Protein 6JCL (pdb70)

Organism: Mycobacterium tuberculosis (strain ATCC 25618 / H37Rv) (NCBI:txid83332)

Structure (mmCIF, N/CA/C/O backbone):
data_6JCL
#
_entry.id   6JCL
#
_cell.length_a   75.300
_cell.length_b   75.920
_cell.length_c   329.839
_cell.angle_alpha   90.000
_cell.angle_beta   90.000
_cell.angle_gamma   90.000
#
_symmetry.space_group_name_H-M   'P 21 21 21'
#
loop_
_entity.id
_entity.type
_entity.pdbx_description
1 polymer 'Probable O-methyltransferase'
2 non-polymer S-ADENOSYL-L-HOMOCYSTEINE
3 non-polymer 'STRONTIUM ION'
4 non-polymer (4S)-2-METHYL-2,4-PENTANEDIOL
5 non-polymer 'SODIUM ION'
6 water water
#
loop_
_atom_site.group_PDB
_atom_site.id
_atom_site.type_symbol
_atom_site.label_atom_id
_atom_site.label_alt_id
_atom_site.label_comp_id
_atom_site.label_asym_id
_atom_site.label_entity_id
_atom_site.label_seq_id
_atom_site.pdbx_PDB_ins_code
_atom_site.Cartn_x
_atom_site.Cartn_y
_atom_site.Cartn_z
_atom_site.occupancy
_atom_site.B_iso_or_equiv
_atom_site.auth_seq_id
_atom_site.auth_comp_id
_atom_site.auth_asym_id
_atom_site.auth_atom_id
_atom_site.pdbx_PDB_model_num
ATOM 1 N N . GLN A 1 5 ? 33.835 0.176 -46.551 1.00 57.73 5 GLN A N 1
ATOM 2 C CA . GLN A 1 5 ? 32.500 0.029 -47.125 1.00 60.55 5 GLN A CA 1
ATOM 3 C C . GLN A 1 5 ? 32.547 -0.766 -48.427 1.00 58.02 5 GLN A C 1
ATOM 4 O O . GLN A 1 5 ? 33.408 -0.530 -49.275 1.00 59.14 5 GLN A O 1
ATOM 6 N N . GLN A 1 6 ? 31.618 -1.707 -48.581 1.00 54.72 6 GLN A N 1
ATOM 7 C CA . GLN A 1 6 ? 31.592 -2.524 -49.781 1.00 49.34 6 GLN A CA 1
ATOM 8 C C . GLN A 1 6 ? 31.179 -1.674 -50.980 1.00 38.74 6 GLN A C 1
ATOM 9 O O . GLN A 1 6 ? 30.437 -0.700 -50.836 1.00 34.06 6 GLN A O 1
ATOM 11 N N . PRO A 1 7 ? 31.617 -2.036 -52.183 1.00 29.88 7 PRO A N 1
ATOM 12 C CA . PRO A 1 7 ? 31.210 -1.262 -53.359 1.00 25.09 7 PRO A CA 1
ATOM 13 C C . PRO A 1 7 ? 29.705 -1.322 -53.581 1.00 22.68 7 PRO A C 1
ATOM 14 O O . PRO A 1 7 ? 29.035 -2.318 -53.294 1.00 25.73 7 PRO A O 1
ATOM 18 N N . ASN A 1 8 ? 29.183 -0.235 -54.101 1.00 25.06 8 ASN A N 1
ATOM 19 C CA . ASN A 1 8 ? 27.765 -0.111 -54.392 1.00 19.74 8 ASN A CA 1
ATOM 20 C C . ASN A 1 8 ? 27.637 0.207 -55.877 1.00 18.74 8 ASN A C 1
ATOM 21 O O . ASN A 1 8 ? 28.655 0.463 -56.538 1.00 19.19 8 ASN A O 1
ATOM 26 N N . PRO A 1 9 ? 26.439 0.155 -56.449 1.00 17.98 9 PRO A N 1
ATOM 27 C CA . PRO A 1 9 ? 26.310 0.331 -57.912 1.00 17.28 9 PRO A CA 1
ATOM 28 C C . PRO A 1 9 ? 26.777 1.706 -58.365 1.00 19.08 9 PRO A C 1
ATOM 29 O O . PRO A 1 9 ? 27.408 1.812 -59.425 1.00 16.94 9 PRO A O 1
ATOM 33 N N . PRO A 1 10 ? 26.515 2.797 -57.617 1.00 17.76 10 PRO A N 1
ATOM 34 C CA . PRO A 1 10 ? 27.110 4.081 -58.052 1.00 19.03 10 PRO A CA 1
ATOM 35 C C . PRO A 1 10 ? 28.628 4.055 -58.156 1.00 19.55 10 PRO A C 1
ATOM 36 O O . PRO A 1 10 ? 29.181 4.582 -59.139 1.00 20.50 10 PRO A O 1
ATOM 40 N N . ASP A 1 11 ? 29.315 3.435 -57.186 1.00 19.28 11 ASP A N 1
ATOM 41 C CA . ASP A 1 11 ? 30.773 3.305 -57.255 1.00 19.57 11 ASP A CA 1
ATOM 42 C C . ASP A 1 11 ? 31.199 2.534 -58.494 1.00 19.34 11 ASP A C 1
ATOM 43 O O . ASP A 1 11 ? 32.183 2.890 -59.153 1.00 19.63 11 ASP A O 1
ATOM 48 N N . VAL A 1 12 ? 30.496 1.442 -58.791 1.00 18.85 12 VAL A N 1
ATOM 49 C CA . VAL A 1 12 ? 30.820 0.647 -59.969 1.00 18.28 12 VAL A CA 1
ATOM 50 C C . VAL A 1 12 ? 30.610 1.468 -61.237 1.00 17.74 12 VAL A C 1
ATOM 51 O O . VAL A 1 12 ? 31.450 1.449 -62.142 1.00 18.40 12 VAL A O 1
ATOM 55 N N . ASP A 1 13 ? 29.526 2.244 -61.299 1.00 17.92 13 ASP A N 1
ATOM 56 C CA . ASP A 1 13 ? 29.298 3.079 -62.480 1.00 17.90 13 ASP A CA 1
ATOM 57 C C . ASP A 1 13 ? 30.401 4.109 -62.662 1.00 17.38 13 ASP A C 1
ATOM 58 O O . ASP A 1 13 ? 30.755 4.447 -63.796 1.00 18.57 13 ASP A O 1
ATOM 63 N N . ALA A 1 14 ? 30.922 4.667 -61.566 1.00 18.62 14 ALA A N 1
ATOM 64 C CA . ALA A 1 14 ? 32.018 5.617 -61.708 1.00 19.90 14 ALA A CA 1
ATOM 65 C C . ALA A 1 14 ? 33.230 4.956 -62.352 1.00 20.63 14 ALA A C 1
ATOM 66 O O . ALA A 1 14 ? 33.879 5.552 -63.222 1.00 20.47 14 ALA A O 1
ATOM 68 N N . PHE A 1 15 ? 33.540 3.715 -61.950 1.00 19.32 15 PHE A N 1
ATOM 69 C CA . PHE A 1 15 ? 34.624 2.968 -62.579 1.00 19.79 15 PHE A CA 1
ATOM 70 C C . PHE A 1 15 ? 34.322 2.704 -64.056 1.00 19.24 15 PHE A C 1
ATOM 71 O O . PHE A 1 15 ? 35.184 2.897 -64.922 1.00 19.68 15 PHE A O 1
ATOM 79 N N . LEU A 1 16 ? 33.095 2.278 -64.358 1.00 18.38 16 LEU A N 1
ATOM 80 C CA . LEU A 1 16 ? 32.730 2.003 -65.741 1.00 17.96 16 LEU A CA 1
ATOM 81 C C . LEU A 1 16 ? 32.818 3.271 -66.581 1.00 17.99 16 LEU A C 1
ATOM 82 O O . LEU A 1 16 ? 33.282 3.230 -67.726 1.00 18.21 16 LEU A O 1
ATOM 87 N N . ASP A 1 17 ? 32.381 4.408 -66.029 1.00 18.39 17 ASP A N 1
ATOM 88 C CA . ASP A 1 17 ? 32.492 5.672 -66.754 1.00 21.29 17 ASP A CA 1
ATOM 89 C C . ASP A 1 17 ? 33.950 5.980 -67.081 1.00 25.73 17 ASP A C 1
ATOM 90 O O . ASP A 1 17 ? 34.291 6.285 -68.231 1.00 21.37 17 ASP A O 1
ATOM 95 N N A SER A 1 18 ? 34.832 5.858 -66.083 0.50 19.65 18 SER A N 1
ATOM 96 N N B SER A 1 18 ? 34.833 5.886 -66.081 0.50 19.65 18 SER A N 1
ATOM 97 C CA A SER A 1 18 ? 36.240 6.182 -66.276 0.50 23.06 18 SER A CA 1
ATOM 98 C CA B SER A 1 18 ? 36.242 6.182 -66.311 0.50 22.92 18 SER A CA 1
ATOM 99 C C A SER A 1 18 ? 36.927 5.208 -67.224 0.50 21.81 18 SER A C 1
ATOM 100 C C B SER A 1 18 ? 36.843 5.234 -67.338 0.50 21.98 18 SER A C 1
ATOM 101 O O A SER A 1 18 ? 37.879 5.583 -67.920 0.50 23.77 18 SER A O 1
ATOM 102 O O B SER A 1 18 ? 37.625 5.646 -68.205 0.50 23.87 18 SER A O 1
ATOM 107 N N . THR A 1 19 ? 36.460 3.964 -67.272 1.00 20.45 19 THR A N 1
ATOM 108 C CA . THR A 1 19 ? 37.138 2.924 -68.022 1.00 20.86 19 THR A CA 1
ATOM 109 C C . THR A 1 19 ? 36.657 2.826 -69.467 1.00 20.53 19 THR A C 1
ATOM 110 O O . THR A 1 19 ? 37.468 2.568 -70.369 1.00 21.21 19 THR A O 1
ATOM 114 N N . LEU A 1 20 ? 35.355 3.015 -69.700 1.00 19.61 20 LEU A N 1
ATOM 115 C CA . LEU A 1 20 ? 34.745 2.758 -70.999 1.00 19.32 20 LEU A CA 1
ATOM 116 C C . LEU A 1 20 ? 34.321 4.013 -71.741 1.00 23.03 20 LEU A C 1
ATOM 117 O O . LEU A 1 20 ? 34.144 3.953 -72.960 1.00 24.04 20 LEU A O 1
ATOM 122 N N . VAL A 1 21 ? 34.121 5.125 -71.052 1.00 24.99 21 VAL A N 1
ATOM 123 C CA . VAL A 1 21 ? 33.742 6.385 -71.680 1.00 25.99 21 VAL A CA 1
ATOM 124 C C . VAL A 1 21 ? 34.884 7.398 -71.615 1.00 28.99 21 VAL A C 1
ATOM 125 O O . VAL A 1 21 ? 35.275 7.976 -72.635 1.00 28.89 21 VAL A O 1
ATOM 129 N N . GLY A 1 22 ? 35.457 7.599 -70.425 1.00 23.41 22 GLY A N 1
ATOM 130 C CA . GLY A 1 22 ? 36.550 8.550 -70.268 1.00 24.43 22 GLY A CA 1
ATOM 131 C C . GLY A 1 22 ? 36.057 9.987 -70.242 1.00 28.77 22 GLY A C 1
ATOM 132 O O . GLY A 1 22 ? 34.878 10.269 -70.030 1.00 29.67 22 GLY A O 1
ATOM 133 N N . ASP A 1 23 ? 36.987 10.915 -70.442 1.00 29.30 23 ASP A N 1
ATOM 134 C CA . ASP A 1 23 ? 36.607 12.321 -70.493 1.00 34.20 23 ASP A CA 1
ATOM 135 C C . ASP A 1 23 ? 35.833 12.601 -71.775 1.00 34.97 23 ASP A C 1
ATOM 136 O O . ASP A 1 23 ? 36.253 12.217 -72.866 1.00 37.93 23 ASP A O 1
ATOM 141 N N . ASP A 1 24 ? 34.687 13.252 -71.636 1.00 25.61 24 ASP A N 1
ATOM 142 C CA . ASP A 1 24 ? 33.816 13.591 -72.759 1.00 27.70 24 ASP A CA 1
ATOM 143 C C . ASP A 1 24 ? 33.409 15.045 -72.575 1.00 22.08 24 ASP A C 1
ATOM 144 O O . ASP A 1 24 ? 32.388 15.338 -71.939 1.00 22.09 24 ASP A O 1
ATOM 149 N N . PRO A 1 25 ? 34.209 15.980 -73.088 1.00 25.12 25 PRO A N 1
ATOM 150 C CA . PRO A 1 25 ? 33.925 17.409 -72.858 1.00 25.96 25 PRO A CA 1
ATOM 151 C C . PRO A 1 25 ? 32.608 17.859 -73.454 1.00 25.78 25 PRO A C 1
ATOM 152 O O . PRO A 1 25 ? 32.014 18.820 -72.948 1.00 28.76 25 PRO A O 1
ATOM 156 N N . ALA A 1 26 ? 32.133 17.224 -74.530 1.00 23.92 26 ALA A N 1
ATOM 157 C CA . ALA A 1 26 ? 30.821 17.603 -75.059 1.00 24.01 26 ALA A CA 1
ATOM 158 C C . ALA A 1 26 ? 29.713 17.273 -74.064 1.00 21.78 26 ALA A C 1
ATOM 159 O O . ALA A 1 26 ? 28.811 18.089 -73.825 1.00 23.50 26 ALA A O 1
ATOM 161 N N . LEU A 1 27 ? 29.779 16.101 -73.447 1.00 21.54 27 LEU A N 1
ATOM 162 C CA . LEU A 1 27 ? 28.766 15.770 -72.454 1.00 23.59 27 LEU A CA 1
ATOM 163 C C . LEU A 1 27 ? 28.988 16.521 -71.147 1.00 23.40 27 LEU A C 1
ATOM 164 O O . LEU A 1 27 ? 28.009 16.883 -70.483 1.00 25.86 27 LEU A O 1
ATOM 169 N N . ALA A 1 28 ? 30.250 16.783 -70.777 1.00 23.76 28 ALA A N 1
ATOM 170 C CA . ALA A 1 28 ? 30.509 17.633 -69.614 1.00 24.93 28 ALA A CA 1
ATOM 171 C C . ALA A 1 28 ? 29.920 19.027 -69.815 1.00 31.96 28 ALA A C 1
ATOM 172 O O . ALA A 1 28 ? 29.281 19.579 -68.907 1.00 30.79 28 ALA A O 1
ATOM 174 N N . ALA A 1 29 ? 30.092 19.599 -71.010 1.00 23.93 29 ALA A N 1
ATOM 175 C CA . ALA A 1 29 ? 29.507 20.906 -71.275 1.00 23.37 29 ALA A CA 1
ATOM 176 C C . ALA A 1 29 ? 27.980 20.842 -71.266 1.00 23.49 29 ALA A C 1
ATOM 177 O O . ALA A 1 29 ? 27.319 21.781 -70.802 1.00 26.10 29 ALA A O 1
ATOM 179 N N . ALA A 1 30 ? 27.403 19.751 -71.785 1.00 21.59 30 ALA A N 1
ATOM 180 C CA . ALA A 1 30 ? 25.943 19.614 -71.796 1.00 20.91 30 ALA A CA 1
ATOM 181 C C . ALA A 1 30 ? 25.369 19.566 -70.386 1.00 23.25 30 ALA A C 1
ATOM 182 O O . ALA A 1 30 ? 24.308 20.145 -70.121 1.00 23.54 30 ALA A O 1
ATOM 184 N N A LEU A 1 31 ? 26.033 18.844 -69.477 0.70 24.23 31 LEU A N 1
ATOM 185 N N B LEU A 1 31 ? 26.049 18.887 -69.464 0.30 25.27 31 LEU A N 1
ATOM 186 C CA A LEU A 1 31 ? 25.570 18.799 -68.093 0.70 27.57 31 LEU A CA 1
ATOM 187 C CA B LEU A 1 31 ? 25.523 18.800 -68.107 0.30 27.36 31 LEU A CA 1
ATOM 188 C C A LEU A 1 31 ? 25.647 20.180 -67.460 0.70 28.33 31 LEU A C 1
ATOM 189 C C B LEU A 1 31 ? 25.713 20.106 -67.338 0.30 28.87 31 LEU A C 1
ATOM 190 O O A LEU A 1 31 ? 24.684 20.653 -66.843 0.70 31.16 31 LEU A O 1
ATOM 191 O O B LEU A 1 31 ? 24.870 20.455 -66.504 0.30 32.31 31 LEU A O 1
ATOM 200 N N . ALA A 1 32 ? 26.790 20.846 -67.617 1.00 28.11 32 ALA A N 1
ATOM 201 C CA . ALA A 1 32 ? 26.958 22.174 -67.034 1.00 31.17 32 ALA A CA 1
ATOM 202 C C . ALA A 1 32 ? 25.916 23.157 -67.563 1.00 31.43 32 ALA A C 1
ATOM 203 O O . ALA A 1 32 ? 25.375 23.966 -66.799 1.00 29.56 32 ALA A O 1
ATOM 205 N N . ALA A 1 33 ? 25.624 23.119 -68.867 1.00 23.85 33 ALA A N 1
ATOM 206 C CA . ALA A 1 33 ? 24.604 24.012 -69.401 1.00 23.75 33 ALA A CA 1
ATOM 207 C C . ALA A 1 33 ? 23.221 23.641 -68.874 1.00 23.37 33 ALA A C 1
ATOM 208 O O . ALA A 1 33 ? 22.382 24.524 -68.628 1.00 24.28 33 ALA A O 1
ATOM 210 N N . SER A 1 34 ? 22.959 22.342 -68.720 1.00 22.36 34 SER A N 1
ATOM 211 C CA . SER A 1 34 ? 21.684 21.909 -68.159 1.00 22.66 34 SER A CA 1
ATOM 212 C C . SER A 1 34 ? 21.542 22.384 -66.717 1.00 26.15 34 SER A C 1
ATOM 213 O O . SER A 1 34 ? 20.489 22.907 -66.327 1.00 24.05 34 SER A O 1
ATOM 216 N N . ASP A 1 35 ? 22.611 22.242 -65.921 1.00 27.50 35 ASP A N 1
ATOM 217 C CA . ASP A 1 35 ? 22.575 22.715 -64.538 1.00 27.68 35 ASP A CA 1
ATOM 218 C C . ASP A 1 35 ? 22.347 24.212 -64.484 1.00 34.39 35 ASP A C 1
ATOM 219 O O . ASP A 1 35 ? 21.541 24.695 -63.679 1.00 32.31 35 ASP A O 1
ATOM 224 N N . ALA A 1 36 ? 23.041 24.963 -65.346 1.00 31.18 36 ALA A N 1
ATOM 225 C CA . ALA A 1 36 ? 22.911 26.412 -65.341 1.00 30.66 36 ALA A CA 1
ATOM 226 C C . ALA A 1 36 ? 21.485 26.849 -65.625 1.00 34.76 36 ALA A C 1
ATOM 227 O O . ALA A 1 36 ? 21.042 27.884 -65.107 1.00 32.43 36 ALA A O 1
ATOM 229 N N . ALA A 1 37 ? 20.759 26.098 -66.452 1.00 33.14 37 ALA A N 1
ATOM 230 C CA . ALA A 1 37 ? 19.359 26.382 -66.728 1.00 30.06 37 ALA A CA 1
ATOM 231 C C . ALA A 1 37 ? 18.411 25.699 -65.737 1.00 24.31 37 ALA A C 1
ATOM 232 O O . ALA A 1 37 ? 17.192 25.780 -65.907 1.00 27.48 37 ALA A O 1
ATOM 234 N N . GLU A 1 38 ? 18.950 25.048 -64.710 1.00 26.77 38 GLU A N 1
ATOM 235 C CA . GLU A 1 38 ? 18.166 24.427 -63.635 1.00 27.26 38 GLU A CA 1
ATOM 236 C C . GLU A 1 38 ? 17.274 23.302 -64.144 1.00 30.49 38 GLU A C 1
ATOM 237 O O . GLU A 1 38 ? 16.170 23.084 -63.636 1.00 28.15 38 GLU A O 1
ATOM 243 N N . LEU A 1 39 ? 17.739 22.569 -65.145 1.00 27.65 39 LEU A N 1
ATOM 244 C CA . LEU A 1 39 ? 17.025 21.374 -65.556 1.00 25.28 39 LEU A CA 1
ATOM 245 C C . LEU A 1 39 ? 17.195 20.291 -64.493 1.00 23.90 39 LEU A C 1
ATOM 246 O O . LEU A 1 39 ? 18.248 20.201 -63.857 1.00 25.59 39 LEU A O 1
ATOM 251 N N . PRO A 1 40 ? 16.175 19.464 -64.275 1.00 22.76 40 PRO A N 1
ATOM 252 C CA . PRO A 1 40 ? 16.334 18.341 -63.342 1.00 25.33 40 PRO A CA 1
ATOM 253 C C . PRO A 1 40 ? 17.455 17.419 -63.799 1.00 26.06 40 PRO A C 1
ATOM 254 O O . PRO A 1 40 ? 17.638 17.174 -64.990 1.00 22.56 40 PRO A O 1
ATOM 258 N N . ARG A 1 41 ? 18.220 16.913 -62.835 1.00 25.60 41 ARG A N 1
ATOM 259 C CA . ARG A 1 41 ? 19.381 16.077 -63.139 1.00 23.36 41 ARG A CA 1
ATOM 260 C C . ARG A 1 41 ? 18.944 14.620 -63.295 1.00 23.05 41 ARG A C 1
ATOM 261 O O . ARG A 1 41 ? 19.243 13.751 -62.477 1.00 26.89 41 ARG A O 1
ATOM 269 N N . ILE A 1 42 ? 18.224 14.361 -64.393 1.00 19.71 42 ILE A N 1
ATOM 270 C CA . ILE A 1 42 ? 17.580 13.064 -64.590 1.00 18.46 42 ILE A CA 1
ATOM 271 C C . ILE A 1 42 ? 17.915 12.460 -65.953 1.00 15.93 42 ILE A C 1
ATOM 272 O O . ILE A 1 42 ? 17.198 11.589 -66.446 1.00 18.47 42 ILE A O 1
ATOM 277 N N . ALA A 1 43 ? 18.988 12.935 -66.576 1.00 17.76 43 ALA A N 1
ATOM 278 C CA . ALA A 1 43 ? 19.441 12.405 -67.851 1.00 18.94 43 ALA A CA 1
ATOM 279 C C . ALA A 1 43 ? 19.907 10.964 -67.712 1.00 19.50 43 ALA A C 1
ATOM 280 O O . ALA A 1 43 ? 20.221 10.485 -66.617 1.00 18.04 43 ALA A O 1
ATOM 282 N N . VAL A 1 44 ? 19.988 10.271 -68.852 1.00 19.47 44 VAL A N 1
ATOM 283 C CA . VAL A 1 44 ? 20.557 8.927 -68.825 1.00 17.96 44 VAL A CA 1
ATOM 284 C C . VAL A 1 44 ? 21.979 9.003 -68.274 1.00 16.72 44 VAL A C 1
ATOM 285 O O . VAL A 1 44 ? 22.687 9.999 -68.446 1.00 18.85 44 VAL A O 1
ATOM 289 N N . SER A 1 45 ? 22.398 7.939 -67.589 1.00 18.86 45 SER A N 1
ATOM 290 C CA . SER A 1 45 ? 23.784 7.855 -67.180 1.00 18.94 45 SER A CA 1
ATOM 291 C C . SER A 1 45 ? 24.661 7.645 -68.410 1.00 17.42 45 SER A C 1
ATOM 292 O O . SER A 1 45 ? 24.179 7.331 -69.501 1.00 19.03 45 SER A O 1
ATOM 295 N N . ALA A 1 46 ? 25.968 7.789 -68.220 1.00 16.28 46 ALA A N 1
ATOM 296 C CA . ALA A 1 46 ? 26.867 7.623 -69.363 1.00 17.86 46 ALA A CA 1
ATOM 297 C C . ALA A 1 46 ? 26.817 6.199 -69.918 1.00 19.58 46 ALA A C 1
ATOM 298 O O . ALA A 1 46 ? 26.843 6.009 -71.137 1.00 17.85 46 ALA A O 1
ATOM 300 N N . GLN A 1 47 ? 26.766 5.176 -69.049 1.00 16.35 47 GLN A N 1
ATOM 301 C CA . GLN A 1 47 ? 26.694 3.806 -69.575 1.00 15.22 47 GLN A CA 1
ATOM 302 C C . GLN A 1 47 ? 25.389 3.572 -70.338 1.00 16.11 47 GLN A C 1
ATOM 303 O O . GLN A 1 47 ? 25.366 2.869 -71.368 1.00 16.85 47 GLN A O 1
ATOM 309 N N . GLN A 1 48 ? 24.289 4.132 -69.827 1.00 15.75 48 GLN A N 1
ATOM 310 C CA . GLN A 1 48 ? 22.996 4.007 -70.484 1.00 17.05 48 GLN A CA 1
ATOM 311 C C . GLN A 1 48 ? 22.985 4.733 -71.819 1.00 18.56 48 GLN A C 1
ATOM 312 O O . GLN A 1 48 ? 22.466 4.215 -72.817 1.00 17.72 48 GLN A O 1
ATOM 318 N N . GLY A 1 49 ? 23.507 5.956 -71.839 1.00 17.75 49 GLY A N 1
ATOM 319 C CA . GLY A 1 49 ? 23.576 6.686 -73.092 1.00 19.67 49 GLY A CA 1
ATOM 320 C C . GLY A 1 49 ? 24.451 5.979 -74.106 1.00 20.68 49 GLY A C 1
ATOM 321 O O . GLY A 1 49 ? 24.071 5.819 -75.267 1.00 19.27 49 GLY A O 1
ATOM 322 N N . LYS A 1 50 ? 25.608 5.485 -73.668 1.00 17.72 50 LYS A N 1
ATOM 323 C CA . LYS A 1 50 ? 26.460 4.761 -74.593 1.00 17.51 50 LYS A CA 1
ATOM 324 C C . LYS A 1 50 ? 25.758 3.521 -75.132 1.00 18.62 50 LYS A C 1
ATOM 325 O O . LYS A 1 50 ? 25.923 3.176 -76.306 1.00 19.33 50 LYS A O 1
ATOM 331 N N . PHE A 1 51 ? 24.963 2.843 -74.293 1.00 16.21 51 PHE A N 1
ATOM 332 C CA . PHE A 1 51 ? 24.174 1.706 -74.771 1.00 15.22 51 PHE A CA 1
ATOM 333 C C . PHE A 1 51 ? 23.253 2.121 -75.924 1.00 15.37 51 PHE A C 1
ATOM 334 O O . PHE A 1 51 ? 23.160 1.419 -76.938 1.00 19.00 51 PHE A O 1
ATOM 342 N N . LEU A 1 52 ? 22.547 3.251 -75.773 1.00 18.30 52 LEU A N 1
ATOM 343 C CA . LEU A 1 52 ? 21.697 3.762 -76.856 1.00 16.78 52 LEU A CA 1
ATOM 344 C C . LEU A 1 52 ? 22.512 4.054 -78.105 1.00 17.87 52 LEU A C 1
ATOM 345 O O . LEU A 1 52 ? 22.076 3.762 -79.224 1.00 18.47 52 LEU A O 1
ATOM 350 N N . CYS A 1 53 ? 23.690 4.667 -77.929 1.00 16.34 53 CYS A N 1
ATOM 351 C CA . CYS A 1 53 ? 24.584 4.938 -79.052 1.00 19.80 53 CYS A CA 1
ATOM 352 C C . CYS A 1 53 ? 24.983 3.648 -79.779 1.00 20.88 53 CYS A C 1
ATOM 353 O O . CYS A 1 53 ? 24.905 3.553 -81.015 1.00 19.92 53 CYS A O 1
ATOM 356 N N . LEU A 1 54 ? 25.410 2.635 -79.023 1.00 17.52 54 LEU A N 1
ATOM 357 C CA . LEU A 1 54 ? 25.866 1.394 -79.639 1.00 17.83 54 LEU A CA 1
ATOM 358 C C . LEU A 1 54 ? 24.715 0.611 -80.263 1.00 19.81 54 LEU A C 1
ATOM 359 O O .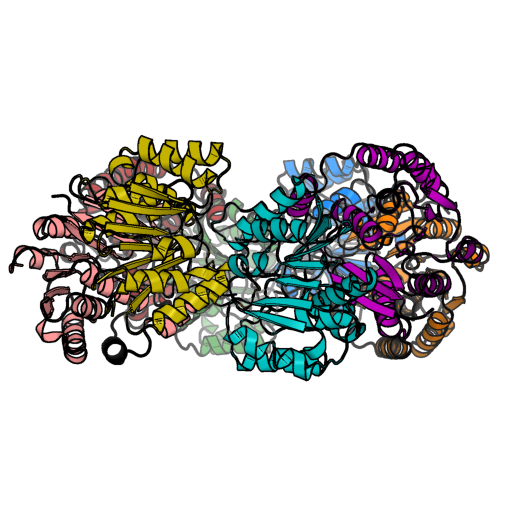 LEU A 1 54 ? 24.915 -0.093 -81.263 1.00 19.94 54 LEU A O 1
ATOM 364 N N . LEU A 1 55 ? 23.523 0.716 -79.681 1.00 20.02 55 LEU A N 1
ATOM 365 C CA . LEU A 1 55 ? 22.345 0.076 -80.259 1.00 20.30 55 LEU A CA 1
ATOM 366 C C . LEU A 1 55 ? 22.013 0.689 -81.612 1.00 21.45 55 LEU A C 1
ATOM 367 O O . LEU A 1 55 ? 21.800 -0.026 -82.599 1.00 18.81 55 LEU A O 1
ATOM 372 N N . ALA A 1 56 ? 21.994 2.026 -81.685 1.00 19.63 56 ALA A N 1
ATOM 373 C CA . ALA A 1 56 ? 21.784 2.687 -82.978 1.00 19.73 56 ALA A CA 1
ATOM 374 C C . ALA A 1 56 ? 22.873 2.301 -83.978 1.00 19.87 56 ALA A C 1
ATOM 375 O O . ALA A 1 56 ? 22.590 2.048 -85.155 1.00 21.66 56 ALA A O 1
ATOM 377 N N . GLY A 1 57 ? 24.131 2.229 -83.525 1.00 20.62 57 GLY A N 1
ATOM 378 C CA . GLY A 1 57 ? 25.201 1.824 -84.426 1.00 23.99 57 GLY A CA 1
ATOM 379 C C . GLY A 1 57 ? 25.074 0.377 -84.868 1.00 21.18 57 GLY A C 1
ATOM 380 O O . GLY A 1 57 ? 25.325 0.044 -86.029 1.00 22.26 57 GLY A O 1
ATOM 381 N N . ALA A 1 58 ? 24.651 -0.496 -83.957 1.00 20.57 58 ALA A N 1
ATOM 382 C CA . ALA A 1 58 ? 24.540 -1.918 -84.266 1.00 21.30 58 ALA A CA 1
ATOM 383 C C . ALA A 1 58 ? 23.513 -2.176 -85.361 1.00 21.82 58 ALA A C 1
ATOM 384 O O . ALA A 1 58 ? 23.718 -3.046 -86.215 1.00 23.24 58 ALA A O 1
ATOM 386 N N . ILE A 1 59 ? 22.382 -1.460 -85.332 1.00 21.23 59 ILE A N 1
ATOM 387 C CA . ILE A 1 59 ? 21.350 -1.697 -86.345 1.00 21.97 59 ILE A CA 1
ATOM 388 C C . ILE A 1 59 ? 21.524 -0.754 -87.533 1.00 25.33 59 ILE A C 1
ATOM 389 O O . ILE A 1 59 ? 20.715 -0.761 -88.469 1.00 24.72 59 ILE A O 1
ATOM 394 N N . GLN A 1 60 ? 22.601 0.029 -87.537 1.00 22.91 60 GLN A N 1
ATOM 395 C CA . GLN A 1 60 ? 22.856 0.994 -88.613 1.00 23.84 60 GLN A CA 1
ATOM 396 C C . GLN A 1 60 ? 21.662 1.927 -88.800 1.00 24.67 60 GLN A C 1
ATOM 397 O O . GLN A 1 60 ? 21.234 2.217 -89.923 1.00 24.73 60 GLN A O 1
ATOM 403 N N . ALA A 1 61 ? 21.131 2.406 -87.678 1.00 23.08 61 ALA A N 1
ATOM 404 C CA . ALA A 1 61 ? 19.968 3.288 -87.696 1.00 24.80 61 ALA A CA 1
ATOM 405 C C . ALA A 1 61 ? 20.292 4.564 -88.460 1.00 29.94 61 ALA A C 1
ATOM 406 O O . ALA A 1 61 ? 21.360 5.151 -88.275 1.00 29.10 61 ALA A O 1
ATOM 408 N N . ARG A 1 62 ? 19.398 4.959 -89.366 1.00 27.76 62 ARG A N 1
ATOM 409 C CA . ARG A 1 62 ? 19.547 6.232 -90.052 1.00 26.19 62 ARG A CA 1
ATOM 410 C C . ARG A 1 62 ? 18.421 7.214 -89.752 1.00 24.89 62 ARG A C 1
ATOM 411 O O . ARG A 1 62 ? 18.568 8.408 -90.046 1.00 27.11 62 ARG A O 1
ATOM 419 N N . ARG A 1 63 ? 17.310 6.756 -89.178 1.00 23.69 63 ARG A N 1
ATOM 420 C CA . ARG A 1 63 ? 16.247 7.636 -88.722 1.00 23.35 63 ARG A CA 1
ATOM 421 C C . ARG A 1 63 ? 15.856 7.203 -87.323 1.00 22.83 63 ARG A C 1
ATOM 422 O O . ARG A 1 63 ? 15.422 6.063 -87.128 1.00 22.12 63 ARG A O 1
ATOM 430 N N . VAL A 1 64 ? 16.031 8.098 -86.362 1.00 21.32 64 VAL A N 1
ATOM 431 C CA . VAL A 1 64 ? 15.792 7.815 -84.953 1.00 20.15 64 VAL A CA 1
ATOM 432 C C . VAL A 1 64 ? 14.747 8.789 -84.435 1.00 20.12 64 VAL A C 1
ATOM 433 O O . VAL A 1 64 ? 14.780 9.977 -84.771 1.00 20.48 64 VAL A O 1
ATOM 437 N N . LEU A 1 65 ? 13.796 8.278 -83.661 1.00 19.43 65 LEU A N 1
ATOM 438 C CA . LEU A 1 65 ? 12.779 9.093 -83.008 1.00 19.27 65 LEU A CA 1
ATOM 439 C C . LEU A 1 65 ? 12.998 9.019 -81.502 1.00 22.74 65 LEU A C 1
ATOM 440 O O . LEU A 1 65 ? 13.127 7.927 -80.945 1.00 20.71 65 LEU A O 1
ATOM 445 N N . GLU A 1 66 ? 13.085 10.170 -80.855 1.00 18.12 66 GLU A N 1
ATOM 446 C CA . GLU A 1 66 ? 13.169 10.235 -79.401 1.00 17.52 66 GLU A CA 1
ATOM 447 C C . GLU A 1 66 ? 12.025 11.085 -78.862 1.00 18.11 66 GLU A C 1
ATOM 448 O O . GLU A 1 66 ? 11.697 12.143 -79.417 1.00 19.72 66 GLU A O 1
ATOM 454 N N . ILE A 1 67 ? 11.392 10.601 -77.802 1.00 16.99 67 ILE A N 1
ATOM 455 C CA . ILE A 1 67 ? 10.303 11.328 -77.162 1.00 17.18 67 ILE A CA 1
ATOM 456 C C . ILE A 1 67 ? 10.773 11.671 -75.750 1.00 17.98 67 ILE A C 1
ATOM 457 O O . ILE A 1 67 ? 10.927 10.779 -74.905 1.00 20.07 67 ILE A O 1
ATOM 462 N N . GLY A 1 68 ? 11.030 12.958 -75.503 1.00 20.71 68 GLY A N 1
ATOM 463 C CA . GLY A 1 68 ? 11.534 13.439 -74.223 1.00 17.76 68 GLY A CA 1
ATOM 464 C C . GLY A 1 68 ? 13.000 13.833 -74.302 1.00 20.53 68 GLY A C 1
ATOM 465 O O . GLY A 1 68 ? 13.875 13.006 -74.049 1.00 18.83 68 GLY A O 1
ATOM 466 N N . THR A 1 69 ? 13.278 15.093 -74.636 1.00 20.40 69 THR A N 1
ATOM 467 C CA . THR A 1 69 ? 14.640 15.537 -74.933 1.00 19.43 69 THR A CA 1
ATOM 468 C C . THR A 1 69 ? 15.409 15.976 -73.696 1.00 19.40 69 THR A C 1
ATOM 469 O O . THR A 1 69 ? 16.613 15.703 -73.583 1.00 19.58 69 THR A O 1
ATOM 473 N N . LEU A 1 70 ? 14.732 16.679 -72.785 1.00 18.51 70 LEU A N 1
ATOM 474 C CA . LEU A 1 70 ? 15.374 17.401 -71.681 1.00 17.72 70 LEU A CA 1
ATOM 475 C C . LEU A 1 70 ? 16.481 18.289 -72.247 1.00 20.45 70 LEU A C 1
ATOM 476 O O . LEU A 1 70 ? 16.200 19.142 -73.089 1.00 21.52 70 LEU A O 1
ATOM 481 N N . GLY A 1 71 ? 17.730 18.093 -71.828 1.00 21.96 71 GLY A N 1
ATOM 482 C CA . GLY A 1 71 ? 18.855 18.870 -72.319 1.00 21.51 71 GLY A CA 1
ATOM 483 C C . GLY A 1 71 ? 19.610 18.210 -73.454 1.00 22.85 71 GLY A C 1
ATOM 484 O O . GLY A 1 71 ? 20.694 18.683 -73.818 1.00 22.42 71 GLY A O 1
ATOM 485 N N . GLY A 1 72 ? 19.090 17.119 -74.009 1.00 18.88 72 GLY A N 1
ATOM 486 C CA . GLY A 1 72 ? 19.725 16.467 -75.151 1.00 19.19 72 GLY A CA 1
ATOM 487 C C . GLY A 1 72 ? 20.811 15.460 -74.841 1.00 19.94 72 GLY A C 1
ATOM 488 O O . GLY A 1 72 ? 21.548 15.067 -75.756 1.00 20.05 72 GLY A O 1
ATOM 489 N N . PHE A 1 73 ? 20.949 15.010 -73.586 1.00 18.65 73 PHE A N 1
ATOM 490 C CA . PHE A 1 73 ? 22.040 14.092 -73.275 1.00 16.86 73 PHE A CA 1
ATOM 491 C C . PHE A 1 73 ? 21.830 12.747 -73.974 1.00 20.44 73 PHE A C 1
ATOM 492 O O . PHE A 1 73 ? 22.720 12.256 -74.686 1.00 18.21 73 PHE A O 1
ATOM 500 N N . SER A 1 74 ? 20.641 12.148 -73.813 1.00 17.43 74 SER A N 1
ATOM 501 C CA . SER A 1 74 ? 20.346 10.917 -74.550 1.00 17.33 74 SER A CA 1
ATOM 502 C C . SER A 1 74 ? 20.382 11.161 -76.061 1.00 18.45 74 SER A C 1
ATOM 503 O O . SER A 1 74 ? 20.840 10.307 -76.827 1.00 18.66 74 SER A O 1
ATOM 506 N N . THR A 1 75 ? 19.930 12.341 -76.493 1.00 16.69 75 THR A N 1
ATOM 507 C CA . THR A 1 75 ? 19.890 12.695 -77.912 1.00 17.37 75 THR A CA 1
ATOM 508 C C . THR A 1 75 ? 21.280 12.715 -78.535 1.00 17.98 75 THR A C 1
ATOM 509 O O . THR A 1 75 ? 21.467 12.249 -79.668 1.00 18.27 75 THR A O 1
ATOM 513 N N . ILE A 1 76 ? 22.254 13.283 -77.820 1.00 17.96 76 ILE A N 1
ATOM 514 C CA . ILE A 1 76 ? 23.625 13.322 -78.310 1.00 18.52 76 ILE A CA 1
ATOM 515 C C . ILE A 1 76 ? 24.128 11.909 -78.575 1.00 18.24 76 ILE A C 1
ATOM 516 O O . ILE A 1 76 ? 24.726 11.632 -79.621 1.00 18.83 76 ILE A O 1
ATOM 521 N N . TRP A 1 77 ? 23.893 10.996 -77.626 1.00 18.89 77 TRP A N 1
ATOM 522 C CA . TRP A 1 77 ? 24.319 9.607 -77.782 1.00 17.82 77 TRP A CA 1
ATOM 523 C C . TRP A 1 77 ? 23.630 8.938 -78.968 1.00 19.70 77 TRP A C 1
ATOM 524 O O . TRP A 1 77 ? 24.268 8.210 -79.743 1.00 18.44 77 TRP A O 1
ATOM 535 N N . LEU A 1 78 ? 22.328 9.171 -79.131 1.00 17.94 78 LEU A N 1
ATOM 536 C CA . LEU A 1 78 ? 21.632 8.593 -80.278 1.00 19.69 78 LEU A CA 1
ATOM 537 C C . LEU A 1 78 ? 22.198 9.137 -81.580 1.00 21.97 78 LEU A C 1
ATOM 538 O O . LEU A 1 78 ? 22.426 8.380 -82.532 1.00 20.27 78 LEU A O 1
ATOM 543 N N . ALA A 1 79 ? 22.488 10.444 -81.617 1.00 18.98 79 ALA A N 1
ATOM 544 C CA . ALA A 1 79 ? 23.008 11.057 -82.839 1.00 20.15 79 ALA A CA 1
ATOM 545 C C . ALA A 1 79 ? 24.405 10.546 -83.150 1.00 20.48 79 ALA A C 1
ATOM 546 O O . ALA A 1 79 ? 24.754 10.342 -84.314 1.00 21.34 79 ALA A O 1
ATOM 548 N N . ARG A 1 80 ? 25.204 10.309 -82.112 1.00 19.98 80 ARG A N 1
ATOM 549 C CA . ARG A 1 80 ? 26.509 9.700 -82.313 1.00 20.40 80 ARG A CA 1
ATOM 550 C C . ARG A 1 80 ? 26.378 8.324 -82.944 1.00 20.61 80 ARG A C 1
ATOM 551 O O . ARG A 1 80 ? 27.147 7.971 -83.853 1.00 22.31 80 ARG A O 1
ATOM 559 N N . GLY A 1 81 ? 25.410 7.532 -82.475 1.00 19.67 81 GLY A N 1
ATOM 560 C CA . GLY A 1 81 ? 25.244 6.188 -82.996 1.00 22.65 81 GLY A CA 1
ATOM 561 C C . GLY A 1 81 ? 24.684 6.162 -84.404 1.00 23.42 81 GLY A C 1
ATOM 562 O O . GLY A 1 81 ? 25.027 5.276 -85.189 1.00 25.77 81 GLY A O 1
ATOM 563 N N . ALA A 1 82 ? 23.800 7.112 -84.732 1.00 24.39 82 ALA A N 1
ATOM 564 C CA . ALA A 1 82 ? 23.247 7.209 -86.085 1.00 22.19 82 ALA A CA 1
ATOM 565 C C . ALA A 1 82 ? 24.258 7.701 -87.122 1.00 25.33 82 ALA A C 1
ATOM 566 O O . ALA A 1 82 ? 24.033 7.515 -88.319 1.00 25.26 82 ALA A O 1
ATOM 568 N N . GLY A 1 83 ? 25.330 8.376 -86.710 1.00 22.97 83 GLY A N 1
ATOM 569 C CA . GLY A 1 83 ? 26.369 8.769 -87.642 1.00 24.21 83 GLY A CA 1
ATOM 570 C C . GLY A 1 83 ? 26.073 10.040 -88.412 1.00 31.36 83 GLY A C 1
ATOM 571 O O . GLY A 1 83 ? 24.989 10.623 -88.312 1.00 30.87 83 GLY A O 1
ATOM 572 N N . PRO A 1 84 ? 27.036 10.477 -89.235 1.00 36.73 84 PRO A N 1
ATOM 573 C CA . PRO A 1 84 ? 26.877 11.768 -89.928 1.00 36.40 84 PRO A CA 1
ATOM 574 C C . PRO A 1 84 ? 25.732 11.792 -90.917 1.00 38.92 84 PRO A C 1
ATOM 575 O O . PRO A 1 84 ? 25.180 12.867 -91.189 1.00 41.37 84 PRO A O 1
ATOM 579 N N . GLN A 1 85 ? 25.358 10.646 -91.467 1.00 36.99 85 GLN A N 1
ATOM 580 C CA . GLN A 1 85 ? 24.229 10.590 -92.380 1.00 42.56 85 GLN A CA 1
ATOM 581 C C . GLN A 1 85 ? 22.919 10.279 -91.670 1.00 36.19 85 GLN A C 1
ATOM 582 O O . GLN A 1 85 ? 21.861 10.322 -92.302 1.00 40.07 85 GLN A O 1
ATOM 588 N N . GLY A 1 86 ? 22.964 9.963 -90.386 1.00 27.25 86 GLY A N 1
ATOM 589 C CA . GLY A 1 86 ? 21.747 9.641 -89.668 1.00 27.44 86 GLY A CA 1
ATOM 590 C C . GLY A 1 86 ? 21.014 10.894 -89.244 1.00 30.28 86 GLY A C 1
ATOM 591 O O . GLY A 1 86 ? 21.558 12.001 -89.239 1.00 35.69 86 GLY A O 1
ATOM 592 N N . ARG A 1 87 ? 19.725 10.745 -88.970 1.00 25.68 87 ARG A N 1
ATOM 593 C CA . ARG A 1 87 ? 18.943 11.880 -88.524 1.00 24.14 87 ARG A CA 1
ATOM 594 C C . ARG A 1 87 ? 18.176 11.457 -87.289 1.00 30.90 87 ARG A C 1
ATOM 595 O O . ARG A 1 87 ? 17.709 10.315 -87.197 1.00 28.24 87 ARG A O 1
ATOM 603 N N . VAL A 1 88 ? 18.109 12.361 -86.321 1.00 22.51 88 VAL A N 1
ATOM 604 C CA . VAL A 1 88 ? 17.334 12.156 -85.107 1.00 21.26 88 VAL A CA 1
ATOM 605 C C . VAL A 1 88 ? 16.253 13.218 -85.056 1.00 25.87 88 VAL A C 1
ATOM 606 O O . VAL A 1 88 ? 16.536 14.402 -85.269 1.00 25.50 88 VAL A O 1
ATOM 610 N N . VAL A 1 89 ? 15.017 12.792 -84.795 1.00 21.29 89 VAL A N 1
ATOM 611 C CA . VAL A 1 89 ? 13.916 13.691 -84.478 1.00 21.47 89 VAL A CA 1
ATOM 612 C C . VAL A 1 89 ? 13.619 13.499 -82.997 1.00 20.40 89 VAL A C 1
ATOM 613 O O . VAL A 1 89 ? 13.339 12.377 -82.562 1.00 20.05 89 VAL A O 1
ATOM 617 N N . THR A 1 90 ? 13.701 14.572 -82.215 1.00 20.32 90 THR A N 1
ATOM 618 C CA . THR A 1 90 ? 13.444 14.469 -80.784 1.00 19.46 90 THR A CA 1
ATOM 619 C C . THR A 1 90 ? 12.352 15.457 -80.384 1.00 19.83 90 THR A C 1
ATOM 620 O O . THR A 1 90 ? 12.343 16.605 -80.840 1.00 21.89 90 THR A O 1
ATOM 624 N N . LEU A 1 91 ? 11.424 14.988 -79.542 1.00 19.35 91 LEU A N 1
ATOM 625 C CA . LEU A 1 91 ? 10.212 15.717 -79.185 1.00 19.78 91 LEU A CA 1
ATOM 626 C C . LEU A 1 91 ? 10.313 16.244 -77.757 1.00 22.50 91 LEU A C 1
ATOM 627 O O . LEU A 1 91 ? 10.612 15.483 -76.832 1.00 21.51 91 LEU A O 1
ATOM 632 N N . GLU A 1 92 ? 10.021 17.533 -77.575 1.00 20.04 92 GLU A N 1
ATOM 633 C CA . GLU A 1 92 ? 10.161 18.164 -76.262 1.00 19.89 92 GLU A CA 1
ATOM 634 C C . GLU A 1 92 ? 9.060 19.201 -76.112 1.00 22.73 92 GLU A C 1
ATOM 635 O O . GLU A 1 92 ? 8.904 20.044 -76.992 1.00 21.86 92 GLU A O 1
ATOM 641 N N . TYR A 1 93 ? 8.285 19.144 -75.032 1.00 22.40 93 TYR A N 1
ATOM 642 C CA . TYR A 1 93 ? 7.226 20.144 -74.938 1.00 29.11 93 TYR A CA 1
ATOM 643 C C . TYR A 1 93 ? 7.607 21.390 -74.137 1.00 23.66 93 TYR A C 1
ATOM 644 O O . TYR A 1 93 ? 6.844 22.357 -74.168 1.00 25.37 93 TYR A O 1
ATOM 653 N N . GLN A 1 94 ? 8.710 21.385 -73.372 1.00 21.60 94 GLN A N 1
ATOM 654 C CA . GLN A 1 94 ? 9.115 22.587 -72.628 1.00 25.12 94 GLN A CA 1
ATOM 655 C C . GLN A 1 94 ? 10.046 23.417 -73.498 1.00 25.52 94 GLN A C 1
ATOM 656 O O . GLN A 1 94 ? 11.175 22.975 -73.759 1.00 23.97 94 GLN A O 1
ATOM 662 N N . PRO A 1 95 ? 9.657 24.628 -73.908 1.00 26.79 95 PRO A N 1
ATOM 663 C CA . PRO A 1 95 ? 10.558 25.433 -74.754 1.00 28.14 95 PRO A CA 1
ATOM 664 C C . PRO A 1 95 ? 11.929 25.662 -74.144 1.00 28.08 95 PRO A C 1
ATOM 665 O O . PRO A 1 95 ? 12.929 25.673 -74.874 1.00 31.11 95 PRO A O 1
ATOM 669 N N . LYS A 1 96 ? 12.010 25.843 -72.824 1.00 28.99 96 LYS A N 1
ATOM 670 C CA . LYS A 1 96 ? 13.307 26.083 -72.207 1.00 28.98 96 LYS A CA 1
ATOM 671 C C . LYS A 1 96 ? 14.205 24.852 -72.309 1.00 25.69 96 LYS A C 1
ATOM 672 O O . LYS A 1 96 ? 15.412 24.979 -72.546 1.00 27.79 96 LYS A O 1
ATOM 678 N N . HIS A 1 97 ? 13.642 23.649 -72.143 1.00 23.84 97 HIS A N 1
ATOM 679 C CA . HIS A 1 97 ? 14.442 22.441 -72.345 1.00 22.10 97 HIS A CA 1
ATOM 680 C C . HIS A 1 97 ? 14.926 22.357 -73.788 1.00 21.48 97 HIS A C 1
ATOM 681 O O . HIS A 1 97 ? 16.100 22.080 -74.046 1.00 22.24 97 HIS A O 1
ATOM 688 N N . ALA A 1 98 ? 14.034 22.615 -74.743 1.00 22.36 98 ALA A N 1
ATOM 689 C CA . ALA A 1 98 ? 14.429 22.552 -76.150 1.00 26.03 98 ALA A CA 1
ATOM 690 C C . ALA A 1 98 ? 15.573 23.511 -76.455 1.00 29.53 98 ALA A C 1
ATOM 691 O O . ALA A 1 98 ? 16.500 23.164 -77.197 1.00 25.32 98 ALA A O 1
ATOM 693 N N . GLU A 1 99 ? 15.531 24.722 -75.891 1.00 27.09 99 GLU A N 1
ATOM 694 C CA . GLU A 1 99 ? 16.584 25.698 -76.179 1.00 29.81 99 GLU A CA 1
ATOM 695 C C . GLU A 1 99 ? 17.933 25.246 -75.639 1.00 28.49 99 GLU A C 1
ATOM 696 O O . GLU A 1 99 ? 18.960 25.362 -76.330 1.00 29.29 99 GLU A O 1
ATOM 702 N N . VAL A 1 100 ? 17.947 24.724 -74.414 1.00 23.65 100 VAL A N 1
ATOM 703 C CA . VAL A 1 100 ? 19.168 24.168 -73.835 1.00 23.03 100 VAL A CA 1
ATOM 704 C C . VAL A 1 100 ? 19.673 23.000 -74.669 1.00 22.32 100 VAL A C 1
ATOM 705 O O . VAL A 1 100 ? 20.876 22.892 -74.944 1.00 22.49 100 VAL A O 1
ATOM 709 N N . ALA A 1 101 ? 18.765 22.101 -75.078 1.00 23.29 101 ALA A N 1
ATOM 710 C CA . ALA A 1 101 ? 19.161 20.934 -75.863 1.00 23.04 101 ALA A CA 1
ATOM 711 C C . ALA A 1 101 ? 19.789 21.336 -77.192 1.00 21.82 101 ALA A C 1
ATOM 712 O O . ALA A 1 101 ? 20.763 20.716 -77.640 1.00 22.10 101 ALA A O 1
ATOM 714 N N . ARG A 1 102 ? 19.239 22.358 -77.854 1.00 23.31 102 ARG A N 1
ATOM 715 C CA . ARG A 1 102 ? 19.809 22.779 -79.125 1.00 25.11 102 ARG A CA 1
ATOM 716 C C . ARG A 1 102 ? 21.233 23.285 -78.941 1.00 25.21 102 ARG A C 1
ATOM 717 O O . ARG A 1 102 ? 22.125 22.967 -79.740 1.00 24.80 102 ARG A O 1
ATOM 725 N N . VAL A 1 103 ? 21.474 24.059 -77.881 1.00 25.36 103 VAL A N 1
ATOM 726 C CA . VAL A 1 103 ? 22.843 24.490 -77.591 1.00 26.93 103 VAL A CA 1
ATOM 727 C C . VAL A 1 103 ? 23.743 23.283 -77.335 1.00 24.99 103 VAL A C 1
ATOM 728 O O . VAL A 1 103 ? 24.887 23.226 -77.817 1.00 25.97 103 VAL A O 1
ATOM 732 N N . ASN A 1 104 ? 23.249 22.306 -76.567 1.00 24.55 104 ASN A N 1
ATOM 733 C CA . ASN A 1 104 ? 24.069 21.150 -76.222 1.00 22.31 104 ASN A CA 1
ATOM 734 C C . ASN A 1 104 ? 24.391 20.300 -77.449 1.00 24.25 104 ASN A C 1
ATOM 735 O O . ASN A 1 104 ? 25.514 19.794 -77.581 1.00 24.09 104 ASN A O 1
ATOM 740 N N . LEU A 1 105 ? 23.417 20.135 -78.352 1.00 22.18 105 LEU A N 1
ATOM 741 C CA . LEU A 1 105 ? 23.632 19.357 -79.572 1.00 24.11 105 LEU A CA 1
ATOM 742 C C . LEU A 1 105 ? 24.669 20.023 -80.466 1.00 25.01 105 LEU A C 1
ATOM 743 O O . LEU A 1 105 ? 25.507 19.351 -81.084 1.00 23.63 105 LEU A O 1
ATOM 748 N N . GLN A 1 106 ? 24.624 21.348 -80.551 1.00 24.41 106 GLN A N 1
ATOM 749 C CA . GLN A 1 106 ? 25.626 22.053 -81.333 1.00 25.69 106 GLN A CA 1
ATOM 750 C C . GLN A 1 106 ? 27.027 21.819 -80.768 1.00 29.26 106 GLN A C 1
ATOM 751 O O . GLN A 1 106 ? 27.959 21.468 -81.510 1.00 26.31 106 GLN A O 1
ATOM 757 N N . ARG A 1 107 ? 27.201 21.993 -79.452 1.00 27.43 107 ARG A N 1
ATOM 758 C CA . ARG A 1 107 ? 28.521 21.761 -78.855 1.00 30.72 107 ARG A CA 1
ATOM 759 C C . ARG A 1 107 ? 28.966 20.311 -78.987 1.00 27.06 107 ARG A C 1
ATOM 760 O O . ARG A 1 107 ? 30.166 20.027 -78.953 1.00 32.18 107 ARG A O 1
ATOM 768 N N . ALA A 1 108 ? 28.044 19.384 -79.138 1.00 23.70 108 ALA A N 1
ATOM 769 C CA . ALA A 1 108 ? 28.407 17.991 -79.350 1.00 23.09 108 ALA A CA 1
ATOM 770 C C . ALA A 1 108 ? 28.679 17.683 -80.819 1.00 23.77 108 ALA A C 1
ATOM 771 O O . ALA A 1 108 ? 29.014 16.540 -81.147 1.00 26.26 108 ALA A O 1
ATOM 773 N N . GLY A 1 109 ? 28.533 18.669 -81.700 1.00 24.79 109 GLY A N 1
ATOM 774 C CA . GLY A 1 109 ? 28.868 18.468 -83.094 1.00 28.87 109 GLY A CA 1
ATOM 775 C C . GLY A 1 109 ? 27.839 17.693 -83.882 1.00 27.91 109 GLY A C 1
ATOM 776 O O . GLY A 1 109 ? 28.169 17.156 -84.947 1.00 29.00 109 GLY A O 1
ATOM 777 N N . VAL A 1 110 ? 26.602 17.600 -83.383 1.00 24.38 110 VAL A N 1
ATOM 778 C CA . VAL A 1 110 ? 25.567 16.813 -84.039 1.00 25.36 110 VAL A CA 1
ATOM 779 C C . VAL A 1 110 ? 24.345 17.651 -84.395 1.00 28.29 110 VAL A C 1
ATOM 780 O O . VAL A 1 110 ? 23.301 17.094 -84.747 1.00 26.48 110 VAL A O 1
ATOM 784 N N . ALA A 1 111 ? 24.452 18.985 -84.334 1.00 26.66 111 ALA A N 1
ATOM 785 C CA . ALA A 1 111 ? 23.275 19.822 -84.563 1.00 32.26 111 ALA A CA 1
ATOM 786 C C . ALA A 1 111 ? 22.676 19.605 -85.949 1.00 33.06 111 ALA A C 1
ATOM 787 O O . ALA A 1 111 ? 21.456 19.690 -86.112 1.00 32.37 111 ALA A O 1
ATOM 789 N N A ASP A 1 112 ? 23.508 19.304 -86.949 0.50 28.77 112 ASP A N 1
ATOM 790 N N B ASP A 1 112 ? 23.505 19.327 -86.953 0.50 28.82 112 ASP A N 1
ATOM 791 C CA A ASP A 1 112 ? 23.026 19.114 -88.316 0.50 31.15 112 ASP A CA 1
ATOM 792 C CA B ASP A 1 112 ? 22.970 19.127 -88.294 0.50 31.51 112 ASP A CA 1
ATOM 793 C C A ASP A 1 112 ? 22.371 17.755 -88.541 0.50 32.01 112 ASP A C 1
ATOM 794 C C B ASP A 1 112 ? 22.142 17.851 -88.399 0.50 31.48 112 ASP A C 1
ATOM 795 O O A ASP A 1 112 ? 21.840 17.517 -89.631 0.50 33.00 112 ASP A O 1
ATOM 796 O O B ASP A 1 112 ? 21.236 17.778 -89.236 0.50 32.60 112 ASP A O 1
ATOM 805 N N . ARG A 1 113 ? 22.407 16.862 -87.554 1.00 28.67 113 ARG A N 1
ATOM 806 C CA . ARG A 1 113 ? 21.723 15.578 -87.623 1.00 30.28 113 ARG A CA 1
ATOM 807 C C . ARG A 1 113 ? 20.438 15.523 -86.802 1.00 24.77 113 ARG A C 1
ATOM 808 O O . ARG A 1 113 ? 19.765 14.486 -86.819 1.00 30.66 113 ARG A O 1
ATOM 816 N N . VAL A 1 114 ? 20.120 16.559 -86.029 1.00 24.01 114 VAL A N 1
ATOM 817 C CA . VAL A 1 114 ? 19.064 16.473 -85.021 1.00 23.07 114 VAL A CA 1
ATOM 818 C C . VAL A 1 114 ? 18.091 17.627 -85.204 1.00 25.91 114 VAL A C 1
ATOM 819 O O . VAL A 1 114 ? 18.507 18.783 -85.349 1.00 27.94 114 VAL A O 1
ATOM 823 N N . GLU A 1 115 ? 16.799 17.309 -85.221 1.00 24.39 115 GLU A N 1
ATOM 824 C CA . GLU A 1 115 ? 15.737 18.305 -85.157 1.00 24.02 115 GLU A CA 1
ATOM 825 C C . GLU A 1 115 ? 15.014 18.139 -83.830 1.00 23.32 115 GLU A C 1
ATOM 826 O O . GLU A 1 115 ? 14.497 17.055 -83.536 1.00 24.56 115 GLU A O 1
ATOM 832 N N . VAL A 1 116 ? 14.975 19.207 -83.039 1.00 24.75 116 VAL A N 1
ATOM 833 C CA . VAL A 1 116 ? 14.139 19.267 -81.844 1.00 22.47 116 VAL A CA 1
ATOM 834 C C . VAL A 1 116 ? 12.796 19.863 -82.254 1.00 24.23 116 VAL A C 1
ATOM 835 O O . VAL A 1 116 ? 12.729 20.989 -82.769 1.00 25.15 116 VAL A O 1
ATOM 839 N N . VAL A 1 117 ? 11.726 19.105 -82.053 1.00 23.14 117 VAL A N 1
ATOM 840 C CA . VAL A 1 117 ? 10.382 19.513 -82.450 1.00 23.56 117 VAL A CA 1
ATOM 841 C C . VAL A 1 117 ? 9.648 19.860 -81.170 1.00 23.50 117 VAL A C 1
ATOM 842 O O . VAL A 1 117 ? 9.459 18.993 -80.310 1.00 22.26 117 VAL A O 1
ATOM 846 N N . VAL A 1 118 ? 9.218 21.115 -81.043 1.00 24.93 118 VAL A N 1
ATOM 847 C CA . VAL A 1 118 ? 8.703 21.604 -79.772 1.00 24.45 118 VAL A CA 1
ATOM 848 C C . VAL A 1 118 ? 7.188 21.478 -79.747 1.00 25.00 118 VAL A C 1
ATOM 849 O O . VAL A 1 118 ? 6.497 21.904 -80.684 1.00 27.23 118 VAL A O 1
ATOM 853 N N . GLY A 1 119 ? 6.674 20.928 -78.651 1.00 26.91 119 GLY A N 1
ATOM 854 C CA . GLY A 1 119 ? 5.254 20.797 -78.438 1.00 26.17 119 GLY A CA 1
ATOM 855 C C . GLY A 1 119 ? 4.947 19.488 -77.749 1.00 25.25 119 GLY A C 1
ATOM 856 O O . GLY A 1 119 ? 5.804 18.605 -77.645 1.00 23.02 119 GLY A O 1
ATOM 857 N N . PRO A 1 120 ? 3.717 19.332 -77.265 1.00 25.92 120 PRO A N 1
ATOM 858 C CA . PRO A 1 120 ? 3.315 18.039 -76.695 1.00 22.56 120 PRO A CA 1
ATOM 859 C C . PRO A 1 120 ? 3.405 16.955 -77.762 1.00 22.26 120 PRO A C 1
ATOM 860 O O . PRO A 1 120 ? 2.907 17.116 -78.878 1.00 24.48 120 PRO A O 1
ATOM 864 N N . ALA A 1 121 ? 4.036 15.837 -77.402 1.00 23.54 121 ALA A N 1
ATOM 865 C CA . ALA A 1 121 ? 4.301 14.784 -78.381 1.00 21.08 121 ALA A CA 1
ATOM 866 C C . ALA A 1 121 ? 3.026 14.233 -79.010 1.00 23.38 121 ALA A C 1
ATOM 867 O O . ALA A 1 121 ? 3.051 13.822 -80.173 1.00 24.53 121 ALA A O 1
ATOM 869 N N . LEU A 1 122 ? 1.920 14.174 -78.264 1.00 25.11 122 LEU A N 1
ATOM 870 C CA . LEU A 1 122 ? 0.680 13.686 -78.858 1.00 27.01 122 LEU A CA 1
ATOM 871 C C . LEU A 1 122 ? 0.209 14.580 -79.993 1.00 27.64 122 LEU A C 1
ATOM 872 O O . LEU A 1 122 ? -0.538 14.117 -80.869 1.00 28.39 122 LEU A O 1
ATOM 877 N N . ASP A 1 123 ? 0.601 15.857 -79.980 1.00 26.72 123 ASP A N 1
ATOM 878 C CA . ASP A 1 123 ? 0.227 16.788 -81.035 1.00 32.07 123 ASP A CA 1
ATOM 879 C C . ASP A 1 123 ? 1.233 16.832 -82.172 1.00 25.62 123 ASP A C 1
ATOM 880 O O . ASP A 1 123 ? 0.847 17.143 -83.304 1.00 28.10 123 ASP A O 1
ATOM 885 N N . THR A 1 124 ? 2.513 16.563 -81.901 1.00 28.37 124 THR A N 1
ATOM 886 C CA . THR A 1 124 ? 3.514 16.660 -82.961 1.00 29.50 124 THR A CA 1
ATOM 887 C C . THR A 1 124 ? 3.756 15.331 -83.672 1.00 29.76 124 THR A C 1
ATOM 888 O O . THR A 1 124 ? 4.060 15.336 -84.869 1.00 29.45 124 THR A O 1
ATOM 892 N N . LEU A 1 125 ? 3.600 14.200 -82.976 1.00 26.09 125 LEU A N 1
ATOM 893 C CA . LEU A 1 125 ? 3.750 12.892 -83.616 1.00 27.24 125 LEU A CA 1
ATOM 894 C C . LEU A 1 125 ? 2.945 12.737 -84.903 1.00 32.19 125 LEU A C 1
ATOM 895 O O . LEU A 1 125 ? 3.490 12.159 -85.860 1.00 29.85 125 LEU A O 1
ATOM 900 N N . PRO A 1 126 ? 1.679 13.186 -84.998 1.00 32.98 126 PRO A N 1
ATOM 901 C CA . PRO A 1 126 ? 0.944 13.087 -86.277 1.00 35.93 126 PRO A CA 1
ATOM 902 C C . PRO A 1 126 ? 1.485 13.975 -87.395 1.00 38.52 126 PRO A C 1
ATOM 903 O O . PRO A 1 126 ? 1.076 13.796 -88.548 1.00 44.52 126 PRO A O 1
ATOM 907 N N . THR A 1 127 ? 2.346 14.943 -87.097 1.00 36.58 127 THR A N 1
ATOM 908 C CA . THR A 1 127 ? 2.874 15.841 -88.113 1.00 38.57 127 THR A CA 1
ATOM 909 C C . THR A 1 127 ? 4.236 15.411 -88.630 1.00 37.20 127 THR A C 1
ATOM 910 O O . THR A 1 127 ? 4.739 16.021 -89.581 1.00 36.54 127 THR A O 1
ATOM 914 N N . LEU A 1 128 ? 4.834 14.390 -88.021 1.00 35.22 128 LEU A N 1
ATOM 915 C CA . LEU A 1 128 ? 6.176 13.948 -88.383 1.00 33.45 128 LEU A CA 1
ATOM 916 C C . LEU A 1 128 ? 6.197 13.238 -89.727 1.00 43.57 128 LEU A C 1
ATOM 917 O O . LEU A 1 128 ? 5.376 12.353 -89.986 1.00 47.86 128 LEU A O 1
ATOM 922 N N . ALA A 1 129 ? 7.136 13.632 -90.587 1.00 48.84 129 ALA A N 1
ATOM 923 C CA . ALA A 1 129 ? 7.345 12.962 -91.866 1.00 56.46 129 ALA A CA 1
ATOM 924 C C . ALA A 1 129 ? 8.777 12.446 -91.990 1.00 59.33 129 ALA A C 1
ATOM 925 O O . ALA A 1 129 ? 9.221 12.118 -93.097 1.00 65.52 129 ALA A O 1
ATOM 927 N N . GLY A 1 130 ? 9.503 12.359 -90.866 1.00 58.05 130 GLY A N 1
ATOM 928 C CA . GLY A 1 130 ? 10.903 11.949 -90.839 1.00 54.18 130 GLY A CA 1
ATOM 929 C C . GLY A 1 130 ? 11.174 10.454 -90.759 1.00 45.87 130 GLY A C 1
ATOM 930 O O . GLY A 1 130 ? 12.312 10.031 -90.507 1.00 49.43 130 GLY A O 1
ATOM 931 N N . GLY A 1 131 ? 10.132 9.652 -90.991 1.00 43.80 131 GLY A N 1
ATOM 932 C CA . GLY A 1 131 ? 10.202 8.206 -90.954 1.00 37.26 131 GLY A CA 1
ATOM 933 C C . GLY A 1 131 ? 10.285 7.552 -92.326 1.00 41.53 131 GLY A C 1
ATOM 934 O O . GLY A 1 131 ? 10.390 8.235 -93.356 1.00 48.23 131 GLY A O 1
ATOM 935 N N . PRO A 1 132 ? 10.256 6.196 -92.372 1.00 29.78 132 PRO A N 1
ATOM 936 C CA . PRO A 1 132 ? 10.063 5.325 -91.199 1.00 26.65 132 PRO A CA 1
ATOM 937 C C . PRO A 1 132 ? 11.285 5.254 -90.302 1.00 25.40 132 PRO A C 1
ATOM 938 O O . PRO A 1 132 ? 12.439 5.273 -90.768 1.00 26.15 132 PRO A O 1
ATOM 942 N N . PHE A 1 133 ? 11.031 5.145 -89.000 1.00 24.15 133 PHE A N 1
ATOM 943 C CA . PHE A 1 133 ? 12.105 5.148 -88.023 1.00 23.15 133 PHE A CA 1
ATOM 944 C C . PHE A 1 133 ? 12.653 3.744 -87.796 1.00 25.72 133 PHE A C 1
ATOM 945 O O . PHE A 1 133 ? 11.912 2.758 -87.828 1.00 23.10 133 PHE A O 1
ATOM 953 N N . ASP A 1 134 ? 13.960 3.671 -87.572 1.00 22.29 134 ASP A N 1
ATOM 954 C CA . ASP A 1 134 ? 14.682 2.443 -87.251 1.00 21.99 134 ASP A CA 1
ATOM 955 C C . ASP A 1 134 ? 14.749 2.189 -85.752 1.00 20.71 134 ASP A C 1
ATOM 956 O O . ASP A 1 134 ? 14.885 1.036 -85.324 1.00 21.17 134 ASP A O 1
ATOM 961 N N . LEU A 1 135 ? 14.676 3.248 -84.951 1.00 20.79 135 LEU A N 1
ATOM 962 C CA . LEU A 1 135 ? 14.879 3.163 -83.515 1.00 19.50 135 LEU A CA 1
ATOM 963 C C . LEU A 1 135 ? 14.041 4.244 -82.860 1.00 18.51 135 LEU A C 1
ATOM 964 O O . LEU A 1 135 ? 14.046 5.388 -83.326 1.00 21.71 135 LEU A O 1
ATOM 969 N N . VAL A 1 136 ? 13.289 3.882 -81.819 1.00 17.92 136 VAL A N 1
ATOM 970 C CA . VAL A 1 136 ? 12.473 4.840 -81.086 1.00 18.10 136 VAL A CA 1
ATOM 971 C C . VAL A 1 136 ? 12.839 4.724 -79.621 1.00 18.72 136 VAL A C 1
ATOM 972 O O . VAL A 1 136 ? 12.804 3.621 -79.062 1.00 18.38 136 VAL A O 1
ATOM 976 N N . PHE A 1 137 ? 13.205 5.848 -79.006 1.00 16.40 137 PHE A N 1
ATOM 977 C CA . PHE A 1 137 ? 13.510 5.897 -77.573 1.00 15.69 137 PHE A CA 1
ATOM 978 C C . PHE A 1 137 ? 12.415 6.694 -76.889 1.00 17.37 137 PHE A C 1
ATOM 979 O O . PHE A 1 137 ? 12.227 7.874 -77.196 1.00 17.69 137 PHE A O 1
ATOM 987 N N . ILE A 1 138 ? 11.692 6.062 -75.959 1.00 15.37 138 ILE A N 1
ATOM 988 C CA . ILE A 1 138 ? 10.514 6.673 -75.352 1.00 16.18 138 ILE A CA 1
ATOM 989 C C . ILE A 1 138 ? 10.865 7.033 -73.914 1.00 18.41 138 ILE A C 1
ATOM 990 O O . ILE A 1 138 ? 11.085 6.149 -73.071 1.00 16.45 138 ILE A O 1
ATOM 995 N N . ASP A 1 139 ? 10.915 8.329 -73.621 1.00 17.61 139 ASP A N 1
ATOM 996 C CA . ASP A 1 139 ? 11.398 8.783 -72.319 1.00 14.88 139 ASP A CA 1
ATOM 997 C C . ASP A 1 139 ? 10.784 10.139 -71.960 1.00 18.88 139 ASP A C 1
ATOM 998 O O . ASP A 1 139 ? 11.485 11.079 -71.575 1.00 18.59 139 ASP A O 1
ATOM 1003 N N . ALA A 1 140 ? 9.457 10.250 -72.051 1.00 18.34 140 ALA A N 1
ATOM 1004 C CA . ALA A 1 140 ? 8.799 11.533 -71.798 1.00 16.22 140 ALA A CA 1
ATOM 1005 C C . ALA A 1 140 ? 7.838 11.430 -70.612 1.00 16.33 140 ALA A C 1
ATOM 1006 O O . ALA A 1 140 ? 8.246 10.945 -69.548 1.00 17.84 140 ALA A O 1
ATOM 1008 N N . ASP A 1 141 ? 6.578 11.870 -70.762 1.00 17.97 141 ASP A N 1
ATOM 1009 C CA . ASP A 1 141 ? 5.584 11.745 -69.685 1.00 17.23 141 ASP A CA 1
ATOM 1010 C C . ASP A 1 141 ? 5.082 10.304 -69.622 1.00 20.03 141 ASP A C 1
ATOM 1011 O O . ASP A 1 141 ? 4.613 9.759 -70.631 1.00 20.62 141 ASP A O 1
ATOM 1016 N N . LYS A 1 142 ? 5.222 9.659 -68.447 1.00 19.45 142 LYS A N 1
ATOM 1017 C CA . LYS A 1 142 ? 5.064 8.205 -68.408 1.00 19.39 142 LYS A CA 1
ATOM 1018 C C . LYS A 1 142 ? 3.633 7.756 -68.673 1.00 17.60 142 LYS A C 1
ATOM 1019 O O . LYS A 1 142 ? 3.429 6.647 -69.190 1.00 19.15 142 LYS A O 1
ATOM 1025 N N . GLU A 1 143 ? 2.633 8.565 -68.299 1.00 18.80 143 GLU A N 1
ATOM 1026 C CA . GLU A 1 143 ? 1.252 8.153 -68.553 1.00 18.93 143 GLU A CA 1
ATOM 1027 C C . GLU A 1 143 ? 0.954 8.029 -70.040 1.00 20.86 143 GLU A C 1
ATOM 1028 O O . GLU A 1 143 ? -0.040 7.391 -70.404 1.00 23.76 143 GLU A O 1
ATOM 1034 N N . ASN A 1 144 ? 1.797 8.580 -70.912 1.00 19.23 144 ASN A N 1
ATOM 1035 C CA . ASN A 1 144 ? 1.577 8.407 -72.341 1.00 19.90 144 ASN A CA 1
ATOM 1036 C C . ASN A 1 144 ? 2.523 7.398 -72.977 1.00 19.54 144 ASN A C 1
ATOM 1037 O O . ASN A 1 144 ? 2.554 7.292 -74.210 1.00 19.84 144 ASN A O 1
ATOM 1042 N N . ASN A 1 145 ? 3.274 6.627 -72.180 1.00 18.24 145 ASN A N 1
ATOM 1043 C CA . ASN A 1 145 ? 4.097 5.568 -72.768 1.00 17.31 145 ASN A CA 1
ATOM 1044 C C . ASN A 1 145 ? 3.295 4.750 -73.784 1.00 17.68 145 ASN A C 1
ATOM 1045 O O . ASN A 1 145 ? 3.748 4.498 -74.903 1.00 18.99 145 ASN A O 1
ATOM 1050 N N . VAL A 1 146 ? 2.100 4.308 -73.393 1.00 18.85 146 VAL A N 1
ATOM 1051 C CA . VAL A 1 146 ? 1.331 3.391 -74.233 1.00 18.96 146 VAL A CA 1
ATOM 1052 C C . VAL A 1 146 ? 0.928 4.065 -75.540 1.00 22.16 146 VAL A C 1
ATOM 1053 O O . VAL A 1 146 ? 1.059 3.476 -76.619 1.00 23.37 146 VAL A O 1
ATOM 1057 N N . ALA A 1 147 ? 0.436 5.310 -75.470 1.00 20.28 147 ALA A N 1
ATOM 1058 C CA . ALA A 1 147 ? 0.149 6.055 -76.700 1.00 20.56 147 ALA A CA 1
ATOM 1059 C C . ALA A 1 147 ? 1.401 6.229 -77.562 1.00 20.15 147 ALA A C 1
ATOM 1060 O O . ALA A 1 147 ? 1.339 6.086 -78.798 1.00 21.87 147 ALA A O 1
ATOM 1062 N N . TYR A 1 148 ? 2.543 6.547 -76.933 1.00 19.25 148 TYR A N 1
ATOM 1063 C CA . TYR A 1 148 ? 3.768 6.749 -77.706 1.00 18.95 148 TYR A CA 1
ATOM 1064 C C . TYR A 1 148 ? 4.233 5.449 -78.349 1.00 21.13 148 TYR A C 1
ATOM 1065 O O . TYR A 1 148 ? 4.776 5.460 -79.462 1.00 19.22 148 TYR A O 1
ATOM 1074 N N . ILE A 1 149 ? 4.033 4.320 -77.665 1.00 18.68 149 ILE A N 1
ATOM 1075 C CA . ILE A 1 149 ? 4.396 3.030 -78.250 1.00 18.80 149 ILE A CA 1
ATOM 1076 C C . ILE A 1 149 ? 3.510 2.733 -79.458 1.00 19.88 149 ILE A C 1
ATOM 1077 O O . ILE A 1 149 ? 3.993 2.273 -80.502 1.00 20.25 149 ILE A O 1
ATOM 1082 N N . GLN A 1 150 ? 2.208 3.027 -79.353 1.00 20.52 150 GLN A N 1
ATOM 1083 C CA . GLN A 1 150 ? 1.321 2.852 -80.503 1.00 21.70 150 GLN A CA 1
ATOM 1084 C C . GLN A 1 150 ? 1.762 3.723 -81.679 1.00 24.81 150 GLN A C 1
ATOM 1085 O O . GLN A 1 150 ? 1.778 3.261 -82.828 1.00 22.89 150 GLN A O 1
ATOM 1091 N N . TRP A 1 151 ? 2.153 4.975 -81.412 1.00 24.09 151 TRP A N 1
ATOM 1092 C CA . TRP A 1 151 ? 2.672 5.828 -82.481 1.00 22.12 151 TRP A CA 1
ATOM 1093 C C . TRP A 1 151 ? 3.982 5.275 -83.026 1.00 21.78 151 TRP A C 1
ATOM 1094 O O . TRP A 1 151 ? 4.221 5.323 -84.239 1.00 22.64 151 TRP A O 1
ATOM 1105 N N . ALA A 1 152 ? 4.845 4.762 -82.141 1.00 21.04 152 ALA A N 1
ATOM 1106 C CA . ALA A 1 152 ? 6.126 4.205 -82.585 1.00 20.48 152 ALA A CA 1
ATOM 1107 C C . ALA A 1 152 ? 5.913 3.067 -83.570 1.00 24.63 152 ALA A C 1
ATOM 1108 O O . ALA A 1 152 ? 6.585 2.988 -84.601 1.00 24.06 152 ALA A O 1
ATOM 1110 N N . ILE A 1 153 ? 4.983 2.167 -83.267 1.00 22.97 153 ILE A N 1
ATOM 1111 C CA . ILE A 1 153 ? 4.679 1.076 -84.186 1.00 24.04 153 ILE A CA 1
ATOM 1112 C C . ILE A 1 153 ? 4.208 1.619 -85.525 1.00 26.38 153 ILE A C 1
ATOM 1113 O O . ILE A 1 153 ? 4.650 1.159 -86.585 1.00 27.63 153 ILE A O 1
ATOM 1118 N N . ARG A 1 154 ? 3.322 2.621 -85.503 1.00 24.09 154 ARG A N 1
ATOM 1119 C CA . ARG A 1 154 ? 2.819 3.180 -86.755 1.00 25.38 154 ARG A CA 1
ATOM 1120 C C . ARG A 1 154 ? 3.930 3.842 -87.568 1.00 25.48 154 ARG A C 1
ATOM 1121 O O . ARG A 1 154 ? 3.936 3.762 -88.803 1.00 27.49 154 ARG A O 1
ATOM 1129 N N . LEU A 1 155 ? 4.890 4.479 -86.905 1.00 24.39 155 LEU A N 1
ATOM 1130 C CA . LEU A 1 155 ? 5.895 5.278 -87.602 1.00 24.55 155 LEU A CA 1
ATOM 1131 C C . LEU A 1 155 ? 7.209 4.534 -87.833 1.00 27.84 155 LEU A C 1
ATOM 1132 O O . LEU A 1 155 ? 8.129 5.100 -88.431 1.00 25.24 155 LEU A O 1
ATOM 1137 N N . ALA A 1 156 ? 7.323 3.287 -87.391 1.00 24.97 156 ALA A N 1
ATOM 1138 C CA . ALA A 1 156 ? 8.576 2.548 -87.479 1.00 23.52 156 ALA A CA 1
ATOM 1139 C C . ALA A 1 156 ? 8.562 1.584 -88.658 1.00 24.75 156 ALA A C 1
ATOM 1140 O O . ALA A 1 156 ? 7.508 1.191 -89.158 1.00 29.92 156 ALA A O 1
ATOM 1142 N N . ARG A 1 157 ? 9.763 1.207 -89.101 1.00 24.86 157 ARG A N 1
ATOM 1143 C CA . ARG A 1 157 ? 9.837 0.135 -90.077 1.00 26.01 157 ARG A CA 1
ATOM 1144 C C . ARG A 1 157 ? 9.656 -1.196 -89.359 1.00 25.62 157 ARG A C 1
ATOM 1145 O O . ARG A 1 157 ? 9.811 -1.297 -88.139 1.00 24.40 157 ARG A O 1
ATOM 1153 N N A ARG A 1 158 ? 9.304 -2.223 -90.128 0.50 28.10 158 ARG A N 1
ATOM 1154 N N B ARG A 1 158 ? 9.303 -2.222 -90.130 0.50 28.06 158 ARG A N 1
ATOM 1155 C CA A ARG A 1 158 ? 9.317 -3.567 -89.575 0.50 26.65 158 ARG A CA 1
ATOM 1156 C CA B ARG A 1 158 ? 9.326 -3.573 -89.590 0.50 26.67 158 ARG A CA 1
ATOM 1157 C C A ARG A 1 158 ? 10.724 -3.908 -89.106 0.50 25.88 158 ARG A C 1
ATOM 1158 C C B ARG A 1 158 ? 10.731 -3.900 -89.104 0.50 25.87 158 ARG A C 1
ATOM 1159 O O A ARG A 1 158 ? 11.702 -3.652 -89.813 0.50 27.97 158 ARG A O 1
ATOM 1160 O O B ARG A 1 158 ? 11.715 -3.627 -89.796 0.50 28.11 158 ARG A O 1
ATOM 1175 N N . GLY A 1 159 ? 10.828 -4.476 -87.905 1.00 24.87 159 GLY A N 1
ATOM 1176 C CA . GLY A 1 159 ? 12.118 -4.803 -87.318 1.00 24.13 159 GLY A CA 1
ATOM 1177 C C . GLY A 1 159 ? 12.761 -3.687 -86.516 1.00 22.88 159 GLY A C 1
ATOM 1178 O O . GLY A 1 159 ? 13.829 -3.898 -85.915 1.00 22.24 159 GLY A O 1
ATOM 1179 N N . ALA A 1 160 ? 12.137 -2.515 -86.456 1.00 22.59 160 ALA A N 1
ATOM 1180 C CA . ALA A 1 160 ? 12.673 -1.413 -85.675 1.00 21.52 160 ALA A CA 1
ATOM 1181 C C . ALA A 1 160 ? 12.738 -1.767 -84.189 1.00 20.40 160 ALA A C 1
ATOM 1182 O O . ALA A 1 160 ? 11.980 -2.605 -83.680 1.00 21.53 160 ALA A O 1
ATOM 1184 N N . VAL A 1 161 ? 13.623 -1.070 -83.483 1.00 19.56 161 VAL A N 1
ATOM 1185 C CA . VAL A 1 161 ? 13.816 -1.256 -82.046 1.00 20.13 161 VAL A CA 1
ATOM 1186 C C . VAL A 1 161 ? 13.098 -0.137 -81.309 1.00 20.07 161 VAL A C 1
ATOM 1187 O O . VAL A 1 161 ? 13.238 1.037 -81.673 1.00 18.23 161 VAL A O 1
ATOM 1191 N N . ILE A 1 162 ? 12.320 -0.496 -80.282 1.00 17.56 162 ILE A N 1
ATOM 1192 C CA . ILE A 1 162 ? 11.702 0.467 -79.367 1.00 17.02 162 ILE A CA 1
ATOM 1193 C C . ILE A 1 162 ? 12.305 0.241 -77.993 1.00 17.96 162 ILE A C 1
ATOM 1194 O O . ILE A 1 162 ? 12.309 -0.892 -77.492 1.00 19.17 162 ILE A O 1
ATOM 1199 N N . VAL A 1 163 ? 12.801 1.310 -77.380 1.00 15.73 163 VAL A N 1
ATOM 1200 C CA . VAL A 1 163 ? 13.337 1.257 -76.022 1.00 15.08 163 VAL A CA 1
ATOM 1201 C C . VAL A 1 163 ? 12.513 2.203 -75.161 1.00 18.05 163 VAL A C 1
ATOM 1202 O O . VAL A 1 163 ? 12.290 3.358 -75.549 1.00 16.69 163 VAL A O 1
ATOM 1206 N N . VAL A 1 164 ? 12.048 1.714 -74.009 1.00 15.64 164 VAL A N 1
ATOM 1207 C CA . VAL A 1 164 ? 11.282 2.523 -73.062 1.00 15.76 164 VAL A CA 1
ATOM 1208 C C . VAL A 1 164 ? 12.088 2.594 -71.767 1.00 16.24 164 VAL A C 1
ATOM 1209 O O . VAL A 1 164 ? 12.446 1.553 -71.200 1.00 16.13 164 VAL A O 1
ATOM 1213 N N . ASP A 1 165 ? 12.372 3.812 -71.308 1.00 14.10 165 ASP A N 1
ATOM 1214 C CA . ASP A 1 165 ? 13.147 4.016 -70.086 1.00 15.15 165 ASP A CA 1
ATOM 1215 C C . ASP A 1 165 ? 12.262 3.959 -68.834 1.00 16.84 165 ASP A C 1
ATOM 1216 O O . ASP A 1 165 ? 11.054 4.236 -68.867 1.00 14.79 165 ASP A O 1
ATOM 1221 N N . ASN A 1 166 ? 12.892 3.602 -67.714 1.00 14.10 166 ASN A N 1
ATOM 1222 C CA . ASN A 1 166 ? 12.306 3.761 -66.366 1.00 13.75 166 ASN A CA 1
ATOM 1223 C C . ASN A 1 166 ? 11.086 2.865 -66.126 1.00 17.42 166 ASN A C 1
ATOM 1224 O O . ASN A 1 166 ? 10.105 3.305 -65.536 1.00 16.63 166 ASN A O 1
ATOM 1229 N N . VAL A 1 167 ? 11.172 1.585 -66.499 1.00 13.98 167 VAL A N 1
ATOM 1230 C CA . VAL A 1 167 ? 10.000 0.712 -66.427 1.00 14.34 167 VAL A CA 1
ATOM 1231 C C . VAL A 1 167 ? 9.973 -0.143 -65.158 1.00 16.43 167 VAL A C 1
ATOM 1232 O O . VAL A 1 167 ? 9.088 -0.990 -65.031 1.00 14.95 167 VAL A O 1
ATOM 1236 N N . ILE A 1 168 ? 10.914 0.042 -64.219 1.00 15.81 168 ILE A N 1
ATOM 1237 C CA . ILE A 1 168 ? 10.971 -0.785 -63.014 1.00 15.85 168 ILE A CA 1
ATOM 1238 C C . ILE A 1 168 ? 10.717 0.028 -61.748 1.00 15.67 168 ILE A C 1
ATOM 1239 O O . ILE A 1 168 ? 10.014 -0.439 -60.834 1.00 15.54 168 ILE A O 1
ATOM 1244 N N . ARG A 1 169 ? 11.290 1.231 -61.664 1.00 14.83 169 ARG A N 1
ATOM 1245 C CA . ARG A 1 169 ? 11.019 2.188 -60.590 1.00 15.35 169 ARG A CA 1
ATOM 1246 C C . ARG A 1 169 ? 11.187 1.543 -59.208 1.00 18.41 169 ARG A C 1
ATOM 1247 O O . ARG A 1 169 ? 10.297 1.589 -58.352 1.00 16.28 169 ARG A O 1
ATOM 1255 N N . GLY A 1 170 ? 12.363 0.953 -58.985 1.00 17.10 170 GLY A N 1
ATOM 1256 C CA . GLY A 1 170 ? 12.663 0.401 -57.669 1.00 17.35 170 GLY A CA 1
ATOM 1257 C C . GLY A 1 170 ? 11.738 -0.707 -57.211 1.00 19.23 170 GLY A C 1
ATOM 1258 O O . GLY A 1 170 ? 11.560 -0.895 -56.006 1.00 18.35 170 GLY A O 1
ATOM 1259 N N . GLY A 1 171 ? 11.158 -1.459 -58.146 1.00 16.46 171 GLY A N 1
ATOM 1260 C CA . GLY A 1 171 ? 10.220 -2.507 -57.821 1.00 17.01 171 GLY A CA 1
ATOM 1261 C C . GLY A 1 171 ? 8.812 -2.027 -57.576 1.00 19.90 171 GLY A C 1
ATOM 1262 O O . GLY A 1 171 ? 7.942 -2.852 -57.269 1.00 20.07 171 GLY A O 1
ATOM 1263 N N . GLY A 1 172 ? 8.566 -0.717 -57.690 1.00 18.65 172 GLY A N 1
ATOM 1264 C CA . GLY A 1 172 ? 7.247 -0.175 -57.429 1.00 19.48 172 GLY A CA 1
ATOM 1265 C C . GLY A 1 172 ? 6.179 -0.690 -58.367 1.00 18.61 172 GLY A C 1
ATOM 1266 O O . GLY A 1 172 ? 4.993 -0.544 -58.072 1.00 19.29 172 GLY A O 1
ATOM 1267 N N . ILE A 1 173 ? 6.568 -1.260 -59.511 1.00 17.66 173 ILE A N 1
ATOM 1268 C CA . ILE A 1 173 ? 5.587 -1.840 -60.419 1.00 21.08 173 ILE A CA 1
ATOM 1269 C C . ILE A 1 173 ? 4.872 -3.023 -59.790 1.00 26.83 173 ILE A C 1
ATOM 1270 O O . ILE A 1 173 ? 3.820 -3.431 -60.283 1.00 23.20 173 ILE A O 1
ATOM 1275 N N . LEU A 1 174 ? 5.395 -3.559 -58.686 1.00 18.58 174 LEU A N 1
ATOM 1276 C CA . LEU A 1 174 ? 4.737 -4.649 -57.963 1.00 19.49 174 LEU A CA 1
ATOM 1277 C C . LEU A 1 174 ? 3.912 -4.150 -56.780 1.00 25.70 174 LEU A C 1
ATOM 1278 O O . LEU A 1 174 ? 3.225 -4.950 -56.139 1.00 28.04 174 LEU A O 1
ATOM 1283 N N . ALA A 1 175 ? 3.961 -2.861 -56.481 1.00 20.15 175 ALA A N 1
ATOM 1284 C CA . ALA A 1 175 ? 3.312 -2.300 -55.293 1.00 21.02 175 ALA A CA 1
ATOM 1285 C C . ALA A 1 175 ? 2.015 -1.594 -55.680 1.00 26.88 175 ALA A C 1
ATOM 1286 O O . ALA A 1 175 ? 1.820 -1.195 -56.829 1.00 27.83 175 ALA A O 1
ATOM 1288 N N . GLU A 1 176 ? 1.124 -1.439 -54.704 1.00 37.36 176 GLU A N 1
ATOM 1289 C CA . GLU A 1 176 ? -0.139 -0.726 -54.932 1.00 44.99 176 GLU A CA 1
ATOM 1290 C C . GLU A 1 176 ? -0.140 0.679 -54.341 1.00 44.27 176 GLU A C 1
ATOM 1291 O O . GLU A 1 176 ? -1.030 1.066 -53.590 1.00 57.26 176 GLU A O 1
ATOM 1297 N N . SER A 1 177 ? 0.857 1.465 -54.702 1.00 34.15 177 SER A N 1
ATOM 1298 C CA . SER A 1 177 ? 1.065 2.813 -54.202 1.00 28.29 177 SER A CA 1
ATOM 1299 C C . SER A 1 177 ? 0.537 3.790 -55.249 1.00 22.29 177 SER A C 1
ATOM 1300 O O . SER A 1 177 ? 0.541 3.494 -56.447 1.00 21.71 177 SER A O 1
ATOM 1303 N N . ASP A 1 178 ? 0.033 4.923 -54.788 1.00 22.98 178 ASP A N 1
ATOM 1304 C CA . ASP A 1 178 ? -0.380 5.995 -55.694 1.00 22.83 178 ASP A CA 1
ATOM 1305 C C . ASP A 1 178 ? 0.867 6.676 -56.238 1.00 21.83 178 ASP A C 1
ATOM 1306 O O . ASP A 1 178 ? 1.186 7.799 -55.840 1.00 22.08 178 ASP A O 1
ATOM 1311 N N . ASP A 1 179 ? 1.556 6.011 -57.168 1.00 20.82 179 ASP A N 1
ATOM 1312 C CA . ASP A 1 179 ? 2.907 6.344 -57.619 1.00 19.88 179 ASP A CA 1
ATOM 1313 C C . ASP A 1 179 ? 2.813 6.379 -59.139 1.00 20.42 179 ASP A C 1
ATOM 1314 O O . ASP A 1 179 ? 2.774 5.332 -59.780 1.00 20.77 179 ASP A O 1
ATOM 1319 N N . ALA A 1 180 ? 2.733 7.580 -59.708 1.00 19.26 180 ALA A N 1
ATOM 1320 C CA . ALA A 1 180 ? 2.373 7.704 -61.119 1.00 20.15 180 ALA A CA 1
ATOM 1321 C C . ALA A 1 180 ? 3.340 6.980 -62.050 1.00 22.09 180 ALA A C 1
ATOM 1322 O O . ALA A 1 180 ? 2.897 6.285 -62.969 1.00 18.29 180 ALA A O 1
ATOM 1324 N N . ASP A 1 181 ? 4.659 7.092 -61.827 1.00 17.46 181 ASP A N 1
ATOM 1325 C CA . ASP A 1 181 ? 5.572 6.460 -62.782 1.00 16.68 181 ASP A CA 1
ATOM 1326 C C . ASP A 1 181 ? 5.618 4.946 -62.625 1.00 16.52 181 ASP A C 1
ATOM 1327 O O . ASP A 1 181 ? 5.795 4.235 -63.621 1.00 17.15 181 ASP A O 1
ATOM 1332 N N . ALA A 1 182 ? 5.374 4.427 -61.423 1.00 16.93 182 ALA A N 1
ATOM 1333 C CA . ALA A 1 182 ? 5.314 2.979 -61.259 1.00 16.95 182 ALA A CA 1
ATOM 1334 C C . ALA A 1 182 ? 4.012 2.394 -61.816 1.00 17.40 182 ALA A C 1
ATOM 1335 O O . ALA A 1 182 ? 4.027 1.355 -62.481 1.00 17.26 182 ALA A O 1
ATOM 1337 N N . VAL A 1 183 ? 2.885 3.063 -61.588 1.00 18.05 183 VAL A N 1
ATOM 1338 C CA . VAL A 1 183 ? 1.626 2.617 -62.184 1.00 18.60 183 VAL A CA 1
ATOM 1339 C C . VAL A 1 183 ? 1.727 2.610 -63.707 1.00 18.19 183 VAL A C 1
ATOM 1340 O O . VAL A 1 183 ? 1.328 1.646 -64.374 1.00 18.35 183 VAL A O 1
ATOM 1344 N N . ALA A 1 184 ? 2.262 3.692 -64.277 1.00 17.78 184 ALA A N 1
ATOM 1345 C CA . ALA A 1 184 ? 2.412 3.769 -65.727 1.00 17.49 184 ALA A CA 1
ATOM 1346 C C . ALA A 1 184 ? 3.363 2.696 -66.242 1.00 19.31 184 ALA A C 1
ATOM 1347 O O . ALA A 1 184 ? 3.118 2.072 -67.287 1.00 19.07 184 ALA A O 1
ATOM 1349 N N . ALA A 1 185 ? 4.468 2.467 -65.526 1.00 17.36 185 ALA A N 1
ATOM 1350 C CA . ALA A 1 185 ? 5.422 1.461 -65.980 1.00 16.36 185 ALA A CA 1
ATOM 1351 C C . ALA A 1 185 ? 4.796 0.070 -65.993 1.00 17.76 185 ALA A C 1
ATOM 1352 O O . ALA A 1 185 ? 5.020 -0.710 -66.920 1.00 16.36 185 ALA A O 1
ATOM 1354 N N A ARG A 1 186 ? 4.038 -0.274 -64.958 0.50 16.94 186 ARG A N 1
ATOM 1355 N N B ARG A 1 186 ? 4.053 -0.271 -64.942 0.50 16.93 186 ARG A N 1
ATOM 1356 C CA A ARG A 1 186 ? 3.420 -1.594 -64.934 0.50 17.48 186 ARG A CA 1
ATOM 1357 C CA B ARG A 1 186 ? 3.380 -1.564 -64.888 0.50 17.50 186 ARG A CA 1
ATOM 1358 C C A ARG A 1 186 ? 2.449 -1.764 -66.095 0.50 20.13 186 ARG A C 1
ATOM 1359 C C B ARG A 1 186 ? 2.461 -1.748 -66.085 0.50 19.91 186 ARG A C 1
ATOM 1360 O O A ARG A 1 186 ? 2.438 -2.811 -66.756 0.50 18.46 186 ARG A O 1
ATOM 1361 O O B ARG A 1 186 ? 2.497 -2.784 -66.761 0.50 18.37 186 ARG A O 1
ATOM 1376 N N . ARG A 1 187 ? 1.627 -0.744 -66.359 1.00 19.21 187 ARG A N 1
ATOM 1377 C CA . ARG A 1 187 ? 0.682 -0.821 -67.469 1.00 19.72 187 ARG A CA 1
ATOM 1378 C C . ARG A 1 187 ? 1.419 -0.865 -68.798 1.00 18.51 187 ARG A C 1
ATOM 1379 O O . ARG A 1 187 ? 0.986 -1.554 -69.726 1.00 19.40 187 ARG A O 1
ATOM 1387 N N . THR A 1 188 ? 2.528 -0.126 -68.902 1.00 17.59 188 THR A N 1
ATOM 1388 C CA . THR A 1 188 ? 3.328 -0.154 -70.125 1.00 17.25 188 THR A CA 1
ATOM 1389 C C . THR A 1 188 ? 3.828 -1.562 -70.410 1.00 18.30 188 THR A C 1
ATOM 1390 O O . THR A 1 188 ? 3.747 -2.050 -71.547 1.00 18.13 188 THR A O 1
ATOM 1394 N N . LEU A 1 189 ? 4.380 -2.220 -69.389 1.00 17.03 189 LEU A N 1
ATOM 1395 C CA . LEU A 1 189 ? 4.913 -3.566 -69.570 1.00 17.12 189 LEU A CA 1
ATOM 1396 C C . LEU A 1 189 ? 3.804 -4.552 -69.937 1.00 21.45 189 LEU A C 1
ATOM 1397 O O . LEU A 1 189 ? 3.986 -5.433 -70.798 1.00 18.86 189 LEU A O 1
ATOM 1402 N N . GLN A 1 190 ? 2.645 -4.423 -69.298 1.00 19.06 190 GLN A N 1
ATOM 1403 C CA . GLN A 1 190 ? 1.542 -5.319 -69.632 1.00 19.54 190 GLN A CA 1
ATOM 1404 C C . GLN A 1 190 ? 1.069 -5.095 -71.063 1.00 19.96 190 GLN A C 1
ATOM 1405 O O . GLN A 1 190 ? 0.791 -6.059 -71.793 1.00 20.97 190 GLN A O 1
ATOM 1411 N N . MET A 1 191 ? 1.037 -3.835 -71.505 1.00 21.02 191 MET A N 1
ATOM 1412 C CA . MET A 1 191 ? 0.619 -3.553 -72.870 1.00 25.10 191 MET A CA 1
ATOM 1413 C C . MET A 1 191 ? 1.611 -4.129 -73.872 1.00 21.15 191 MET A C 1
ATOM 1414 O O . MET A 1 191 ? 1.206 -4.735 -74.876 1.00 22.48 191 MET A O 1
ATOM 1419 N N . MET A 1 192 ? 2.914 -4.003 -73.592 1.00 19.50 192 MET A N 1
ATOM 1420 C CA . MET A 1 192 ? 3.914 -4.504 -74.531 1.00 19.27 192 MET A CA 1
ATOM 1421 C C . MET A 1 192 ? 3.863 -6.023 -74.616 1.00 21.12 192 MET A C 1
ATOM 1422 O O . MET A 1 192 ? 4.002 -6.595 -75.705 1.00 22.90 192 MET A O 1
ATOM 1427 N N . GLY A 1 193 ? 3.632 -6.695 -73.486 1.00 21.21 193 GLY A N 1
ATOM 1428 C CA . GLY A 1 193 ? 3.558 -8.141 -73.511 1.00 23.51 193 GLY A CA 1
ATOM 1429 C C . GLY A 1 193 ? 2.367 -8.630 -74.307 1.00 24.01 193 GLY A C 1
ATOM 1430 O O . GLY A 1 193 ? 2.432 -9.669 -74.970 1.00 28.25 193 GLY A O 1
ATOM 1431 N N . GLU A 1 194 ? 1.257 -7.893 -74.244 1.00 23.72 194 GLU A N 1
ATOM 1432 C CA . GLU A 1 194 ? 0.033 -8.313 -74.908 1.00 25.93 194 GLU A CA 1
ATOM 1433 C C . GLU A 1 194 ? -0.029 -7.908 -76.373 1.00 29.14 194 GLU A C 1
ATOM 1434 O O . GLU A 1 194 ? -0.828 -8.478 -77.125 1.00 26.26 194 GLU A O 1
ATOM 1440 N N . HIS A 1 195 ? 0.782 -6.954 -76.797 1.00 23.98 195 HIS A N 1
ATOM 1441 C CA . HIS A 1 195 ? 0.650 -6.417 -78.148 1.00 25.58 195 HIS A CA 1
ATOM 1442 C C . HIS A 1 195 ? 1.133 -7.440 -79.163 1.00 23.89 195 HIS A C 1
ATOM 1443 O O . HIS A 1 195 ? 2.304 -7.842 -79.113 1.00 28.50 195 HIS A O 1
ATOM 1450 N N . PRO A 1 196 ? 0.292 -7.863 -80.113 1.00 25.21 196 PRO A N 1
ATOM 1451 C CA . PRO A 1 196 ? 0.732 -8.886 -81.075 1.00 27.88 196 PRO A CA 1
ATOM 1452 C C . PRO A 1 196 ? 1.799 -8.387 -82.038 1.00 33.34 196 PRO A C 1
ATOM 1453 O O . PRO A 1 196 ? 2.494 -9.209 -82.653 1.00 34.28 196 PRO A O 1
ATOM 1457 N N . GLY A 1 197 ? 1.969 -7.075 -82.167 1.00 26.90 197 GLY A N 1
ATOM 1458 C CA . GLY A 1 197 ? 2.960 -6.502 -83.044 1.00 29.10 197 GLY A CA 1
ATOM 1459 C C . GLY A 1 197 ? 4.308 -6.270 -82.408 1.00 28.56 197 GLY A C 1
ATOM 1460 O O . GLY A 1 197 ? 5.210 -5.732 -83.065 1.00 29.25 197 GLY A O 1
ATOM 1461 N N . LEU A 1 198 ? 4.484 -6.664 -81.146 1.00 24.21 198 LEU A N 1
ATOM 1462 C CA . LEU A 1 198 ? 5.722 -6.409 -80.423 1.00 22.77 198 LEU A CA 1
ATOM 1463 C C . LEU A 1 198 ? 6.272 -7.705 -79.853 1.00 23.54 198 LEU A C 1
ATOM 1464 O O . LEU A 1 198 ? 5.514 -8.562 -79.399 1.00 29.51 198 LEU A O 1
ATOM 1469 N N . ASP A 1 199 ? 7.593 -7.836 -79.856 1.00 22.19 199 ASP A N 1
ATOM 1470 C CA . ASP A 1 199 ? 8.268 -8.881 -79.101 1.00 22.86 199 ASP A CA 1
ATOM 1471 C C . ASP A 1 199 ? 9.212 -8.176 -78.147 1.00 22.12 199 ASP A C 1
ATOM 1472 O O . ASP A 1 199 ? 10.077 -7.417 -78.590 1.00 19.37 199 ASP A O 1
ATOM 1477 N N . ALA A 1 200 ? 9.051 -8.410 -76.842 1.00 19.30 200 ALA A N 1
ATOM 1478 C CA . ALA A 1 200 ? 9.643 -7.511 -75.857 1.00 18.31 200 ALA A CA 1
ATOM 1479 C C . ALA A 1 200 ? 10.346 -8.267 -74.744 1.00 17.98 200 ALA A C 1
ATOM 1480 O O . ALA A 1 200 ? 10.012 -9.421 -74.439 1.00 18.72 200 ALA A O 1
ATOM 1482 N N . THR A 1 201 ? 11.323 -7.587 -74.144 1.00 17.83 201 THR A N 1
ATOM 1483 C CA . THR A 1 201 ? 11.956 -8.010 -72.908 1.00 17.17 201 THR A CA 1
ATOM 1484 C C . THR A 1 201 ? 12.170 -6.780 -72.028 1.00 16.54 201 THR A C 1
ATOM 1485 O O . THR A 1 201 ? 12.041 -5.642 -72.479 1.00 17.42 201 THR A O 1
ATOM 1489 N N . ALA A 1 202 ? 12.476 -7.001 -70.751 1.00 15.86 202 ALA A N 1
ATOM 1490 C CA . ALA A 1 202 ? 12.770 -5.882 -69.857 1.00 15.25 202 ALA A CA 1
ATOM 1491 C C . ALA A 1 202 ? 13.928 -6.275 -68.960 1.00 15.11 202 ALA A C 1
ATOM 1492 O O . ALA A 1 202 ? 13.948 -7.389 -68.416 1.00 17.89 202 ALA A O 1
ATOM 1494 N N . ILE A 1 203 ? 14.903 -5.387 -68.851 1.00 14.67 203 ILE A N 1
ATOM 1495 C CA . ILE A 1 203 ? 16.122 -5.644 -68.094 1.00 16.80 203 ILE A CA 1
ATOM 1496 C C . ILE A 1 203 ? 16.147 -4.703 -66.900 1.00 16.15 203 ILE A C 1
ATOM 1497 O O . ILE A 1 203 ? 16.152 -3.470 -67.068 1.00 16.35 203 ILE A O 1
ATOM 1502 N N . GLN A 1 204 ? 16.214 -5.276 -65.696 1.00 14.55 204 GLN A N 1
ATOM 1503 C CA . GLN A 1 204 ? 16.400 -4.457 -64.499 1.00 14.43 204 GLN A CA 1
ATOM 1504 C C . GLN A 1 204 ? 17.848 -4.009 -64.378 1.00 14.31 204 GLN A C 1
ATOM 1505 O O . GLN A 1 204 ? 18.767 -4.809 -64.563 1.00 14.52 204 GLN A O 1
ATOM 1511 N N . THR A 1 205 ? 18.050 -2.730 -64.027 1.00 14.08 205 THR A N 1
ATOM 1512 C CA . THR A 1 205 ? 19.394 -2.164 -63.956 1.00 14.34 205 THR A CA 1
ATOM 1513 C C . THR A 1 205 ? 19.622 -1.510 -62.607 1.00 14.25 205 THR A C 1
ATOM 1514 O O . THR A 1 205 ? 18.679 -1.133 -61.903 1.00 15.52 205 THR A O 1
ATOM 1518 N N . VAL A 1 206 ? 20.894 -1.387 -62.252 1.00 14.46 206 VAL A N 1
ATOM 1519 C CA . VAL A 1 206 ? 21.311 -0.557 -61.130 1.00 15.05 206 VAL A CA 1
ATOM 1520 C C . VAL A 1 206 ? 22.495 0.270 -61.610 1.00 14.89 206 VAL A C 1
ATOM 1521 O O . VAL A 1 206 ? 23.031 0.059 -62.703 1.00 15.35 206 VAL A O 1
ATOM 1525 N N . GLY A 1 207 ? 22.895 1.214 -60.787 1.00 16.82 207 GLY A N 1
ATOM 1526 C CA . GLY A 1 207 ? 24.006 2.090 -61.129 1.00 16.64 207 GLY A CA 1
ATOM 1527 C C . GLY A 1 207 ? 23.839 3.432 -60.435 1.00 15.63 207 GLY A C 1
ATOM 1528 O O . GLY A 1 207 ? 23.266 3.512 -59.354 1.00 19.35 207 GLY A O 1
ATOM 1529 N N A ARG A 1 208 ? 24.338 4.474 -61.105 0.51 16.17 208 ARG A N 1
ATOM 1530 N N B ARG A 1 208 ? 24.331 4.476 -61.105 0.49 16.20 208 ARG A N 1
ATOM 1531 C CA A ARG A 1 208 ? 24.264 5.821 -60.543 0.51 18.73 208 ARG A CA 1
ATOM 1532 C CA B ARG A 1 208 ? 24.272 5.811 -60.517 0.49 18.65 208 ARG A CA 1
ATOM 1533 C C A ARG A 1 208 ? 22.831 6.212 -60.211 0.51 18.98 208 ARG A C 1
ATOM 1534 C C B ARG A 1 208 ? 22.838 6.243 -60.232 0.49 19.17 208 ARG A C 1
ATOM 1535 O O A ARG A 1 208 ? 22.584 6.906 -59.217 0.51 21.05 208 ARG A O 1
ATOM 1536 O O B ARG A 1 208 ? 22.600 6.993 -59.278 0.49 20.85 208 ARG A O 1
ATOM 1551 N N . LYS A 1 209 ? 21.872 5.786 -61.033 1.00 16.19 209 LYS A N 1
ATOM 1552 C CA . LYS A 1 209 ? 20.497 6.247 -60.894 1.00 17.24 209 LYS A CA 1
ATOM 1553 C C . LYS A 1 209 ? 19.623 5.333 -60.038 1.00 20.74 209 LYS A C 1
ATOM 1554 O O . LYS A 1 209 ? 18.424 5.597 -59.904 1.00 23.96 209 LYS A O 1
ATOM 1560 N N . GLY A 1 210 ? 20.182 4.293 -59.437 1.00 16.32 210 GLY A N 1
ATOM 1561 C CA . GLY A 1 210 ? 19.380 3.436 -58.571 1.00 16.51 210 GLY A CA 1
ATOM 1562 C C . GLY A 1 210 ? 18.774 2.272 -59.331 1.00 18.31 210 GLY A C 1
ATOM 1563 O O . GLY A 1 210 ? 19.087 2.017 -60.498 1.00 18.11 210 GLY A O 1
ATOM 1564 N N . TRP A 1 211 ? 17.870 1.559 -58.648 1.00 15.26 211 TRP A N 1
ATOM 1565 C CA . TRP A 1 211 ? 17.260 0.353 -59.223 1.00 15.05 211 TRP A CA 1
ATOM 1566 C C . TRP A 1 211 ? 16.126 0.751 -60.161 1.00 15.15 211 TRP A C 1
ATOM 1567 O O . TRP A 1 211 ? 15.107 1.303 -59.728 1.00 15.97 211 TRP A O 1
ATOM 1578 N N . ASP A 1 212 ? 16.315 0.507 -61.458 1.00 14.27 212 ASP A N 1
ATOM 1579 C CA . ASP A 1 212 ? 15.281 0.852 -62.429 1.00 14.04 212 ASP A CA 1
ATOM 1580 C C . ASP A 1 212 ? 15.418 -0.149 -63.568 1.00 14.63 212 ASP A C 1
ATOM 1581 O O . ASP A 1 212 ? 15.725 -1.305 -63.304 1.00 15.02 212 ASP A O 1
ATOM 1586 N N . GLY A 1 213 ? 15.184 0.243 -64.809 1.00 13.62 213 GLY A N 1
ATOM 1587 C CA . GLY A 1 213 ? 15.307 -0.720 -65.884 1.00 13.59 213 GLY A CA 1
ATOM 1588 C C . GLY A 1 213 ? 14.647 -0.195 -67.131 1.00 13.52 213 GLY A C 1
ATOM 1589 O O . GLY A 1 213 ? 14.056 0.890 -67.140 1.00 14.63 213 GLY A O 1
ATOM 1590 N N . PHE A 1 214 ? 14.766 -0.990 -68.193 1.00 13.60 214 PHE A N 1
ATOM 1591 C CA . PHE A 1 214 ? 14.256 -0.551 -69.483 1.00 13.66 214 PHE A CA 1
ATOM 1592 C C . PHE A 1 214 ? 13.577 -1.714 -70.183 1.00 16.70 214 PHE A C 1
ATOM 1593 O O . PHE A 1 214 ? 13.907 -2.881 -69.949 1.00 16.75 214 PHE A O 1
ATOM 1601 N N . ALA A 1 215 ? 12.612 -1.380 -71.036 1.00 14.95 215 ALA A N 1
ATOM 1602 C CA . ALA A 1 215 ? 11.990 -2.346 -71.927 1.00 14.71 215 ALA A CA 1
ATOM 1603 C C . ALA A 1 215 ? 12.611 -2.177 -73.305 1.00 18.39 215 ALA A C 1
ATOM 1604 O O . ALA A 1 215 ? 12.886 -1.053 -73.746 1.00 16.84 215 ALA A O 1
ATOM 1606 N N . LEU A 1 216 ? 12.842 -3.300 -73.978 1.00 15.98 216 LEU A N 1
ATOM 1607 C CA . LEU A 1 216 ? 13.337 -3.284 -75.354 1.00 16.01 216 LEU A CA 1
ATOM 1608 C C . LEU A 1 216 ? 12.441 -4.187 -76.171 1.00 18.45 216 LEU A C 1
ATOM 1609 O O . LEU A 1 216 ? 12.191 -5.324 -75.778 1.00 17.20 216 LEU A O 1
ATOM 1614 N N . ALA A 1 217 ? 11.942 -3.687 -77.301 1.00 17.01 217 ALA A N 1
ATOM 1615 C CA . ALA A 1 217 ? 11.042 -4.475 -78.127 1.00 17.86 217 ALA A CA 1
ATOM 1616 C C . ALA A 1 217 ? 11.423 -4.355 -79.595 1.00 20.27 217 ALA A C 1
ATOM 1617 O O . ALA A 1 217 ? 11.985 -3.344 -80.025 1.00 19.16 217 ALA A O 1
ATOM 1619 N N . LEU A 1 218 ? 11.111 -5.402 -80.360 1.00 19.25 218 LEU A N 1
ATOM 1620 C CA . LEU A 1 218 ? 11.209 -5.349 -81.811 1.00 23.38 218 LEU A CA 1
ATOM 1621 C C . LEU A 1 218 ? 9.819 -5.180 -82.386 1.00 24.86 218 LEU A C 1
ATOM 1622 O O . LEU A 1 218 ? 8.868 -5.809 -81.913 1.00 21.46 218 LEU A O 1
ATOM 1627 N N . VAL A 1 219 ? 9.699 -4.333 -83.404 1.00 21.31 219 VAL A N 1
ATOM 1628 C CA . VAL A 1 219 ? 8.433 -4.205 -84.113 1.00 22.23 219 VAL A CA 1
ATOM 1629 C C . VAL A 1 219 ? 8.356 -5.396 -85.058 1.00 29.42 219 VAL A C 1
ATOM 1630 O O . VAL A 1 219 ? 9.027 -5.431 -86.091 1.00 25.57 219 VAL A O 1
ATOM 1634 N N . ARG A 1 220 ? 7.521 -6.369 -84.717 1.00 27.97 220 ARG A N 1
ATOM 1635 C CA . ARG A 1 220 ? 7.379 -7.530 -85.583 1.00 35.13 220 ARG A CA 1
ATOM 1636 C C . ARG A 1 220 ? 6.496 -7.221 -86.780 1.00 34.29 220 ARG A C 1
ATOM 1637 O O . ARG A 1 220 ? 6.693 -7.792 -87.861 1.00 34.20 220 ARG A O 1
ATOM 1645 N N . GLU A 1 221 ? 5.550 -6.300 -86.625 1.00 34.79 221 GLU A N 1
ATOM 1646 C CA . GLU A 1 221 ? 4.639 -5.966 -87.704 1.00 39.92 221 GLU A CA 1
ATOM 1647 C C . GLU A 1 221 ? 4.030 -4.597 -87.432 1.00 45.99 221 GLU A C 1
ATOM 1648 O O . GLU A 1 221 ? 3.687 -4.282 -86.288 1.00 44.43 221 GLU A O 1
ATOM 1654 N N . ASN A 1 222 ? 3.930 -3.782 -88.479 1.00 50.84 222 ASN A N 1
ATOM 1655 C CA . ASN A 1 222 ? 3.077 -2.595 -88.449 1.00 60.57 222 ASN A CA 1
ATOM 1656 C C . ASN A 1 222 ? 1.616 -2.999 -88.600 1.00 65.09 222 ASN A C 1
ATOM 1657 O O . ASN A 1 222 ? 1.104 -3.085 -89.718 1.00 68.02 222 ASN A O 1
ATOM 1662 N N . GLN B 1 6 ? 9.742 -3.868 -50.081 1.00 50.55 6 GLN B N 1
ATOM 1663 C CA . GLN B 1 6 ? 9.349 -5.269 -50.034 1.00 47.17 6 GLN B CA 1
ATOM 1664 C C . GLN B 1 6 ? 9.564 -5.984 -51.377 1.00 37.17 6 GLN B C 1
ATOM 1665 O O . GLN B 1 6 ? 10.063 -7.100 -51.381 1.00 35.45 6 GLN B O 1
ATOM 1671 N N . PRO B 1 7 ? 9.172 -5.385 -52.509 1.00 32.02 7 PRO B N 1
ATOM 1672 C CA . PRO B 1 7 ? 9.491 -6.027 -53.789 1.00 30.49 7 PRO B CA 1
ATOM 1673 C C . PRO B 1 7 ? 10.997 -6.106 -53.951 1.00 27.80 7 PRO B C 1
ATOM 1674 O O . PRO B 1 7 ? 11.729 -5.218 -53.518 1.00 28.24 7 PRO B O 1
ATOM 1678 N N . ASN B 1 8 ? 11.466 -7.204 -54.528 1.00 21.69 8 ASN B N 1
ATOM 1679 C CA . ASN B 1 8 ? 12.881 -7.429 -54.766 1.00 21.10 8 ASN B CA 1
ATOM 1680 C C . ASN B 1 8 ? 13.087 -7.801 -56.224 1.00 19.38 8 ASN B C 1
ATOM 1681 O O . ASN B 1 8 ? 12.129 -8.099 -56.941 1.00 20.63 8 ASN B O 1
ATOM 1686 N N . PRO B 1 9 ? 14.327 -7.807 -56.701 1.00 20.97 9 PRO B N 1
ATOM 1687 C CA . PRO B 1 9 ? 14.549 -8.051 -58.150 1.00 17.76 9 PRO B CA 1
ATOM 1688 C C . PRO B 1 9 ? 14.083 -9.429 -58.602 1.00 19.02 9 PRO B C 1
ATOM 1689 O O . PRO B 1 9 ? 13.495 -9.542 -59.686 1.00 18.77 9 PRO B O 1
ATOM 1693 N N . PRO B 1 10 ? 14.295 -10.510 -57.833 1.00 18.99 10 PRO B N 1
ATOM 1694 C CA . PRO B 1 10 ? 13.714 -11.797 -58.284 1.00 18.73 10 PRO B CA 1
ATOM 1695 C C . PRO B 1 10 ? 12.195 -11.771 -58.461 1.00 19.30 10 PRO B C 1
ATOM 1696 O O . PRO B 1 10 ? 11.684 -12.375 -59.418 1.00 22.17 10 PRO B O 1
ATOM 1700 N N . ASP B 1 11 ? 11.459 -11.122 -57.554 1.00 19.94 11 ASP B N 1
ATOM 1701 C CA . ASP B 1 11 ? 10.006 -11.000 -57.710 1.00 20.58 11 ASP B CA 1
ATOM 1702 C C . ASP B 1 11 ? 9.653 -10.226 -58.976 1.00 20.16 11 ASP B C 1
ATOM 1703 O O . ASP B 1 11 ? 8.725 -10.597 -59.709 1.00 21.17 11 ASP B O 1
ATOM 1708 N N . VAL B 1 12 ? 10.375 -9.134 -59.240 1.00 20.99 12 VAL B N 1
ATOM 1709 C CA . VAL B 1 12 ? 10.129 -8.369 -60.463 1.00 18.73 12 VAL B CA 1
ATOM 1710 C C . VAL B 1 12 ? 10.391 -9.248 -61.686 1.00 18.30 12 VAL B C 1
ATOM 1711 O O . VAL B 1 12 ? 9.607 -9.255 -62.644 1.00 20.33 12 VAL B O 1
ATOM 1715 N N . ASP B 1 13 ? 11.468 -10.041 -61.658 1.00 17.90 13 ASP B N 1
ATOM 1716 C CA . ASP B 1 13 ? 11.760 -10.910 -62.799 1.00 19.12 13 ASP B CA 1
ATOM 1717 C C . ASP B 1 13 ? 10.644 -11.928 -63.022 1.00 23.02 13 ASP B C 1
ATOM 1718 O O . ASP B 1 13 ? 10.293 -12.228 -64.166 1.00 20.59 13 ASP B O 1
ATOM 1723 N N . ALA B 1 14 ? 10.049 -12.454 -61.946 1.00 21.61 14 ALA B N 1
ATOM 1724 C CA . ALA B 1 14 ? 8.941 -13.388 -62.141 1.00 20.09 14 ALA B CA 1
ATOM 1725 C C . ALA B 1 14 ? 7.786 -12.702 -62.857 1.00 20.40 14 ALA B C 1
ATOM 1726 O O . ALA B 1 14 ? 7.149 -13.290 -63.745 1.00 21.48 14 ALA B O 1
ATOM 1728 N N . PHE B 1 15 ? 7.511 -11.451 -62.488 1.00 20.30 15 PHE B N 1
ATOM 1729 C CA . PHE B 1 15 ? 6.478 -10.681 -63.163 1.00 20.65 15 PHE B CA 1
ATOM 1730 C C . PHE B 1 15 ? 6.837 -10.446 -64.627 1.00 20.06 15 PHE B C 1
ATOM 1731 O O . PHE B 1 15 ? 5.983 -10.591 -65.510 1.00 20.61 15 PHE B O 1
ATOM 1739 N N . LEU B 1 16 ? 8.087 -10.054 -64.898 1.00 19.09 16 LEU B N 1
ATOM 1740 C CA . LEU B 1 16 ? 8.510 -9.797 -66.275 1.00 19.30 16 LEU B CA 1
ATOM 1741 C C . LEU B 1 16 ? 8.447 -11.069 -67.117 1.00 22.51 16 LEU B C 1
ATOM 1742 O O . LEU B 1 16 ? 8.048 -11.033 -68.291 1.00 19.14 16 LEU B O 1
ATOM 1747 N N . ASP B 1 17 ? 8.861 -12.201 -66.540 1.00 20.41 17 ASP B N 1
ATOM 1748 C CA . ASP B 1 17 ? 8.764 -13.468 -67.260 1.00 23.17 17 ASP B CA 1
ATOM 1749 C C . ASP B 1 17 ? 7.317 -13.752 -67.644 1.00 20.45 17 ASP B C 1
ATOM 1750 O O . ASP B 1 17 ? 7.020 -14.094 -68.795 1.00 21.04 17 ASP B O 1
ATOM 1755 N N . SER B 1 18 ? 6.396 -13.613 -66.684 1.00 21.11 18 SER B N 1
ATOM 1756 C CA . SER B 1 18 ? 5.010 -13.953 -66.972 1.00 25.83 18 SER B CA 1
ATOM 1757 C C . SER B 1 18 ? 4.397 -12.990 -67.980 1.00 25.38 18 SER B C 1
ATOM 1758 O O . SER B 1 18 ? 3.552 -13.395 -68.795 1.00 25.16 18 SER B O 1
ATOM 1761 N N . THR B 1 19 ? 4.819 -11.723 -67.951 1.00 21.72 19 THR B N 1
ATOM 1762 C CA . THR B 1 19 ? 4.203 -10.665 -68.737 1.00 21.99 19 THR B CA 1
ATOM 1763 C C . THR B 1 19 ? 4.774 -10.575 -70.146 1.00 22.79 19 THR B C 1
ATOM 1764 O O . THR B 1 19 ? 4.026 -10.358 -71.102 1.00 23.22 19 THR B O 1
ATOM 1768 N N . LEU B 1 20 ? 6.088 -10.757 -70.293 1.00 20.68 20 LEU B N 1
ATOM 1769 C CA . LEU B 1 20 ? 6.756 -10.505 -71.561 1.00 20.36 20 LEU B CA 1
ATOM 1770 C C . LEU B 1 20 ? 7.252 -11.753 -72.275 1.00 21.23 20 LEU B C 1
ATOM 1771 O O . LEU B 1 20 ? 7.459 -11.695 -73.486 1.00 23.34 20 LEU B O 1
ATOM 1776 N N . VAL B 1 21 ? 7.451 -12.867 -71.574 1.00 23.90 21 VAL B N 1
ATOM 1777 C CA . VAL B 1 21 ? 7.933 -14.100 -72.186 1.00 22.32 21 VAL B CA 1
ATOM 1778 C C . VAL B 1 21 ? 6.830 -15.149 -72.263 1.00 26.85 21 VAL B C 1
ATOM 1779 O O . VAL B 1 21 ? 6.541 -15.676 -73.340 1.00 29.17 21 VAL B O 1
ATOM 1783 N N . GLY B 1 22 ? 6.147 -15.412 -71.141 1.00 26.30 22 GLY B N 1
ATOM 1784 C CA . GLY B 1 22 ? 5.067 -16.392 -71.132 1.00 25.91 22 GLY B CA 1
ATOM 1785 C C . GLY B 1 22 ? 5.561 -17.832 -71.109 1.00 33.19 22 GLY B C 1
ATOM 1786 O O . GLY B 1 22 ? 6.748 -18.121 -70.945 1.00 32.38 22 GLY B O 1
ATOM 1787 N N . ASP B 1 23 ? 4.612 -18.753 -71.280 1.00 27.96 23 ASP B N 1
ATOM 1788 C CA . ASP B 1 23 ? 4.943 -20.173 -71.231 1.00 34.38 23 ASP B CA 1
ATOM 1789 C C . ASP B 1 23 ? 5.901 -20.537 -72.357 1.00 30.60 23 ASP B C 1
ATOM 1790 O O . ASP B 1 23 ? 5.672 -20.198 -73.521 1.00 34.02 23 ASP B O 1
ATOM 1795 N N . ASP B 1 24 ? 6.969 -21.247 -72.005 1.00 28.65 24 ASP B N 1
ATOM 1796 C CA . ASP B 1 24 ? 8.029 -21.622 -72.940 1.00 30.86 24 ASP B CA 1
ATOM 1797 C C . ASP B 1 24 ? 8.329 -23.101 -72.739 1.00 31.05 24 ASP B C 1
ATOM 1798 O O . ASP B 1 24 ? 9.309 -23.462 -72.071 1.00 27.22 24 ASP B O 1
ATOM 1803 N N . PRO B 1 25 ? 7.527 -23.986 -73.333 1.00 35.92 25 PRO B N 1
ATOM 1804 C CA . PRO B 1 25 ? 7.706 -25.424 -73.063 1.00 36.25 25 PRO B CA 1
ATOM 1805 C C . PRO B 1 25 ? 9.047 -25.963 -73.519 1.00 33.71 25 PRO B C 1
ATOM 1806 O O . PRO B 1 25 ? 9.562 -26.902 -72.896 1.00 33.05 25 PRO B O 1
ATOM 1810 N N . ALA B 1 26 ? 9.631 -25.405 -74.589 1.00 30.46 26 ALA B N 1
ATOM 1811 C CA . ALA B 1 26 ? 10.941 -25.871 -75.039 1.00 30.60 26 ALA B CA 1
ATOM 1812 C C . ALA B 1 26 ? 12.023 -25.582 -74.002 1.00 27.70 26 ALA B C 1
ATOM 1813 O O . ALA B 1 26 ? 12.897 -26.425 -73.755 1.00 29.16 26 ALA B O 1
ATOM 1815 N N . LEU B 1 27 ? 11.986 -24.404 -73.382 1.00 28.64 27 LEU B N 1
ATOM 1816 C CA . LEU B 1 27 ? 12.963 -24.092 -72.345 1.00 33.06 27 LEU B CA 1
ATOM 1817 C C . LEU B 1 27 ? 12.641 -24.802 -71.037 1.00 31.14 27 LEU B C 1
ATOM 1818 O O . LEU B 1 27 ? 13.557 -25.114 -70.269 1.00 32.82 27 LEU B O 1
ATOM 1823 N N . ALA B 1 28 ? 11.359 -25.039 -70.749 1.00 27.52 28 ALA B N 1
ATOM 1824 C CA . ALA B 1 28 ? 11.020 -25.868 -69.601 1.00 31.11 28 ALA B CA 1
ATOM 1825 C C . ALA B 1 28 ? 11.613 -27.262 -69.754 1.00 35.12 28 ALA B C 1
ATOM 1826 O O . ALA B 1 28 ? 12.215 -27.798 -68.817 1.00 34.59 28 ALA B O 1
ATOM 1828 N N . ALA B 1 29 ? 11.475 -27.857 -70.948 1.00 34.61 29 ALA B N 1
ATOM 1829 C CA . ALA B 1 29 ? 12.041 -29.181 -71.184 1.00 34.28 29 ALA B CA 1
ATOM 1830 C C . ALA B 1 29 ? 13.562 -29.150 -71.121 1.00 34.31 29 ALA B C 1
ATOM 1831 O O . ALA B 1 29 ? 14.189 -30.086 -70.607 1.00 31.17 29 ALA B O 1
ATOM 1833 N N . ALA B 1 30 ? 14.168 -28.080 -71.638 1.00 28.32 30 ALA B N 1
ATOM 1834 C CA . ALA B 1 30 ? 15.620 -27.952 -71.591 1.00 33.07 30 ALA B CA 1
ATOM 1835 C C . ALA B 1 30 ? 16.116 -27.879 -70.150 1.00 32.57 30 ALA B C 1
ATOM 1836 O O . ALA B 1 30 ? 17.166 -28.449 -69.817 1.00 31.08 30 ALA B O 1
ATOM 1838 N N . LEU B 1 31 ? 15.359 -27.210 -69.274 1.00 31.82 31 LEU B N 1
ATOM 1839 C CA . LEU B 1 31 ? 15.754 -27.140 -67.871 1.00 30.52 31 LEU B CA 1
ATOM 1840 C C . LEU B 1 31 ? 15.661 -28.509 -67.214 1.00 33.80 31 LEU B C 1
ATOM 1841 O O . LEU B 1 31 ? 16.587 -28.933 -66.511 1.00 34.19 31 LEU B O 1
ATOM 1846 N N . ALA B 1 32 ? 14.560 -29.233 -67.456 1.00 33.56 32 ALA B N 1
ATOM 1847 C CA . ALA B 1 32 ? 14.424 -30.578 -66.902 1.00 38.78 32 ALA B CA 1
ATOM 1848 C C . ALA B 1 32 ? 15.535 -31.502 -67.392 1.00 41.67 32 ALA B C 1
ATOM 1849 O O . ALA B 1 32 ? 16.073 -32.299 -66.613 1.00 41.39 32 ALA B O 1
ATOM 1851 N N . ALA B 1 33 ? 15.884 -31.429 -68.683 1.00 31.43 33 ALA B N 1
ATOM 1852 C CA . ALA B 1 33 ? 16.965 -32.274 -69.181 1.00 35.03 33 ALA B CA 1
ATOM 1853 C C . ALA B 1 33 ? 18.305 -31.849 -68.596 1.00 30.88 33 ALA B C 1
ATOM 1854 O O . ALA B 1 33 ? 19.147 -32.699 -68.281 1.00 34.25 33 ALA B O 1
ATOM 1856 N N . SER B 1 34 ? 18.517 -30.540 -68.436 1.00 29.87 34 SER B N 1
ATOM 1857 C CA . SER B 1 34 ? 19.743 -30.059 -67.805 1.00 31.34 34 SER B CA 1
ATOM 1858 C C . SER B 1 34 ? 19.832 -30.534 -66.360 1.00 31.75 34 SER B C 1
ATOM 1859 O O . SER B 1 34 ? 20.901 -30.961 -65.903 1.00 31.24 34 SER B O 1
ATOM 1862 N N . ASP B 1 35 ? 18.717 -30.466 -65.626 1.00 33.05 35 ASP B N 1
ATOM 1863 C CA . ASP B 1 35 ? 18.693 -30.947 -64.248 1.00 33.47 35 ASP B CA 1
ATOM 1864 C C . ASP B 1 35 ? 18.969 -32.441 -64.169 1.00 37.75 35 ASP B C 1
ATOM 1865 O O . ASP B 1 35 ? 19.718 -32.892 -63.295 1.00 42.47 35 ASP B O 1
ATOM 1870 N N . ALA B 1 36 ? 18.362 -33.230 -65.063 1.00 36.28 36 ALA B N 1
ATOM 1871 C CA . ALA B 1 36 ? 18.592 -34.672 -65.036 1.00 34.80 36 ALA B CA 1
ATOM 1872 C C . ALA B 1 36 ? 20.057 -35.014 -65.266 1.00 43.40 36 ALA B C 1
ATOM 1873 O O . ALA B 1 36 ? 20.558 -36.000 -64.714 1.00 48.22 36 ALA B O 1
ATOM 1875 N N . ALA B 1 37 ? 20.757 -34.229 -66.081 1.00 37.11 37 ALA B N 1
ATOM 1876 C CA . ALA B 1 37 ? 22.177 -34.438 -66.313 1.00 35.05 37 ALA B CA 1
ATOM 1877 C C . ALA B 1 37 ? 23.051 -33.709 -65.292 1.00 34.42 37 ALA B C 1
ATOM 1878 O O . ALA B 1 37 ? 24.273 -33.666 -65.459 1.00 37.01 37 ALA B O 1
ATOM 1880 N N . GLU B 1 38 ? 22.446 -33.110 -64.265 1.00 32.89 38 GLU B N 1
ATOM 1881 C CA . GLU B 1 38 ? 23.175 -32.463 -63.175 1.00 35.07 38 GLU B CA 1
ATOM 1882 C C . GLU B 1 38 ? 24.020 -31.294 -63.674 1.00 35.03 38 GLU B C 1
ATOM 1883 O O . GLU B 1 38 ? 25.127 -31.059 -63.181 1.00 34.44 38 GLU B O 1
ATOM 1889 N N . LEU B 1 39 ? 23.526 -30.581 -64.681 1.00 32.00 39 LEU B N 1
ATOM 1890 C CA . LEU B 1 39 ? 24.181 -29.351 -65.092 1.00 29.76 39 LEU B CA 1
ATOM 1891 C C . LEU B 1 39 ? 23.936 -28.264 -64.047 1.00 30.56 39 LEU B C 1
ATOM 1892 O O . LEU B 1 39 ? 22.841 -28.186 -63.475 1.00 29.03 39 LEU B O 1
ATOM 1897 N N . PRO B 1 40 ? 24.930 -27.415 -63.780 1.00 32.27 40 PRO B N 1
ATOM 1898 C CA . PRO B 1 40 ? 24.726 -26.284 -62.861 1.00 31.78 40 PRO B CA 1
ATOM 1899 C C . PRO B 1 40 ? 23.654 -25.331 -63.371 1.00 29.12 40 PRO B C 1
ATOM 1900 O O . PRO B 1 40 ? 23.562 -25.060 -64.573 1.00 26.56 40 PRO B O 1
ATOM 1904 N N . ARG B 1 41 ? 22.862 -24.797 -62.439 1.00 27.34 41 ARG B N 1
ATOM 1905 C CA . ARG B 1 41 ? 21.763 -23.897 -62.786 1.00 30.42 41 ARG B CA 1
ATOM 1906 C C . ARG B 1 41 ? 22.282 -22.461 -62.904 1.00 28.14 41 ARG B C 1
ATOM 1907 O O . ARG B 1 41 ? 22.006 -21.592 -62.075 1.00 28.08 41 ARG B O 1
ATOM 1915 N N . ILE B 1 42 ? 23.056 -22.225 -63.967 1.00 23.95 42 ILE B N 1
ATOM 1916 C CA . ILE B 1 42 ? 23.701 -20.930 -64.180 1.00 22.97 42 ILE B CA 1
ATOM 1917 C C . ILE B 1 42 ? 23.391 -20.374 -65.568 1.00 22.76 42 ILE B C 1
ATOM 1918 O O . ILE B 1 42 ? 24.067 -19.458 -66.044 1.00 24.18 42 ILE B O 1
ATOM 1923 N N . ALA B 1 43 ? 22.366 -20.907 -66.224 1.00 22.55 43 ALA B N 1
ATOM 1924 C CA . ALA B 1 43 ? 21.989 -20.403 -67.539 1.00 22.49 43 ALA B CA 1
ATOM 1925 C C . ALA B 1 43 ? 21.421 -18.986 -67.457 1.00 20.30 43 ALA B C 1
ATOM 1926 O O . ALA B 1 43 ? 20.974 -18.523 -66.396 1.00 20.76 43 ALA B O 1
ATOM 1928 N N . VAL B 1 44 ? 21.379 -18.309 -68.612 1.00 21.92 44 VAL B N 1
ATOM 1929 C CA . VAL B 1 44 ? 20.770 -16.982 -68.652 1.00 18.75 44 VAL B CA 1
ATOM 1930 C C . VAL B 1 44 ? 19.322 -17.057 -68.158 1.00 18.29 44 VAL B C 1
ATOM 1931 O O . VAL B 1 44 ? 18.619 -18.058 -68.345 1.00 21.09 44 VAL B O 1
ATOM 1935 N N . SER B 1 45 ? 18.866 -15.976 -67.532 1.00 17.09 45 SER B N 1
ATOM 1936 C CA . SER B 1 45 ? 17.457 -15.881 -67.199 1.00 18.88 45 SER B CA 1
ATOM 1937 C C . SER B 1 45 ? 16.631 -15.668 -68.470 1.00 23.02 45 SER B C 1
ATOM 1938 O O . SER B 1 45 ? 17.159 -15.390 -69.548 1.00 20.11 45 SER B O 1
ATOM 1941 N N . ALA B 1 46 ? 15.310 -15.799 -68.339 1.00 23.14 46 ALA B N 1
ATOM 1942 C CA . ALA B 1 46 ? 14.444 -15.619 -69.509 1.00 21.87 46 ALA B CA 1
ATOM 1943 C C . ALA B 1 46 ? 14.511 -14.189 -70.055 1.00 21.59 46 ALA B C 1
ATOM 1944 O O . ALA B 1 46 ? 14.512 -13.991 -71.275 1.00 20.53 46 ALA B O 1
ATOM 1946 N N . GLN B 1 47 ? 14.536 -13.167 -69.182 1.00 17.78 47 GLN B N 1
ATOM 1947 C CA . GLN B 1 47 ? 14.651 -11.807 -69.721 1.00 17.26 47 GLN B CA 1
ATOM 1948 C C . GLN B 1 47 ? 15.983 -11.630 -70.431 1.00 18.94 47 GLN B C 1
ATOM 1949 O O . GLN B 1 47 ? 16.061 -10.950 -71.463 1.00 17.90 47 GLN B O 1
ATOM 1955 N N . GLN B 1 48 ? 17.050 -12.214 -69.868 1.00 15.76 48 GLN B N 1
ATOM 1956 C CA . GLN B 1 48 ? 18.379 -12.114 -70.465 1.00 14.62 48 GLN B CA 1
ATOM 1957 C C . GLN B 1 48 ? 18.435 -12.851 -71.797 1.00 15.90 48 GLN B C 1
ATOM 1958 O O . GLN B 1 48 ? 19.010 -12.349 -72.774 1.00 16.71 48 GLN B O 1
ATOM 1964 N N . GLY B 1 49 ? 17.880 -14.060 -71.833 1.00 18.67 49 GLY B N 1
ATOM 1965 C CA . GLY B 1 49 ? 17.852 -14.801 -73.091 1.00 18.22 49 GLY B CA 1
ATOM 1966 C C . GLY B 1 49 ? 17.033 -14.095 -74.145 1.00 21.03 49 GLY B C 1
ATOM 1967 O O . GLY B 1 49 ? 17.454 -13.984 -75.303 1.00 19.11 49 GLY B O 1
ATOM 1968 N N . LYS B 1 50 ? 15.862 -13.580 -73.754 1.00 18.00 50 LYS B N 1
ATOM 1969 C CA . LYS B 1 50 ? 15.054 -12.845 -74.720 1.00 18.53 50 LYS B CA 1
ATOM 1970 C C . LYS B 1 50 ? 15.795 -11.612 -75.230 1.00 17.17 50 LYS B C 1
ATOM 1971 O O . LYS B 1 50 ? 15.683 -11.260 -76.412 1.00 17.10 50 LYS B O 1
ATOM 1977 N N . PHE B 1 51 ? 16.576 -10.961 -74.359 1.00 16.60 51 PHE B N 1
ATOM 1978 C CA . PHE B 1 51 ? 17.416 -9.853 -74.799 1.00 15.49 51 PHE B CA 1
ATOM 1979 C C . PHE B 1 51 ? 18.388 -10.293 -75.902 1.00 16.53 51 PHE B C 1
ATOM 1980 O O . PHE B 1 51 ? 18.525 -9.618 -76.928 1.00 18.39 51 PHE B O 1
ATOM 1988 N N . LEU B 1 52 ? 19.073 -11.420 -75.705 1.00 17.76 52 LEU B N 1
ATOM 1989 C CA . LEU B 1 52 ? 19.979 -11.912 -76.746 1.00 19.21 52 LEU B CA 1
ATOM 1990 C C . LEU B 1 52 ? 19.226 -12.176 -78.037 1.00 21.20 52 LEU B C 1
ATOM 1991 O O . LEU B 1 52 ? 19.713 -11.865 -79.131 1.00 19.02 52 LEU B O 1
ATOM 1996 N N . CYS B 1 53 ? 18.047 -12.788 -77.919 1.00 17.90 53 CYS B N 1
ATOM 1997 C CA . CYS B 1 53 ? 17.206 -13.068 -79.078 1.00 18.02 53 CYS B CA 1
ATOM 1998 C C . CYS B 1 53 ? 16.837 -11.789 -79.820 1.00 18.47 53 CYS B C 1
ATOM 1999 O O . CYS B 1 53 ? 16.961 -11.704 -81.048 1.00 19.05 53 CYS B O 1
ATOM 2002 N N . LEU B 1 54 ? 16.348 -10.784 -79.089 1.00 17.94 54 LEU B N 1
ATOM 2003 C CA . LEU B 1 54 ? 15.945 -9.553 -79.744 1.00 18.35 54 LEU B CA 1
ATOM 2004 C C . LEU B 1 54 ? 17.149 -8.790 -80.278 1.00 18.19 54 LEU B C 1
ATOM 2005 O O . LEU B 1 54 ? 17.040 -8.125 -81.312 1.00 18.91 54 LEU B O 1
ATOM 2010 N N . LEU B 1 55 ? 18.304 -8.893 -79.618 1.00 18.22 55 LEU B N 1
ATOM 2011 C CA . LEU B 1 55 ? 19.495 -8.247 -80.150 1.00 17.64 55 LEU B CA 1
ATOM 2012 C C . LEU B 1 55 ? 19.896 -8.876 -81.491 1.00 23.76 55 LEU B C 1
ATOM 2013 O O . LEU B 1 55 ? 20.172 -8.171 -82.471 1.00 18.82 55 LEU B O 1
ATOM 2018 N N . ALA B 1 56 ? 19.924 -10.212 -81.554 1.00 20.62 56 ALA B N 1
ATOM 2019 C CA . ALA B 1 56 ? 20.211 -10.882 -82.828 1.00 19.97 56 ALA B CA 1
ATOM 2020 C C . ALA B 1 56 ? 19.186 -10.507 -83.892 1.00 20.36 56 ALA B C 1
ATOM 2021 O O . ALA B 1 56 ? 19.534 -10.268 -85.054 1.00 21.92 56 ALA B O 1
ATOM 2023 N N . GLY B 1 57 ? 17.913 -10.429 -83.512 1.00 20.35 57 GLY B N 1
ATOM 2024 C CA . GLY B 1 57 ? 16.900 -10.042 -84.476 1.00 21.49 57 GLY B CA 1
ATOM 2025 C C . GLY B 1 57 ? 17.044 -8.604 -84.949 1.00 21.79 57 GLY B C 1
ATOM 2026 O O . GLY B 1 57 ? 16.846 -8.312 -86.129 1.00 23.23 57 GLY B O 1
ATOM 2027 N N . ALA B 1 58 ? 17.403 -7.693 -84.041 1.00 20.94 58 ALA B N 1
ATOM 2028 C CA . ALA B 1 58 ? 17.500 -6.282 -84.405 1.00 24.01 58 ALA B CA 1
ATOM 2029 C C . ALA B 1 58 ? 18.575 -6.047 -85.458 1.00 21.87 58 ALA B C 1
ATOM 2030 O O . ALA B 1 58 ? 18.405 -5.220 -86.357 1.00 23.44 58 ALA B O 1
ATOM 2032 N N . ILE B 1 59 ? 19.711 -6.728 -85.332 1.00 21.37 59 ILE B N 1
ATOM 2033 C CA . ILE B 1 59 ? 20.802 -6.491 -86.264 1.00 22.00 59 ILE B CA 1
ATOM 2034 C C . ILE B 1 59 ? 20.722 -7.456 -87.445 1.00 23.08 59 ILE B C 1
ATOM 2035 O O . ILE B 1 59 ? 21.598 -7.441 -88.315 1.00 23.79 59 ILE B O 1
ATOM 2040 N N . GLN B 1 60 ? 19.649 -8.256 -87.519 1.00 23.38 60 GLN B N 1
ATOM 2041 C CA . GLN B 1 60 ? 19.481 -9.258 -88.580 1.00 24.52 60 GLN B CA 1
ATOM 2042 C C . GLN B 1 60 ? 20.686 -10.201 -88.633 1.00 27.48 60 GLN B C 1
ATOM 2043 O O . GLN B 1 60 ? 21.180 -10.554 -89.715 1.00 26.52 60 GLN B O 1
ATOM 2049 N N . ALA B 1 61 ? 21.143 -10.620 -87.450 1.00 23.90 61 ALA B N 1
ATOM 2050 C CA . ALA B 1 61 ? 22.285 -11.514 -87.355 1.00 22.71 61 ALA B CA 1
ATOM 2051 C C . ALA B 1 61 ? 21.970 -12.827 -88.052 1.00 28.14 61 ALA B C 1
ATOM 2052 O O . ALA B 1 61 ? 20.930 -13.443 -87.807 1.00 28.98 61 ALA B O 1
ATOM 2054 N N . ARG B 1 62 ? 22.861 -13.245 -88.943 1.00 24.96 62 ARG B N 1
ATOM 2055 C CA . ARG B 1 62 ? 22.711 -14.534 -89.597 1.00 29.30 62 ARG B CA 1
ATOM 2056 C C . ARG B 1 62 ? 23.885 -15.466 -89.347 1.00 28.14 62 ARG B C 1
ATOM 2057 O O . ARG B 1 62 ? 23.809 -16.646 -89.716 1.00 26.99 62 ARG B O 1
ATOM 2065 N N . ARG B 1 63 ? 24.979 -14.960 -88.783 1.00 24.34 63 ARG B N 1
ATOM 2066 C CA . ARG B 1 63 ? 26.122 -15.770 -88.377 1.00 24.04 63 ARG B CA 1
ATOM 2067 C C . ARG B 1 63 ? 26.452 -15.357 -86.955 1.00 22.55 63 ARG B C 1
ATOM 2068 O O . ARG B 1 63 ? 26.855 -14.216 -86.720 1.00 22.43 63 ARG B O 1
ATOM 2076 N N . VAL B 1 64 ? 26.242 -16.265 -86.006 1.00 21.96 64 VAL B N 1
ATOM 2077 C CA . VAL B 1 64 ? 26.399 -15.976 -84.585 1.00 21.28 64 VAL B CA 1
ATOM 2078 C C . VAL B 1 64 ? 27.409 -16.946 -83.998 1.00 21.42 64 VAL B C 1
ATOM 2079 O O . VAL B 1 64 ? 27.349 -18.155 -84.261 1.00 22.94 64 VAL B O 1
ATOM 2083 N N . LEU B 1 65 ? 28.320 -16.414 -83.193 1.00 19.79 65 LEU B N 1
ATOM 2084 C CA . LEU B 1 65 ? 29.306 -17.192 -82.461 1.00 21.04 65 LEU B CA 1
ATOM 2085 C C . LEU B 1 65 ? 29.001 -17.087 -80.974 1.00 25.44 65 LEU B C 1
ATOM 2086 O O . LEU B 1 65 ? 28.864 -15.981 -80.447 1.00 20.70 65 LEU B O 1
ATOM 2091 N N . GLU B 1 66 ? 28.884 -18.232 -80.305 1.00 18.65 66 GLU B N 1
ATOM 2092 C CA . GLU B 1 66 ? 28.713 -18.271 -78.857 1.00 17.92 66 GLU B CA 1
ATOM 2093 C C . GLU B 1 66 ? 29.840 -19.093 -78.249 1.00 19.91 66 GLU B C 1
ATOM 2094 O O . GLU B 1 66 ? 30.192 -20.153 -78.772 1.00 22.47 66 GLU B O 1
ATOM 2100 N N . ILE B 1 67 ? 30.416 -18.587 -77.158 1.00 18.09 67 ILE B N 1
ATOM 2101 C CA . ILE B 1 67 ? 31.500 -19.266 -76.442 1.00 17.76 67 ILE B CA 1
ATOM 2102 C C . ILE B 1 67 ? 30.972 -19.597 -75.040 1.00 19.04 67 ILE B C 1
ATOM 2103 O O . ILE B 1 67 ? 30.717 -18.694 -74.230 1.00 19.24 67 ILE B O 1
ATOM 2108 N N . GLY B 1 68 ? 30.755 -20.888 -74.775 1.00 18.94 68 GLY B N 1
ATOM 2109 C CA . GLY B 1 68 ? 30.169 -21.342 -73.519 1.00 17.85 68 GLY B CA 1
ATOM 2110 C C . GLY B 1 68 ? 28.726 -21.785 -73.676 1.00 24.35 68 GLY B C 1
ATOM 2111 O O . GLY B 1 68 ? 27.807 -20.980 -73.541 1.00 20.92 68 GLY B O 1
ATOM 2112 N N . THR B 1 69 ? 28.501 -23.060 -73.992 1.00 19.13 69 THR B N 1
ATOM 2113 C CA . THR B 1 69 ? 27.156 -23.524 -74.344 1.00 19.77 69 THR B CA 1
ATOM 2114 C C . THR B 1 69 ? 26.337 -23.970 -73.137 1.00 20.77 69 THR B C 1
ATOM 2115 O O . THR B 1 69 ? 25.118 -23.747 -73.094 1.00 20.25 69 THR B O 1
ATOM 2119 N N . LEU B 1 70 ? 26.976 -24.642 -72.176 1.00 20.61 70 LEU B N 1
ATOM 2120 C CA . LEU B 1 70 ? 26.291 -25.346 -71.090 1.00 20.02 70 LEU B CA 1
ATOM 2121 C C . LEU B 1 70 ? 25.216 -26.253 -71.682 1.00 25.72 70 LEU B C 1
ATOM 2122 O O . LEU B 1 70 ? 25.532 -27.148 -72.476 1.00 28.94 70 LEU B O 1
ATOM 2127 N N . GLY B 1 71 ? 23.955 -26.039 -71.326 1.00 24.28 71 GLY B N 1
ATOM 2128 C CA . GLY B 1 71 ? 22.863 -26.839 -71.850 1.00 25.70 71 GLY B CA 1
ATOM 2129 C C . GLY B 1 71 ? 22.142 -26.234 -73.035 1.00 27.71 71 GLY B C 1
ATOM 2130 O O . GLY B 1 71 ? 21.063 -26.718 -73.399 1.00 23.79 71 GLY B O 1
ATOM 2131 N N . GLY B 1 72 ? 22.665 -25.154 -73.609 1.00 24.76 72 GLY B N 1
ATOM 2132 C CA . GLY B 1 72 ? 22.075 -24.556 -74.782 1.00 22.98 72 GLY B CA 1
ATOM 2133 C C . GLY B 1 72 ? 20.962 -23.558 -74.543 1.00 21.81 72 GLY B C 1
ATOM 2134 O O . GLY B 1 72 ? 20.261 -23.215 -75.500 1.00 23.81 72 GLY B O 1
ATOM 2135 N N . PHE B 1 73 ? 20.761 -23.080 -73.305 1.00 19.37 73 PHE B N 1
ATOM 2136 C CA . PHE B 1 73 ? 19.683 -22.120 -73.056 1.00 18.97 73 PHE B CA 1
ATOM 2137 C C . PHE B 1 73 ? 19.916 -20.835 -73.840 1.00 20.57 73 PHE B C 1
ATOM 2138 O O . PHE B 1 73 ? 19.049 -20.378 -74.600 1.00 20.67 73 PHE B O 1
ATOM 2146 N N . SER B 1 74 ? 21.073 -20.203 -73.621 1.00 19.39 74 SER B N 1
ATOM 2147 C CA . SER B 1 74 ? 21.383 -18.990 -74.375 1.00 18.44 74 SER B CA 1
ATOM 2148 C C . SER B 1 74 ? 21.433 -19.279 -75.876 1.00 18.16 74 SER B C 1
ATOM 2149 O O . SER B 1 74 ? 21.057 -18.431 -76.697 1.00 19.92 74 SER B O 1
ATOM 2152 N N . THR B 1 75 ? 21.904 -20.473 -76.239 1.00 20.05 75 THR B N 1
ATOM 2153 C CA . THR B 1 75 ? 22.003 -20.868 -77.644 1.00 21.01 75 THR B CA 1
ATOM 2154 C C . THR B 1 75 ? 20.640 -20.912 -78.315 1.00 20.30 75 THR B C 1
ATOM 2155 O O . THR B 1 75 ? 20.484 -20.456 -79.454 1.00 22.18 75 THR B O 1
ATOM 2159 N N . ILE B 1 76 ? 19.644 -21.479 -77.629 1.00 20.12 76 ILE B N 1
ATOM 2160 C CA . ILE B 1 76 ? 18.288 -21.529 -78.163 1.00 20.73 76 ILE B CA 1
ATOM 2161 C C . ILE B 1 76 ? 17.769 -20.117 -78.412 1.00 20.97 76 ILE B C 1
ATOM 2162 O O . ILE B 1 76 ? 17.172 -19.827 -79.458 1.00 21.56 76 ILE B O 1
ATOM 2167 N N . TRP B 1 77 ? 17.993 -19.215 -77.453 1.00 19.45 77 TRP B N 1
ATOM 2168 C CA . TRP B 1 77 ? 17.563 -17.833 -77.625 1.00 21.05 77 TRP B CA 1
ATOM 2169 C C . TRP B 1 77 ? 18.265 -17.166 -78.815 1.00 18.96 77 TRP B C 1
ATOM 2170 O O . TRP B 1 77 ? 17.625 -16.463 -79.606 1.00 19.20 77 TRP B O 1
ATOM 2181 N N . LEU B 1 78 ? 19.576 -17.376 -78.963 1.00 18.57 78 LEU B N 1
ATOM 2182 C CA . LEU B 1 78 ? 20.284 -16.791 -80.102 1.00 18.99 78 LEU B CA 1
ATOM 2183 C C . LEU B 1 78 ? 19.762 -17.362 -81.417 1.00 21.80 78 LEU B C 1
ATOM 2184 O O . LEU B 1 78 ? 19.600 -16.630 -82.407 1.00 21.96 78 LEU B O 1
ATOM 2189 N N . ALA B 1 79 ? 19.491 -18.671 -81.446 1.00 20.78 79 ALA B N 1
ATOM 2190 C CA . ALA B 1 79 ? 18.993 -19.287 -82.671 1.00 21.91 79 ALA B CA 1
ATOM 2191 C C . ALA B 1 79 ? 17.590 -18.788 -83.002 1.00 23.42 79 ALA B C 1
ATOM 2192 O O . ALA B 1 79 ? 17.239 -18.625 -84.178 1.00 24.66 79 ALA B O 1
ATOM 2194 N N . ARG B 1 80 ? 16.772 -18.554 -81.976 1.00 21.92 80 ARG B N 1
ATOM 2195 C CA . ARG B 1 80 ? 15.459 -17.969 -82.208 1.00 22.41 80 ARG B CA 1
ATOM 2196 C C . ARG B 1 80 ? 15.588 -16.593 -82.843 1.00 22.99 80 ARG B C 1
ATOM 2197 O O . ARG B 1 80 ? 14.838 -16.259 -83.762 1.00 24.18 80 ARG B O 1
ATOM 2205 N N . GLY B 1 81 ? 16.528 -15.778 -82.361 1.00 21.92 81 GLY B N 1
ATOM 2206 C CA . GLY B 1 81 ? 16.685 -14.440 -82.913 1.00 25.35 81 GLY B CA 1
ATOM 2207 C C . GLY B 1 81 ? 17.318 -14.423 -84.297 1.00 24.67 81 GLY B C 1
ATOM 2208 O O . GLY B 1 81 ? 16.975 -13.587 -85.137 1.00 24.49 81 GLY B O 1
ATOM 2209 N N . ALA B 1 82 ? 18.262 -15.325 -84.550 1.00 22.15 82 ALA B N 1
ATOM 2210 C CA . ALA B 1 82 ? 18.867 -15.375 -85.877 1.00 23.00 82 ALA B CA 1
ATOM 2211 C C . ALA B 1 82 ? 17.893 -15.920 -86.919 1.00 24.91 82 ALA B C 1
ATOM 2212 O O . ALA B 1 82 ? 18.031 -15.604 -88.104 1.00 27.28 82 ALA B O 1
ATOM 2214 N N . GLY B 1 83 ? 16.887 -16.687 -86.490 1.00 24.76 83 GLY B N 1
ATOM 2215 C CA . GLY B 1 83 ? 15.846 -17.162 -87.373 1.00 26.26 83 GLY B CA 1
ATOM 2216 C C . GLY B 1 83 ? 16.267 -18.377 -88.181 1.00 27.38 83 GLY B C 1
ATOM 2217 O O . GLY B 1 83 ? 17.414 -18.833 -88.129 1.00 27.01 83 GLY B O 1
ATOM 2218 N N . PRO B 1 84 ? 15.327 -18.903 -88.970 1.00 28.90 84 PRO B N 1
ATOM 2219 C CA . PRO B 1 84 ? 15.594 -20.141 -89.723 1.00 30.19 84 PRO B CA 1
ATOM 2220 C C . PRO B 1 84 ? 16.703 -20.006 -90.750 1.00 31.37 84 PRO B C 1
ATOM 2221 O O . PRO B 1 84 ? 17.281 -21.019 -91.159 1.00 31.46 84 PRO B O 1
ATOM 2225 N N . GLN B 1 85 ? 17.001 -18.796 -91.202 1.00 30.54 85 GLN B N 1
ATOM 2226 C CA . GLN B 1 85 ? 18.074 -18.571 -92.151 1.00 31.11 85 GLN B CA 1
ATOM 2227 C C . GLN B 1 85 ? 19.418 -18.374 -91.468 1.00 30.26 85 GLN B C 1
ATOM 2228 O O . GLN B 1 85 ? 20.458 -18.478 -92.128 1.00 33.99 85 GLN B O 1
ATOM 2234 N N . GLY B 1 86 ? 19.417 -18.138 -90.162 1.00 28.09 86 GLY B N 1
ATOM 2235 C CA . GLY B 1 86 ? 20.645 -17.880 -89.449 1.00 30.61 86 GLY B CA 1
ATOM 2236 C C . GLY B 1 86 ? 21.341 -19.147 -89.011 1.00 33.18 86 GLY B C 1
ATOM 2237 O O . GLY B 1 86 ? 20.742 -20.222 -88.945 1.00 33.07 86 GLY B O 1
ATOM 2238 N N . ARG B 1 87 ? 22.631 -19.014 -88.722 1.00 27.39 87 ARG B N 1
ATOM 2239 C CA . ARG B 1 87 ? 23.417 -20.125 -88.213 1.00 27.79 87 ARG B CA 1
ATOM 2240 C C . ARG B 1 87 ? 24.132 -19.686 -86.949 1.00 32.02 87 ARG B C 1
ATOM 2241 O O . ARG B 1 87 ? 24.682 -18.582 -86.884 1.00 30.28 87 ARG B O 1
ATOM 2249 N N . VAL B 1 88 ? 24.117 -20.554 -85.945 1.00 23.92 88 VAL B N 1
ATOM 2250 C CA . VAL B 1 88 ? 24.811 -20.316 -84.688 1.00 22.59 88 VAL B CA 1
ATOM 2251 C C . VAL B 1 88 ? 25.875 -21.383 -84.540 1.00 23.23 88 VAL B C 1
ATOM 2252 O O . VAL B 1 88 ? 25.590 -22.572 -84.730 1.00 27.18 88 VAL B O 1
ATOM 2256 N N . VAL B 1 89 ? 27.105 -20.954 -84.244 1.00 22.41 89 VAL B N 1
ATOM 2257 C CA . VAL B 1 89 ? 28.190 -21.848 -83.872 1.00 22.60 89 VAL B CA 1
ATOM 2258 C C . VAL B 1 89 ? 28.441 -21.615 -82.398 1.00 22.71 89 VAL B C 1
ATOM 2259 O O . VAL B 1 89 ? 28.707 -20.480 -81.993 1.00 24.32 89 VAL B O 1
ATOM 2263 N N . THR B 1 90 ? 28.350 -22.672 -81.590 1.00 21.57 90 THR B N 1
ATOM 2264 C CA . THR B 1 90 ? 28.550 -22.525 -80.151 1.00 20.68 90 THR B CA 1
ATOM 2265 C C . THR B 1 90 ? 29.632 -23.500 -79.698 1.00 25.07 90 THR B C 1
ATOM 2266 O O . THR B 1 90 ? 29.658 -24.660 -80.128 1.00 25.07 90 THR B O 1
ATOM 2270 N N . LEU B 1 91 ? 30.536 -23.013 -78.850 1.00 20.51 91 LEU B N 1
ATOM 2271 C CA . LEU B 1 91 ? 31.736 -23.737 -78.431 1.00 20.96 91 LEU B CA 1
ATOM 2272 C C . LEU B 1 91 ? 31.598 -24.193 -76.982 1.00 23.19 91 LEU B C 1
ATOM 2273 O O . LEU B 1 91 ? 31.283 -23.390 -76.107 1.00 23.85 91 LEU B O 1
ATOM 2278 N N . GLU B 1 92 ? 31.894 -25.464 -76.722 1.00 23.16 92 GLU B N 1
ATOM 2279 C CA . GLU B 1 92 ? 31.681 -26.033 -75.397 1.00 22.27 92 GLU B CA 1
ATOM 2280 C C . GLU B 1 92 ? 32.804 -27.006 -75.102 1.00 23.73 92 GLU B C 1
ATOM 2281 O O . GLU B 1 92 ? 33.083 -27.893 -75.915 1.00 26.88 92 GLU B O 1
ATOM 2287 N N . TYR B 1 93 ? 33.402 -26.871 -73.916 1.00 25.15 93 TYR B N 1
ATOM 2288 C CA . TYR B 1 93 ? 34.561 -27.690 -73.566 1.00 29.14 93 TYR B CA 1
ATOM 2289 C C . TYR B 1 93 ? 34.161 -29.090 -73.107 1.00 29.38 93 TYR B C 1
ATOM 2290 O O . TYR B 1 93 ? 34.860 -30.059 -73.414 1.00 28.63 93 TYR B O 1
ATOM 2299 N N . GLN B 1 94 ? 33.022 -29.214 -72.417 1.00 28.30 94 GLN B N 1
ATOM 2300 C CA . GLN B 1 94 ? 32.625 -30.466 -71.767 1.00 29.26 94 GLN B CA 1
ATOM 2301 C C . GLN B 1 94 ? 31.768 -31.319 -72.691 1.00 27.77 94 GLN B C 1
ATOM 2302 O O . GLN B 1 94 ? 30.657 -30.899 -73.044 1.00 30.56 94 GLN B O 1
ATOM 2308 N N . PRO B 1 95 ? 32.202 -32.522 -73.049 1.00 30.45 95 PRO B N 1
ATOM 2309 C CA . PRO B 1 95 ? 31.361 -33.388 -73.894 1.00 32.40 95 PRO B CA 1
ATOM 2310 C C . PRO B 1 95 ? 29.969 -33.622 -73.327 1.00 28.53 95 PRO B C 1
ATOM 2311 O O . PRO B 1 95 ? 28.996 -33.661 -74.094 1.00 34.83 95 PRO B O 1
ATOM 2315 N N . LYS B 1 96 ? 29.840 -33.746 -72.001 1.00 32.02 96 LYS B N 1
ATOM 2316 C CA . LYS B 1 96 ? 28.522 -33.989 -71.422 1.00 37.11 96 LYS B CA 1
ATOM 2317 C C . LYS B 1 96 ? 27.608 -32.786 -71.608 1.00 32.15 96 LYS B C 1
ATOM 2318 O O . LYS B 1 96 ? 26.410 -32.948 -71.873 1.00 29.94 96 LYS B O 1
ATOM 2324 N N . HIS B 1 97 ? 28.149 -31.570 -71.468 1.00 25.66 97 HIS B N 1
ATOM 2325 C CA . HIS B 1 97 ? 27.337 -30.382 -71.711 1.00 24.81 97 HIS B CA 1
ATOM 2326 C C . HIS B 1 97 ? 26.883 -30.323 -73.163 1.00 24.63 97 HIS B C 1
ATOM 2327 O O . HIS B 1 97 ? 25.715 -30.037 -73.441 1.00 27.29 97 HIS B O 1
ATOM 2334 N N . ALA B 1 98 ? 27.794 -30.602 -74.101 1.00 26.44 98 ALA B N 1
ATOM 2335 C CA . ALA B 1 98 ? 27.455 -30.546 -75.519 1.00 29.46 98 ALA B CA 1
ATOM 2336 C C . ALA B 1 98 ? 26.342 -31.523 -75.867 1.00 31.48 98 ALA B C 1
ATOM 2337 O O . ALA B 1 98 ? 25.437 -31.198 -76.653 1.00 28.91 98 ALA B O 1
ATOM 2339 N N . GLU B 1 99 ? 26.385 -32.724 -75.287 1.00 31.87 99 GLU B N 1
ATOM 2340 C CA . GLU B 1 99 ? 25.366 -33.725 -75.589 1.00 32.06 99 GLU B CA 1
ATOM 2341 C C . GLU B 1 99 ? 23.990 -33.288 -75.105 1.00 31.36 99 GLU B C 1
ATOM 2342 O O . GLU B 1 99 ? 22.994 -33.460 -75.821 1.00 31.86 99 GLU B O 1
ATOM 2344 N N . VAL B 1 100 ? 23.908 -32.730 -73.889 1.00 30.97 100 VAL B N 1
ATOM 2345 C CA . VAL B 1 100 ? 22.637 -32.203 -73.397 1.00 31.38 100 VAL B CA 1
ATOM 2346 C C . VAL B 1 100 ? 22.155 -31.054 -74.278 1.00 29.57 100 VAL B C 1
ATOM 2347 O O . VAL B 1 100 ? 20.970 -30.975 -74.623 1.00 26.42 100 VAL B O 1
ATOM 2351 N N . ALA B 1 101 ? 23.061 -30.137 -74.642 1.00 27.64 101 ALA B N 1
ATOM 2352 C CA . ALA B 1 101 ? 22.664 -29.001 -75.467 1.00 28.58 101 ALA B CA 1
ATOM 2353 C C . ALA B 1 101 ? 22.111 -29.459 -76.812 1.00 26.29 101 ALA B C 1
ATOM 2354 O O . ALA B 1 101 ? 21.097 -28.932 -77.288 1.00 31.30 101 ALA B O 1
ATOM 2356 N N . ARG B 1 102 ? 22.762 -30.435 -77.442 1.00 26.27 102 ARG B N 1
ATOM 2357 C CA . ARG B 1 102 ? 22.274 -30.908 -78.730 1.00 27.38 102 ARG B CA 1
ATOM 2358 C C . ARG B 1 102 ? 20.852 -31.443 -78.608 1.00 30.73 102 ARG B C 1
ATOM 2359 O O . ARG B 1 102 ? 20.003 -31.174 -79.466 1.00 33.00 102 ARG B O 1
ATOM 2367 N N . VAL B 1 103 ? 20.565 -32.186 -77.536 1.00 32.80 103 VAL B N 1
ATOM 2368 C CA . VAL B 1 103 ? 19.203 -32.664 -77.313 1.00 32.64 103 VAL B CA 1
ATOM 2369 C C . VAL B 1 103 ? 18.263 -31.489 -77.084 1.00 30.65 103 VAL B C 1
ATOM 2370 O O . VAL B 1 103 ? 17.142 -31.449 -77.613 1.00 33.27 103 VAL B O 1
ATOM 2374 N N . ASN B 1 104 ? 18.694 -30.521 -76.284 1.00 31.06 104 ASN B N 1
ATOM 2375 C CA . ASN B 1 104 ? 17.837 -29.376 -76.015 1.00 28.68 104 ASN B CA 1
ATOM 2376 C C . ASN B 1 104 ? 17.594 -28.565 -77.283 1.00 26.07 104 ASN B C 1
ATOM 2377 O O . ASN B 1 104 ? 16.495 -28.044 -77.496 1.00 28.43 104 ASN B O 1
ATOM 2382 N N . LEU B 1 105 ? 18.617 -28.434 -78.131 1.00 27.65 105 LEU B N 1
ATOM 2383 C CA . LEU B 1 105 ? 18.440 -27.688 -79.373 1.00 27.19 105 LEU B CA 1
ATOM 2384 C C . LEU B 1 105 ? 17.463 -28.389 -80.311 1.00 27.41 105 LEU B C 1
ATOM 2385 O O . LEU B 1 105 ? 16.597 -27.740 -80.907 1.00 30.29 105 LEU B O 1
ATOM 2390 N N . GLN B 1 106 ? 17.561 -29.716 -80.424 1.00 28.69 106 GLN B N 1
ATOM 2391 C CA . GLN B 1 106 ? 16.631 -30.449 -81.279 1.00 30.35 106 GLN B CA 1
ATOM 2392 C C . GLN B 1 106 ? 15.197 -30.308 -80.782 1.00 35.35 106 GLN B C 1
ATOM 2393 O O . GLN B 1 106 ? 14.273 -30.085 -81.578 1.00 34.94 106 GLN B O 1
ATOM 2399 N N . ARG B 1 107 ? 14.995 -30.420 -79.467 1.00 35.69 107 ARG B N 1
ATOM 2400 C CA . ARG B 1 107 ? 13.649 -30.334 -78.915 1.00 38.50 107 ARG B CA 1
ATOM 2401 C C . ARG B 1 107 ? 13.080 -28.923 -79.010 1.00 39.23 107 ARG B C 1
ATOM 2402 O O . ARG B 1 107 ? 11.859 -28.756 -79.057 1.00 36.53 107 ARG B O 1
ATOM 2410 N N . ALA B 1 108 ? 13.933 -27.905 -79.046 1.00 28.38 108 ALA B N 1
ATOM 2411 C CA . ALA B 1 108 ? 13.459 -26.540 -79.246 1.00 31.45 108 ALA B CA 1
ATOM 2412 C C . ALA B 1 108 ? 13.232 -26.203 -80.714 1.00 33.76 108 ALA B C 1
ATOM 2413 O O . ALA B 1 108 ? 12.852 -25.066 -81.023 1.00 31.72 108 ALA B O 1
ATOM 2415 N N . GLY B 1 109 ? 13.482 -27.144 -81.617 1.00 31.07 109 GLY B N 1
ATOM 2416 C CA . GLY B 1 109 ? 13.210 -26.944 -83.027 1.00 36.29 109 GLY B CA 1
ATOM 2417 C C . GLY B 1 109 ? 14.218 -26.106 -83.780 1.00 32.31 109 GLY B C 1
ATOM 2418 O O . GLY B 1 109 ? 13.904 -25.622 -84.871 1.00 32.23 109 GLY B O 1
ATOM 2419 N N . VAL B 1 110 ? 15.428 -25.927 -83.253 1.00 29.44 110 VAL B N 1
ATOM 2420 C CA . VAL B 1 110 ? 16.413 -25.070 -83.897 1.00 31.14 110 VAL B CA 1
ATOM 2421 C C . VAL B 1 110 ? 17.680 -25.826 -84.270 1.00 33.89 110 VAL B C 1
ATOM 2422 O O . VAL B 1 110 ? 18.703 -25.203 -84.555 1.00 32.44 110 VAL B O 1
ATOM 2426 N N . ALA B 1 111 ? 17.640 -27.159 -84.256 1.00 33.92 111 ALA B N 1
ATOM 2427 C CA . ALA B 1 111 ? 18.848 -27.936 -84.537 1.00 39.95 111 ALA B CA 1
ATOM 2428 C C . ALA B 1 111 ? 19.384 -27.688 -85.944 1.00 40.11 111 ALA B C 1
ATOM 2429 O O . ALA B 1 111 ? 20.604 -27.742 -86.148 1.00 41.22 111 ALA B O 1
ATOM 2431 N N . ASP B 1 112 ? 18.509 -27.411 -86.927 1.00 40.57 112 ASP B N 1
ATOM 2432 C CA . ASP B 1 112 ? 18.980 -27.113 -88.285 1.00 43.79 112 ASP B CA 1
ATOM 2433 C C . ASP B 1 112 ? 19.840 -25.854 -88.339 1.00 40.82 112 ASP B C 1
ATOM 2434 O O . ASP B 1 112 ? 20.535 -25.644 -89.338 1.00 44.08 112 ASP B O 1
ATOM 2439 N N . ARG B 1 113 ? 19.821 -25.024 -87.288 1.00 31.03 113 ARG B N 1
ATOM 2440 C CA . ARG B 1 113 ? 20.475 -23.729 -87.300 1.00 28.68 113 ARG B CA 1
ATOM 2441 C C . ARG B 1 113 ? 21.737 -23.671 -86.448 1.00 33.19 113 ARG B C 1
ATOM 2442 O O . ARG B 1 113 ? 22.414 -22.637 -86.456 1.00 31.98 113 ARG B O 1
ATOM 2450 N N . VAL B 1 114 ? 22.051 -24.717 -85.681 1.00 27.15 114 VAL B N 1
ATOM 2451 C CA . VAL B 1 114 ? 23.075 -24.632 -84.645 1.00 25.43 114 VAL B CA 1
ATOM 2452 C C . VAL B 1 114 ? 24.065 -25.777 -84.774 1.00 32.20 114 VAL B C 1
ATOM 2453 O O . VAL B 1 114 ? 23.677 -26.939 -84.932 1.00 31.72 114 VAL B O 1
ATOM 2457 N N . GLU B 1 115 ? 25.347 -25.450 -84.658 1.00 25.64 115 GLU B N 1
ATOM 2458 C CA . GLU B 1 115 ? 26.417 -26.436 -84.562 1.00 26.19 115 GLU B CA 1
ATOM 2459 C C . GLU B 1 115 ? 27.126 -26.251 -83.231 1.00 29.18 115 GLU B C 1
ATOM 2460 O O . GLU B 1 115 ? 27.550 -25.141 -82.910 1.00 26.55 115 GLU B O 1
ATOM 2466 N N . VAL B 1 116 ? 27.254 -27.327 -82.460 1.00 28.19 116 VAL B N 1
ATOM 2467 C CA . VAL B 1 116 ? 28.018 -27.313 -81.217 1.00 26.63 116 VAL B CA 1
ATOM 2468 C C . VAL B 1 116 ? 29.387 -27.902 -81.517 1.00 30.12 116 VAL B C 1
ATOM 2469 O O . VAL B 1 116 ? 29.489 -29.047 -81.976 1.00 29.26 116 VAL B O 1
ATOM 2473 N N . VAL B 1 117 ? 30.435 -27.122 -81.264 1.00 28.04 117 VAL B N 1
ATOM 2474 C CA . VAL B 1 117 ? 31.811 -27.530 -81.539 1.00 28.57 117 VAL B CA 1
ATOM 2475 C C . VAL B 1 117 ? 32.482 -27.829 -80.208 1.00 25.18 117 VAL B C 1
ATOM 2476 O O . VAL B 1 117 ? 32.587 -26.946 -79.351 1.00 27.47 117 VAL B O 1
ATOM 2480 N N . VAL B 1 118 ? 32.953 -29.064 -80.028 1.00 25.90 118 VAL B N 1
ATOM 2481 C CA . VAL B 1 118 ? 33.417 -29.514 -78.716 1.00 27.41 118 VAL B CA 1
ATOM 2482 C C . VAL B 1 118 ? 34.928 -29.364 -78.611 1.00 26.01 118 VAL B C 1
ATOM 2483 O O . VAL B 1 118 ? 35.665 -29.784 -79.511 1.00 30.93 118 VAL B O 1
ATOM 2487 N N . GLY B 1 119 ? 35.386 -28.795 -77.493 1.00 29.22 119 GLY B N 1
ATOM 2488 C CA . GLY B 1 119 ? 36.794 -28.614 -77.213 1.00 31.00 119 GLY B CA 1
ATOM 2489 C C . GLY B 1 119 ? 37.052 -27.288 -76.520 1.00 28.44 119 GLY B C 1
ATOM 2490 O O . GLY B 1 119 ? 36.160 -26.439 -76.422 1.00 25.13 119 GLY B O 1
ATOM 2491 N N . PRO B 1 120 ? 38.274 -27.076 -76.023 1.00 25.17 120 PRO B N 1
ATOM 2492 C CA . PRO B 1 120 ? 38.621 -25.745 -75.504 1.00 25.26 120 PRO B CA 1
ATOM 2493 C C . PRO B 1 120 ? 38.514 -24.710 -76.614 1.00 23.85 120 PRO B C 1
ATOM 2494 O O . PRO B 1 120 ? 39.075 -24.885 -77.700 1.00 25.40 120 PRO B O 1
ATOM 2498 N N . ALA B 1 121 ? 37.819 -23.604 -76.321 1.00 25.13 121 ALA B N 1
ATOM 2499 C CA . ALA B 1 121 ? 37.550 -22.608 -77.357 1.00 23.68 121 ALA B CA 1
ATOM 2500 C C . ALA B 1 121 ? 38.843 -22.054 -77.971 1.00 25.40 121 ALA B C 1
ATOM 2501 O O . ALA B 1 121 ? 38.889 -21.766 -79.172 1.00 26.44 121 ALA B O 1
ATOM 2503 N N . LEU B 1 122 ? 39.904 -21.901 -77.176 1.00 22.29 122 LEU B N 1
ATOM 2504 C CA . LEU B 1 122 ? 41.162 -21.395 -77.727 1.00 22.91 122 LEU B CA 1
ATOM 2505 C C . LEU B 1 122 ? 41.760 -22.340 -78.756 1.00 29.13 122 LEU B C 1
ATOM 2506 O O . LEU B 1 122 ? 42.582 -21.907 -79.575 1.00 29.40 122 LEU B O 1
ATOM 2511 N N . ASP B 1 123 ? 41.392 -23.622 -78.723 1.00 24.59 123 ASP B N 1
ATOM 2512 C CA . ASP B 1 123 ? 41.859 -24.564 -79.732 1.00 26.43 123 ASP B CA 1
ATOM 2513 C C . ASP B 1 123 ? 40.943 -24.616 -80.946 1.00 29.77 123 ASP B C 1
ATOM 2514 O O . ASP B 1 123 ? 41.423 -24.870 -82.058 1.00 29.63 123 ASP B O 1
ATOM 2519 N N . THR B 1 124 ? 39.646 -24.358 -80.765 1.00 27.03 124 THR B N 1
ATOM 2520 C CA . THR B 1 124 ? 38.702 -24.479 -81.872 1.00 25.24 124 THR B CA 1
ATOM 2521 C C . THR B 1 124 ? 38.499 -23.166 -82.624 1.00 25.97 124 THR B C 1
ATOM 2522 O O . THR B 1 124 ? 38.260 -23.186 -83.835 1.00 26.18 124 THR B O 1
ATOM 2526 N N . LEU B 1 125 ? 38.618 -22.029 -81.945 1.00 23.86 125 LEU B N 1
ATOM 2527 C CA . LEU B 1 125 ? 38.467 -20.738 -82.612 1.00 24.45 125 LEU B CA 1
ATOM 2528 C C . LEU B 1 125 ? 39.362 -20.529 -83.831 1.00 25.51 125 LEU B C 1
ATOM 2529 O O . LEU B 1 125 ? 38.849 -20.035 -84.848 1.00 24.95 125 LEU B O 1
ATOM 2534 N N . PRO B 1 126 ? 40.664 -20.860 -83.824 1.00 25.47 126 PRO B N 1
ATOM 2535 C CA . PRO B 1 126 ? 41.477 -20.604 -85.035 1.00 26.66 126 PRO B CA 1
ATOM 2536 C C . PRO B 1 126 ? 41.099 -21.441 -86.239 1.00 29.60 126 PRO B C 1
ATOM 2537 O O . PRO B 1 126 ? 41.542 -21.116 -87.352 1.00 28.74 126 PRO B O 1
ATOM 2541 N N . THR B 1 127 ? 40.344 -22.527 -86.059 1.00 27.72 127 THR B N 1
ATOM 2542 C CA . THR B 1 127 ? 39.923 -23.377 -87.171 1.00 30.02 127 THR B CA 1
ATOM 2543 C C . THR B 1 127 ? 38.481 -23.127 -87.599 1.00 28.46 127 THR B C 1
ATOM 2544 O O . THR B 1 127 ? 38.012 -23.780 -88.536 1.00 30.44 127 THR B O 1
ATOM 2548 N N . LEU B 1 128 ? 37.763 -22.227 -86.922 1.00 27.73 128 LEU B N 1
ATOM 2549 C CA . LEU B 1 128 ? 36.357 -21.983 -87.235 1.00 31.43 128 LEU B CA 1
ATOM 2550 C C . LEU B 1 128 ? 36.236 -21.296 -88.585 1.00 28.70 128 LEU B C 1
ATOM 2551 O O . LEU B 1 128 ? 36.821 -20.232 -88.813 1.00 32.77 128 LEU B O 1
ATOM 2556 N N . ALA B 1 129 ? 35.424 -21.854 -89.458 1.00 34.61 129 ALA B N 1
ATOM 2557 C CA . ALA B 1 129 ? 35.368 -21.348 -90.821 1.00 40.62 129 ALA B CA 1
ATOM 2558 C C . ALA B 1 129 ? 33.966 -20.839 -91.138 1.00 48.15 129 ALA B C 1
ATOM 2559 O O . ALA B 1 129 ? 33.132 -20.641 -90.248 1.00 48.19 129 ALA B O 1
ATOM 2561 N N . GLY B 1 130 ? 33.727 -20.604 -92.425 1.00 59.34 130 GLY B N 1
ATOM 2562 C CA . GLY B 1 130 ? 32.467 -20.070 -92.894 1.00 64.68 130 GLY B CA 1
ATOM 2563 C C . GLY B 1 130 ? 32.605 -18.639 -93.364 1.00 69.28 130 GLY B C 1
ATOM 2564 O O . GLY B 1 130 ? 33.059 -18.379 -94.484 1.00 77.17 130 GLY B O 1
ATOM 2565 N N . GLY B 1 131 ? 32.224 -17.701 -92.507 1.00 62.18 131 GLY B N 1
ATOM 2566 C CA . GLY B 1 131 ? 32.278 -16.299 -92.828 1.00 47.02 131 GLY B CA 1
ATOM 2567 C C . GLY B 1 131 ? 32.360 -15.483 -91.565 1.00 41.13 131 GLY B C 1
ATOM 2568 O O . GLY B 1 131 ? 32.392 -16.029 -90.455 1.00 43.67 131 GLY B O 1
ATOM 2569 N N . PRO B 1 132 ? 32.375 -14.159 -91.703 1.00 34.39 132 PRO B N 1
ATOM 2570 C CA . PRO B 1 132 ? 32.493 -13.302 -90.518 1.00 27.51 132 PRO B CA 1
ATOM 2571 C C . PRO B 1 132 ? 31.211 -13.280 -89.709 1.00 28.63 132 PRO B C 1
ATOM 2572 O O . PRO B 1 132 ? 30.102 -13.326 -90.246 1.00 27.87 132 PRO B O 1
ATOM 2576 N N . PHE B 1 133 ? 31.383 -13.180 -88.396 1.00 23.85 133 PHE B N 1
ATOM 2577 C CA . PHE B 1 133 ? 30.248 -13.249 -87.486 1.00 22.81 133 PHE B CA 1
ATOM 2578 C C . PHE B 1 133 ? 29.624 -11.878 -87.280 1.00 26.11 133 PHE B C 1
ATOM 2579 O O . PHE B 1 133 ? 30.319 -10.861 -87.269 1.00 22.42 133 PHE B O 1
ATOM 2587 N N . ASP B 1 134 ? 28.291 -11.866 -87.116 1.00 22.13 134 ASP B N 1
ATOM 2588 C CA . ASP B 1 134 ? 27.542 -10.639 -86.851 1.00 21.94 134 ASP B CA 1
ATOM 2589 C C . ASP B 1 134 ? 27.399 -10.342 -85.367 1.00 20.79 134 ASP B C 1
ATOM 2590 O O . ASP B 1 134 ? 27.243 -9.175 -84.988 1.00 20.46 134 ASP B O 1
ATOM 2595 N N . LEU B 1 135 ? 27.443 -11.373 -84.527 1.00 19.80 135 LEU B N 1
ATOM 2596 C CA . LEU B 1 135 ? 27.162 -11.273 -83.104 1.00 18.69 135 LEU B CA 1
ATOM 2597 C C . LEU B 1 135 ? 28.014 -12.321 -82.406 1.00 20.00 135 LEU B C 1
ATOM 2598 O O . LEU B 1 135 ? 28.065 -13.461 -82.876 1.00 20.35 135 LEU B O 1
ATOM 2603 N N . VAL B 1 136 ? 28.727 -11.942 -81.338 1.00 17.65 136 VAL B N 1
ATOM 2604 C CA . VAL B 1 136 ? 29.513 -12.895 -80.562 1.00 17.40 136 VAL B CA 1
ATOM 2605 C C . VAL B 1 136 ? 29.101 -12.767 -79.106 1.00 18.49 136 VAL B C 1
ATOM 2606 O O . VAL B 1 136 ? 29.134 -11.665 -78.546 1.00 19.74 136 VAL B O 1
ATOM 2610 N N . PHE B 1 137 ? 28.696 -13.879 -78.508 1.00 16.52 137 PHE B N 1
ATOM 2611 C CA . PHE B 1 137 ? 28.306 -13.918 -77.100 1.00 19.53 137 PHE B CA 1
ATOM 2612 C C . PHE B 1 137 ? 29.368 -14.718 -76.361 1.00 19.02 137 PHE B C 1
ATOM 2613 O O . PHE B 1 137 ? 29.577 -15.904 -76.646 1.00 20.76 137 PHE B O 1
ATOM 2621 N N . ILE B 1 138 ? 30.054 -14.067 -75.441 1.00 15.48 138 ILE B N 1
ATOM 2622 C CA . ILE B 1 138 ? 31.204 -14.649 -74.756 1.00 15.61 138 ILE B CA 1
ATOM 2623 C C . ILE B 1 138 ? 30.782 -14.950 -73.321 1.00 17.55 138 ILE B C 1
ATOM 2624 O O . ILE B 1 138 ? 30.493 -14.030 -72.542 1.00 16.72 138 ILE B O 1
ATOM 2629 N N . ASP B 1 139 ? 30.734 -16.233 -72.975 1.00 15.66 139 ASP B N 1
ATOM 2630 C CA . ASP B 1 139 ? 30.164 -16.645 -71.693 1.00 17.96 139 ASP B CA 1
ATOM 2631 C C . ASP B 1 139 ? 30.747 -17.987 -71.254 1.00 19.53 139 ASP B C 1
ATOM 2632 O O . ASP B 1 139 ? 30.020 -18.924 -70.929 1.00 19.34 139 ASP B O 1
ATOM 2637 N N . ALA B 1 140 ? 32.077 -18.098 -71.239 1.00 18.58 140 ALA B N 1
ATOM 2638 C CA . ALA B 1 140 ? 32.726 -19.370 -70.939 1.00 17.47 140 ALA B CA 1
ATOM 2639 C C . ALA B 1 140 ? 33.591 -19.234 -69.689 1.00 20.71 140 ALA B C 1
ATOM 2640 O O . ALA B 1 140 ? 33.112 -18.770 -68.642 1.00 18.66 140 ALA B O 1
ATOM 2642 N N . ASP B 1 141 ? 34.851 -19.648 -69.792 1.00 19.84 141 ASP B N 1
ATOM 2643 C CA . ASP B 1 141 ? 35.812 -19.477 -68.706 1.00 20.41 141 ASP B CA 1
ATOM 2644 C C . ASP B 1 141 ? 36.311 -18.032 -68.711 1.00 22.20 141 ASP B C 1
ATOM 2645 O O . ASP B 1 141 ? 36.939 -17.591 -69.679 1.00 21.49 141 ASP B O 1
ATOM 2650 N N . LYS B 1 142 ? 36.053 -17.302 -67.613 1.00 21.40 142 LYS B N 1
ATOM 2651 C CA . LYS B 1 142 ? 36.213 -15.844 -67.642 1.00 20.28 142 LYS B CA 1
ATOM 2652 C C . LYS B 1 142 ? 37.675 -15.434 -67.778 1.00 18.71 142 LYS B C 1
ATOM 2653 O O . LYS B 1 142 ? 37.962 -14.357 -68.317 1.00 19.92 142 LYS B O 1
ATOM 2659 N N . GLU B 1 143 ? 38.607 -16.267 -67.298 1.00 18.72 143 GLU B N 1
ATOM 2660 C CA . GLU B 1 143 ? 40.021 -15.928 -67.420 1.00 20.40 143 GLU B CA 1
ATOM 2661 C C . GLU B 1 143 ? 40.469 -15.819 -68.875 1.00 24.98 143 GLU B C 1
ATOM 2662 O O . GLU B 1 143 ? 41.519 -15.229 -69.143 1.00 24.45 143 GLU B O 1
ATOM 2668 N N . ASN B 1 144 ? 39.700 -16.355 -69.824 1.00 22.44 144 ASN B N 1
ATOM 2669 C CA . ASN B 1 144 ? 40.030 -16.217 -71.234 1.00 22.08 144 ASN B CA 1
ATOM 2670 C C . ASN B 1 144 ? 39.143 -15.210 -71.959 1.00 21.26 144 ASN B C 1
ATOM 2671 O O . ASN B 1 144 ? 39.185 -15.155 -73.193 1.00 23.00 144 ASN B O 1
ATOM 2676 N N . ASN B 1 145 ? 38.354 -14.408 -71.231 1.00 20.36 145 ASN B N 1
ATOM 2677 C CA . ASN B 1 145 ? 37.531 -13.365 -71.864 1.00 19.73 145 ASN B CA 1
ATOM 2678 C C . ASN B 1 145 ? 38.350 -12.536 -72.855 1.00 20.89 145 ASN B C 1
ATOM 2679 O O . ASN B 1 145 ? 37.909 -12.265 -73.979 1.00 20.84 145 ASN B O 1
ATOM 2684 N N . VAL B 1 146 ? 39.522 -12.053 -72.421 1.00 18.07 146 VAL B N 1
ATOM 2685 C CA . VAL B 1 146 ? 40.280 -11.121 -73.258 1.00 18.57 146 VAL B CA 1
ATOM 2686 C C . VAL B 1 146 ? 40.716 -11.807 -74.547 1.00 23.37 146 VAL B C 1
ATOM 2687 O O . VAL B 1 146 ? 40.556 -11.255 -75.638 1.00 19.26 146 VAL B O 1
ATOM 2691 N N . ALA B 1 147 ? 41.253 -13.033 -74.442 1.00 23.02 147 ALA B N 1
ATOM 2692 C CA . ALA B 1 147 ? 41.580 -13.802 -75.645 1.00 20.14 147 ALA B CA 1
ATOM 2693 C C . ALA B 1 147 ? 40.354 -14.007 -76.527 1.00 19.67 147 ALA B C 1
ATOM 2694 O O . ALA B 1 147 ? 40.446 -13.916 -77.760 1.00 20.13 147 ALA B O 1
ATOM 2696 N N . TYR B 1 148 ? 39.192 -14.289 -75.919 1.00 18.88 148 TYR B N 1
ATOM 2697 C CA . TYR B 1 148 ? 38.002 -14.493 -76.742 1.00 18.56 148 TYR B CA 1
ATOM 2698 C C . TYR B 1 148 ? 37.570 -13.200 -77.436 1.00 19.26 148 TYR B C 1
ATOM 2699 O O . TYR B 1 148 ? 37.075 -13.238 -78.574 1.00 19.77 148 TYR B O 1
ATOM 2708 N N . ILE B 1 149 ? 37.719 -12.053 -76.765 1.00 18.09 149 ILE B N 1
ATOM 2709 C CA . ILE B 1 149 ? 37.370 -10.788 -77.404 1.00 19.21 149 ILE B CA 1
ATOM 2710 C C . ILE B 1 149 ? 38.306 -10.512 -78.572 1.00 19.03 149 ILE B C 1
ATOM 2711 O O . ILE B 1 149 ? 37.887 -10.005 -79.619 1.00 19.32 149 ILE B O 1
ATOM 2716 N N . GLN B 1 150 ? 39.600 -10.789 -78.389 1.00 19.65 150 GLN B N 1
ATOM 2717 C CA . GLN B 1 150 ? 40.546 -10.617 -79.484 1.00 20.70 150 GLN B CA 1
ATOM 2718 C C . GLN B 1 150 ? 40.174 -11.503 -80.661 1.00 21.09 150 GLN B C 1
ATOM 2719 O O . GLN B 1 150 ? 40.226 -11.063 -81.817 1.00 21.78 150 GLN B O 1
ATOM 2725 N N . TRP B 1 151 ? 39.764 -12.748 -80.387 1.00 20.79 151 TRP B N 1
ATOM 2726 C CA . TRP B 1 151 ? 39.289 -13.620 -81.459 1.00 21.22 151 TRP B CA 1
ATOM 2727 C C . TRP B 1 151 ? 38.005 -13.087 -82.085 1.00 21.40 151 TRP B C 1
ATOM 2728 O O . TRP B 1 151 ? 37.831 -13.130 -83.310 1.00 21.82 151 TRP B O 1
ATOM 2739 N N . ALA B 1 152 ? 37.095 -12.588 -81.254 1.00 19.93 152 ALA B N 1
ATOM 2740 C CA . ALA B 1 152 ? 35.841 -12.046 -81.761 1.00 19.67 152 ALA B CA 1
ATOM 2741 C C . ALA B 1 152 ? 36.103 -10.922 -82.752 1.00 20.36 152 ALA B C 1
ATOM 2742 O O . ALA B 1 152 ? 35.517 -10.890 -83.839 1.00 22.03 152 ALA B O 1
ATOM 2744 N N . ILE B 1 153 ? 37.020 -10.017 -82.413 1.00 21.17 153 ILE B N 1
ATOM 2745 C CA . ILE B 1 153 ? 37.373 -8.933 -83.328 1.00 22.73 153 ILE B CA 1
ATOM 2746 C C . ILE B 1 153 ? 37.914 -9.487 -84.643 1.00 25.42 153 ILE B C 1
ATOM 2747 O O . ILE B 1 153 ? 37.511 -9.056 -85.725 1.00 25.27 153 ILE B O 1
ATOM 2752 N N . ARG B 1 154 ? 38.823 -10.465 -84.572 1.00 22.91 154 ARG B N 1
ATOM 2753 C CA . ARG B 1 154 ? 39.413 -11.001 -85.791 1.00 24.16 154 ARG B CA 1
ATOM 2754 C C . ARG B 1 154 ? 38.383 -11.702 -86.666 1.00 24.39 154 ARG B C 1
ATOM 2755 O O . ARG B 1 154 ? 38.502 -11.673 -87.896 1.00 25.56 154 ARG B O 1
ATOM 2763 N N . LEU B 1 155 ? 37.393 -12.367 -86.061 1.00 23.46 155 LEU B N 1
ATOM 2764 C CA . LEU B 1 155 ? 36.452 -13.202 -86.799 1.00 25.26 155 LEU B CA 1
ATOM 2765 C C . LEU B 1 155 ? 35.121 -12.514 -87.088 1.00 27.08 155 LEU B C 1
ATOM 2766 O O . LEU B 1 155 ? 34.249 -13.125 -87.714 1.00 24.35 155 LEU B O 1
ATOM 2771 N N . ALA B 1 156 ? 34.932 -11.274 -86.649 1.00 23.14 156 ALA B N 1
ATOM 2772 C CA . ALA B 1 156 ? 33.663 -10.587 -86.820 1.00 22.73 156 ALA B CA 1
ATOM 2773 C C . ALA B 1 156 ? 33.733 -9.613 -87.987 1.00 23.86 156 ALA B C 1
ATOM 2774 O O . ALA B 1 156 ? 34.808 -9.220 -88.437 1.00 25.12 156 ALA B O 1
ATOM 2776 N N . ARG B 1 157 ? 32.565 -9.268 -88.513 1.00 24.09 157 ARG B N 1
ATOM 2777 C CA . ARG B 1 157 ? 32.511 -8.212 -89.508 1.00 25.20 157 ARG B CA 1
ATOM 2778 C C . ARG B 1 157 ? 32.615 -6.858 -88.818 1.00 24.70 157 ARG B C 1
ATOM 2779 O O . ARG B 1 157 ? 32.338 -6.724 -87.627 1.00 23.46 157 ARG B O 1
ATOM 2787 N N . ARG B 1 158 ? 32.993 -5.841 -89.596 1.00 27.62 158 ARG B N 1
ATOM 2788 C CA . ARG B 1 158 ? 32.883 -4.472 -89.112 1.00 31.13 158 ARG B CA 1
ATOM 2789 C C . ARG B 1 158 ? 31.451 -4.205 -88.663 1.00 28.34 158 ARG B C 1
ATOM 2790 O O . ARG B 1 158 ? 30.493 -4.571 -89.354 1.00 27.58 158 ARG B O 1
ATOM 2798 N N . GLY B 1 159 ? 31.301 -3.588 -87.488 1.00 23.83 159 GLY B N 1
ATOM 2799 C CA . GLY B 1 159 ? 29.984 -3.303 -86.954 1.00 24.46 159 GLY B CA 1
ATOM 2800 C C . GLY B 1 159 ? 29.331 -4.436 -86.177 1.00 24.50 159 GLY B C 1
ATOM 2801 O O . GLY B 1 159 ? 28.210 -4.260 -85.682 1.00 22.19 159 GLY B O 1
ATOM 2802 N N . ALA B 1 160 ? 29.985 -5.591 -86.053 1.00 21.72 160 ALA B N 1
ATOM 2803 C CA . ALA B 1 160 ? 29.435 -6.692 -85.276 1.00 20.76 160 ALA B CA 1
ATOM 2804 C C . ALA B 1 160 ? 29.300 -6.300 -83.805 1.00 19.60 160 ALA B C 1
ATOM 2805 O O . ALA B 1 160 ? 30.022 -5.438 -83.299 1.00 19.49 160 ALA B O 1
ATOM 2807 N N . VAL B 1 161 ? 28.410 -7.005 -83.107 1.00 18.86 161 VAL B N 1
ATOM 2808 C CA . VAL B 1 161 ? 28.157 -6.793 -81.687 1.00 19.32 161 VAL B CA 1
ATOM 2809 C C . VAL B 1 161 ? 28.859 -7.890 -80.897 1.00 18.38 161 VAL B C 1
ATOM 2810 O O . VAL B 1 161 ? 28.766 -9.070 -81.254 1.00 18.97 161 VAL B O 1
ATOM 2814 N N . ILE B 1 162 ? 29.577 -7.507 -79.842 1.00 16.83 162 ILE B N 1
ATOM 2815 C CA . ILE B 1 162 ? 30.155 -8.445 -78.881 1.00 16.36 162 ILE B CA 1
ATOM 2816 C C . ILE B 1 162 ? 29.462 -8.229 -77.540 1.00 16.17 162 ILE B C 1
ATOM 2817 O O . ILE B 1 162 ? 29.376 -7.094 -77.049 1.00 16.24 162 ILE B O 1
ATOM 2822 N N . VAL B 1 163 ? 28.976 -9.310 -76.943 1.00 15.26 163 VAL B N 1
ATOM 2823 C CA . VAL B 1 163 ? 28.360 -9.266 -75.619 1.00 14.68 163 VAL B CA 1
ATOM 2824 C C . VAL B 1 163 ? 29.158 -10.182 -74.700 1.00 16.22 163 VAL B C 1
ATOM 2825 O O . VAL B 1 163 ? 29.396 -11.348 -75.043 1.00 18.16 163 VAL B O 1
ATOM 2829 N N . VAL B 1 164 ? 29.557 -9.662 -73.533 1.00 17.13 164 VAL B N 1
ATOM 2830 C CA . VAL B 1 164 ? 30.294 -10.425 -72.523 1.00 15.46 164 VAL B CA 1
ATOM 2831 C C . VAL B 1 164 ? 29.451 -10.474 -71.258 1.00 15.22 164 VAL B C 1
ATOM 2832 O O . VAL B 1 164 ? 29.093 -9.424 -70.703 1.00 15.09 164 VAL B O 1
ATOM 2836 N N . ASP B 1 165 ? 29.155 -11.686 -70.791 1.00 14.25 165 ASP B N 1
ATOM 2837 C CA . ASP B 1 165 ? 28.299 -11.876 -69.631 1.00 16.48 165 ASP B CA 1
ATOM 2838 C C . ASP B 1 165 ? 29.111 -11.824 -68.340 1.00 17.22 165 ASP B C 1
ATOM 2839 O O . ASP B 1 165 ? 30.298 -12.169 -68.311 1.00 16.12 165 ASP B O 1
ATOM 2844 N N . ASN B 1 166 ? 28.430 -11.422 -67.265 1.00 14.84 166 ASN B N 1
ATOM 2845 C CA . ASN B 1 166 ? 28.901 -11.576 -65.880 1.00 14.41 166 ASN B CA 1
ATOM 2846 C C . ASN B 1 166 ? 30.120 -10.703 -65.587 1.00 17.38 166 ASN B C 1
ATOM 2847 O O . ASN B 1 166 ? 31.109 -11.180 -65.043 1.00 18.82 166 ASN B O 1
ATOM 2852 N N . VAL B 1 167 ? 30.056 -9.417 -65.954 1.00 14.25 167 VAL B N 1
ATOM 2853 C CA . VAL B 1 167 ? 31.237 -8.575 -65.819 1.00 14.86 167 VAL B CA 1
ATOM 2854 C C . VAL B 1 167 ? 31.228 -7.714 -64.558 1.00 14.85 167 VAL B C 1
ATOM 2855 O O . VAL B 1 167 ? 32.166 -6.930 -64.378 1.00 15.24 167 VAL B O 1
ATOM 2859 N N . ILE B 1 168 ? 30.235 -7.848 -63.663 1.00 14.84 168 ILE B N 1
ATOM 2860 C CA . ILE B 1 168 ? 30.141 -6.995 -62.477 1.00 15.21 168 ILE B CA 1
ATOM 2861 C C . ILE B 1 168 ? 30.312 -7.789 -61.182 1.00 15.76 168 ILE B C 1
ATOM 2862 O O . ILE B 1 168 ? 31.007 -7.331 -60.251 1.00 16.93 168 ILE B O 1
ATOM 2867 N N . ARG B 1 169 ? 29.692 -8.973 -61.099 1.00 15.64 169 ARG B N 1
ATOM 2868 C CA . ARG B 1 169 ? 29.874 -9.941 -60.000 1.00 16.59 169 ARG B CA 1
ATOM 2869 C C . ARG B 1 169 ? 29.684 -9.306 -58.619 1.00 18.27 169 ARG B C 1
ATOM 2870 O O . ARG B 1 169 ? 30.566 -9.339 -57.755 1.00 18.59 169 ARG B O 1
ATOM 2878 N N . GLY B 1 170 ? 28.503 -8.708 -58.431 1.00 18.11 170 GLY B N 1
ATOM 2879 C CA . GLY B 1 170 ? 28.148 -8.132 -57.132 1.00 17.67 170 GLY B CA 1
ATOM 2880 C C . GLY B 1 170 ? 29.083 -7.032 -56.673 1.00 17.93 170 GLY B C 1
ATOM 2881 O O . GLY B 1 170 ? 29.248 -6.822 -55.464 1.00 21.43 170 GLY B O 1
ATOM 2882 N N . GLY B 1 171 ? 29.715 -6.325 -57.606 1.00 19.24 171 GLY B N 1
ATOM 2883 C CA . GLY B 1 171 ? 30.662 -5.302 -57.237 1.00 20.33 171 GLY B CA 1
ATOM 2884 C C . GLY B 1 171 ? 32.048 -5.824 -56.934 1.00 19.43 171 GLY B C 1
ATOM 2885 O O . GLY B 1 171 ? 32.927 -5.032 -56.565 1.00 19.39 171 GLY B O 1
ATOM 2886 N N . GLY B 1 172 ? 32.272 -7.137 -57.075 1.00 18.63 172 GLY B N 1
ATOM 2887 C CA . GLY B 1 172 ? 33.575 -7.702 -56.777 1.00 19.64 172 GLY B CA 1
ATOM 2888 C C . GLY B 1 172 ? 34.689 -7.157 -57.644 1.00 19.30 172 GLY B C 1
ATOM 2889 O O . GLY B 1 172 ? 35.866 -7.271 -57.274 1.00 22.91 172 GLY B O 1
ATOM 2890 N N . ILE B 1 173 ? 34.350 -6.566 -58.797 1.00 19.82 173 ILE B N 1
ATOM 2891 C CA . ILE B 1 173 ? 35.388 -5.980 -59.633 1.00 18.58 173 ILE B CA 1
ATOM 2892 C C . ILE B 1 173 ? 36.027 -4.755 -58.985 1.00 19.43 173 ILE B C 1
ATOM 2893 O O . ILE B 1 173 ? 37.102 -4.325 -59.416 1.00 23.30 173 ILE B O 1
ATOM 2898 N N . LEU B 1 174 ? 35.387 -4.164 -57.974 1.00 20.23 174 LEU B N 1
ATOM 2899 C CA . LEU B 1 174 ? 35.959 -3.045 -57.244 1.00 21.80 174 LEU B CA 1
ATOM 2900 C C . LEU B 1 174 ? 36.450 -3.415 -55.852 1.00 27.79 174 LEU B C 1
ATOM 2901 O O . LEU B 1 174 ? 37.037 -2.570 -55.181 1.00 32.79 174 LEU B O 1
ATOM 2906 N N . ALA B 1 175 ? 36.175 -4.619 -55.384 1.00 24.32 175 ALA B N 1
ATOM 2907 C CA . ALA B 1 175 ? 36.471 -5.028 -54.019 1.00 26.91 175 ALA B CA 1
ATOM 2908 C C . ALA B 1 175 ? 37.681 -5.952 -54.008 1.00 30.08 175 ALA B C 1
ATOM 2909 O O . ALA B 1 175 ? 37.955 -6.665 -54.977 1.00 36.74 175 ALA B O 1
ATOM 2911 N N . GLU B 1 176 ? 38.472 -5.859 -52.959 1.00 32.05 176 GLU B N 1
ATOM 2912 C CA . GLU B 1 176 ? 39.539 -6.838 -52.765 1.00 45.04 176 GLU B CA 1
ATOM 2913 C C . GLU B 1 176 ? 38.955 -8.243 -52.610 1.00 45.68 176 GLU B C 1
ATOM 2914 O O . GLU B 1 176 ? 39.103 -8.860 -51.551 1.00 53.73 176 GLU B O 1
ATOM 2920 N N . SER B 1 177 ? 38.247 -8.740 -53.622 1.00 36.83 177 SER B N 1
ATOM 2921 C CA . SER B 1 177 ? 37.501 -9.987 -53.496 1.00 37.10 177 SER B CA 1
ATOM 2922 C C . SER B 1 177 ? 38.292 -11.151 -54.089 1.00 30.66 177 SER B C 1
ATOM 2923 O O . SER B 1 177 ? 38.699 -11.104 -55.264 1.00 24.71 177 SER B O 1
ATOM 2926 N N . ASP B 1 178 ? 38.426 -12.225 -53.292 1.00 26.21 178 ASP B N 1
ATOM 2927 C CA . ASP B 1 178 ? 39.136 -13.447 -53.692 1.00 25.40 178 ASP B CA 1
ATOM 2928 C C . ASP B 1 178 ? 38.246 -14.239 -54.648 1.00 24.22 178 ASP B C 1
ATOM 2929 O O . ASP B 1 178 ? 37.696 -15.300 -54.343 1.00 24.47 178 ASP B O 1
ATOM 2934 N N . ASP B 1 179 ? 38.091 -13.668 -55.834 1.00 23.02 179 ASP B N 1
ATOM 2935 C CA . ASP B 1 179 ? 37.138 -14.151 -56.824 1.00 21.87 179 ASP B CA 1
ATOM 2936 C C . ASP B 1 179 ? 37.872 -14.067 -58.155 1.00 29.87 179 ASP B C 1
ATOM 2937 O O . ASP B 1 179 ? 37.986 -12.978 -58.721 1.00 23.34 179 ASP B O 1
ATOM 2942 N N . ALA B 1 180 ? 38.368 -15.204 -58.646 1.00 21.63 180 ALA B N 1
ATOM 2943 C CA . ALA B 1 180 ? 39.172 -15.194 -59.872 1.00 29.52 180 ALA B CA 1
ATOM 2944 C C . ALA B 1 180 ? 38.411 -14.568 -61.036 1.00 25.90 180 ALA B C 1
ATOM 2945 O O . ALA B 1 180 ? 39.008 -13.938 -61.923 1.00 24.25 180 ALA B O 1
ATOM 2947 N N . ASP B 1 181 ? 37.101 -14.797 -61.108 1.00 20.27 181 ASP B N 1
ATOM 2948 C CA . ASP B 1 181 ? 36.334 -14.261 -62.219 1.00 20.24 181 ASP B CA 1
ATOM 2949 C C . ASP B 1 181 ? 36.010 -12.775 -62.059 1.00 21.10 181 ASP B C 1
ATOM 2950 O O . ASP B 1 181 ? 35.695 -12.122 -63.053 1.00 19.97 181 ASP B O 1
ATOM 2955 N N . ALA B 1 182 ? 36.040 -12.234 -60.838 1.00 20.38 182 ALA B N 1
ATOM 2956 C CA . ALA B 1 182 ? 35.945 -10.781 -60.694 1.00 20.09 182 ALA B CA 1
ATOM 2957 C C . ALA B 1 182 ? 37.240 -10.117 -61.136 1.00 22.53 182 ALA B C 1
ATOM 2958 O O . ALA B 1 182 ? 37.219 -9.052 -61.767 1.00 19.27 182 ALA B O 1
ATOM 2960 N N . VAL B 1 183 ? 38.377 -10.724 -60.805 1.00 21.06 183 VAL B N 1
ATOM 2961 C CA . VAL B 1 183 ? 39.647 -10.245 -61.336 1.00 20.06 183 VAL B CA 1
ATOM 2962 C C . VAL B 1 183 ? 39.598 -10.262 -62.855 1.00 20.19 183 VAL B C 1
ATOM 2963 O O . VAL B 1 183 ? 39.942 -9.276 -63.521 1.00 19.32 183 VAL B O 1
ATOM 2967 N N . ALA B 1 184 ? 39.141 -11.379 -63.423 1.00 18.95 184 ALA B N 1
ATOM 2968 C CA . ALA B 1 184 ? 39.067 -11.487 -64.878 1.00 18.59 184 ALA B CA 1
ATOM 2969 C C . ALA B 1 184 ? 38.114 -10.453 -65.460 1.00 18.52 184 ALA B C 1
ATOM 2970 O O . ALA B 1 184 ? 38.425 -9.825 -66.476 1.00 17.79 184 ALA B O 1
ATOM 2972 N N . ALA B 1 185 ? 36.958 -10.252 -64.821 1.00 17.18 185 ALA B N 1
ATOM 2973 C CA . ALA B 1 185 ? 35.981 -9.290 -65.337 1.00 19.38 185 ALA B CA 1
ATOM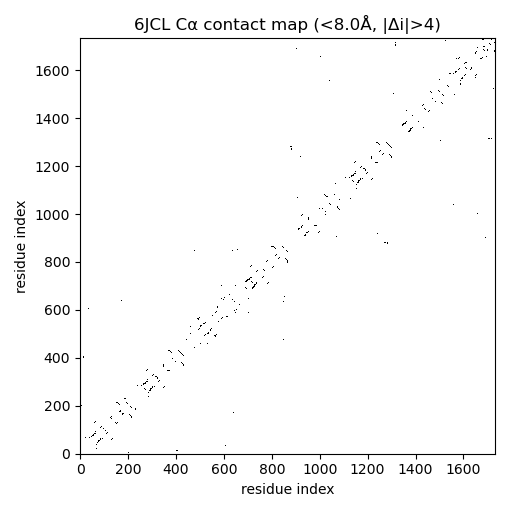 2974 C C . ALA B 1 185 ? 36.527 -7.868 -65.296 1.00 18.99 185 ALA B C 1
ATOM 2975 O O . ALA B 1 185 ? 36.327 -7.100 -66.238 1.00 17.63 185 ALA B O 1
ATOM 2977 N N . ARG B 1 186 ? 37.254 -7.508 -64.232 1.00 17.52 186 ARG B N 1
ATOM 2978 C CA . ARG B 1 186 ? 37.837 -6.167 -64.164 1.00 18.01 186 ARG B CA 1
ATOM 2979 C C . ARG B 1 186 ? 38.839 -5.945 -65.303 1.00 21.72 186 ARG B C 1
ATOM 2980 O O . ARG B 1 186 ? 38.813 -4.914 -65.983 1.00 20.10 186 ARG B O 1
ATOM 2988 N N . ARG B 1 187 ? 39.748 -6.894 -65.506 1.00 18.73 187 ARG B N 1
ATOM 2989 C CA . ARG B 1 187 ? 40.696 -6.792 -66.612 1.00 20.20 187 ARG B CA 1
ATOM 2990 C C . ARG B 1 187 ? 39.996 -6.782 -67.969 1.00 18.48 187 ARG B C 1
ATOM 2991 O O . ARG B 1 187 ? 40.497 -6.164 -68.918 1.00 19.19 187 ARG B O 1
ATOM 2999 N N . THR B 1 188 ? 38.888 -7.509 -68.091 1.00 17.69 188 THR B N 1
ATOM 3000 C CA . THR B 1 188 ? 38.116 -7.514 -69.335 1.00 18.65 188 THR B CA 1
ATOM 3001 C C . THR B 1 188 ? 37.604 -6.118 -69.669 1.00 19.80 188 THR B C 1
ATOM 3002 O O . THR B 1 188 ? 37.749 -5.646 -70.803 1.00 17.23 188 THR B O 1
ATOM 3006 N N . LEU B 1 189 ? 37.016 -5.437 -68.679 1.00 16.87 189 LEU B N 1
ATOM 3007 C CA . LEU B 1 189 ? 36.490 -4.093 -68.894 1.00 18.75 189 LEU B CA 1
ATOM 3008 C C . LEU B 1 189 ? 37.604 -3.109 -69.227 1.00 20.79 189 LEU B C 1
ATOM 3009 O O . LEU B 1 189 ? 37.443 -2.235 -70.096 1.00 19.79 189 LEU B O 1
ATOM 3014 N N . GLN B 1 190 ? 38.750 -3.230 -68.543 1.00 18.39 190 GLN B N 1
ATOM 3015 C CA . GLN B 1 190 ? 39.856 -2.339 -68.842 1.00 19.35 190 GLN B CA 1
ATOM 3016 C C . GLN B 1 190 ? 40.365 -2.580 -70.250 1.00 19.72 190 GLN B C 1
ATOM 3017 O O . GLN B 1 190 ? 40.618 -1.628 -70.987 1.00 20.15 190 GLN B O 1
ATOM 3023 N N . MET B 1 191 ? 40.431 -3.848 -70.669 1.00 19.35 191 MET B N 1
ATOM 3024 C CA . MET B 1 191 ? 40.889 -4.145 -72.024 1.00 19.93 191 MET B CA 1
ATOM 3025 C C . MET B 1 191 ? 39.924 -3.600 -73.068 1.00 19.27 191 MET B C 1
ATOM 3026 O O . MET B 1 191 ? 40.357 -3.057 -74.098 1.00 21.03 191 MET B O 1
ATOM 3031 N N . MET B 1 192 ? 38.619 -3.734 -72.823 1.00 19.02 192 MET B N 1
ATOM 3032 C CA . MET B 1 192 ? 37.652 -3.259 -73.807 1.00 18.80 192 MET B CA 1
ATOM 3033 C C . MET B 1 192 ? 37.701 -1.742 -73.928 1.00 26.07 192 MET B C 1
ATOM 3034 O O . MET B 1 192 ? 37.596 -1.205 -75.033 1.00 23.34 192 MET B O 1
ATOM 3039 N N . GLY B 1 193 ? 37.894 -1.038 -72.812 1.00 18.88 193 GLY B N 1
ATOM 3040 C CA . GLY B 1 193 ? 37.955 0.414 -72.862 1.00 19.56 193 GLY B CA 1
ATOM 3041 C C . GLY B 1 193 ? 39.172 0.923 -73.601 1.00 22.04 193 GLY B C 1
ATOM 3042 O O . GLY B 1 193 ? 39.099 1.913 -74.335 1.00 24.23 193 GLY B O 1
ATOM 3043 N N . GLU B 1 194 ? 40.297 0.241 -73.443 1.00 21.06 194 GLU B N 1
ATOM 3044 C CA . GLU B 1 194 ? 41.546 0.665 -74.067 1.00 24.43 194 GLU B CA 1
ATOM 3045 C C . GLU B 1 194 ? 41.672 0.217 -75.517 1.00 25.00 194 GLU B C 1
ATOM 3046 O O . GLU B 1 194 ? 42.489 0.780 -76.257 1.00 25.86 194 GLU B O 1
ATOM 3052 N N . HIS B 1 195 ? 40.904 -0.767 -75.944 1.00 22.92 195 HIS B N 1
ATOM 3053 C CA . HIS B 1 195 ? 41.099 -1.330 -77.275 1.00 25.58 195 HIS B CA 1
ATOM 3054 C C . HIS B 1 195 ? 40.628 -0.351 -78.347 1.00 22.65 195 HIS B C 1
ATOM 3055 O O . HIS B 1 195 ? 39.453 0.025 -78.359 1.00 25.59 195 HIS B O 1
ATOM 3062 N N . PRO B 1 196 ? 41.496 0.065 -79.272 1.00 27.19 196 PRO B N 1
ATOM 3063 C CA . PRO B 1 196 ? 41.068 1.030 -80.299 1.00 24.65 196 PRO B CA 1
ATOM 3064 C C . PRO B 1 196 ? 40.080 0.461 -81.307 1.00 29.77 196 PRO B C 1
ATOM 3065 O O . PRO B 1 196 ? 39.434 1.244 -82.012 1.00 31.10 196 PRO B O 1
ATOM 3069 N N . GLY B 1 197 ? 39.945 -0.859 -81.413 1.00 24.72 197 GLY B N 1
ATOM 3070 C CA . GLY B 1 197 ? 39.007 -1.468 -82.334 1.00 26.39 197 GLY B CA 1
ATOM 3071 C C . GLY B 1 197 ? 37.620 -1.708 -81.771 1.00 28.95 197 GLY B C 1
ATOM 3072 O O . GLY B 1 197 ? 36.756 -2.257 -82.466 1.00 24.29 197 GLY B O 1
ATOM 3073 N N . LEU B 1 198 ? 37.375 -1.302 -80.526 1.00 21.46 198 LEU B N 1
ATOM 3074 C CA . LEU B 1 198 ? 36.109 -1.539 -79.844 1.00 20.35 198 LEU B CA 1
ATOM 3075 C C . LEU B 1 198 ? 35.534 -0.239 -79.306 1.00 26.62 198 LEU B C 1
ATOM 3076 O O . LEU B 1 198 ? 36.272 0.643 -78.864 1.00 26.43 198 LEU B O 1
ATOM 3081 N N . ASP B 1 199 ? 34.216 -0.128 -79.335 1.00 19.85 199 ASP B N 1
ATOM 3082 C CA . ASP B 1 199 ? 33.503 0.897 -78.584 1.00 21.39 199 ASP B CA 1
ATOM 3083 C C . ASP B 1 199 ? 32.541 0.177 -77.658 1.00 22.04 199 ASP B C 1
ATOM 3084 O O . ASP B 1 199 ? 31.714 -0.602 -78.134 1.00 18.15 199 ASP B O 1
ATOM 3089 N N . ALA B 1 200 ? 32.659 0.411 -76.340 1.00 18.10 200 ALA B N 1
ATOM 3090 C CA . ALA B 1 200 ? 32.026 -0.478 -75.371 1.00 17.14 200 ALA B CA 1
ATOM 3091 C C . ALA B 1 200 ? 31.287 0.286 -74.278 1.00 16.88 200 ALA B C 1
ATOM 3092 O O . ALA B 1 200 ? 31.623 1.436 -73.949 1.00 17.42 200 ALA B O 1
ATOM 3094 N N . THR B 1 201 ? 30.266 -0.377 -73.737 1.00 17.19 201 THR B N 1
ATOM 3095 C CA . THR B 1 201 ? 29.544 0.071 -72.553 1.00 16.38 201 THR B CA 1
ATOM 3096 C C . THR B 1 201 ? 29.334 -1.134 -71.647 1.00 17.75 201 THR B C 1
ATOM 3097 O O . THR B 1 201 ? 29.494 -2.277 -72.066 1.00 17.49 201 THR B O 1
ATOM 3101 N N . ALA B 1 202 ? 28.980 -0.882 -70.387 1.00 15.08 202 ALA B N 1
ATOM 3102 C CA . ALA B 1 202 ? 28.662 -1.984 -69.490 1.00 14.61 202 ALA B CA 1
ATOM 3103 C C . ALA B 1 202 ? 27.471 -1.580 -68.645 1.00 14.48 202 ALA B C 1
ATOM 3104 O O . ALA B 1 202 ? 27.453 -0.481 -68.089 1.00 15.79 202 ALA B O 1
ATOM 3106 N N . ILE B 1 203 ? 26.491 -2.464 -68.561 1.00 14.09 203 ILE B N 1
ATOM 3107 C CA . ILE B 1 203 ? 25.232 -2.206 -67.879 1.00 15.56 203 ILE B CA 1
ATOM 3108 C C . ILE B 1 203 ? 25.161 -3.135 -66.681 1.00 14.88 203 ILE B C 1
ATOM 3109 O O . ILE B 1 203 ? 25.207 -4.360 -66.840 1.00 14.62 203 ILE B O 1
ATOM 3114 N N . GLN B 1 204 ? 25.026 -2.560 -65.487 1.00 14.17 204 GLN B N 1
ATOM 3115 C CA . GLN B 1 204 ? 24.799 -3.372 -64.295 1.00 14.21 204 GLN B CA 1
ATOM 3116 C C . GLN B 1 204 ? 23.343 -3.806 -64.223 1.00 14.10 204 GLN B C 1
ATOM 3117 O O . GLN B 1 204 ? 22.441 -3.007 -64.457 1.00 14.21 204 GLN B O 1
ATOM 3123 N N . THR B 1 205 ? 23.121 -5.066 -63.864 1.00 14.02 205 THR B N 1
ATOM 3124 C CA . THR B 1 205 ? 21.786 -5.642 -63.840 1.00 14.43 205 THR B CA 1
ATOM 3125 C C . THR B 1 205 ? 21.503 -6.265 -62.482 1.00 14.56 205 THR B C 1
ATOM 3126 O O . THR B 1 205 ? 22.415 -6.606 -61.728 1.00 14.98 205 THR B O 1
ATOM 3130 N N . VAL B 1 206 ? 20.212 -6.389 -62.174 1.00 14.78 206 VAL B N 1
ATOM 3131 C CA . VAL B 1 206 ? 19.734 -7.220 -61.074 1.00 15.87 206 VAL B CA 1
ATOM 3132 C C . VAL B 1 206 ? 18.572 -8.053 -61.587 1.00 17.32 206 VAL B C 1
ATOM 3133 O O . VAL B 1 206 ? 18.081 -7.872 -62.708 1.00 17.05 206 VAL B O 1
ATOM 3137 N N . GLY B 1 207 ? 18.137 -8.975 -60.753 1.00 16.54 207 GLY B N 1
ATOM 3138 C CA . GLY B 1 207 ? 17.069 -9.860 -61.169 1.00 18.57 207 GLY B CA 1
ATOM 3139 C C . GLY B 1 207 ? 17.224 -11.185 -60.451 1.00 22.26 207 GLY B C 1
ATOM 3140 O O . GLY B 1 207 ? 17.795 -11.241 -59.368 1.00 20.44 207 GLY B O 1
ATOM 3141 N N . ARG B 1 208 ? 16.719 -12.240 -61.090 1.00 20.25 208 ARG B N 1
ATOM 3142 C CA . ARG B 1 208 ? 16.757 -13.558 -60.462 1.00 21.95 208 ARG B CA 1
ATOM 3143 C C . ARG B 1 208 ? 18.186 -14.018 -60.179 1.00 22.40 208 ARG B C 1
ATOM 3144 O O . ARG B 1 208 ? 18.415 -14.772 -59.223 1.00 21.71 208 ARG B O 1
ATOM 3152 N N . LYS B 1 209 ? 19.159 -13.582 -60.975 1.00 17.16 209 LYS B N 1
ATOM 3153 C CA . LYS B 1 209 ? 20.521 -14.063 -60.772 1.00 18.86 209 LYS B CA 1
ATOM 3154 C C . LYS B 1 209 ? 21.363 -13.138 -59.898 1.00 23.24 209 LYS B C 1
ATOM 3155 O O . LYS B 1 209 ? 22.553 -13.407 -59.701 1.00 24.44 209 LYS B O 1
ATOM 3161 N N . GLY B 1 210 ? 20.788 -12.090 -59.350 1.00 19.33 210 GLY B N 1
ATOM 3162 C CA . GLY B 1 210 ? 21.530 -11.215 -58.462 1.00 17.60 210 GLY B CA 1
ATOM 3163 C C . GLY B 1 210 ? 22.169 -10.054 -59.196 1.00 15.92 210 GLY B C 1
ATOM 3164 O O . GLY B 1 210 ? 21.929 -9.808 -60.386 1.00 17.56 210 GLY B O 1
ATOM 3165 N N . TRP B 1 211 ? 23.005 -9.324 -58.454 1.00 16.19 211 TRP B N 1
ATOM 3166 C CA . TRP B 1 211 ? 23.650 -8.120 -58.979 1.00 15.81 211 TRP B CA 1
ATOM 3167 C C . TRP B 1 211 ? 24.830 -8.536 -59.855 1.00 17.23 211 TRP B C 1
ATOM 3168 O O . TRP B 1 211 ? 25.828 -9.071 -59.364 1.00 16.45 211 TRP B O 1
ATOM 3179 N N . ASP B 1 212 ? 24.724 -8.283 -61.156 1.00 15.10 212 ASP B N 1
ATOM 3180 C CA . ASP B 1 212 ? 25.801 -8.624 -62.076 1.00 15.95 212 ASP B CA 1
ATOM 3181 C C . ASP B 1 212 ? 25.728 -7.617 -63.218 1.00 14.16 212 ASP B C 1
ATOM 3182 O O . ASP B 1 212 ? 25.423 -6.448 -62.968 1.00 14.70 212 ASP B O 1
ATOM 3187 N N . GLY B 1 213 ? 26.004 -8.023 -64.445 1.00 13.89 213 GLY B N 1
ATOM 3188 C CA . GLY B 1 213 ? 25.949 -7.080 -65.540 1.00 15.08 213 GLY B CA 1
ATOM 3189 C C . GLY B 1 213 ? 26.664 -7.626 -66.759 1.00 16.50 213 GLY B C 1
ATOM 3190 O O . GLY B 1 213 ? 27.228 -8.717 -66.740 1.00 15.00 213 GLY B O 1
ATOM 3191 N N . PHE B 1 214 ? 26.612 -6.841 -67.835 1.00 15.09 214 PHE B N 1
ATOM 3192 C CA . PHE B 1 214 ? 27.176 -7.299 -69.105 1.00 13.45 214 PHE B CA 1
ATOM 3193 C C . PHE B 1 214 ? 27.878 -6.152 -69.806 1.00 14.65 214 PHE B C 1
ATOM 3194 O O . PHE B 1 214 ? 27.567 -4.977 -69.576 1.00 15.11 214 PHE B O 1
ATOM 3202 N N . ALA B 1 215 ? 28.862 -6.505 -70.644 1.00 15.15 215 ALA B N 1
ATOM 3203 C CA . ALA B 1 215 ? 29.509 -5.540 -71.519 1.00 15.53 215 ALA B CA 1
ATOM 3204 C C . ALA B 1 215 ? 28.957 -5.750 -72.918 1.00 15.77 215 ALA B C 1
ATOM 3205 O O . ALA B 1 215 ? 28.642 -6.875 -73.303 1.00 15.46 215 ALA B O 1
ATOM 3207 N N . LEU B 1 216 ? 28.749 -4.647 -73.633 1.00 16.45 216 LEU B N 1
ATOM 3208 C CA . LEU B 1 216 ? 28.329 -4.688 -75.026 1.00 18.24 216 LEU B CA 1
ATOM 3209 C C . LEU B 1 216 ? 29.258 -3.779 -75.810 1.00 17.08 216 LEU B C 1
ATOM 3210 O O . LEU B 1 216 ? 29.483 -2.631 -75.414 1.00 18.64 216 LEU B O 1
ATOM 3215 N N . ALA B 1 217 ? 29.811 -4.289 -76.915 1.00 16.58 217 ALA B N 1
ATOM 3216 C CA . ALA B 1 217 ? 30.747 -3.511 -77.710 1.00 16.70 217 ALA B CA 1
ATOM 3217 C C . ALA B 1 217 ? 30.427 -3.667 -79.187 1.00 17.52 217 ALA B C 1
ATOM 3218 O O . ALA B 1 217 ? 29.856 -4.680 -79.594 1.00 19.08 217 ALA B O 1
ATOM 3220 N N . LEU B 1 218 ? 30.750 -2.633 -79.969 1.00 18.14 218 LEU B N 1
ATOM 3221 C CA . LEU B 1 218 ? 30.727 -2.702 -81.426 1.00 19.02 218 LEU B CA 1
ATOM 3222 C C . LEU B 1 218 ? 32.148 -2.843 -81.936 1.00 20.04 218 LEU B C 1
ATOM 3223 O O . LEU B 1 218 ? 33.074 -2.207 -81.418 1.00 20.33 218 LEU B O 1
ATOM 3228 N N . VAL B 1 219 ? 32.318 -3.685 -82.949 1.00 20.19 219 VAL B N 1
ATOM 3229 C CA . VAL B 1 219 ? 33.617 -3.834 -83.597 1.00 21.03 219 VAL B CA 1
ATOM 3230 C C . VAL B 1 219 ? 33.783 -2.689 -84.589 1.00 28.35 219 VAL B C 1
ATOM 3231 O O . VAL B 1 219 ? 33.044 -2.588 -85.577 1.00 25.28 219 VAL B O 1
ATOM 3235 N N . ARG B 1 220 ? 34.746 -1.811 -84.313 1.00 24.42 220 ARG B N 1
ATOM 3236 C CA . ARG B 1 220 ? 34.994 -0.668 -85.186 1.00 32.90 220 ARG B CA 1
ATOM 3237 C C . ARG B 1 220 ? 35.746 -1.065 -86.441 1.00 43.64 220 ARG B C 1
ATOM 3238 O O . ARG B 1 220 ? 35.495 -0.503 -87.510 1.00 45.08 220 ARG B O 1
ATOM 3246 N N A GLU B 1 221 ? 36.677 -2.012 -86.331 0.70 47.28 221 GLU B N 1
ATOM 3247 N N B GLU B 1 221 ? 36.682 -2.005 -86.339 0.30 49.72 221 GLU B N 1
ATOM 3248 C CA A GLU B 1 221 ? 37.493 -2.402 -87.474 0.70 58.32 221 GLU B CA 1
ATOM 3249 C CA B GLU B 1 221 ? 37.487 -2.395 -87.489 0.30 57.37 221 GLU B CA 1
ATOM 3250 C C A GLU B 1 221 ? 37.814 -3.886 -87.385 0.70 61.69 221 GLU B C 1
ATOM 3251 C C B GLU B 1 221 ? 37.824 -3.875 -87.396 0.30 61.58 221 GLU B C 1
ATOM 3252 O O A GLU B 1 221 ? 38.382 -4.343 -86.389 0.70 62.91 221 GLU B O 1
ATOM 3253 O O B GLU B 1 221 ? 38.397 -4.324 -86.399 0.30 62.46 221 GLU B O 1
ATOM 3264 N N . ASN B 1 222 ? 37.453 -4.626 -88.431 1.00 65.12 222 ASN B N 1
ATOM 3265 C CA . ASN B 1 222 ? 37.776 -6.041 -88.537 1.00 65.08 222 ASN B CA 1
ATOM 3266 C C . ASN B 1 222 ? 37.700 -6.474 -89.994 1.00 70.06 222 ASN B C 1
ATOM 3267 O O . ASN B 1 222 ? 36.612 -6.729 -90.512 1.00 74.29 222 ASN B O 1
ATOM 3269 N N . GLN C 1 5 ? 4.924 -4.478 -33.045 1.00 68.43 5 GLN C N 1
ATOM 3270 C CA . GLN C 1 5 ? 3.498 -4.588 -32.748 1.00 67.82 5 GLN C CA 1
ATOM 3271 C C . GLN C 1 5 ? 2.858 -3.220 -32.510 1.00 65.72 5 GLN C C 1
ATOM 3272 O O . GLN C 1 5 ? 1.653 -3.129 -32.271 1.00 69.92 5 GLN C O 1
ATOM 3274 N N . GLN C 1 6 ? 3.659 -2.158 -32.573 1.00 54.42 6 GLN C N 1
ATOM 3275 C CA . GLN C 1 6 ? 3.138 -0.837 -32.277 1.00 48.13 6 GLN C CA 1
ATOM 3276 C C . GLN C 1 6 ? 2.197 -0.368 -33.389 1.00 43.89 6 GLN C C 1
ATOM 3277 O O . GLN C 1 6 ? 2.220 -0.898 -34.501 1.00 40.48 6 GLN C O 1
ATOM 3279 N N . PRO C 1 7 ? 1.381 0.649 -33.115 1.00 37.22 7 PRO C N 1
ATOM 3280 C CA . PRO C 1 7 ? 0.499 1.187 -34.156 1.00 32.30 7 PRO C CA 1
ATOM 3281 C C . PRO C 1 7 ? 1.275 1.842 -35.280 1.00 27.67 7 PRO C C 1
ATOM 3282 O O . PRO C 1 7 ? 2.329 2.457 -35.080 1.00 28.37 7 PRO C O 1
ATOM 3286 N N . ASN C 1 8 ? 0.733 1.714 -36.479 1.00 24.60 8 ASN C N 1
ATOM 3287 C CA . ASN C 1 8 ? 1.291 2.338 -37.673 1.00 24.52 8 ASN C CA 1
ATOM 3288 C C . ASN C 1 8 ? 0.192 3.161 -38.312 1.00 20.81 8 ASN C C 1
ATOM 3289 O O . ASN C 1 8 ? -0.977 3.055 -37.930 1.00 23.78 8 ASN C O 1
ATOM 3294 N N . PRO C 1 9 ? 0.531 4.006 -39.288 1.00 19.37 9 PRO C N 1
ATOM 3295 C CA . PRO C 1 9 ? -0.472 4.923 -39.852 1.00 21.72 9 PRO C CA 1
ATOM 3296 C C . PRO C 1 9 ? -1.627 4.192 -40.522 1.00 21.09 9 PRO C C 1
ATOM 3297 O O . PRO C 1 9 ? -2.785 4.607 -40.363 1.00 19.76 9 PRO C O 1
ATOM 3301 N N . PRO C 1 10 ? -1.395 3.093 -41.258 1.00 20.94 10 PRO C N 1
ATOM 3302 C CA . PRO C 1 10 ? -2.570 2.358 -41.768 1.00 23.02 10 PRO C CA 1
ATOM 3303 C C . PRO C 1 10 ? -3.515 1.897 -40.667 1.00 20.88 10 PRO C C 1
ATOM 3304 O O . PRO C 1 10 ? -4.738 2.041 -40.826 1.00 21.64 10 PRO C O 1
ATOM 3308 N N . ASP C 1 11 ? -2.990 1.384 -39.543 1.00 22.63 11 ASP C N 1
ATOM 3309 C CA . ASP C 1 11 ? -3.855 0.987 -38.426 1.00 24.22 11 ASP C CA 1
ATOM 3310 C C . ASP C 1 11 ? -4.663 2.172 -37.923 1.00 24.59 11 ASP C C 1
ATOM 3311 O O . ASP C 1 11 ? -5.862 2.051 -37.625 1.00 23.64 11 ASP C O 1
ATOM 3316 N N . VAL C 1 12 ? -4.009 3.327 -37.789 1.00 23.80 12 VAL C N 1
ATOM 3317 C CA . VAL C 1 12 ? -4.716 4.509 -37.297 1.00 24.07 12 VAL C CA 1
ATOM 3318 C C . VAL C 1 12 ? -5.820 4.925 -38.272 1.00 20.73 12 VAL C C 1
ATOM 3319 O O . VAL C 1 12 ? -6.947 5.234 -37.853 1.00 24.23 12 VAL C O 1
ATOM 3323 N N . ASP C 1 13 ? -5.532 4.895 -39.582 1.00 20.51 13 ASP C N 1
ATOM 3324 C CA . ASP C 1 13 ? -6.552 5.246 -40.572 1.00 21.62 13 ASP C CA 1
ATOM 3325 C C . ASP C 1 13 ? -7.751 4.300 -40.495 1.00 22.75 13 ASP C C 1
ATOM 3326 O O . ASP C 1 13 ? -8.896 4.726 -40.680 1.00 25.83 13 ASP C O 1
ATOM 3331 N N . ALA C 1 14 ? -7.514 3.011 -40.225 1.00 22.24 14 ALA C N 1
ATOM 3332 C CA . ALA C 1 14 ? -8.639 2.092 -40.085 1.00 22.35 14 ALA C CA 1
ATOM 3333 C C . ALA C 1 14 ? -9.537 2.522 -38.933 1.00 28.17 14 ALA C C 1
ATOM 3334 O O . ALA C 1 14 ? -10.769 2.491 -39.042 1.00 27.19 14 ALA C O 1
ATOM 3336 N N . PHE C 1 15 ? -8.928 2.948 -37.825 1.00 25.13 15 PHE C N 1
ATOM 3337 C CA . PHE C 1 15 ? -9.701 3.468 -36.703 1.00 27.23 15 PHE C CA 1
ATOM 3338 C C . PHE C 1 15 ? -10.449 4.741 -37.089 1.00 24.45 15 PHE C C 1
ATOM 3339 O O . PHE C 1 15 ? -11.630 4.897 -36.750 1.00 25.49 15 PHE C O 1
ATOM 3347 N N . LEU C 1 16 ? -9.773 5.665 -37.785 1.00 23.20 16 LEU C N 1
ATOM 3348 C CA . LEU C 1 16 ? -10.420 6.915 -38.169 1.00 23.30 16 LEU C CA 1
ATOM 3349 C C . LEU C 1 16 ? -11.569 6.664 -39.132 1.00 25.79 16 LEU C C 1
ATOM 3350 O O . LEU C 1 16 ? -12.623 7.292 -39.018 1.00 28.39 16 LEU C O 1
ATOM 3355 N N . ASP C 1 17 ? -11.385 5.745 -40.091 1.00 27.08 17 ASP C N 1
ATOM 3356 C CA . ASP C 1 17 ? -12.470 5.410 -41.012 1.00 26.21 17 ASP C CA 1
ATOM 3357 C C . ASP C 1 17 ? -13.685 4.888 -40.255 1.00 24.95 17 ASP C C 1
ATOM 3358 O O . ASP C 1 17 ? -14.818 5.327 -40.497 1.00 26.31 17 ASP C O 1
ATOM 3363 N N . SER C 1 18 ? -13.469 3.945 -39.328 1.00 23.74 18 SER C N 1
ATOM 3364 C CA . SER C 1 18 ? -14.583 3.404 -38.567 1.00 27.68 18 SER C CA 1
ATOM 3365 C C . SER C 1 18 ? -15.227 4.485 -37.714 1.00 33.33 18 SER C C 1
ATOM 3366 O O . SER C 1 18 ? -16.452 4.529 -37.573 1.00 33.19 18 SER C O 1
ATOM 3369 N N . THR C 1 19 ? -14.410 5.373 -37.148 1.00 27.93 19 THR C N 1
ATOM 3370 C CA . THR C 1 19 ? -14.913 6.333 -36.173 1.00 32.09 19 THR C CA 1
ATOM 3371 C C . THR C 1 19 ? -15.598 7.521 -36.837 1.00 30.35 19 THR C C 1
ATOM 3372 O O . THR C 1 19 ? -16.626 8.001 -36.340 1.00 31.11 19 THR C O 1
ATOM 3376 N N . LEU C 1 20 ? -15.057 8.002 -37.959 1.00 27.83 20 LEU C N 1
ATOM 3377 C CA . LEU C 1 20 ? -15.525 9.254 -38.546 1.00 28.57 20 LEU C CA 1
ATOM 3378 C C . LEU C 1 20 ? -16.276 9.101 -39.861 1.00 31.94 20 LEU C C 1
ATOM 3379 O O . LEU C 1 20 ? -16.970 10.042 -40.262 1.00 33.25 20 LEU C O 1
ATOM 3384 N N . VAL C 1 21 ? -16.123 7.983 -40.563 1.00 29.28 21 VAL C N 1
ATOM 3385 C CA . VAL C 1 21 ? -16.766 7.768 -41.855 1.00 29.18 21 VAL C CA 1
ATOM 3386 C C . VAL C 1 21 ? -17.832 6.682 -41.783 1.00 33.51 21 VAL C C 1
ATOM 3387 O O . VAL C 1 21 ? -18.961 6.884 -42.231 1.00 35.72 21 VAL C O 1
ATOM 3391 N N . GLY C 1 22 ? -17.487 5.516 -41.237 1.00 30.78 22 GLY C N 1
ATOM 3392 C CA . GLY C 1 22 ? -18.445 4.435 -41.106 1.00 34.33 22 GLY C CA 1
ATOM 3393 C C . GLY C 1 22 ? -18.707 3.729 -42.426 1.00 37.40 22 GLY C C 1
ATOM 3394 O O . GLY C 1 22 ? -18.026 3.948 -43.436 1.00 36.88 22 GLY C O 1
ATOM 3395 N N . ASP C 1 23 ? -19.726 2.867 -42.412 1.00 36.47 23 ASP C N 1
ATOM 3396 C CA . ASP C 1 23 ? -20.113 2.161 -43.628 1.00 35.45 23 ASP C CA 1
ATOM 3397 C C . ASP C 1 23 ? -20.662 3.158 -44.643 1.00 34.22 23 ASP C C 1
ATOM 3398 O O . ASP C 1 23 ? -21.507 3.994 -44.318 1.00 37.65 23 ASP C O 1
ATOM 3403 N N . ASP C 1 24 ? -20.166 3.084 -45.871 1.00 28.91 24 ASP C N 1
ATOM 3404 C CA . ASP C 1 24 ? -20.608 3.967 -46.947 1.00 32.24 24 ASP C CA 1
ATOM 3405 C C . ASP C 1 24 ? -20.810 3.091 -48.174 1.00 28.67 24 ASP C C 1
ATOM 3406 O O . ASP C 1 24 ? -19.887 2.917 -48.985 1.00 25.67 24 ASP C O 1
ATOM 3411 N N . PRO C 1 25 ? -22.003 2.508 -48.327 1.00 30.45 25 PRO C N 1
ATOM 3412 C CA . PRO C 1 25 ? -22.211 1.510 -49.394 1.00 28.70 25 PRO C CA 1
ATOM 3413 C C . PRO C 1 25 ? -22.019 2.038 -50.799 1.00 28.47 25 PRO C C 1
ATOM 3414 O O . PRO C 1 25 ? -21.536 1.292 -51.660 1.00 27.86 25 PRO C O 1
ATOM 3418 N N . ALA C 1 26 ? -22.375 3.292 -51.072 1.00 25.89 26 ALA C N 1
ATOM 3419 C CA . ALA C 1 26 ? -22.158 3.813 -52.422 1.00 30.99 26 ALA C CA 1
ATOM 3420 C C . ALA C 1 26 ? -20.671 3.892 -52.748 1.00 29.15 26 ALA C C 1
ATOM 3421 O O . ALA C 1 26 ? -20.249 3.578 -53.875 1.00 23.84 26 ALA C O 1
ATOM 3423 N N . LEU C 1 27 ? -19.857 4.311 -51.781 1.00 23.31 27 LEU C N 1
ATOM 3424 C CA . LEU C 1 27 ? -18.430 4.404 -52.040 1.00 22.38 27 LEU C CA 1
ATOM 3425 C C . LEU C 1 27 ? -17.768 3.039 -52.057 1.00 23.73 27 LEU C C 1
ATOM 3426 O O . LEU C 1 27 ? -16.859 2.813 -52.859 1.00 26.80 27 LEU C O 1
ATOM 3431 N N . ALA C 1 28 ? -18.228 2.116 -51.207 1.00 22.72 28 ALA C N 1
ATOM 3432 C CA . ALA C 1 28 ? -17.722 0.749 -51.260 1.00 23.23 28 ALA C CA 1
ATOM 3433 C C . ALA C 1 28 ? -18.000 0.118 -52.620 1.00 23.04 28 ALA C C 1
ATOM 3434 O O . ALA C 1 28 ? -17.124 -0.536 -53.198 1.00 23.59 28 ALA C O 1
ATOM 3436 N N . ALA C 1 29 ? -19.211 0.314 -53.144 1.00 23.76 29 ALA C N 1
ATOM 3437 C CA . ALA C 1 29 ? -19.552 -0.229 -54.455 1.00 24.17 29 ALA C CA 1
ATOM 3438 C C . ALA C 1 29 ? -18.721 0.423 -55.552 1.00 27.19 29 ALA C C 1
ATOM 3439 O O . ALA C 1 29 ? -18.336 -0.244 -56.523 1.00 23.38 29 ALA C O 1
ATOM 3441 N N . ALA C 1 30 ? -18.433 1.726 -55.421 1.00 22.53 30 ALA C N 1
ATOM 3442 C CA . ALA C 1 30 ? -17.589 2.391 -56.413 1.00 21.68 30 ALA C CA 1
ATOM 3443 C C . ALA C 1 30 ? -16.194 1.782 -56.436 1.00 24.38 30 ALA C C 1
ATOM 3444 O O . ALA C 1 30 ? -15.593 1.618 -57.507 1.00 22.84 30 ALA C O 1
ATOM 3446 N N . LEU C 1 31 ? -15.652 1.446 -55.260 1.00 22.59 31 LEU C N 1
ATOM 3447 C CA . LEU C 1 31 ? -14.337 0.812 -55.233 1.00 22.61 31 LEU C CA 1
ATOM 3448 C C . LEU C 1 31 ? -14.401 -0.594 -55.809 1.00 20.57 31 LEU C C 1
ATOM 3449 O O . LEU C 1 31 ? -13.486 -1.014 -56.531 1.00 20.22 31 LEU C O 1
ATOM 3454 N N . ALA C 1 32 ? -15.474 -1.335 -55.505 1.00 21.61 32 ALA C N 1
ATOM 3455 C CA . ALA C 1 32 ? -15.619 -2.687 -56.045 1.00 22.42 32 ALA C CA 1
ATOM 3456 C C . ALA C 1 32 ? -15.742 -2.666 -57.568 1.00 26.11 32 ALA C C 1
ATOM 3457 O O . ALA C 1 32 ? -15.156 -3.511 -58.254 1.00 22.77 32 ALA C O 1
ATOM 3459 N N . ALA C 1 33 ? -16.504 -1.711 -58.109 1.00 22.67 33 ALA C N 1
ATOM 3460 C CA . ALA C 1 33 ? -16.641 -1.610 -59.560 1.00 22.92 33 ALA C CA 1
ATOM 3461 C C . ALA C 1 33 ? -15.316 -1.234 -60.197 1.00 25.68 33 ALA C C 1
ATOM 3462 O O . ALA C 1 33 ? -14.973 -1.728 -61.281 1.00 22.53 33 ALA C O 1
ATOM 3464 N N . SER C 1 34 ? -14.553 -0.376 -59.521 1.00 21.39 34 SER C N 1
ATOM 3465 C CA . SER C 1 34 ? -13.235 -0.006 -60.016 1.00 26.09 34 SER C CA 1
ATOM 3466 C C . SER C 1 34 ? -12.314 -1.214 -60.064 1.00 24.07 34 SER C C 1
ATOM 3467 O O . SER C 1 34 ? -11.596 -1.411 -61.053 1.00 21.99 34 SER C O 1
ATOM 3470 N N . ASP C 1 35 ? -12.317 -2.036 -59.003 1.00 23.45 35 ASP C N 1
ATOM 3471 C CA . ASP C 1 35 ? -11.501 -3.251 -59.001 1.00 22.69 35 ASP C CA 1
ATOM 3472 C C . ASP C 1 35 ? -11.932 -4.207 -60.108 1.00 23.81 35 ASP C C 1
ATOM 3473 O O . ASP C 1 35 ? -11.087 -4.840 -60.758 1.00 26.20 35 ASP C O 1
ATOM 3478 N N . ALA C 1 36 ? -13.248 -4.362 -60.305 1.00 22.47 36 ALA C N 1
ATOM 3479 C CA . ALA C 1 36 ? -13.742 -5.283 -61.322 1.00 26.94 36 ALA C CA 1
ATOM 3480 C C . ALA C 1 36 ? -13.284 -4.869 -62.715 1.00 28.15 36 ALA C C 1
ATOM 3481 O O . ALA C 1 36 ? -13.070 -5.726 -63.582 1.00 27.73 36 ALA C O 1
ATOM 3483 N N . ALA C 1 37 ? -13.155 -3.564 -62.946 1.00 26.31 37 ALA C N 1
ATOM 3484 C CA . ALA C 1 37 ? -12.672 -3.010 -64.201 1.00 29.18 37 ALA C CA 1
ATOM 3485 C C . ALA C 1 37 ? -11.158 -2.882 -64.236 1.00 26.00 37 ALA C C 1
ATOM 3486 O O . ALA C 1 37 ? -10.612 -2.348 -65.210 1.00 23.17 37 ALA C O 1
ATOM 3488 N N . GLU C 1 38 ? -10.471 -3.373 -63.206 1.00 25.36 38 GLU C N 1
ATOM 3489 C CA . GLU C 1 38 ? -9.015 -3.384 -63.149 1.00 26.90 38 GLU C CA 1
ATOM 3490 C C . GLU C 1 38 ? -8.427 -1.973 -63.182 1.00 28.64 38 GLU C C 1
ATOM 3491 O O . GLU C 1 38 ? -7.338 -1.757 -63.721 1.00 25.31 38 GLU C O 1
ATOM 3497 N N . LEU C 1 39 ? -9.128 -1.003 -62.601 1.00 23.38 39 LEU C N 1
ATOM 3498 C CA . LEU C 1 39 ? -8.535 0.310 -62.411 1.00 20.41 39 LEU C CA 1
ATOM 3499 C C . LEU C 1 39 ? -7.454 0.216 -61.332 1.00 22.92 39 LEU C C 1
ATOM 3500 O O . LEU C 1 39 ? -7.606 -0.540 -60.361 1.00 24.07 39 LEU C O 1
ATOM 3505 N N . PRO C 1 40 ? -6.360 0.959 -61.460 1.00 22.31 40 PRO C N 1
ATOM 3506 C CA . PRO C 1 40 ? -5.349 0.950 -60.395 1.00 22.09 40 PRO C CA 1
ATOM 3507 C C . PRO C 1 40 ? -5.976 1.406 -59.084 1.00 24.50 40 PRO C C 1
ATOM 3508 O O . PRO C 1 40 ? -6.843 2.284 -59.061 1.00 19.95 40 PRO C O 1
ATOM 3512 N N . ARG C 1 41 ? -5.559 0.772 -57.988 1.00 20.71 41 ARG C N 1
ATOM 3513 C CA . ARG C 1 41 ? -6.183 1.034 -56.683 1.00 25.82 41 ARG C CA 1
ATOM 3514 C C . ARG C 1 41 ? -5.501 2.222 -55.999 1.00 21.84 41 ARG C C 1
ATOM 3515 O O . ARG C 1 41 ? -4.857 2.112 -54.950 1.00 23.58 41 ARG C O 1
ATOM 3523 N N . ILE C 1 42 ? -5.704 3.396 -56.590 1.00 20.60 42 ILE C N 1
ATOM 3524 C CA . ILE C 1 42 ? -4.952 4.581 -56.188 1.00 20.53 42 ILE C CA 1
ATOM 3525 C C . ILE C 1 42 ? -5.876 5.743 -55.845 1.00 19.29 42 ILE C C 1
ATOM 3526 O O . ILE C 1 42 ? -5.436 6.894 -55.784 1.00 21.74 42 ILE C O 1
ATOM 3531 N N . ALA C 1 43 ? -7.142 5.448 -55.556 1.00 16.68 43 ALA C N 1
ATOM 3532 C CA . ALA C 1 43 ? -8.070 6.496 -55.156 1.00 16.43 43 ALA C CA 1
ATOM 3533 C C . ALA C 1 43 ? -7.644 7.123 -53.827 1.00 17.38 43 ALA C C 1
ATOM 3534 O O . ALA C 1 43 ? -6.877 6.536 -53.050 1.00 17.77 43 ALA C O 1
ATOM 3536 N N . VAL C 1 44 ? -8.174 8.325 -53.557 1.00 16.76 44 VAL C N 1
ATOM 3537 C CA . VAL C 1 44 ? -7.928 8.959 -52.267 1.00 18.76 44 VAL C CA 1
ATOM 3538 C C . VAL C 1 44 ? -8.423 8.029 -51.162 1.00 17.27 44 VAL C C 1
ATOM 3539 O O . VAL C 1 44 ? -9.348 7.229 -51.349 1.00 17.58 44 VAL C O 1
ATOM 3543 N N . SER C 1 45 ? -7.793 8.124 -50.000 1.00 17.70 45 SER C N 1
ATOM 3544 C CA . SER C 1 45 ? -8.319 7.390 -48.858 1.00 21.03 45 SER C CA 1
ATOM 3545 C C . SER C 1 45 ? -9.654 7.999 -48.412 1.00 18.63 45 SER C C 1
ATOM 3546 O O . SER C 1 45 ? -10.035 9.091 -48.829 1.00 20.75 45 SER C O 1
ATOM 3549 N N . ALA C 1 46 ? -10.349 7.283 -47.524 1.00 20.12 46 ALA C N 1
ATOM 3550 C CA . ALA C 1 46 ? -11.625 7.777 -47.011 1.00 21.79 46 ALA C CA 1
ATOM 3551 C C . ALA C 1 46 ? -11.449 9.082 -46.230 1.00 26.01 46 ALA C C 1
ATOM 3552 O O . ALA C 1 46 ? -12.244 10.011 -46.388 1.00 24.91 46 ALA C O 1
ATOM 3554 N N . GLN C 1 47 ? -10.406 9.184 -45.393 1.00 23.65 47 GLN C N 1
ATOM 3555 C CA . GLN C 1 47 ? -10.172 10.441 -44.675 1.00 23.69 47 GLN C CA 1
ATOM 3556 C C . GLN C 1 47 ? -9.834 11.572 -45.642 1.00 19.52 47 GLN C C 1
ATOM 3557 O O . GLN C 1 47 ? -10.292 12.711 -45.467 1.00 22.92 47 GLN C O 1
ATOM 3563 N N . GLN C 1 48 ? -9.024 11.282 -46.667 1.00 18.59 48 GLN C N 1
ATOM 3564 C CA . GLN C 1 48 ? -8.690 12.307 -47.643 1.00 19.85 48 GLN C CA 1
ATOM 3565 C C . GLN C 1 48 ? -9.918 12.733 -48.442 1.00 21.55 48 GLN C C 1
ATOM 3566 O O . GLN C 1 48 ? -10.126 13.930 -48.683 1.00 23.08 48 GLN C O 1
ATOM 3572 N N . GLY C 1 49 ? -10.726 11.769 -48.880 1.00 21.23 49 GLY C N 1
ATOM 3573 C CA . GLY C 1 49 ? -11.936 12.120 -49.611 1.00 22.72 49 GLY C CA 1
ATOM 3574 C C . GLY C 1 49 ? -12.890 12.956 -48.773 1.00 25.30 49 GLY C C 1
ATOM 3575 O O . GLY C 1 49 ? -13.436 13.958 -49.253 1.00 26.45 49 GLY C O 1
ATOM 3576 N N . LYS C 1 50 ? -13.076 12.575 -47.502 1.00 23.76 50 LYS C N 1
ATOM 3577 C CA . LYS C 1 50 ? -13.937 13.354 -46.611 1.00 22.53 50 LYS C CA 1
ATOM 3578 C C . LYS C 1 50 ? -13.388 14.765 -46.412 1.00 24.73 50 LYS C C 1
ATOM 3579 O O . LYS C 1 50 ? -14.152 15.731 -46.333 1.00 24.29 50 LYS C O 1
ATOM 3585 N N . PHE C 1 51 ? -12.062 14.906 -46.352 1.00 20.75 51 PHE C N 1
ATOM 3586 C CA . PHE C 1 51 ? -11.460 16.237 -46.283 1.00 20.49 51 PHE C CA 1
ATOM 3587 C C . PHE C 1 51 ? -11.880 17.097 -47.477 1.00 24.70 51 PHE C C 1
ATOM 3588 O O . PHE C 1 51 ? -12.234 18.272 -47.318 1.00 23.43 51 PHE C O 1
ATOM 3596 N N . LEU C 1 52 ? -11.801 16.532 -48.691 1.00 23.80 52 LEU C N 1
ATOM 3597 C CA . LEU C 1 52 ? -12.233 17.254 -49.888 1.00 20.24 52 LEU C CA 1
ATOM 3598 C C . LEU C 1 52 ? -13.701 17.637 -49.801 1.00 20.75 52 LEU C C 1
ATOM 3599 O O . LEU C 1 52 ? -14.090 18.746 -50.182 1.00 23.76 52 LEU C O 1
ATOM 3604 N N . CYS C 1 53 ? -14.532 16.707 -49.339 1.00 26.48 53 CYS C N 1
ATOM 3605 C CA . CYS C 1 53 ? -15.955 16.963 -49.164 1.00 23.79 53 CYS C CA 1
ATOM 3606 C C . CYS C 1 53 ? -16.186 18.122 -48.200 1.00 24.59 53 CYS C C 1
ATOM 3607 O O . CYS C 1 53 ? -16.918 19.082 -48.508 1.00 25.49 53 CYS C O 1
ATOM 3610 N N . LEU C 1 54 ? -15.538 18.068 -47.030 1.00 24.73 54 LEU C N 1
ATOM 3611 C CA . LEU C 1 54 ? -15.748 19.117 -46.037 1.00 26.75 54 LEU C CA 1
ATOM 3612 C C . LEU C 1 54 ? -15.155 20.444 -46.500 1.00 24.73 54 LEU C C 1
ATOM 3613 O O . LEU C 1 54 ? -15.661 21.511 -46.131 1.00 26.16 54 LEU C O 1
ATOM 3618 N N . LEU C 1 55 ? -14.077 20.400 -47.286 1.00 25.72 55 LEU C N 1
ATOM 3619 C CA . LEU C 1 55 ? -13.498 21.620 -47.837 1.00 25.45 55 LEU C CA 1
ATOM 3620 C C . LEU C 1 55 ? -14.461 22.292 -48.812 1.00 27.09 55 LEU C C 1
ATOM 3621 O O . LEU C 1 55 ? -14.654 23.513 -48.766 1.00 27.62 55 LEU C O 1
ATOM 3626 N N . ALA C 1 56 ? -15.060 21.511 -49.717 1.00 29.39 56 ALA C N 1
ATOM 3627 C CA . ALA C 1 56 ? -16.076 22.065 -50.609 1.00 31.51 56 ALA C CA 1
ATOM 3628 C C . ALA C 1 56 ? -17.251 22.614 -49.812 1.00 32.66 56 ALA C C 1
ATOM 3629 O O . ALA C 1 56 ? -17.771 23.699 -50.113 1.00 29.11 56 ALA C O 1
ATOM 3631 N N . GLY C 1 57 ? -17.665 21.889 -48.772 1.00 26.02 57 GLY C N 1
ATOM 3632 C CA . GLY C 1 57 ? -18.763 22.361 -47.947 1.00 27.56 57 GLY C CA 1
ATOM 3633 C C . GLY C 1 57 ? -18.413 23.629 -47.192 1.00 28.41 57 GLY C C 1
ATOM 3634 O O . GLY C 1 57 ? -19.252 24.520 -47.033 1.00 33.13 57 GLY C O 1
ATOM 3635 N N . ALA C 1 58 ? -17.165 23.730 -46.726 1.00 29.37 58 ALA C N 1
ATOM 3636 C CA . ALA C 1 58 ? -16.749 24.885 -45.937 1.00 31.78 58 ALA C CA 1
ATOM 3637 C C . ALA C 1 58 ? -16.832 26.178 -46.741 1.00 31.23 58 ALA C C 1
ATOM 3638 O O . ALA C 1 58 ? -17.266 27.211 -46.219 1.00 32.50 58 ALA C O 1
ATOM 3640 N N . ILE C 1 59 ? -16.421 26.152 -48.008 1.00 30.44 59 ILE C N 1
ATOM 3641 C CA . ILE C 1 59 ? -16.418 27.381 -48.804 1.00 30.47 59 ILE C CA 1
ATOM 3642 C C . ILE C 1 59 ? -17.712 27.525 -49.592 1.00 30.73 59 ILE C C 1
ATOM 3643 O O . ILE C 1 59 ? -17.839 28.433 -50.422 1.00 35.37 59 ILE C O 1
ATOM 3648 N N . GLN C 1 60 ? -18.675 26.633 -49.348 1.00 30.24 60 GLN C N 1
ATOM 3649 C CA . GLN C 1 60 ? -19.949 26.634 -50.069 1.00 33.08 60 GLN C CA 1
ATOM 3650 C C . GLN C 1 60 ? -19.709 26.586 -51.578 1.00 30.54 60 GLN C C 1
ATOM 3651 O O . GLN C 1 60 ? -20.317 27.327 -52.359 1.00 32.60 60 GLN C O 1
ATOM 3653 N N . ALA C 1 61 ? -18.781 25.724 -51.988 1.00 32.45 61 ALA C N 1
ATOM 3654 C CA . ALA C 1 61 ? -18.436 25.608 -53.395 1.00 36.03 61 ALA C CA 1
ATOM 3655 C C . ALA C 1 61 ? -19.649 25.179 -54.211 1.00 34.00 61 ALA C C 1
ATOM 3656 O O . ALA C 1 61 ? -20.383 24.262 -53.833 1.00 35.15 61 ALA C O 1
ATOM 3658 N N . ARG C 1 62 ? -19.886 25.884 -55.312 1.00 30.04 62 ARG C N 1
ATOM 3659 C CA . ARG C 1 62 ? -20.929 25.518 -56.251 1.00 34.88 62 ARG C CA 1
ATOM 3660 C C . ARG C 1 62 ? -20.397 25.141 -57.624 1.00 32.00 62 ARG C C 1
ATOM 3661 O O . ARG C 1 62 ? -21.145 24.558 -58.422 1.00 29.61 62 ARG C O 1
ATOM 3669 N N . ARG C 1 63 ? -19.143 25.457 -57.923 1.00 28.41 63 ARG C N 1
ATOM 3670 C CA . ARG C 1 63 ? -18.510 25.057 -59.174 1.00 29.78 63 ARG C CA 1
ATOM 3671 C C . ARG C 1 63 ? -17.142 24.502 -58.829 1.00 26.93 63 ARG C C 1
ATOM 3672 O O . ARG C 1 63 ? -16.256 25.237 -58.378 1.00 27.98 63 ARG C O 1
ATOM 3680 N N . VAL C 1 64 ? -16.980 23.210 -59.046 1.00 25.00 64 VAL C N 1
ATOM 3681 C CA . VAL C 1 64 ? -15.783 22.482 -58.677 1.00 23.56 64 VAL C CA 1
ATOM 3682 C C . VAL C 1 64 ? -15.178 21.900 -59.939 1.00 22.85 64 VAL C C 1
ATOM 3683 O O . VAL C 1 64 ? -15.893 21.329 -60.767 1.00 23.17 64 VAL C O 1
ATOM 3687 N N . LEU C 1 65 ? -13.864 22.035 -60.075 1.00 21.99 65 LEU C N 1
ATOM 3688 C CA . LEU C 1 65 ? -13.121 21.438 -61.182 1.00 22.77 65 LEU C CA 1
ATOM 3689 C C . LEU C 1 65 ? -12.195 20.377 -60.619 1.00 22.21 65 LEU C C 1
ATOM 3690 O O . LEU C 1 65 ? -11.411 20.663 -59.714 1.00 23.21 65 LEU C O 1
ATOM 3695 N N . GLU C 1 66 ? -12.278 19.158 -61.150 1.00 20.38 66 GLU C N 1
ATOM 3696 C CA . GLU C 1 66 ? -11.378 18.083 -60.758 1.00 21.30 66 GLU C CA 1
ATOM 3697 C C . GLU C 1 66 ? -10.630 17.616 -61.998 1.00 18.14 66 GLU C C 1
ATOM 3698 O O . GLU C 1 66 ? -11.217 17.485 -63.073 1.00 19.04 66 GLU C O 1
ATOM 3704 N N . ILE C 1 67 ? -9.328 17.404 -61.864 1.00 17.91 67 ILE C N 1
ATOM 3705 C CA . ILE C 1 67 ? -8.512 16.915 -62.970 1.00 17.51 67 ILE C CA 1
ATOM 3706 C C . ILE C 1 67 ? -7.990 15.538 -62.561 1.00 19.56 67 ILE C C 1
ATOM 3707 O O . ILE C 1 67 ? -7.191 15.421 -61.621 1.00 18.49 67 ILE C O 1
ATOM 3712 N N . GLY C 1 68 ? -8.482 14.488 -63.230 1.00 18.36 68 GLY C N 1
ATOM 3713 C CA . GLY C 1 68 ? -8.129 13.122 -62.872 1.00 19.02 68 GLY C CA 1
ATOM 3714 C C . GLY C 1 68 ? -9.232 12.397 -62.125 1.00 24.04 68 GLY C C 1
ATOM 3715 O O . GLY C 1 68 ? -9.271 12.424 -60.889 1.00 21.35 68 GLY C O 1
ATOM 3716 N N . THR C 1 69 ? -10.125 11.728 -62.864 1.00 19.36 69 THR C N 1
ATOM 3717 C CA . THR C 1 69 ? -11.343 11.156 -62.289 1.00 19.56 69 THR C CA 1
ATOM 3718 C C . THR C 1 69 ? -11.142 9.750 -61.733 1.00 18.87 69 THR C C 1
ATOM 3719 O O . THR C 1 69 ? -11.704 9.414 -60.676 1.00 20.36 69 THR C O 1
ATOM 3723 N N . LEU C 1 70 ? -10.367 8.927 -62.442 1.00 19.15 70 LEU C N 1
ATOM 3724 C CA . LEU C 1 70 ? -10.284 7.488 -62.190 1.00 19.66 70 LEU C CA 1
ATOM 3725 C C . LEU C 1 70 ? -11.681 6.874 -62.150 1.00 22.42 70 LEU C C 1
ATOM 3726 O O . LEU C 1 70 ? -12.395 6.875 -63.163 1.00 20.76 70 LEU C O 1
ATOM 3731 N N . GLY C 1 71 ? -12.081 6.305 -61.017 1.00 20.43 71 GLY C N 1
ATOM 3732 C CA . GLY C 1 71 ? -13.403 5.733 -60.884 1.00 21.01 71 GLY C CA 1
ATOM 3733 C C . GLY C 1 71 ? -14.417 6.639 -60.222 1.00 20.51 71 GLY C C 1
ATOM 3734 O O . GLY C 1 71 ? -15.525 6.188 -59.900 1.00 20.90 71 GLY C O 1
ATOM 3735 N N . GLY C 1 72 ? -14.071 7.897 -59.981 1.00 20.57 72 GLY C N 1
ATOM 3736 C CA . GLY C 1 72 ? -15.005 8.818 -59.393 1.00 19.69 72 GLY C CA 1
ATOM 3737 C C . GLY C 1 72 ? -15.068 8.800 -57.882 1.00 20.91 72 GLY C C 1
ATOM 3738 O O . GLY C 1 72 ? -15.988 9.404 -57.322 1.00 22.20 72 GLY C O 1
ATOM 3739 N N . PHE C 1 73 ? -14.113 8.145 -57.199 1.00 21.95 73 PHE C N 1
ATOM 3740 C CA . PHE C 1 73 ? -14.152 8.106 -55.736 1.00 20.09 73 PHE C CA 1
ATOM 3741 C C . PHE C 1 73 ? -13.995 9.505 -55.143 1.00 21.32 73 PHE C C 1
ATOM 3742 O O . PHE C 1 73 ? -14.833 9.956 -54.344 1.00 21.27 73 PHE C O 1
ATOM 3750 N N . SER C 1 74 ? -12.923 10.214 -55.524 1.00 17.77 74 SER C N 1
ATOM 3751 C CA . SER C 1 74 ? -12.788 11.591 -55.063 1.00 21.67 74 SER C CA 1
ATOM 3752 C C . SER C 1 74 ? -13.938 12.461 -55.563 1.00 25.01 74 SER C C 1
ATOM 3753 O O . SER C 1 74 ? -14.396 13.358 -54.846 1.00 22.46 74 SER C O 1
ATOM 3756 N N . THR C 1 75 ? -14.420 12.194 -56.779 1.00 21.12 75 THR C N 1
ATOM 3757 C CA . THR C 1 75 ? -15.501 12.976 -57.375 1.00 20.75 75 THR C CA 1
ATOM 3758 C C . THR C 1 75 ? -16.784 12.886 -56.568 1.00 22.22 75 THR C C 1
ATOM 3759 O O . THR C 1 75 ? -17.507 13.879 -56.435 1.00 23.28 75 THR C O 1
ATOM 3763 N N . ILE C 1 76 ? -17.131 11.683 -56.101 1.00 20.51 76 ILE C N 1
ATOM 3764 C CA . ILE C 1 76 ? -18.332 11.546 -55.282 1.00 21.47 76 ILE C CA 1
ATOM 3765 C C . ILE C 1 76 ? -18.216 12.411 -54.035 1.00 22.99 76 ILE C C 1
ATOM 3766 O O . ILE C 1 76 ? -19.174 13.095 -53.642 1.00 23.24 76 ILE C O 1
ATOM 3771 N N . TRP C 1 77 ? -17.047 12.386 -53.382 1.00 21.14 77 TRP C N 1
ATOM 3772 C CA . TRP C 1 77 ? -16.849 13.204 -52.189 1.00 22.40 77 TRP C CA 1
ATOM 3773 C C . TRP C 1 77 ? -16.996 14.680 -52.520 1.00 23.11 77 TRP C C 1
ATOM 3774 O O . TRP C 1 77 ? -17.622 15.439 -51.769 1.00 23.22 77 TRP C O 1
ATOM 3785 N N . LEU C 1 78 ? -16.414 15.112 -53.639 1.00 23.07 78 LEU C N 1
ATOM 3786 C CA . LEU C 1 78 ? -16.554 16.507 -54.045 1.00 24.93 78 LEU C CA 1
ATOM 3787 C C . LEU C 1 78 ? -18.006 16.853 -54.342 1.00 24.95 78 LEU C C 1
ATOM 3788 O O . LEU C 1 78 ? -18.484 17.931 -53.969 1.00 25.23 78 LEU C O 1
ATOM 3793 N N . ALA C 1 79 ? -18.725 15.955 -55.014 1.00 22.85 79 ALA C N 1
ATOM 3794 C CA . ALA C 1 79 ? -20.121 16.230 -55.340 1.00 24.14 79 ALA C CA 1
ATOM 3795 C C . ALA C 1 79 ? -20.983 16.287 -54.082 1.00 27.02 79 ALA C C 1
ATOM 3796 O O . ALA C 1 79 ? -21.945 17.067 -54.010 1.00 28.31 79 ALA C O 1
ATOM 3798 N N . ARG C 1 80 ? -20.679 15.444 -53.095 1.00 26.52 80 ARG C N 1
ATOM 3799 C CA . ARG C 1 80 ? -21.403 15.512 -51.832 1.00 25.51 80 ARG C CA 1
ATOM 3800 C C . ARG C 1 80 ? -21.178 16.855 -51.159 1.00 29.37 80 ARG C C 1
ATOM 3801 O O . ARG C 1 80 ? -22.115 17.456 -50.625 1.00 31.75 80 ARG C O 1
ATOM 3809 N N . GLY C 1 81 ? -19.935 17.340 -51.186 1.00 27.62 81 GLY C N 1
ATOM 3810 C CA . GLY C 1 81 ? -19.606 18.589 -50.524 1.00 32.39 81 GLY C CA 1
ATOM 3811 C C . GLY C 1 81 ? -20.177 19.801 -51.226 1.00 32.97 81 GLY C C 1
ATOM 3812 O O . GLY C 1 81 ? -20.495 20.803 -50.577 1.00 32.64 81 GLY C O 1
ATOM 3813 N N . ALA C 1 82 ? -20.272 19.747 -52.557 1.00 30.25 82 ALA C N 1
ATOM 3814 C CA . ALA C 1 82 ? -20.856 20.836 -53.330 1.00 31.00 82 ALA C CA 1
ATOM 3815 C C . ALA C 1 82 ? -22.371 20.926 -53.182 1.00 35.92 82 ALA C C 1
ATOM 3816 O O . ALA C 1 82 ? -22.937 21.997 -53.417 1.00 32.76 82 ALA C O 1
ATOM 3818 N N . GLY C 1 83 ? -23.039 19.832 -52.813 1.00 34.90 83 GLY C N 1
ATOM 3819 C CA . GLY C 1 83 ? -24.463 19.855 -52.559 1.00 33.41 83 GLY C CA 1
ATOM 3820 C C . GLY C 1 83 ? -25.345 19.739 -53.794 1.00 38.32 83 GLY C C 1
ATOM 3821 O O . GLY C 1 83 ? -24.871 19.704 -54.929 1.00 37.47 83 GLY C O 1
ATOM 3822 N N . PRO C 1 84 ? -26.669 19.691 -53.573 1.00 35.38 84 PRO C N 1
ATOM 3823 C CA . PRO C 1 84 ? -27.620 19.442 -54.683 1.00 33.36 84 PRO C CA 1
ATOM 3824 C C . PRO C 1 84 ? -27.652 20.530 -55.742 1.00 35.77 84 PRO C C 1
ATOM 3825 O O . PRO C 1 84 ? -28.048 20.260 -56.878 1.00 43.61 84 PRO C O 1
ATOM 3829 N N . GLN C 1 85 ? -27.304 21.750 -55.370 1.00 40.57 85 GLN C N 1
ATOM 3830 C CA . GLN C 1 85 ? -27.083 22.980 -56.143 1.00 42.13 85 GLN C CA 1
ATOM 3831 C C . GLN C 1 85 ? -25.664 23.145 -56.685 1.00 38.14 85 GLN C C 1
ATOM 3832 O O . GLN C 1 85 ? -25.453 24.010 -57.553 1.00 45.47 85 GLN C O 1
ATOM 3838 N N . GLY C 1 86 ? -24.719 22.256 -56.300 1.00 32.36 86 GLY C N 1
ATOM 3839 C CA . GLY C 1 86 ? -23.359 22.382 -56.783 1.00 33.49 86 GLY C CA 1
ATOM 3840 C C . GLY C 1 86 ? -23.134 21.545 -58.026 1.00 33.91 86 GLY C C 1
ATOM 3841 O O . GLY C 1 86 ? -23.872 20.600 -58.304 1.00 37.87 86 GLY C O 1
ATOM 3842 N N . ARG C 1 87 ? -22.122 21.904 -58.810 1.00 33.36 87 ARG C N 1
ATOM 3843 C CA . ARG C 1 87 ? -21.771 21.167 -60.019 1.00 30.07 87 ARG C CA 1
ATOM 3844 C C . ARG C 1 87 ? -20.282 20.840 -60.014 1.00 31.48 87 ARG C C 1
ATOM 3845 O O . ARG C 1 87 ? -19.456 21.666 -59.612 1.00 32.18 87 ARG C O 1
ATOM 3853 N N . VAL C 1 88 ? -19.943 19.622 -60.419 1.00 25.72 88 VAL C N 1
ATOM 3854 C CA . VAL C 1 88 ? -18.546 19.212 -60.544 1.00 24.20 88 VAL C CA 1
ATOM 3855 C C . VAL C 1 88 ? -18.272 18.934 -62.009 1.00 25.11 88 VAL C C 1
ATOM 3856 O O . VAL C 1 88 ? -19.076 18.283 -62.688 1.00 27.97 88 VAL C O 1
ATOM 3860 N N . VAL C 1 89 ? -17.173 19.478 -62.510 1.00 23.53 89 VAL C N 1
ATOM 3861 C CA . VAL C 1 89 ? -16.640 19.107 -63.810 1.00 23.25 89 VAL C CA 1
ATOM 3862 C C . VAL C 1 89 ? -15.369 18.328 -63.538 1.00 21.88 89 VAL C C 1
ATOM 3863 O O . VAL C 1 89 ? -14.458 18.835 -62.874 1.00 24.38 89 VAL C O 1
ATOM 3867 N N . THR C 1 90 ? -15.306 17.094 -64.019 1.00 21.50 90 THR C N 1
ATOM 3868 C CA . THR C 1 90 ? -14.130 16.264 -63.776 1.00 20.33 90 THR C CA 1
ATOM 3869 C C . THR C 1 90 ? -13.564 15.802 -65.109 1.00 20.22 90 THR C C 1
ATOM 3870 O O . THR C 1 90 ? -14.313 15.418 -66.010 1.00 23.90 90 THR C O 1
ATOM 3874 N N . LEU C 1 91 ? -12.236 15.868 -65.227 1.00 19.51 91 LEU C N 1
ATOM 3875 C CA . LEU C 1 91 ? -11.516 15.620 -66.473 1.00 20.12 91 LEU C CA 1
ATOM 3876 C C . LEU C 1 91 ? -10.817 14.264 -66.413 1.00 20.23 91 LEU C C 1
ATOM 3877 O O . LEU C 1 91 ? -10.110 13.962 -65.438 1.00 21.00 91 LEU C O 1
ATOM 3882 N N . GLU C 1 92 ? -11.010 13.456 -67.455 1.00 19.69 92 GLU C N 1
ATOM 3883 C CA . GLU C 1 92 ? -10.459 12.103 -67.488 1.00 22.17 92 GLU C CA 1
ATOM 3884 C C . GLU C 1 92 ? -10.049 11.760 -68.910 1.00 21.01 92 GLU C C 1
ATOM 3885 O O . GLU C 1 92 ? -10.842 11.906 -69.842 1.00 23.30 92 GLU C O 1
ATOM 3891 N N . TYR C 1 93 ? -8.821 11.265 -69.056 1.00 19.48 93 TYR C N 1
ATOM 3892 C CA . TYR C 1 93 ? -8.230 10.938 -70.357 1.00 24.77 93 TYR C CA 1
ATOM 3893 C C . TYR C 1 93 ? -8.644 9.558 -70.866 1.00 25.65 93 TYR C C 1
ATOM 3894 O O . TYR C 1 93 ? -8.821 9.371 -72.074 1.00 25.85 93 TYR C O 1
ATOM 3903 N N . GLN C 1 94 ? -8.830 8.593 -69.968 1.00 23.53 94 GLN C N 1
ATOM 3904 C CA . GLN C 1 94 ? -9.094 7.213 -70.359 1.00 23.28 94 GLN C CA 1
ATOM 3905 C C . GLN C 1 94 ? -10.589 6.980 -70.483 1.00 26.03 94 GLN C C 1
ATOM 3906 O O . GLN C 1 94 ? -11.297 7.049 -69.469 1.00 23.81 94 GLN C O 1
ATOM 3912 N N . PRO C 1 95 ? -11.103 6.639 -71.671 1.00 26.71 95 PRO C N 1
ATOM 3913 C CA . PRO C 1 95 ? -12.545 6.366 -71.793 1.00 26.92 95 PRO C CA 1
ATOM 3914 C C . PRO C 1 95 ? -13.038 5.291 -70.839 1.00 26.05 95 PRO C C 1
ATOM 3915 O O . PRO C 1 95 ? -14.147 5.397 -70.302 1.00 24.98 95 PRO C O 1
ATOM 3919 N N . LYS C 1 96 ? -12.227 4.263 -70.593 1.00 27.68 96 LYS C N 1
ATOM 3920 C CA . LYS C 1 96 ? -12.680 3.192 -69.714 1.00 29.19 96 LYS C CA 1
ATOM 3921 C C . LYS C 1 96 ? -12.846 3.694 -68.283 1.00 25.54 96 LYS C C 1
ATOM 3922 O O . LYS C 1 96 ? -13.812 3.333 -67.604 1.00 24.52 96 LYS C O 1
ATOM 3928 N N . HIS C 1 97 ? -11.939 4.556 -67.818 1.00 23.68 97 HIS C N 1
ATOM 3929 C CA . HIS C 1 97 ? -12.113 5.154 -66.495 1.00 20.64 97 HIS C CA 1
ATOM 3930 C C . HIS C 1 97 ? -13.362 6.026 -66.458 1.00 22.28 97 HIS C C 1
ATOM 3931 O O . HIS C 1 97 ? -14.146 5.962 -65.503 1.00 22.59 97 HIS C O 1
ATOM 3938 N N . ALA C 1 98 ? -13.569 6.837 -67.500 1.00 21.89 98 ALA C N 1
ATOM 3939 C CA . ALA C 1 98 ? -14.756 7.692 -67.552 1.00 21.25 98 ALA C CA 1
ATOM 3940 C C . ALA C 1 98 ? -16.031 6.866 -67.493 1.00 22.62 98 ALA C C 1
ATOM 3941 O O . ALA C 1 98 ? -17.001 7.253 -66.829 1.00 23.25 98 ALA C O 1
ATOM 3943 N N . GLU C 1 99 ? -16.058 5.728 -68.189 1.00 23.72 99 GLU C N 1
ATOM 3944 C CA . GLU C 1 99 ? -17.261 4.899 -68.183 1.00 26.17 99 GLU C CA 1
ATOM 3945 C C . GLU C 1 99 ? -17.551 4.351 -66.788 1.00 28.11 99 GLU C C 1
ATOM 3946 O O . GLU C 1 99 ? -18.693 4.414 -66.306 1.00 24.21 99 GLU C O 1
ATOM 3952 N N . VAL C 1 100 ? -16.519 3.838 -66.109 1.00 26.94 100 VAL C N 1
ATOM 3953 C CA . VAL C 1 100 ? -16.691 3.335 -64.744 1.00 23.35 100 VAL C CA 1
ATOM 3954 C C . VAL C 1 100 ? -17.139 4.455 -63.811 1.00 23.70 100 VAL C C 1
ATOM 3955 O O . VAL C 1 100 ? -18.023 4.268 -62.965 1.00 22.99 100 VAL C O 1
ATOM 3959 N N . ALA C 1 101 ? -16.512 5.626 -63.928 1.00 21.38 101 ALA C N 1
ATOM 3960 C CA . ALA C 1 101 ? -16.864 6.739 -63.053 1.00 21.22 101 ALA C CA 1
ATOM 3961 C C . ALA C 1 101 ? -18.324 7.145 -63.224 1.00 22.33 101 ALA C C 1
ATOM 3962 O O . ALA C 1 101 ? -19.012 7.430 -62.241 1.00 22.60 101 ALA C O 1
ATOM 3964 N N . ARG C 1 102 ? -18.813 7.208 -64.466 1.00 23.08 102 ARG C N 1
ATOM 3965 C CA . ARG C 1 102 ? -20.204 7.605 -64.667 1.00 24.26 102 ARG C CA 1
ATOM 3966 C C . ARG C 1 102 ? -21.159 6.615 -64.011 1.00 24.98 102 ARG C C 1
ATOM 3967 O O . ARG C 1 102 ? -22.145 7.014 -63.381 1.00 28.04 102 ARG C O 1
ATOM 3975 N N . VAL C 1 103 ? -20.872 5.318 -64.124 1.00 28.17 103 VAL C N 1
ATOM 3976 C CA . VAL C 1 103 ? -21.700 4.328 -63.440 1.00 25.67 103 VAL C CA 1
ATOM 3977 C C . VAL C 1 103 ? -21.631 4.538 -61.930 1.00 28.04 103 VAL C C 1
ATOM 3978 O O . VAL C 1 103 ? -22.655 4.509 -61.236 1.00 28.59 103 VAL C O 1
ATOM 3982 N N . ASN C 1 104 ? -20.425 4.781 -61.403 1.00 23.96 104 ASN C N 1
ATOM 3983 C CA . ASN C 1 104 ? -20.275 4.971 -59.963 1.00 23.71 104 ASN C CA 1
ATOM 3984 C C . ASN C 1 104 ? -20.989 6.232 -59.479 1.00 24.46 104 ASN C C 1
ATOM 3985 O O . ASN C 1 104 ? -21.545 6.252 -58.374 1.00 24.32 104 ASN C O 1
ATOM 3990 N N . LEU C 1 105 ? -20.943 7.308 -60.274 1.00 24.79 105 LEU C N 1
ATOM 3991 C CA . LEU C 1 105 ? -21.608 8.549 -59.890 1.00 24.39 105 LEU C CA 1
ATOM 3992 C C . LEU C 1 105 ? -23.122 8.377 -59.891 1.00 26.04 105 LEU C C 1
ATOM 3993 O O . LEU C 1 105 ? -23.813 8.897 -59.009 1.00 29.49 105 LEU C O 1
ATOM 3998 N N . GLN C 1 106 ? -23.654 7.653 -60.878 1.00 28.04 106 GLN C N 1
ATOM 3999 C CA . GLN C 1 106 ? -25.086 7.365 -60.899 1.00 30.81 106 GLN C CA 1
ATOM 4000 C C . GLN C 1 106 ? -25.487 6.530 -59.683 1.00 31.61 106 GLN C C 1
ATOM 4001 O O . GLN C 1 106 ? -26.496 6.816 -59.019 1.00 31.15 106 GLN C O 1
ATOM 4007 N N . ARG C 1 107 ? -24.686 5.513 -59.350 1.00 29.16 107 ARG C N 1
ATOM 4008 C CA . ARG C 1 107 ? -25.025 4.679 -58.200 1.00 27.88 107 ARG C CA 1
ATOM 4009 C C . ARG C 1 107 ? -24.960 5.464 -56.895 1.00 27.55 107 ARG C C 1
ATOM 4010 O O . ARG C 1 107 ? -25.734 5.186 -55.969 1.00 31.80 107 ARG C O 1
ATOM 4018 N N . ALA C 1 108 ? -24.066 6.446 -56.798 1.00 29.26 108 ALA C N 1
ATOM 4019 C CA . ALA C 1 108 ? -23.963 7.283 -55.608 1.00 28.51 108 ALA C CA 1
ATOM 4020 C C . ALA C 1 108 ? -25.007 8.395 -55.557 1.00 32.70 108 ALA C C 1
ATOM 4021 O O . ALA C 1 108 ? -25.030 9.156 -54.584 1.00 36.95 108 ALA C O 1
ATOM 4023 N N . GLY C 1 109 ? -25.874 8.506 -56.559 1.00 31.80 109 GLY C N 1
ATOM 4024 C CA . GLY C 1 109 ? -26.943 9.484 -56.507 1.00 32.37 109 GLY C CA 1
ATOM 4025 C C . GLY C 1 109 ? -26.546 10.909 -56.813 1.00 39.15 109 GLY C C 1
ATOM 4026 O O . GLY C 1 109 ? -27.312 11.830 -56.504 1.00 39.49 109 GLY C O 1
ATOM 4027 N N . VAL C 1 110 ? -25.385 11.123 -57.439 1.00 33.32 110 VAL C N 1
ATOM 4028 C CA . VAL C 1 110 ? -24.886 12.462 -57.708 1.00 34.67 110 VAL C CA 1
ATOM 4029 C C . VAL C 1 110 ? -24.646 12.701 -59.194 1.00 34.59 110 VAL C C 1
ATOM 4030 O O . VAL C 1 110 ? -24.029 13.702 -59.564 1.00 33.39 110 VAL C O 1
ATOM 4034 N N . ALA C 1 111 ? -25.146 11.812 -60.059 1.00 33.78 111 ALA C N 1
ATOM 4035 C CA . ALA C 1 111 ? -24.872 11.930 -61.489 1.00 34.16 111 ALA C CA 1
ATOM 4036 C C . ALA C 1 111 ? -25.387 13.244 -62.065 1.00 36.96 111 ALA C C 1
ATOM 4037 O O . ALA C 1 111 ? -24.806 13.765 -63.024 1.00 35.75 111 ALA C O 1
ATOM 4039 N N . ASP C 1 112 ? -26.475 13.790 -61.512 1.00 33.14 112 ASP C N 1
ATOM 4040 C CA . ASP C 1 112 ? -27.017 15.039 -62.035 1.00 38.46 112 ASP C CA 1
ATOM 4041 C C . ASP C 1 112 ? -26.180 16.254 -61.654 1.00 36.97 112 ASP C C 1
ATOM 4042 O O . ASP C 1 112 ? -26.411 17.336 -62.205 1.00 43.41 112 ASP C O 1
ATOM 4047 N N . ARG C 1 113 ? -25.229 16.107 -60.730 1.00 33.62 113 ARG C N 1
ATOM 4048 C CA . ARG C 1 113 ? -24.350 17.189 -60.302 1.00 32.35 113 ARG C CA 1
ATOM 4049 C C . ARG C 1 113 ? -22.984 17.164 -60.979 1.00 35.52 113 ARG C C 1
ATOM 4050 O O . ARG C 1 113 ? -22.201 18.094 -60.767 1.00 30.44 113 ARG C O 1
ATOM 4058 N N . VAL C 1 114 ? -22.656 16.118 -61.740 1.00 26.87 114 VAL C N 1
ATOM 4059 C CA . VAL C 1 114 ? -21.284 15.896 -62.204 1.00 25.59 114 VAL C CA 1
ATOM 4060 C C . VAL C 1 114 ? -21.267 15.634 -63.702 1.00 30.57 114 VAL C C 1
ATOM 4061 O O . VAL C 1 114 ? -22.046 14.816 -64.202 1.00 31.57 114 VAL C O 1
ATOM 4065 N N A GLU C 1 115 ? -20.358 16.298 -64.408 0.50 28.91 115 GLU C N 1
ATOM 4066 N N B GLU C 1 115 ? -20.364 16.308 -64.413 0.50 28.99 115 GLU C N 1
ATOM 4067 C CA A GLU C 1 115 ? -20.089 16.007 -65.806 0.50 29.24 115 GLU C CA 1
ATOM 4068 C CA B GLU C 1 115 ? -20.083 16.018 -65.812 0.50 29.28 115 GLU C CA 1
ATOM 4069 C C A GLU C 1 115 ? -18.663 15.490 -65.917 0.50 28.27 115 GLU C C 1
ATOM 4070 C C B GLU C 1 115 ? -18.657 15.494 -65.923 0.50 28.28 115 GLU C C 1
ATOM 4071 O O A GLU C 1 115 ? -17.729 16.129 -65.422 0.50 24.51 115 GLU C O 1
ATOM 4072 O O B GLU C 1 115 ? -17.719 16.135 -65.437 0.50 24.56 115 GLU C O 1
ATOM 4083 N N . VAL C 1 116 ? -18.503 14.325 -66.537 1.00 25.61 116 VAL C N 1
ATOM 4084 C CA . VAL C 1 116 ? -17.191 13.768 -66.839 1.00 23.09 116 VAL C CA 1
ATOM 4085 C C . VAL C 1 116 ? -16.863 14.185 -68.266 1.00 23.99 116 VAL C C 1
ATOM 4086 O O . VAL C 1 116 ? -17.633 13.906 -69.193 1.00 26.55 116 VAL C O 1
ATOM 4090 N N . VAL C 1 117 ? -15.750 14.892 -68.439 1.00 22.81 117 VAL C N 1
ATOM 4091 C CA . VAL C 1 117 ? -15.326 15.412 -69.738 1.00 23.25 117 VAL C CA 1
ATOM 4092 C C . VAL C 1 117 ? -14.107 14.610 -70.173 1.00 22.45 117 VAL C C 1
ATOM 4093 O O . VAL C 1 117 ? -13.092 14.590 -69.467 1.00 23.80 117 VAL C O 1
ATOM 4097 N N . VAL C 1 118 ? -14.216 13.931 -71.316 1.00 26.63 118 VAL C N 1
ATOM 4098 C CA . VAL C 1 118 ? -13.242 12.925 -71.740 1.00 24.83 118 VAL C CA 1
ATOM 4099 C C . VAL C 1 118 ? -12.235 13.521 -72.718 1.00 25.63 118 VAL C C 1
ATOM 4100 O O . VAL C 1 118 ? -12.621 14.119 -73.733 1.00 28.25 118 VAL C O 1
ATOM 4104 N N . GLY C 1 119 ? -10.950 13.281 -72.447 1.00 26.44 119 GLY C N 1
ATOM 4105 C CA . GLY C 1 119 ? -9.846 13.743 -73.263 1.00 24.00 119 GLY C CA 1
ATOM 4106 C C . GLY C 1 119 ? -8.658 14.167 -72.403 1.00 23.82 119 GLY C C 1
ATOM 4107 O O . GLY C 1 119 ? -8.753 14.262 -71.176 1.00 21.78 119 GLY C O 1
ATOM 4108 N N . PRO C 1 120 ? -7.507 14.413 -73.027 1.00 21.93 120 PRO C N 1
ATOM 4109 C CA . PRO C 1 120 ? -6.366 14.961 -72.274 1.00 26.17 120 PRO C CA 1
ATOM 4110 C C . PRO C 1 120 ? -6.709 16.327 -71.699 1.00 23.74 120 PRO C C 1
ATOM 4111 O O . PRO C 1 120 ? -7.248 17.193 -72.397 1.00 22.81 120 PRO C O 1
ATOM 4115 N N . ALA C 1 121 ? -6.395 16.524 -70.412 1.00 21.52 121 ALA C N 1
ATOM 4116 C CA . ALA C 1 121 ? -6.779 17.775 -69.768 1.00 19.49 121 ALA C CA 1
ATOM 4117 C C . ALA C 1 121 ? -6.168 18.989 -70.470 1.00 19.59 121 ALA C C 1
ATOM 4118 O O . ALA C 1 121 ? -6.810 20.040 -70.542 1.00 23.20 121 ALA C O 1
ATOM 4120 N N . LEU C 1 122 ? -4.956 18.860 -71.023 1.00 23.12 122 LEU C N 1
ATOM 4121 C CA . LEU C 1 122 ? -4.350 19.996 -71.717 1.00 23.90 122 LEU C CA 1
ATOM 4122 C C . LEU C 1 122 ? -5.199 20.442 -72.899 1.00 27.08 122 LEU C C 1
ATOM 4123 O O . LEU C 1 122 ? -5.170 21.621 -73.286 1.00 26.37 122 LEU C O 1
ATOM 4128 N N . ASP C 1 123 ? -5.975 19.525 -73.469 1.00 21.50 123 ASP C N 1
ATOM 4129 C CA . ASP C 1 123 ? -6.856 19.842 -74.587 1.00 24.08 123 ASP C CA 1
ATOM 4130 C C . ASP C 1 123 ? -8.252 20.254 -74.149 1.00 27.87 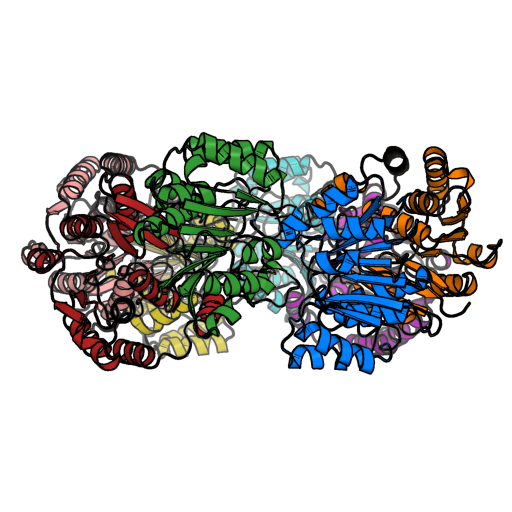123 ASP C C 1
ATOM 4131 O O . ASP C 1 123 ? -8.919 20.992 -74.880 1.00 28.32 123 ASP C O 1
ATOM 4136 N N . THR C 1 124 ? -8.731 19.774 -72.999 1.00 24.36 124 THR C N 1
ATOM 4137 C CA . THR C 1 124 ? -10.099 20.077 -72.602 1.00 25.82 124 THR C CA 1
ATOM 4138 C C . THR C 1 124 ? -10.200 21.317 -71.720 1.00 23.29 124 THR C C 1
ATOM 4139 O O . THR C 1 124 ? -11.197 22.038 -71.803 1.00 24.49 124 THR C O 1
ATOM 4143 N N . LEU C 1 125 ? -9.181 21.603 -70.909 1.00 26.82 125 LEU C N 1
ATOM 4144 C CA . LEU C 1 125 ? -9.192 22.823 -70.102 1.00 29.11 125 LEU C CA 1
ATOM 4145 C C . LEU C 1 125 ? -9.468 24.085 -70.909 1.00 31.74 125 LEU C C 1
ATOM 4146 O O . LEU C 1 125 ? -10.248 24.925 -70.432 1.00 28.58 125 LEU C O 1
ATOM 4151 N N . PRO C 1 126 ? -8.875 24.309 -72.089 1.00 26.60 126 PRO C N 1
ATOM 4152 C CA . PRO C 1 126 ? -9.229 25.510 -72.862 1.00 30.62 126 PRO C CA 1
ATOM 4153 C C . PRO C 1 126 ? -10.670 25.527 -73.373 1.00 27.43 126 PRO C C 1
ATOM 4154 O O . PRO C 1 126 ? -11.120 26.581 -73.843 1.00 31.21 126 PRO C O 1
ATOM 4158 N N . THR C 1 127 ? -11.388 24.404 -73.342 1.00 31.29 127 THR C N 1
ATOM 4159 C CA . THR C 1 127 ? -12.765 24.344 -73.834 1.00 31.48 127 THR C CA 1
ATOM 4160 C C . THR C 1 127 ? -13.811 24.483 -72.735 1.00 31.42 127 THR C C 1
ATOM 4161 O O . THR C 1 127 ? -15.005 24.550 -73.047 1.00 37.06 127 THR C O 1
ATOM 4165 N N . LEU C 1 128 ? -13.399 24.527 -71.474 1.00 27.54 128 LEU C N 1
ATOM 4166 C CA . LEU C 1 128 ? -14.348 24.590 -70.369 1.00 27.12 128 LEU C CA 1
ATOM 4167 C C . LEU C 1 128 ? -15.009 25.957 -70.290 1.00 32.48 128 LEU C C 1
ATOM 4168 O O . LEU C 1 128 ? -14.332 26.987 -70.339 1.00 39.80 128 LEU C O 1
ATOM 4173 N N . ALA C 1 129 ? -16.338 25.966 -70.189 1.00 38.40 129 ALA C N 1
ATOM 4174 C CA . ALA C 1 129 ? -17.093 27.208 -70.085 1.00 43.29 129 ALA C CA 1
ATOM 4175 C C . ALA C 1 129 ? -17.979 27.281 -68.845 1.00 52.13 129 ALA C C 1
ATOM 4176 O O . ALA C 1 129 ? -18.697 28.276 -68.680 1.00 57.37 129 ALA C O 1
ATOM 4178 N N . GLY C 1 130 ? -17.939 26.278 -67.965 1.00 50.88 130 GLY C N 1
ATOM 4179 C CA . GLY C 1 130 ? -18.803 26.256 -66.793 1.00 62.73 130 GLY C CA 1
ATOM 4180 C C . GLY C 1 130 ? -18.173 26.692 -65.479 1.00 59.17 130 GLY C C 1
ATOM 4181 O O . GLY C 1 130 ? -18.153 25.935 -64.503 1.00 53.07 130 GLY C O 1
ATOM 4182 N N . GLY C 1 131 ? -17.745 27.951 -65.426 1.00 60.28 131 GLY C N 1
ATOM 4183 C CA . GLY C 1 131 ? -17.074 28.523 -64.282 1.00 46.80 131 GLY C CA 1
ATOM 4184 C C . GLY C 1 131 ? -17.323 30.018 -64.269 1.00 49.74 131 GLY C C 1
ATOM 4185 O O . GLY C 1 131 ? -18.125 30.523 -65.061 1.00 52.19 131 GLY C O 1
ATOM 4186 N N . PRO C 1 132 ? -16.687 30.761 -63.347 1.00 43.66 132 PRO C N 1
ATOM 4187 C CA . PRO C 1 132 ? -15.423 30.480 -62.656 1.00 41.53 132 PRO C CA 1
ATOM 4188 C C . PRO C 1 132 ? -15.572 29.460 -61.545 1.00 37.38 132 PRO C C 1
ATOM 4189 O O . PRO C 1 132 ? -16.615 29.408 -60.889 1.00 33.48 132 PRO C O 1
ATOM 4193 N N . PHE C 1 133 ? -14.528 28.673 -61.330 1.00 28.90 133 PHE C N 1
ATOM 4194 C CA . PHE C 1 133 ? -14.573 27.602 -60.348 1.00 28.08 133 PHE C CA 1
ATOM 4195 C C . PHE C 1 133 ? -14.192 28.108 -58.959 1.00 27.16 133 PHE C C 1
ATOM 4196 O O . PHE C 1 133 ? -13.342 28.989 -58.805 1.00 26.72 133 PHE C O 1
ATOM 4204 N N . ASP C 1 134 ? -14.835 27.528 -57.941 1.00 28.39 134 ASP C N 1
ATOM 4205 C CA . ASP C 1 134 ? -14.542 27.842 -56.546 1.00 27.76 134 ASP C CA 1
ATOM 4206 C C . ASP C 1 134 ? -13.443 26.963 -55.967 1.00 25.34 134 ASP C C 1
ATOM 4207 O O . ASP C 1 134 ? -12.764 27.363 -55.010 1.00 26.32 134 ASP C O 1
ATOM 4212 N N . LEU C 1 135 ? -13.293 25.758 -56.495 1.00 23.95 135 LEU C N 1
ATOM 4213 C CA . LEU C 1 135 ? -12.385 24.768 -55.928 1.00 22.61 135 LEU C CA 1
ATOM 4214 C C . LEU C 1 135 ? -11.856 23.940 -57.085 1.00 22.92 135 LEU C C 1
ATOM 4215 O O . LEU C 1 135 ? -12.630 23.545 -57.962 1.00 25.96 135 LEU C O 1
ATOM 4220 N N . VAL C 1 136 ? -10.542 23.731 -57.118 1.00 22.05 136 VAL C N 1
ATOM 4221 C CA . VAL C 1 136 ? -9.903 22.926 -58.154 1.00 22.47 136 VAL C CA 1
ATOM 4222 C C . VAL C 1 136 ? -9.063 21.862 -57.468 1.00 22.67 136 VAL C C 1
ATOM 4223 O O . VAL C 1 136 ? -8.213 22.180 -56.624 1.00 21.61 136 VAL C O 1
ATOM 4227 N N . PHE C 1 137 ? -9.316 20.601 -57.810 1.00 18.49 137 PHE C N 1
ATOM 4228 C CA . PHE C 1 137 ? -8.557 19.474 -57.276 1.00 17.19 137 PHE C CA 1
ATOM 4229 C C . PHE C 1 137 ? -7.750 18.877 -58.422 1.00 20.93 137 PHE C C 1
ATOM 4230 O O . PHE C 1 137 ? -8.327 18.441 -59.424 1.00 19.91 137 PHE C O 1
ATOM 4238 N N . ILE C 1 138 ? -6.421 18.886 -58.294 1.00 19.01 138 ILE C N 1
ATOM 4239 C CA . ILE C 1 138 ? -5.519 18.484 -59.382 1.00 19.75 138 ILE C CA 1
ATOM 4240 C C . ILE C 1 138 ? -4.890 17.148 -59.006 1.00 19.27 138 ILE C C 1
ATOM 4241 O O . ILE C 1 138 ? -4.098 17.066 -58.054 1.00 17.80 138 ILE C O 1
ATOM 4246 N N . ASP C 1 139 ? -5.244 16.100 -59.750 1.00 17.45 139 ASP C N 1
ATOM 4247 C CA . ASP C 1 139 ? -4.857 14.744 -59.376 1.00 15.67 139 ASP C CA 1
ATOM 4248 C C . ASP C 1 139 ? -4.790 13.861 -60.616 1.00 18.49 139 ASP C C 1
ATOM 4249 O O . ASP C 1 139 ? -5.315 12.747 -60.648 1.00 19.39 139 ASP C O 1
ATOM 4254 N N . ALA C 1 140 ? -4.093 14.327 -61.648 1.00 17.50 140 ALA C N 1
ATOM 4255 C CA . ALA C 1 140 ? -4.049 13.567 -62.890 1.00 14.31 140 ALA C CA 1
ATOM 4256 C C . ALA C 1 140 ? -2.611 13.161 -63.185 1.00 17.43 140 ALA C C 1
ATOM 4257 O O . ALA C 1 140 ? -1.942 12.587 -62.322 1.00 18.59 140 ALA C O 1
ATOM 4259 N N . ASP C 1 141 ? -2.128 13.445 -64.395 1.00 20.04 141 ASP C N 1
ATOM 4260 C CA . ASP C 1 141 ? -0.741 13.147 -64.749 1.00 15.61 141 ASP C CA 1
ATOM 4261 C C . ASP C 1 141 ? 0.174 14.218 -64.157 1.00 20.41 141 ASP C C 1
ATOM 4262 O O . ASP C 1 141 ? 0.018 15.417 -64.438 1.00 21.12 141 ASP C O 1
ATOM 4267 N N . LYS C 1 142 ? 1.118 13.792 -63.308 1.00 21.80 142 LYS C N 1
ATOM 4268 C CA . LYS C 1 142 ? 1.827 14.760 -62.478 1.00 19.47 142 LYS C CA 1
ATOM 4269 C C . LYS C 1 142 ? 2.728 15.668 -63.288 1.00 19.31 142 LYS C C 1
ATOM 4270 O O . LYS C 1 142 ? 2.968 16.805 -62.870 1.00 20.78 142 LYS C O 1
ATOM 4276 N N . GLU C 1 143 ? 3.245 15.189 -64.438 1.00 21.26 143 GLU C N 1
ATOM 4277 C CA . GLU C 1 143 ? 4.139 16.011 -65.248 1.00 22.60 143 GLU C CA 1
ATOM 4278 C C . GLU C 1 143 ? 3.470 17.280 -65.750 1.00 23.91 143 GLU C C 1
ATOM 4279 O O . GLU C 1 143 ? 4.171 18.235 -66.101 1.00 24.05 143 GLU C O 1
ATOM 4285 N N . ASN C 1 144 ? 2.134 17.328 -65.768 1.00 18.80 144 ASN C N 1
ATOM 4286 C CA . ASN C 1 144 ? 1.416 18.519 -66.183 1.00 18.21 144 ASN C CA 1
ATOM 4287 C C . ASN C 1 144 ? 0.802 19.301 -65.027 1.00 18.86 144 ASN C C 1
ATOM 4288 O O . ASN C 1 144 ? 0.021 20.232 -65.284 1.00 22.02 144 ASN C O 1
ATOM 4293 N N . ASN C 1 145 ? 1.163 18.978 -63.778 1.00 16.98 145 ASN C N 1
ATOM 4294 C CA . ASN C 1 145 ? 0.689 19.750 -62.627 1.00 19.26 145 ASN C CA 1
ATOM 4295 C C . ASN C 1 145 ? 0.824 21.249 -62.872 1.00 20.20 145 ASN C C 1
ATOM 4296 O O . ASN C 1 145 ? -0.098 22.030 -62.604 1.00 19.44 145 ASN C O 1
ATOM 4301 N N . VAL C 1 146 ? 1.998 21.680 -63.337 1.00 18.20 146 VAL C N 1
ATOM 4302 C CA . VAL C 1 146 ? 2.237 23.116 -63.458 1.00 19.26 146 VAL C CA 1
ATOM 4303 C C . VAL C 1 146 ? 1.302 23.732 -64.489 1.00 21.88 146 VAL C C 1
ATOM 4304 O O . VAL C 1 146 ? 0.727 24.800 -64.253 1.00 21.20 146 VAL C O 1
ATOM 4308 N N . ALA C 1 147 ? 1.146 23.088 -65.652 1.00 20.53 147 ALA C N 1
ATOM 4309 C CA . ALA C 1 147 ? 0.202 23.600 -66.642 1.00 22.88 147 ALA C CA 1
ATOM 4310 C C . ALA C 1 147 ? -1.209 23.646 -66.077 1.00 23.53 147 ALA C C 1
ATOM 4311 O O . ALA C 1 147 ? -1.949 24.612 -66.301 1.00 22.73 147 ALA C O 1
ATOM 4313 N N . TYR C 1 148 ? -1.602 22.609 -65.338 1.00 19.15 148 TYR C N 1
ATOM 4314 C CA . TYR C 1 148 ? -2.961 22.584 -64.813 1.00 20.49 148 TYR C CA 1
ATOM 4315 C C . TYR C 1 148 ? -3.169 23.672 -63.772 1.00 20.47 148 TYR C C 1
ATOM 4316 O O . TYR C 1 148 ? -4.260 24.246 -63.687 1.00 23.05 148 TYR C O 1
ATOM 4325 N N . ILE C 1 149 ? -2.138 23.966 -62.972 1.00 20.52 149 ILE C N 1
ATOM 4326 C CA . ILE C 1 149 ? -2.253 25.054 -61.997 1.00 21.00 149 ILE C CA 1
ATOM 4327 C C . ILE C 1 149 ? -2.412 26.391 -62.706 1.00 21.39 149 ILE C C 1
ATOM 4328 O O . ILE C 1 149 ? -3.237 27.227 -62.308 1.00 25.72 149 ILE C O 1
ATOM 4333 N N . GLN C 1 150 ? -1.640 26.613 -63.774 1.00 23.55 150 GLN C N 1
ATOM 4334 C CA . GLN C 1 150 ? -1.792 27.842 -64.547 1.00 24.53 150 GLN C CA 1
ATOM 4335 C C . GLN C 1 150 ? -3.197 27.952 -65.114 1.00 27.46 150 GLN C C 1
ATOM 4336 O O . GLN C 1 150 ? -3.796 29.037 -65.096 1.00 27.59 150 GLN C O 1
ATOM 4342 N N . TRP C 1 151 ? -3.749 26.836 -65.612 1.00 23.25 151 TRP C N 1
ATOM 4343 C CA . TRP C 1 151 ? -5.128 26.856 -66.104 1.00 25.49 151 TRP C CA 1
ATOM 4344 C C . TRP C 1 151 ? -6.114 27.079 -64.969 1.00 25.05 151 TRP C C 1
ATOM 4345 O O . TRP C 1 151 ? -7.100 27.815 -65.133 1.00 26.66 151 TRP C O 1
ATOM 4356 N N . ALA C 1 152 ? -5.857 26.462 -63.808 1.00 25.29 152 ALA C N 1
ATOM 4357 C CA . ALA C 1 152 ? -6.747 26.630 -62.666 1.00 21.29 152 ALA C CA 1
ATOM 4358 C C . ALA C 1 152 ? -6.864 28.095 -62.287 1.00 27.87 152 ALA C C 1
ATOM 4359 O O . ALA C 1 152 ? -7.966 28.601 -62.062 1.00 27.62 152 ALA C O 1
ATOM 4361 N N . ILE C 1 153 ? -5.731 28.797 -62.235 1.00 24.02 153 ILE C N 1
ATOM 4362 C CA . ILE C 1 153 ? -5.740 30.235 -61.958 1.00 25.26 153 ILE C CA 1
ATOM 4363 C C . ILE C 1 153 ? -6.574 30.975 -62.994 1.00 30.97 153 ILE C C 1
ATOM 4364 O O . ILE C 1 153 ? -7.336 31.890 -62.656 1.00 34.03 153 ILE C O 1
ATOM 4369 N N . ARG C 1 154 ? -6.441 30.604 -64.274 1.00 33.57 154 ARG C N 1
ATOM 4370 C CA . ARG C 1 154 ? -7.201 31.274 -65.330 1.00 36.02 154 ARG C CA 1
ATOM 4371 C C . ARG C 1 154 ? -8.704 31.046 -65.184 1.00 30.53 154 ARG C C 1
ATOM 4372 O O . ARG C 1 154 ? -9.509 31.925 -65.515 1.00 34.51 154 ARG C O 1
ATOM 4380 N N . LEU C 1 155 ? -9.105 29.861 -64.726 1.00 25.75 155 LEU C N 1
ATOM 4381 C CA . LEU C 1 155 ? -10.505 29.456 -64.719 1.00 27.20 155 LEU C CA 1
ATOM 4382 C C . LEU C 1 155 ? -11.187 29.623 -63.363 1.00 26.45 155 LEU C C 1
ATOM 4383 O O . LEU C 1 155 ? -12.391 29.372 -63.261 1.00 27.29 155 LEU C O 1
ATOM 4388 N N . ALA C 1 156 ? -10.463 30.053 -62.339 1.00 32.72 156 ALA C N 1
ATOM 4389 C CA . ALA C 1 156 ? -10.989 30.141 -60.984 1.00 34.15 156 ALA C CA 1
ATOM 4390 C C . ALA C 1 156 ? -11.344 31.574 -60.614 1.00 35.26 156 ALA C C 1
ATOM 4391 O O . ALA C 1 156 ? -10.848 32.535 -61.206 1.00 38.06 156 ALA C O 1
ATOM 4393 N N . ARG C 1 157 ? -12.225 31.710 -59.619 1.00 32.61 157 ARG C N 1
ATOM 4394 C CA . ARG C 1 157 ? -12.501 33.034 -59.074 1.00 34.49 157 ARG C CA 1
ATOM 4395 C C . ARG C 1 157 ? -11.387 33.463 -58.129 1.00 29.87 157 ARG C C 1
ATOM 4396 O O . ARG C 1 157 ? -10.591 32.650 -57.653 1.00 33.81 157 ARG C O 1
ATOM 4404 N N . ARG C 1 158 ? -11.347 34.764 -57.846 1.00 33.35 158 ARG C N 1
ATOM 4405 C CA . ARG C 1 158 ? -10.476 35.257 -56.787 1.00 36.55 158 ARG C CA 1
ATOM 4406 C C . ARG C 1 158 ? -10.847 34.577 -55.474 1.00 36.28 158 ARG C C 1
ATOM 4407 O O . ARG C 1 158 ? -12.029 34.424 -55.153 1.00 35.06 158 ARG C O 1
ATOM 4415 N N . GLY C 1 159 ? -9.840 34.136 -54.729 1.00 33.32 159 GLY C N 1
ATOM 4416 C CA . GLY C 1 159 ? -10.097 33.442 -53.486 1.00 33.68 159 GLY C CA 1
ATOM 4417 C C . GLY C 1 159 ? -10.392 31.964 -53.628 1.00 33.95 159 GLY C C 1
ATOM 4418 O O . GLY C 1 159 ? -10.604 31.292 -52.612 1.00 32.80 159 GLY C O 1
ATOM 4419 N N . ALA C 1 160 ? -10.419 31.433 -54.848 1.00 28.15 160 ALA C N 1
ATOM 4420 C CA . ALA C 1 160 ? -10.643 30.006 -55.017 1.00 26.87 160 ALA C CA 1
ATOM 4421 C C . ALA C 1 160 ? -9.534 29.197 -54.355 1.00 25.73 160 ALA C C 1
ATOM 4422 O O . ALA C 1 160 ? -8.402 29.659 -54.171 1.00 28.15 160 ALA C O 1
ATOM 4424 N N . VAL C 1 161 ? -9.870 27.954 -54.034 1.00 23.68 161 VAL C N 1
ATOM 4425 C CA . VAL C 1 161 ? -8.941 27.008 -53.427 1.00 22.42 161 VAL C CA 1
ATOM 4426 C C . VAL C 1 161 ? -8.466 26.042 -54.494 1.00 24.73 161 VAL C C 1
ATOM 4427 O O . VAL C 1 161 ? -9.282 25.484 -55.239 1.00 25.09 161 VAL C O 1
ATOM 4431 N N . ILE C 1 162 ? -7.154 25.831 -54.560 1.00 21.29 162 ILE C N 1
ATOM 4432 C CA . ILE C 1 162 ? -6.543 24.814 -55.406 1.00 19.44 162 ILE C CA 1
ATOM 4433 C C . ILE C 1 162 ? -5.873 23.792 -54.497 1.00 23.47 162 ILE C C 1
ATOM 4434 O O . ILE C 1 162 ? -5.080 24.168 -53.625 1.00 22.70 162 ILE C O 1
ATOM 4439 N N . VAL C 1 163 ? -6.169 22.507 -54.711 1.00 19.30 163 VAL C N 1
ATOM 4440 C CA . VAL C 1 163 ? -5.532 21.409 -53.974 1.00 21.36 163 VAL C CA 1
ATOM 4441 C C . VAL C 1 163 ? -4.816 20.508 -54.973 1.00 21.78 163 VAL C C 1
ATOM 4442 O O . VAL C 1 163 ? -5.413 20.090 -55.967 1.00 21.27 163 VAL C O 1
ATOM 4446 N N . VAL C 1 164 ? -3.555 20.179 -54.695 1.00 17.56 164 VAL C N 1
ATOM 4447 C CA . VAL C 1 164 ? -2.768 19.275 -55.535 1.00 16.95 164 VAL C CA 1
ATOM 4448 C C . VAL C 1 164 ? -2.425 18.053 -54.697 1.00 16.88 164 VAL C C 1
ATOM 4449 O O . VAL C 1 164 ? -1.869 18.192 -53.604 1.00 18.72 164 VAL C O 1
ATOM 4453 N N . ASP C 1 165 ? -2.748 16.863 -55.204 1.00 16.43 165 ASP C N 1
ATOM 4454 C CA . ASP C 1 165 ? -2.465 15.630 -54.484 1.00 16.46 165 ASP C CA 1
ATOM 4455 C C . ASP C 1 165 ? -1.045 15.135 -54.764 1.00 16.85 165 ASP C C 1
ATOM 4456 O O . ASP C 1 165 ? -0.463 15.404 -55.823 1.00 19.12 165 ASP C O 1
ATOM 4461 N N . ASN C 1 166 ? -0.500 14.372 -53.802 1.00 16.97 166 ASN C N 1
ATOM 4462 C CA . ASN C 1 166 ? 0.715 13.553 -53.989 1.00 14.40 166 ASN C CA 1
ATOM 4463 C C . ASN C 1 166 ? 1.981 14.387 -54.197 1.00 16.39 166 ASN C C 1
ATOM 4464 O O . ASN C 1 166 ? 2.825 14.045 -55.035 1.00 17.65 166 ASN C O 1
ATOM 4469 N N . VAL C 1 167 ? 2.166 15.429 -53.378 1.00 15.83 167 VAL C N 1
ATOM 4470 C CA . VAL C 1 167 ? 3.258 16.360 -53.642 1.00 17.67 167 VAL C CA 1
ATOM 4471 C C . VAL C 1 167 ? 4.517 16.063 -52.837 1.00 16.53 167 VAL C C 1
ATOM 4472 O O . VAL C 1 167 ? 5.467 16.848 -52.910 1.00 18.14 167 VAL C O 1
ATOM 4476 N N . ILE C 1 168 ? 4.562 14.972 -52.072 1.00 16.74 168 ILE C N 1
ATOM 4477 C CA . ILE C 1 168 ? 5.707 14.658 -51.224 1.00 17.41 168 ILE C CA 1
ATOM 4478 C C . ILE C 1 168 ? 6.390 13.365 -51.645 1.00 19.52 168 ILE C C 1
ATOM 4479 O O . ILE C 1 168 ? 7.621 13.276 -51.604 1.00 19.48 168 ILE C O 1
ATOM 4484 N N . ARG C 1 169 ? 5.612 12.344 -52.025 1.00 16.24 169 ARG C N 1
ATOM 4485 C CA . ARG C 1 169 ? 6.122 11.085 -52.597 1.00 16.73 169 ARG C CA 1
ATOM 4486 C C . ARG C 1 169 ? 7.236 10.472 -51.738 1.00 19.02 169 ARG C C 1
ATOM 4487 O O . ARG C 1 169 ? 8.341 10.174 -52.211 1.00 16.93 169 ARG C O 1
ATOM 4495 N N . GLY C 1 170 ? 6.921 10.245 -50.464 1.00 18.04 170 GLY C N 1
ATOM 4496 C CA . GLY C 1 170 ? 7.879 9.575 -49.592 1.00 20.82 170 GLY C CA 1
ATOM 4497 C C . GLY C 1 170 ? 9.184 10.322 -49.411 1.00 21.55 170 GLY C C 1
ATOM 4498 O O . GLY C 1 170 ? 10.211 9.703 -49.108 1.00 20.82 170 GLY C O 1
ATOM 4499 N N . GLY C 1 171 ? 9.164 11.646 -49.543 1.00 21.27 171 GLY C N 1
ATOM 4500 C CA . GLY C 1 171 ? 10.378 12.425 -49.461 1.00 19.89 171 GLY C CA 1
ATOM 4501 C C . GLY C 1 171 ? 11.179 12.463 -50.740 1.00 23.47 171 GLY C C 1
ATOM 4502 O O . GLY C 1 171 ? 12.261 13.067 -50.752 1.00 20.43 171 GLY C O 1
ATOM 4503 N N . GLY C 1 172 ? 10.693 11.826 -51.812 1.00 19.97 172 GLY C N 1
ATOM 4504 C CA . GLY C 1 172 ? 11.423 11.792 -53.072 1.00 19.73 172 GLY C CA 1
ATOM 4505 C C . GLY C 1 172 ? 11.646 13.157 -53.687 1.00 18.61 172 GLY C C 1
ATOM 4506 O O . GLY C 1 172 ? 12.533 13.305 -54.536 1.00 19.52 172 GLY C O 1
ATOM 4507 N N . ILE C 1 173 ? 10.869 14.164 -53.278 1.00 18.81 173 ILE C N 1
ATOM 4508 C CA . ILE C 1 173 ? 11.075 15.511 -53.795 1.00 18.16 173 ILE C CA 1
ATOM 4509 C C . ILE C 1 173 ? 12.427 16.084 -53.383 1.00 25.47 173 ILE C C 1
ATOM 4510 O O . ILE C 1 173 ? 12.876 17.064 -53.973 1.00 24.72 173 ILE C O 1
ATOM 4515 N N . LEU C 1 174 ? 13.111 15.465 -52.422 1.00 21.87 174 LEU C N 1
ATOM 4516 C CA . LEU C 1 174 ? 14.431 15.920 -52.012 1.00 23.70 174 LEU C CA 1
ATOM 4517 C C . LEU C 1 174 ? 15.553 15.151 -52.702 1.00 25.22 174 LEU C C 1
ATOM 4518 O O . LEU C 1 174 ? 16.725 15.495 -52.516 1.00 31.03 174 LEU C O 1
ATOM 4523 N N . ALA C 1 175 ? 15.233 14.131 -53.487 1.00 24.57 175 ALA C N 1
ATOM 4524 C CA . ALA C 1 175 ? 16.241 13.243 -54.056 1.00 25.03 175 ALA C CA 1
ATOM 4525 C C . ALA C 1 175 ? 16.510 13.613 -55.509 1.00 34.21 175 ALA C C 1
ATOM 4526 O O . ALA C 1 175 ? 15.700 14.270 -56.171 1.00 31.62 175 ALA C O 1
ATOM 4528 N N . GLU C 1 176 ? 17.681 13.209 -55.994 1.00 33.76 176 GLU C N 1
ATOM 4529 C CA . GLU C 1 176 ? 18.063 13.435 -57.390 1.00 40.87 176 GLU C CA 1
ATOM 4530 C C . GLU C 1 176 ? 17.847 12.190 -58.243 1.00 40.78 176 GLU C C 1
ATOM 4531 O O . GLU C 1 176 ? 18.737 11.707 -58.933 1.00 55.57 176 GLU C O 1
ATOM 4537 N N . SER C 1 177 ? 16.646 11.657 -58.173 1.00 32.49 177 SER C N 1
ATOM 4538 C CA . SER C 1 177 ? 16.268 10.414 -58.825 1.00 26.93 177 SER C CA 1
ATOM 4539 C C . SER C 1 177 ? 15.420 10.726 -60.055 1.00 19.37 177 SER C C 1
ATOM 4540 O O . SER C 1 177 ? 14.680 11.720 -60.076 1.00 21.95 177 SER C O 1
ATOM 4543 N N . ASP C 1 178 ? 15.576 9.908 -61.092 1.00 16.45 178 ASP C N 1
ATOM 4544 C CA . ASP C 1 178 ? 14.771 9.987 -62.302 1.00 15.22 178 ASP C CA 1
ATOM 4545 C C . ASP C 1 178 ? 13.391 9.417 -61.997 1.00 17.04 178 ASP C C 1
ATOM 4546 O O . ASP C 1 178 ? 13.048 8.345 -62.493 1.00 18.17 178 ASP C O 1
ATOM 4551 N N . ASP C 1 179 ? 12.581 10.160 -61.240 1.00 18.06 179 ASP C N 1
ATOM 4552 C CA . ASP C 1 179 ? 11.336 9.674 -60.639 1.00 17.24 179 ASP C CA 1
ATOM 4553 C C . ASP C 1 179 ? 10.292 10.710 -61.018 1.00 15.42 179 ASP C C 1
ATOM 4554 O O . ASP C 1 179 ? 10.261 11.800 -60.442 1.00 18.41 179 ASP C O 1
ATOM 4559 N N . ALA C 1 180 ? 9.469 10.375 -62.007 1.00 16.93 180 ALA C N 1
ATOM 4560 C CA . ALA C 1 180 ? 8.642 11.389 -62.650 1.00 18.06 180 ALA C CA 1
ATOM 4561 C C . ALA C 1 180 ? 7.727 12.096 -61.664 1.00 17.48 180 ALA C C 1
ATOM 4562 O O . ALA C 1 180 ? 7.637 13.330 -61.675 1.00 17.49 180 ALA C O 1
ATOM 4564 N N . ASP C 1 181 ? 7.064 11.345 -60.778 1.00 15.68 181 ASP C N 1
ATOM 4565 C CA . ASP C 1 181 ? 6.125 12.056 -59.904 1.00 16.72 181 ASP C CA 1
ATOM 4566 C C . ASP C 1 181 ? 6.822 12.824 -58.784 1.00 16.58 181 ASP C C 1
ATOM 4567 O O . ASP C 1 181 ? 6.334 13.896 -58.404 1.00 16.26 181 ASP C O 1
ATOM 4572 N N . ALA C 1 182 ? 8.010 12.387 -58.331 1.00 16.02 182 ALA C N 1
ATOM 4573 C CA . ALA C 1 182 ? 8.745 13.189 -57.350 1.00 17.74 182 ALA C CA 1
ATOM 4574 C C . ALA C 1 182 ? 9.355 14.434 -57.996 1.00 14.64 182 ALA C C 1
ATOM 4575 O O . ALA C 1 182 ? 9.295 15.531 -57.425 1.00 18.46 182 ALA C O 1
ATOM 4577 N N . VAL C 1 183 ? 9.940 14.294 -59.192 1.00 16.15 183 VAL C N 1
ATOM 4578 C CA . VAL C 1 183 ? 10.455 15.462 -59.900 1.00 17.47 183 VAL C CA 1
ATOM 4579 C C . VAL C 1 183 ? 9.331 16.460 -60.177 1.00 19.63 183 VAL C C 1
ATOM 4580 O O . VAL C 1 183 ? 9.479 17.666 -59.946 1.00 16.69 183 VAL C O 1
ATOM 4584 N N . ALA C 1 184 ? 8.177 15.967 -60.656 1.00 17.01 184 ALA C N 1
ATOM 4585 C CA . ALA C 1 184 ? 7.044 16.858 -60.921 1.00 19.06 184 ALA C CA 1
ATOM 4586 C C . ALA C 1 184 ? 6.557 17.545 -59.649 1.00 16.42 184 ALA C C 1
ATOM 4587 O O . ALA C 1 184 ? 6.186 18.732 -59.670 1.00 20.77 184 ALA C O 1
ATOM 4589 N N . ALA C 1 185 ? 6.493 16.801 -58.544 1.00 15.79 185 ALA C N 1
ATOM 4590 C CA . ALA C 1 185 ? 6.001 17.380 -57.297 1.00 16.35 185 ALA C CA 1
ATOM 4591 C C . ALA C 1 185 ? 6.930 18.487 -56.820 1.00 19.04 185 ALA C C 1
ATOM 4592 O O . ALA C 1 185 ? 6.470 19.552 -56.395 1.00 18.06 185 ALA C O 1
ATOM 4594 N N . ARG C 1 186 ? 8.248 18.256 -56.908 1.00 19.89 186 ARG C N 1
ATOM 4595 C CA . ARG C 1 186 ? 9.210 19.267 -56.480 1.00 22.01 186 ARG C CA 1
ATOM 4596 C C . ARG C 1 186 ? 9.058 20.538 -57.303 1.00 19.65 186 ARG C C 1
ATOM 4597 O O . ARG C 1 186 ? 9.015 21.646 -56.753 1.00 21.73 186 ARG C O 1
ATOM 4605 N N A ARG C 1 187 ? 8.976 20.393 -58.633 0.47 20.06 187 ARG C N 1
ATOM 4606 N N B ARG C 1 187 ? 8.962 20.399 -58.629 0.53 20.03 187 ARG C N 1
ATOM 4607 C CA A ARG C 1 187 ? 8.787 21.551 -59.507 0.47 20.43 187 ARG C CA 1
ATOM 4608 C CA B ARG C 1 187 ? 8.799 21.574 -59.484 0.53 20.09 187 ARG C CA 1
ATOM 4609 C C A ARG C 1 187 ? 7.446 22.226 -59.242 0.47 20.88 187 ARG C C 1
ATOM 4610 C C B ARG C 1 187 ? 7.431 22.223 -59.297 0.53 20.62 187 ARG C C 1
ATOM 4611 O O A ARG C 1 187 ? 7.340 23.459 -59.298 0.47 22.12 187 ARG C O 1
ATOM 4612 O O B ARG C 1 187 ? 7.298 23.441 -59.469 0.53 22.74 187 ARG C O 1
ATOM 4627 N N . THR C 1 188 ? 6.412 21.434 -58.941 1.00 18.39 188 THR C N 1
ATOM 4628 C CA . THR C 1 188 ? 5.099 22.008 -58.660 1.00 16.97 188 THR C CA 1
ATOM 4629 C C . THR C 1 188 ? 5.171 22.919 -57.445 1.00 19.96 188 THR C C 1
ATOM 4630 O O . THR C 1 188 ? 4.678 24.058 -57.463 1.00 20.74 188 THR C O 1
ATOM 4634 N N . LEU C 1 189 ? 5.808 22.424 -56.383 1.00 18.71 189 LEU C N 1
ATOM 4635 C CA . LEU C 1 189 ? 5.926 23.192 -55.147 1.00 17.32 189 LEU C CA 1
ATOM 4636 C C . LEU C 1 189 ? 6.738 24.464 -55.371 1.00 20.31 189 LEU C C 1
ATOM 4637 O O . LEU C 1 189 ? 6.381 25.538 -54.869 1.00 22.03 189 LEU C O 1
ATOM 4642 N N . GLN C 1 190 ? 7.830 24.362 -56.134 1.00 21.43 190 GLN C N 1
ATOM 4643 C CA . GLN C 1 190 ? 8.633 25.545 -56.428 1.00 24.02 190 GLN C CA 1
ATOM 4644 C C . GLN C 1 190 ? 7.848 26.551 -57.259 1.00 23.00 190 GLN C C 1
ATOM 4645 O O . GLN C 1 190 ? 7.896 27.758 -56.996 1.00 23.33 190 GLN C O 1
ATOM 4651 N N . MET C 1 191 ? 7.057 26.070 -58.214 1.00 23.15 191 MET C N 1
ATOM 4652 C CA . MET C 1 191 ? 6.262 26.989 -59.013 1.00 22.82 191 MET C CA 1
ATOM 4653 C C . MET C 1 191 ? 5.216 27.691 -58.158 1.00 24.82 191 MET C C 1
ATOM 4654 O O . MET C 1 191 ? 5.063 28.914 -58.241 1.00 24.81 191 MET C O 1
ATOM 4659 N N . MET C 1 192 ? 4.550 26.947 -57.267 1.00 22.77 192 MET C N 1
ATOM 4660 C CA . MET C 1 192 ? 3.489 27.541 -56.451 1.00 24.07 192 MET C CA 1
ATOM 4661 C C . MET C 1 192 ? 4.052 28.577 -55.484 1.00 24.94 192 MET C C 1
ATOM 4662 O O . MET C 1 192 ? 3.458 29.647 -55.291 1.00 27.33 192 MET C O 1
ATOM 4667 N N . GLY C 1 193 ? 5.224 28.302 -54.908 1.00 24.96 193 GLY C N 1
ATOM 4668 C CA . GLY C 1 193 ? 5.830 29.255 -53.991 1.00 25.66 193 GLY C CA 1
ATOM 4669 C C . GLY C 1 193 ? 6.240 30.543 -54.671 1.00 29.22 193 GLY C C 1
ATOM 4670 O O . GLY C 1 193 ? 6.190 31.615 -54.058 1.00 32.68 193 GLY C O 1
ATOM 4671 N N . GLU C 1 194 ? 6.680 30.455 -55.933 1.00 28.22 194 GLU C N 1
ATOM 4672 C CA . GLU C 1 194 ? 7.127 31.611 -56.704 1.00 34.26 194 GLU C CA 1
ATOM 4673 C C . GLU C 1 194 ? 5.996 32.367 -57.393 1.00 34.29 194 GLU C C 1
ATOM 4674 O O . GLU C 1 194 ? 6.200 33.514 -57.804 1.00 41.73 194 GLU C O 1
ATOM 4680 N N . HIS C 1 195 ? 4.832 31.756 -57.568 1.00 25.98 195 HIS C N 1
ATOM 4681 C CA . HIS C 1 195 ? 3.770 32.389 -58.366 1.00 29.51 195 HIS C CA 1
ATOM 4682 C C . HIS C 1 195 ? 3.130 33.558 -57.625 1.00 33.28 195 HIS C C 1
ATOM 4683 O O . HIS C 1 195 ? 2.607 33.362 -56.522 1.00 31.90 195 HIS C O 1
ATOM 4690 N N . PRO C 1 196 ? 3.116 34.774 -58.195 1.00 34.04 196 PRO C N 1
ATOM 4691 C CA . PRO C 1 196 ? 2.527 35.917 -57.476 1.00 41.95 196 PRO C CA 1
ATOM 4692 C C . PRO C 1 196 ? 1.017 35.831 -57.313 1.00 45.02 196 PRO C C 1
ATOM 4693 O O . PRO C 1 196 ? 0.461 36.560 -56.481 1.00 43.87 196 PRO C O 1
ATOM 4697 N N . GLY C 1 197 ? 0.334 34.989 -58.084 1.00 34.81 197 GLY C N 1
ATOM 4698 C CA . GLY C 1 197 ? -1.102 34.856 -57.955 1.00 33.59 197 GLY C CA 1
ATOM 4699 C C . GLY C 1 197 ? -1.565 33.792 -56.985 1.00 32.91 197 GLY C C 1
ATOM 4700 O O . GLY C 1 197 ? -2.775 33.552 -56.883 1.00 34.29 197 GLY C O 1
ATOM 4701 N N . LEU C 1 198 ? -0.639 33.127 -56.295 1.00 30.11 198 LEU C N 1
ATOM 4702 C CA . LEU C 1 198 ? -0.958 32.041 -55.371 1.00 31.05 198 LEU C CA 1
ATOM 4703 C C . LEU C 1 198 ? -0.335 32.274 -54.004 1.00 32.16 198 LEU C C 1
ATOM 4704 O O . LEU C 1 198 ? 0.776 32.801 -53.902 1.00 39.24 198 LEU C O 1
ATOM 4709 N N . ASP C 1 199 ? -1.052 31.861 -52.956 1.00 31.87 199 ASP C N 1
ATOM 4710 C CA . ASP C 1 199 ? -0.487 31.703 -51.620 1.00 30.46 199 ASP C CA 1
ATOM 4711 C C . ASP C 1 199 ? -0.723 30.260 -51.202 1.00 25.65 199 ASP C C 1
ATOM 4712 O O . ASP C 1 199 ? -1.875 29.814 -51.165 1.00 29.62 199 ASP C O 1
ATOM 4717 N N . ALA C 1 200 ? 0.355 29.546 -50.869 1.00 25.79 200 ALA C N 1
ATOM 4718 C CA . ALA C 1 200 ? 0.324 28.093 -50.806 1.00 25.13 200 ALA C CA 1
ATOM 4719 C C . ALA C 1 200 ? 1.011 27.551 -49.557 1.00 27.15 200 ALA C C 1
ATOM 4720 O O . ALA C 1 200 ? 1.920 28.167 -48.999 1.00 26.61 200 ALA C O 1
ATOM 4722 N N . THR C 1 201 ? 0.561 26.369 -49.143 1.00 22.79 201 THR C N 1
ATOM 4723 C CA . THR C 1 201 ? 1.200 25.570 -48.108 1.00 22.45 201 THR C CA 1
ATOM 4724 C C . THR C 1 201 ? 1.172 24.120 -48.564 1.00 23.52 201 THR C C 1
ATOM 4725 O O . THR C 1 201 ? 0.437 23.755 -49.486 1.00 22.57 201 THR C O 1
ATOM 4729 N N . ALA C 1 202 ? 1.981 23.287 -47.914 1.00 21.67 202 ALA C N 1
ATOM 4730 C CA . ALA C 1 202 ? 2.004 21.861 -48.209 1.00 18.82 202 ALA C CA 1
ATOM 4731 C C . ALA C 1 202 ? 2.085 21.104 -46.896 1.00 21.49 202 ALA C C 1
ATOM 4732 O O . ALA C 1 202 ? 2.901 21.435 -46.035 1.00 21.84 202 ALA C O 1
ATOM 4734 N N . ILE C 1 203 ? 1.236 20.096 -46.757 1.00 20.59 203 ILE C N 1
ATOM 4735 C CA . ILE C 1 203 ? 1.112 19.314 -45.533 1.00 19.66 203 ILE C CA 1
ATOM 4736 C C . ILE C 1 203 ? 1.547 17.897 -45.850 1.00 22.33 203 ILE C C 1
ATOM 4737 O O . ILE C 1 203 ? 0.979 17.259 -46.743 1.00 18.98 203 ILE C O 1
ATOM 4742 N N . GLN C 1 204 ? 2.543 17.397 -45.118 1.00 20.82 204 GLN C N 1
ATOM 4743 C CA . GLN C 1 204 ? 2.931 16.002 -45.254 1.00 18.91 204 GLN C CA 1
ATOM 4744 C C . GLN C 1 204 ? 1.961 15.123 -44.484 1.00 17.50 204 GLN C C 1
ATOM 4745 O O . GLN C 1 204 ? 1.597 15.437 -43.353 1.00 20.50 204 GLN C O 1
ATOM 4751 N N . THR C 1 205 ? 1.552 14.018 -45.099 1.00 17.36 205 THR C N 1
ATOM 4752 C CA . THR C 1 205 ? 0.563 13.131 -44.508 1.00 19.54 205 THR C CA 1
ATOM 4753 C C . THR C 1 205 ? 1.096 11.702 -44.489 1.00 18.08 205 THR C C 1
ATOM 4754 O O . THR C 1 205 ? 1.987 11.332 -45.269 1.00 17.36 205 THR C O 1
ATOM 4758 N N . VAL C 1 206 ? 0.532 10.899 -43.584 1.00 17.84 206 VAL C N 1
ATOM 4759 C CA . VAL C 1 206 ? 0.696 9.453 -43.577 1.00 16.26 206 VAL C CA 1
ATOM 4760 C C . VAL C 1 206 ? -0.678 8.834 -43.386 1.00 18.36 206 VAL C C 1
ATOM 4761 O O . VAL C 1 206 ? -1.663 9.526 -43.110 1.00 20.02 206 VAL C O 1
ATOM 4765 N N . GLY C 1 207 ? -0.738 7.525 -43.544 1.00 18.13 207 GLY C N 1
ATOM 4766 C CA . GLY C 1 207 ? -1.995 6.809 -43.395 1.00 20.99 207 GLY C CA 1
ATOM 4767 C C . GLY C 1 207 ? -1.973 5.551 -44.249 1.00 18.26 207 GLY C C 1
ATOM 4768 O O . GLY C 1 207 ? -0.914 4.988 -44.496 1.00 19.11 207 GLY C O 1
ATOM 4769 N N A ARG C 1 208 ? -3.167 5.149 -44.697 0.50 20.97 208 ARG C N 1
ATOM 4770 N N B ARG C 1 208 ? -3.171 5.163 -44.696 0.50 20.93 208 ARG C N 1
ATOM 4771 C CA A ARG C 1 208 ? -3.299 3.969 -45.552 0.50 21.54 208 ARG C CA 1
ATOM 4772 C CA B ARG C 1 208 ? -3.335 3.991 -45.553 0.50 21.73 208 ARG C CA 1
ATOM 4773 C C A ARG C 1 208 ? -2.373 4.033 -46.766 0.50 21.88 208 ARG C C 1
ATOM 4774 C C B ARG C 1 208 ? -2.427 4.035 -46.781 0.50 21.81 208 ARG C C 1
ATOM 4775 O O A ARG C 1 208 ? -1.843 3.004 -47.208 0.50 20.26 208 ARG C O 1
ATOM 4776 O O B ARG C 1 208 ? -1.949 2.987 -47.239 0.50 20.05 208 ARG C O 1
ATOM 4791 N N . LYS C 1 209 ? -2.170 5.225 -47.322 1.00 18.49 209 LYS C N 1
ATOM 4792 C CA . LYS C 1 209 ? -1.460 5.351 -48.592 1.00 16.97 209 LYS C CA 1
ATOM 4793 C C . LYS C 1 209 ? 0.035 5.637 -48.435 1.00 24.54 209 LYS C C 1
ATOM 4794 O O . LYS C 1 209 ? 0.729 5.828 -49.444 1.00 24.36 209 LYS C O 1
ATOM 4800 N N . GLY C 1 210 ? 0.561 5.639 -47.212 1.00 19.42 210 GLY C N 1
ATOM 4801 C CA . GLY C 1 210 ? 1.986 5.877 -47.048 1.00 19.98 210 GLY C CA 1
ATOM 4802 C C . GLY C 1 210 ? 2.295 7.345 -46.845 1.00 19.49 210 GLY C C 1
ATOM 4803 O O . GLY C 1 210 ? 1.409 8.185 -46.663 1.00 20.24 210 GLY C O 1
ATOM 4804 N N . TRP C 1 211 ? 3.595 7.654 -46.873 1.00 15.24 211 TRP C N 1
ATOM 4805 C CA . TRP C 1 211 ? 4.083 9.013 -46.639 1.00 16.47 211 TRP C CA 1
ATOM 4806 C C . TRP C 1 211 ? 3.964 9.823 -47.933 1.00 18.08 211 TRP C C 1
ATOM 4807 O O . TRP C 1 211 ? 4.627 9.527 -48.941 1.00 17.70 211 TRP C O 1
ATOM 4818 N N . ASP C 1 212 ? 3.086 10.812 -47.926 1.00 15.48 212 ASP C N 1
ATOM 4819 C CA . ASP C 1 212 ? 2.903 11.672 -49.099 1.00 15.69 212 ASP C CA 1
ATOM 4820 C C . ASP C 1 212 ? 2.481 13.042 -48.575 1.00 15.93 212 ASP C C 1
ATOM 4821 O O . ASP C 1 212 ? 2.962 13.487 -47.526 1.00 17.23 212 ASP C O 1
ATOM 4826 N N . GLY C 1 213 ? 1.600 13.729 -49.285 1.00 16.37 213 GLY C N 1
ATOM 4827 C CA . GLY C 1 213 ? 1.140 15.019 -48.813 1.00 17.03 213 GLY C CA 1
ATOM 4828 C C . GLY C 1 213 ? 0.440 15.764 -49.928 1.00 17.96 213 GLY C C 1
ATOM 4829 O O . GLY C 1 213 ? 0.331 15.284 -51.060 1.00 17.73 213 GLY C O 1
ATOM 4830 N N . PHE C 1 214 ? -0.059 16.944 -49.573 1.00 17.31 214 PHE C N 1
ATOM 4831 C CA . PHE C 1 214 ? -0.840 17.727 -50.522 1.00 21.59 214 PHE C CA 1
ATOM 4832 C C . PHE C 1 214 ? -0.445 19.193 -50.419 1.00 22.57 214 PHE C C 1
ATOM 4833 O O . PHE C 1 214 ? 0.020 19.651 -49.375 1.00 20.71 214 PHE C O 1
ATOM 4841 N N . ALA C 1 215 ? -0.624 19.926 -51.525 1.00 19.99 215 ALA C N 1
ATOM 4842 C CA . ALA C 1 215 ? -0.474 21.372 -51.538 1.00 20.79 215 ALA C CA 1
ATOM 4843 C C . ALA C 1 215 ? -1.858 22.001 -51.543 1.00 20.11 215 ALA C C 1
ATOM 4844 O O . ALA C 1 215 ? -2.779 21.490 -52.184 1.00 20.33 215 ALA C O 1
ATOM 4846 N N . LEU C 1 216 ? -2.012 23.090 -50.801 1.00 20.52 216 LEU C N 1
ATOM 4847 C CA . LEU C 1 216 ? -3.256 23.842 -50.788 1.00 20.28 216 LEU C CA 1
ATOM 4848 C C . LEU C 1 216 ? -2.904 25.298 -51.044 1.00 25.52 216 LEU C C 1
ATOM 4849 O O . LEU C 1 216 ? -1.985 25.842 -50.423 1.00 24.50 216 LEU C O 1
ATOM 4854 N N . ALA C 1 217 ? -3.605 25.914 -51.986 1.00 23.44 217 ALA C N 1
ATOM 4855 C CA . ALA C 1 217 ? -3.311 27.295 -52.332 1.00 23.22 217 ALA C CA 1
ATOM 4856 C C . ALA C 1 217 ? -4.600 28.078 -52.488 1.00 24.54 217 ALA C C 1
ATOM 4857 O O . ALA C 1 217 ? -5.645 27.517 -52.824 1.00 24.39 217 ALA C O 1
ATOM 4859 N N . LEU C 1 218 ? -4.521 29.377 -52.197 1.00 22.43 218 LEU C N 1
ATOM 4860 C CA . LEU C 1 218 ? -5.577 30.326 -52.507 1.00 23.75 218 LEU C CA 1
ATOM 4861 C C . LEU C 1 218 ? -5.170 31.149 -53.715 1.00 26.60 218 LEU C C 1
ATOM 4862 O O . LEU C 1 218 ? -4.008 31.541 -53.837 1.00 28.20 218 LEU C O 1
ATOM 4867 N N . VAL C 1 219 ? -6.131 31.388 -54.604 1.00 30.54 219 VAL C N 1
ATOM 4868 C CA . VAL C 1 219 ? -5.939 32.266 -55.757 1.00 25.48 219 VAL C CA 1
ATOM 4869 C C . VAL C 1 219 ? -6.109 33.700 -55.283 1.00 29.65 219 VAL C C 1
ATOM 4870 O O . VAL C 1 219 ? -7.176 34.075 -54.776 1.00 30.68 219 VAL C O 1
ATOM 4874 N N . ARG C 1 220 ? -5.041 34.486 -55.375 1.00 32.58 220 ARG C N 1
ATOM 4875 C CA . ARG C 1 220 ? -5.129 35.890 -54.981 1.00 40.15 220 ARG C CA 1
ATOM 4876 C C . ARG C 1 220 ? -5.915 36.685 -56.015 1.00 52.95 220 ARG C C 1
ATOM 4877 O O . ARG C 1 220 ? -5.490 36.807 -57.163 1.00 60.64 220 ARG C O 1
ATOM 4885 N N . GLN D 1 6 ? 16.414 7.992 -46.866 1.00 54.61 6 GLN D N 1
ATOM 4886 C CA . GLN D 1 6 ? 17.320 9.011 -46.343 1.00 48.49 6 GLN D CA 1
ATOM 4887 C C . GLN D 1 6 ? 16.602 10.352 -46.095 1.00 47.22 6 GLN D C 1
ATOM 4888 O O . GLN D 1 6 ? 16.836 10.978 -45.066 1.00 45.07 6 GLN D O 1
ATOM 4894 N N . PRO D 1 7 ? 15.754 10.826 -47.015 1.00 44.62 7 PRO D N 1
ATOM 4895 C CA . PRO D 1 7 ? 14.947 12.007 -46.678 1.00 37.95 7 PRO D CA 1
ATOM 4896 C C . PRO D 1 7 ? 14.004 11.671 -45.530 1.00 25.30 7 PRO D C 1
ATOM 4897 O O . PRO D 1 7 ? 13.491 10.557 -45.432 1.00 27.70 7 PRO D O 1
ATOM 4901 N N . ASN D 1 8 ? 13.810 12.623 -44.631 1.00 25.22 8 ASN D N 1
ATOM 4902 C CA . ASN D 1 8 ? 12.898 12.460 -43.507 1.00 23.21 8 ASN D CA 1
ATOM 4903 C C . ASN D 1 8 ? 11.951 13.646 -43.465 1.00 26.46 8 ASN D C 1
ATOM 4904 O O . ASN D 1 8 ? 12.175 14.657 -44.138 1.00 20.78 8 ASN D O 1
ATOM 4909 N N . PRO D 1 9 ? 10.873 13.562 -42.691 1.00 24.92 9 PRO D N 1
ATOM 4910 C CA . PRO D 1 9 ? 9.866 14.634 -42.735 1.00 22.14 9 PRO D CA 1
ATOM 4911 C C . PRO D 1 9 ? 10.416 15.973 -42.270 1.00 20.92 9 PRO D C 1
ATOM 4912 O O . PRO D 1 9 ? 10.073 16.996 -42.872 1.00 22.95 9 PRO D O 1
ATOM 4916 N N . PRO D 1 10 ? 11.262 16.048 -41.222 1.00 23.42 10 PRO D N 1
ATOM 4917 C CA . PRO D 1 10 ? 11.850 17.368 -40.906 1.00 25.79 10 PRO D CA 1
ATOM 4918 C C . PRO D 1 10 ? 12.643 17.978 -42.055 1.00 25.27 10 PRO D C 1
ATOM 4919 O O . PRO D 1 10 ? 12.560 19.195 -42.267 1.00 26.15 10 PRO D O 1
ATOM 4923 N N . ASP D 1 11 ? 13.418 17.174 -42.797 1.00 26.10 11 ASP D N 1
ATOM 4924 C CA . ASP D 1 11 ? 14.125 17.698 -43.970 1.00 26.66 11 ASP D CA 1
ATOM 4925 C C . ASP D 1 11 ? 13.142 18.252 -44.995 1.00 19.89 11 ASP D C 1
ATOM 4926 O O . ASP D 1 11 ? 13.346 19.343 -45.545 1.00 22.81 11 ASP D O 1
ATOM 4931 N N . VAL D 1 12 ? 12.056 17.513 -45.238 1.00 19.90 12 VAL D N 1
ATOM 4932 C CA . VAL D 1 12 ? 11.046 17.963 -46.197 1.00 20.14 12 VAL D CA 1
ATOM 4933 C C . VAL D 1 12 ? 10.393 19.260 -45.715 1.00 22.31 12 VAL D C 1
ATOM 4934 O O . VAL D 1 12 ? 10.212 20.200 -46.497 1.00 20.21 12 VAL D O 1
ATOM 4938 N N . ASP D 1 13 ? 10.066 19.355 -44.420 1.00 21.91 13 ASP D N 1
ATOM 4939 C CA . ASP D 1 13 ? 9.455 20.592 -43.918 1.00 22.28 13 ASP D CA 1
ATOM 4940 C C . ASP D 1 13 ? 10.394 21.783 -44.089 1.00 25.06 13 ASP D C 1
ATOM 4941 O O . ASP D 1 13 ? 9.945 22.905 -44.357 1.00 25.24 13 ASP D O 1
ATOM 4946 N N . ALA D 1 14 ? 11.703 21.570 -43.921 1.00 24.18 14 ALA D N 1
ATOM 4947 C CA . ALA D 1 14 ? 12.647 22.671 -44.127 1.00 25.01 14 ALA D CA 1
ATOM 4948 C C . ALA D 1 14 ? 12.609 23.167 -45.570 1.00 22.43 14 ALA D C 1
ATOM 4949 O O . ALA D 1 14 ? 12.673 24.376 -45.819 1.00 25.93 14 ALA D O 1
ATOM 4951 N N . PHE D 1 15 ? 12.509 22.243 -46.528 1.00 23.05 15 PHE D N 1
ATOM 4952 C CA . PHE D 1 15 ? 12.353 22.615 -47.936 1.00 23.81 15 PHE D CA 1
ATOM 4953 C C . PHE D 1 15 ? 11.030 23.339 -48.179 1.00 20.85 15 PHE D C 1
ATOM 4954 O O . PHE D 1 15 ? 10.989 24.392 -48.834 1.00 22.26 15 PHE D O 1
ATOM 4962 N N . LEU D 1 16 ? 9.936 22.806 -47.630 1.00 22.89 16 LEU D N 1
ATOM 4963 C CA . LEU D 1 16 ? 8.634 23.450 -47.804 1.00 21.28 16 LEU D CA 1
ATOM 4964 C C . LEU D 1 16 ? 8.608 24.855 -47.192 1.00 21.72 16 LEU D C 1
ATOM 4965 O O . LEU D 1 16 ? 8.031 25.779 -47.779 1.00 25.74 16 LEU D O 1
ATOM 4970 N N . ASP D 1 17 ? 9.219 25.042 -46.012 1.00 25.50 17 ASP D N 1
ATOM 4971 C CA . ASP D 1 17 ? 9.282 26.383 -45.418 1.00 26.68 17 ASP D CA 1
ATOM 4972 C C . ASP D 1 17 ? 9.995 27.371 -46.342 1.00 28.90 17 ASP D C 1
ATOM 4973 O O . ASP D 1 17 ? 9.489 28.465 -46.625 1.00 29.38 17 ASP D O 1
ATOM 4978 N N . SER D 1 18 ? 11.189 27.007 -46.800 1.00 30.33 18 SER D N 1
ATOM 4979 C CA . SER D 1 18 ? 11.951 27.876 -47.686 1.00 29.75 18 SER D CA 1
ATOM 4980 C C . SER D 1 18 ? 11.226 28.111 -49.009 1.00 27.03 18 SER D C 1
ATOM 4981 O O . SER D 1 18 ? 11.319 29.199 -49.586 1.00 31.32 18 SER D O 1
ATOM 4984 N N . THR D 1 19 ? 10.479 27.123 -49.485 1.00 24.71 19 THR D N 1
ATOM 4985 C CA . THR D 1 19 ? 9.883 27.203 -50.813 1.00 26.90 19 THR D CA 1
ATOM 4986 C C . THR D 1 19 ? 8.536 27.917 -50.814 1.00 31.32 19 THR D C 1
ATOM 4987 O O . THR D 1 19 ? 8.234 28.653 -51.758 1.00 27.15 19 THR D O 1
ATOM 4991 N N . LEU D 1 20 ? 7.712 27.709 -49.783 1.00 26.93 20 LEU D N 1
ATOM 4992 C CA . LEU D 1 20 ? 6.340 28.213 -49.762 1.00 24.81 20 LEU D CA 1
ATOM 4993 C C . LEU D 1 20 ? 6.081 29.332 -48.764 1.00 29.86 20 LEU D C 1
ATOM 4994 O O . LEU D 1 20 ? 5.096 30.060 -48.922 1.00 31.16 20 LEU D O 1
ATOM 4999 N N . VAL D 1 21 ? 6.901 29.482 -47.734 1.00 27.81 21 VAL D N 1
ATOM 5000 C CA . VAL D 1 21 ? 6.726 30.548 -46.759 1.00 29.90 21 VAL D CA 1
ATOM 5001 C C . VAL D 1 21 ? 7.809 31.608 -46.905 1.00 29.91 21 VAL D C 1
ATOM 5002 O O . VAL D 1 21 ? 7.511 32.796 -47.032 1.00 34.58 21 VAL D O 1
ATOM 5006 N N . GLY D 1 22 ? 9.068 31.194 -46.940 1.00 30.80 22 GLY D N 1
ATOM 5007 C CA . GLY D 1 22 ? 10.144 32.149 -47.103 1.00 35.65 22 GLY D CA 1
ATOM 5008 C C . GLY D 1 22 ? 10.412 32.911 -45.821 1.00 37.34 22 GLY D C 1
ATOM 5009 O O . GLY D 1 22 ? 9.958 32.553 -44.732 1.00 42.53 22 GLY D O 1
ATOM 5010 N N . ASP D 1 23 ? 11.171 33.987 -45.960 1.00 37.85 23 ASP D N 1
ATOM 5011 C CA . ASP D 1 23 ? 11.529 34.786 -44.798 1.00 43.76 23 ASP D CA 1
ATOM 5012 C C . ASP D 1 23 ? 10.287 35.436 -44.199 1.00 45.76 23 ASP D C 1
ATOM 5013 O O . ASP D 1 23 ? 9.448 35.984 -44.920 1.00 42.00 23 ASP D O 1
ATOM 5018 N N . ASP D 1 24 ? 10.174 35.363 -42.872 1.00 41.05 24 ASP D N 1
ATOM 5019 C CA . ASP D 1 24 ? 9.027 35.893 -42.137 1.00 41.54 24 ASP D CA 1
ATOM 5020 C C . ASP D 1 24 ? 9.578 36.566 -40.895 1.00 43.07 24 ASP D C 1
ATOM 5021 O O . ASP D 1 24 ? 9.670 35.953 -39.825 1.00 40.95 24 ASP D O 1
ATOM 5026 N N . PRO D 1 25 ? 9.988 37.828 -41.006 1.00 46.47 25 PRO D N 1
ATOM 5027 C CA . PRO D 1 25 ? 10.629 38.479 -39.855 1.00 47.03 25 PRO D CA 1
ATOM 5028 C C . PRO D 1 25 ? 9.721 38.615 -38.644 1.00 47.78 25 PRO D C 1
ATOM 5029 O O . PRO D 1 25 ? 10.208 38.549 -37.508 1.00 47.53 25 PRO D O 1
ATOM 5033 N N . ALA D 1 26 ? 8.414 38.805 -38.844 1.00 42.00 26 ALA D N 1
ATOM 5034 C CA . ALA D 1 26 ? 7.526 38.948 -37.695 1.00 44.37 26 ALA D CA 1
ATOM 5035 C C . ALA D 1 26 ? 7.459 37.653 -36.901 1.00 45.73 26 ALA D C 1
ATOM 5036 O O . ALA D 1 26 ? 7.486 37.670 -35.664 1.00 44.95 26 ALA D O 1
ATOM 5038 N N . LEU D 1 27 ? 7.401 36.517 -37.590 1.00 45.09 27 LEU D N 1
ATOM 5039 C CA . LEU D 1 27 ? 7.366 35.257 -36.862 1.00 43.57 27 LEU D CA 1
ATOM 5040 C C . LEU D 1 27 ? 8.734 34.879 -36.312 1.00 43.59 27 LEU D C 1
ATOM 5041 O O . LEU D 1 27 ? 8.815 34.256 -35.244 1.00 44.57 27 LEU D O 1
ATOM 5046 N N . ALA D 1 28 ? 9.815 35.238 -37.010 1.00 45.76 28 ALA D N 1
ATOM 5047 C CA . ALA D 1 28 ? 11.144 35.042 -36.436 1.00 47.86 28 ALA D CA 1
ATOM 5048 C C . ALA D 1 28 ? 11.290 35.816 -35.133 1.00 49.55 28 ALA D C 1
ATOM 5049 O O . ALA D 1 28 ? 11.789 35.282 -34.134 1.00 48.84 28 ALA D O 1
ATOM 5051 N N . ALA D 1 29 ? 10.826 37.068 -35.119 1.00 45.00 29 ALA D N 1
ATOM 5052 C CA . ALA D 1 29 ? 10.877 37.870 -33.904 1.00 49.57 29 ALA D CA 1
ATOM 5053 C C . ALA D 1 29 ? 9.966 37.287 -32.831 1.00 49.12 29 ALA D C 1
ATOM 5054 O O . ALA D 1 29 ? 10.306 37.313 -31.644 1.00 47.55 29 ALA D O 1
ATOM 5056 N N . ALA D 1 30 ? 8.804 36.756 -33.231 1.00 45.53 30 ALA D N 1
ATOM 5057 C CA . ALA D 1 30 ? 7.902 36.140 -32.260 1.00 45.25 30 ALA D CA 1
ATOM 5058 C C . ALA D 1 30 ? 8.533 34.915 -31.612 1.00 44.04 30 ALA D C 1
ATOM 5059 O O . ALA D 1 30 ? 8.295 34.638 -30.430 1.00 48.64 30 ALA D O 1
ATOM 5061 N N . LEU D 1 31 ? 9.328 34.158 -32.372 1.00 46.11 31 LEU D N 1
ATOM 5062 C CA . LEU D 1 31 ? 10.010 33.009 -31.794 1.00 46.14 31 LEU D CA 1
ATOM 5063 C C . LEU D 1 31 ? 11.150 33.454 -30.886 1.00 51.08 31 LEU D C 1
ATOM 5064 O O . LEU D 1 31 ? 11.356 32.872 -29.811 1.00 51.15 31 LEU D O 1
ATOM 5069 N N . ALA D 1 32 ? 11.896 34.491 -31.292 1.00 46.83 32 ALA D N 1
ATOM 5070 C CA . ALA D 1 32 ? 12.967 34.994 -30.437 1.00 48.15 32 ALA D CA 1
ATOM 5071 C C . ALA D 1 32 ? 12.424 35.479 -29.102 1.00 52.36 32 ALA D C 1
ATOM 5072 O O . ALA D 1 32 ? 13.024 35.225 -28.049 1.00 53.38 32 ALA D O 1
ATOM 5074 N N . ALA D 1 33 ? 11.305 36.208 -29.127 1.00 52.72 33 ALA D N 1
ATOM 5075 C CA . ALA D 1 33 ? 10.718 36.706 -27.886 1.00 50.51 33 ALA D CA 1
ATOM 5076 C C . ALA D 1 33 ? 10.135 35.571 -27.049 1.00 49.96 33 ALA D C 1
ATOM 5077 O O . ALA D 1 33 ? 10.186 35.613 -25.815 1.00 51.43 33 ALA D O 1
ATOM 5079 N N . SER D 1 34 ? 9.554 34.561 -27.706 1.00 48.00 34 SER D N 1
ATOM 5080 C CA . SER D 1 34 ? 9.041 33.398 -26.988 1.00 47.30 34 SER D CA 1
ATOM 5081 C C . SER D 1 34 ? 10.165 32.656 -26.273 1.00 47.51 34 SER D C 1
ATOM 5082 O O . SER D 1 34 ? 10.021 32.264 -25.106 1.00 48.39 34 SER D O 1
ATOM 5085 N N . ASP D 1 35 ? 11.293 32.454 -26.958 1.00 46.77 35 ASP D N 1
ATOM 5086 C CA . ASP D 1 35 ? 12.441 31.804 -26.335 1.00 49.08 35 ASP D CA 1
ATOM 5087 C C . ASP D 1 35 ? 12.982 32.626 -25.173 1.00 54.40 35 ASP D C 1
ATOM 5088 O O . ASP D 1 35 ? 13.325 32.076 -24.119 1.00 61.57 35 ASP D O 1
ATOM 5093 N N . ALA D 1 36 ? 13.079 33.945 -25.353 1.00 50.83 36 ALA D N 1
ATOM 5094 C CA . ALA D 1 36 ? 13.583 34.795 -24.284 1.00 53.47 36 ALA D CA 1
ATOM 5095 C C . ALA D 1 36 ? 12.692 34.717 -23.052 1.00 54.37 36 ALA D C 1
ATOM 5096 O O . ALA D 1 36 ? 13.183 34.816 -21.920 1.00 56.85 36 ALA D O 1
ATOM 5098 N N . ALA D 1 37 ? 11.386 34.545 -23.249 1.00 54.88 37 ALA D N 1
ATOM 5099 C CA . ALA D 1 37 ? 10.444 34.381 -22.152 1.00 56.89 37 ALA D CA 1
ATOM 5100 C C . ALA D 1 37 ? 10.286 32.924 -21.726 1.00 60.11 37 ALA D C 1
ATOM 5101 O O . ALA D 1 37 ? 9.424 32.628 -20.893 1.00 59.13 37 ALA D O 1
ATOM 5103 N N . GLU D 1 38 ? 11.086 32.016 -22.290 1.00 55.78 38 GLU D N 1
ATOM 5104 C CA . GLU D 1 38 ? 11.096 30.605 -21.903 1.00 56.91 38 GLU D CA 1
ATOM 5105 C C . GLU D 1 38 ? 9.757 29.919 -22.172 1.00 54.91 38 GLU D C 1
ATOM 5106 O O . GLU D 1 38 ? 9.343 29.027 -21.424 1.00 54.75 38 GLU D O 1
ATOM 5112 N N . LEU D 1 39 ? 9.066 30.321 -23.234 1.00 48.73 39 LEU D N 1
ATOM 5113 C CA . LEU D 1 39 ? 7.886 29.580 -23.656 1.00 47.84 39 LEU D CA 1
ATOM 5114 C C . LEU D 1 39 ? 8.310 28.248 -24.273 1.00 44.74 39 LEU D C 1
ATOM 5115 O O . LEU D 1 39 ? 9.331 28.179 -24.967 1.00 45.33 39 LEU D O 1
ATOM 5120 N N . PRO D 1 40 ? 7.555 27.175 -24.042 1.00 47.01 40 PRO D N 1
ATOM 5121 C CA . PRO D 1 40 ? 7.861 25.897 -24.703 1.00 45.05 40 PRO D CA 1
ATOM 5122 C C . PRO D 1 40 ? 7.753 26.004 -26.217 1.00 43.51 40 PRO D C 1
ATOM 5123 O O . PRO D 1 40 ? 6.904 26.723 -26.745 1.00 46.47 40 PRO D O 1
ATOM 5127 N N . ARG D 1 41 ? 8.631 25.281 -26.915 1.00 40.05 41 ARG D N 1
ATOM 5128 C CA . ARG D 1 41 ? 8.674 25.313 -28.377 1.00 45.40 41 ARG D CA 1
ATOM 5129 C C . ARG D 1 41 ? 7.675 24.306 -28.950 1.00 37.84 41 ARG D C 1
ATOM 5130 O O . ARG D 1 41 ? 8.031 23.276 -29.527 1.00 41.13 41 ARG D O 1
ATOM 5138 N N . ILE D 1 42 ? 6.391 24.624 -28.777 1.00 39.14 42 ILE D N 1
ATOM 5139 C CA . ILE D 1 42 ? 5.330 23.704 -29.179 1.00 41.33 42 ILE D CA 1
ATOM 5140 C C . ILE D 1 42 ? 4.326 24.384 -30.106 1.00 35.23 42 ILE D C 1
ATOM 5141 O O . ILE D 1 42 ? 3.242 23.845 -30.358 1.00 36.51 42 ILE D O 1
ATOM 5146 N N . ALA D 1 43 ? 4.698 25.536 -30.667 1.00 34.76 43 ALA D N 1
ATOM 5147 C CA . ALA D 1 43 ? 3.824 26.242 -31.596 1.00 37.04 43 ALA D CA 1
ATOM 5148 C C . ALA D 1 43 ? 3.628 25.448 -32.889 1.00 35.54 43 ALA D C 1
ATOM 5149 O O . ALA D 1 43 ? 4.399 24.540 -33.213 1.00 34.37 43 ALA D O 1
ATOM 5151 N N . VAL D 1 44 ? 2.580 25.809 -33.642 1.00 32.70 44 VAL D N 1
ATOM 5152 C CA . VAL D 1 44 ? 2.383 25.184 -34.951 1.00 30.45 44 VAL D CA 1
ATOM 5153 C C . VAL D 1 44 ? 3.614 25.434 -35.816 1.00 29.86 44 VAL D C 1
ATOM 5154 O O . VAL D 1 44 ? 4.282 26.473 -35.710 1.00 32.96 44 VAL D O 1
ATOM 5158 N N . SER D 1 45 ? 3.909 24.475 -36.689 1.00 28.21 45 SER D N 1
ATOM 5159 C CA . SER D 1 45 ? 4.961 24.683 -37.668 1.00 28.08 45 SER D CA 1
ATOM 5160 C C . SER D 1 45 ? 4.516 25.712 -38.705 1.00 29.78 45 SER D C 1
ATOM 5161 O O . SER D 1 45 ? 3.351 26.123 -38.756 1.00 30.47 45 SER D O 1
ATOM 5164 N N . ALA D 1 46 ? 5.468 26.142 -39.538 1.00 31.46 46 ALA D N 1
ATOM 5165 C CA . ALA D 1 46 ? 5.142 27.148 -40.547 1.00 33.13 46 ALA D CA 1
ATOM 5166 C C . ALA D 1 46 ? 4.117 26.623 -41.557 1.00 26.67 46 ALA D C 1
ATOM 5167 O O . ALA D 1 46 ? 3.190 27.347 -41.934 1.00 26.84 46 ALA D O 1
ATOM 5169 N N . GLN D 1 47 ? 4.253 25.369 -42.001 1.00 26.87 47 GLN D N 1
ATOM 5170 C CA . GLN D 1 47 ? 3.259 24.835 -42.934 1.00 23.72 47 GLN D CA 1
ATOM 5171 C C . GLN D 1 47 ? 1.894 24.713 -42.272 1.00 26.27 47 GLN D C 1
ATOM 5172 O O . GLN D 1 47 ? 0.869 24.985 -42.908 1.00 25.53 47 GLN D O 1
ATOM 5178 N N . GLN D 1 48 ? 1.865 24.292 -40.994 1.00 25.86 48 GLN D N 1
ATOM 5179 C CA . GLN D 1 48 ? 0.608 24.184 -40.259 1.00 25.55 48 GLN D CA 1
ATOM 5180 C C . GLN D 1 48 ? -0.033 25.547 -40.045 1.00 27.07 48 GLN D C 1
ATOM 5181 O O . GLN D 1 48 ? -1.253 25.702 -40.199 1.00 28.33 48 GLN D O 1
ATOM 5187 N N . GLY D 1 49 ? 0.767 26.538 -39.648 1.00 28.92 49 GLY D N 1
ATOM 5188 C CA . GLY D 1 49 ? 0.225 27.874 -39.469 1.00 30.42 49 GLY D CA 1
ATOM 5189 C C . GLY D 1 49 ? -0.307 28.443 -40.768 1.00 29.26 49 GLY D C 1
ATOM 5190 O O . GLY D 1 49 ? -1.394 29.030 -40.801 1.00 31.20 49 GLY D O 1
ATOM 5191 N N . LYS D 1 50 ? 0.443 28.262 -41.858 1.00 28.26 50 LYS D N 1
ATOM 5192 C CA . LYS D 1 50 ? -0.019 28.738 -43.156 1.00 27.92 50 LYS D CA 1
ATOM 5193 C C . LYS D 1 50 ? -1.314 28.046 -43.551 1.00 27.97 50 LYS D C 1
ATOM 5194 O O . LYS D 1 50 ? -2.199 28.669 -44.145 1.00 29.82 50 LYS D O 1
ATOM 5200 N N . PHE D 1 51 ? -1.447 26.755 -43.223 1.00 26.48 51 PHE D N 1
ATOM 5201 C CA . PHE D 1 51 ? -2.706 26.057 -43.463 1.00 25.94 51 PHE D CA 1
ATOM 5202 C C . PHE D 1 51 ? -3.865 26.761 -42.748 1.00 27.09 51 PHE D C 1
ATOM 5203 O O . PHE D 1 51 ? -4.909 27.037 -43.353 1.00 27.84 51 PHE D O 1
ATOM 5211 N N . LEU D 1 52 ? -3.694 27.088 -41.463 1.00 28.22 52 LEU D N 1
ATOM 5212 C CA . LEU D 1 52 ? -4.747 27.819 -40.757 1.00 29.73 52 LEU D CA 1
ATOM 5213 C C . LEU D 1 52 ? -5.044 29.143 -41.446 1.00 30.67 52 LEU D C 1
ATOM 5214 O O . LEU D 1 52 ? -6.205 29.556 -41.565 1.00 33.07 52 LEU D O 1
ATOM 5219 N N . CYS D 1 53 ? -3.996 29.839 -41.869 1.00 30.77 53 CYS D N 1
ATOM 5220 C CA . CYS D 1 53 ? -4.165 31.113 -42.550 1.00 31.70 53 CYS D CA 1
ATOM 5221 C C . CYS D 1 53 ? -4.991 30.954 -43.822 1.00 33.01 53 CYS D C 1
ATOM 5222 O O . CYS D 1 53 ? -5.932 31.720 -44.071 1.00 31.95 53 CYS D O 1
ATOM 5225 N N . LEU D 1 54 ? -4.635 29.969 -44.653 1.00 29.32 54 LEU D N 1
ATOM 5226 C CA . LEU D 1 54 ? -5.330 29.776 -45.924 1.00 28.60 54 LEU D CA 1
ATOM 5227 C C . LEU D 1 54 ? -6.734 29.228 -45.713 1.00 29.31 54 LEU D C 1
ATOM 5228 O O . LEU D 1 54 ? -7.638 29.519 -46.505 1.00 29.73 54 LEU D O 1
ATOM 5233 N N . LEU D 1 55 ? -6.932 28.435 -44.654 1.00 28.60 55 LEU D N 1
ATOM 5234 C CA . LEU D 1 55 ? -8.270 27.957 -44.319 1.00 31.04 55 LEU D CA 1
ATOM 5235 C C . LEU D 1 55 ? -9.184 29.115 -43.938 1.00 32.31 55 LEU D C 1
ATOM 5236 O O . LEU D 1 55 ? -10.324 29.204 -44.411 1.00 33.84 55 LEU D O 1
ATOM 5241 N N . ALA D 1 56 ? -8.702 30.009 -43.070 1.00 31.88 56 ALA D N 1
ATOM 5242 C CA . ALA D 1 56 ? -9.477 31.197 -42.732 1.00 33.67 56 ALA D CA 1
ATOM 5243 C C . ALA D 1 56 ? -9.742 32.036 -43.976 1.00 36.87 56 ALA D C 1
ATOM 5244 O O . ALA D 1 56 ? -10.847 32.562 -44.156 1.00 35.46 56 ALA D O 1
ATOM 5246 N N . GLY D 1 57 ? -8.740 32.158 -44.848 1.00 34.56 57 GLY D N 1
ATOM 5247 C CA . GLY D 1 57 ? -8.929 32.901 -46.087 1.00 34.23 57 GLY D CA 1
ATOM 5248 C C . GLY D 1 57 ? -9.919 32.239 -47.026 1.00 32.55 57 GLY D C 1
ATOM 5249 O O . GLY D 1 57 ? -10.724 32.921 -47.673 1.00 40.97 57 GLY D O 1
ATOM 5250 N N . ALA D 1 58 ? -9.886 30.905 -47.103 1.00 32.58 58 ALA D N 1
ATOM 5251 C CA . ALA D 1 58 ? -10.765 30.178 -48.014 1.00 33.83 58 ALA D CA 1
ATOM 5252 C C . ALA D 1 58 ? -12.236 30.409 -47.680 1.00 38.13 58 ALA D C 1
ATOM 5253 O O . ALA D 1 58 ? -13.062 30.585 -48.584 1.00 35.52 58 ALA D O 1
ATOM 5255 N N . ILE D 1 59 ? -12.587 30.421 -46.393 1.00 32.38 59 ILE D N 1
ATOM 5256 C CA . ILE D 1 59 ? -13.994 30.556 -46.019 1.00 34.48 59 ILE D CA 1
ATOM 5257 C C . ILE D 1 59 ? -14.361 32.014 -45.772 1.00 40.68 59 ILE D C 1
ATOM 5258 O O . ILE D 1 59 ? -15.493 32.312 -45.375 1.00 40.12 59 ILE D O 1
ATOM 5263 N N . GLN D 1 60 ? -13.423 32.932 -46.026 1.00 42.42 60 GLN D N 1
ATOM 5264 C CA . GLN D 1 60 ? -13.645 34.362 -45.802 1.00 47.82 60 GLN D CA 1
ATOM 5265 C C . GLN D 1 60 ? -14.089 34.626 -44.369 1.00 48.91 60 GLN D C 1
ATOM 5266 O O . GLN D 1 60 ? -15.020 35.394 -44.116 1.00 46.74 60 GLN D O 1
ATOM 5272 N N . ALA D 1 61 ? -13.407 33.978 -43.425 1.00 39.85 61 ALA D N 1
ATOM 5273 C CA . ALA D 1 61 ? -13.758 34.083 -42.016 1.00 41.61 61 ALA D CA 1
ATOM 5274 C C . ALA D 1 61 ? -13.663 35.526 -41.543 1.00 46.89 61 ALA D C 1
ATOM 5275 O O . ALA D 1 61 ? -12.676 36.217 -41.803 1.00 51.34 61 ALA D O 1
ATOM 5277 N N . ARG D 1 62 ? -14.693 35.976 -40.830 1.00 48.07 62 ARG D N 1
ATOM 5278 C CA . ARG D 1 62 ? -14.690 37.317 -40.268 1.00 51.78 62 ARG D CA 1
ATOM 5279 C C . ARG D 1 62 ? -14.624 37.326 -38.752 1.00 50.49 62 ARG D C 1
ATOM 5280 O O . ARG D 1 62 ? -14.230 38.345 -38.176 1.00 52.04 62 ARG D O 1
ATOM 5282 N N . ARG D 1 63 ? -14.970 36.217 -38.102 1.00 45.04 63 ARG D N 1
ATOM 5283 C CA . ARG D 1 63 ? -14.779 36.051 -36.667 1.00 45.75 63 ARG D CA 1
ATOM 5284 C C . ARG D 1 63 ? -14.189 34.671 -36.436 1.00 44.02 63 ARG D C 1
ATOM 5285 O O . ARG D 1 63 ? -14.788 33.666 -36.830 1.00 42.94 63 ARG D O 1
ATOM 5287 N N . VAL D 1 64 ? -13.020 34.631 -35.805 1.00 49.03 64 VAL D N 1
ATOM 5288 C CA . VAL D 1 64 ? -12.303 33.395 -35.527 1.00 42.90 64 VAL D CA 1
ATOM 5289 C C . VAL D 1 64 ? -12.110 33.263 -34.025 1.00 47.51 64 VAL D C 1
ATOM 5290 O O . VAL D 1 64 ? -11.760 34.232 -33.342 1.00 45.08 64 VAL D O 1
ATOM 5294 N N . LEU D 1 65 ? -12.334 32.058 -33.517 1.00 42.47 65 LEU D N 1
ATOM 5295 C CA . LEU D 1 65 ? -12.098 31.729 -32.122 1.00 43.16 65 LEU D CA 1
ATOM 5296 C C . LEU D 1 65 ? -10.936 30.753 -32.029 1.00 43.64 65 LEU D C 1
ATOM 5297 O O . LEU D 1 65 ? -10.922 29.728 -32.722 1.00 40.06 65 LEU D O 1
ATOM 5302 N N . GLU D 1 66 ? -9.952 31.085 -31.202 1.00 42.53 66 GLU D N 1
ATOM 5303 C CA . GLU D 1 66 ? -8.830 30.197 -30.932 1.00 43.51 66 GLU D CA 1
ATOM 5304 C C . GLU D 1 66 ? -8.774 29.919 -29.438 1.00 42.34 66 GLU D C 1
ATOM 5305 O O . GLU D 1 66 ? -8.924 30.836 -28.625 1.00 44.10 66 GLU D O 1
ATOM 5311 N N . ILE D 1 67 ? -8.571 28.657 -29.077 1.00 42.32 67 ILE D N 1
ATOM 5312 C CA . ILE D 1 67 ? -8.459 28.244 -27.684 1.00 42.20 67 ILE D CA 1
ATOM 5313 C C . ILE D 1 67 ? -7.054 27.687 -27.495 1.00 41.42 67 ILE D C 1
ATOM 5314 O O . ILE D 1 67 ? -6.721 26.619 -28.033 1.00 39.76 67 ILE D O 1
ATOM 5319 N N . GLY D 1 68 ? -6.221 28.426 -26.759 1.00 42.67 68 GLY D N 1
ATOM 5320 C CA . GLY D 1 68 ? -4.828 28.074 -26.560 1.00 42.20 68 GLY D CA 1
ATOM 5321 C C . GLY D 1 68 ? -3.896 28.935 -27.391 1.00 43.75 68 GLY D C 1
ATOM 5322 O O . GLY D 1 68 ? -3.539 28.574 -28.518 1.00 48.31 68 GLY D O 1
ATOM 5323 N N . THR D 1 69 ? -3.476 30.071 -26.831 1.00 43.71 69 THR D N 1
ATOM 5324 C CA . THR D 1 69 ? -2.730 31.087 -27.567 1.00 43.91 69 THR D CA 1
ATOM 5325 C C . THR D 1 69 ? -1.224 30.839 -27.575 1.00 43.44 69 THR D C 1
ATOM 5326 O O . THR D 1 69 ? -0.569 31.046 -28.602 1.00 42.55 69 THR D O 1
ATOM 5330 N N . LEU D 1 70 ? -0.663 30.397 -26.449 1.00 44.09 70 LEU D N 1
ATOM 5331 C CA . LEU D 1 70 ? 0.782 30.361 -26.236 1.00 44.19 70 LEU D CA 1
ATOM 5332 C C . LEU D 1 70 ? 1.380 31.728 -26.557 1.00 45.29 70 LEU D C 1
ATOM 5333 O O . LEU D 1 70 ? 1.008 32.723 -25.931 1.00 47.06 70 LEU D O 1
ATOM 5338 N N . GLY D 1 71 ? 2.281 31.798 -27.534 1.00 47.73 71 GLY D N 1
ATOM 5339 C CA . GLY D 1 71 ? 2.903 33.041 -27.937 1.00 45.26 71 GLY D CA 1
ATOM 5340 C C . GLY D 1 71 ? 2.253 33.729 -29.118 1.00 44.81 71 GLY D C 1
ATOM 5341 O O . GLY D 1 71 ? 2.808 34.712 -29.623 1.00 45.41 71 GLY D O 1
ATOM 5342 N N . GLY D 1 72 ? 1.102 33.247 -29.580 1.00 44.12 72 GLY D N 1
ATOM 5343 C CA . GLY D 1 72 ? 0.382 33.874 -30.666 1.00 44.30 72 GLY D CA 1
ATOM 5344 C C . GLY D 1 72 ? 0.784 33.444 -32.059 1.00 44.50 72 GLY D C 1
ATOM 5345 O O . GLY D 1 72 ? 0.347 34.079 -33.027 1.00 45.69 72 GLY D O 1
ATOM 5346 N N . PHE D 1 73 ? 1.592 32.385 -32.196 1.00 40.33 73 PHE D N 1
ATOM 5347 C CA . PHE D 1 73 ? 2.035 31.933 -33.518 1.00 40.85 73 PHE D CA 1
ATOM 5348 C C . PHE D 1 73 ? 0.853 31.576 -34.405 1.00 37.49 73 PHE D C 1
ATOM 5349 O O . PHE D 1 73 ? 0.675 32.137 -35.492 1.00 37.17 73 PHE D O 1
ATOM 5357 N N . SER D 1 74 ? 0.056 30.600 -33.970 1.00 37.35 74 SER D N 1
ATOM 5358 C CA . SER D 1 74 ? -1.136 30.234 -34.723 1.00 37.36 74 SER D CA 1
ATOM 5359 C C . SER D 1 74 ? -2.079 31.420 -34.847 1.00 37.35 74 SER D C 1
ATOM 5360 O O . SER D 1 74 ? -2.753 31.577 -35.870 1.00 36.79 74 SER D O 1
ATOM 5363 N N . THR D 1 75 ? -2.143 32.259 -33.802 1.00 39.17 75 THR D N 1
ATOM 5364 C CA . THR D 1 75 ? -3.000 33.441 -33.831 1.00 40.61 75 THR D CA 1
ATOM 5365 C C . THR D 1 75 ? -2.592 34.404 -34.935 1.00 40.66 75 THR D C 1
ATOM 5366 O O . THR D 1 75 ? -3.451 34.951 -35.638 1.00 40.87 75 THR D O 1
ATOM 5370 N N . ILE D 1 76 ? -1.288 34.649 -35.086 1.00 40.58 76 ILE D N 1
ATOM 5371 C CA . ILE D 1 76 ? -0.821 35.539 -36.148 1.00 40.63 76 ILE D CA 1
ATOM 5372 C C . ILE D 1 76 ? -1.249 35.001 -37.505 1.00 38.97 76 ILE D C 1
ATOM 5373 O O . ILE D 1 76 ? -1.755 35.737 -38.361 1.00 39.24 76 ILE D O 1
ATOM 5378 N N . TRP D 1 77 ? -1.068 33.696 -37.712 1.00 39.20 77 TRP D N 1
ATOM 5379 C CA . TRP D 1 77 ? -1.474 33.097 -38.974 1.00 35.72 77 TRP D CA 1
ATOM 5380 C C . TRP D 1 77 ? -2.975 33.227 -39.191 1.00 36.03 77 TRP D C 1
ATOM 5381 O O . TRP D 1 77 ? -3.425 33.558 -40.299 1.00 35.69 77 TRP D O 1
ATOM 5392 N N . LEU D 1 78 ? -3.764 32.958 -38.147 1.00 36.72 78 LEU D N 1
ATOM 5393 C CA . LEU D 1 78 ? -5.209 33.098 -38.253 1.00 37.19 78 LEU D CA 1
ATOM 5394 C C . LEU D 1 78 ? -5.602 34.545 -38.539 1.00 38.71 78 LEU D C 1
ATOM 5395 O O . LEU D 1 78 ? -6.518 34.801 -39.325 1.00 38.72 78 LEU D O 1
ATOM 5400 N N . ALA D 1 79 ? -4.933 35.501 -37.898 1.00 40.09 79 ALA D N 1
ATOM 5401 C CA . ALA D 1 79 ? -5.256 36.903 -38.148 1.00 41.63 79 ALA D CA 1
ATOM 5402 C C . ALA D 1 79 ? -4.888 37.300 -39.573 1.00 42.67 79 ALA D C 1
ATOM 5403 O O . ALA D 1 79 ? -5.600 38.083 -40.211 1.00 41.63 79 ALA D O 1
ATOM 5405 N N . ARG D 1 80 ? -3.783 36.760 -40.091 1.00 41.64 80 ARG D N 1
ATOM 5406 C CA . ARG D 1 80 ? -3.418 36.997 -41.485 1.00 41.04 80 ARG D CA 1
ATOM 5407 C C . ARG D 1 80 ? -4.484 36.464 -42.432 1.00 46.07 80 ARG D C 1
ATOM 5408 O O . ARG D 1 80 ? -4.850 37.131 -43.406 1.00 43.75 80 ARG D O 1
ATOM 5416 N N . GLY D 1 81 ? -5.003 35.266 -42.154 1.00 41.01 81 GLY D N 1
ATOM 5417 C CA . GLY D 1 81 ? -5.992 34.676 -43.039 1.00 40.00 81 GLY D CA 1
ATOM 5418 C C . GLY D 1 81 ? -7.348 35.352 -42.962 1.00 43.97 81 GLY D C 1
ATOM 5419 O O . GLY D 1 81 ? -8.031 35.502 -43.979 1.00 43.44 81 GLY D O 1
ATOM 5420 N N . ALA D 1 82 ? -7.744 35.800 -41.769 1.00 42.89 82 ALA D N 1
ATOM 5421 C CA . ALA D 1 82 ? -9.015 36.500 -41.644 1.00 46.46 82 ALA D CA 1
ATOM 5422 C C . ALA D 1 82 ? -8.983 37.847 -42.346 1.00 49.74 82 ALA D C 1
ATOM 5423 O O . ALA D 1 82 ? -10.041 38.358 -42.729 1.00 49.93 82 ALA D O 1
ATOM 5425 N N . GLY D 1 83 ? -7.798 38.406 -42.558 1.00 42.91 83 GLY D N 1
ATOM 5426 C CA . GLY D 1 83 ? -7.654 39.607 -43.338 1.00 45.19 83 GLY D CA 1
ATOM 5427 C C . GLY D 1 83 ? -7.967 40.854 -42.547 1.00 44.33 83 GLY D C 1
ATOM 5428 O O . GLY D 1 83 ? -8.440 40.806 -41.401 1.00 45.20 83 GLY D O 1
ATOM 5429 N N . PRO D 1 84 ? -7.794 42.010 -43.184 1.00 45.79 84 PRO D N 1
ATOM 5430 C CA . PRO D 1 84 ? -8.010 43.257 -42.454 1.00 47.51 84 PRO D CA 1
ATOM 5431 C C . PRO D 1 84 ? -9.422 43.351 -41.948 1.00 48.54 84 PRO D C 1
ATOM 5432 O O . PRO D 1 84 ? -9.697 44.146 -41.040 1.00 50.31 84 PRO D O 1
ATOM 5436 N N . GLN D 1 85 ? -10.355 42.601 -42.523 1.00 61.53 85 GLN D N 1
ATOM 5437 C CA . GLN D 1 85 ? -11.636 42.661 -41.857 1.00 64.20 85 GLN D CA 1
ATOM 5438 C C . GLN D 1 85 ? -12.039 41.520 -40.957 1.00 66.01 85 GLN D C 1
ATOM 5439 O O . GLN D 1 85 ? -13.197 41.533 -40.506 1.00 64.28 85 GLN D O 1
ATOM 5445 N N . GLY D 1 86 ? -11.277 40.507 -40.819 1.00 53.21 86 GLY D N 1
ATOM 5446 C CA . GLY D 1 86 ? -11.620 39.558 -39.798 1.00 52.06 86 GLY D CA 1
ATOM 5447 C C . GLY D 1 86 ? -11.143 40.002 -38.437 1.00 47.85 86 GLY D C 1
ATOM 5448 O O . GLY D 1 86 ? -10.310 40.896 -38.312 1.00 55.12 86 GLY D O 1
ATOM 5449 N N . ARG D 1 87 ? -11.695 39.335 -37.433 1.00 47.54 87 ARG D N 1
ATOM 5450 C CA . ARG D 1 87 ? -11.317 39.493 -36.045 1.00 48.59 87 ARG D CA 1
ATOM 5451 C C . ARG D 1 87 ? -11.031 38.111 -35.478 1.00 47.96 87 ARG D C 1
ATOM 5452 O O . ARG D 1 87 ? -11.697 37.137 -35.842 1.00 48.33 87 ARG D O 1
ATOM 5454 N N . VAL D 1 88 ? -10.010 38.022 -34.630 1.00 47.35 88 VAL D N 1
ATOM 5455 C CA . VAL D 1 88 ? -9.682 36.796 -33.914 1.00 46.34 88 VAL D CA 1
ATOM 5456 C C . VAL D 1 88 ? -9.833 37.036 -32.417 1.00 52.97 88 VAL D C 1
ATOM 5457 O O . VAL D 1 88 ? -9.319 38.028 -31.887 1.00 49.39 88 VAL D O 1
ATOM 5461 N N . VAL D 1 89 ? -10.540 36.132 -31.742 1.00 47.73 89 VAL D N 1
ATOM 5462 C CA . VAL D 1 89 ? -10.584 36.065 -30.286 1.00 49.61 89 VAL D CA 1
ATOM 5463 C C . VAL D 1 89 ? -9.825 34.813 -29.875 1.00 49.03 89 VAL D C 1
ATOM 5464 O O . VAL D 1 89 ? -10.149 33.710 -30.334 1.00 49.19 89 VAL D O 1
ATOM 5468 N N . THR D 1 90 ? -8.799 34.978 -29.042 1.00 48.90 90 THR D N 1
ATOM 5469 C CA . THR D 1 90 ? -7.980 33.852 -28.607 1.00 49.53 90 THR D CA 1
ATOM 5470 C C . THR D 1 90 ? -7.923 33.803 -27.082 1.00 48.50 90 THR D C 1
ATOM 5471 O O . THR D 1 90 ? -7.808 34.840 -26.418 1.00 50.30 90 THR D O 1
ATOM 5475 N N . LEU D 1 91 ? -8.044 32.593 -26.536 1.00 47.74 91 LEU D N 1
ATOM 5476 C CA . LEU D 1 91 ? -8.174 32.356 -25.101 1.00 48.97 91 LEU D CA 1
ATOM 5477 C C . LEU D 1 91 ? -6.883 31.750 -24.556 1.00 54.37 91 LEU D C 1
ATOM 5478 O O . LEU D 1 91 ? -6.370 30.773 -25.115 1.00 46.80 91 LEU D O 1
ATOM 5483 N N . GLU D 1 92 ? -6.375 32.305 -23.449 1.00 50.21 92 GLU D N 1
ATOM 5484 C CA . GLU D 1 92 ? -5.089 31.883 -22.895 1.00 50.10 92 GLU D CA 1
ATOM 5485 C C . GLU D 1 92 ? -5.124 31.890 -21.373 1.00 51.82 92 GLU D C 1
ATOM 5486 O O . GLU D 1 92 ? -5.576 32.865 -20.763 1.00 53.66 92 GLU D O 1
ATOM 5492 N N . TYR D 1 93 ? -4.644 30.803 -20.764 1.00 51.28 93 TYR D N 1
ATOM 5493 C CA . TYR D 1 93 ? -4.660 30.681 -19.308 1.00 52.86 93 TYR D CA 1
ATOM 5494 C C . TYR D 1 93 ? -3.485 31.355 -18.595 1.00 54.29 93 TYR D C 1
ATOM 5495 O O . TYR D 1 93 ? -3.676 31.900 -17.498 1.00 56.24 93 TYR D O 1
ATOM 5504 N N . GLN D 1 94 ? -2.285 31.363 -19.183 1.00 53.48 94 GLN D N 1
ATOM 5505 C CA . GLN D 1 94 ? -1.092 31.849 -18.491 1.00 54.78 94 GLN D CA 1
ATOM 5506 C C . GLN D 1 94 ? -0.897 33.337 -18.747 1.00 56.10 94 GLN D C 1
ATOM 5507 O O . GLN D 1 94 ? -0.753 33.742 -19.912 1.00 55.13 94 GLN D O 1
ATOM 5513 N N . PRO D 1 95 ? -0.876 34.176 -17.707 1.00 58.34 95 PRO D N 1
ATOM 5514 C CA . PRO D 1 95 ? -0.645 35.611 -17.929 1.00 59.71 95 PRO D CA 1
ATOM 5515 C C . PRO D 1 95 ? 0.624 35.927 -18.697 1.00 59.13 95 PRO D C 1
ATOM 5516 O O . PRO D 1 95 ? 0.598 36.831 -19.540 1.00 59.16 95 PRO D O 1
ATOM 5520 N N . LYS D 1 96 ? 1.733 35.225 -18.444 1.00 58.66 96 LYS D N 1
ATOM 5521 C CA . LYS D 1 96 ? 2.932 35.532 -19.216 1.00 58.66 96 LYS D CA 1
ATOM 5522 C C . LYS D 1 96 ? 2.736 35.174 -20.684 1.00 55.89 96 LYS D C 1
ATOM 5523 O O . LYS D 1 96 ? 3.213 35.890 -21.570 1.00 60.30 96 LYS D O 1
ATOM 5529 N N . HIS D 1 97 ? 2.019 34.085 -20.965 1.00 56.57 97 HIS D N 1
ATOM 5530 C CA . HIS D 1 97 ? 1.761 33.726 -22.358 1.00 54.45 97 HIS D CA 1
ATOM 5531 C C . HIS D 1 97 ? 0.955 34.809 -23.057 1.00 55.26 97 HIS D C 1
ATOM 5532 O O . HIS D 1 97 ? 1.306 35.247 -24.160 1.00 52.41 97 HIS D O 1
ATOM 5539 N N . ALA D 1 98 ? -0.111 35.284 -22.410 1.00 53.93 98 ALA D N 1
ATOM 5540 C CA . ALA D 1 98 ? -0.920 36.335 -23.015 1.00 54.51 98 ALA D CA 1
ATOM 5541 C C . ALA D 1 98 ? -0.086 37.581 -23.280 1.00 55.66 98 ALA D C 1
ATOM 5542 O O . ALA D 1 98 ? -0.219 38.209 -24.335 1.00 55.24 98 ALA D O 1
ATOM 5544 N N . GLU D 1 99 ? 0.796 37.940 -22.342 1.00 57.76 99 GLU D N 1
ATOM 5545 C CA . GLU D 1 99 ? 1.609 39.147 -22.497 1.00 59.90 99 GLU D CA 1
ATOM 5546 C C . GLU D 1 99 ? 2.589 39.017 -23.660 1.00 58.45 99 GLU D C 1
ATOM 5547 O O . GLU D 1 99 ? 2.761 39.955 -24.449 1.00 57.28 99 GLU D O 1
ATOM 5549 N N . VAL D 1 100 ? 3.246 37.861 -23.776 1.00 55.47 100 VAL D N 1
ATOM 5550 C CA . VAL D 1 100 ? 4.110 37.601 -24.926 1.00 57.08 100 VAL D CA 1
ATOM 5551 C C . VAL D 1 100 ? 3.299 37.633 -26.214 1.00 52.46 100 VAL D C 1
ATOM 5552 O O . VAL D 1 100 ? 3.729 38.203 -27.225 1.00 53.17 100 VAL D O 1
ATOM 5556 N N . ALA D 1 101 ? 2.118 37.008 -26.200 1.00 54.94 101 ALA D N 1
ATOM 5557 C CA . ALA D 1 101 ? 1.287 36.950 -27.399 1.00 53.73 101 ALA D CA 1
ATOM 5558 C C . ALA D 1 101 ? 0.889 38.345 -27.868 1.00 51.79 101 ALA D C 1
ATOM 5559 O O . ALA D 1 101 ? 0.923 38.637 -29.071 1.00 50.69 101 ALA D O 1
ATOM 5561 N N A ARG D 1 102 ? 0.509 39.218 -26.933 0.50 53.64 102 ARG D N 1
ATOM 5562 N N B ARG D 1 102 ? 0.528 39.225 -26.932 0.50 53.65 102 ARG D N 1
ATOM 5563 C CA A ARG D 1 102 ? 0.117 40.575 -27.300 0.50 54.99 102 ARG D CA 1
ATOM 5564 C CA B ARG D 1 102 ? 0.108 40.572 -27.303 0.50 54.98 102 ARG D CA 1
ATOM 5565 C C A ARG D 1 102 ? 1.265 41.322 -27.961 0.50 55.21 102 ARG D C 1
ATOM 5566 C C B ARG D 1 102 ? 1.254 41.364 -27.925 0.50 55.30 102 ARG D C 1
ATOM 5567 O O A ARG D 1 102 ? 1.062 42.033 -28.952 0.50 55.92 102 ARG D O 1
ATOM 5568 O O B ARG D 1 102 ? 1.036 42.145 -28.858 0.50 56.12 102 ARG D O 1
ATOM 5583 N N . VAL D 1 103 ? 2.478 41.181 -27.424 1.00 55.58 103 VAL D N 1
ATOM 5584 C CA . VAL D 1 103 ? 3.636 41.825 -28.038 1.00 55.80 103 VAL D CA 1
ATOM 5585 C C . VAL D 1 103 ? 3.898 41.239 -29.420 1.00 53.61 103 VAL D C 1
ATOM 5586 O O . VAL D 1 103 ? 4.192 41.966 -30.378 1.00 53.59 103 VAL D O 1
ATOM 5590 N N . ASN D 1 104 ? 3.802 39.917 -29.547 1.00 51.78 104 ASN D N 1
ATOM 5591 C CA . ASN D 1 104 ? 4.066 39.291 -30.840 1.00 49.70 104 ASN D CA 1
ATOM 5592 C C . ASN D 1 104 ? 3.043 39.726 -31.880 1.00 49.22 104 ASN D C 1
ATOM 5593 O O . ASN D 1 104 ? 3.378 39.903 -33.058 1.00 48.32 104 ASN D O 1
ATOM 5598 N N . LEU D 1 105 ? 1.785 39.870 -31.469 1.00 49.82 105 LEU D N 1
ATOM 5599 C CA . LEU D 1 105 ? 0.744 40.303 -32.391 1.00 49.56 105 LEU D CA 1
ATOM 5600 C C . LEU D 1 105 ? 0.978 41.736 -32.852 1.00 50.95 105 LEU D C 1
ATOM 5601 O O . LEU D 1 105 ? 0.834 42.041 -34.045 1.00 50.27 105 LEU D O 1
ATOM 5606 N N . GLN D 1 106 ? 1.385 42.615 -31.930 1.00 52.94 106 GLN D N 1
ATOM 5607 C CA . GLN D 1 106 ? 1.667 44.000 -32.301 1.00 54.70 106 GLN D CA 1
ATOM 5608 C C . GLN D 1 106 ? 2.801 44.076 -33.315 1.00 53.54 106 GLN D C 1
ATOM 5609 O O . GLN D 1 106 ? 2.684 44.754 -34.342 1.00 56.40 106 GLN D O 1
ATOM 5615 N N . ARG D 1 107 ? 3.907 43.372 -33.051 1.00 62.39 107 ARG D N 1
ATOM 5616 C CA . ARG D 1 107 ? 5.015 43.362 -34.001 1.00 59.86 107 ARG D CA 1
ATOM 5617 C C . ARG D 1 107 ? 4.603 42.743 -35.331 1.00 56.80 107 ARG D C 1
ATOM 5618 O O . ARG D 1 107 ? 5.120 43.131 -36.384 1.00 57.24 107 ARG D O 1
ATOM 5626 N N . ALA D 1 108 ? 3.660 41.805 -35.316 1.00 50.00 108 ALA D N 1
ATOM 5627 C CA . ALA D 1 108 ? 3.201 41.211 -36.566 1.00 47.95 108 ALA D CA 1
ATOM 5628 C C . ALA D 1 108 ? 2.201 42.092 -37.304 1.00 53.34 108 ALA D C 1
ATOM 5629 O O . ALA D 1 108 ? 1.763 41.722 -38.400 1.00 47.96 108 ALA D O 1
ATOM 5631 N N . GLY D 1 109 ? 1.840 43.241 -36.736 1.00 52.28 109 GLY D N 1
ATOM 5632 C CA . GLY D 1 109 ? 0.953 44.177 -37.398 1.00 58.08 109 GLY D CA 1
ATOM 5633 C C . GLY D 1 109 ? -0.508 43.794 -37.388 1.00 56.99 109 GLY D C 1
ATOM 5634 O O . GLY D 1 109 ? -1.276 44.321 -38.198 1.00 54.85 109 GLY D O 1
ATOM 5635 N N . VAL D 1 110 ? -0.923 42.878 -36.509 1.00 53.20 110 VAL D N 1
ATOM 5636 C CA . VAL D 1 110 ? -2.298 42.400 -36.502 1.00 54.39 110 VAL D CA 1
ATOM 5637 C C . VAL D 1 110 ? -2.987 42.624 -35.160 1.00 54.72 110 VAL D C 1
ATOM 5638 O O . VAL D 1 110 ? -4.086 42.114 -34.946 1.00 56.42 110 VAL D O 1
ATOM 5642 N N . ALA D 1 111 ? -2.382 43.409 -34.263 1.00 52.30 111 ALA D N 1
ATOM 5643 C CA . ALA D 1 111 ? -2.943 43.585 -32.926 1.00 60.02 111 ALA D CA 1
ATOM 5644 C C . ALA D 1 111 ? -4.333 44.216 -32.957 1.00 63.08 111 ALA D C 1
ATOM 5645 O O . ALA D 1 111 ? -5.173 43.904 -32.103 1.00 62.71 111 ALA D O 1
ATOM 5647 N N . ASP D 1 112 ? -4.596 45.105 -33.919 1.00 63.23 112 ASP D N 1
ATOM 5648 C CA . ASP D 1 112 ? -5.914 45.720 -34.022 1.00 63.55 112 ASP D CA 1
ATOM 5649 C C . ASP D 1 112 ? -6.995 44.743 -34.472 1.00 65.86 112 ASP D C 1
ATOM 5650 O O . ASP D 1 112 ? -8.176 45.104 -34.439 1.00 62.33 112 ASP D O 1
ATOM 5655 N N . ARG D 1 113 ? -6.625 43.524 -34.886 1.00 61.27 113 ARG D N 1
ATOM 5656 C CA . ARG D 1 113 ? -7.584 42.508 -35.307 1.00 62.04 113 ARG D CA 1
ATOM 5657 C C . ARG D 1 113 ? -7.823 41.422 -34.264 1.00 61.12 113 ARG D C 1
ATOM 5658 O O . ARG D 1 113 ? -8.707 40.581 -34.468 1.00 57.07 113 ARG D O 1
ATOM 5666 N N . VAL D 1 114 ? -7.049 41.385 -33.181 1.00 51.70 114 VAL D N 1
ATOM 5667 C CA . VAL D 1 114 ? -7.056 40.248 -32.265 1.00 51.05 114 VAL D CA 1
ATOM 5668 C C . VAL D 1 114 ? -7.229 40.742 -30.839 1.00 53.00 114 VAL D C 1
ATOM 5669 O O . VAL D 1 114 ? -6.569 41.699 -30.421 1.00 54.43 114 VAL D O 1
ATOM 5673 N N . GLU D 1 115 ? -8.088 40.066 -30.079 1.00 54.34 115 GLU D N 1
ATOM 5674 C CA . GLU D 1 115 ? -8.170 40.274 -28.641 1.00 59.13 115 GLU D CA 1
ATOM 5675 C C . GLU D 1 115 ? -7.877 38.961 -27.921 1.00 57.61 115 GLU D C 1
ATOM 5676 O O . GLU D 1 115 ? -8.434 37.909 -28.263 1.00 52.58 115 GLU D O 1
ATOM 5682 N N . VAL D 1 116 ? -6.956 39.028 -26.963 1.00 54.49 116 VAL D N 1
ATOM 5683 C CA . VAL D 1 116 ? -6.534 37.892 -26.152 1.00 55.20 116 VAL D CA 1
ATOM 5684 C C . VAL D 1 116 ? -7.264 37.975 -24.818 1.00 60.27 116 VAL D C 1
ATOM 5685 O O . VAL D 1 116 ? -7.175 38.993 -24.123 1.00 57.66 116 VAL D O 1
ATOM 5689 N N . VAL D 1 117 ? -8.002 36.924 -24.468 1.00 54.78 117 VAL D N 1
ATOM 5690 C CA . VAL D 1 117 ? -8.792 36.869 -23.237 1.00 56.24 117 VAL D CA 1
ATOM 5691 C C . VAL D 1 117 ? -8.098 35.919 -22.267 1.00 56.04 117 VAL D C 1
ATOM 5692 O O . VAL D 1 117 ? -7.891 34.742 -22.584 1.00 54.23 117 VAL D O 1
ATOM 5696 N N . VAL D 1 118 ? -7.731 36.426 -21.091 1.00 57.80 118 VAL D N 1
ATOM 5697 C CA . VAL D 1 118 ? -6.887 35.704 -20.145 1.00 57.85 118 VAL D CA 1
ATOM 5698 C C . VAL D 1 118 ? -7.767 34.985 -19.132 1.00 58.38 118 VAL D C 1
ATOM 5699 O O . VAL D 1 118 ? -8.722 35.563 -18.600 1.00 59.90 118 VAL D O 1
ATOM 5703 N N . GLY D 1 119 ? -7.466 33.713 -18.886 1.00 57.17 119 GLY D N 1
ATOM 5704 C CA . GLY D 1 119 ? -8.203 32.928 -17.929 1.00 57.59 119 GLY D CA 1
ATOM 5705 C C . GLY D 1 119 ? -8.458 31.531 -18.454 1.00 59.83 119 GLY D C 1
ATOM 5706 O O . GLY D 1 119 ? -8.194 31.224 -19.626 1.00 57.40 119 GLY D O 1
ATOM 5707 N N . PRO D 1 120 ? -8.970 30.650 -17.596 1.00 55.73 120 PRO D N 1
ATOM 5708 C CA . PRO D 1 120 ? -9.411 29.337 -18.080 1.00 53.91 120 PRO D CA 1
ATOM 5709 C C . PRO D 1 120 ? -10.519 29.505 -19.110 1.00 53.20 120 PRO D C 1
ATOM 5710 O O . PRO D 1 120 ? -11.476 30.253 -18.902 1.00 54.52 120 PRO D O 1
ATOM 5714 N N . ALA D 1 121 ? -10.359 28.825 -20.250 1.00 51.16 121 ALA D N 1
ATOM 5715 C CA . ALA D 1 121 ? -11.294 28.996 -21.357 1.00 50.42 121 ALA D CA 1
ATOM 5716 C C . ALA D 1 121 ? -12.718 28.614 -20.975 1.00 50.97 121 ALA D C 1
ATOM 5717 O O . ALA D 1 121 ? -13.671 29.206 -21.492 1.00 51.39 121 ALA D O 1
ATOM 5719 N N . LEU D 1 122 ? -12.889 27.603 -20.117 1.00 50.98 122 LEU D N 1
ATOM 5720 C CA . LEU D 1 122 ? -14.230 27.226 -19.680 1.00 51.64 122 LEU D CA 1
ATOM 5721 C C . LEU D 1 122 ? -14.910 28.345 -18.902 1.00 56.71 122 LEU D C 1
ATOM 5722 O O . LEU D 1 122 ? -16.143 28.375 -18.836 1.00 54.56 122 LEU D O 1
ATOM 5727 N N . ASP D 1 123 ? -14.137 29.263 -18.323 1.00 55.15 123 ASP D N 1
ATOM 5728 C CA . ASP D 1 123 ? -14.701 30.410 -17.622 1.00 57.36 123 ASP D CA 1
ATOM 5729 C C . ASP D 1 123 ? -14.944 31.595 -18.542 1.00 61.92 123 ASP D C 1
ATOM 5730 O O . ASP D 1 123 ? -15.878 32.367 -18.305 1.00 59.17 123 ASP D O 1
ATOM 5735 N N . THR D 1 124 ? -14.142 31.744 -19.599 1.00 56.30 124 THR D N 1
ATOM 5736 C CA . THR D 1 124 ? -14.250 32.907 -20.470 1.00 56.64 124 THR D CA 1
ATOM 5737 C C . THR D 1 124 ? -15.192 32.684 -21.639 1.00 55.69 124 THR D C 1
ATOM 5738 O O . THR D 1 124 ? -15.782 33.650 -22.136 1.00 56.36 124 THR D O 1
ATOM 5742 N N . LEU D 1 125 ? -15.324 31.441 -22.104 1.00 59.33 125 LEU D N 1
ATOM 5743 C CA . LEU D 1 125 ? -16.259 31.144 -23.187 1.00 56.60 125 LEU D CA 1
ATOM 5744 C C . LEU D 1 125 ? -17.675 31.665 -22.936 1.00 61.75 125 LEU D C 1
ATOM 5745 O O . LEU D 1 125 ? -18.257 32.242 -23.872 1.00 62.02 125 LEU D O 1
ATOM 5750 N N . PRO D 1 126 ? -18.277 31.522 -21.744 1.00 61.56 126 PRO D N 1
ATOM 5751 C CA . PRO D 1 126 ? -19.630 32.077 -21.533 1.00 64.06 126 PRO D CA 1
ATOM 5752 C C . PRO D 1 126 ? -19.706 33.601 -21.576 1.00 66.80 126 PRO D C 1
ATOM 5753 O O . PRO D 1 126 ? -20.818 34.138 -21.664 1.00 67.86 126 PRO D O 1
ATOM 5757 N N . THR D 1 127 ? -18.582 34.314 -21.504 1.00 64.44 127 THR D N 1
ATOM 5758 C CA . THR D 1 127 ? -18.592 35.771 -21.526 1.00 64.60 127 THR D CA 1
ATOM 5759 C C . THR D 1 127 ? -18.345 36.344 -22.910 1.00 68.40 127 THR D C 1
ATOM 5760 O O . THR D 1 127 ? -18.460 37.561 -23.092 1.00 68.19 127 THR D O 1
ATOM 5764 N N . LEU D 1 128 ? -18.009 35.503 -23.882 1.00 63.23 128 LEU D N 1
ATOM 5765 C CA . LEU D 1 128 ? -17.714 35.992 -25.216 1.00 62.83 128 LEU D CA 1
ATOM 5766 C C . LEU D 1 128 ? -19.003 36.471 -25.863 1.00 65.50 128 LEU D C 1
ATOM 5767 O O . LEU D 1 128 ? -20.022 35.774 -25.837 1.00 72.99 128 LEU D O 1
ATOM 5772 N N . ALA D 1 129 ? -18.974 37.672 -26.408 1.00 64.98 129 ALA D N 1
ATOM 5773 C CA . ALA D 1 129 ? -20.139 38.235 -27.060 1.00 70.21 129 ALA D CA 1
ATOM 5774 C C . ALA D 1 129 ? -19.782 38.546 -28.504 1.00 73.12 129 ALA D C 1
ATOM 5775 O O . ALA D 1 129 ? -18.633 38.402 -28.930 1.00 77.44 129 ALA D O 1
ATOM 5777 N N . GLY D 1 130 ? -20.783 38.961 -29.258 1.00 70.67 130 GLY D N 1
ATOM 5778 C CA . GLY D 1 130 ? -20.619 39.241 -30.662 1.00 71.03 130 GLY D CA 1
ATOM 5779 C C . GLY D 1 130 ? -21.331 38.224 -31.529 1.00 72.51 130 GLY D C 1
ATOM 5780 O O . GLY D 1 130 ? -22.244 37.514 -31.098 1.00 74.25 130 GLY D O 1
ATOM 5781 N N . GLY D 1 131 ? -20.885 38.142 -32.776 1.00 68.29 131 GLY D N 1
ATOM 5782 C CA . GLY D 1 131 ? -21.518 37.263 -33.722 1.00 67.42 131 GLY D CA 1
ATOM 5783 C C . GLY D 1 131 ? -21.124 35.817 -33.530 1.00 61.25 131 GLY D C 1
ATOM 5784 O O . GLY D 1 131 ? -20.348 35.449 -32.638 1.00 59.38 131 GLY D O 1
ATOM 5785 N N . PRO D 1 132 ? -21.669 34.969 -34.396 1.00 61.41 132 PRO D N 1
ATOM 5786 C CA . PRO D 1 132 ? -21.235 33.572 -34.431 1.00 56.46 132 PRO D CA 1
ATOM 5787 C C . PRO D 1 132 ? -19.869 33.464 -35.081 1.00 53.86 132 PRO D C 1
ATOM 5788 O O . PRO D 1 132 ? -19.487 34.287 -35.919 1.00 54.64 132 PRO D O 1
ATOM 5792 N N . PHE D 1 133 ? -19.112 32.456 -34.666 1.00 52.04 133 PHE D N 1
ATOM 5793 C CA . PHE D 1 133 ? -17.772 32.274 -35.200 1.00 46.11 133 PHE D CA 1
ATOM 5794 C C . PHE D 1 133 ? -17.826 31.468 -36.492 1.00 45.37 133 PHE D C 1
ATOM 5795 O O . PHE D 1 133 ? -18.667 30.578 -36.661 1.00 42.53 133 PHE D O 1
ATOM 5803 N N . ASP D 1 134 ? -16.920 31.808 -37.412 1.00 41.79 134 ASP D N 1
ATOM 5804 C CA . ASP D 1 134 ? -16.773 31.118 -38.686 1.00 40.12 134 ASP D CA 1
ATOM 5805 C C . ASP D 1 134 ? -15.790 29.962 -38.610 1.00 38.37 134 ASP D C 1
ATOM 5806 O O . ASP D 1 134 ? -15.930 28.979 -39.350 1.00 36.98 134 ASP D O 1
ATOM 5811 N N . LEU D 1 135 ? -14.820 30.061 -37.707 1.00 38.60 135 LEU D N 1
ATOM 5812 C CA . LEU D 1 135 ? -13.716 29.122 -37.603 1.00 39.41 135 LEU D CA 1
ATOM 5813 C C . LEU D 1 135 ? -13.313 29.055 -36.137 1.00 38.08 135 LEU D C 1
ATOM 5814 O O . LEU D 1 135 ? -13.121 30.097 -35.500 1.00 39.24 135 LEU D O 1
ATOM 5819 N N . VAL D 1 136 ? -13.178 27.841 -35.610 1.00 36.93 136 VAL D N 1
ATOM 5820 C CA . VAL D 1 136 ? -12.740 27.619 -34.240 1.00 37.55 136 VAL D CA 1
ATOM 5821 C C . VAL D 1 136 ? -11.538 26.688 -34.301 1.00 36.04 136 VAL D C 1
ATOM 5822 O O . VAL D 1 136 ? -11.621 25.600 -34.888 1.00 38.11 136 VAL D O 1
ATOM 5826 N N . PHE D 1 137 ? -10.424 27.126 -33.718 1.00 36.44 137 PHE D N 1
ATOM 5827 C CA . PHE D 1 137 ? -9.206 26.329 -33.622 1.00 35.84 137 PHE D CA 1
ATOM 5828 C C . PHE D 1 137 ? -9.011 25.968 -32.159 1.00 36.09 137 PHE D C 1
ATOM 5829 O O . PHE D 1 137 ? -8.859 26.856 -31.316 1.00 37.62 137 PHE D O 1
ATOM 5837 N N . ILE D 1 138 ? -9.023 24.674 -31.858 1.00 35.15 138 ILE D N 1
ATOM 5838 C CA . ILE D 1 138 ? -8.994 24.183 -30.482 1.00 35.91 138 ILE D CA 1
ATOM 5839 C C . ILE D 1 138 ? -7.632 23.550 -30.233 1.00 36.84 138 ILE D C 1
ATOM 5840 O O . ILE D 1 138 ? -7.327 22.481 -30.774 1.00 33.58 138 ILE D O 1
ATOM 5845 N N . ASP D 1 139 ? -6.831 24.181 -29.379 1.00 36.23 139 ASP D N 1
ATOM 5846 C CA . ASP D 1 139 ? -5.442 23.786 -29.178 1.00 35.69 139 ASP D CA 1
ATOM 5847 C C . ASP D 1 139 ? -4.962 24.178 -27.778 1.00 37.30 139 ASP D C 1
ATOM 5848 O O . ASP D 1 139 ? -3.932 24.834 -27.613 1.00 37.85 139 ASP D O 1
ATOM 5853 N N . ALA D 1 140 ? -5.713 23.778 -26.749 1.00 38.13 140 ALA D N 1
ATOM 5854 C CA . ALA D 1 140 ? -5.371 24.138 -25.377 1.00 39.79 140 ALA D CA 1
ATOM 5855 C C . ALA D 1 140 ? -5.112 22.891 -24.536 1.00 39.50 140 ALA D C 1
ATOM 5856 O O . ALA D 1 140 ? -4.361 21.996 -24.952 1.00 38.13 140 ALA D O 1
ATOM 5858 N N . ASP D 1 141 ? -5.752 22.800 -23.375 1.00 40.80 141 ASP D N 1
ATOM 5859 C CA . ASP D 1 141 ? -5.620 21.610 -22.544 1.00 40.65 141 ASP D CA 1
ATOM 5860 C C . ASP D 1 141 ? -6.481 20.497 -23.136 1.00 39.26 141 ASP D C 1
ATOM 5861 O O . ASP D 1 141 ? -7.699 20.642 -23.261 1.00 39.55 141 ASP D O 1
ATOM 5866 N N . LYS D 1 142 ? -5.848 19.384 -23.509 1.00 41.04 142 LYS D N 1
ATOM 5867 C CA . LYS D 1 142 ? -6.539 18.398 -24.336 1.00 38.98 142 LYS D CA 1
ATOM 5868 C C . LYS D 1 142 ? -7.691 17.714 -23.598 1.00 40.88 142 LYS D C 1
ATOM 5869 O O . LYS D 1 142 ? -8.675 17.317 -24.233 1.00 36.55 142 LYS D O 1
ATOM 5875 N N . GLU D 1 143 ? -7.611 17.592 -22.267 1.00 41.40 143 GLU D N 1
ATOM 5876 C CA . GLU D 1 143 ? -8.682 16.924 -21.534 1.00 41.65 143 GLU D CA 1
ATOM 5877 C C . GLU D 1 143 ? -10.020 17.652 -21.658 1.00 40.23 143 GLU D C 1
ATOM 5878 O O . GLU D 1 143 ? -11.066 17.034 -21.423 1.00 41.59 143 GLU D O 1
ATOM 5880 N N . ASN D 1 144 ? -10.023 18.929 -22.055 1.00 40.16 144 ASN D N 1
ATOM 5881 C CA . ASN D 1 144 ? -11.267 19.662 -22.274 1.00 40.94 144 ASN D CA 1
ATOM 5882 C C . ASN D 1 144 ? -11.624 19.827 -23.747 1.00 39.67 144 ASN D C 1
ATOM 5883 O O . ASN D 1 144 ? -12.525 20.610 -24.054 1.00 40.35 144 ASN D O 1
ATOM 5888 N N . ASN D 1 145 ? -10.953 19.106 -24.658 1.00 37.90 145 ASN D N 1
ATOM 5889 C CA . ASN D 1 145 ? -11.309 19.161 -26.078 1.00 39.01 145 ASN D CA 1
ATOM 5890 C C . ASN D 1 145 ? -12.814 19.052 -26.275 1.00 37.02 145 ASN D C 1
ATOM 5891 O O . ASN D 1 145 ? -13.419 19.861 -26.988 1.00 37.25 145 ASN D O 1
ATOM 5896 N N . VAL D 1 146 ? -13.436 18.055 -25.634 1.00 38.81 146 VAL D N 1
ATOM 5897 C CA . VAL D 1 146 ? -14.851 17.775 -25.870 1.00 42.23 146 VAL D CA 1
ATOM 5898 C C . VAL D 1 146 ? -15.709 18.939 -25.394 1.00 40.69 146 VAL D C 1
ATOM 5899 O O . VAL D 1 146 ? -16.605 19.407 -26.108 1.00 39.33 146 VAL D O 1
ATOM 5903 N N . ALA D 1 147 ? -15.428 19.447 -24.191 1.00 40.60 147 ALA D N 1
ATOM 5904 C CA . ALA D 1 147 ? -16.146 20.628 -23.715 1.00 43.70 147 ALA D CA 1
ATOM 5905 C C . ALA D 1 147 ? -15.963 21.806 -24.666 1.00 42.93 147 ALA D C 1
ATOM 5906 O O . ALA D 1 147 ? -16.912 22.559 -24.925 1.00 43.22 147 ALA D O 1
ATOM 5908 N N . TYR D 1 148 ? -14.747 21.990 -25.189 1.00 41.37 148 TYR D N 1
ATOM 5909 C CA . TYR D 1 148 ? -14.514 23.100 -26.112 1.00 43.56 148 TYR D CA 1
ATOM 5910 C C . TYR D 1 148 ? -15.263 22.891 -27.424 1.00 42.55 148 TYR D C 1
ATOM 5911 O O . TYR D 1 148 ? -15.740 23.855 -28.036 1.00 40.82 148 TYR D O 1
ATOM 5920 N N . ILE D 1 149 ? -15.370 21.642 -27.882 1.00 38.85 149 ILE D N 1
ATOM 5921 C CA . ILE D 1 149 ? -16.140 21.380 -29.093 1.00 39.54 149 ILE D CA 1
ATOM 5922 C C . ILE D 1 149 ? -17.616 21.688 -28.864 1.00 40.86 149 ILE D C 1
ATOM 5923 O O . ILE D 1 149 ? -18.286 22.257 -29.732 1.00 41.79 149 ILE D O 1
ATOM 5928 N N . GLN D 1 150 ? -18.148 21.315 -27.698 1.00 40.30 150 GLN D N 1
ATOM 5929 C CA . GLN D 1 150 ? -19.528 21.663 -27.377 1.00 41.73 150 GLN D CA 1
ATOM 5930 C C . GLN D 1 150 ? -19.717 23.174 -27.350 1.00 43.16 150 GLN D C 1
ATOM 5931 O O . GLN D 1 150 ? -20.703 23.692 -27.890 1.00 45.19 150 GLN D O 1
ATOM 5937 N N . TRP D 1 151 ? -18.760 23.905 -26.768 1.00 43.73 151 TRP D N 1
ATOM 5938 C CA . TRP D 1 151 ? -18.842 25.362 -26.795 1.00 45.07 151 TRP D CA 1
ATOM 5939 C C . TRP D 1 151 ? -18.734 25.891 -28.218 1.00 44.22 151 TRP D C 1
ATOM 5940 O O . TRP D 1 151 ? -19.445 26.827 -28.598 1.00 45.21 151 TRP D O 1
ATOM 5951 N N . ALA D 1 152 ? -17.856 25.293 -29.025 1.00 42.62 152 ALA D N 1
ATOM 5952 C CA . ALA D 1 152 ? -17.688 25.743 -30.403 1.00 41.57 152 ALA D CA 1
ATOM 5953 C C . ALA D 1 152 ? -18.992 25.639 -31.183 1.00 41.65 152 ALA D C 1
ATOM 5954 O O . ALA D 1 152 ? -19.390 26.583 -31.873 1.00 43.37 152 ALA D O 1
ATOM 5956 N N . ILE D 1 153 ? -19.683 24.502 -31.061 1.00 41.43 153 ILE D N 1
ATOM 5957 C CA . ILE D 1 153 ? -20.965 24.324 -31.736 1.00 45.04 153 ILE D CA 1
ATOM 5958 C C . ILE D 1 153 ? -21.954 25.394 -31.294 1.00 53.27 153 ILE D C 1
ATOM 5959 O O . ILE D 1 153 ? -22.665 25.983 -32.120 1.00 50.75 153 ILE D O 1
ATOM 5964 N N . ARG D 1 154 ? -22.007 25.669 -29.988 1.00 48.42 154 ARG D N 1
ATOM 5965 C CA . ARG D 1 154 ? -22.945 26.665 -29.474 1.00 47.45 154 ARG D CA 1
ATOM 5966 C C . ARG D 1 154 ? -22.631 28.060 -30.007 1.00 49.83 154 ARG D C 1
ATOM 5967 O O . ARG D 1 154 ? -23.546 28.844 -30.282 1.00 56.05 154 ARG D O 1
ATOM 5969 N N . LEU D 1 155 ? -21.350 28.384 -30.178 1.00 46.66 155 LEU D N 1
ATOM 5970 C CA . LEU D 1 155 ? -20.929 29.730 -30.545 1.00 47.41 155 LEU D CA 1
ATOM 5971 C C . LEU D 1 155 ? -20.666 29.893 -32.038 1.00 46.37 155 LEU D C 1
ATOM 5972 O O . LEU D 1 155 ? -20.348 31.003 -32.478 1.00 49.87 155 LEU D O 1
ATOM 5977 N N . ALA D 1 156 ? -20.807 28.832 -32.825 1.00 50.28 156 ALA D N 1
ATOM 5978 C CA . ALA D 1 156 ? -20.501 28.860 -34.249 1.00 46.47 156 ALA D CA 1
ATOM 5979 C C . ALA D 1 156 ? -21.774 28.935 -35.080 1.00 49.01 156 ALA D C 1
ATOM 5980 O O . ALA D 1 156 ? -22.859 28.546 -34.640 1.00 56.33 156 ALA D O 1
ATOM 5982 N N . ARG D 1 157 ? -21.623 29.448 -36.298 1.00 46.58 157 ARG D N 1
ATOM 5983 C CA . ARG D 1 157 ? -22.691 29.428 -37.280 1.00 47.34 157 ARG D CA 1
ATOM 5984 C C . ARG D 1 157 ? -22.800 28.061 -37.953 1.00 47.07 157 ARG D C 1
ATOM 5985 O O . ARG D 1 157 ? -21.872 27.246 -37.929 1.00 45.68 157 ARG D O 1
ATOM 5993 N N . ARG D 1 158 ? -23.952 27.829 -38.579 1.00 45.70 158 ARG D N 1
ATOM 5994 C CA . ARG D 1 158 ? -24.110 26.708 -39.493 1.00 46.85 158 ARG D CA 1
ATOM 5995 C C . ARG D 1 158 ? -23.026 26.758 -40.565 1.00 43.80 158 ARG D C 1
ATOM 5996 O O . ARG D 1 158 ? -22.779 27.806 -41.168 1.00 45.45 158 ARG D O 1
ATOM 6004 N N . GLY D 1 159 ? -22.358 25.625 -40.783 1.00 40.30 159 GLY D N 1
ATOM 6005 C CA . GLY D 1 159 ? -21.306 25.559 -41.773 1.00 40.37 159 GLY D CA 1
ATOM 6006 C C . GLY D 1 159 ? -19.935 25.995 -41.302 1.00 41.47 159 GLY D C 1
ATOM 6007 O O . GLY D 1 159 ? -18.982 25.929 -42.090 1.00 39.65 159 GLY D O 1
ATOM 6008 N N . ALA D 1 160 ? -19.798 26.431 -40.051 1.00 37.56 160 ALA D N 1
ATOM 6009 C CA . ALA D 1 160 ? -18.500 26.815 -39.518 1.00 36.44 160 ALA D CA 1
ATOM 6010 C C . ALA D 1 160 ? -17.550 25.621 -39.490 1.00 35.85 160 ALA D C 1
ATOM 6011 O O . ALA D 1 160 ? -17.969 24.463 -39.421 1.00 37.03 160 ALA D O 1
ATOM 6013 N N . VAL D 1 161 ? -16.252 25.923 -39.497 1.00 34.14 161 VAL D N 1
ATOM 6014 C CA . VAL D 1 161 ? -15.200 24.907 -39.452 1.00 32.59 161 VAL D CA 1
ATOM 6015 C C . VAL D 1 161 ? -14.604 24.853 -38.048 1.00 33.45 161 VAL D C 1
ATOM 6016 O O . VAL D 1 161 ? -14.239 25.887 -37.476 1.00 34.27 161 VAL D O 1
ATOM 6020 N N . ILE D 1 162 ? -14.465 23.644 -37.503 1.00 32.35 162 ILE D N 1
ATOM 6021 C CA . ILE D 1 162 ? -13.759 23.415 -36.248 1.00 32.65 162 ILE D CA 1
ATOM 6022 C C . ILE D 1 162 ? -12.512 22.594 -36.561 1.00 31.06 162 ILE D C 1
ATOM 6023 O O . ILE D 1 162 ? -12.603 21.562 -37.231 1.00 29.75 162 ILE D O 1
ATOM 6028 N N . VAL D 1 163 ? -11.355 23.055 -36.089 1.00 31.92 163 VAL D N 1
ATOM 6029 C CA . VAL D 1 163 ? -10.091 22.337 -36.231 1.00 29.96 163 VAL D CA 1
ATOM 6030 C C . VAL D 1 163 ? -9.566 22.017 -34.843 1.00 30.54 163 VAL D C 1
ATOM 6031 O O . VAL D 1 163 ? -9.439 22.920 -34.009 1.00 32.13 163 VAL D O 1
ATOM 6035 N N . VAL D 1 164 ? -9.218 20.753 -34.615 1.00 30.40 164 VAL D N 1
ATOM 6036 C CA . VAL D 1 164 ? -8.643 20.303 -33.350 1.00 30.99 164 VAL D CA 1
ATOM 6037 C C . VAL D 1 164 ? -7.242 19.773 -33.635 1.00 29.52 164 VAL D C 1
ATOM 6038 O O . VAL D 1 164 ? -7.070 18.841 -34.432 1.00 27.34 164 VAL D O 1
ATOM 6042 N N . ASP D 1 165 ? -6.248 20.334 -32.955 1.00 29.82 165 ASP D N 1
ATOM 6043 C CA . ASP D 1 165 ? -4.852 19.952 -33.147 1.00 29.80 165 ASP D CA 1
ATOM 6044 C C . ASP D 1 165 ? -4.468 18.736 -32.297 1.00 31.11 165 ASP D C 1
ATOM 6045 O O . ASP D 1 165 ? -5.082 18.455 -31.260 1.00 31.30 165 ASP D O 1
ATOM 6050 N N . ASN D 1 166 ? -3.443 18.008 -32.766 1.00 27.09 166 ASN D N 1
ATOM 6051 C CA . ASN D 1 166 ? -2.722 16.995 -31.968 1.00 26.88 166 ASN D CA 1
ATOM 6052 C C . ASN D 1 166 ? -3.599 15.799 -31.609 1.00 26.51 166 ASN D C 1
ATOM 6053 O O . ASN D 1 166 ? -3.635 15.372 -30.451 1.00 27.27 166 ASN D O 1
ATOM 6058 N N . VAL D 1 167 ? -4.309 15.249 -32.599 1.00 26.76 167 VAL D N 1
ATOM 6059 C CA . VAL D 1 167 ? -5.283 14.203 -32.292 1.00 27.51 167 VAL D CA 1
ATOM 6060 C C . VAL D 1 167 ? -4.766 12.788 -32.548 1.00 24.16 167 VAL D C 1
ATOM 6061 O O . VAL D 1 167 ? -5.530 11.832 -32.347 1.00 26.78 167 VAL D O 1
ATOM 6065 N N . ILE D 1 168 ? -3.496 12.614 -32.933 1.00 23.10 168 ILE D N 1
ATOM 6066 C CA . ILE D 1 168 ? -2.948 11.304 -33.278 1.00 21.84 168 ILE D CA 1
ATOM 6067 C C . ILE D 1 168 ? -1.809 10.881 -32.350 1.00 25.47 168 ILE D C 1
ATOM 6068 O O . ILE D 1 168 ? -1.723 9.707 -31.963 1.00 24.20 168 ILE D O 1
ATOM 6073 N N . ARG D 1 169 ? -0.908 11.806 -32.004 1.00 24.66 169 ARG D N 1
ATOM 6074 C CA . ARG D 1 169 ? 0.133 11.605 -30.981 1.00 23.60 169 ARG D CA 1
ATOM 6075 C C . ARG D 1 169 ? 0.954 10.329 -31.209 1.00 23.63 169 ARG D C 1
ATOM 6076 O O . ARG D 1 169 ? 1.082 9.465 -30.337 1.00 26.21 169 ARG D O 1
ATOM 6084 N N . GLY D 1 170 ? 1.543 10.245 -32.400 1.00 25.56 170 GLY D N 1
ATOM 6085 C CA . GLY D 1 170 ? 2.419 9.131 -32.723 1.00 26.22 170 GLY D CA 1
ATOM 6086 C C . GLY D 1 170 ? 1.738 7.784 -32.662 1.00 26.69 170 GLY D C 1
ATOM 6087 O O . GLY D 1 170 ? 2.400 6.773 -32.414 1.00 25.40 170 GLY D O 1
ATOM 6088 N N . GLY D 1 171 ? 0.431 7.739 -32.901 1.00 25.50 171 GLY D N 1
ATOM 6089 C CA . GLY D 1 171 ? -0.318 6.505 -32.810 1.00 25.89 171 GLY D CA 1
ATOM 6090 C C . GLY D 1 171 ? -0.753 6.110 -31.416 1.00 31.33 171 GLY D C 1
ATOM 6091 O O . GLY D 1 171 ? -1.411 5.074 -31.263 1.00 26.37 171 GLY D O 1
ATOM 6092 N N . GLY D 1 172 ? -0.440 6.914 -30.397 1.00 26.28 172 GLY D N 1
ATOM 6093 C CA . GLY D 1 172 ? -0.790 6.582 -29.030 1.00 29.14 172 GLY D CA 1
ATOM 6094 C C . GLY D 1 172 ? -2.281 6.457 -28.780 1.00 27.23 172 GLY D C 1
ATOM 6095 O O . GLY D 1 172 ? -2.678 5.867 -27.770 1.00 27.15 172 GLY D O 1
ATOM 6096 N N . ILE D 1 173 ? -3.119 7.008 -29.673 1.00 26.35 173 ILE D N 1
ATOM 6097 C CA . ILE D 1 173 ? -4.567 6.860 -29.519 1.00 30.35 173 ILE D CA 1
ATOM 6098 C C . ILE D 1 173 ? -4.998 5.411 -29.702 1.00 35.98 173 ILE D C 1
ATOM 6099 O O . ILE D 1 173 ? -6.125 5.055 -29.338 1.00 34.76 173 ILE D O 1
ATOM 6104 N N . LEU D 1 174 ? -4.146 4.581 -30.306 1.00 27.56 174 LEU D N 1
ATOM 6105 C CA . LEU D 1 174 ? -4.403 3.155 -30.466 1.00 28.40 174 LEU D CA 1
ATOM 6106 C C . LEU D 1 174 ? -3.564 2.277 -29.543 1.00 38.15 174 LEU D C 1
ATOM 6107 O O . LEU D 1 174 ? -3.816 1.071 -29.479 1.00 40.50 174 LEU D O 1
ATOM 6112 N N . ALA D 1 175 ? -2.576 2.847 -28.850 1.00 41.58 175 ALA D N 1
ATOM 6113 C CA . ALA D 1 175 ? -1.590 2.125 -28.052 1.00 40.95 175 ALA D CA 1
ATOM 6114 C C . ALA D 1 175 ? -1.850 2.330 -26.566 1.00 48.53 175 ALA D C 1
ATOM 6115 O O . ALA D 1 175 ? -2.103 3.456 -26.129 1.00 53.76 175 ALA D O 1
ATOM 6117 N N . GLU D 1 176 ? -1.840 1.246 -25.797 1.00 43.49 176 GLU D N 1
ATOM 6118 C CA . GLU D 1 176 ? -1.926 1.358 -24.343 1.00 48.12 176 GLU D CA 1
ATOM 6119 C C . GLU D 1 176 ? -0.828 2.268 -23.781 1.00 52.64 176 GLU D C 1
ATOM 6120 O O . GLU D 1 176 ? 0.037 1.818 -23.023 1.00 66.30 176 GLU D O 1
ATOM 6126 N N . SER D 1 177 ? -0.836 3.540 -24.179 1.00 47.38 177 SER D N 1
ATOM 6127 C CA . SER D 1 177 ? 0.219 4.495 -23.861 1.00 37.72 177 SER D CA 1
ATOM 6128 C C . SER D 1 177 ? -0.201 5.366 -22.683 1.00 35.37 177 SER D C 1
ATOM 6129 O O . SER D 1 177 ? -1.299 5.936 -22.691 1.00 35.57 177 SER D O 1
ATOM 6132 N N . ASP D 1 178 ? 0.711 5.523 -21.714 1.00 33.40 178 ASP D N 1
ATOM 6133 C CA . ASP D 1 178 ? 0.503 6.339 -20.510 1.00 32.66 178 ASP D CA 1
ATOM 6134 C C . ASP D 1 178 ? 0.623 7.814 -20.896 1.00 32.04 178 ASP D C 1
ATOM 6135 O O . ASP D 1 178 ? 1.585 8.517 -20.570 1.00 34.63 178 ASP D O 1
ATOM 6140 N N . ASP D 1 179 ? -0.383 8.266 -21.633 1.00 31.91 179 ASP D N 1
ATOM 6141 C CA . ASP D 1 179 ? -0.378 9.579 -22.273 1.00 36.08 179 ASP D CA 1
ATOM 6142 C C . ASP D 1 179 ? -1.773 10.163 -22.091 1.00 36.77 179 ASP D C 1
ATOM 6143 O O . ASP D 1 179 ? -2.697 9.777 -22.811 1.00 35.64 179 ASP D O 1
ATOM 6148 N N . ALA D 1 180 ? -1.929 11.074 -21.126 1.00 37.23 180 ALA D N 1
ATOM 6149 C CA . ALA D 1 180 ? -3.256 11.608 -20.833 1.00 36.14 180 ALA D CA 1
ATOM 6150 C C . ALA D 1 180 ? -3.868 12.261 -22.070 1.00 34.09 180 ALA D C 1
ATOM 6151 O O . ALA D 1 180 ? -5.072 12.138 -22.320 1.00 37.15 180 ALA D O 1
ATOM 6153 N N . ASP D 1 181 ? -3.057 12.962 -22.858 1.00 33.28 181 ASP D N 1
ATOM 6154 C CA . ASP D 1 181 ? -3.584 13.651 -24.028 1.00 32.54 181 ASP D CA 1
ATOM 6155 C C . ASP D 1 181 ? -3.882 12.699 -25.184 1.00 36.09 181 ASP D C 1
ATOM 6156 O O . ASP D 1 181 ? -4.650 13.065 -26.080 1.00 31.98 181 ASP D O 1
ATOM 6161 N N . ALA D 1 182 ? -3.266 11.511 -25.211 1.00 34.55 182 ALA D N 1
ATOM 6162 C CA . ALA D 1 182 ? -3.673 10.504 -26.189 1.00 34.66 182 ALA D CA 1
ATOM 6163 C C . ALA D 1 182 ? -5.028 9.915 -25.810 1.00 33.82 182 ALA D C 1
ATOM 6164 O O . ALA D 1 182 ? -5.884 9.691 -26.677 1.00 29.33 182 ALA D O 1
ATOM 6166 N N . VAL D 1 183 ? -5.245 9.672 -24.516 1.00 36.12 183 VAL D N 1
ATOM 6167 C CA . VAL D 1 183 ? -6.571 9.279 -24.049 1.00 33.03 183 VAL D CA 1
ATOM 6168 C C . VAL D 1 183 ? -7.591 10.347 -24.431 1.00 34.13 183 VAL D C 1
ATOM 6169 O O . VAL D 1 183 ? -8.658 10.049 -24.980 1.00 34.37 183 VAL D O 1
ATOM 6173 N N . ALA D 1 184 ? -7.257 11.615 -24.185 1.00 31.85 184 ALA D N 1
ATOM 6174 C CA . ALA D 1 184 ? -8.170 12.697 -24.540 1.00 35.17 184 ALA D CA 1
ATOM 6175 C C . ALA D 1 184 ? -8.409 12.756 -26.049 1.00 31.90 184 ALA D C 1
ATOM 6176 O O . ALA D 1 184 ? -9.542 12.961 -26.501 1.00 32.53 184 ALA D O 1
ATOM 6178 N N . ALA D 1 185 ? -7.351 12.593 -26.842 1.00 29.80 185 ALA D N 1
ATOM 6179 C CA . ALA D 1 185 ? -7.506 12.673 -28.293 1.00 31.88 185 ALA D CA 1
ATOM 6180 C C . ALA D 1 185 ? -8.397 11.556 -28.819 1.00 28.72 185 ALA D C 1
ATOM 6181 O O . ALA D 1 185 ? -9.251 11.792 -29.681 1.00 30.31 185 ALA D O 1
ATOM 6183 N N . ARG D 1 186 ? -8.211 10.327 -28.324 1.00 27.24 186 ARG D N 1
ATOM 6184 C CA . ARG D 1 186 ? -9.064 9.229 -28.767 1.00 31.71 186 ARG D CA 1
ATOM 6185 C C . ARG D 1 186 ? -10.525 9.510 -28.425 1.00 29.78 186 ARG D C 1
ATOM 6186 O O . ARG D 1 186 ? -11.414 9.370 -29.274 1.00 29.05 186 ARG D O 1
ATOM 6194 N N . ARG D 1 187 ? -10.785 9.940 -27.190 1.00 29.01 187 ARG D N 1
ATOM 6195 C CA . ARG D 1 187 ? -12.148 10.286 -26.800 1.00 34.31 187 ARG D CA 1
ATOM 6196 C C . ARG D 1 187 ? -12.691 11.438 -27.638 1.00 34.29 187 ARG D C 1
ATOM 6197 O O . ARG D 1 187 ? -13.886 11.474 -27.955 1.00 33.00 187 ARG D O 1
ATOM 6205 N N . THR D 1 188 ? -11.837 12.411 -27.975 1.00 34.15 188 THR D N 1
ATOM 6206 C CA . THR D 1 188 ? -12.282 13.526 -28.805 1.00 32.49 188 THR D CA 1
ATOM 6207 C C . THR D 1 188 ? -12.759 13.027 -30.163 1.00 30.67 188 THR D C 1
ATOM 6208 O O . THR D 1 188 ? -13.821 13.431 -30.658 1.00 32.92 188 THR D O 1
ATOM 6212 N N . LEU D 1 189 ? -11.979 12.137 -30.773 1.00 28.33 189 LEU D N 1
ATOM 6213 C CA . LEU D 1 189 ? -12.325 11.620 -32.097 1.00 31.21 189 LEU D CA 1
ATOM 6214 C C . LEU D 1 189 ? -13.627 10.829 -32.060 1.00 33.29 189 LEU D C 1
ATOM 6215 O O . LEU D 1 189 ? -14.493 10.997 -32.929 1.00 29.01 189 LEU D O 1
ATOM 6220 N N . GLN D 1 190 ? -13.810 10.002 -31.030 1.00 30.78 190 GLN D N 1
ATOM 6221 C CA . GLN D 1 190 ? -15.038 9.225 -30.932 1.00 36.28 190 GLN D CA 1
ATOM 6222 C C . GLN D 1 190 ? -16.245 10.130 -30.731 1.00 32.84 190 GLN D C 1
ATOM 6223 O O . GLN D 1 190 ? -17.305 9.896 -31.321 1.00 32.98 190 GLN D O 1
ATOM 6229 N N . MET D 1 191 ? -16.090 11.197 -29.943 1.00 29.85 191 MET D N 1
ATOM 6230 C CA . MET D 1 191 ? -17.195 12.125 -29.743 1.00 35.84 191 MET D CA 1
ATOM 6231 C C . MET D 1 191 ? -17.544 12.844 -31.040 1.00 38.92 191 MET D C 1
ATOM 6232 O O . MET D 1 191 ? -18.725 13.054 -31.340 1.00 42.48 191 MET D O 1
ATOM 6237 N N . MET D 1 192 ? -16.531 13.232 -31.820 1.00 35.64 192 MET D N 1
ATOM 6238 C CA . MET D 1 192 ? -16.802 13.951 -33.060 1.00 32.03 192 MET D CA 1
ATOM 6239 C C . MET D 1 192 ? -17.512 13.051 -34.066 1.00 32.31 192 MET D C 1
ATOM 6240 O O . MET D 1 192 ? -18.451 13.491 -34.741 1.00 35.94 192 MET D O 1
ATOM 6245 N N . GLY D 1 193 ? -17.123 11.774 -34.139 1.00 27.46 193 GLY D N 1
ATOM 6246 C CA . GLY D 1 193 ? -17.793 10.868 -35.057 1.00 31.37 193 GLY D CA 1
ATOM 6247 C C . GLY D 1 193 ? -19.241 10.618 -34.678 1.00 35.49 193 GLY D C 1
ATOM 6248 O O . GLY D 1 193 ? -20.111 10.520 -35.547 1.00 41.28 193 GLY D O 1
ATOM 6249 N N . GLU D 1 194 ? -19.524 10.539 -33.378 1.00 35.55 194 GLU D N 1
ATOM 6250 C CA . GLU D 1 194 ? -20.876 10.250 -32.918 1.00 36.52 194 GLU D CA 1
ATOM 6251 C C . GLU D 1 194 ? -21.772 11.480 -32.867 1.00 42.29 194 GLU D C 1
ATOM 6252 O O . GLU D 1 194 ? -23.001 11.330 -32.832 1.00 42.01 194 GLU D O 1
ATOM 6254 N N . HIS D 1 195 ? -21.206 12.679 -32.861 1.00 39.53 195 HIS D N 1
ATOM 6255 C CA . HIS D 1 195 ? -22.023 13.873 -32.639 1.00 42.90 195 HIS D CA 1
ATOM 6256 C C . HIS D 1 195 ? -22.892 14.157 -33.857 1.00 45.56 195 HIS D C 1
ATOM 6257 O O . HIS D 1 195 ? -22.359 14.331 -34.958 1.00 42.53 195 HIS D O 1
ATOM 6264 N N . PRO D 1 196 ? -24.218 14.231 -33.712 1.00 48.07 196 PRO D N 1
ATOM 6265 C CA . PRO D 1 196 ? -25.074 14.442 -34.892 1.00 42.19 196 PRO D CA 1
ATOM 6266 C C . PRO D 1 196 ? -24.938 15.820 -35.526 1.00 38.66 196 PRO D C 1
ATOM 6267 O O . PRO D 1 196 ? -25.297 15.974 -36.699 1.00 49.40 196 PRO D O 1
ATOM 6271 N N . GLY D 1 197 ? -24.403 16.806 -34.811 1.00 36.20 197 GLY D N 1
ATOM 6272 C CA . GLY D 1 197 ? -24.224 18.153 -35.307 1.00 36.54 197 GLY D CA 1
ATOM 6273 C C . GLY D 1 197 ? -22.904 18.419 -35.998 1.00 38.36 197 GLY D C 1
ATOM 6274 O O . GLY D 1 197 ? -22.653 19.563 -36.395 1.00 36.33 197 GLY D O 1
ATOM 6275 N N . LEU D 1 198 ? -22.053 17.400 -36.143 1.00 37.43 198 LEU D N 1
ATOM 6276 C CA . LEU D 1 198 ? -20.733 17.534 -36.752 1.00 38.00 198 LEU D CA 1
ATOM 6277 C C . LEU D 1 198 ? -20.554 16.535 -37.886 1.00 40.40 198 LEU D C 1
ATOM 6278 O O . LEU D 1 198 ? -21.037 15.403 -37.814 1.00 38.44 198 LEU D O 1
ATOM 6283 N N . ASP D 1 199 ? -19.843 16.956 -38.933 1.00 37.18 199 ASP D N 1
ATOM 6284 C CA . ASP D 1 199 ? -19.318 16.051 -39.948 1.00 40.20 199 ASP D CA 1
ATOM 6285 C C . ASP D 1 199 ? -17.810 16.248 -39.973 1.00 30.58 199 ASP D C 1
ATOM 6286 O O . ASP D 1 199 ? -17.341 17.366 -40.201 1.00 30.00 199 ASP D O 1
ATOM 6291 N N . ALA D 1 200 ? -17.054 15.178 -39.731 1.00 28.33 200 ALA D N 1
ATOM 6292 C CA . ALA D 1 200 ? -15.651 15.313 -39.365 1.00 25.69 200 ALA D CA 1
ATOM 6293 C C . ALA D 1 200 ? -14.762 14.358 -40.147 1.00 25.13 200 ALA D C 1
ATOM 6294 O O . ALA D 1 200 ? -15.197 13.291 -40.591 1.00 27.51 200 ALA D O 1
ATOM 6296 N N . THR D 1 201 ? -13.500 14.760 -40.301 1.00 23.62 201 THR D N 1
ATOM 6297 C CA . THR D 1 201 ? -12.430 13.920 -40.826 1.00 24.23 201 THR D CA 1
ATOM 6298 C C . THR D 1 201 ? -11.199 14.166 -39.968 1.00 22.46 201 THR D C 1
ATOM 6299 O O . THR D 1 201 ? -11.139 15.140 -39.207 1.00 28.01 201 THR D O 1
ATOM 6303 N N . ALA D 1 202 ? -10.216 13.273 -40.079 1.00 21.19 202 ALA D N 1
ATOM 6304 C CA . ALA D 1 202 ? -8.959 13.451 -39.371 1.00 22.17 202 ALA D CA 1
ATOM 6305 C C . ALA D 1 202 ? -7.806 13.062 -40.282 1.00 23.46 202 ALA D C 1
ATOM 6306 O O . ALA D 1 202 ? -7.825 11.992 -40.905 1.00 22.82 202 ALA D O 1
ATOM 6308 N N . ILE D 1 203 ? -6.801 13.931 -40.353 1.00 21.62 203 ILE D N 1
ATOM 6309 C CA . ILE D 1 203 ? -5.668 13.759 -41.258 1.00 21.91 203 ILE D CA 1
ATOM 6310 C C . ILE D 1 203 ? -4.402 13.554 -40.433 1.00 23.12 203 ILE D C 1
ATOM 6311 O O . ILE D 1 203 ? -4.019 14.423 -39.645 1.00 19.61 203 ILE D O 1
ATOM 6316 N N . GLN D 1 204 ? -3.746 12.415 -40.619 1.00 19.73 204 GLN D N 1
ATOM 6317 C CA . GLN D 1 204 ? -2.466 12.177 -39.965 1.00 20.78 204 GLN D CA 1
ATOM 6318 C C . GLN D 1 204 ? -1.374 12.923 -40.708 1.00 20.66 204 GLN D C 1
ATOM 6319 O O . GLN D 1 204 ? -1.341 12.905 -41.938 1.00 19.32 204 GLN D O 1
ATOM 6325 N N . THR D 1 205 ? -0.472 13.570 -39.958 1.00 21.23 205 THR D N 1
ATOM 6326 C CA . THR D 1 205 ? 0.582 14.396 -40.538 1.00 17.61 205 THR D CA 1
ATOM 6327 C C . THR D 1 205 ? 1.941 13.958 -40.013 1.00 18.37 205 THR D C 1
ATOM 6328 O O . THR D 1 205 ? 2.055 13.340 -38.953 1.00 19.13 205 THR D O 1
ATOM 6332 N N . VAL D 1 206 ? 2.983 14.306 -40.766 1.00 19.17 206 VAL D N 1
ATOM 6333 C CA . VAL D 1 206 ? 4.359 14.235 -40.286 1.00 21.21 206 VAL D CA 1
ATOM 6334 C C . VAL D 1 206 ? 5.053 15.535 -40.685 1.00 20.39 206 VAL D C 1
ATOM 6335 O O . VAL D 1 206 ? 4.514 16.345 -41.443 1.00 19.99 206 VAL D O 1
ATOM 6339 N N . GLY D 1 207 ? 6.252 15.723 -40.173 1.00 21.41 207 GLY D N 1
ATOM 6340 C CA . GLY D 1 207 ? 7.012 16.948 -40.434 1.00 21.26 207 GLY D CA 1
ATOM 6341 C C . GLY D 1 207 ? 7.954 17.234 -39.271 1.00 20.75 207 GLY D C 1
ATOM 6342 O O . GLY D 1 207 ? 8.356 16.325 -38.553 1.00 23.22 207 GLY D O 1
ATOM 6343 N N . ARG D 1 208 ? 8.296 18.516 -39.097 1.00 25.35 208 ARG D N 1
ATOM 6344 C CA . ARG D 1 208 ? 9.215 18.890 -38.030 1.00 26.87 208 ARG D CA 1
ATOM 6345 C C . ARG D 1 208 ? 8.718 18.443 -36.659 1.00 26.75 208 ARG D C 1
ATOM 6346 O O . ARG D 1 208 ? 9.527 18.152 -35.770 1.00 29.79 208 ARG D O 1
ATOM 6354 N N . LYS D 1 209 ? 7.406 18.397 -36.451 1.00 25.23 209 LYS D N 1
ATOM 6355 C CA . LYS D 1 209 ? 6.873 18.092 -35.127 1.00 30.71 209 LYS D CA 1
ATOM 6356 C C . LYS D 1 209 ? 6.570 16.607 -34.928 1.00 26.21 209 LYS D C 1
ATOM 6357 O O . LYS D 1 209 ? 6.049 16.234 -33.870 1.00 27.88 209 LYS D O 1
ATOM 6363 N N . GLY D 1 210 ? 6.906 15.754 -35.896 1.00 25.98 210 GLY D N 1
ATOM 6364 C CA . GLY D 1 210 ? 6.694 14.330 -35.734 1.00 28.84 210 GLY D CA 1
ATOM 6365 C C . GLY D 1 210 ? 5.350 13.869 -36.259 1.00 23.06 210 GLY D C 1
ATOM 6366 O O . GLY D 1 210 ? 4.601 14.602 -36.906 1.00 20.13 210 GLY D O 1
ATOM 6367 N N . TRP D 1 211 ? 5.048 12.609 -35.960 1.00 22.21 211 TRP D N 1
ATOM 6368 C CA . TRP D 1 211 ? 3.811 11.972 -36.413 1.00 23.12 211 TRP D CA 1
ATOM 6369 C C . TRP D 1 211 ? 2.663 12.404 -35.500 1.00 20.41 211 TRP D C 1
ATOM 6370 O O . TRP D 1 211 ? 2.631 12.063 -34.311 1.00 22.53 211 TRP D O 1
ATOM 6381 N N . ASP D 1 212 ? 1.729 13.176 -36.051 1.00 22.12 212 ASP D N 1
ATOM 6382 C CA . ASP D 1 212 ? 0.590 13.636 -35.265 1.00 21.76 212 ASP D CA 1
ATOM 6383 C C . ASP D 1 212 ? -0.574 13.789 -36.236 1.00 23.31 212 ASP D C 1
ATOM 6384 O O . ASP D 1 212 ? -0.682 12.999 -37.179 1.00 19.79 212 ASP D O 1
ATOM 6389 N N . GLY D 1 213 ? -1.435 14.777 -36.052 1.00 23.80 213 GLY D N 1
ATOM 6390 C CA . GLY D 1 213 ? -2.538 14.953 -36.975 1.00 24.76 213 GLY D CA 1
ATOM 6391 C C . GLY D 1 213 ? -3.596 15.853 -36.378 1.00 27.36 213 GLY D C 1
ATOM 6392 O O . GLY D 1 213 ? -3.518 16.264 -35.225 1.00 25.63 213 GLY D O 1
ATOM 6393 N N . PHE D 1 214 ? -4.614 16.125 -37.188 1.00 23.64 214 PHE D N 1
ATOM 6394 C CA . PHE D 1 214 ? -5.642 17.067 -36.781 1.00 23.63 214 PHE D CA 1
ATOM 6395 C C . PHE D 1 214 ? -7.004 16.553 -37.202 1.00 26.95 214 PHE D C 1
ATOM 6396 O O . PHE D 1 214 ? -7.125 15.761 -38.137 1.00 24.64 214 PHE D O 1
ATOM 6404 N N . ALA D 1 215 ? -8.027 16.990 -36.479 1.00 25.62 215 ALA D N 1
ATOM 6405 C CA . ALA D 1 215 ? -9.406 16.746 -36.863 1.00 26.70 215 ALA D CA 1
ATOM 6406 C C . ALA D 1 215 ? -9.993 18.023 -37.452 1.00 26.22 215 ALA D C 1
ATOM 6407 O O . ALA D 1 215 ? -9.676 19.126 -36.999 1.00 27.55 215 ALA D O 1
ATOM 6409 N N . LEU D 1 216 ? -10.811 17.870 -38.491 1.00 25.02 216 LEU D N 1
ATOM 6410 C CA . LEU D 1 216 ? -11.524 18.987 -39.106 1.00 25.80 216 LEU D CA 1
ATOM 6411 C C . LEU D 1 216 ? -12.990 18.602 -39.240 1.00 26.18 216 LEU D C 1
ATOM 6412 O O . LEU D 1 216 ? -13.306 17.532 -39.771 1.00 30.83 216 LEU D O 1
ATOM 6417 N N . ALA D 1 217 ? -13.883 19.475 -38.773 1.00 28.59 217 ALA D N 1
ATOM 6418 C CA . ALA D 1 217 ? -15.311 19.208 -38.794 1.00 28.60 217 ALA D CA 1
ATOM 6419 C C . ALA D 1 217 ? -16.067 20.427 -39.295 1.00 32.37 217 ALA D C 1
ATOM 6420 O O . ALA D 1 217 ? -15.642 21.566 -39.086 1.00 30.64 217 ALA D O 1
ATOM 6422 N N . LEU D 1 218 ? -17.202 20.173 -39.945 1.00 30.16 218 LEU D N 1
ATOM 6423 C CA . LEU D 1 218 ? -18.176 21.209 -40.265 1.00 33.34 218 LEU D CA 1
ATOM 6424 C C . LEU D 1 218 ? -19.322 21.126 -39.268 1.00 36.49 218 LEU D C 1
ATOM 6425 O O . LEU D 1 218 ? -19.752 20.028 -38.898 1.00 35.17 218 LEU D O 1
ATOM 6430 N N . VAL D 1 219 ? -19.788 22.290 -38.821 1.00 33.74 219 VAL D N 1
ATOM 6431 C CA . VAL D 1 219 ? -20.961 22.399 -37.951 1.00 36.32 219 VAL D CA 1
ATOM 6432 C C . VAL D 1 219 ? -22.210 22.296 -38.818 1.00 41.32 219 VAL D C 1
ATOM 6433 O O . VAL D 1 219 ? -22.410 23.101 -39.733 1.00 40.82 219 VAL D O 1
ATOM 6437 N N . ARG D 1 220 ? -23.016 21.267 -38.578 1.00 46.41 220 ARG D N 1
ATOM 6438 C CA . ARG D 1 220 ? -24.249 21.080 -39.328 1.00 54.46 220 ARG D CA 1
ATOM 6439 C C . ARG D 1 220 ? -25.309 22.084 -38.884 1.00 63.37 220 ARG D C 1
ATOM 6440 O O . ARG D 1 220 ? -26.420 21.709 -38.517 1.00 67.05 220 ARG D O 1
ATOM 6448 N N . GLN E 1 5 ? 18.499 15.207 -35.699 1.00 61.87 5 GLN G N 1
ATOM 6449 C CA . GLN E 1 5 ? 17.895 13.886 -35.552 1.00 62.11 5 GLN G CA 1
ATOM 6450 C C . GLN E 1 5 ? 17.119 13.776 -34.240 1.00 59.74 5 GLN G C 1
ATOM 6451 O O . GLN E 1 5 ? 17.254 14.622 -33.356 1.00 62.95 5 GLN G O 1
ATOM 6453 N N . GLN E 1 6 ? 16.304 12.729 -34.128 1.00 51.09 6 GLN G N 1
ATOM 6454 C CA . GLN E 1 6 ? 15.489 12.537 -32.941 1.00 50.72 6 GLN G CA 1
ATOM 6455 C C . GLN E 1 6 ? 16.374 12.223 -31.734 1.00 45.33 6 GLN G C 1
ATOM 6456 O O . GLN E 1 6 ? 17.434 11.610 -31.873 1.00 46.14 6 GLN G O 1
ATOM 6458 N N . PRO E 1 7 ? 15.964 12.636 -30.539 1.00 48.72 7 PRO G N 1
ATOM 6459 C CA . PRO E 1 7 ? 16.782 12.350 -29.357 1.00 44.40 7 PRO G CA 1
ATOM 6460 C C . PRO E 1 7 ? 16.860 10.854 -29.098 1.00 37.11 7 PRO G C 1
ATOM 6461 O O . PRO E 1 7 ? 15.940 10.092 -29.406 1.00 42.99 7 PRO G O 1
ATOM 6465 N N . ASN E 1 8 ? 17.997 10.433 -28.558 1.00 30.88 8 ASN G N 1
ATOM 6466 C CA . ASN E 1 8 ? 18.224 9.032 -28.225 1.00 32.94 8 ASN G CA 1
ATOM 6467 C C . ASN E 1 8 ? 18.523 8.951 -26.728 1.00 31.72 8 ASN G C 1
ATOM 6468 O O . ASN E 1 8 ? 18.716 9.993 -26.085 1.00 29.63 8 ASN G O 1
ATOM 6473 N N . PRO E 1 9 ? 18.541 7.758 -26.136 1.00 28.33 9 PRO G N 1
ATOM 6474 C CA . PRO E 1 9 ? 18.757 7.645 -24.680 1.00 28.24 9 PRO G CA 1
ATOM 6475 C C . PRO E 1 9 ? 20.087 8.241 -24.237 1.00 29.07 9 PRO G C 1
ATOM 6476 O O . PRO E 1 9 ? 20.123 8.928 -23.209 1.00 30.63 9 PRO G O 1
ATOM 6480 N N . PRO E 1 10 ? 21.202 8.026 -24.957 1.00 28.46 10 PRO G N 1
ATOM 6481 C CA . PRO E 1 10 ? 22.435 8.730 -24.550 1.00 31.18 10 PRO G CA 1
ATOM 6482 C C . PRO E 1 10 ? 22.289 10.253 -24.500 1.00 32.27 10 PRO G C 1
ATOM 6483 O O . PRO E 1 10 ? 22.767 10.889 -23.546 1.00 31.23 10 PRO G O 1
ATOM 6487 N N . ASP E 1 11 ? 21.630 10.861 -25.496 1.00 33.07 11 ASP G N 1
ATOM 6488 C CA . ASP E 1 11 ? 21.377 12.303 -25.441 1.00 31.39 11 ASP G CA 1
ATOM 6489 C C . ASP E 1 11 ? 20.573 12.679 -24.208 1.00 33.45 11 ASP G C 1
ATOM 6490 O O . ASP E 1 11 ? 20.839 13.707 -23.570 1.00 34.02 11 ASP G O 1
ATOM 6495 N N . VAL E 1 12 ? 19.564 11.872 -23.869 1.00 30.86 12 VAL G N 1
ATOM 6496 C CA . VAL E 1 12 ? 18.746 12.183 -22.701 1.00 31.02 12 VAL G CA 1
ATOM 6497 C C . VAL E 1 12 ? 19.575 12.077 -21.424 1.00 33.45 12 VAL G C 1
ATOM 6498 O O . VAL E 1 12 ? 19.453 12.917 -20.526 1.00 34.56 12 VAL G O 1
ATOM 6502 N N . ASP E 1 13 ? 20.437 11.052 -21.327 1.00 30.14 13 ASP G N 1
ATOM 6503 C CA . ASP E 1 13 ? 21.279 10.902 -20.144 1.00 33.05 13 ASP G CA 1
ATOM 6504 C C . ASP E 1 13 ? 22.229 12.078 -19.974 1.00 36.89 13 ASP G C 1
ATOM 6505 O O . ASP E 1 13 ? 22.536 12.468 -18.841 1.00 38.35 13 ASP G O 1
ATOM 6510 N N . ALA E 1 14 ? 22.713 12.649 -21.077 1.00 34.97 14 ALA G N 1
ATOM 6511 C CA . ALA E 1 14 ? 23.567 13.822 -20.979 1.00 34.04 14 ALA G CA 1
ATOM 6512 C C . ALA E 1 14 ? 22.817 14.992 -20.346 1.00 34.07 14 ALA G C 1
ATOM 6513 O O . ALA E 1 14 ? 23.377 15.727 -19.526 1.00 36.67 14 ALA G O 1
ATOM 6515 N N . PHE E 1 15 ? 21.549 15.183 -20.729 1.00 35.56 15 PHE G N 1
ATOM 6516 C CA . PHE E 1 15 ? 20.725 16.217 -20.109 1.00 37.74 15 PHE G CA 1
ATOM 6517 C C . PHE E 1 15 ? 20.476 15.917 -18.630 1.00 38.55 15 PHE G C 1
ATOM 6518 O O . PHE E 1 15 ? 20.503 16.823 -17.787 1.00 37.18 15 PHE G O 1
ATOM 6526 N N . LEU E 1 16 ? 20.224 14.650 -18.293 1.00 35.47 16 LEU G N 1
ATOM 6527 C CA . LEU E 1 16 ? 19.978 14.304 -16.895 1.00 36.77 16 LEU G CA 1
ATOM 6528 C C . LEU E 1 16 ? 21.239 14.464 -16.055 1.00 38.62 16 LEU G C 1
ATOM 6529 O O . LEU E 1 16 ? 21.167 14.907 -14.902 1.00 38.94 16 LEU G O 1
ATOM 6534 N N . ASP E 1 17 ? 22.403 14.106 -16.606 1.00 40.07 17 ASP G N 1
ATOM 6535 C CA . ASP E 1 17 ? 23.657 14.309 -15.879 1.00 37.88 17 ASP G CA 1
ATOM 6536 C C . ASP E 1 17 ? 23.871 15.790 -15.570 1.00 38.35 17 ASP G C 1
ATOM 6537 O O . ASP E 1 17 ? 24.194 16.166 -14.433 1.00 38.78 17 ASP G O 1
ATOM 6542 N N . SER E 1 18 ? 23.686 16.652 -16.574 1.00 38.60 18 SER G N 1
ATOM 6543 C CA . SER E 1 18 ? 23.853 18.086 -16.353 1.00 39.94 18 SER G CA 1
ATOM 6544 C C . SER E 1 18 ? 22.809 18.623 -15.386 1.00 46.11 18 SER G C 1
ATOM 6545 O O . SER E 1 18 ? 23.101 19.516 -14.584 1.00 48.30 18 SER G O 1
ATOM 6548 N N . THR E 1 19 ? 21.588 18.097 -15.447 1.00 37.92 19 THR G N 1
ATOM 6549 C CA . THR E 1 19 ? 20.497 18.695 -14.693 1.00 40.52 19 THR G CA 1
ATOM 6550 C C . THR E 1 19 ? 20.479 18.227 -13.244 1.00 40.24 19 THR G C 1
ATOM 6551 O O . THR E 1 19 ? 20.254 19.032 -12.336 1.00 40.51 19 THR G O 1
ATOM 6555 N N . LEU E 1 20 ? 20.731 16.937 -13.000 1.00 40.33 20 LEU G N 1
ATOM 6556 C CA . LEU E 1 20 ? 20.518 16.361 -11.682 1.00 41.94 20 LEU G CA 1
ATOM 6557 C C . LEU E 1 20 ? 21.791 15.972 -10.946 1.00 39.53 20 LEU G C 1
ATOM 6558 O O . LEU E 1 20 ? 21.739 15.781 -9.727 1.00 41.70 20 LEU G O 1
ATOM 6563 N N . VAL E 1 21 ? 22.926 15.862 -11.632 1.00 42.30 21 VAL G N 1
ATOM 6564 C CA . VAL E 1 21 ? 24.192 15.477 -11.004 1.00 45.67 21 VAL G CA 1
ATOM 6565 C C . VAL E 1 21 ? 25.182 16.639 -10.992 1.00 47.04 21 VAL G C 1
ATOM 6566 O O . VAL E 1 21 ? 25.712 17.002 -9.941 1.00 42.68 21 VAL G O 1
ATOM 6570 N N . GLY E 1 22 ? 25.472 17.205 -12.158 1.00 46.30 22 GLY G N 1
ATOM 6571 C CA . GLY E 1 22 ? 26.387 18.315 -12.290 1.00 45.38 22 GLY G CA 1
ATOM 6572 C C . GLY E 1 22 ? 27.849 17.907 -12.374 1.00 50.06 22 GLY G C 1
ATOM 6573 O O . GLY E 1 22 ? 28.204 16.735 -12.529 1.00 51.77 22 GLY G O 1
ATOM 6574 N N . ASP E 1 23 ? 28.712 18.920 -12.266 1.00 50.64 23 ASP G N 1
ATOM 6575 C CA . ASP E 1 23 ? 30.152 18.690 -12.257 1.00 47.22 23 ASP G CA 1
ATOM 6576 C C . ASP E 1 23 ? 30.545 17.892 -11.020 1.00 47.15 23 ASP G C 1
ATOM 6577 O O . ASP E 1 23 ? 30.124 18.207 -9.904 1.00 52.28 23 ASP G O 1
ATOM 6579 N N . ASP E 1 24 ? 31.352 16.850 -11.224 1.00 48.00 24 ASP G N 1
ATOM 6580 C CA . ASP E 1 24 ? 31.791 15.951 -10.156 1.00 47.16 24 ASP G CA 1
ATOM 6581 C C . ASP E 1 24 ? 33.295 15.757 -10.292 1.00 47.05 24 ASP G C 1
ATOM 6582 O O . ASP E 1 24 ? 33.754 14.806 -10.944 1.00 47.26 24 ASP G O 1
ATOM 6587 N N . PRO E 1 25 ? 34.094 16.642 -9.685 1.00 46.37 25 PRO G N 1
ATOM 6588 C CA . PRO E 1 25 ? 35.557 16.517 -9.808 1.00 50.34 25 PRO G CA 1
ATOM 6589 C C . PRO E 1 25 ? 36.102 15.181 -9.337 1.00 49.65 25 PRO G C 1
ATOM 6590 O O . PRO E 1 25 ? 37.020 14.643 -9.965 1.00 46.81 25 PRO G O 1
ATOM 6594 N N . ALA E 1 26 ? 35.574 14.633 -8.241 1.00 46.70 26 ALA G N 1
ATOM 6595 C CA . ALA E 1 26 ? 36.085 13.360 -7.750 1.00 46.51 26 ALA G CA 1
ATOM 6596 C C . ALA E 1 26 ? 35.822 12.246 -8.752 1.00 47.91 26 ALA G C 1
ATOM 6597 O O . ALA E 1 26 ? 36.703 11.423 -9.024 1.00 45.24 26 ALA G O 1
ATOM 6599 N N . LEU E 1 27 ? 34.622 12.216 -9.335 1.00 46.76 27 LEU G N 1
ATOM 6600 C CA . LEU E 1 27 ? 34.334 11.184 -10.321 1.00 49.78 27 LEU G CA 1
ATOM 6601 C C . LEU E 1 27 ? 35.075 11.439 -11.624 1.00 42.47 27 LEU G C 1
ATOM 6602 O O . LEU E 1 27 ? 35.474 10.486 -12.303 1.00 42.73 27 LEU G O 1
ATOM 6607 N N . ALA E 1 28 ? 35.292 12.707 -11.977 1.00 43.27 28 ALA G N 1
ATOM 6608 C CA . ALA E 1 28 ? 36.083 13.012 -13.164 1.00 46.09 28 ALA G CA 1
ATOM 6609 C C . ALA E 1 28 ? 37.515 12.517 -13.010 1.00 47.03 28 ALA G C 1
ATOM 6610 O O . ALA E 1 28 ? 38.091 11.962 -13.950 1.00 49.71 28 ALA G O 1
ATOM 6612 N N . ALA E 1 29 ? 38.098 12.687 -11.823 1.00 44.60 29 ALA G N 1
ATOM 6613 C CA . ALA E 1 29 ? 39.454 12.202 -11.591 1.00 46.62 29 ALA G CA 1
ATOM 6614 C C . ALA E 1 29 ? 39.502 10.680 -11.603 1.00 44.81 29 ALA G C 1
ATOM 6615 O O . ALA E 1 29 ? 40.451 10.089 -12.133 1.00 49.95 29 ALA G O 1
ATOM 6617 N N . ALA E 1 30 ? 38.484 10.030 -11.027 1.00 45.20 30 ALA G N 1
ATOM 6618 C CA . ALA E 1 30 ? 38.412 8.571 -11.065 1.00 43.09 30 ALA G CA 1
ATOM 6619 C C . ALA E 1 30 ? 38.417 8.054 -12.496 1.00 43.60 30 ALA G C 1
ATOM 6620 O O . ALA E 1 30 ? 39.086 7.060 -12.805 1.00 44.99 30 ALA G O 1
ATOM 6622 N N . LEU E 1 31 ? 37.677 8.719 -13.385 1.00 41.40 31 LEU G N 1
ATOM 6623 C CA . LEU E 1 31 ? 37.614 8.282 -14.777 1.00 46.26 31 LEU G CA 1
ATOM 6624 C C . LEU E 1 31 ? 38.968 8.409 -15.461 1.00 49.22 31 LEU G C 1
ATOM 6625 O O . LEU E 1 31 ? 39.403 7.487 -16.161 1.00 47.60 31 LEU G O 1
ATOM 6627 N N . ALA E 1 32 ? 39.655 9.536 -15.260 1.00 51.27 32 ALA G N 1
ATOM 6628 C CA . ALA E 1 32 ? 40.970 9.711 -15.870 1.00 52.69 32 ALA G CA 1
ATOM 6629 C C . ALA E 1 32 ? 41.971 8.702 -15.320 1.00 49.19 32 ALA G C 1
ATOM 6630 O O . ALA E 1 32 ? 42.798 8.167 -16.068 1.00 56.51 32 ALA G O 1
ATOM 6632 N N . ALA E 1 33 ? 41.910 8.426 -14.016 1.00 47.02 33 ALA G N 1
ATOM 6633 C CA . ALA E 1 33 ? 42.796 7.424 -13.432 1.00 48.80 33 ALA G CA 1
ATOM 6634 C C . ALA E 1 33 ? 42.459 6.029 -13.945 1.00 50.50 33 ALA G C 1
ATOM 6635 O O . ALA E 1 33 ? 43.359 5.235 -14.244 1.00 52.10 33 ALA G O 1
ATOM 6637 N N . SER E 1 34 ? 41.167 5.719 -14.068 1.00 44.95 34 SER G N 1
ATOM 6638 C CA . SER E 1 34 ? 40.769 4.432 -14.627 1.00 42.94 34 SER G CA 1
ATOM 6639 C C . SER E 1 34 ? 41.242 4.290 -16.068 1.00 47.98 34 SER G C 1
ATOM 6640 O O . SER E 1 34 ? 41.755 3.234 -16.459 1.00 52.69 34 SER G O 1
ATOM 6643 N N . ASP E 1 35 ? 41.087 5.344 -16.873 1.00 48.12 35 ASP G N 1
ATOM 6644 C CA . ASP E 1 35 ? 41.593 5.301 -18.241 1.00 50.15 35 ASP G CA 1
ATOM 6645 C C . ASP E 1 35 ? 43.113 5.195 -18.269 1.00 53.12 35 ASP G C 1
ATOM 6646 O O . ASP E 1 35 ? 43.678 4.527 -19.143 1.00 52.75 35 ASP G O 1
ATOM 6651 N N . ALA E 1 36 ? 43.790 5.846 -17.319 1.00 57.14 36 ALA G N 1
ATOM 6652 C CA . ALA E 1 36 ? 45.249 5.805 -17.273 1.00 57.21 36 ALA G CA 1
ATOM 6653 C C . ALA E 1 36 ? 45.759 4.384 -17.074 1.00 55.79 36 ALA G C 1
ATOM 6654 O O . ALA E 1 36 ? 46.765 3.989 -17.672 1.00 59.07 36 ALA G O 1
ATOM 6656 N N . ALA E 1 37 ? 45.082 3.605 -16.234 1.00 52.05 37 ALA G N 1
ATOM 6657 C CA . ALA E 1 37 ? 45.426 2.210 -16.002 1.00 49.32 37 ALA G CA 1
ATOM 6658 C C . ALA E 1 37 ? 44.761 1.261 -16.994 1.00 49.71 37 ALA G C 1
ATOM 6659 O O . ALA E 1 37 ? 44.818 0.044 -16.796 1.00 51.90 37 ALA G O 1
ATOM 6661 N N . GLU E 1 38 ? 44.126 1.796 -18.043 1.00 49.30 38 GLU G N 1
ATOM 6662 C CA . GLU E 1 38 ? 43.505 1.001 -19.110 1.00 53.86 38 GLU G CA 1
ATOM 6663 C C . GLU E 1 38 ? 42.398 0.092 -18.581 1.00 51.69 38 GLU G C 1
ATOM 6664 O O . GLU E 1 38 ? 42.203 -1.024 -19.069 1.00 50.31 38 GLU G O 1
ATOM 6670 N N . LEU E 1 39 ? 41.653 0.576 -17.591 1.00 51.31 39 LEU G N 1
ATOM 6671 C CA . LEU E 1 39 ? 40.505 -0.177 -17.106 1.00 44.75 39 LEU G CA 1
ATOM 6672 C C . LEU E 1 39 ? 39.382 -0.139 -18.139 1.00 46.11 39 LEU G C 1
ATOM 6673 O O . LEU E 1 39 ? 39.146 0.900 -18.759 1.00 42.73 39 LEU G O 1
ATOM 6678 N N . PRO E 1 40 ? 38.670 -1.248 -18.344 1.00 44.25 40 PRO G N 1
ATOM 6679 C CA . PRO E 1 40 ? 37.515 -1.214 -19.250 1.00 41.48 40 PRO G CA 1
ATOM 6680 C C . PRO E 1 40 ? 36.526 -0.134 -18.828 1.00 39.08 40 PRO G C 1
ATOM 6681 O O . PRO E 1 40 ? 36.246 0.052 -17.641 1.00 36.41 40 PRO G O 1
ATOM 6685 N N . ARG E 1 41 ? 36.012 0.597 -19.820 1.00 36.71 41 ARG G N 1
ATOM 6686 C CA . ARG E 1 41 ? 35.112 1.725 -19.579 1.00 38.83 41 ARG G CA 1
ATOM 6687 C C . ARG E 1 41 ? 33.678 1.216 -19.410 1.00 35.29 41 ARG G C 1
ATOM 6688 O O . ARG E 1 41 ? 32.786 1.467 -20.220 1.00 40.51 41 ARG G O 1
ATOM 6696 N N . ILE E 1 42 ? 33.456 0.503 -18.304 1.00 35.05 42 ILE G N 1
ATOM 6697 C CA . ILE E 1 42 ? 32.171 -0.158 -18.088 1.00 31.01 42 ILE G CA 1
ATOM 6698 C C . ILE E 1 42 ? 31.569 0.196 -16.730 1.00 34.26 42 ILE G C 1
ATOM 6699 O O . ILE E 1 42 ? 30.694 -0.516 -16.228 1.00 31.73 42 ILE G O 1
ATOM 6704 N N . ALA E 1 43 ? 32.013 1.293 -16.129 1.00 33.06 43 ALA G N 1
ATOM 6705 C CA . ALA E 1 43 ? 31.453 1.680 -14.847 1.00 32.99 43 ALA G CA 1
ATOM 6706 C C . ALA E 1 43 ? 29.994 2.104 -15.001 1.00 38.78 43 ALA G C 1
ATOM 6707 O O . ALA E 1 43 ? 29.518 2.411 -16.102 1.00 31.64 43 ALA G O 1
ATOM 6709 N N . VAL E 1 44 ? 29.283 2.122 -13.869 1.00 41.06 44 VAL G N 1
ATOM 6710 C CA . VAL E 1 44 ? 27.909 2.605 -13.858 1.00 32.98 44 VAL G CA 1
ATOM 6711 C C . VAL E 1 44 ? 27.867 4.038 -14.392 1.00 34.28 44 VAL G C 1
ATOM 6712 O O . VAL E 1 44 ? 28.800 4.828 -14.201 1.00 35.58 44 VAL G O 1
ATOM 6716 N N . SER E 1 45 ? 26.783 4.368 -15.090 1.00 35.24 45 SER G N 1
ATOM 6717 C CA . SER E 1 45 ? 26.567 5.743 -15.500 1.00 33.50 45 SER G CA 1
ATOM 6718 C C . SER E 1 45 ? 26.360 6.626 -14.272 1.00 38.00 45 SER G C 1
ATOM 6719 O O . SER E 1 45 ? 26.163 6.144 -13.153 1.00 36.02 45 SER G O 1
ATOM 6722 N N . ALA E 1 46 ? 26.412 7.942 -14.502 1.00 36.16 46 ALA G N 1
ATOM 6723 C CA . ALA E 1 46 ? 26.210 8.898 -13.417 1.00 37.14 46 ALA G CA 1
ATOM 6724 C C . ALA E 1 46 ? 24.813 8.764 -12.819 1.00 37.96 46 ALA G C 1
ATOM 6725 O O . ALA E 1 46 ? 24.653 8.827 -11.596 1.00 39.61 46 ALA G O 1
ATOM 6727 N N . GLN E 1 47 ? 23.790 8.563 -13.661 1.00 34.68 47 GLN G N 1
ATOM 6728 C CA . GLN E 1 47 ? 22.436 8.411 -13.130 1.00 36.23 47 GLN G CA 1
ATOM 6729 C C . GLN E 1 47 ? 22.295 7.109 -12.353 1.00 33.56 47 GLN G C 1
ATOM 6730 O O . GLN E 1 47 ? 21.624 7.063 -11.311 1.00 34.05 47 GLN G O 1
ATOM 6736 N N . GLN E 1 48 ? 22.901 6.035 -12.864 1.00 32.94 48 GLN G N 1
ATOM 6737 C CA . GLN E 1 48 ? 22.900 4.767 -12.153 1.00 32.91 48 GLN G CA 1
ATOM 6738 C C . GLN E 1 48 ? 23.643 4.887 -10.832 1.00 35.95 48 GLN G C 1
ATOM 6739 O O . GLN E 1 48 ? 23.186 4.374 -9.807 1.00 34.48 48 GLN G O 1
ATOM 6745 N N . GLY E 1 49 ? 24.795 5.558 -10.842 1.00 34.81 49 GLY G N 1
ATOM 6746 C CA . GLY E 1 49 ? 25.554 5.707 -9.612 1.00 41.83 49 GLY G CA 1
ATOM 6747 C C . GLY E 1 49 ? 24.819 6.537 -8.581 1.00 41.77 49 GLY G C 1
ATOM 6748 O O . GLY E 1 49 ? 24.809 6.200 -7.391 1.00 38.88 49 GLY G O 1
ATOM 6749 N N . LYS E 1 50 ? 24.183 7.625 -9.021 1.00 40.28 50 LYS G N 1
ATOM 6750 C CA . LYS E 1 50 ? 23.391 8.432 -8.097 1.00 41.31 50 LYS G CA 1
ATOM 6751 C C . LYS E 1 50 ? 22.226 7.629 -7.540 1.00 37.09 50 LYS G C 1
ATOM 6752 O O . LYS E 1 50 ? 21.877 7.760 -6.360 1.00 41.94 50 LYS G O 1
ATOM 6758 N N . PHE E 1 51 ? 21.640 6.757 -8.368 1.00 35.98 51 PHE G N 1
ATOM 6759 C CA . PHE E 1 51 ? 20.580 5.873 -7.895 1.00 35.73 51 PHE G CA 1
ATOM 6760 C C . PHE E 1 51 ? 21.066 5.018 -6.731 1.00 40.78 51 PHE G C 1
ATOM 6761 O O . PHE E 1 51 ? 20.373 4.882 -5.713 1.00 42.13 51 PHE G O 1
ATOM 6769 N N . LEU E 1 52 ? 22.261 4.432 -6.864 1.00 36.43 52 LEU G N 1
ATOM 6770 C CA . LEU E 1 52 ? 22.796 3.598 -5.787 1.00 37.16 52 LEU G CA 1
ATOM 6771 C C . LEU E 1 52 ? 23.021 4.423 -4.531 1.00 38.48 52 LEU G C 1
ATOM 6772 O O . LEU E 1 52 ? 22.723 3.972 -3.422 1.00 42.04 52 LEU G O 1
ATOM 6777 N N . CYS E 1 53 ? 23.590 5.616 -4.696 1.00 39.13 53 CYS G N 1
ATOM 6778 C CA . CYS E 1 53 ? 23.793 6.534 -3.581 1.00 41.02 53 CYS G CA 1
ATOM 6779 C C . CYS E 1 53 ? 22.482 6.847 -2.870 1.00 40.50 53 CYS G C 1
ATOM 6780 O O . CYS E 1 53 ? 22.390 6.771 -1.636 1.00 41.47 53 CYS G O 1
ATOM 6783 N N . LEU E 1 54 ? 21.458 7.217 -3.640 1.00 44.73 54 LEU G N 1
ATOM 6784 C CA . LEU E 1 54 ? 20.166 7.573 -3.066 1.00 39.98 54 LEU G CA 1
ATOM 6785 C C . LEU E 1 54 ? 19.500 6.369 -2.409 1.00 39.95 54 LEU G C 1
ATOM 6786 O O . LEU E 1 54 ? 18.809 6.511 -1.395 1.00 40.69 54 LEU G O 1
ATOM 6791 N N . LEU E 1 55 ? 19.669 5.180 -2.989 1.00 39.14 55 LEU G N 1
ATOM 6792 C CA . LEU E 1 55 ? 19.086 3.982 -2.395 1.00 39.18 55 LEU G CA 1
ATOM 6793 C C . LEU E 1 55 ? 19.711 3.695 -1.034 1.00 42.39 55 LEU G C 1
ATOM 6794 O O . LEU E 1 55 ? 19.006 3.395 -0.061 1.00 41.40 55 LEU G O 1
ATOM 6799 N N . ALA E 1 56 ? 21.042 3.789 -0.946 1.00 42.50 56 ALA G N 1
ATOM 6800 C CA . ALA E 1 56 ? 21.710 3.613 0.340 1.00 43.85 56 ALA G CA 1
ATOM 6801 C C . ALA E 1 56 ? 21.237 4.655 1.345 1.00 46.92 56 ALA G C 1
ATOM 6802 O O . ALA E 1 56 ? 20.964 4.330 2.506 1.00 44.25 56 ALA G O 1
ATOM 6804 N N . GLY E 1 57 ? 21.108 5.909 0.907 1.00 45.22 57 GLY G N 1
ATOM 6805 C CA . GLY E 1 57 ? 20.633 6.946 1.809 1.00 44.05 57 GLY G CA 1
ATOM 6806 C C . GLY E 1 57 ? 19.194 6.734 2.237 1.00 48.07 57 GLY G C 1
ATOM 6807 O O . GLY E 1 57 ? 18.844 6.958 3.401 1.00 50.60 57 GLY G O 1
ATOM 6808 N N . ALA E 1 58 ? 18.347 6.277 1.313 1.00 43.18 58 ALA G N 1
ATOM 6809 C CA . ALA E 1 58 ? 16.938 6.082 1.630 1.00 44.23 58 ALA G CA 1
ATOM 6810 C C . ALA E 1 58 ? 16.747 5.051 2.735 1.00 45.36 58 ALA G C 1
ATOM 6811 O O . ALA E 1 58 ? 15.926 5.255 3.635 1.00 44.93 58 ALA G O 1
ATOM 6813 N N . ILE E 1 59 ? 17.490 3.936 2.689 1.00 43.39 59 ILE G N 1
ATOM 6814 C CA . ILE E 1 59 ? 17.391 2.924 3.738 1.00 44.17 59 ILE G CA 1
ATOM 6815 C C . ILE E 1 59 ? 18.338 3.191 4.903 1.00 45.50 59 ILE G C 1
ATOM 6816 O O . ILE E 1 59 ? 18.394 2.383 5.840 1.00 46.30 59 ILE G O 1
ATOM 6821 N N . GLN E 1 60 ? 19.073 4.304 4.880 1.00 47.34 60 GLN G N 1
ATOM 6822 C CA . GLN E 1 60 ? 20.056 4.641 5.908 1.00 47.25 60 GLN G CA 1
ATOM 6823 C C . GLN E 1 60 ? 21.058 3.507 6.107 1.00 54.60 60 GLN G C 1
ATOM 6824 O O . GLN E 1 60 ? 21.372 3.109 7.233 1.00 48.59 60 GLN G O 1
ATOM 6830 N N . ALA E 1 61 ? 21.554 2.976 4.989 1.00 46.28 61 ALA G N 1
ATOM 6831 C CA . ALA E 1 61 ? 22.494 1.867 5.050 1.00 46.35 61 ALA G CA 1
ATOM 6832 C C . ALA E 1 61 ? 23.764 2.260 5.794 1.00 47.54 61 ALA G C 1
ATOM 6833 O O . ALA E 1 61 ? 24.321 3.341 5.586 1.00 52.91 61 ALA G O 1
ATOM 6835 N N . ARG E 1 62 ? 24.216 1.372 6.680 1.00 48.92 62 ARG G N 1
ATOM 6836 C CA . ARG E 1 62 ? 25.468 1.556 7.394 1.00 49.61 62 ARG G CA 1
ATOM 6837 C C . ARG E 1 62 ? 26.500 0.476 7.104 1.00 49.49 62 ARG G C 1
ATOM 6838 O O . ARG E 1 62 ? 27.688 0.700 7.360 1.00 50.24 62 ARG G O 1
ATOM 6846 N N . ARG E 1 63 ? 26.092 -0.674 6.569 1.00 48.62 63 ARG G N 1
ATOM 6847 C CA . ARG E 1 63 ? 27.014 -1.723 6.153 1.00 48.37 63 ARG G CA 1
ATOM 6848 C C . ARG E 1 63 ? 26.644 -2.101 4.731 1.00 46.73 63 ARG G C 1
ATOM 6849 O O . ARG E 1 63 ? 25.538 -2.596 4.498 1.00 46.08 63 ARG G O 1
ATOM 6851 N N . VAL E 1 64 ? 27.552 -1.851 3.788 1.00 46.12 64 VAL G N 1
ATOM 6852 C CA . VAL E 1 64 ? 27.315 -2.108 2.366 1.00 44.58 64 VAL G CA 1
ATOM 6853 C C . VAL E 1 64 ? 28.334 -3.114 1.850 1.00 44.31 64 VAL G C 1
ATOM 6854 O O . VAL E 1 64 ? 29.537 -2.981 2.103 1.00 45.04 64 VAL G O 1
ATOM 6858 N N . LEU E 1 65 ? 27.858 -4.100 1.094 1.00 43.30 65 LEU G N 1
ATOM 6859 C CA . LEU E 1 65 ? 28.723 -5.058 0.423 1.00 43.01 65 LEU G CA 1
ATOM 6860 C C . LEU E 1 65 ? 28.613 -4.857 -1.083 1.00 41.59 65 LEU G C 1
ATOM 6861 O O . LEU E 1 65 ? 27.509 -4.853 -1.633 1.00 40.52 65 LEU G O 1
ATOM 6866 N N . GLU E 1 66 ? 29.754 -4.680 -1.738 1.00 41.22 66 GLU G N 1
ATOM 6867 C CA . GLU E 1 66 ? 29.822 -4.600 -3.190 1.00 39.92 66 GLU G CA 1
ATOM 6868 C C . GLU E 1 66 ? 30.722 -5.707 -3.717 1.00 39.66 66 GLU G C 1
ATOM 6869 O O . GLU E 1 66 ? 31.775 -5.999 -3.138 1.00 40.66 66 GLU G O 1
ATOM 6875 N N . ILE E 1 67 ? 30.290 -6.347 -4.800 1.00 38.46 67 ILE G N 1
ATOM 6876 C CA . ILE E 1 67 ? 31.053 -7.414 -5.429 1.00 38.10 67 ILE G CA 1
ATOM 6877 C C . ILE E 1 67 ? 31.356 -6.969 -6.851 1.00 37.01 67 ILE G C 1
ATOM 6878 O O . ILE E 1 67 ? 30.451 -6.893 -7.693 1.00 35.96 67 ILE G O 1
ATOM 6883 N N . GLY E 1 68 ? 32.628 -6.662 -7.113 1.00 42.54 68 GLY G N 1
ATOM 6884 C CA . GLY E 1 68 ? 33.058 -6.140 -8.398 1.00 38.89 68 GLY G CA 1
ATOM 6885 C C . GLY E 1 68 ? 33.338 -4.649 -8.318 1.00 39.87 68 GLY G C 1
ATOM 6886 O O . GLY E 1 68 ? 32.438 -3.838 -8.554 1.00 40.87 68 GLY G O 1
ATOM 6887 N N . THR E 1 69 ? 34.582 -4.275 -8.008 1.00 42.35 69 THR G N 1
ATOM 6888 C CA . THR E 1 69 ? 34.937 -2.881 -7.737 1.00 38.53 69 THR G CA 1
ATOM 6889 C C . THR E 1 69 ? 35.322 -2.079 -8.978 1.00 38.69 69 THR G C 1
ATOM 6890 O O . THR E 1 69 ? 34.951 -0.902 -9.083 1.00 38.08 69 THR G O 1
ATOM 6894 N N . LEU E 1 70 ? 36.073 -2.682 -9.907 1.00 37.41 70 LEU G N 1
ATOM 6895 C CA . LEU E 1 70 ? 36.708 -1.989 -11.032 1.00 40.03 70 LEU G CA 1
ATOM 6896 C C . LEU E 1 70 ? 37.496 -0.789 -10.509 1.00 40.92 70 LEU G C 1
ATOM 6897 O O . LEU E 1 70 ? 38.371 -0.957 -9.653 1.00 43.73 70 LEU G O 1
ATOM 6902 N N . GLY E 1 71 ? 37.193 0.414 -10.989 1.00 40.49 71 GLY G N 1
ATOM 6903 C CA . GLY E 1 71 ? 37.839 1.617 -10.501 1.00 39.47 71 GLY G CA 1
ATOM 6904 C C . GLY E 1 71 ? 37.154 2.296 -9.337 1.00 42.36 71 GLY G C 1
ATOM 6905 O O . GLY E 1 71 ? 37.543 3.412 -8.968 1.00 44.42 71 GLY G O 1
ATOM 6906 N N . GLY E 1 72 ? 36.143 1.667 -8.747 1.00 39.74 72 GLY G N 1
ATOM 6907 C CA . GLY E 1 72 ? 35.494 2.223 -7.580 1.00 45.33 72 GLY G CA 1
ATOM 6908 C C . GLY E 1 72 ? 34.444 3.268 -7.864 1.00 43.45 72 GLY G C 1
ATOM 6909 O O . GLY E 1 72 ? 34.040 3.980 -6.940 1.00 44.92 72 GLY G O 1
ATOM 6910 N N A PHE E 1 73 ? 33.971 3.375 -9.110 0.50 38.94 73 PHE G N 1
ATOM 6911 N N B PHE E 1 73 ? 34.004 3.398 -9.118 0.50 38.96 73 PHE G N 1
ATOM 6912 C CA A PHE E 1 73 ? 32.979 4.396 -9.446 0.50 40.14 73 PHE G CA 1
ATOM 6913 C CA B PHE E 1 73 ? 32.969 4.371 -9.452 0.50 40.09 73 PHE G CA 1
ATOM 6914 C C A PHE E 1 73 ? 31.672 4.165 -8.690 0.50 39.59 73 PHE G C 1
ATOM 6915 C C B PHE E 1 73 ? 31.715 4.132 -8.628 0.50 39.53 73 PHE G C 1
ATOM 6916 O O A PHE E 1 73 ? 31.177 5.062 -7.994 0.50 39.44 73 PHE G O 1
ATOM 6917 O O B PHE E 1 73 ? 31.287 4.991 -7.846 0.50 39.21 73 PHE G O 1
ATOM 6932 N N . SER E 1 74 ? 31.098 2.964 -8.813 1.00 40.46 74 SER G N 1
ATOM 6933 C CA . SER E 1 74 ? 29.909 2.626 -8.043 1.00 38.91 74 SER G CA 1
ATOM 6934 C C . SER E 1 74 ? 30.201 2.630 -6.548 1.00 38.85 74 SER G C 1
ATOM 6935 O O . SER E 1 74 ? 29.325 2.982 -5.752 1.00 42.53 74 SER G O 1
ATOM 6938 N N . THR E 1 75 ? 31.429 2.252 -6.162 1.00 40.11 75 THR G N 1
ATOM 6939 C CA . THR E 1 75 ? 31.825 2.224 -4.750 1.00 41.85 75 THR G CA 1
ATOM 6940 C C . THR E 1 75 ? 31.778 3.614 -4.124 1.00 44.56 75 THR G C 1
ATOM 6941 O O . THR E 1 75 ? 31.324 3.779 -2.980 1.00 45.96 75 THR G O 1
ATOM 6945 N N . ILE E 1 76 ? 32.287 4.615 -4.844 1.00 41.93 76 ILE G N 1
ATOM 6946 C CA . ILE E 1 76 ? 32.233 5.998 -4.372 1.00 42.86 76 ILE G CA 1
ATOM 6947 C C . ILE E 1 76 ? 30.790 6.421 -4.145 1.00 42.50 76 ILE G C 1
ATOM 6948 O O . ILE E 1 76 ? 30.457 7.051 -3.133 1.00 43.45 76 ILE G O 1
ATOM 6953 N N . TRP E 1 77 ? 29.909 6.084 -5.087 1.00 43.29 77 TRP G N 1
ATOM 6954 C CA . TRP E 1 77 ? 28.495 6.411 -4.938 1.00 43.36 77 TRP G CA 1
ATOM 6955 C C . TRP E 1 77 ? 27.896 5.711 -3.724 1.00 46.43 77 TRP G C 1
ATOM 6956 O O . TRP E 1 77 ? 27.143 6.314 -2.950 1.00 41.84 77 TRP G O 1
ATOM 6967 N N . LEU E 1 78 ? 28.199 4.424 -3.560 1.00 41.07 78 LEU G N 1
ATOM 6968 C CA . LEU E 1 78 ? 27.688 3.698 -2.408 1.00 41.60 78 LEU G CA 1
ATOM 6969 C C . LEU E 1 78 ? 28.170 4.330 -1.110 1.00 43.13 78 LEU G C 1
ATOM 6970 O O . LEU E 1 78 ? 27.392 4.479 -0.162 1.00 43.71 78 LEU G O 1
ATOM 6975 N N . ALA E 1 79 ? 29.451 4.711 -1.053 1.00 43.86 79 ALA G N 1
ATOM 6976 C CA . ALA E 1 79 ? 29.992 5.288 0.179 1.00 45.41 79 ALA G CA 1
ATOM 6977 C C . ALA E 1 79 ? 29.448 6.683 0.427 1.00 45.90 79 ALA G C 1
ATOM 6978 O O . ALA E 1 79 ? 29.372 7.120 1.583 1.00 47.08 79 ALA G O 1
ATOM 6980 N N . ARG E 1 80 ? 29.086 7.400 -0.637 1.00 46.67 80 ARG G N 1
ATOM 6981 C CA . ARG E 1 80 ? 28.404 8.676 -0.475 1.00 49.87 80 ARG G CA 1
ATOM 6982 C C . ARG E 1 80 ? 27.043 8.482 0.173 1.00 49.73 80 ARG G C 1
ATOM 6983 O O . ARG E 1 80 ? 26.678 9.201 1.110 1.00 46.45 80 ARG G O 1
ATOM 6991 N N . GLY E 1 81 ? 26.275 7.508 -0.316 1.00 45.73 81 GLY G N 1
ATOM 6992 C CA . GLY E 1 81 ? 24.951 7.289 0.229 1.00 44.10 81 GLY G CA 1
ATOM 6993 C C . GLY E 1 81 ? 24.976 6.742 1.640 1.00 50.35 81 GLY G C 1
ATOM 6994 O O . GLY E 1 81 ? 24.070 7.023 2.428 1.00 45.67 81 GLY G O 1
ATOM 6995 N N . ALA E 1 82 ? 26.011 5.964 1.980 1.00 45.60 82 ALA G N 1
ATOM 6996 C CA . ALA E 1 82 ? 26.114 5.381 3.313 1.00 47.46 82 ALA G CA 1
ATOM 6997 C C . ALA E 1 82 ? 26.434 6.432 4.374 1.00 53.67 82 ALA G C 1
ATOM 6998 O O . ALA E 1 82 ? 26.074 6.258 5.545 1.00 49.49 82 ALA G O 1
ATOM 7000 N N . GLY E 1 83 ? 27.119 7.510 3.996 1.00 48.47 83 GLY G N 1
ATOM 7001 C CA . GLY E 1 83 ? 27.384 8.599 4.909 1.00 53.37 83 GLY G CA 1
ATOM 7002 C C . GLY E 1 83 ? 28.647 8.417 5.728 1.00 52.90 83 GLY G C 1
ATOM 7003 O O . GLY E 1 83 ? 29.396 7.447 5.568 1.00 50.99 83 GLY G O 1
ATOM 7004 N N . PRO E 1 84 ? 28.896 9.355 6.648 1.00 53.94 84 PRO G N 1
ATOM 7005 C CA . PRO E 1 84 ? 30.128 9.280 7.450 1.00 53.94 84 PRO G CA 1
ATOM 7006 C C . PRO E 1 84 ? 30.163 8.093 8.389 1.00 54.45 84 PRO G C 1
ATOM 7007 O O . PRO E 1 84 ? 31.255 7.627 8.741 1.00 55.20 84 PRO G O 1
ATOM 7011 N N . GLN E 1 85 ? 29.009 7.604 8.833 1.00 59.70 85 GLN G N 1
ATOM 7012 C CA . GLN E 1 85 ? 28.980 6.461 9.735 1.00 59.52 85 GLN G CA 1
ATOM 7013 C C . GLN E 1 85 ? 28.880 5.135 8.999 1.00 53.49 85 GLN G C 1
ATOM 7014 O O . GLN E 1 85 ? 29.025 4.085 9.630 1.00 54.55 85 GLN G O 1
ATOM 7020 N N . GLY E 1 86 ? 28.639 5.160 7.685 1.00 52.97 86 GLY G N 1
ATOM 7021 C CA . GLY E 1 86 ? 28.525 3.931 6.932 1.00 55.22 86 GLY G CA 1
ATOM 7022 C C . GLY E 1 86 ? 29.872 3.346 6.547 1.00 58.54 86 GLY G C 1
ATOM 7023 O O . GLY E 1 86 ? 30.896 4.027 6.503 1.00 61.28 86 GLY G O 1
ATOM 7024 N N . ARG E 1 87 ? 29.859 2.046 6.255 1.00 50.27 87 ARG G N 1
ATOM 7025 C CA . ARG E 1 87 ? 31.048 1.330 5.824 1.00 50.20 87 ARG G CA 1
ATOM 7026 C C . ARG E 1 87 ? 30.707 0.520 4.584 1.00 48.99 87 ARG G C 1
ATOM 7027 O O . ARG E 1 87 ? 29.626 -0.066 4.495 1.00 48.42 87 ARG G O 1
ATOM 7029 N N . VAL E 1 88 ? 31.629 0.493 3.631 1.00 48.07 88 VAL G N 1
ATOM 7030 C CA . VAL E 1 88 ? 31.499 -0.339 2.443 1.00 46.65 88 VAL G CA 1
ATOM 7031 C C . VAL E 1 88 ? 32.661 -1.318 2.411 1.00 46.97 88 VAL G C 1
ATOM 7032 O O . VAL E 1 88 ? 33.819 -0.922 2.587 1.00 52.11 88 VAL G O 1
ATOM 7036 N N . VAL E 1 89 ? 32.358 -2.591 2.186 1.00 46.39 89 VAL G N 1
ATOM 7037 C CA . VAL E 1 89 ? 33.364 -3.569 1.806 1.00 46.34 89 VAL G CA 1
ATOM 7038 C C . VAL E 1 89 ? 33.091 -3.932 0.355 1.00 44.73 89 VAL G C 1
ATOM 7039 O O . VAL E 1 89 ? 31.955 -4.256 -0.007 1.00 43.82 89 VAL G O 1
ATOM 7043 N N . THR E 1 90 ? 34.107 -3.811 -0.482 1.00 44.42 90 THR G N 1
ATOM 7044 C CA . THR E 1 90 ? 33.971 -4.129 -1.895 1.00 42.97 90 THR G CA 1
ATOM 7045 C C . THR E 1 90 ? 35.016 -5.170 -2.267 1.00 42.98 90 THR G C 1
ATOM 7046 O O . THR E 1 90 ? 36.152 -5.130 -1.781 1.00 44.02 90 THR G O 1
ATOM 7050 N N . LEU E 1 91 ? 34.609 -6.126 -3.102 1.00 43.66 91 LEU G N 1
ATOM 7051 C CA . LEU E 1 91 ? 35.416 -7.287 -3.443 1.00 42.70 91 LEU G CA 1
ATOM 7052 C C . LEU E 1 91 ? 35.893 -7.166 -4.882 1.00 40.75 91 LEU G C 1
ATOM 7053 O O . LEU E 1 91 ? 35.080 -6.966 -5.790 1.00 39.56 91 LEU G O 1
ATOM 7058 N N . GLU E 1 92 ? 37.204 -7.298 -5.089 1.00 47.34 92 GLU G N 1
ATOM 7059 C CA . GLU E 1 92 ? 37.794 -7.103 -6.406 1.00 42.89 92 GLU G CA 1
ATOM 7060 C C . GLU E 1 92 ? 38.829 -8.182 -6.683 1.00 46.95 92 GLU G C 1
ATOM 7061 O O . GLU E 1 92 ? 39.711 -8.434 -5.857 1.00 48.94 92 GLU G O 1
ATOM 7067 N N . TYR E 1 93 ? 38.717 -8.786 -7.869 1.00 51.49 93 TYR G N 1
ATOM 7068 C CA . TYR E 1 93 ? 39.545 -9.898 -8.329 1.00 57.04 93 TYR G CA 1
ATOM 7069 C C . TYR E 1 93 ? 40.942 -9.447 -8.750 1.00 53.80 93 TYR G C 1
ATOM 7070 O O . TYR E 1 93 ? 41.934 -10.106 -8.421 1.00 51.97 93 TYR G O 1
ATOM 7079 N N . GLN E 1 94 ? 41.036 -8.352 -9.508 1.00 50.15 94 GLN G N 1
ATOM 7080 C CA . GLN E 1 94 ? 42.305 -7.925 -10.082 1.00 47.97 94 GLN G CA 1
ATOM 7081 C C . GLN E 1 94 ? 43.013 -6.985 -9.123 1.00 53.75 94 GLN G C 1
ATOM 7082 O O . GLN E 1 94 ? 42.441 -5.949 -8.761 1.00 52.69 94 GLN G O 1
ATOM 7088 N N . PRO E 1 95 ? 44.242 -7.293 -8.697 1.00 56.39 95 PRO G N 1
ATOM 7089 C CA . PRO E 1 95 ? 44.996 -6.334 -7.874 1.00 55.17 95 PRO G CA 1
ATOM 7090 C C . PRO E 1 95 ? 45.157 -4.966 -8.519 1.00 54.29 95 PRO G C 1
ATOM 7091 O O . PRO E 1 95 ? 45.099 -3.948 -7.816 1.00 54.40 95 PRO G O 1
ATOM 7095 N N . LYS E 1 96 ? 45.366 -4.915 -9.838 1.00 53.39 96 LYS G N 1
ATOM 7096 C CA . LYS E 1 96 ? 45.483 -3.638 -10.534 1.00 52.76 96 LYS G CA 1
ATOM 7097 C C . LYS E 1 96 ? 44.207 -2.816 -10.390 1.00 50.22 96 LYS G C 1
ATOM 7098 O O . LYS E 1 96 ? 44.260 -1.618 -10.093 1.00 50.49 96 LYS G O 1
ATOM 7100 N N . HIS E 1 97 ? 43.046 -3.442 -10.603 1.00 47.79 97 HIS G N 1
ATOM 7101 C CA . HIS E 1 97 ? 41.788 -2.731 -10.387 1.00 48.98 97 HIS G CA 1
ATOM 7102 C C . HIS E 1 97 ? 41.697 -2.219 -8.957 1.00 50.49 97 HIS G C 1
ATOM 7103 O O . HIS E 1 97 ? 41.285 -1.079 -8.721 1.00 49.23 97 HIS G O 1
ATOM 7110 N N . ALA E 1 98 ? 42.089 -3.052 -7.991 1.00 48.44 98 ALA G N 1
ATOM 7111 C CA . ALA E 1 98 ? 42.005 -2.667 -6.592 1.00 47.77 98 ALA G CA 1
ATOM 7112 C C . ALA E 1 98 ? 42.867 -1.443 -6.297 1.00 47.21 98 ALA G C 1
ATOM 7113 O O . ALA E 1 98 ? 42.446 -0.547 -5.558 1.00 48.72 98 ALA G O 1
ATOM 7115 N N . GLU E 1 99 ? 44.071 -1.383 -6.875 1.00 51.24 99 GLU G N 1
ATOM 7116 C CA . GLU E 1 99 ? 44.954 -0.243 -6.640 1.00 56.58 99 GLU G CA 1
ATOM 7117 C C . GLU E 1 99 ? 44.338 1.042 -7.175 1.00 56.99 99 GLU G C 1
ATOM 7118 O O . GLU E 1 99 ? 44.356 2.079 -6.503 1.00 52.05 99 GLU G O 1
ATOM 7124 N N . VAL E 1 100 ? 43.791 0.989 -8.392 1.00 55.42 100 VAL G N 1
ATOM 7125 C CA . VAL E 1 100 ? 43.125 2.152 -8.967 1.00 51.69 100 VAL G CA 1
ATOM 7126 C C . VAL E 1 100 ? 41.943 2.565 -8.105 1.00 49.28 100 VAL G C 1
ATOM 7127 O O . VAL E 1 100 ? 41.752 3.752 -7.817 1.00 45.91 100 VAL G O 1
ATOM 7131 N N . ALA E 1 101 ? 41.140 1.590 -7.666 1.00 47.18 101 ALA G N 1
ATOM 7132 C CA . ALA E 1 101 ? 39.981 1.903 -6.833 1.00 47.10 101 ALA G CA 1
ATOM 7133 C C . ALA E 1 101 ? 40.387 2.627 -5.551 1.00 46.50 101 ALA G C 1
ATOM 7134 O O . ALA E 1 101 ? 39.740 3.602 -5.149 1.00 46.64 101 ALA G O 1
ATOM 7136 N N . ARG E 1 102 ? 41.450 2.162 -4.887 1.00 47.14 102 ARG G N 1
ATOM 7137 C CA . ARG E 1 102 ? 41.881 2.811 -3.651 1.00 50.16 102 ARG G CA 1
ATOM 7138 C C . ARG E 1 102 ? 42.270 4.260 -3.897 1.00 52.51 102 ARG G C 1
ATOM 7139 O O . ARG E 1 102 ? 41.974 5.137 -3.076 1.00 53.00 102 ARG G O 1
ATOM 7147 N N . VAL E 1 103 ? 42.950 4.531 -5.013 1.00 56.39 103 VAL G N 1
ATOM 7148 C CA . VAL E 1 103 ? 43.373 5.900 -5.299 1.00 59.29 103 VAL G CA 1
ATOM 7149 C C . VAL E 1 103 ? 42.163 6.783 -5.569 1.00 57.80 103 VAL G C 1
ATOM 7150 O O . VAL E 1 103 ? 42.115 7.945 -5.138 1.00 54.43 103 VAL G O 1
ATOM 7154 N N . ASN E 1 104 ? 41.160 6.247 -6.272 1.00 52.04 104 ASN G N 1
ATOM 7155 C CA . ASN E 1 104 ? 39.956 7.021 -6.558 1.00 46.65 104 ASN G CA 1
ATOM 7156 C C . ASN E 1 104 ? 39.128 7.234 -5.297 1.00 49.94 104 ASN G C 1
ATOM 7157 O O . ASN E 1 104 ? 38.547 8.311 -5.100 1.00 49.18 104 ASN G O 1
ATOM 7162 N N . LEU E 1 105 ? 39.068 6.220 -4.429 1.00 46.97 105 LEU G N 1
ATOM 7163 C CA . LEU E 1 105 ? 38.360 6.358 -3.159 1.00 51.79 105 LEU G CA 1
ATOM 7164 C C . LEU E 1 105 ? 38.992 7.439 -2.289 1.00 50.23 105 LEU G C 1
ATOM 7165 O O . LEU E 1 105 ? 38.282 8.210 -1.635 1.00 53.42 105 LEU G O 1
ATOM 7170 N N . GLN E 1 106 ? 40.328 7.511 -2.276 1.00 50.98 106 GLN G N 1
ATOM 7171 C CA . GLN E 1 106 ? 41.015 8.559 -1.524 1.00 53.78 106 GLN G CA 1
ATOM 7172 C C . GLN E 1 106 ? 40.710 9.942 -2.097 1.00 56.69 106 GLN G C 1
ATOM 7173 O O . GLN E 1 106 ? 40.485 10.896 -1.345 1.00 56.81 106 GLN G O 1
ATOM 7179 N N . ARG E 1 107 ? 40.680 10.070 -3.427 1.00 53.32 107 ARG G N 1
ATOM 7180 C CA . ARG E 1 107 ? 40.332 11.359 -4.021 1.00 55.37 107 ARG G CA 1
ATOM 7181 C C . ARG E 1 107 ? 38.873 11.718 -3.764 1.00 53.45 107 ARG G C 1
ATOM 7182 O O . ARG E 1 107 ? 38.534 12.902 -3.665 1.00 57.91 107 ARG G O 1
ATOM 7190 N N . ALA E 1 108 ? 38.000 10.728 -3.631 1.00 52.34 108 ALA G N 1
ATOM 7191 C CA . ALA E 1 108 ? 36.601 11.027 -3.358 1.00 53.62 108 ALA G CA 1
ATOM 7192 C C . ALA E 1 108 ? 36.333 11.289 -1.881 1.00 53.78 108 ALA G C 1
ATOM 7193 O O . ALA E 1 108 ? 35.187 11.586 -1.519 1.00 52.65 108 ALA G O 1
ATOM 7195 N N . GLY E 1 109 ? 37.353 11.196 -1.028 1.00 51.97 109 GLY G N 1
ATOM 7196 C CA . GLY E 1 109 ? 37.184 11.513 0.379 1.00 52.59 109 GLY G CA 1
ATOM 7197 C C . GLY E 1 109 ? 36.363 10.505 1.151 1.00 60.50 109 GLY G C 1
ATOM 7198 O O . GLY E 1 109 ? 35.743 10.863 2.156 1.00 57.01 109 GLY G O 1
ATOM 7199 N N . VAL E 1 110 ? 36.342 9.248 0.709 1.00 56.70 110 VAL G N 1
ATOM 7200 C CA . VAL E 1 110 ? 35.526 8.224 1.353 1.00 55.79 110 VAL G CA 1
ATOM 7201 C C . VAL E 1 110 ? 36.363 6.992 1.673 1.00 51.12 110 VAL G C 1
ATOM 7202 O O . VAL E 1 110 ? 35.827 5.970 2.121 1.00 50.77 110 VAL G O 1
ATOM 7206 N N . ALA E 1 111 ? 37.680 7.072 1.444 1.00 52.23 111 ALA G N 1
ATOM 7207 C CA . ALA E 1 111 ? 38.544 5.916 1.680 1.00 52.97 111 ALA G CA 1
ATOM 7208 C C . ALA E 1 111 ? 38.465 5.447 3.121 1.00 54.92 111 ALA G C 1
ATOM 7209 O O . ALA E 1 111 ? 38.657 4.253 3.402 1.00 55.78 111 ALA G O 1
ATOM 7211 N N . ASP E 1 112 ? 38.181 6.376 4.040 1.00 55.86 112 ASP G N 1
ATOM 7212 C CA . ASP E 1 112 ? 37.994 6.047 5.440 1.00 60.43 112 ASP G CA 1
ATOM 7213 C C . ASP E 1 112 ? 36.800 5.127 5.666 1.00 57.73 112 ASP G C 1
ATOM 7214 O O . ASP E 1 112 ? 36.744 4.450 6.689 1.00 58.68 112 ASP G O 1
ATOM 7219 N N . ARG E 1 113 ? 35.846 5.081 4.741 1.00 57.08 113 ARG G N 1
ATOM 7220 C CA . ARG E 1 113 ? 34.622 4.302 4.902 1.00 58.95 113 ARG G CA 1
ATOM 7221 C C . ARG E 1 113 ? 34.612 3.015 4.087 1.00 58.31 113 ARG G C 1
ATOM 7222 O O . ARG E 1 113 ? 33.626 2.277 4.144 1.00 50.30 113 ARG G O 1
ATOM 7230 N N . VAL E 1 114 ? 35.662 2.735 3.320 1.00 50.49 114 VAL G N 1
ATOM 7231 C CA . VAL E 1 114 ? 35.645 1.642 2.352 1.00 49.20 114 VAL G CA 1
ATOM 7232 C C . VAL E 1 114 ? 36.927 0.836 2.480 1.00 49.85 114 VAL G C 1
ATOM 7233 O O . VAL E 1 114 ? 38.024 1.401 2.512 1.00 58.51 114 VAL G O 1
ATOM 7237 N N . GLU E 1 115 ? 36.790 -0.482 2.534 1.00 49.49 115 GLU G N 1
ATOM 7238 C CA . GLU E 1 115 ? 37.916 -1.389 2.375 1.00 50.69 115 GLU G CA 1
ATOM 7239 C C . GLU E 1 115 ? 37.678 -2.221 1.128 1.00 51.12 115 GLU G C 1
ATOM 7240 O O . GLU E 1 115 ? 36.604 -2.811 0.966 1.00 47.32 115 GLU G O 1
ATOM 7246 N N . VAL E 1 116 ? 38.662 -2.242 0.246 1.00 48.55 116 VAL G N 1
ATOM 7247 C CA . VAL E 1 116 ? 38.660 -3.152 -0.890 1.00 47.21 116 VAL G CA 1
ATOM 7248 C C . VAL E 1 116 ? 39.338 -4.445 -0.460 1.00 51.93 116 VAL G C 1
ATOM 7249 O O . VAL E 1 116 ? 40.436 -4.421 0.108 1.00 54.70 116 VAL G O 1
ATOM 7253 N N . VAL E 1 117 ? 38.675 -5.573 -0.706 1.00 53.91 117 VAL G N 1
ATOM 7254 C CA . VAL E 1 117 ? 39.180 -6.889 -0.329 1.00 53.45 117 VAL G CA 1
ATOM 7255 C C . VAL E 1 117 ? 39.524 -7.640 -1.606 1.00 52.63 117 VAL G C 1
ATOM 7256 O O . VAL E 1 117 ? 38.637 -7.944 -2.415 1.00 52.10 117 VAL G O 1
ATOM 7260 N N . VAL E 1 118 ? 40.805 -7.942 -1.786 1.00 52.12 118 VAL G N 1
ATOM 7261 C CA . VAL E 1 118 ? 41.309 -8.473 -3.050 1.00 51.10 118 VAL G CA 1
ATOM 7262 C C . VAL E 1 118 ? 41.208 -9.993 -3.055 1.00 50.77 118 VAL G C 1
ATOM 7263 O O . VAL E 1 118 ? 41.486 -10.654 -2.048 1.00 52.41 118 VAL G O 1
ATOM 7267 N N . GLY E 1 119 ? 40.806 -10.548 -4.199 1.00 51.65 119 GLY G N 1
ATOM 7268 C CA . GLY E 1 119 ? 40.754 -11.979 -4.389 1.00 51.21 119 GLY G CA 1
ATOM 7269 C C . GLY E 1 119 ? 39.454 -12.415 -5.027 1.00 52.49 119 GLY G C 1
ATOM 7270 O O . GLY E 1 119 ? 38.529 -11.617 -5.201 1.00 53.78 119 GLY G O 1
ATOM 7271 N N . PRO E 1 120 ? 39.362 -13.688 -5.412 1.00 56.86 120 PRO G N 1
ATOM 7272 C CA . PRO E 1 120 ? 38.084 -14.204 -5.919 1.00 52.80 120 PRO G CA 1
ATOM 7273 C C . PRO E 1 120 ? 37.020 -14.109 -4.835 1.00 50.15 120 PRO G C 1
ATOM 7274 O O . PRO E 1 120 ? 37.223 -14.558 -3.707 1.00 51.45 120 PRO G O 1
ATOM 7278 N N . ALA E 1 121 ? 35.881 -13.500 -5.183 1.00 47.86 121 ALA G N 1
ATOM 7279 C CA . ALA E 1 121 ? 34.853 -13.250 -4.175 1.00 46.52 121 ALA G CA 1
ATOM 7280 C C . ALA E 1 121 ? 34.360 -14.542 -3.534 1.00 41.29 121 ALA G C 1
ATOM 7281 O O . ALA E 1 121 ? 34.024 -14.546 -2.346 1.00 46.56 121 ALA G O 1
ATOM 7283 N N . LEU E 1 122 ? 34.314 -15.647 -4.291 1.00 45.80 122 LEU G N 1
ATOM 7284 C CA . LEU E 1 122 ? 33.913 -16.923 -3.694 1.00 44.25 122 LEU G CA 1
ATOM 7285 C C . LEU E 1 122 ? 34.860 -17.347 -2.577 1.00 50.72 122 LEU G C 1
ATOM 7286 O O . LEU E 1 122 ? 34.463 -18.099 -1.676 1.00 53.80 122 LEU G O 1
ATOM 7291 N N . ASP E 1 123 ? 36.107 -16.881 -2.616 1.00 50.09 123 ASP G N 1
ATOM 7292 C CA . ASP E 1 123 ? 37.068 -17.190 -1.564 1.00 50.39 123 ASP G CA 1
ATOM 7293 C C . ASP E 1 123 ? 37.037 -16.181 -0.423 1.00 54.38 123 ASP G C 1
ATOM 7294 O O . ASP E 1 123 ? 37.259 -16.562 0.731 1.00 56.79 123 ASP G O 1
ATOM 7299 N N . THR E 1 124 ? 36.754 -14.907 -0.711 1.00 55.56 124 THR G N 1
ATOM 7300 C CA . THR E 1 124 ? 36.766 -13.868 0.314 1.00 53.93 124 THR G CA 1
ATOM 7301 C C . THR E 1 124 ? 35.436 -13.725 1.042 1.00 58.01 124 THR G C 1
ATOM 7302 O O . THR E 1 124 ? 35.423 -13.304 2.204 1.00 58.54 124 THR G O 1
ATOM 7306 N N . LEU E 1 125 ? 34.317 -14.049 0.390 1.00 48.33 125 LEU G N 1
ATOM 7307 C CA . LEU E 1 125 ? 33.014 -13.958 1.050 1.00 46.12 125 LEU G CA 1
ATOM 7308 C C . LEU E 1 125 ? 32.939 -14.748 2.353 1.00 52.50 125 LEU G C 1
ATOM 7309 O O . LEU E 1 125 ? 32.514 -14.171 3.366 1.00 50.80 125 LEU G O 1
ATOM 7314 N N . PRO E 1 126 ? 33.338 -16.026 2.417 1.00 58.37 126 PRO G N 1
ATOM 7315 C CA . PRO E 1 126 ? 33.230 -16.756 3.695 1.00 59.95 126 PRO G CA 1
ATOM 7316 C C . PRO E 1 126 ? 34.073 -16.169 4.814 1.00 66.04 126 PRO G C 1
ATOM 7317 O O . PRO E 1 126 ? 33.796 -16.445 5.990 1.00 70.15 126 PRO G O 1
ATOM 7321 N N . THR E 1 127 ? 35.087 -15.368 4.494 1.00 64.44 127 THR G N 1
ATOM 7322 C CA . THR E 1 127 ? 35.910 -14.730 5.512 1.00 67.00 127 THR G CA 1
ATOM 7323 C C . THR E 1 127 ? 35.350 -13.399 5.983 1.00 62.79 127 THR G C 1
ATOM 7324 O O . THR E 1 127 ? 35.837 -12.860 6.981 1.00 60.18 127 THR G O 1
ATOM 7328 N N . LEU E 1 128 ? 34.358 -12.850 5.287 1.00 59.62 128 LEU G N 1
ATOM 7329 C CA . LEU E 1 128 ? 33.876 -11.513 5.601 1.00 58.36 128 LEU G CA 1
ATOM 7330 C C . LEU E 1 128 ? 33.247 -11.488 6.985 1.00 67.80 128 LEU G C 1
ATOM 7331 O O . LEU E 1 128 ? 32.384 -12.311 7.305 1.00 72.60 128 LEU G O 1
ATOM 7336 N N . ALA E 1 129 ? 33.699 -10.550 7.813 1.00 65.46 129 ALA G N 1
ATOM 7337 C CA . ALA E 1 129 ? 33.213 -10.470 9.181 1.00 73.33 129 ALA G CA 1
ATOM 7338 C C . ALA E 1 129 ? 32.494 -9.150 9.414 1.00 76.05 129 ALA G C 1
ATOM 7339 O O . ALA E 1 129 ? 32.110 -8.464 8.461 1.00 77.87 129 ALA G O 1
ATOM 7341 N N . GLY E 1 130 ? 32.314 -8.788 10.678 1.00 78.10 130 GLY G N 1
ATOM 7342 C CA . GLY E 1 130 ? 31.605 -7.573 11.015 1.00 81.65 130 GLY G CA 1
ATOM 7343 C C . GLY E 1 130 ? 30.165 -7.853 11.380 1.00 85.36 130 GLY G C 1
ATOM 7344 O O . GLY E 1 130 ? 29.890 -8.673 12.261 1.00 93.70 130 GLY G O 1
ATOM 7345 N N . GLY E 1 131 ? 29.237 -7.184 10.706 1.00 78.94 131 GLY G N 1
ATOM 7346 C CA . GLY E 1 131 ? 27.832 -7.390 10.949 1.00 70.07 131 GLY G CA 1
ATOM 7347 C C . GLY E 1 131 ? 27.058 -7.645 9.673 1.00 64.98 131 GLY G C 1
ATOM 7348 O O . GLY E 1 131 ? 27.619 -7.700 8.569 1.00 59.37 131 GLY G O 1
ATOM 7349 N N . PRO E 1 132 ? 25.745 -7.826 9.809 1.00 61.89 132 PRO G N 1
ATOM 7350 C CA . PRO E 1 132 ? 24.902 -8.035 8.626 1.00 55.88 132 PRO G CA 1
ATOM 7351 C C . PRO E 1 132 ? 24.876 -6.799 7.744 1.00 51.35 132 PRO G C 1
ATOM 7352 O O . PRO E 1 132 ? 24.934 -5.663 8.222 1.00 52.33 132 PRO G O 1
ATOM 7356 N N . PHE E 1 133 ? 24.788 -7.033 6.436 1.00 47.81 133 PHE G N 1
ATOM 7357 C CA . PHE E 1 133 ? 24.748 -5.941 5.483 1.00 46.75 133 PHE G CA 1
ATOM 7358 C C . PHE E 1 133 ? 23.321 -5.472 5.263 1.00 46.15 133 PHE G C 1
ATOM 7359 O O . PHE E 1 133 ? 22.371 -6.260 5.319 1.00 46.02 133 PHE G O 1
ATOM 7367 N N . ASP E 1 134 ? 23.187 -4.163 5.043 1.00 45.91 134 ASP G N 1
ATOM 7368 C CA . ASP E 1 134 ? 21.927 -3.529 4.687 1.00 45.27 134 ASP G CA 1
ATOM 7369 C C . ASP E 1 134 ? 21.714 -3.462 3.185 1.00 43.71 134 ASP G C 1
ATOM 7370 O O . ASP E 1 134 ? 20.566 -3.459 2.728 1.00 43.03 134 ASP G O 1
ATOM 7375 N N . LEU E 1 135 ? 22.799 -3.413 2.421 1.00 43.19 135 LEU G N 1
ATOM 7376 C CA . LEU E 1 135 ? 22.740 -3.248 0.977 1.00 41.79 135 LEU G CA 1
ATOM 7377 C C . LEU E 1 135 ? 23.861 -4.049 0.339 1.00 41.39 135 LEU G C 1
ATOM 7378 O O . LEU E 1 135 ? 25.002 -4.025 0.815 1.00 42.15 135 LEU G O 1
ATOM 7383 N N . VAL E 1 136 ? 23.528 -4.771 -0.729 1.00 42.39 136 VAL G N 1
ATOM 7384 C CA . VAL E 1 136 ? 24.489 -5.587 -1.459 1.00 39.76 136 VAL G CA 1
ATOM 7385 C C . VAL E 1 136 ? 24.344 -5.256 -2.934 1.00 38.39 136 VAL G C 1
ATOM 7386 O O . VAL E 1 136 ? 23.246 -5.380 -3.489 1.00 37.63 136 VAL G O 1
ATOM 7390 N N . PHE E 1 137 ? 25.440 -4.837 -3.562 1.00 38.14 137 PHE G N 1
ATOM 7391 C CA . PHE E 1 137 ? 25.489 -4.582 -4.997 1.00 36.91 137 PHE G CA 1
ATOM 7392 C C . PHE E 1 137 ? 26.354 -5.652 -5.655 1.00 36.48 137 PHE G C 1
ATOM 7393 O O . PHE E 1 137 ? 27.530 -5.812 -5.305 1.00 37.12 137 PHE G O 1
ATOM 7401 N N . ILE E 1 138 ? 25.771 -6.390 -6.595 1.00 35.46 138 ILE G N 1
ATOM 7402 C CA . ILE E 1 138 ? 26.418 -7.537 -7.225 1.00 35.03 138 ILE G CA 1
ATOM 7403 C C . ILE E 1 138 ? 26.698 -7.165 -8.671 1.00 33.92 138 ILE G C 1
ATOM 7404 O O . ILE E 1 138 ? 25.769 -6.982 -9.467 1.00 33.10 138 ILE G O 1
ATOM 7409 N N . ASP E 1 139 ? 27.979 -7.055 -9.008 1.00 36.78 139 ASP G N 1
ATOM 7410 C CA . ASP E 1 139 ? 28.369 -6.559 -10.320 1.00 34.28 139 ASP G CA 1
ATOM 7411 C C . ASP E 1 139 ? 29.754 -7.070 -10.694 1.00 39.49 139 ASP G C 1
ATOM 7412 O O . ASP E 1 139 ? 30.637 -6.288 -11.068 1.00 35.09 139 ASP G O 1
ATOM 7417 N N . ALA E 1 140 ? 29.954 -8.380 -10.578 1.00 33.28 140 ALA G N 1
ATOM 7418 C CA . ALA E 1 140 ? 31.257 -8.966 -10.836 1.00 34.88 140 ALA G CA 1
ATOM 7419 C C . ALA E 1 140 ? 31.138 -9.950 -11.992 1.00 32.46 140 ALA G C 1
ATOM 7420 O O . ALA E 1 140 ? 30.575 -9.606 -13.042 1.00 31.47 140 ALA G O 1
ATOM 7422 N N . ASP E 1 141 ? 31.653 -11.165 -11.820 1.00 32.74 141 ASP G N 1
ATOM 7423 C CA . ASP E 1 141 ? 31.569 -12.159 -12.892 1.00 36.49 141 ASP G CA 1
ATOM 7424 C C . ASP E 1 141 ? 30.164 -12.761 -12.921 1.00 36.08 141 ASP G C 1
ATOM 7425 O O . ASP E 1 141 ? 29.665 -13.247 -11.902 1.00 33.79 141 ASP G O 1
ATOM 7430 N N . LYS E 1 142 ? 29.527 -12.737 -14.096 1.00 34.39 142 LYS G N 1
ATOM 7431 C CA . LYS E 1 142 ? 28.087 -12.984 -14.170 1.00 32.23 142 LYS G CA 1
ATOM 7432 C C . LYS E 1 142 ? 27.720 -14.433 -13.865 1.00 30.98 142 LYS G C 1
ATOM 7433 O O . LYS E 1 142 ? 26.666 -14.686 -13.267 1.00 32.88 142 LYS G O 1
ATOM 7439 N N . GLU E 1 143 ? 28.560 -15.400 -14.243 1.00 33.62 143 GLU G N 1
ATOM 7440 C CA . GLU E 1 143 ? 28.223 -16.792 -13.950 1.00 33.16 143 GLU G CA 1
ATOM 7441 C C . GLU E 1 143 ? 28.139 -17.083 -12.454 1.00 36.74 143 GLU G C 1
ATOM 7442 O O . GLU E 1 143 ? 27.565 -18.111 -12.063 1.00 37.34 143 GLU G O 1
ATOM 7448 N N . ASN E 1 144 ? 28.699 -16.228 -11.603 1.00 33.66 144 ASN G N 1
ATOM 7449 C CA . ASN E 1 144 ? 28.599 -16.438 -10.168 1.00 37.19 144 ASN G CA 1
ATOM 7450 C C . ASN E 1 144 ? 27.536 -15.568 -9.510 1.00 33.73 144 ASN G C 1
ATOM 7451 O O . ASN E 1 144 ? 27.438 -15.575 -8.280 1.00 41.04 144 ASN G O 1
ATOM 7456 N N . ASN E 1 145 ? 26.752 -14.810 -10.296 1.00 33.45 145 ASN G N 1
ATOM 7457 C CA . ASN E 1 145 ? 25.628 -14.050 -9.741 1.00 37.96 145 ASN G CA 1
ATOM 7458 C C . ASN E 1 145 ? 24.855 -14.882 -8.726 1.00 37.25 145 ASN G C 1
ATOM 7459 O O . ASN E 1 145 ? 24.612 -14.446 -7.595 1.00 36.31 145 ASN G O 1
ATOM 7464 N N . VAL E 1 146 ? 24.460 -16.093 -9.129 1.00 35.93 146 VAL G N 1
ATOM 7465 C CA . VAL E 1 146 ? 23.631 -16.935 -8.267 1.00 36.36 146 VAL G CA 1
ATOM 7466 C C . VAL E 1 146 ? 24.355 -17.238 -6.962 1.00 41.32 146 VAL G C 1
ATOM 7467 O O . VAL E 1 146 ? 23.788 -17.090 -5.873 1.00 39.54 146 VAL G O 1
ATOM 7471 N N . ALA E 1 147 ? 25.628 -17.639 -7.047 1.00 36.57 147 ALA G N 1
ATOM 7472 C CA . ALA E 1 147 ? 26.386 -17.900 -5.822 1.00 39.42 147 ALA G CA 1
ATOM 7473 C C . ALA E 1 147 ? 26.495 -16.653 -4.946 1.00 38.85 147 ALA G C 1
ATOM 7474 O O . ALA E 1 147 ? 26.367 -16.742 -3.718 1.00 42.12 147 ALA G O 1
ATOM 7476 N N . TYR E 1 148 ? 26.736 -15.480 -5.552 1.00 37.48 148 TYR G N 1
ATOM 7477 C CA . TYR E 1 148 ? 26.866 -14.255 -4.755 1.00 42.43 148 TYR G CA 1
ATOM 7478 C C . TYR E 1 148 ? 25.543 -13.863 -4.114 1.00 37.93 148 TYR G C 1
ATOM 7479 O O . TYR E 1 148 ? 25.526 -13.325 -3.002 1.00 38.91 148 TYR G O 1
ATOM 7488 N N . ILE E 1 149 ? 24.427 -14.090 -4.810 1.00 37.10 149 ILE G N 1
ATOM 7489 C CA . ILE E 1 149 ? 23.119 -13.818 -4.223 1.00 37.40 149 ILE G CA 1
ATOM 7490 C C . ILE E 1 149 ? 22.901 -14.691 -2.992 1.00 38.69 149 ILE G C 1
ATOM 7491 O O . ILE E 1 149 ? 22.378 -14.232 -1.970 1.00 39.53 149 ILE G O 1
ATOM 7496 N N . GLN E 1 150 ? 23.298 -15.961 -3.069 1.00 38.94 150 GLN G N 1
ATOM 7497 C CA . GLN E 1 150 ? 23.131 -16.834 -1.912 1.00 40.27 150 GLN G CA 1
ATOM 7498 C C . GLN E 1 150 ? 24.031 -16.396 -0.763 1.00 41.45 150 GLN G C 1
ATOM 7499 O O . GLN E 1 150 ? 23.611 -16.411 0.402 1.00 42.59 150 GLN G O 1
ATOM 7505 N N . TRP E 1 151 ? 25.259 -15.967 -1.069 1.00 44.84 151 TRP G N 1
ATOM 7506 C CA . TRP E 1 151 ? 26.101 -15.377 -0.031 1.00 42.35 151 TRP G CA 1
ATOM 7507 C C . TRP E 1 151 ? 25.493 -14.089 0.503 1.00 46.90 151 TRP G C 1
ATOM 7508 O O . TRP E 1 151 ? 25.608 -13.790 1.697 1.00 44.61 151 TRP G O 1
ATOM 7519 N N . ALA E 1 152 ? 24.855 -13.303 -0.372 1.00 41.36 152 ALA G N 1
ATOM 7520 C CA . ALA E 1 152 ? 24.255 -12.044 0.064 1.00 43.55 152 ALA G CA 1
ATOM 7521 C C . ALA E 1 152 ? 23.139 -12.285 1.073 1.00 42.34 152 ALA G C 1
ATOM 7522 O O . ALA E 1 152 ? 23.058 -11.602 2.099 1.00 43.28 152 ALA G O 1
ATOM 7524 N N . ILE E 1 153 ? 22.257 -13.246 0.789 1.00 45.51 153 ILE G N 1
ATOM 7525 C CA . ILE E 1 153 ? 21.173 -13.559 1.719 1.00 45.22 153 ILE G CA 1
ATOM 7526 C C . ILE E 1 153 ? 21.738 -13.962 3.073 1.00 47.94 153 ILE G C 1
ATOM 7527 O O . ILE E 1 153 ? 21.288 -13.485 4.124 1.00 49.09 153 ILE G O 1
ATOM 7532 N N . ARG E 1 154 ? 22.747 -14.836 3.064 1.00 44.87 154 ARG G N 1
ATOM 7533 C CA . ARG E 1 154 ? 23.322 -15.320 4.316 1.00 50.27 154 ARG G CA 1
ATOM 7534 C C . ARG E 1 154 ? 23.946 -14.182 5.119 1.00 51.18 154 ARG G C 1
ATOM 7535 O O . ARG E 1 154 ? 23.823 -14.141 6.348 1.00 51.55 154 ARG G O 1
ATOM 7537 N N . LEU E 1 155 ? 24.587 -13.228 4.448 1.00 48.57 155 LEU G N 1
ATOM 7538 C CA . LEU E 1 155 ? 25.315 -12.177 5.143 1.00 47.08 155 LEU G CA 1
ATOM 7539 C C . LEU E 1 155 ? 24.491 -10.918 5.359 1.00 46.93 155 LEU G C 1
ATOM 7540 O O . LEU E 1 155 ? 25.019 -9.932 5.889 1.00 47.51 155 LEU G O 1
ATOM 7545 N N . ALA E 1 156 ? 23.217 -10.919 4.982 1.00 46.26 156 ALA G N 1
ATOM 7546 C CA . ALA E 1 156 ? 22.403 -9.714 5.054 1.00 46.02 156 ALA G CA 1
ATOM 7547 C C . ALA E 1 156 ? 21.428 -9.793 6.217 1.00 47.50 156 ALA G C 1
ATOM 7548 O O . ALA E 1 156 ? 21.044 -10.878 6.659 1.00 52.23 156 ALA G O 1
ATOM 7550 N N . ARG E 1 157 ? 21.028 -8.628 6.702 1.00 47.44 157 ARG G N 1
ATOM 7551 C CA . ARG E 1 157 ? 19.896 -8.571 7.606 1.00 48.25 157 ARG G CA 1
ATOM 7552 C C . ARG E 1 157 ? 18.607 -8.816 6.828 1.00 51.61 157 ARG G C 1
ATOM 7553 O O . ARG E 1 157 ? 18.547 -8.652 5.605 1.00 47.98 157 ARG G O 1
ATOM 7561 N N . ARG E 1 158 ? 17.574 -9.228 7.553 1.00 49.95 158 ARG G N 1
ATOM 7562 C CA . ARG E 1 158 ? 16.230 -9.270 6.993 1.00 47.35 158 ARG G CA 1
ATOM 7563 C C . ARG E 1 158 ? 15.809 -7.867 6.567 1.00 46.66 158 ARG G C 1
ATOM 7564 O O . ARG E 1 158 ? 16.047 -6.884 7.274 1.00 47.31 158 ARG G O 1
ATOM 7572 N N . GLY E 1 159 ? 15.210 -7.767 5.381 1.00 45.36 159 GLY G N 1
ATOM 7573 C CA . GLY E 1 159 ? 14.843 -6.481 4.829 1.00 44.63 159 GLY G CA 1
ATOM 7574 C C . GLY E 1 159 ? 15.928 -5.803 4.019 1.00 44.24 159 GLY G C 1
ATOM 7575 O O . GLY E 1 159 ? 15.677 -4.724 3.458 1.00 43.16 159 GLY G O 1
ATOM 7576 N N . ALA E 1 160 ? 17.120 -6.391 3.940 1.00 43.84 160 ALA G N 1
ATOM 7577 C CA . ALA E 1 160 ? 18.196 -5.793 3.170 1.00 43.44 160 ALA G CA 1
ATOM 7578 C C . ALA E 1 160 ? 17.845 -5.787 1.684 1.00 41.62 160 ALA G C 1
ATOM 7579 O O . ALA E 1 160 ? 17.022 -6.573 1.206 1.00 41.21 160 ALA G O 1
ATOM 7581 N N . VAL E 1 161 ? 18.484 -4.877 0.957 1.00 40.97 161 VAL G N 1
ATOM 7582 C CA . VAL E 1 161 ? 18.288 -4.721 -0.482 1.00 39.58 161 VAL G CA 1
ATOM 7583 C C . VAL E 1 161 ? 19.464 -5.347 -1.214 1.00 39.04 161 VAL G C 1
ATOM 7584 O O . VAL E 1 161 ? 20.625 -5.070 -0.892 1.00 39.51 161 VAL G O 1
ATOM 7588 N N . ILE E 1 162 ? 19.172 -6.174 -2.218 1.00 38.08 162 ILE G N 1
ATOM 7589 C CA . ILE E 1 162 ? 20.177 -6.695 -3.134 1.00 37.37 162 ILE G CA 1
ATOM 7590 C C . ILE E 1 162 ? 19.891 -6.092 -4.502 1.00 36.12 162 ILE G C 1
ATOM 7591 O O . ILE E 1 162 ? 18.748 -6.136 -4.970 1.00 35.58 162 ILE G O 1
ATOM 7596 N N . VAL E 1 163 ? 20.909 -5.499 -5.119 1.00 35.75 163 VAL G N 1
ATOM 7597 C CA . VAL E 1 163 ? 20.821 -5.005 -6.494 1.00 34.60 163 VAL G CA 1
ATOM 7598 C C . VAL E 1 163 ? 21.808 -5.783 -7.349 1.00 34.00 163 VAL G C 1
ATOM 7599 O O . VAL E 1 163 ? 22.981 -5.918 -6.983 1.00 34.52 163 VAL G O 1
ATOM 7603 N N . VAL E 1 164 ? 21.341 -6.271 -8.502 1.00 32.96 164 VAL G N 1
ATOM 7604 C CA . VAL E 1 164 ? 22.178 -6.998 -9.451 1.00 32.30 164 VAL G CA 1
ATOM 7605 C C . VAL E 1 164 ? 22.159 -6.232 -10.767 1.00 34.29 164 VAL G C 1
ATOM 7606 O O . VAL E 1 164 ? 21.085 -5.957 -11.308 1.00 30.75 164 VAL G O 1
ATOM 7610 N N . ASP E 1 165 ? 23.339 -5.886 -11.268 1.00 31.17 165 ASP G N 1
ATOM 7611 C CA . ASP E 1 165 ? 23.475 -5.106 -12.489 1.00 30.37 165 ASP G CA 1
ATOM 7612 C C . ASP E 1 165 ? 23.464 -5.995 -13.731 1.00 32.11 165 ASP G C 1
ATOM 7613 O O . ASP E 1 165 ? 23.810 -7.178 -13.672 1.00 30.03 165 ASP G O 1
ATOM 7618 N N . ASN E 1 166 ? 23.053 -5.402 -14.860 1.00 30.60 166 ASN G N 1
ATOM 7619 C CA . ASN E 1 166 ? 23.254 -5.982 -16.199 1.00 27.61 166 ASN G CA 1
ATOM 7620 C C . ASN E 1 166 ? 22.441 -7.253 -16.423 1.00 31.72 166 ASN G C 1
ATOM 7621 O O . ASN E 1 166 ? 22.948 -8.218 -16.990 1.00 32.41 166 ASN G O 1
ATOM 7626 N N . VAL E 1 167 ? 21.169 -7.264 -16.025 1.00 27.27 167 VAL G N 1
ATOM 7627 C CA . VAL E 1 167 ? 20.402 -8.511 -16.047 1.00 27.10 167 VAL G CA 1
ATOM 7628 C C . VAL E 1 167 ? 19.529 -8.637 -17.295 1.00 26.18 167 VAL G C 1
ATOM 7629 O O . VAL E 1 167 ? 18.782 -9.611 -17.418 1.00 26.03 167 VAL G O 1
ATOM 7633 N N . ILE E 1 168 ? 19.619 -7.692 -18.235 1.00 28.49 168 ILE G N 1
ATOM 7634 C CA . ILE E 1 168 ? 18.776 -7.687 -19.427 1.00 24.93 168 ILE G CA 1
ATOM 7635 C C . ILE E 1 168 ? 19.589 -7.858 -20.708 1.00 24.82 168 ILE G C 1
ATOM 7636 O O . ILE E 1 168 ? 19.197 -8.627 -21.602 1.00 25.96 168 ILE G O 1
ATOM 7641 N N . ARG E 1 169 ? 20.711 -7.153 -20.831 1.00 25.23 169 ARG G N 1
ATOM 7642 C CA . ARG E 1 169 ? 21.687 -7.358 -21.912 1.00 26.41 169 ARG G CA 1
ATOM 7643 C C . ARG E 1 169 ? 21.034 -7.276 -23.301 1.00 25.15 169 ARG G C 1
ATOM 7644 O O . ARG E 1 169 ? 21.111 -8.202 -24.121 1.00 24.45 169 ARG G O 1
ATOM 7652 N N . GLY E 1 170 ? 20.384 -6.141 -23.556 1.00 24.62 170 GLY G N 1
ATOM 7653 C CA . GLY E 1 170 ? 19.791 -5.905 -24.872 1.00 28.52 170 GLY G CA 1
ATOM 7654 C C . GLY E 1 170 ? 18.728 -6.912 -25.258 1.00 28.09 170 GLY G C 1
ATOM 7655 O O . GLY E 1 170 ? 18.496 -7.146 -26.456 1.00 28.03 170 GLY G O 1
ATOM 7656 N N . GLY E 1 171 ? 18.086 -7.539 -24.270 1.00 27.16 171 GLY G N 1
ATOM 7657 C CA . GLY E 1 171 ? 17.089 -8.548 -24.544 1.00 33.23 171 GLY G CA 1
ATOM 7658 C C . GLY E 1 171 ? 17.650 -9.916 -24.839 1.00 33.29 171 GLY G C 1
ATOM 7659 O O . GLY E 1 171 ? 16.873 -10.831 -25.143 1.00 27.44 171 GLY G O 1
ATOM 7660 N N . GLY E 1 172 ? 18.970 -10.090 -24.751 1.00 27.25 172 GLY G N 1
ATOM 7661 C CA . GLY E 1 172 ? 19.582 -11.380 -25.017 1.00 30.27 172 GLY G CA 1
ATOM 7662 C C . GLY E 1 172 ? 19.139 -12.481 -24.075 1.00 34.57 172 GLY G C 1
ATOM 7663 O O . GLY E 1 172 ? 19.325 -13.663 -24.388 1.00 27.66 172 GLY G O 1
ATOM 7664 N N . ILE E 1 173 ? 18.568 -12.128 -22.919 1.00 28.48 173 ILE G N 1
ATOM 7665 C CA . ILE E 1 173 ? 18.047 -13.143 -22.018 1.00 26.84 173 ILE G CA 1
ATOM 7666 C C . ILE E 1 173 ? 16.924 -13.957 -22.652 1.00 30.80 173 ILE G C 1
ATOM 7667 O O . ILE E 1 173 ? 16.590 -15.029 -22.147 1.00 29.54 173 ILE G O 1
ATOM 7672 N N . LEU E 1 174 ? 16.337 -13.478 -23.749 1.00 27.74 174 LEU G N 1
ATOM 7673 C CA . LEU E 1 174 ? 15.282 -14.202 -24.451 1.00 30.91 174 LEU G CA 1
ATOM 7674 C C . LEU E 1 174 ? 15.799 -14.953 -25.666 1.00 28.20 174 LEU G C 1
ATOM 7675 O O . LEU E 1 174 ? 15.029 -15.686 -26.294 1.00 33.33 174 LEU G O 1
ATOM 7680 N N . ALA E 1 175 ? 17.063 -14.767 -26.025 1.00 26.40 175 ALA G N 1
ATOM 7681 C CA . ALA E 1 175 ? 17.642 -15.355 -27.226 1.00 29.28 175 ALA G CA 1
ATOM 7682 C C . ALA E 1 175 ? 18.439 -16.608 -26.882 1.00 38.77 175 ALA G C 1
ATOM 7683 O O . ALA E 1 175 ? 18.773 -16.864 -25.722 1.00 41.27 175 ALA G O 1
ATOM 7685 N N . GLU E 1 176 ? 18.744 -17.397 -27.914 1.00 42.34 176 GLU G N 1
ATOM 7686 C CA . GLU E 1 176 ? 19.489 -18.637 -27.742 1.00 43.10 176 GLU G CA 1
ATOM 7687 C C . GLU E 1 176 ? 20.962 -18.485 -28.102 1.00 41.53 176 GLU G C 1
ATOM 7688 O O . GLU E 1 176 ? 21.652 -19.487 -28.312 1.00 49.92 176 GLU G O 1
ATOM 7694 N N . SER E 1 177 ? 21.454 -17.260 -28.190 1.00 37.25 177 SER G N 1
ATOM 7695 C CA . SER E 1 177 ? 22.855 -17.052 -28.514 1.00 30.22 177 SER G CA 1
ATOM 7696 C C . SER E 1 177 ? 23.739 -17.622 -27.406 1.00 32.24 177 SER G C 1
ATOM 7697 O O . SER E 1 177 ? 23.356 -17.672 -26.230 1.00 29.00 177 SER G O 1
ATOM 7700 N N . ASP E 1 178 ? 24.925 -18.083 -27.803 1.00 27.84 178 ASP G N 1
ATOM 7701 C CA . ASP E 1 178 ? 25.977 -18.516 -26.880 1.00 24.53 178 ASP G CA 1
ATOM 7702 C C . ASP E 1 178 ? 26.632 -17.261 -26.306 1.00 26.31 178 ASP G C 1
ATOM 7703 O O . ASP E 1 178 ? 27.750 -16.873 -26.645 1.00 25.59 178 ASP G O 1
ATOM 7708 N N . ASP E 1 179 ? 25.885 -16.608 -25.425 1.00 25.67 179 ASP G N 1
ATOM 7709 C CA . ASP E 1 179 ? 26.216 -15.283 -24.919 1.00 25.02 179 ASP G CA 1
ATOM 7710 C C . ASP E 1 179 ? 26.291 -15.381 -23.401 1.00 30.42 179 ASP G C 1
ATOM 7711 O O . ASP E 1 179 ? 25.256 -15.489 -22.736 1.00 28.47 179 ASP G O 1
ATOM 7716 N N . ALA E 1 180 ? 27.509 -15.334 -22.856 1.00 26.02 180 ALA G N 1
ATOM 7717 C CA . ALA E 1 180 ? 27.706 -15.693 -21.451 1.00 26.69 180 ALA G CA 1
ATOM 7718 C C . ALA E 1 180 ? 26.916 -14.788 -20.503 1.00 26.50 180 ALA G C 1
ATOM 7719 O O . ALA E 1 180 ? 26.298 -15.277 -19.545 1.00 26.76 180 ALA G O 1
ATOM 7721 N N . ASP E 1 181 ? 26.929 -13.466 -20.734 1.00 27.89 181 ASP G N 1
ATOM 7722 C CA . ASP E 1 181 ? 26.261 -12.576 -19.780 1.00 27.76 181 ASP G CA 1
ATOM 7723 C C . ASP E 1 181 ? 24.738 -12.657 -19.893 1.00 29.59 181 ASP G C 1
ATOM 7724 O O . ASP E 1 181 ? 24.035 -12.493 -18.889 1.00 27.94 181 ASP G O 1
ATOM 7729 N N . ALA E 1 182 ? 24.208 -12.896 -21.098 1.00 28.32 182 ALA G N 1
ATOM 7730 C CA . ALA E 1 182 ? 22.765 -13.068 -21.237 1.00 28.50 182 ALA G CA 1
ATOM 7731 C C . ALA E 1 182 ? 22.313 -14.390 -20.638 1.00 25.12 182 ALA G C 1
ATOM 7732 O O . ALA E 1 182 ? 21.295 -14.444 -19.935 1.00 28.63 182 ALA G O 1
ATOM 7734 N N . VAL E 1 183 ? 23.046 -15.470 -20.912 1.00 25.36 183 VAL G N 1
ATOM 7735 C CA . VAL E 1 183 ? 22.702 -16.764 -20.325 1.00 24.82 183 VAL G CA 1
ATOM 7736 C C . VAL E 1 183 ? 22.737 -16.674 -18.802 1.00 28.53 183 VAL G C 1
ATOM 7737 O O . VAL E 1 183 ? 21.832 -17.163 -18.108 1.00 30.75 183 VAL G O 1
ATOM 7741 N N . ALA E 1 184 ? 23.768 -16.022 -18.259 1.00 26.26 184 ALA G N 1
ATOM 7742 C CA . ALA E 1 184 ? 23.869 -15.883 -16.805 1.00 27.30 184 ALA G CA 1
ATOM 7743 C C . ALA E 1 184 ? 22.754 -15.002 -16.252 1.00 27.47 184 ALA G C 1
ATOM 7744 O O . ALA E 1 184 ? 22.196 -15.293 -15.187 1.00 28.24 184 ALA G O 1
ATOM 7746 N N . ALA E 1 185 ? 22.412 -13.916 -16.963 1.00 26.81 185 ALA G N 1
ATOM 7747 C CA . ALA E 1 185 ? 21.344 -13.038 -16.490 1.00 26.97 185 ALA G CA 1
ATOM 7748 C C . ALA E 1 185 ? 20.004 -13.758 -16.461 1.00 30.42 185 ALA G C 1
ATOM 7749 O O . ALA E 1 185 ? 19.232 -13.607 -15.509 1.00 30.03 185 ALA G O 1
ATOM 7751 N N . ARG E 1 186 ? 19.707 -14.549 -17.500 1.00 27.92 186 ARG G N 1
ATOM 7752 C CA . ARG E 1 186 ? 18.448 -15.286 -17.513 1.00 26.37 186 ARG G CA 1
ATOM 7753 C C . ARG E 1 186 ? 18.372 -16.259 -16.343 1.00 31.66 186 ARG G C 1
ATOM 7754 O O . ARG E 1 186 ? 17.354 -16.321 -15.639 1.00 30.81 186 ARG G O 1
ATOM 7762 N N . ARG E 1 187 ? 19.459 -16.994 -16.089 1.00 27.70 187 ARG G N 1
ATOM 7763 C CA . ARG E 1 187 ? 19.495 -17.905 -14.944 1.00 30.90 187 ARG G CA 1
ATOM 7764 C C . ARG E 1 187 ? 19.387 -17.148 -13.619 1.00 32.29 187 ARG G C 1
ATOM 7765 O O . ARG E 1 187 ? 18.726 -17.613 -12.681 1.00 30.85 187 ARG G O 1
ATOM 7773 N N . THR E 1 188 ? 20.029 -15.977 -13.527 1.00 30.14 188 THR G N 1
ATOM 7774 C CA . THR E 1 188 ? 19.951 -15.170 -12.308 1.00 30.29 188 THR G CA 1
ATOM 7775 C C . THR E 1 188 ? 18.514 -14.777 -12.007 1.00 35.69 188 THR G C 1
ATOM 7776 O O . THR E 1 188 ? 18.049 -14.895 -10.868 1.00 35.38 188 THR G O 1
ATOM 7780 N N . LEU E 1 189 ? 17.793 -14.297 -13.025 1.00 31.46 189 LEU G N 1
ATOM 7781 C CA . LEU E 1 189 ? 16.424 -13.847 -12.803 1.00 29.65 189 LEU G CA 1
ATOM 7782 C C . LEU E 1 189 ? 15.527 -15.011 -12.414 1.00 30.20 189 LEU G C 1
ATOM 7783 O O . LEU E 1 189 ? 14.683 -14.882 -11.517 1.00 32.22 189 LEU G O 1
ATOM 7788 N N . GLN E 1 190 ? 15.707 -16.159 -13.069 1.00 32.94 190 GLN G N 1
ATOM 7789 C CA . GLN E 1 190 ? 14.925 -17.338 -12.706 1.00 34.13 190 GLN G CA 1
ATOM 7790 C C . GLN E 1 190 ? 15.219 -17.783 -11.278 1.00 36.34 190 GLN G C 1
ATOM 7791 O O . GLN E 1 190 ? 14.300 -18.168 -10.540 1.00 35.64 190 GLN G O 1
ATOM 7797 N N . MET E 1 191 ? 16.487 -17.717 -10.851 1.00 32.51 191 MET G N 1
ATOM 7798 C CA . MET E 1 191 ? 16.801 -18.096 -9.471 1.00 35.68 191 MET G CA 1
ATOM 7799 C C . MET E 1 191 ? 16.202 -17.116 -8.461 1.00 39.48 191 MET G C 1
ATOM 7800 O O . MET E 1 191 ? 15.691 -17.535 -7.414 1.00 40.36 191 MET G O 1
ATOM 7805 N N . MET E 1 192 ? 16.273 -15.809 -8.737 1.00 33.87 192 MET G N 1
ATOM 7806 C CA . MET E 1 192 ? 15.693 -14.834 -7.816 1.00 35.07 192 MET G CA 1
ATOM 7807 C C . MET E 1 192 ? 14.179 -14.989 -7.728 1.00 35.64 192 MET G C 1
ATOM 7808 O O . MET E 1 192 ? 13.596 -14.817 -6.653 1.00 41.30 192 MET G O 1
ATOM 7813 N N . GLY E 1 193 ? 13.530 -15.335 -8.845 1.00 35.06 193 GLY G N 1
ATOM 7814 C CA . GLY E 1 193 ? 12.092 -15.521 -8.831 1.00 35.34 193 GLY G CA 1
ATOM 7815 C C . GLY E 1 193 ? 11.662 -16.732 -8.031 1.00 43.63 193 GLY G C 1
ATOM 7816 O O . GLY E 1 193 ? 10.573 -16.743 -7.447 1.00 44.88 193 GLY G O 1
ATOM 7817 N N . GLU E 1 194 ? 12.512 -17.756 -7.970 1.00 36.19 194 GLU G N 1
ATOM 7818 C CA . GLU E 1 194 ? 12.168 -18.987 -7.273 1.00 41.26 194 GLU G CA 1
ATOM 7819 C C . GLU E 1 194 ? 12.628 -19.012 -5.825 1.00 41.41 194 GLU G C 1
ATOM 7820 O O . GLU E 1 194 ? 12.132 -19.836 -5.048 1.00 41.56 194 GLU G O 1
ATOM 7826 N N . HIS E 1 195 ? 13.549 -18.147 -5.436 1.00 37.21 195 HIS G N 1
ATOM 7827 C CA . HIS E 1 195 ? 14.070 -18.198 -4.073 1.00 38.89 195 HIS G CA 1
ATOM 7828 C C . HIS E 1 195 ? 13.016 -17.749 -3.064 1.00 41.24 195 HIS G C 1
ATOM 7829 O O . HIS E 1 195 ? 12.539 -16.612 -3.143 1.00 40.91 195 HIS G O 1
ATOM 7836 N N . PRO E 1 196 ? 12.622 -18.596 -2.106 1.00 42.48 196 PRO G N 1
ATOM 7837 C CA . PRO E 1 196 ? 11.592 -18.184 -1.139 1.00 43.48 196 PRO G CA 1
ATOM 7838 C C . PRO E 1 196 ? 12.045 -17.099 -0.184 1.00 47.77 196 PRO G C 1
ATOM 7839 O O . PRO E 1 196 ? 11.191 -16.487 0.472 1.00 50.90 196 PRO G O 1
ATOM 7843 N N . GLY E 1 197 ? 13.343 -16.834 -0.083 1.00 41.93 197 GLY G N 1
ATOM 7844 C CA . GLY E 1 197 ? 13.823 -15.780 0.784 1.00 42.42 197 GLY G CA 1
ATOM 7845 C C . GLY E 1 197 ? 13.946 -14.421 0.143 1.00 41.36 197 GLY G C 1
ATOM 7846 O O . GLY E 1 197 ? 14.317 -13.462 0.828 1.00 42.25 197 GLY G O 1
ATOM 7847 N N . LEU E 1 198 ? 13.645 -14.311 -1.150 1.00 40.08 198 LEU G N 1
ATOM 7848 C CA . LEU E 1 198 ? 13.767 -13.072 -1.904 1.00 43.51 198 LEU G CA 1
ATOM 7849 C C . LEU E 1 198 ? 12.413 -12.660 -2.458 1.00 42.16 198 LEU G C 1
ATOM 7850 O O . LEU E 1 198 ? 11.619 -13.505 -2.878 1.00 42.85 198 LEU G O 1
ATOM 7855 N N . ASP E 1 199 ? 12.161 -11.356 -2.474 1.00 46.51 199 ASP G N 1
ATOM 7856 C CA . ASP E 1 199 ? 11.097 -10.777 -3.282 1.00 38.26 199 ASP G CA 1
ATOM 7857 C C . ASP E 1 199 ? 11.754 -9.799 -4.244 1.00 36.41 199 ASP G C 1
ATOM 7858 O O . ASP E 1 199 ? 12.477 -8.902 -3.808 1.00 36.63 199 ASP G O 1
ATOM 7863 N N . ALA E 1 200 ? 11.517 -9.981 -5.542 1.00 35.32 200 ALA G N 1
ATOM 7864 C CA . ALA E 1 200 ? 12.359 -9.345 -6.546 1.00 35.46 200 ALA G CA 1
ATOM 7865 C C . ALA E 1 200 ? 11.537 -8.749 -7.681 1.00 34.25 200 ALA G C 1
ATOM 7866 O O . ALA E 1 200 ? 10.433 -9.203 -7.988 1.00 37.53 200 ALA G O 1
ATOM 7868 N N . THR E 1 201 ? 12.110 -7.720 -8.302 1.00 32.74 201 THR G N 1
ATOM 7869 C CA . THR E 1 201 ? 11.610 -7.122 -9.531 1.00 32.48 201 THR G CA 1
ATOM 7870 C C . THR E 1 201 ? 12.812 -6.834 -10.415 1.00 31.01 201 THR G C 1
ATOM 7871 O O . THR E 1 201 ? 13.959 -6.876 -9.964 1.00 32.35 201 THR G O 1
ATOM 7875 N N . ALA E 1 202 ? 12.551 -6.537 -11.685 1.00 30.11 202 ALA G N 1
ATOM 7876 C CA . ALA E 1 202 ? 13.621 -6.181 -12.602 1.00 29.40 202 ALA G CA 1
ATOM 7877 C C . ALA E 1 202 ? 13.132 -5.061 -13.507 1.00 35.30 202 ALA G C 1
ATOM 7878 O O . ALA E 1 202 ? 12.060 -5.179 -14.110 1.00 28.45 202 ALA G O 1
ATOM 7880 N N . ILE E 1 203 ? 13.919 -3.991 -13.610 1.00 29.48 203 ILE G N 1
ATOM 7881 C CA . ILE E 1 203 ? 13.574 -2.820 -14.414 1.00 28.35 203 ILE G CA 1
ATOM 7882 C C . ILE E 1 203 ? 14.521 -2.751 -15.607 1.00 27.57 203 ILE G C 1
ATOM 7883 O O . ILE E 1 203 ? 15.743 -2.696 -15.439 1.00 30.52 203 ILE G O 1
ATOM 7888 N N . GLN E 1 204 ? 13.960 -2.743 -16.811 1.00 26.81 204 GLN G N 1
ATOM 7889 C CA . GLN E 1 204 ? 14.749 -2.522 -18.016 1.00 26.11 204 GLN G CA 1
ATOM 7890 C C . GLN E 1 204 ? 15.086 -1.043 -18.155 1.00 27.21 204 GLN G C 1
ATOM 7891 O O . GLN E 1 204 ? 14.225 -0.182 -17.967 1.00 27.09 204 GLN G O 1
ATOM 7897 N N . THR E 1 205 ? 16.330 -0.753 -18.528 1.00 26.38 205 THR G N 1
ATOM 7898 C CA . THR E 1 205 ? 16.805 0.623 -18.604 1.00 26.52 205 THR G CA 1
ATOM 7899 C C . THR E 1 205 ? 17.475 0.879 -19.942 1.00 27.11 205 THR G C 1
ATOM 7900 O O . THR E 1 205 ? 17.933 -0.044 -20.632 1.00 25.62 205 THR G O 1
ATOM 7904 N N . VAL E 1 206 ? 17.502 2.154 -20.322 1.00 26.24 206 VAL G N 1
ATOM 7905 C CA . VAL E 1 206 ? 18.313 2.632 -21.432 1.00 28.43 206 VAL G CA 1
ATOM 7906 C C . VAL E 1 206 ? 19.022 3.903 -20.976 1.00 29.51 206 VAL G C 1
ATOM 7907 O O . VAL E 1 206 ? 18.836 4.380 -19.854 1.00 30.21 206 VAL G O 1
ATOM 7911 N N . GLY E 1 207 ? 19.859 4.436 -21.857 1.00 29.04 207 GLY G N 1
ATOM 7912 C CA . GLY E 1 207 ? 20.693 5.567 -21.511 1.00 31.80 207 GLY G CA 1
ATOM 7913 C C . GLY E 1 207 ? 22.055 5.459 -22.165 1.00 30.93 207 GLY G C 1
ATOM 7914 O O . GLY E 1 207 ? 22.198 4.822 -23.210 1.00 28.22 207 GLY G O 1
ATOM 7915 N N A ARG E 1 208 ? 23.070 6.070 -21.547 0.50 34.51 208 ARG G N 1
ATOM 7916 N N B ARG E 1 208 ? 23.057 6.067 -21.529 0.50 34.68 208 ARG G N 1
ATOM 7917 C CA A ARG E 1 208 ? 24.413 6.066 -22.119 0.50 36.56 208 ARG G CA 1
ATOM 7918 C CA B ARG E 1 208 ? 24.418 6.080 -22.048 0.50 36.68 208 ARG G CA 1
ATOM 7919 C C A ARG E 1 208 ? 24.920 4.653 -22.396 0.50 35.10 208 ARG G C 1
ATOM 7920 C C B ARG E 1 208 ? 24.946 4.681 -22.353 0.50 35.23 208 ARG G C 1
ATOM 7921 O O A ARG E 1 208 ? 25.638 4.439 -23.379 0.50 36.45 208 ARG G O 1
ATOM 7922 O O B ARG E 1 208 ? 25.704 4.502 -23.311 0.50 36.26 208 ARG G O 1
ATOM 7937 N N . LYS E 1 209 ? 24.558 3.679 -21.561 1.00 28.68 209 LYS G N 1
ATOM 7938 C CA . LYS E 1 209 ? 25.095 2.328 -21.694 1.00 26.88 209 LYS G CA 1
ATOM 7939 C C . LYS E 1 209 ? 24.211 1.388 -22.508 1.00 31.14 209 LYS G C 1
ATOM 7940 O O . LYS E 1 209 ? 24.509 0.193 -22.587 1.00 34.81 209 LYS G O 1
ATOM 7946 N N . GLY E 1 210 ? 23.144 1.882 -23.110 1.00 28.39 210 GLY G N 1
ATOM 7947 C CA . GLY E 1 210 ? 22.339 1.026 -23.967 1.00 26.59 210 GLY G CA 1
ATOM 7948 C C . GLY E 1 210 ? 21.204 0.351 -23.226 1.00 28.85 210 GLY G C 1
ATOM 7949 O O . GLY E 1 210 ? 20.883 0.664 -22.077 1.00 31.02 210 GLY G O 1
ATOM 7950 N N . TRP E 1 211 ? 20.587 -0.613 -23.915 1.00 23.77 211 TRP G N 1
ATOM 7951 C CA . TRP E 1 211 ? 19.447 -1.352 -23.374 1.00 23.68 211 TRP G CA 1
ATOM 7952 C C . TRP E 1 211 ? 19.950 -2.438 -22.429 1.00 24.94 211 TRP G C 1
ATOM 7953 O O . TRP E 1 211 ? 20.563 -3.422 -22.858 1.00 25.95 211 TRP G O 1
ATOM 7964 N N . ASP E 1 212 ? 19.705 -2.253 -21.133 1.00 24.68 212 ASP G N 1
ATOM 7965 C CA . ASP E 1 212 ? 20.092 -3.250 -20.147 1.00 25.08 212 ASP G CA 1
ATOM 7966 C C . ASP E 1 212 ? 19.092 -3.199 -18.993 1.00 30.89 212 ASP G C 1
ATOM 7967 O O . ASP E 1 212 ? 17.903 -2.963 -19.217 1.00 26.43 212 ASP G O 1
ATOM 7972 N N . GLY E 1 213 ? 19.524 -3.443 -17.766 1.00 26.40 213 GLY G N 1
ATOM 7973 C CA . GLY E 1 213 ? 18.575 -3.369 -16.674 1.00 27.00 213 GLY G CA 1
ATOM 7974 C C . GLY E 1 213 ? 19.172 -3.938 -15.413 1.00 27.80 213 GLY G C 1
ATOM 7975 O O . GLY E 1 213 ? 20.292 -4.448 -15.402 1.00 28.73 213 GLY G O 1
ATOM 7976 N N . PHE E 1 214 ? 18.395 -3.830 -14.337 1.00 28.46 214 PHE G N 1
ATOM 7977 C CA . PHE E 1 214 ? 18.856 -4.295 -13.039 1.00 30.05 214 PHE G CA 1
ATOM 7978 C C . PHE E 1 214 ? 17.752 -5.064 -12.330 1.00 29.69 214 PHE G C 1
ATOM 7979 O O . PHE E 1 214 ? 16.564 -4.865 -12.593 1.00 31.26 214 PHE G O 1
ATOM 7987 N N . ALA E 1 215 ? 18.165 -5.964 -11.440 1.00 30.32 215 ALA G N 1
ATOM 7988 C CA . ALA E 1 215 ? 17.256 -6.649 -10.540 1.00 32.69 215 ALA G CA 1
ATOM 7989 C C . ALA E 1 215 ? 17.399 -6.038 -9.161 1.00 32.61 215 ALA G C 1
ATOM 7990 O O . ALA E 1 215 ? 18.508 -5.701 -8.739 1.00 32.69 215 ALA G O 1
ATOM 7992 N N . LEU E 1 216 ? 16.272 -5.881 -8.474 1.00 32.50 216 LEU G N 1
ATOM 7993 C CA . LEU E 1 216 ? 16.252 -5.366 -7.112 1.00 33.61 216 LEU G CA 1
ATOM 7994 C C . LEU E 1 216 ? 15.409 -6.308 -6.275 1.00 34.56 216 LEU G C 1
ATOM 7995 O O . LEU E 1 216 ? 14.301 -6.675 -6.676 1.00 33.93 216 LEU G O 1
ATOM 8000 N N . ALA E 1 217 ? 15.943 -6.718 -5.126 1.00 35.26 217 ALA G N 1
ATOM 8001 C CA . ALA E 1 217 ? 15.267 -7.690 -4.288 1.00 37.12 217 ALA G CA 1
ATOM 8002 C C . ALA E 1 217 ? 15.387 -7.262 -2.838 1.00 37.80 217 ALA G C 1
ATOM 8003 O O . ALA E 1 217 ? 16.335 -6.571 -2.455 1.00 37.63 217 ALA G O 1
ATOM 8005 N N . LEU E 1 218 ? 14.398 -7.657 -2.046 1.00 38.03 218 LEU G N 1
ATOM 8006 C CA . LEU E 1 218 ? 14.467 -7.549 -0.597 1.00 39.37 218 LEU G CA 1
ATOM 8007 C C . LEU E 1 218 ? 14.685 -8.938 -0.024 1.00 42.56 218 LEU G C 1
ATOM 8008 O O . LEU E 1 218 ? 14.094 -9.915 -0.498 1.00 39.76 218 LEU G O 1
ATOM 8013 N N . VAL E 1 219 ? 15.554 -9.022 0.979 1.00 43.16 219 VAL G N 1
ATOM 8014 C CA . VAL E 1 219 ? 15.770 -10.269 1.700 1.00 45.59 219 VAL G CA 1
ATOM 8015 C C . VAL E 1 219 ? 14.600 -10.423 2.670 1.00 45.91 219 VAL G C 1
ATOM 8016 O O . VAL E 1 219 ? 14.547 -9.764 3.709 1.00 44.98 219 VAL G O 1
ATOM 8020 N N . ARG E 1 220 ? 13.632 -11.268 2.305 1.00 48.92 220 ARG G N 1
ATOM 8021 C CA . ARG E 1 220 ? 12.502 -11.533 3.190 1.00 52.59 220 ARG G CA 1
ATOM 8022 C C . ARG E 1 220 ? 12.898 -12.451 4.336 1.00 50.57 220 ARG G C 1
ATOM 8023 O O . ARG E 1 220 ? 12.332 -12.358 5.431 1.00 50.03 220 ARG G O 1
ATOM 8025 N N . GLU E 1 221 ? 13.863 -13.333 4.106 1.00 48.25 221 GLU G N 1
ATOM 8026 C CA . GLU E 1 221 ? 14.302 -14.290 5.112 1.00 50.26 221 GLU G CA 1
ATOM 8027 C C . GLU E 1 221 ? 15.762 -14.614 4.840 1.00 53.60 221 GLU G C 1
ATOM 8028 O O . GLU E 1 221 ? 16.115 -14.983 3.712 1.00 48.14 221 GLU G O 1
ATOM 8034 N N . ASN E 1 222 ? 16.607 -14.445 5.856 1.00 48.24 222 ASN G N 1
ATOM 8035 C CA . ASN E 1 222 ? 18.023 -14.760 5.741 1.00 51.73 222 ASN G CA 1
ATOM 8036 C C . ASN E 1 222 ? 18.390 -16.078 6.417 1.00 62.43 222 ASN G C 1
ATOM 8037 O O . ASN E 1 222 ? 19.579 -16.359 6.595 1.00 67.12 222 ASN G O 1
ATOM 8042 N N . LEU E 1 223 ? 17.403 -16.888 6.791 1.00 67.42 223 LEU G N 1
ATOM 8043 C CA . LEU E 1 223 ? 17.662 -18.156 7.469 1.00 69.41 223 LEU G CA 1
ATOM 8044 C C . LEU E 1 223 ? 17.015 -19.327 6.738 1.00 73.56 223 LEU G C 1
ATOM 8045 O O . LEU E 1 223 ? 17.622 -19.934 5.855 1.00 77.27 223 LEU G O 1
ATOM 8050 N N . GLN F 1 6 ? 13.480 -10.926 -33.129 1.00 45.42 6 GLN H N 1
ATOM 8051 C CA . GLN F 1 6 ? 14.368 -10.172 -32.255 1.00 41.08 6 GLN H CA 1
ATOM 8052 C C . GLN F 1 6 ? 13.630 -9.778 -30.978 1.00 42.73 6 GLN H C 1
ATOM 8053 O O . GLN F 1 6 ? 12.531 -9.229 -31.041 1.00 41.61 6 GLN H O 1
ATOM 8055 N N . PRO F 1 7 ? 14.239 -10.038 -29.823 1.00 41.92 7 PRO H N 1
ATOM 8056 C CA . PRO F 1 7 ? 13.599 -9.654 -28.561 1.00 36.07 7 PRO H CA 1
ATOM 8057 C C . PRO F 1 7 ? 13.391 -8.150 -28.483 1.00 31.19 7 PRO H C 1
ATOM 8058 O O . PRO F 1 7 ? 14.203 -7.364 -28.967 1.00 31.51 7 PRO H O 1
ATOM 8062 N N . ASN F 1 8 ? 12.272 -7.760 -27.897 1.00 32.32 8 ASN H N 1
ATOM 8063 C CA . ASN F 1 8 ? 11.914 -6.361 -27.686 1.00 28.28 8 ASN H CA 1
ATOM 8064 C C . ASN F 1 8 ? 11.549 -6.163 -26.225 1.00 24.26 8 ASN H C 1
ATOM 8065 O O . ASN F 1 8 ? 11.359 -7.131 -25.479 1.00 26.86 8 ASN H O 1
ATOM 8070 N N . PRO F 1 9 ? 11.452 -4.914 -25.768 1.00 25.63 9 PRO H N 1
ATOM 8071 C CA . PRO F 1 9 ? 11.212 -4.668 -24.332 1.00 25.65 9 PRO H CA 1
ATOM 8072 C C . PRO F 1 9 ? 9.884 -5.236 -23.850 1.00 30.10 9 PRO H C 1
ATOM 8073 O O . PRO F 1 9 ? 9.845 -5.801 -22.752 1.00 28.71 9 PRO H O 1
ATOM 8077 N N . PRO F 1 10 ? 8.778 -5.135 -24.612 1.00 25.79 10 PRO H N 1
ATOM 8078 C CA . PRO F 1 10 ? 7.540 -5.786 -24.124 1.00 27.35 10 PRO H CA 1
ATOM 8079 C C . PRO F 1 10 ? 7.682 -7.281 -23.907 1.00 31.81 10 PRO H C 1
ATOM 8080 O O . PRO F 1 10 ? 7.146 -7.820 -22.931 1.00 31.60 10 PRO H O 1
ATOM 8084 N N . ASP F 1 11 ? 8.357 -7.975 -24.823 1.00 28.20 11 ASP H N 1
ATOM 8085 C CA . ASP F 1 11 ? 8.578 -9.409 -24.660 1.00 30.51 11 ASP H CA 1
ATOM 8086 C C . ASP F 1 11 ? 9.413 -9.706 -23.427 1.00 29.45 11 ASP H C 1
ATOM 8087 O O . ASP F 1 11 ? 9.150 -10.680 -22.712 1.00 27.67 11 ASP H O 1
ATOM 8092 N N . VAL F 1 12 ? 10.441 -8.889 -23.164 1.00 30.16 12 VAL H N 1
ATOM 8093 C CA . VAL F 1 12 ? 11.242 -9.101 -21.963 1.00 31.03 12 VAL H CA 1
ATOM 8094 C C . VAL F 1 12 ? 10.383 -8.909 -20.711 1.00 30.19 12 VAL H C 1
ATOM 8095 O O . VAL F 1 12 ? 10.457 -9.699 -19.760 1.00 29.77 12 VAL H O 1
ATOM 8099 N N . ASP F 1 13 ? 9.533 -7.874 -20.703 1.00 29.94 13 ASP H N 1
ATOM 8100 C CA . ASP F 1 13 ? 8.654 -7.643 -19.554 1.00 31.75 13 ASP H CA 1
ATOM 8101 C C . ASP F 1 13 ? 7.704 -8.819 -19.337 1.00 31.23 13 ASP H C 1
ATOM 8102 O O . ASP F 1 13 ? 7.387 -9.162 -18.198 1.00 31.93 13 ASP H O 1
ATOM 8107 N N . ALA F 1 14 ? 7.226 -9.445 -20.416 1.00 30.55 14 ALA H N 1
ATOM 8108 C CA . ALA F 1 14 ? 6.371 -10.620 -20.246 1.00 33.77 14 ALA H CA 1
ATOM 8109 C C . ALA F 1 14 ? 7.122 -11.738 -19.528 1.00 34.78 14 ALA H C 1
ATOM 8110 O O . ALA F 1 14 ? 6.572 -12.411 -18.642 1.00 36.04 14 ALA H O 1
ATOM 8112 N N . PHE F 1 15 ? 8.391 -11.936 -19.892 1.00 27.94 15 PHE H N 1
ATOM 8113 C CA . PHE F 1 15 ? 9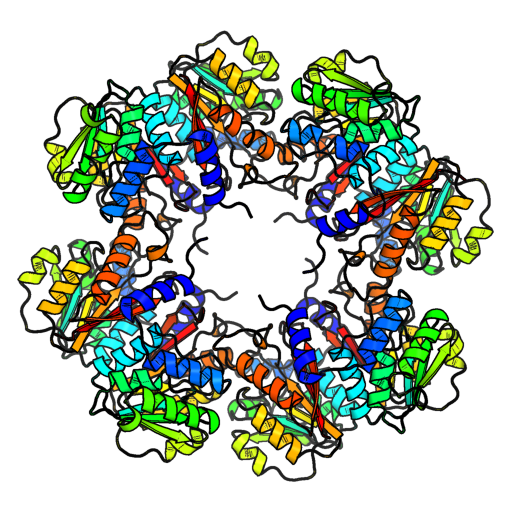.235 -12.903 -19.198 1.00 28.20 15 PHE H CA 1
ATOM 8114 C C . PHE F 1 15 ? 9.469 -12.496 -17.746 1.00 29.79 15 PHE H C 1
ATOM 8115 O O . PHE F 1 15 ? 9.363 -13.326 -16.835 1.00 29.90 15 PHE H O 1
ATOM 8123 N N . LEU F 1 16 ? 9.784 -11.218 -17.502 1.00 29.13 16 LEU H N 1
ATOM 8124 C CA . LEU F 1 16 ? 10.028 -10.776 -16.129 1.00 32.59 16 LEU H CA 1
ATOM 8125 C C . LEU F 1 16 ? 8.783 -10.941 -15.266 1.00 36.00 16 LEU H C 1
ATOM 8126 O O . LEU F 1 16 ? 8.877 -11.360 -14.105 1.00 31.66 16 LEU H O 1
ATOM 8131 N N . ASP F 1 17 ? 7.610 -10.619 -15.819 1.00 36.16 17 ASP H N 1
ATOM 8132 C CA . ASP F 1 17 ? 6.366 -10.782 -15.069 1.00 37.20 17 ASP H CA 1
ATOM 8133 C C . ASP F 1 17 ? 6.158 -12.233 -14.659 1.00 39.28 17 ASP H C 1
ATOM 8134 O O . ASP F 1 17 ? 5.846 -12.520 -13.498 1.00 41.53 17 ASP H O 1
ATOM 8139 N N . SER F 1 18 ? 6.326 -13.168 -15.605 1.00 36.17 18 SER H N 1
ATOM 8140 C CA . SER F 1 18 ? 6.134 -14.579 -15.273 1.00 35.38 18 SER H CA 1
ATOM 8141 C C . SER F 1 18 ? 7.170 -15.061 -14.273 1.00 41.96 18 SER H C 1
ATOM 8142 O O . SER F 1 18 ? 6.866 -15.901 -13.416 1.00 42.98 18 SER H O 1
ATOM 8145 N N . THR F 1 19 ? 8.389 -14.533 -14.356 1.00 36.38 19 THR H N 1
ATOM 8146 C CA . THR F 1 19 ? 9.518 -15.047 -13.593 1.00 35.99 19 THR H CA 1
ATOM 8147 C C . THR F 1 19 ? 9.597 -14.473 -12.181 1.00 37.32 19 THR H C 1
ATOM 8148 O O . THR F 1 19 ? 9.912 -15.208 -11.236 1.00 37.66 19 THR H O 1
ATOM 8152 N N . LEU F 1 20 ? 9.284 -13.185 -11.996 1.00 35.09 20 LEU H N 1
ATOM 8153 C CA . LEU F 1 20 ? 9.480 -12.519 -10.713 1.00 34.03 20 LEU H CA 1
ATOM 8154 C C . LEU F 1 20 ? 8.188 -12.158 -9.994 1.00 36.45 20 LEU H C 1
ATOM 8155 O O . LEU F 1 20 ? 8.221 -11.915 -8.782 1.00 38.70 20 LEU H O 1
ATOM 8160 N N . VAL F 1 21 ? 7.072 -12.060 -10.708 1.00 39.99 21 VAL H N 1
ATOM 8161 C CA . VAL F 1 21 ? 5.783 -11.730 -10.117 1.00 45.10 21 VAL H CA 1
ATOM 8162 C C . VAL F 1 21 ? 4.858 -12.937 -10.117 1.00 45.46 21 VAL H C 1
ATOM 8163 O O . VAL F 1 21 ? 4.251 -13.261 -9.099 1.00 47.60 21 VAL H O 1
ATOM 8167 N N . GLY F 1 22 ? 4.715 -13.593 -11.262 1.00 47.31 22 GLY H N 1
ATOM 8168 C CA . GLY F 1 22 ? 3.884 -14.771 -11.315 1.00 46.03 22 GLY H CA 1
ATOM 8169 C C . GLY F 1 22 ? 2.409 -14.414 -11.258 1.00 49.57 22 GLY H C 1
ATOM 8170 O O . GLY F 1 22 ? 1.998 -13.259 -11.404 1.00 49.88 22 GLY H O 1
ATOM 8171 N N . ASP F 1 23 ? 1.609 -15.449 -11.015 1.00 49.16 23 ASP H N 1
ATOM 8172 C CA . ASP F 1 23 ? 0.169 -15.275 -10.924 1.00 54.97 23 ASP H CA 1
ATOM 8173 C C . ASP F 1 23 ? -0.177 -14.345 -9.768 1.00 53.22 23 ASP H C 1
ATOM 8174 O O . ASP F 1 23 ? 0.366 -14.467 -8.665 1.00 47.87 23 ASP H O 1
ATOM 8179 N N . ASP F 1 24 ? -1.079 -13.403 -10.033 1.00 47.72 24 ASP H N 1
ATOM 8180 C CA . ASP F 1 24 ? -1.472 -12.401 -9.048 1.00 53.87 24 ASP H CA 1
ATOM 8181 C C . ASP F 1 24 ? -2.951 -12.108 -9.257 1.00 51.35 24 ASP H C 1
ATOM 8182 O O . ASP F 1 24 ? -3.322 -11.169 -9.972 1.00 46.35 24 ASP H O 1
ATOM 8187 N N . PRO F 1 25 ? -3.829 -12.918 -8.659 1.00 51.30 25 PRO H N 1
ATOM 8188 C CA . PRO F 1 25 ? -5.271 -12.765 -8.926 1.00 51.05 25 PRO H CA 1
ATOM 8189 C C . PRO F 1 25 ? -5.843 -11.425 -8.499 1.00 52.92 25 PRO H C 1
ATOM 8190 O O . PRO F 1 25 ? -6.768 -10.928 -9.154 1.00 49.55 25 PRO H O 1
ATOM 8194 N N . ALA F 1 26 ? -5.313 -10.816 -7.435 1.00 47.47 26 ALA H N 1
ATOM 8195 C CA . ALA F 1 26 ? -5.849 -9.539 -6.978 1.00 48.69 26 ALA H CA 1
ATOM 8196 C C . ALA F 1 26 ? -5.653 -8.441 -8.019 1.00 49.38 26 ALA H C 1
ATOM 8197 O O . ALA F 1 26 ? -6.556 -7.629 -8.253 1.00 49.58 26 ALA H O 1
ATOM 8199 N N . LEU F 1 27 ? -4.486 -8.390 -8.657 1.00 49.67 27 LEU H N 1
ATOM 8200 C CA . LEU F 1 27 ? -4.315 -7.368 -9.683 1.00 50.50 27 LEU H CA 1
ATOM 8201 C C . LEU F 1 27 ? -5.008 -7.750 -10.981 1.00 45.58 27 LEU H C 1
ATOM 8202 O O . LEU F 1 27 ? -5.452 -6.862 -11.720 1.00 46.97 27 LEU H O 1
ATOM 8207 N N . ALA F 1 28 ? -5.102 -9.048 -11.288 1.00 46.36 28 ALA H N 1
ATOM 8208 C CA . ALA F 1 28 ? -5.885 -9.463 -12.449 1.00 45.49 28 ALA H CA 1
ATOM 8209 C C . ALA F 1 28 ? -7.333 -9.022 -12.301 1.00 45.25 28 ALA H C 1
ATOM 8210 O O . ALA F 1 28 ? -7.951 -8.557 -13.268 1.00 49.80 28 ALA H O 1
ATOM 8212 N N . ALA F 1 29 ? -7.897 -9.178 -11.099 1.00 46.86 29 ALA H N 1
ATOM 8213 C CA . ALA F 1 29 ? -9.252 -8.701 -10.850 1.00 51.80 29 ALA H CA 1
ATOM 8214 C C . ALA F 1 29 ? -9.312 -7.182 -10.922 1.00 48.66 29 ALA H C 1
ATOM 8215 O O . ALA F 1 29 ? -10.274 -6.617 -11.454 1.00 51.52 29 ALA H O 1
ATOM 8217 N N . ALA F 1 30 ? -8.277 -6.504 -10.420 1.00 46.70 30 ALA H N 1
ATOM 8218 C CA . ALA F 1 30 ? -8.246 -5.046 -10.489 1.00 48.40 30 ALA H CA 1
ATOM 8219 C C . ALA F 1 30 ? -8.215 -4.560 -11.936 1.00 47.49 30 ALA H C 1
ATOM 8220 O O . ALA F 1 30 ? -8.824 -3.536 -12.268 1.00 48.20 30 ALA H O 1
ATOM 8222 N N . LEU F 1 31 ? -7.530 -5.294 -12.818 1.00 50.08 31 LEU H N 1
ATOM 8223 C CA . LEU F 1 31 ? -7.529 -4.928 -14.232 1.00 49.51 31 LEU H CA 1
ATOM 8224 C C . LEU F 1 31 ? -8.896 -5.154 -14.860 1.00 51.45 31 LEU H C 1
ATOM 8225 O O . LEU F 1 31 ? -9.381 -4.312 -15.626 1.00 52.67 31 LEU H O 1
ATOM 8230 N N . ALA F 1 32 ? -9.529 -6.288 -14.549 1.00 52.10 32 ALA H N 1
ATOM 8231 C CA . ALA F 1 32 ? -10.872 -6.555 -15.053 1.00 54.43 32 ALA H CA 1
ATOM 8232 C C . ALA F 1 32 ? -11.869 -5.509 -14.564 1.00 53.17 32 ALA H C 1
ATOM 8233 O O . ALA F 1 32 ? -12.729 -5.057 -15.329 1.00 55.72 32 ALA H O 1
ATOM 8235 N N . ALA F 1 33 ? -11.777 -5.116 -13.292 1.00 53.17 33 ALA H N 1
ATOM 8236 C CA . ALA F 1 33 ? -12.697 -4.105 -12.776 1.00 54.70 33 ALA H CA 1
ATOM 8237 C C . ALA F 1 33 ? -12.443 -2.742 -13.414 1.00 53.40 33 ALA H C 1
ATOM 8238 O O . ALA F 1 33 ? -13.391 -2.005 -13.712 1.00 53.76 33 ALA H O 1
ATOM 8240 N N . SER F 1 34 ? -11.172 -2.394 -13.639 1.00 50.90 34 SER H N 1
ATOM 8241 C CA . SER F 1 34 ? -10.852 -1.144 -14.327 1.00 53.05 34 SER H CA 1
ATOM 8242 C C . SER F 1 34 ? -11.358 -1.155 -15.764 1.00 51.35 34 SER H C 1
ATOM 8243 O O . SER F 1 34 ? -11.922 -0.163 -16.243 1.00 55.72 34 SER H O 1
ATOM 8246 N N . ASP F 1 35 ? -11.155 -2.268 -16.473 1.00 49.53 35 ASP H N 1
ATOM 8247 C CA . ASP F 1 35 ? -11.651 -2.373 -17.842 1.00 53.70 35 ASP H CA 1
ATOM 8248 C C . ASP F 1 35 ? -13.171 -2.261 -17.889 1.00 54.62 35 ASP H C 1
ATOM 8249 O O . ASP F 1 35 ? -13.727 -1.593 -18.771 1.00 54.41 35 ASP H O 1
ATOM 8254 N N . ALA F 1 36 ? -13.861 -2.917 -16.950 1.00 54.98 36 ALA H N 1
ATOM 8255 C CA . ALA F 1 36 ? -15.319 -2.863 -16.922 1.00 54.72 36 ALA H CA 1
ATOM 8256 C C . ALA F 1 36 ? -15.818 -1.437 -16.726 1.00 58.60 36 ALA H C 1
ATOM 8257 O O . ALA F 1 36 ? -16.849 -1.048 -17.286 1.00 64.00 36 ALA H O 1
ATOM 8259 N N . ALA F 1 37 ? -15.093 -0.639 -15.949 1.00 56.77 37 ALA H N 1
ATOM 8260 C CA . ALA F 1 37 ? -15.434 0.758 -15.743 1.00 56.17 37 ALA H CA 1
ATOM 8261 C C . ALA F 1 37 ? -14.828 1.670 -16.805 1.00 59.24 37 ALA H C 1
ATOM 8262 O O . ALA F 1 37 ? -14.928 2.895 -16.679 1.00 61.34 37 ALA H O 1
ATOM 8264 N N . GLU F 1 38 ? -14.188 1.102 -17.830 1.00 62.88 38 GLU H N 1
ATOM 8265 C CA . GLU F 1 38 ? -13.637 1.868 -18.951 1.00 64.22 38 GLU H CA 1
ATOM 8266 C C . GLU F 1 38 ? -12.552 2.844 -18.500 1.00 60.25 38 GLU H C 1
ATOM 8267 O O . GLU F 1 38 ? -12.419 3.943 -19.041 1.00 63.63 38 GLU H O 1
ATOM 8273 N N . LEU F 1 39 ? -11.775 2.454 -17.495 1.00 54.67 39 LEU H N 1
ATOM 8274 C CA . LEU F 1 39 ? -10.610 3.250 -17.137 1.00 49.93 39 LEU H CA 1
ATOM 8275 C C . LEU F 1 39 ? -9.535 3.099 -18.215 1.00 48.26 39 LEU H C 1
ATOM 8276 O O . LEU F 1 39 ? -9.380 2.018 -18.794 1.00 48.62 39 LEU H O 1
ATOM 8281 N N . PRO F 1 40 ? -8.799 4.162 -18.527 1.00 43.77 40 PRO H N 1
ATOM 8282 C CA . PRO F 1 40 ? -7.690 4.032 -19.480 1.00 43.42 40 PRO H CA 1
ATOM 8283 C C . PRO F 1 40 ? -6.619 3.077 -18.966 1.00 42.53 40 PRO H C 1
ATOM 8284 O O . PRO F 1 40 ? -6.331 3.018 -17.768 1.00 44.80 40 PRO H O 1
ATOM 8288 N N . ARG F 1 41 ? -6.022 2.333 -19.896 1.00 46.80 41 ARG H N 1
ATOM 8289 C CA . ARG F 1 41 ? -5.034 1.302 -19.577 1.00 51.21 41 ARG H CA 1
ATOM 8290 C C . ARG F 1 41 ? -3.651 1.936 -19.441 1.00 48.67 41 ARG H C 1
ATOM 8291 O O . ARG F 1 41 ? -2.752 1.737 -20.261 1.00 49.66 41 ARG H O 1
ATOM 8299 N N . ILE F 1 42 ? -3.485 2.718 -18.373 1.00 44.54 42 ILE H N 1
ATOM 8300 C CA . ILE F 1 42 ? -2.248 3.469 -18.189 1.00 39.75 42 ILE H CA 1
ATOM 8301 C C . ILE F 1 42 ? -1.645 3.222 -16.811 1.00 37.10 42 ILE H C 1
ATOM 8302 O O . ILE F 1 42 ? -0.779 3.978 -16.362 1.00 41.16 42 ILE H O 1
ATOM 8307 N N . ALA F 1 43 ? -2.078 2.160 -16.137 1.00 34.59 43 ALA H N 1
ATOM 8308 C CA . ALA F 1 43 ? -1.516 1.831 -14.833 1.00 36.87 43 ALA H CA 1
ATOM 8309 C C . ALA F 1 43 ? -0.053 1.408 -14.960 1.00 34.47 43 ALA H C 1
ATOM 8310 O O . ALA F 1 43 ? 0.433 1.093 -16.048 1.00 33.07 43 ALA H O 1
ATOM 8312 N N . VAL F 1 44 ? 0.660 1.426 -13.825 1.00 36.49 44 VAL H N 1
ATOM 8313 C CA . VAL F 1 44 ? 2.035 0.935 -13.808 1.00 36.04 44 VAL H CA 1
ATOM 8314 C C . VAL F 1 44 ? 2.066 -0.523 -14.280 1.00 36.76 44 VAL H C 1
ATOM 8315 O O . VAL F 1 44 ? 1.112 -1.290 -14.091 1.00 34.72 44 VAL H O 1
ATOM 8319 N N . SER F 1 45 ? 3.175 -0.905 -14.907 1.00 32.21 45 SER H N 1
ATOM 8320 C CA . SER F 1 45 ? 3.394 -2.308 -15.203 1.00 35.26 45 SER H CA 1
ATOM 8321 C C . SER F 1 45 ? 3.657 -3.085 -13.911 1.00 32.49 45 SER H C 1
ATOM 8322 O O . SER F 1 45 ? 3.917 -2.511 -12.845 1.00 33.88 45 SER H O 1
ATOM 8325 N N . ALA F 1 46 ? 3.632 -4.416 -14.028 1.00 33.36 46 ALA H N 1
ATOM 8326 C CA . ALA F 1 46 ? 3.869 -5.259 -12.859 1.00 33.04 46 ALA H CA 1
ATOM 8327 C C . ALA F 1 46 ? 5.276 -5.063 -12.300 1.00 32.79 46 ALA H C 1
ATOM 8328 O O . ALA F 1 46 ? 5.457 -4.989 -11.079 1.00 33.65 46 ALA H O 1
ATOM 8330 N N . GLN F 1 47 ? 6.289 -4.973 -13.173 1.00 31.66 47 GLN H N 1
ATOM 8331 C CA . GLN F 1 47 ? 7.641 -4.733 -12.678 1.00 34.00 47 GLN H CA 1
ATOM 8332 C C . GLN F 1 47 ? 7.736 -3.366 -12.017 1.00 32.05 47 GLN H C 1
ATOM 8333 O O . GLN F 1 47 ? 8.425 -3.207 -11.004 1.00 32.57 47 GLN H O 1
ATOM 8339 N N . GLN F 1 48 ? 7.068 -2.361 -12.595 1.00 31.99 48 GLN H N 1
ATOM 8340 C CA . GLN F 1 48 ? 7.084 -1.028 -12.013 1.00 32.60 48 GLN H CA 1
ATOM 8341 C C . GLN F 1 48 ? 6.364 -1.009 -10.672 1.00 33.93 48 GLN H C 1
ATOM 8342 O O . GLN F 1 48 ? 6.838 -0.394 -9.710 1.00 34.57 48 GLN H O 1
ATOM 8348 N N . GLY F 1 49 ? 5.193 -1.641 -10.610 1.00 34.41 49 GLY H N 1
ATOM 8349 C CA . GLY F 1 49 ? 4.467 -1.692 -9.351 1.00 35.72 49 GLY H CA 1
ATOM 8350 C C . GLY F 1 49 ? 5.250 -2.417 -8.277 1.00 36.14 49 GLY H C 1
ATOM 8351 O O . GLY F 1 49 ? 5.317 -1.964 -7.127 1.00 37.08 49 GLY H O 1
ATOM 8352 N N . LYS F 1 50 ? 5.866 -3.546 -8.640 1.00 35.50 50 LYS H N 1
ATOM 8353 C CA . LYS F 1 50 ? 6.673 -4.282 -7.672 1.00 37.31 50 LYS H CA 1
ATOM 8354 C C . LYS F 1 50 ? 7.849 -3.441 -7.190 1.00 36.06 50 LYS H C 1
ATOM 8355 O O . LYS F 1 50 ? 8.220 -3.493 -6.011 1.00 36.65 50 LYS H O 1
ATOM 8361 N N . PHE F 1 51 ? 8.430 -2.633 -8.079 1.00 34.95 51 PHE H N 1
ATOM 8362 C CA . PHE F 1 51 ? 9.488 -1.725 -7.654 1.00 35.02 51 PHE H CA 1
ATOM 8363 C C . PHE F 1 51 ? 8.996 -0.801 -6.539 1.00 36.23 51 PHE H C 1
ATOM 8364 O O . PHE F 1 51 ? 9.662 -0.647 -5.507 1.00 36.86 51 PHE H O 1
ATOM 8372 N N . LEU F 1 52 ? 7.822 -0.184 -6.727 1.00 36.60 52 LEU H N 1
ATOM 8373 C CA . LEU F 1 52 ? 7.271 0.678 -5.681 1.00 37.79 52 LEU H CA 1
ATOM 8374 C C . LEU F 1 52 ? 7.067 -0.110 -4.401 1.00 38.80 52 LEU H C 1
ATOM 8375 O O . LEU F 1 52 ? 7.396 0.368 -3.311 1.00 39.65 52 LEU H O 1
ATOM 8380 N N . CYS F 1 53 ? 6.550 -1.331 -4.526 1.00 38.75 53 CYS H N 1
ATOM 8381 C CA . CYS F 1 53 ? 6.335 -2.184 -3.356 1.00 39.72 53 CYS H CA 1
ATOM 8382 C C . CYS F 1 53 ? 7.637 -2.439 -2.610 1.00 40.43 53 CYS H C 1
ATOM 8383 O O . CYS F 1 53 ? 7.709 -2.272 -1.385 1.00 40.98 53 CYS H O 1
ATOM 8386 N N . LEU F 1 54 ? 8.679 -2.854 -3.334 1.00 38.75 54 LEU H N 1
ATOM 8387 C CA . LEU F 1 54 ? 9.959 -3.158 -2.701 1.00 39.60 54 LEU H CA 1
ATOM 8388 C C . LEU F 1 54 ? 10.642 -1.899 -2.180 1.00 39.16 54 LEU H C 1
ATOM 8389 O O . LEU F 1 54 ? 11.375 -1.961 -1.184 1.00 43.36 54 LEU H O 1
ATOM 8394 N N . LEU F 1 55 ? 10.422 -0.758 -2.835 1.00 38.83 55 LEU H N 1
ATOM 8395 C CA . LEU F 1 55 ? 10.963 0.503 -2.341 1.00 39.28 55 LEU H CA 1
ATOM 8396 C C . LEU F 1 55 ? 10.336 0.881 -1.000 1.00 41.14 55 LEU H C 1
ATOM 8397 O O . LEU F 1 55 ? 11.042 1.255 -0.056 1.00 41.35 55 LEU H O 1
ATOM 8402 N N . ALA F 1 56 ? 9.006 0.799 -0.906 1.00 41.18 56 ALA H N 1
ATOM 8403 C CA . ALA F 1 56 ? 8.335 1.047 0.363 1.00 42.55 56 ALA H CA 1
ATOM 8404 C C . ALA F 1 56 ? 8.823 0.068 1.422 1.00 43.16 56 ALA H C 1
ATOM 8405 O O . ALA F 1 56 ? 9.017 0.442 2.585 1.00 44.17 56 ALA H O 1
ATOM 8407 N N . GLY F 1 57 ? 9.027 -1.193 1.034 1.00 42.57 57 GLY H N 1
ATOM 8408 C CA . GLY F 1 57 ? 9.534 -2.171 1.982 1.00 43.12 57 GLY H CA 1
ATOM 8409 C C . GLY F 1 57 ? 10.958 -1.889 2.427 1.00 43.09 57 GLY H C 1
ATOM 8410 O O . GLY F 1 57 ? 11.277 -2.000 3.612 1.00 44.04 57 GLY H O 1
ATOM 8411 N N . ALA F 1 58 ? 11.816 -1.462 1.500 1.00 45.78 58 ALA H N 1
ATOM 8412 C CA . ALA F 1 58 ? 13.220 -1.233 1.831 1.00 42.00 58 ALA H CA 1
ATOM 8413 C C . ALA F 1 58 ? 13.375 -0.172 2.913 1.00 47.06 58 ALA H C 1
ATOM 8414 O O . ALA F 1 58 ? 14.204 -0.315 3.818 1.00 45.78 58 ALA H O 1
ATOM 8416 N N . ILE F 1 59 ? 12.583 0.892 2.840 1.00 43.41 59 ILE H N 1
ATOM 8417 C CA . ILE F 1 59 ? 12.699 2.008 3.776 1.00 44.43 59 ILE H CA 1
ATOM 8418 C C . ILE F 1 59 ? 11.744 1.864 4.956 1.00 46.01 59 ILE H C 1
ATOM 8419 O O . ILE F 1 59 ? 11.595 2.802 5.753 1.00 46.66 59 ILE H O 1
ATOM 8424 N N . GLN F 1 60 ? 11.060 0.720 5.052 1.00 45.79 60 GLN H N 1
ATOM 8425 C CA . GLN F 1 60 ? 10.102 0.457 6.131 1.00 47.52 60 GLN H CA 1
ATOM 8426 C C . GLN F 1 60 ? 9.065 1.576 6.230 1.00 48.65 60 GLN H C 1
ATOM 8427 O O . GLN F 1 60 ? 8.717 2.047 7.315 1.00 48.81 60 GLN H O 1
ATOM 8433 N N . ALA F 1 61 ? 8.573 2.010 5.073 1.00 47.29 61 ALA H N 1
ATOM 8434 C CA . ALA F 1 61 ? 7.613 3.103 5.025 1.00 47.28 61 ALA H CA 1
ATOM 8435 C C . ALA F 1 61 ? 6.334 2.742 5.772 1.00 51.35 61 ALA H C 1
ATOM 8436 O O . ALA F 1 61 ? 5.789 1.644 5.609 1.00 48.83 61 ALA H O 1
ATOM 8438 N N . ARG F 1 62 ? 5.880 3.668 6.625 1.00 50.17 62 ARG H N 1
ATOM 8439 C CA . ARG F 1 62 ? 4.619 3.524 7.332 1.00 50.57 62 ARG H CA 1
ATOM 8440 C C . ARG F 1 62 ? 3.583 4.560 6.937 1.00 50.82 62 ARG H C 1
ATOM 8441 O O . ARG F 1 62 ? 2.391 4.337 7.173 1.00 51.51 62 ARG H O 1
ATOM 8449 N N . ARG F 1 63 ? 4.007 5.680 6.360 1.00 50.35 63 ARG H N 1
ATOM 8450 C CA . ARG F 1 63 ? 3.102 6.721 5.886 1.00 50.52 63 ARG H CA 1
ATOM 8451 C C . ARG F 1 63 ? 3.456 7.001 4.432 1.00 49.15 63 ARG H C 1
ATOM 8452 O O . ARG F 1 63 ? 4.525 7.554 4.155 1.00 48.61 63 ARG H O 1
ATOM 8454 N N . VAL F 1 64 ? 2.569 6.628 3.514 1.00 48.63 64 VAL H N 1
ATOM 8455 C CA . VAL F 1 64 ? 2.797 6.810 2.083 1.00 47.33 64 VAL H CA 1
ATOM 8456 C C . VAL F 1 64 ? 1.705 7.705 1.514 1.00 47.53 64 VAL H C 1
ATOM 8457 O O . VAL F 1 64 ? 0.520 7.532 1.830 1.00 48.31 64 VAL H O 1
ATOM 8461 N N . LEU F 1 65 ? 2.109 8.668 0.686 1.00 46.89 65 LEU H N 1
ATOM 8462 C CA . LEU F 1 65 ? 1.198 9.544 -0.034 1.00 46.92 65 LEU H CA 1
ATOM 8463 C C . LEU F 1 65 ? 1.337 9.270 -1.527 1.00 45.54 65 LEU H C 1
ATOM 8464 O O . LEU F 1 65 ? 2.456 9.231 -2.047 1.00 44.61 65 LEU H O 1
ATOM 8469 N N . GLU F 1 66 ? 0.212 9.034 -2.192 1.00 45.46 66 GLU H N 1
ATOM 8470 C CA . GLU F 1 66 ? 0.174 8.857 -3.637 1.00 44.25 66 GLU H CA 1
ATOM 8471 C C . GLU F 1 66 ? -0.752 9.903 -4.247 1.00 46.13 66 GLU H C 1
ATOM 8472 O O . GLU F 1 66 ? -1.838 10.170 -3.722 1.00 45.54 66 GLU H O 1
ATOM 8478 N N . ILE F 1 67 ? -0.311 10.510 -5.346 1.00 43.58 67 ILE H N 1
ATOM 8479 C CA . ILE F 1 67 ? -1.095 11.507 -6.067 1.00 43.70 67 ILE H CA 1
ATOM 8480 C C . ILE F 1 67 ? -1.383 10.930 -7.445 1.00 42.60 67 ILE H C 1
ATOM 8481 O O . ILE F 1 67 ? -0.467 10.782 -8.264 1.00 41.47 67 ILE H O 1
ATOM 8486 N N . GLY F 1 68 ? -2.645 10.582 -7.691 1.00 42.97 68 GLY H N 1
ATOM 8487 C CA . GLY F 1 68 ? -3.047 9.944 -8.930 1.00 42.07 68 GLY H CA 1
ATOM 8488 C C . GLY F 1 68 ? -3.321 8.461 -8.754 1.00 41.97 68 GLY H C 1
ATOM 8489 O O . GLY F 1 68 ? -2.436 7.625 -8.963 1.00 44.39 68 GLY H O 1
ATOM 8490 N N . THR F 1 69 ? -4.561 8.122 -8.406 1.00 42.88 69 THR H N 1
ATOM 8491 C CA . THR F 1 69 ? -4.907 6.759 -8.021 1.00 43.08 69 THR H CA 1
ATOM 8492 C C . THR F 1 69 ? -5.298 5.870 -9.196 1.00 42.26 69 THR H C 1
ATOM 8493 O O . THR F 1 69 ? -4.917 4.692 -9.224 1.00 41.79 69 THR H O 1
ATOM 8497 N N . LEU F 1 70 ? -6.061 6.416 -10.152 1.00 45.71 70 LEU H N 1
ATOM 8498 C CA . LEU F 1 70 ? -6.717 5.645 -11.207 1.00 42.55 70 LEU H CA 1
ATOM 8499 C C . LEU F 1 70 ? -7.493 4.488 -10.585 1.00 47.20 70 LEU H C 1
ATOM 8500 O O . LEU F 1 70 ? -8.377 4.718 -9.751 1.00 43.69 70 LEU H O 1
ATOM 8505 N N . GLY F 1 71 ? -7.154 3.249 -10.935 1.00 43.35 71 GLY H N 1
ATOM 8506 C CA . GLY F 1 71 ? -7.822 2.087 -10.384 1.00 47.61 71 GLY H CA 1
ATOM 8507 C C . GLY F 1 71 ? -7.150 1.439 -9.190 1.00 48.77 71 GLY H C 1
ATOM 8508 O O . GLY F 1 71 ? -7.608 0.378 -8.743 1.00 48.03 71 GLY H O 1
ATOM 8509 N N . GLY F 1 72 ? -6.100 2.044 -8.642 1.00 45.26 72 GLY H N 1
ATOM 8510 C CA . GLY F 1 72 ? -5.443 1.514 -7.463 1.00 46.61 72 GLY H CA 1
ATOM 8511 C C . GLY F 1 72 ? -4.360 0.485 -7.705 1.00 42.06 72 GLY H C 1
ATOM 8512 O O . GLY F 1 72 ? -3.907 -0.142 -6.741 1.00 45.13 72 GLY H O 1
ATOM 8513 N N A PHE F 1 73 ? -3.937 0.286 -8.955 0.50 41.04 73 PHE H N 1
ATOM 8514 N N B PHE F 1 73 ? -3.918 0.297 -8.951 0.50 41.01 73 PHE H N 1
ATOM 8515 C CA A PHE F 1 73 ? -2.846 -0.642 -9.235 0.50 40.41 73 PHE H CA 1
ATOM 8516 C CA B PHE F 1 73 ? -2.852 -0.662 -9.236 0.50 40.47 73 PHE H CA 1
ATOM 8517 C C A PHE F 1 73 ? -1.607 -0.275 -8.436 0.50 39.75 73 PHE H C 1
ATOM 8518 C C B PHE F 1 73 ? -1.576 -0.300 -8.479 0.50 39.78 73 PHE H C 1
ATOM 8519 O O A PHE F 1 73 ? -1.121 -1.058 -7.611 0.50 40.05 73 PHE H O 1
ATOM 8520 O O B PHE F 1 73 ? -1.048 -1.105 -7.703 0.50 39.93 73 PHE H O 1
ATOM 8535 N N . SER F 1 74 ? -1.065 0.918 -8.691 1.00 39.37 74 SER H N 1
ATOM 8536 C CA . SER F 1 74 ? 0.112 1.359 -7.957 1.00 39.35 74 SER H CA 1
ATOM 8537 C C . SER F 1 74 ? -0.174 1.434 -6.467 1.00 40.69 74 SER H C 1
ATOM 8538 O O . SER F 1 74 ? 0.711 1.152 -5.653 1.00 40.84 74 SER H O 1
ATOM 8541 N N . THR F 1 75 ? -1.401 1.814 -6.102 1.00 41.70 75 THR H N 1
ATOM 8542 C CA . THR F 1 75 ? -1.777 1.887 -4.690 1.00 48.73 75 THR H CA 1
ATOM 8543 C C . THR F 1 75 ? -1.681 0.524 -4.011 1.00 43.39 75 THR H C 1
ATOM 8544 O O . THR F 1 75 ? -1.191 0.422 -2.881 1.00 45.65 75 THR H O 1
ATOM 8548 N N . ILE F 1 76 ? -2.162 -0.530 -4.678 1.00 43.03 76 ILE H N 1
ATOM 8549 C CA . ILE F 1 76 ? -2.100 -1.875 -4.104 1.00 43.37 76 ILE H CA 1
ATOM 8550 C C . ILE F 1 76 ? -0.653 -2.277 -3.841 1.00 44.32 76 ILE H C 1
ATOM 8551 O O . ILE F 1 76 ? -0.320 -2.829 -2.784 1.00 43.39 76 ILE H O 1
ATOM 8556 N N . TRP F 1 77 ? 0.226 -2.016 -4.811 1.00 41.46 77 TRP H N 1
ATOM 8557 C CA . TRP F 1 77 ? 1.639 -2.330 -4.647 1.00 40.83 77 TRP H CA 1
ATOM 8558 C C . TRP F 1 77 ? 2.258 -1.540 -3.499 1.00 41.52 77 TRP H C 1
ATOM 8559 O O . TRP F 1 77 ? 3.054 -2.081 -2.722 1.00 41.73 77 TRP H O 1
ATOM 8570 N N . LEU F 1 78 ? 1.933 -0.248 -3.404 1.00 41.89 78 LEU H N 1
ATOM 8571 C CA . LEU F 1 78 ? 2.465 0.578 -2.326 1.00 42.62 78 LEU H CA 1
ATOM 8572 C C . LEU F 1 78 ? 1.987 0.076 -0.970 1.00 43.94 78 LEU H C 1
ATOM 8573 O O . LEU F 1 78 ? 2.757 0.061 -0.006 1.00 44.39 78 LEU H O 1
ATOM 8578 N N . ALA F 1 79 ? 0.715 -0.322 -0.884 1.00 44.61 79 ALA H N 1
ATOM 8579 C CA . ALA F 1 79 ? 0.163 -0.816 0.378 1.00 45.92 79 ALA H CA 1
ATOM 8580 C C . ALA F 1 79 ? 0.788 -2.151 0.754 1.00 45.82 79 ALA H C 1
ATOM 8581 O O . ALA F 1 79 ? 1.019 -2.420 1.938 1.00 46.71 79 ALA H O 1
ATOM 8583 N N . ARG F 1 80 ? 1.059 -3.001 -0.246 1.00 44.77 80 ARG H N 1
ATOM 8584 C CA . ARG F 1 80 ? 1.766 -4.251 0.007 1.00 44.57 80 ARG H CA 1
ATOM 8585 C C . ARG F 1 80 ? 3.149 -3.984 0.575 1.00 44.38 80 ARG H C 1
ATOM 8586 O O . ARG F 1 80 ? 3.600 -4.687 1.488 1.00 44.94 80 ARG H O 1
ATOM 8594 N N . GLY F 1 81 ? 3.851 -2.997 0.016 1.00 43.62 81 GLY H N 1
ATOM 8595 C CA . GLY F 1 81 ? 5.199 -2.711 0.474 1.00 43.43 81 GLY H CA 1
ATOM 8596 C C . GLY F 1 81 ? 5.234 -2.041 1.837 1.00 44.66 81 GLY H C 1
ATOM 8597 O O . GLY F 1 81 ? 6.141 -2.292 2.632 1.00 44.96 81 GLY H O 1
ATOM 8598 N N . ALA F 1 82 ? 4.258 -1.176 2.119 1.00 45.41 82 ALA H N 1
ATOM 8599 C CA . ALA F 1 82 ? 4.198 -0.528 3.425 1.00 46.66 82 ALA H CA 1
ATOM 8600 C C . ALA F 1 82 ? 3.825 -1.516 4.519 1.00 47.71 82 ALA H C 1
ATOM 8601 O O . ALA F 1 82 ? 4.116 -1.271 5.697 1.00 48.67 82 ALA H O 1
ATOM 8603 N N . GLY F 1 83 ? 3.179 -2.617 4.157 1.00 47.60 83 GLY H N 1
ATOM 8604 C CA . GLY F 1 83 ? 2.909 -3.670 5.099 1.00 48.53 83 GLY H CA 1
ATOM 8605 C C . GLY F 1 83 ? 1.709 -3.375 5.971 1.00 49.91 83 GLY H C 1
ATOM 8606 O O . GLY F 1 83 ? 1.098 -2.298 5.910 1.00 50.22 83 GLY H O 1
ATOM 8607 N N . PRO F 1 84 ? 1.371 -4.345 6.831 1.00 50.84 84 PRO H N 1
ATOM 8608 C CA . PRO F 1 84 ? 0.159 -4.223 7.659 1.00 52.24 84 PRO H CA 1
ATOM 8609 C C . PRO F 1 84 ? 0.219 -3.087 8.651 1.00 53.15 84 PRO H C 1
ATOM 8610 O O . PRO F 1 84 ? -0.835 -2.594 9.080 1.00 54.13 84 PRO H O 1
ATOM 8614 N N . GLN F 1 85 ? 1.417 -2.642 9.015 1.00 52.90 85 GLN H N 1
ATOM 8615 C CA . GLN F 1 85 ? 1.536 -1.476 9.871 1.00 53.70 85 GLN H CA 1
ATOM 8616 C C . GLN F 1 85 ? 1.488 -0.153 9.108 1.00 57.38 85 GLN H C 1
ATOM 8617 O O . GLN F 1 85 ? 1.369 0.893 9.743 1.00 57.27 85 GLN H O 1
ATOM 8623 N N . GLY F 1 86 ? 1.604 -0.139 7.803 1.00 51.85 86 GLY H N 1
ATOM 8624 C CA . GLY F 1 86 ? 1.632 1.128 7.117 1.00 51.34 86 GLY H CA 1
ATOM 8625 C C . GLY F 1 86 ? 0.275 1.611 6.647 1.00 52.25 86 GLY H C 1
ATOM 8626 O O . GLY F 1 86 ? -0.729 0.887 6.616 1.00 52.04 86 GLY H O 1
ATOM 8627 N N . ARG F 1 87 ? 0.215 2.889 6.324 1.00 51.54 87 ARG H N 1
ATOM 8628 C CA . ARG F 1 87 ? -0.968 3.381 5.644 1.00 51.60 87 ARG H CA 1
ATOM 8629 C C . ARG F 1 87 ? -0.524 4.192 4.432 1.00 50.86 87 ARG H C 1
ATOM 8630 O O . ARG F 1 87 ? 0.478 4.918 4.475 1.00 52.98 87 ARG H O 1
ATOM 8638 N N . VAL F 1 88 ? -1.374 4.146 3.417 1.00 49.96 88 VAL H N 1
ATOM 8639 C CA . VAL F 1 88 ? -1.274 4.916 2.194 1.00 48.98 88 VAL H CA 1
ATOM 8640 C C . VAL F 1 88 ? -2.481 5.837 2.108 1.00 49.72 88 VAL H C 1
ATOM 8641 O O . VAL F 1 88 ? -3.614 5.402 2.345 1.00 50.47 88 VAL H O 1
ATOM 8645 N N . VAL F 1 89 ? -2.230 7.108 1.815 1.00 49.58 89 VAL H N 1
ATOM 8646 C CA . VAL F 1 89 ? -3.258 8.067 1.444 1.00 50.03 89 VAL H CA 1
ATOM 8647 C C . VAL F 1 89 ? -3.050 8.362 -0.030 1.00 48.75 89 VAL H C 1
ATOM 8648 O O . VAL F 1 89 ? -1.950 8.760 -0.425 1.00 47.92 89 VAL H O 1
ATOM 8652 N N . THR F 1 90 ? -4.083 8.140 -0.845 1.00 48.60 90 THR H N 1
ATOM 8653 C CA . THR F 1 90 ? -3.992 8.355 -2.289 1.00 47.41 90 THR H CA 1
ATOM 8654 C C . THR F 1 90 ? -5.081 9.322 -2.757 1.00 47.89 90 THR H C 1
ATOM 8655 O O . THR F 1 90 ? -6.224 9.264 -2.294 1.00 48.93 90 THR H O 1
ATOM 8659 N N . LEU F 1 91 ? -4.700 10.246 -3.641 1.00 47.19 91 LEU H N 1
ATOM 8660 C CA . LEU F 1 91 ? -5.543 11.353 -4.089 1.00 47.63 91 LEU H CA 1
ATOM 8661 C C . LEU F 1 91 ? -5.985 11.145 -5.535 1.00 48.54 91 LEU H C 1
ATOM 8662 O O . LEU F 1 91 ? -5.159 10.828 -6.401 1.00 45.45 91 LEU H O 1
ATOM 8667 N N . GLU F 1 92 ? -7.281 11.344 -5.797 1.00 47.35 92 GLU H N 1
ATOM 8668 C CA . GLU F 1 92 ? -7.892 11.082 -7.100 1.00 46.67 92 GLU H CA 1
ATOM 8669 C C . GLU F 1 92 ? -8.992 12.101 -7.405 1.00 52.81 92 GLU H C 1
ATOM 8670 O O . GLU F 1 92 ? -9.840 12.354 -6.550 1.00 52.56 92 GLU H O 1
ATOM 8676 N N . TYR F 1 93 ? -9.008 12.667 -8.621 1.00 50.97 93 TYR H N 1
ATOM 8677 C CA . TYR F 1 93 ? -10.038 13.639 -8.990 1.00 57.12 93 TYR H CA 1
ATOM 8678 C C . TYR F 1 93 ? -11.332 12.983 -9.427 1.00 57.94 93 TYR H C 1
ATOM 8679 O O . TYR F 1 93 ? -12.403 13.487 -9.100 1.00 63.20 93 TYR H O 1
ATOM 8688 N N . GLN F 1 94 ? -11.274 11.838 -10.084 1.00 52.90 94 GLN H N 1
ATOM 8689 C CA . GLN F 1 94 ? -12.474 11.248 -10.669 1.00 53.56 94 GLN H CA 1
ATOM 8690 C C . GLN F 1 94 ? -13.188 10.365 -9.659 1.00 54.66 94 GLN H C 1
ATOM 8691 O O . GLN F 1 94 ? -12.603 9.375 -9.197 1.00 51.50 94 GLN H O 1
ATOM 8697 N N . PRO F 1 95 ? -14.414 10.708 -9.256 1.00 64.42 95 PRO H N 1
ATOM 8698 C CA . PRO F 1 95 ? -15.168 9.833 -8.346 1.00 66.51 95 PRO H CA 1
ATOM 8699 C C . PRO F 1 95 ? -15.325 8.429 -8.897 1.00 64.92 95 PRO H C 1
ATOM 8700 O O . PRO F 1 95 ? -15.329 7.461 -8.122 1.00 66.66 95 PRO H O 1
ATOM 8704 N N . LYS F 1 96 ? -15.469 8.292 -10.217 1.00 61.20 96 LYS H N 1
ATOM 8705 C CA . LYS F 1 96 ? -15.586 6.966 -10.801 1.00 63.09 96 LYS H CA 1
ATOM 8706 C C . LYS F 1 96 ? -14.295 6.184 -10.611 1.00 63.25 96 LYS H C 1
ATOM 8707 O O . LYS F 1 96 ? -14.332 4.997 -10.273 1.00 64.09 96 LYS H O 1
ATOM 8709 N N . HIS F 1 97 ? -13.145 6.847 -10.768 1.00 59.28 97 HIS H N 1
ATOM 8710 C CA . HIS F 1 97 ? -11.871 6.186 -10.511 1.00 53.68 97 HIS H CA 1
ATOM 8711 C C . HIS F 1 97 ? -11.748 5.768 -9.052 1.00 51.91 97 HIS H C 1
ATOM 8712 O O . HIS F 1 97 ? -11.327 4.643 -8.758 1.00 51.87 97 HIS H O 1
ATOM 8719 N N . ALA F 1 98 ? -12.105 6.668 -8.126 1.00 52.52 98 ALA H N 1
ATOM 8720 C CA . ALA F 1 98 ? -12.007 6.364 -6.701 1.00 49.54 98 ALA H CA 1
ATOM 8721 C C . ALA F 1 98 ? -12.868 5.165 -6.318 1.00 53.83 98 ALA H C 1
ATOM 8722 O O . ALA F 1 98 ? -12.429 4.311 -5.540 1.00 55.32 98 ALA H O 1
ATOM 8724 N N . GLU F 1 99 ? -14.083 5.069 -6.875 1.00 56.26 99 GLU H N 1
ATOM 8725 C CA . GLU F 1 99 ? -14.972 3.961 -6.543 1.00 63.24 99 GLU H CA 1
ATOM 8726 C C . GLU F 1 99 ? -14.359 2.646 -7.017 1.00 59.78 99 GLU H C 1
ATOM 8727 O O . GLU F 1 99 ? -14.421 1.629 -6.315 1.00 59.68 99 GLU H O 1
ATOM 8733 N N . VAL F 1 100 ? -13.790 2.639 -8.232 1.00 50.81 100 VAL H N 1
ATOM 8734 C CA . VAL F 1 100 ? -13.087 1.452 -8.734 1.00 49.23 100 VAL H CA 1
ATOM 8735 C C . VAL F 1 100 ? -11.897 1.112 -7.843 1.00 50.54 100 VAL H C 1
ATOM 8736 O O . VAL F 1 100 ? -11.703 -0.043 -7.436 1.00 55.74 100 VAL H O 1
ATOM 8740 N N . ALA F 1 101 ? -11.099 2.123 -7.501 1.00 47.76 101 ALA H N 1
ATOM 8741 C CA . ALA F 1 101 ? -9.916 1.888 -6.684 1.00 49.50 101 ALA H CA 1
ATOM 8742 C C . ALA F 1 101 ? -10.284 1.291 -5.332 1.00 49.64 101 ALA H C 1
ATOM 8743 O O . ALA F 1 101 ? -9.622 0.361 -4.856 1.00 48.58 101 ALA H O 1
ATOM 8745 N N . ARG F 1 102 ? -11.337 1.815 -4.696 1.00 53.48 102 ARG H N 1
ATOM 8746 C CA . ARG F 1 102 ? -11.747 1.305 -3.391 1.00 52.23 102 ARG H CA 1
ATOM 8747 C C . ARG F 1 102 ? -12.124 -0.169 -3.473 1.00 55.13 102 ARG H C 1
ATOM 8748 O O . ARG F 1 102 ? -11.692 -0.979 -2.644 1.00 56.15 102 ARG H O 1
ATOM 8756 N N . VAL F 1 103 ? -12.922 -0.537 -4.479 1.00 53.03 103 VAL H N 1
ATOM 8757 C CA . VAL F 1 103 ? -13.278 -1.938 -4.676 1.00 51.97 103 VAL H CA 1
ATOM 8758 C C . VAL F 1 103 ? -12.026 -2.777 -4.888 1.00 58.41 103 VAL H C 1
ATOM 8759 O O . VAL F 1 103 ? -11.868 -3.845 -4.284 1.00 58.91 103 VAL H O 1
ATOM 8763 N N . ASN F 1 104 ? -11.104 -2.290 -5.727 1.00 52.50 104 ASN H N 1
ATOM 8764 C CA . ASN F 1 104 ? -9.890 -3.043 -6.022 1.00 47.92 104 ASN H CA 1
ATOM 8765 C C . ASN F 1 104 ? -9.015 -3.185 -4.784 1.00 47.85 104 ASN H C 1
ATOM 8766 O O . ASN F 1 104 ? -8.423 -4.246 -4.558 1.00 48.87 104 ASN H O 1
ATOM 8771 N N . LEU F 1 105 ? -8.925 -2.128 -3.969 1.00 48.43 105 LEU H N 1
ATOM 8772 C CA . LEU F 1 105 ? -8.123 -2.205 -2.751 1.00 53.37 105 LEU H CA 1
ATOM 8773 C C . LEU F 1 105 ? -8.717 -3.202 -1.762 1.00 55.67 105 LEU H C 1
ATOM 8774 O O . LEU F 1 105 ? -7.980 -3.964 -1.122 1.00 55.01 105 LEU H O 1
ATOM 8779 N N . GLN F 1 106 ? -10.046 -3.217 -1.630 1.00 53.93 106 GLN H N 1
ATOM 8780 C CA . GLN F 1 106 ? -10.686 -4.193 -0.753 1.00 55.93 106 GLN H CA 1
ATOM 8781 C C . GLN F 1 106 ? -10.435 -5.613 -1.241 1.00 62.19 106 GLN H C 1
ATOM 8782 O O . GLN F 1 106 ? -10.105 -6.500 -0.446 1.00 58.60 106 GLN H O 1
ATOM 8784 N N . ARG F 1 107 ? -10.568 -5.843 -2.552 1.00 62.87 107 ARG H N 1
ATOM 8785 C CA . ARG F 1 107 ? -10.342 -7.180 -3.088 1.00 60.50 107 ARG H CA 1
ATOM 8786 C C . ARG F 1 107 ? -8.906 -7.634 -2.866 1.00 58.35 107 ARG H C 1
ATOM 8787 O O . ARG F 1 107 ? -8.653 -8.831 -2.702 1.00 60.22 107 ARG H O 1
ATOM 8789 N N . ALA F 1 108 ? -7.957 -6.700 -2.844 1.00 52.82 108 ALA H N 1
ATOM 8790 C CA . ALA F 1 108 ? -6.553 -7.045 -2.667 1.00 52.78 108 ALA H CA 1
ATOM 8791 C C . ALA F 1 108 ? -6.151 -7.184 -1.205 1.00 51.49 108 ALA H C 1
ATOM 8792 O O . ALA F 1 108 ? -4.975 -7.441 -0.932 1.00 48.70 108 ALA H O 1
ATOM 8794 N N . GLY F 1 109 ? -7.079 -7.001 -0.264 1.00 51.93 109 GLY H N 1
ATOM 8795 C CA . GLY F 1 109 ? -6.775 -7.207 1.137 1.00 54.18 109 GLY H CA 1
ATOM 8796 C C . GLY F 1 109 ? -6.015 -6.092 1.818 1.00 55.38 109 GLY H C 1
ATOM 8797 O O . GLY F 1 109 ? -5.452 -6.312 2.898 1.00 56.17 109 GLY H O 1
ATOM 8798 N N . VAL F 1 110 ? -6.014 -4.885 1.252 1.00 53.61 110 VAL H N 1
ATOM 8799 C CA . VAL F 1 110 ? -5.241 -3.782 1.803 1.00 54.82 110 VAL H CA 1
ATOM 8800 C C . VAL F 1 110 ? -6.124 -2.623 2.247 1.00 53.45 110 VAL H C 1
ATOM 8801 O O . VAL F 1 110 ? -5.621 -1.526 2.487 1.00 59.81 110 VAL H O 1
ATOM 8805 N N . ALA F 1 111 ? -7.435 -2.845 2.370 1.00 60.70 111 ALA H N 1
ATOM 8806 C CA . ALA F 1 111 ? -8.337 -1.759 2.753 1.00 66.25 111 ALA H CA 1
ATOM 8807 C C . ALA F 1 111 ? -7.992 -1.186 4.127 1.00 66.02 111 ALA H C 1
ATOM 8808 O O . ALA F 1 111 ? -8.113 0.024 4.345 1.00 72.09 111 ALA H O 1
ATOM 8810 N N . ASP F 1 112 ? -7.557 -2.029 5.074 1.00 63.36 112 ASP H N 1
ATOM 8811 C CA . ASP F 1 112 ? -7.213 -1.494 6.394 1.00 57.16 112 ASP H CA 1
ATOM 8812 C C . ASP F 1 112 ? -6.050 -0.516 6.325 1.00 57.41 112 ASP H C 1
ATOM 8813 O O . ASP F 1 112 ? -5.848 0.261 7.263 1.00 56.37 112 ASP H O 1
ATOM 8818 N N . ARG F 1 113 ? -5.303 -0.511 5.221 1.00 55.59 113 ARG H N 1
ATOM 8819 C CA . ARG F 1 113 ? -4.096 0.284 5.121 1.00 55.29 113 ARG H CA 1
ATOM 8820 C C . ARG F 1 113 ? -4.233 1.530 4.248 1.00 55.35 113 ARG H C 1
ATOM 8821 O O . ARG F 1 113 ? -3.313 2.346 4.238 1.00 53.15 113 ARG H O 1
ATOM 8829 N N . VAL F 1 114 ? -5.323 1.700 3.501 1.00 51.99 114 VAL H N 1
ATOM 8830 C CA . VAL F 1 114 ? -5.383 2.732 2.467 1.00 51.24 114 VAL H CA 1
ATOM 8831 C C . VAL F 1 114 ? -6.661 3.546 2.596 1.00 52.25 114 VAL H C 1
ATOM 8832 O O . VAL F 1 114 ? -7.734 2.995 2.861 1.00 56.30 114 VAL H O 1
ATOM 8836 N N . GLU F 1 115 ? -6.552 4.854 2.362 1.00 52.47 115 GLU H N 1
ATOM 8837 C CA . GLU F 1 115 ? -7.714 5.722 2.234 1.00 52.93 115 GLU H CA 1
ATOM 8838 C C . GLU F 1 115 ? -7.583 6.527 0.949 1.00 53.33 115 GLU H C 1
ATOM 8839 O O . GLU F 1 115 ? -6.519 7.084 0.665 1.00 51.08 115 GLU H O 1
ATOM 8845 N N . VAL F 1 116 ? -8.652 6.538 0.156 1.00 53.13 116 VAL H N 1
ATOM 8846 C CA . VAL F 1 116 ? -8.724 7.295 -1.086 1.00 53.39 116 VAL H CA 1
ATOM 8847 C C . VAL F 1 116 ? -9.421 8.616 -0.795 1.00 61.10 116 VAL H C 1
ATOM 8848 O O . VAL F 1 116 ? -10.556 8.635 -0.301 1.00 65.77 116 VAL H O 1
ATOM 8852 N N . VAL F 1 117 ? -8.741 9.720 -1.086 1.00 52.99 117 VAL H N 1
ATOM 8853 C CA . VAL F 1 117 ? -9.262 11.060 -0.851 1.00 52.58 117 VAL H CA 1
ATOM 8854 C C . VAL F 1 117 ? -9.601 11.673 -2.204 1.00 51.76 117 VAL H C 1
ATOM 8855 O O . VAL F 1 117 ? -8.720 11.832 -3.056 1.00 50.91 117 VAL H O 1
ATOM 8859 N N . VAL F 1 118 ? -10.871 12.034 -2.393 1.00 55.24 118 VAL H N 1
ATOM 8860 C CA . VAL F 1 118 ? -11.393 12.453 -3.693 1.00 57.41 118 VAL H CA 1
ATOM 8861 C C . VAL F 1 118 ? -11.336 13.974 -3.810 1.00 57.96 118 VAL H C 1
ATOM 8862 O O . VAL F 1 118 ? -11.729 14.695 -2.887 1.00 63.26 118 VAL H O 1
ATOM 8866 N N . GLY F 1 119 ? -10.845 14.464 -4.947 1.00 57.01 119 GLY H N 1
ATOM 8867 C CA . GLY F 1 119 ? -10.776 15.886 -5.209 1.00 53.12 119 GLY H CA 1
ATOM 8868 C C . GLY F 1 119 ? -9.501 16.260 -5.939 1.00 59.40 119 GLY H C 1
ATOM 8869 O O . GLY F 1 119 ? -8.594 15.437 -6.102 1.00 56.60 119 GLY H O 1
ATOM 8870 N N . PRO F 1 120 ? -9.413 17.498 -6.424 1.00 55.64 120 PRO H N 1
ATOM 8871 C CA . PRO F 1 120 ? -8.142 17.960 -6.993 1.00 50.56 120 PRO H CA 1
ATOM 8872 C C . PRO F 1 120 ? -7.077 17.951 -5.909 1.00 61.23 120 PRO H C 1
ATOM 8873 O O . PRO F 1 120 ? -7.299 18.444 -4.801 1.00 58.60 120 PRO H O 1
ATOM 8877 N N . ALA F 1 121 ? -5.920 17.367 -6.229 1.00 59.39 121 ALA H N 1
ATOM 8878 C CA . ALA F 1 121 ? -4.887 17.188 -5.214 1.00 57.79 121 ALA H CA 1
ATOM 8879 C C . ALA F 1 121 ? -4.446 18.518 -4.614 1.00 58.29 121 ALA H C 1
ATOM 8880 O O . ALA F 1 121 ? -4.152 18.594 -3.417 1.00 60.19 121 ALA H O 1
ATOM 8882 N N . LEU F 1 122 ? -4.392 19.580 -5.424 1.00 56.88 122 LEU H N 1
ATOM 8883 C CA . LEU F 1 122 ? -4.027 20.888 -4.885 1.00 56.22 122 LEU H CA 1
ATOM 8884 C C . LEU F 1 122 ? -5.045 21.406 -3.873 1.00 56.15 122 LEU H C 1
ATOM 8885 O O . LEU F 1 122 ? -4.698 22.263 -3.054 1.00 57.20 122 LEU H O 1
ATOM 8890 N N . ASP F 1 123 ? -6.290 20.926 -3.922 1.00 56.26 123 ASP H N 1
ATOM 8891 C CA . ASP F 1 123 ? -7.292 21.292 -2.924 1.00 55.02 123 ASP H CA 1
ATOM 8892 C C . ASP F 1 123 ? -7.281 20.365 -1.720 1.00 60.19 123 ASP H C 1
ATOM 8893 O O . ASP F 1 123 ? -7.638 20.797 -0.616 1.00 63.13 123 ASP H O 1
ATOM 8898 N N . THR F 1 124 ? -6.897 19.101 -1.905 1.00 57.71 124 THR H N 1
ATOM 8899 C CA . THR F 1 124 ? -6.941 18.138 -0.811 1.00 56.88 124 THR H CA 1
ATOM 8900 C C . THR F 1 124 ? -5.635 18.073 -0.029 1.00 59.45 124 THR H C 1
ATOM 8901 O O . THR F 1 124 ? -5.660 17.788 1.176 1.00 63.67 124 THR H O 1
ATOM 8905 N N . LEU F 1 125 ? -4.501 18.335 -0.682 1.00 57.06 125 LEU H N 1
ATOM 8906 C CA . LEU F 1 125 ? -3.214 18.349 0.012 1.00 52.05 125 LEU H CA 1
ATOM 8907 C C . LEU F 1 125 ? -3.176 19.246 1.255 1.00 53.42 125 LEU H C 1
ATOM 8908 O O . LEU F 1 125 ? -2.628 18.802 2.279 1.00 53.81 125 LEU H O 1
ATOM 8913 N N . PRO F 1 126 ? -3.704 20.478 1.250 1.00 56.08 126 PRO H N 1
ATOM 8914 C CA . PRO F 1 126 ? -3.658 21.301 2.476 1.00 57.93 126 PRO H CA 1
ATOM 8915 C C . PRO F 1 126 ? -4.476 20.759 3.639 1.00 65.81 126 PRO H C 1
ATOM 8916 O O . PRO F 1 126 ? -4.254 21.195 4.777 1.00 71.16 126 PRO H O 1
ATOM 8920 N N . THR F 1 127 ? -5.381 19.812 3.419 1.00 70.42 127 THR H N 1
ATOM 8921 C CA . THR F 1 127 ? -6.184 19.278 4.511 1.00 74.38 127 THR H CA 1
ATOM 8922 C C . THR F 1 127 ? -5.618 17.990 5.095 1.00 66.71 127 THR H C 1
ATOM 8923 O O . THR F 1 127 ? -6.136 17.510 6.106 1.00 65.70 127 THR H O 1
ATOM 8927 N N . LEU F 1 128 ? -4.575 17.429 4.485 1.00 59.11 128 LEU H N 1
ATOM 8928 C CA . LEU F 1 128 ? -4.029 16.149 4.922 1.00 55.73 128 LEU H CA 1
ATOM 8929 C C . LEU F 1 128 ? -3.267 16.268 6.238 1.00 59.28 128 LEU H C 1
ATOM 8930 O O . LEU F 1 128 ? -2.398 17.129 6.392 1.00 64.70 128 LEU H O 1
ATOM 8935 N N . ALA F 1 129 ? -3.591 15.392 7.184 1.00 68.27 129 ALA H N 1
ATOM 8936 C CA . ALA F 1 129 ? -2.901 15.360 8.467 1.00 72.20 129 ALA H CA 1
ATOM 8937 C C . ALA F 1 129 ? -2.310 13.970 8.672 1.00 78.21 129 ALA H C 1
ATOM 8938 O O . ALA F 1 129 ? -1.866 13.334 7.709 1.00 81.96 129 ALA H O 1
ATOM 8940 N N . GLY F 1 130 ? -2.283 13.491 9.914 1.00 77.09 130 GLY H N 1
ATOM 8941 C CA . GLY F 1 130 ? -1.759 12.174 10.213 1.00 78.78 130 GLY H CA 1
ATOM 8942 C C . GLY F 1 130 ? -0.264 12.087 10.444 1.00 81.46 130 GLY H C 1
ATOM 8943 O O . GLY F 1 130 ? 0.217 11.032 10.882 1.00 84.07 130 GLY H O 1
ATOM 8944 N N . GLY F 1 131 ? 0.487 13.145 10.154 1.00 82.10 131 GLY H N 1
ATOM 8945 C CA . GLY F 1 131 ? 1.918 13.141 10.342 1.00 77.70 131 GLY H CA 1
ATOM 8946 C C . GLY F 1 131 ? 2.699 12.985 9.053 1.00 70.75 131 GLY H C 1
ATOM 8947 O O . GLY F 1 131 ? 2.133 12.813 7.964 1.00 63.24 131 GLY H O 1
ATOM 8948 N N . PRO F 1 132 ? 4.026 13.007 9.165 1.00 62.22 132 PRO H N 1
ATOM 8949 C CA . PRO F 1 132 ? 4.871 13.142 7.976 1.00 56.26 132 PRO H CA 1
ATOM 8950 C C . PRO F 1 132 ? 4.981 11.853 7.183 1.00 52.36 132 PRO H C 1
ATOM 8951 O O . PRO F 1 132 ? 4.935 10.746 7.720 1.00 52.51 132 PRO H O 1
ATOM 8955 N N . PHE F 1 133 ? 5.116 12.019 5.876 1.00 51.20 133 PHE H N 1
ATOM 8956 C CA . PHE F 1 133 ? 5.182 10.887 4.966 1.00 50.01 133 PHE H CA 1
ATOM 8957 C C . PHE F 1 133 ? 6.615 10.404 4.790 1.00 49.21 133 PHE H C 1
ATOM 8958 O O . PHE F 1 133 ? 7.569 11.178 4.886 1.00 49.24 133 PHE H O 1
ATOM 8966 N N . ASP F 1 134 ? 6.753 9.092 4.599 1.00 48.61 134 ASP H N 1
ATOM 8967 C CA . ASP F 1 134 ? 8.029 8.449 4.314 1.00 47.76 134 ASP H CA 1
ATOM 8968 C C . ASP F 1 134 ? 8.293 8.320 2.825 1.00 46.33 134 ASP H C 1
ATOM 8969 O O . ASP F 1 134 ? 9.454 8.249 2.405 1.00 45.60 134 ASP H O 1
ATOM 8974 N N . LEU F 1 135 ? 7.228 8.263 2.037 1.00 45.97 135 LEU H N 1
ATOM 8975 C CA . LEU F 1 135 ? 7.324 7.982 0.613 1.00 44.64 135 LEU H CA 1
ATOM 8976 C C . LEU F 1 135 ? 6.186 8.705 -0.079 1.00 44.64 135 LEU H C 1
ATOM 8977 O O . LEU F 1 135 ? 5.039 8.620 0.372 1.00 45.42 135 LEU H O 1
ATOM 8982 N N . VAL F 1 136 ? 6.505 9.424 -1.157 1.00 43.84 136 VAL H N 1
ATOM 8983 C CA . VAL F 1 136 ? 5.508 10.125 -1.950 1.00 43.75 136 VAL H CA 1
ATOM 8984 C C . VAL F 1 136 ? 5.673 9.682 -3.392 1.00 42.37 136 VAL H C 1
ATOM 8985 O O . VAL F 1 136 ? 6.774 9.780 -3.937 1.00 41.57 136 VAL H O 1
ATOM 8989 N N . PHE F 1 137 ? 4.590 9.190 -3.990 1.00 42.14 137 PHE H N 1
ATOM 8990 C CA . PHE F 1 137 ? 4.549 8.790 -5.393 1.00 40.91 137 PHE H CA 1
ATOM 8991 C C . PHE F 1 137 ? 3.656 9.771 -6.142 1.00 40.96 137 PHE H C 1
ATOM 8992 O O . PHE F 1 137 ? 2.457 9.866 -5.857 1.00 41.72 137 PHE H O 1
ATOM 9000 N N . ILE F 1 138 ? 4.237 10.487 -7.105 1.00 40.20 138 ILE H N 1
ATOM 9001 C CA . ILE F 1 138 ? 3.556 11.565 -7.819 1.00 40.27 138 ILE H CA 1
ATOM 9002 C C . ILE F 1 138 ? 3.289 11.090 -9.240 1.00 39.13 138 ILE H C 1
ATOM 9003 O O . ILE F 1 138 ? 4.223 10.932 -10.034 1.00 38.10 138 ILE H O 1
ATOM 9008 N N . ASP F 1 139 ? 2.018 10.896 -9.573 1.00 39.35 139 ASP H N 1
ATOM 9009 C CA . ASP F 1 139 ? 1.656 10.273 -10.842 1.00 38.36 139 ASP H CA 1
ATOM 9010 C C . ASP F 1 139 ? 0.264 10.729 -11.274 1.00 38.83 139 ASP H C 1
ATOM 9011 O O . ASP F 1 139 ? -0.616 9.922 -11.578 1.00 38.80 139 ASP H O 1
ATOM 9016 N N . ALA F 1 140 ? 0.041 12.040 -11.285 1.00 39.36 140 ALA H N 1
ATOM 9017 C CA . ALA F 1 140 ? -1.275 12.581 -11.594 1.00 39.96 140 ALA H CA 1
ATOM 9018 C C . ALA F 1 140 ? -1.216 13.470 -12.829 1.00 39.34 140 ALA H C 1
ATOM 9019 O O . ALA F 1 140 ? -0.685 13.059 -13.867 1.00 38.18 140 ALA H O 1
ATOM 9021 N N . ASP F 1 141 ? -1.751 14.689 -12.727 1.00 40.12 141 ASP H N 1
ATOM 9022 C CA . ASP F 1 141 ? -1.669 15.650 -13.824 1.00 39.67 141 ASP H CA 1
ATOM 9023 C C . ASP F 1 141 ? -0.270 16.250 -13.841 1.00 39.22 141 ASP H C 1
ATOM 9024 O O . ASP F 1 141 ? 0.151 16.892 -12.872 1.00 41.48 141 ASP H O 1
ATOM 9029 N N . LYS F 1 142 ? 0.450 16.047 -14.946 1.00 38.03 142 LYS H N 1
ATOM 9030 C CA . LYS F 1 142 ? 1.875 16.349 -14.949 1.00 37.91 142 LYS H CA 1
ATOM 9031 C C . LYS F 1 142 ? 2.136 17.840 -14.845 1.00 38.46 142 LYS H C 1
ATOM 9032 O O . LYS F 1 142 ? 3.185 18.238 -14.329 1.00 38.36 142 LYS H O 1
ATOM 9038 N N . GLU F 1 143 ? 1.212 18.677 -15.337 1.00 39.48 143 GLU H N 1
ATOM 9039 C CA . GLU F 1 143 ? 1.383 20.118 -15.231 1.00 47.77 143 GLU H CA 1
ATOM 9040 C C . GLU F 1 143 ? 1.432 20.584 -13.783 1.00 51.75 143 GLU H C 1
ATOM 9041 O O . GLU F 1 143 ? 1.897 21.697 -13.520 1.00 51.06 143 GLU H O 1
ATOM 9043 N N . ASN F 1 144 ? 0.992 19.763 -12.834 1.00 48.18 144 ASN H N 1
ATOM 9044 C CA . ASN F 1 144 ? 1.090 20.112 -11.425 1.00 49.29 144 ASN H CA 1
ATOM 9045 C C . ASN F 1 144 ? 2.186 19.338 -10.711 1.00 41.79 144 ASN H C 1
ATOM 9046 O O . ASN F 1 144 ? 2.230 19.363 -9.481 1.00 42.69 144 ASN H O 1
ATOM 9051 N N . ASN F 1 145 ? 3.071 18.658 -11.454 1.00 40.59 145 ASN H N 1
ATOM 9052 C CA . ASN F 1 145 ? 4.191 17.936 -10.846 1.00 46.01 145 ASN H CA 1
ATOM 9053 C C . ASN F 1 145 ? 4.925 18.797 -9.823 1.00 44.08 145 ASN H C 1
ATOM 9054 O O . ASN F 1 145 ? 5.159 18.372 -8.684 1.00 43.31 145 ASN H O 1
ATOM 9059 N N . VAL F 1 146 ? 5.295 20.014 -10.225 1.00 47.29 146 VAL H N 1
ATOM 9060 C CA . VAL F 1 146 ? 6.141 20.860 -9.396 1.00 46.06 146 VAL H CA 1
ATOM 9061 C C . VAL F 1 146 ? 5.405 21.268 -8.131 1.00 43.71 146 VAL H C 1
ATOM 9062 O O . VAL F 1 146 ? 5.954 21.184 -7.028 1.00 45.42 146 VAL H O 1
ATOM 9066 N N . ALA F 1 147 ? 4.140 21.671 -8.262 1.00 44.03 147 ALA H N 1
ATOM 9067 C CA . ALA F 1 147 ? 3.346 21.982 -7.079 1.00 46.43 147 ALA H CA 1
ATOM 9068 C C . ALA F 1 147 ? 3.251 20.776 -6.150 1.00 48.70 147 ALA H C 1
ATOM 9069 O O . ALA F 1 147 ? 3.381 20.916 -4.932 1.00 48.72 147 ALA H O 1
ATOM 9071 N N . TYR F 1 148 ? 3.066 19.577 -6.712 1.00 45.02 148 TYR H N 1
ATOM 9072 C CA . TYR F 1 148 ? 2.962 18.378 -5.883 1.00 49.11 148 TYR H CA 1
ATOM 9073 C C . TYR F 1 148 ? 4.280 18.057 -5.195 1.00 46.02 148 TYR H C 1
ATOM 9074 O O . TYR F 1 148 ? 4.290 17.558 -4.058 1.00 45.26 148 TYR H O 1
ATOM 9083 N N . ILE F 1 149 ? 5.402 18.322 -5.870 1.00 43.80 149 ILE H N 1
ATOM 9084 C CA . ILE F 1 149 ? 6.697 18.082 -5.245 1.00 43.99 149 ILE H CA 1
ATOM 9085 C C . ILE F 1 149 ? 6.898 19.035 -4.070 1.00 45.09 149 ILE H C 1
ATOM 9086 O O . ILE F 1 149 ? 7.400 18.637 -3.016 1.00 45.59 149 ILE H O 1
ATOM 9091 N N . GLN F 1 150 ? 6.516 20.303 -4.235 1.00 45.68 150 GLN H N 1
ATOM 9092 C CA . GLN F 1 150 ? 6.614 21.235 -3.112 1.00 47.01 150 GLN H CA 1
ATOM 9093 C C . GLN F 1 150 ? 5.740 20.785 -1.946 1.00 50.63 150 GLN H C 1
ATOM 9094 O O . GLN F 1 150 ? 6.160 20.853 -0.784 1.00 51.99 150 GLN H O 1
ATOM 9100 N N . TRP F 1 151 ? 4.532 20.290 -2.232 1.00 47.88 151 TRP H N 1
ATOM 9101 C CA . TRP F 1 151 ? 3.699 19.753 -1.162 1.00 48.78 151 TRP H CA 1
ATOM 9102 C C . TRP F 1 151 ? 4.340 18.531 -0.531 1.00 48.82 151 TRP H C 1
ATOM 9103 O O . TRP F 1 151 ? 4.252 18.336 0.687 1.00 49.61 151 TRP H O 1
ATOM 9114 N N . ALA F 1 152 ? 4.964 17.674 -1.347 1.00 47.26 152 ALA H N 1
ATOM 9115 C CA . ALA F 1 152 ? 5.626 16.495 -0.798 1.00 47.74 152 ALA H CA 1
ATOM 9116 C C . ALA F 1 152 ? 6.695 16.902 0.206 1.00 52.37 152 ALA H C 1
ATOM 9117 O O . ALA F 1 152 ? 6.794 16.319 1.290 1.00 48.28 152 ALA H O 1
ATOM 9119 N N . ILE F 1 153 ? 7.501 17.907 -0.138 1.00 56.67 153 ILE H N 1
ATOM 9120 C CA . ILE F 1 153 ? 8.487 18.420 0.807 1.00 58.98 153 ILE H CA 1
ATOM 9121 C C . ILE F 1 153 ? 7.799 18.935 2.067 1.00 56.31 153 ILE H C 1
ATOM 9122 O O . ILE F 1 153 ? 8.242 18.662 3.190 1.00 58.34 153 ILE H O 1
ATOM 9127 N N . ARG F 1 154 ? 6.675 19.645 1.904 1.00 54.79 154 ARG H N 1
ATOM 9128 C CA . ARG F 1 154 ? 5.975 20.201 3.060 1.00 56.18 154 ARG H CA 1
ATOM 9129 C C . ARG F 1 154 ? 5.523 19.106 4.009 1.00 61.57 154 ARG H C 1
ATOM 9130 O O . ARG F 1 154 ? 5.586 19.269 5.233 1.00 56.59 154 ARG H O 1
ATOM 9138 N N . LEU F 1 155 ? 5.068 17.980 3.463 1.00 51.37 155 LEU H N 1
ATOM 9139 C CA . LEU F 1 155 ? 4.419 16.944 4.248 1.00 51.83 155 LEU H CA 1
ATOM 9140 C C . LEU F 1 155 ? 5.307 15.743 4.553 1.00 51.31 155 LEU H C 1
ATOM 9141 O O . LEU F 1 155 ? 4.838 14.801 5.198 1.00 51.67 155 LEU H O 1
ATOM 9146 N N . ALA F 1 156 ? 6.556 15.731 4.107 1.00 50.52 156 ALA H N 1
ATOM 9147 C CA . ALA F 1 156 ? 7.398 14.553 4.272 1.00 49.95 156 ALA H CA 1
ATOM 9148 C C . ALA F 1 156 ? 8.396 14.731 5.411 1.00 53.93 156 ALA H C 1
ATOM 9149 O O . ALA F 1 156 ? 8.710 15.849 5.824 1.00 54.03 156 ALA H O 1
ATOM 9151 N N . ARG F 1 157 ? 8.868 13.602 5.938 1.00 50.64 157 ARG H N 1
ATOM 9152 C CA . ARG F 1 157 ? 9.969 13.631 6.891 1.00 54.55 157 ARG H CA 1
ATOM 9153 C C . ARG F 1 157 ? 11.290 13.793 6.146 1.00 58.27 157 ARG H C 1
ATOM 9154 O O . ARG F 1 157 ? 11.398 13.500 4.951 1.00 53.87 157 ARG H O 1
ATOM 9162 N N . ARG F 1 158 ? 12.307 14.264 6.866 1.00 54.66 158 ARG H N 1
ATOM 9163 C CA . ARG F 1 158 ? 13.640 14.309 6.283 1.00 58.31 158 ARG H CA 1
ATOM 9164 C C . ARG F 1 158 ? 14.075 12.901 5.899 1.00 53.64 158 ARG H C 1
ATOM 9165 O O . ARG F 1 158 ? 13.829 11.938 6.630 1.00 49.55 158 ARG H O 1
ATOM 9173 N N . GLY F 1 159 ? 14.709 12.781 4.735 1.00 50.06 159 GLY H N 1
ATOM 9174 C CA . GLY F 1 159 ? 15.102 11.488 4.218 1.00 50.44 159 GLY H CA 1
ATOM 9175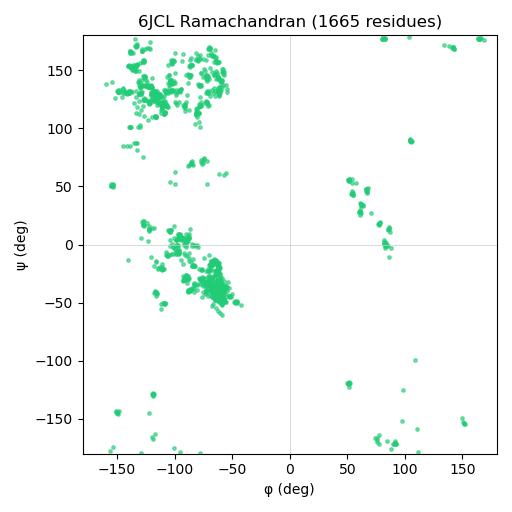 C C . GLY F 1 159 ? 14.015 10.728 3.490 1.00 46.28 159 GLY H C 1
ATOM 9176 O O . GLY F 1 159 ? 14.267 9.599 3.044 1.00 45.46 159 GLY H O 1
ATOM 9177 N N . ALA F 1 160 ? 12.807 11.277 3.401 1.00 46.63 160 ALA H N 1
ATOM 9178 C CA . ALA F 1 160 ? 11.745 10.622 2.662 1.00 45.99 160 ALA H CA 1
ATOM 9179 C C . ALA F 1 160 ? 12.107 10.536 1.177 1.00 44.59 160 ALA H C 1
ATOM 9180 O O . ALA F 1 160 ? 12.937 11.293 0.662 1.00 44.24 160 ALA H O 1
ATOM 9182 N N . VAL F 1 161 ? 11.470 9.594 0.496 1.00 43.84 161 VAL H N 1
ATOM 9183 C CA . VAL F 1 161 ? 11.690 9.347 -0.927 1.00 42.50 161 VAL H CA 1
ATOM 9184 C C . VAL F 1 161 ? 10.512 9.898 -1.714 1.00 42.31 161 VAL H C 1
ATOM 9185 O O . VAL F 1 161 ? 9.353 9.626 -1.382 1.00 42.82 161 VAL H O 1
ATOM 9189 N N . ILE F 1 162 ? 10.810 10.644 -2.778 1.00 41.61 162 ILE H N 1
ATOM 9190 C CA . ILE F 1 162 ? 9.816 11.119 -3.727 1.00 41.26 162 ILE H CA 1
ATOM 9191 C C . ILE F 1 162 ? 10.095 10.426 -5.056 1.00 39.87 162 ILE H C 1
ATOM 9192 O O . ILE F 1 162 ? 11.244 10.404 -5.514 1.00 39.19 162 ILE H O 1
ATOM 9197 N N . VAL F 1 163 ? 9.059 9.836 -5.643 1.00 39.49 163 VAL H N 1
ATOM 9198 C CA . VAL F 1 163 ? 9.132 9.230 -6.974 1.00 38.21 163 VAL H CA 1
ATOM 9199 C C . VAL F 1 163 ? 8.122 9.917 -7.881 1.00 38.03 163 VAL H C 1
ATOM 9200 O O . VAL F 1 163 ? 6.941 10.017 -7.530 1.00 38.72 163 VAL H O 1
ATOM 9204 N N . VAL F 1 164 ? 8.579 10.360 -9.060 1.00 37.13 164 VAL H N 1
ATOM 9205 C CA . VAL F 1 164 ? 7.729 10.973 -10.073 1.00 36.83 164 VAL H CA 1
ATOM 9206 C C . VAL F 1 164 ? 7.763 10.081 -11.313 1.00 35.57 164 VAL H C 1
ATOM 9207 O O . VAL F 1 164 ? 8.843 9.748 -11.814 1.00 34.74 164 VAL H O 1
ATOM 9211 N N . ASP F 1 165 ? 6.588 9.668 -11.776 1.00 35.48 165 ASP H N 1
ATOM 9212 C CA . ASP F 1 165 ? 6.480 8.774 -12.927 1.00 34.38 165 ASP H CA 1
ATOM 9213 C C . ASP F 1 165 ? 6.496 9.553 -14.238 1.00 33.67 165 ASP H C 1
ATOM 9214 O O . ASP F 1 165 ? 6.150 10.734 -14.284 1.00 34.16 165 ASP H O 1
ATOM 9219 N N . ASN F 1 166 ? 6.928 8.870 -15.304 1.00 32.52 166 ASN H N 1
ATOM 9220 C CA . ASN F 1 166 ? 6.733 9.328 -16.695 1.00 31.75 166 ASN H CA 1
ATOM 9221 C C . ASN F 1 166 ? 7.513 10.607 -17.006 1.00 33.50 166 ASN H C 1
ATOM 9222 O O . ASN F 1 166 ? 6.977 11.538 -17.602 1.00 32.92 166 ASN H O 1
ATOM 9227 N N . VAL F 1 167 ? 8.796 10.646 -16.642 1.00 31.57 167 VAL H N 1
ATOM 9228 C CA . VAL F 1 167 ? 9.536 11.902 -16.771 1.00 31.75 167 VAL H CA 1
ATOM 9229 C C . VAL F 1 167 ? 10.383 11.987 -18.043 1.00 32.97 167 VAL H C 1
ATOM 9230 O O . VAL F 1 167 ? 11.100 12.982 -18.214 1.00 30.78 167 VAL H O 1
ATOM 9234 N N . ILE F 1 168 ? 10.309 11.002 -18.946 1.00 30.98 168 ILE H N 1
ATOM 9235 C CA . ILE F 1 168 ? 11.141 10.967 -20.150 1.00 28.62 168 ILE H CA 1
ATOM 9236 C C . ILE F 1 168 ? 10.314 11.064 -21.430 1.00 36.01 168 ILE H C 1
ATOM 9237 O O . ILE F 1 168 ? 10.711 11.753 -22.385 1.00 28.12 168 ILE H O 1
ATOM 9242 N N . ARG F 1 169 ? 9.175 10.375 -21.487 1.00 28.04 169 ARG H N 1
ATOM 9243 C CA . ARG F 1 169 ? 8.224 10.522 -22.588 1.00 30.76 169 ARG H CA 1
ATOM 9244 C C . ARG F 1 169 ? 8.883 10.308 -23.957 1.00 32.31 169 ARG H C 1
ATOM 9245 O O . ARG F 1 169 ? 8.754 11.126 -24.867 1.00 31.16 169 ARG H O 1
ATOM 9253 N N . GLY F 1 170 ? 9.572 9.180 -24.115 1.00 25.85 170 GLY H N 1
ATOM 9254 C CA . GLY F 1 170 ? 10.142 8.852 -25.420 1.00 27.93 170 GLY H CA 1
ATOM 9255 C C . GLY F 1 170 ? 11.149 9.853 -25.936 1.00 29.83 170 GLY H C 1
ATOM 9256 O O . GLY F 1 170 ? 11.305 10.000 -27.161 1.00 28.57 170 GLY H O 1
ATOM 9257 N N . GLY F 1 171 ? 11.843 10.549 -25.037 1.00 35.37 171 GLY H N 1
ATOM 9258 C CA . GLY F 1 171 ? 12.781 11.571 -25.428 1.00 35.30 171 GLY H CA 1
ATOM 9259 C C . GLY F 1 171 ? 12.169 12.920 -25.710 1.00 34.83 171 GLY H C 1
ATOM 9260 O O . GLY F 1 171 ? 12.909 13.854 -26.044 1.00 33.21 171 GLY H O 1
ATOM 9261 N N . GLY F 1 172 ? 10.850 13.065 -25.557 1.00 31.23 172 GLY H N 1
ATOM 9262 C CA . GLY F 1 172 ? 10.200 14.338 -25.831 1.00 34.83 172 GLY H CA 1
ATOM 9263 C C . GLY F 1 172 ? 10.672 15.475 -24.953 1.00 39.66 172 GLY H C 1
ATOM 9264 O O . GLY F 1 172 ? 10.468 16.647 -25.303 1.00 36.10 172 GLY H O 1
ATOM 9265 N N . ILE F 1 173 ? 11.277 15.171 -23.800 1.00 33.69 173 ILE H N 1
ATOM 9266 C CA . ILE F 1 173 ? 11.794 16.253 -22.974 1.00 34.00 173 ILE H CA 1
ATOM 9267 C C . ILE F 1 173 ? 12.973 16.970 -23.633 1.00 36.45 173 ILE H C 1
ATOM 9268 O O . ILE F 1 173 ? 13.336 18.073 -23.203 1.00 39.88 173 ILE H O 1
ATOM 9273 N N . LEU F 1 174 ? 13.610 16.355 -24.634 1.00 35.97 174 LEU H N 1
ATOM 9274 C CA . LEU F 1 174 ? 14.675 16.981 -25.407 1.00 38.52 174 LEU H CA 1
ATOM 9275 C C . LEU F 1 174 ? 14.274 17.369 -26.827 1.00 43.80 174 LEU H C 1
ATOM 9276 O O . LEU F 1 174 ? 15.045 18.063 -27.496 1.00 48.17 174 LEU H O 1
ATOM 9281 N N . ALA F 1 175 ? 13.103 16.960 -27.304 1.00 38.83 175 ALA H N 1
ATOM 9282 C CA . ALA F 1 175 ? 12.822 16.992 -28.734 1.00 40.66 175 ALA H CA 1
ATOM 9283 C C . ALA F 1 175 ? 11.915 18.118 -29.194 1.00 53.61 175 ALA H C 1
ATOM 9284 O O . ALA F 1 175 ? 11.590 18.165 -30.386 1.00 62.35 175 ALA H O 1
ATOM 9286 N N . GLU F 1 176 ? 11.508 19.029 -28.319 1.00 60.26 176 GLU H N 1
ATOM 9287 C CA . GLU F 1 176 ? 10.652 20.133 -28.750 1.00 70.78 176 GLU H CA 1
ATOM 9288 C C . GLU F 1 176 ? 9.389 19.556 -29.385 1.00 68.73 176 GLU H C 1
ATOM 9289 O O . GLU F 1 176 ? 9.028 19.864 -30.525 1.00 75.21 176 GLU H O 1
ATOM 9291 N N . SER F 1 177 ? 8.748 18.671 -28.633 1.00 57.25 177 SER H N 1
ATOM 9292 C CA . SER F 1 177 ? 7.588 17.910 -29.063 1.00 47.87 177 SER H CA 1
ATOM 9293 C C . SER F 1 177 ? 6.334 18.566 -28.503 1.00 40.89 177 SER H C 1
ATOM 9294 O O . SER F 1 177 ? 6.305 18.980 -27.333 1.00 40.93 177 SER H O 1
ATOM 9297 N N . ASP F 1 178 ? 5.291 18.639 -29.331 1.00 36.43 178 ASP H N 1
ATOM 9298 C CA . ASP F 1 178 ? 4.049 19.257 -28.881 1.00 31.88 178 ASP H CA 1
ATOM 9299 C C . ASP F 1 178 ? 3.362 18.335 -27.885 1.00 35.49 178 ASP H C 1
ATOM 9300 O O . ASP F 1 178 ? 2.355 17.691 -28.197 1.00 35.11 178 ASP H O 1
ATOM 9305 N N . ASP F 1 179 ? 3.949 18.250 -26.692 1.00 32.92 179 ASP H N 1
ATOM 9306 C CA . ASP F 1 179 ? 3.561 17.289 -25.663 1.00 35.15 179 ASP H CA 1
ATOM 9307 C C . ASP F 1 179 ? 3.564 18.028 -24.330 1.00 37.37 179 ASP H C 1
ATOM 9308 O O . ASP F 1 179 ? 4.632 18.239 -23.747 1.00 37.91 179 ASP H O 1
ATOM 9313 N N . ALA F 1 180 ? 2.374 18.409 -23.856 1.00 37.01 180 ALA H N 1
ATOM 9314 C CA . ALA F 1 180 ? 2.277 19.226 -22.647 1.00 39.14 180 ALA H CA 1
ATOM 9315 C C . ALA F 1 180 ? 2.955 18.539 -21.468 1.00 38.85 180 ALA H C 1
ATOM 9316 O O . ALA F 1 180 ? 3.561 19.199 -20.616 1.00 40.86 180 ALA H O 1
ATOM 9318 N N . ASP F 1 181 ? 2.824 17.224 -21.378 1.00 36.05 181 ASP H N 1
ATOM 9319 C CA . ASP F 1 181 ? 3.421 16.487 -20.276 1.00 38.99 181 ASP H CA 1
ATOM 9320 C C . ASP F 1 181 ? 4.925 16.293 -20.443 1.00 37.25 181 ASP H C 1
ATOM 9321 O O . ASP F 1 181 ? 5.616 16.070 -19.444 1.00 35.65 181 ASP H O 1
ATOM 9326 N N . ALA F 1 182 ? 5.445 16.370 -21.674 1.00 35.45 182 ALA H N 1
ATOM 9327 C CA . ALA F 1 182 ? 6.893 16.391 -21.856 1.00 33.19 182 ALA H CA 1
ATOM 9328 C C . ALA F 1 182 ? 7.466 17.725 -21.399 1.00 38.30 182 ALA H C 1
ATOM 9329 O O . ALA F 1 182 ? 8.528 17.774 -20.763 1.00 39.04 182 ALA H O 1
ATOM 9331 N N . VAL F 1 183 ? 6.772 18.819 -21.716 1.00 34.22 183 VAL H N 1
ATOM 9332 C CA . VAL F 1 183 ? 7.165 20.122 -21.194 1.00 35.63 183 VAL H CA 1
ATOM 9333 C C . VAL F 1 183 ? 7.165 20.088 -19.674 1.00 34.43 183 VAL H C 1
ATOM 9334 O O . VAL F 1 183 ? 8.118 20.534 -19.020 1.00 37.19 183 VAL H O 1
ATOM 9338 N N . ALA F 1 184 ? 6.099 19.535 -19.090 1.00 35.74 184 ALA H N 1
ATOM 9339 C CA . ALA F 1 184 ? 6.019 19.432 -17.638 1.00 40.46 184 ALA H CA 1
ATOM 9340 C C . ALA F 1 184 ? 7.161 18.591 -17.090 1.00 39.36 184 ALA H C 1
ATOM 9341 O O . ALA F 1 184 ? 7.777 18.958 -16.083 1.00 39.22 184 ALA H O 1
ATOM 9343 N N . ALA F 1 185 ? 7.477 17.474 -17.761 1.00 34.11 185 ALA H N 1
ATOM 9344 C CA . ALA F 1 185 ? 8.542 16.592 -17.290 1.00 35.95 185 ALA H CA 1
ATOM 9345 C C . ALA F 1 185 ? 9.896 17.291 -17.333 1.00 38.34 185 ALA H C 1
ATOM 9346 O O . ALA F 1 185 ? 10.674 17.215 -16.377 1.00 36.40 185 ALA H O 1
ATOM 9348 N N . ARG F 1 186 ? 10.196 17.986 -18.432 1.00 35.67 186 ARG H N 1
ATOM 9349 C CA . ARG F 1 186 ? 11.453 18.723 -18.495 1.00 35.21 186 ARG H CA 1
ATOM 9350 C C . ARG F 1 186 ? 11.551 19.746 -17.361 1.00 36.65 186 ARG H C 1
ATOM 9351 O O . ARG F 1 186 ? 12.576 19.834 -16.677 1.00 38.66 186 ARG H O 1
ATOM 9359 N N . ARG F 1 187 ? 10.483 20.517 -17.139 1.00 38.65 187 ARG H N 1
ATOM 9360 C CA . ARG F 1 187 ? 10.491 21.496 -16.057 1.00 38.10 187 ARG H CA 1
ATOM 9361 C C . ARG F 1 187 ? 10.554 20.825 -14.690 1.00 37.15 187 ARG H C 1
ATOM 9362 O O . ARG F 1 187 ? 11.162 21.370 -13.761 1.00 39.17 187 ARG H O 1
ATOM 9370 N N . THR F 1 188 ? 9.920 19.659 -14.542 1.00 36.89 188 THR H N 1
ATOM 9371 C CA . THR F 1 188 ? 9.992 18.924 -13.284 1.00 41.42 188 THR H CA 1
ATOM 9372 C C . THR F 1 188 ? 11.423 18.521 -12.970 1.00 36.98 188 THR H C 1
ATOM 9373 O O . THR F 1 188 ? 11.906 18.722 -11.849 1.00 37.80 188 THR H O 1
ATOM 9377 N N . LEU F 1 189 ? 12.123 17.970 -13.959 1.00 39.57 189 LEU H N 1
ATOM 9378 C CA . LEU F 1 189 ? 13.504 17.553 -13.752 1.00 41.99 189 LEU H CA 1
ATOM 9379 C C . LEU F 1 189 ? 14.382 18.747 -13.431 1.00 41.98 189 LEU H C 1
ATOM 9380 O O . LEU F 1 189 ? 15.250 18.679 -12.554 1.00 40.60 189 LEU H O 1
ATOM 9385 N N . GLN F 1 190 ? 14.173 19.856 -14.133 1.00 37.62 190 GLN H N 1
ATOM 9386 C CA . GLN F 1 190 ? 14.941 21.048 -13.802 1.00 41.00 190 GLN H CA 1
ATOM 9387 C C . GLN F 1 190 ? 14.597 21.557 -12.408 1.00 41.42 190 GLN H C 1
ATOM 9388 O O . GLN F 1 190 ? 15.497 21.975 -11.666 1.00 42.99 190 GLN H O 1
ATOM 9394 N N . MET F 1 191 ? 13.319 21.484 -12.007 1.00 46.50 191 MET H N 1
ATOM 9395 C CA . MET F 1 191 ? 12.986 21.959 -10.672 1.00 45.27 191 MET H CA 1
ATOM 9396 C C . MET F 1 191 ? 13.651 21.073 -9.624 1.00 47.53 191 MET H C 1
ATOM 9397 O O . MET F 1 191 ? 14.110 21.563 -8.587 1.00 47.48 191 MET H O 1
ATOM 9402 N N . MET F 1 192 ? 13.667 19.758 -9.842 1.00 44.92 192 MET H N 1
ATOM 9403 C CA . MET F 1 192 ? 14.265 18.883 -8.841 1.00 40.24 192 MET H CA 1
ATOM 9404 C C . MET F 1 192 ? 15.772 19.096 -8.755 1.00 42.79 192 MET H C 1
ATOM 9405 O O . MET F 1 192 ? 16.348 19.065 -7.659 1.00 47.07 192 MET H O 1
ATOM 9410 N N . GLY F 1 193 ? 16.423 19.305 -9.902 1.00 41.83 193 GLY H N 1
ATOM 9411 C CA . GLY F 1 193 ? 17.866 19.492 -9.912 1.00 44.31 193 GLY H CA 1
ATOM 9412 C C . GLY F 1 193 ? 18.312 20.763 -9.212 1.00 48.31 193 GLY H C 1
ATOM 9413 O O . GLY F 1 193 ? 19.341 20.775 -8.530 1.00 49.27 193 GLY H O 1
ATOM 9414 N N . GLU F 1 194 ? 17.532 21.834 -9.343 1.00 43.38 194 GLU H N 1
ATOM 9415 C CA . GLU F 1 194 ? 17.900 23.121 -8.771 1.00 49.69 194 GLU H CA 1
ATOM 9416 C C . GLU F 1 194 ? 17.510 23.242 -7.305 1.00 52.77 194 GLU H C 1
ATOM 9417 O O . GLU F 1 194 ? 18.028 24.125 -6.613 1.00 52.83 194 GLU H O 1
ATOM 9423 N N . HIS F 1 195 ? 16.615 22.388 -6.821 1.00 44.12 195 HIS H N 1
ATOM 9424 C CA . HIS F 1 195 ? 16.089 22.535 -5.464 1.00 50.44 195 HIS H CA 1
ATOM 9425 C C . HIS F 1 195 ? 17.129 22.127 -4.427 1.00 51.19 195 HIS H C 1
ATOM 9426 O O . HIS F 1 195 ? 17.614 20.991 -4.465 1.00 46.41 195 HIS H O 1
ATOM 9433 N N . PRO F 1 196 ? 17.509 23.009 -3.498 1.00 51.58 196 PRO H N 1
ATOM 9434 C CA . PRO F 1 196 ? 18.510 22.623 -2.493 1.00 51.35 196 PRO H CA 1
ATOM 9435 C C . PRO F 1 196 ? 17.996 21.613 -1.489 1.00 53.03 196 PRO H C 1
ATOM 9436 O O . PRO F 1 196 ? 18.811 20.994 -0.795 1.00 56.59 196 PRO H O 1
ATOM 9440 N N . GLY F 1 197 ? 16.680 21.440 -1.369 1.00 51.65 197 GLY H N 1
ATOM 9441 C CA . GLY F 1 197 ? 16.127 20.472 -0.447 1.00 49.29 197 GLY H CA 1
ATOM 9442 C C . GLY F 1 197 ? 15.910 19.088 -1.021 1.00 50.80 197 GLY H C 1
ATOM 9443 O O . GLY F 1 197 ? 15.475 18.192 -0.288 1.00 50.73 197 GLY H O 1
ATOM 9444 N N . LEU F 1 198 ? 16.235 18.877 -2.302 1.00 45.99 198 LEU H N 1
ATOM 9445 C CA . LEU F 1 198 ? 16.066 17.586 -2.962 1.00 49.69 198 LEU H CA 1
ATOM 9446 C C . LEU F 1 198 ? 17.395 17.152 -3.560 1.00 45.50 198 LEU H C 1
ATOM 9447 O O . LEU F 1 198 ? 18.133 17.971 -4.119 1.00 52.14 198 LEU H O 1
ATOM 9452 N N . ASP F 1 199 ? 17.675 15.855 -3.475 1.00 46.58 199 ASP H N 1
ATOM 9453 C CA . ASP F 1 199 ? 18.777 15.236 -4.198 1.00 46.92 199 ASP H CA 1
ATOM 9454 C C . ASP F 1 199 ? 18.192 14.134 -5.064 1.00 40.25 199 ASP H C 1
ATOM 9455 O O . ASP F 1 199 ? 17.571 13.204 -4.541 1.00 39.97 199 ASP H O 1
ATOM 9460 N N . ALA F 1 200 ? 18.396 14.236 -6.376 1.00 40.33 200 ALA H N 1
ATOM 9461 C CA . ALA F 1 200 ? 17.586 13.492 -7.332 1.00 42.29 200 ALA H CA 1
ATOM 9462 C C . ALA F 1 200 ? 18.429 12.795 -8.392 1.00 37.83 200 ALA H C 1
ATOM 9463 O O . ALA F 1 200 ? 19.563 13.190 -8.685 1.00 37.25 200 ALA H O 1
ATOM 9465 N N . THR F 1 201 ? 17.851 11.732 -8.949 1.00 35.84 201 THR H N 1
ATOM 9466 C CA . THR F 1 201 ? 18.349 11.043 -10.132 1.00 35.17 201 THR H CA 1
ATOM 9467 C C . THR F 1 201 ? 17.150 10.715 -11.013 1.00 34.06 201 THR H C 1
ATOM 9468 O O . THR F 1 201 ? 16.000 10.769 -10.572 1.00 35.01 201 THR H O 1
ATOM 9472 N N . ALA F 1 202 ? 17.413 10.357 -12.270 1.00 34.02 202 ALA H N 1
ATOM 9473 C CA . ALA F 1 202 ? 16.337 9.940 -13.157 1.00 34.77 202 ALA H CA 1
ATOM 9474 C C . ALA F 1 202 ? 16.808 8.756 -13.985 1.00 33.83 202 ALA H C 1
ATOM 9475 O O . ALA F 1 202 ? 17.880 8.805 -14.598 1.00 34.37 202 ALA H O 1
ATOM 9477 N N . ILE F 1 203 ? 15.998 7.708 -14.020 1.00 30.75 203 ILE H N 1
ATOM 9478 C CA . ILE F 1 203 ? 16.352 6.472 -14.707 1.00 32.60 203 ILE H CA 1
ATOM 9479 C C . ILE F 1 203 ? 15.418 6.309 -15.893 1.00 31.28 203 ILE H C 1
ATOM 9480 O O . ILE F 1 203 ? 14.193 6.242 -15.728 1.00 29.30 203 ILE H O 1
ATOM 9485 N N . GLN F 1 204 ? 15.996 6.233 -17.087 1.00 28.28 204 GLN H N 1
ATOM 9486 C CA . GLN F 1 204 ? 15.219 5.942 -18.277 1.00 30.25 204 GLN H CA 1
ATOM 9487 C C . GLN F 1 204 ? 14.914 4.455 -18.340 1.00 30.13 204 GLN H C 1
ATOM 9488 O O . GLN F 1 204 ? 15.779 3.617 -18.062 1.00 30.01 204 GLN H O 1
ATOM 9494 N N . THR F 1 205 ? 13.674 4.133 -18.691 1.00 26.64 205 THR H N 1
ATOM 9495 C CA . THR F 1 205 ? 13.200 2.759 -18.700 1.00 26.37 205 THR H CA 1
ATOM 9496 C C . THR F 1 205 ? 12.585 2.423 -20.049 1.00 27.80 205 THR H C 1
ATOM 9497 O O . THR F 1 205 ? 12.165 3.306 -20.797 1.00 29.30 205 THR H O 1
ATOM 9501 N N . VAL F 1 206 ? 12.531 1.126 -20.337 1.00 25.97 206 VAL H N 1
ATOM 9502 C CA . VAL F 1 206 ? 11.745 0.577 -21.435 1.00 24.34 206 VAL H CA 1
ATOM 9503 C C . VAL F 1 206 ? 10.968 -0.622 -20.893 1.00 29.58 206 VAL H C 1
ATOM 9504 O O . VAL F 1 206 ? 11.162 -1.066 -19.756 1.00 29.39 206 VAL H O 1
ATOM 9508 N N . GLY F 1 207 ? 10.085 -1.142 -21.723 1.00 27.84 207 GLY H N 1
ATOM 9509 C CA . GLY F 1 207 ? 9.255 -2.256 -21.316 1.00 28.89 207 GLY H CA 1
ATOM 9510 C C . GLY F 1 207 ? 7.937 -2.213 -22.068 1.00 29.59 207 GLY H C 1
ATOM 9511 O O . GLY F 1 207 ? 7.847 -1.611 -23.136 1.00 27.72 207 GLY H O 1
ATOM 9512 N N . ARG F 1 208 ? 6.913 -2.804 -21.450 1.00 33.30 208 ARG H N 1
ATOM 9513 C CA . ARG F 1 208 ? 5.603 -2.871 -22.089 1.00 33.89 208 ARG H CA 1
ATOM 9514 C C . ARG F 1 208 ? 5.034 -1.483 -22.362 1.00 34.73 208 ARG H C 1
ATOM 9515 O O . ARG F 1 208 ? 4.283 -1.304 -23.326 1.00 33.78 208 ARG H O 1
ATOM 9523 N N . LYS F 1 209 ? 5.387 -0.488 -21.549 1.00 31.37 209 LYS H N 1
ATOM 9524 C CA . LYS F 1 209 ? 4.842 0.855 -21.714 1.00 27.86 209 LYS H CA 1
ATOM 9525 C C . LYS F 1 209 ? 5.708 1.759 -22.585 1.00 30.18 209 LYS H C 1
ATOM 9526 O O . LYS F 1 209 ? 5.398 2.945 -22.730 1.00 36.12 209 LYS H O 1
ATOM 9532 N N . GLY F 1 210 ? 6.764 1.244 -23.176 1.00 28.82 210 GLY H N 1
ATOM 9533 C CA . GLY F 1 210 ? 7.568 2.073 -24.043 1.00 26.50 210 GLY H CA 1
ATOM 9534 C C . GLY F 1 210 ? 8.716 2.747 -23.328 1.00 25.94 210 GLY H C 1
ATOM 9535 O O . GLY F 1 210 ? 9.024 2.486 -22.156 1.00 30.70 210 GLY H O 1
ATOM 9536 N N . TRP F 1 211 ? 9.366 3.648 -24.073 1.00 26.29 211 TRP H N 1
ATOM 9537 C CA . TRP F 1 211 ? 10.531 4.366 -23.564 1.00 27.62 211 TRP H CA 1
ATOM 9538 C C . TRP F 1 211 ? 10.045 5.523 -22.700 1.00 26.13 211 TRP H C 1
ATOM 9539 O O . TRP F 1 211 ? 9.462 6.487 -23.202 1.00 26.84 211 TRP H O 1
ATOM 9550 N N . ASP F 1 212 ? 10.284 5.433 -21.389 1.00 26.08 212 ASP H N 1
ATOM 9551 C CA . ASP F 1 212 ? 9.879 6.500 -20.479 1.00 27.15 212 ASP H CA 1
ATOM 9552 C C . ASP F 1 212 ? 10.897 6.532 -19.344 1.00 32.48 212 ASP H C 1
ATOM 9553 O O . ASP F 1 212 ? 12.090 6.325 -19.598 1.00 27.52 212 ASP H O 1
ATOM 9558 N N . GLY F 1 213 ? 10.473 6.801 -18.119 1.00 30.25 213 GLY H N 1
ATOM 9559 C CA . GLY F 1 213 ? 11.411 6.837 -17.016 1.00 30.26 213 GLY H CA 1
ATOM 9560 C C . GLY F 1 213 ? 10.802 7.511 -15.806 1.00 30.49 213 GLY H C 1
ATOM 9561 O O . GLY F 1 213 ? 9.682 8.017 -15.843 1.00 33.26 213 GLY H O 1
ATOM 9562 N N . PHE F 1 214 ? 11.582 7.522 -14.729 1.00 31.06 214 PHE H N 1
ATOM 9563 C CA . PHE F 1 214 ? 11.100 8.056 -13.466 1.00 32.30 214 PHE H CA 1
ATOM 9564 C C . PHE F 1 214 ? 12.194 8.871 -12.802 1.00 32.79 214 PHE H C 1
ATOM 9565 O O .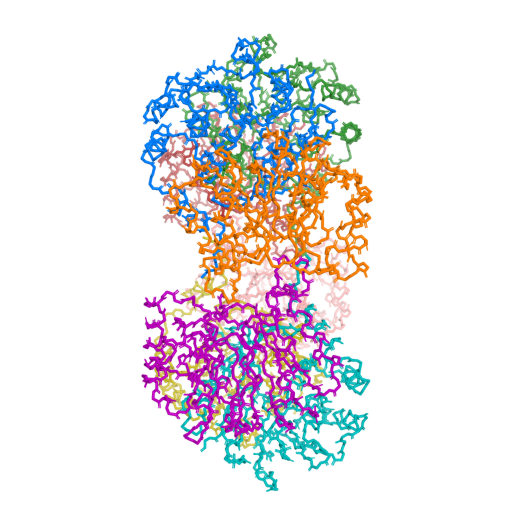 PHE F 1 214 ? 13.388 8.654 -13.033 1.00 32.27 214 PHE H O 1
ATOM 9573 N N . ALA F 1 215 ? 11.765 9.826 -11.989 1.00 33.84 215 ALA H N 1
ATOM 9574 C CA . ALA F 1 215 ? 12.664 10.578 -11.138 1.00 34.55 215 ALA H CA 1
ATOM 9575 C C . ALA F 1 215 ? 12.504 10.057 -9.719 1.00 36.63 215 ALA H C 1
ATOM 9576 O O . ALA F 1 215 ? 11.393 9.720 -9.303 1.00 35.93 215 ALA H O 1
ATOM 9578 N N . LEU F 1 216 ? 13.623 9.957 -9.006 1.00 35.75 216 LEU H N 1
ATOM 9579 C CA . LEU F 1 216 ? 13.647 9.564 -7.597 1.00 36.70 216 LEU H CA 1
ATOM 9580 C C . LEU F 1 216 ? 14.497 10.562 -6.834 1.00 37.51 216 LEU H C 1
ATOM 9581 O O . LEU F 1 216 ? 15.641 10.818 -7.220 1.00 37.11 216 LEU H O 1
ATOM 9586 N N . ALA F 1 217 ? 13.957 11.093 -5.728 1.00 38.69 217 ALA H N 1
ATOM 9587 C CA . ALA F 1 217 ? 14.644 12.095 -4.931 1.00 39.59 217 ALA H CA 1
ATOM 9588 C C . ALA F 1 217 ? 14.551 11.740 -3.458 1.00 40.67 217 ALA H C 1
ATOM 9589 O O . ALA F 1 217 ? 13.596 11.092 -3.018 1.00 40.95 217 ALA H O 1
ATOM 9591 N N . LEU F 1 218 ? 15.569 12.163 -2.714 1.00 41.92 218 LEU H N 1
ATOM 9592 C CA . LEU F 1 218 ? 15.556 12.151 -1.257 1.00 42.85 218 LEU H CA 1
ATOM 9593 C C . LEU F 1 218 ? 15.299 13.569 -0.770 1.00 43.85 218 LEU H C 1
ATOM 9594 O O . LEU F 1 218 ? 15.833 14.528 -1.329 1.00 44.17 218 LEU H O 1
ATOM 9599 N N . VAL F 1 219 ? 14.459 13.698 0.248 1.00 44.55 219 VAL H N 1
ATOM 9600 C CA . VAL F 1 219 ? 14.211 15.001 0.858 1.00 48.50 219 VAL H CA 1
ATOM 9601 C C . VAL F 1 219 ? 15.343 15.299 1.834 1.00 52.48 219 VAL H C 1
ATOM 9602 O O . VAL F 1 219 ? 15.507 14.604 2.838 1.00 49.77 219 VAL H O 1
ATOM 9606 N N . ARG F 1 220 ? 16.158 16.306 1.513 1.00 60.12 220 ARG H N 1
ATOM 9607 C CA . ARG F 1 220 ? 17.204 16.735 2.431 1.00 68.18 220 ARG H CA 1
ATOM 9608 C C . ARG F 1 220 ? 16.637 17.562 3.576 1.00 76.56 220 ARG H C 1
ATOM 9609 O O . ARG F 1 220 ? 17.145 17.488 4.700 1.00 77.27 220 ARG H O 1
ATOM 9617 N N . GLU F 1 221 ? 15.590 18.340 3.311 1.00 83.86 221 GLU H N 1
ATOM 9618 C CA . GLU F 1 221 ? 15.033 19.269 4.287 1.00 89.15 221 GLU H CA 1
ATOM 9619 C C . GLU F 1 221 ? 13.550 19.013 4.548 1.00 91.57 221 GLU H C 1
ATOM 9620 O O . GLU F 1 221 ? 12.962 19.593 5.462 1.00 94.70 221 GLU H O 1
ATOM 9626 N N . GLN G 1 6 ? 27.852 -0.602 -34.736 1.00 62.29 6 GLN E N 1
ATOM 9627 C CA . GLN G 1 6 ? 28.455 -0.555 -36.063 1.00 53.17 6 GLN E CA 1
ATOM 9628 C C . GLN G 1 6 ? 29.791 -1.297 -36.325 1.00 50.10 6 GLN E C 1
ATOM 9629 O O . GLN G 1 6 ? 30.354 -1.124 -37.406 1.00 43.09 6 GLN E O 1
ATOM 9635 N N . PRO G 1 7 ? 30.324 -2.099 -35.391 1.00 49.26 7 PRO E N 1
ATOM 9636 C CA . PRO G 1 7 ? 31.519 -2.877 -35.747 1.00 43.92 7 PRO E CA 1
ATOM 9637 C C . PRO G 1 7 ? 31.197 -3.836 -36.878 1.00 31.30 7 PRO E C 1
ATOM 9638 O O . PRO G 1 7 ? 30.089 -4.362 -36.975 1.00 30.97 7 PRO E O 1
ATOM 9642 N N . ASN G 1 8 ? 32.160 -4.022 -37.769 1.00 35.53 8 ASN E N 1
ATOM 9643 C CA . ASN G 1 8 ? 32.039 -4.912 -38.910 1.00 31.64 8 ASN E CA 1
ATOM 9644 C C . ASN G 1 8 ? 33.224 -5.850 -38.950 1.00 24.69 8 ASN E C 1
ATOM 9645 O O . ASN G 1 8 ? 34.245 -5.609 -38.274 1.00 23.02 8 ASN E O 1
ATOM 9650 N N . PRO G 1 9 ? 33.176 -6.911 -39.752 1.00 19.73 9 PRO E N 1
ATOM 9651 C CA . PRO G 1 9 ? 34.262 -7.901 -39.745 1.00 23.99 9 PRO E CA 1
ATOM 9652 C C . PRO G 1 9 ? 35.601 -7.331 -40.196 1.00 21.54 9 PRO E C 1
ATOM 9653 O O . PRO G 1 9 ? 36.634 -7.664 -39.595 1.00 19.99 9 PRO E O 1
ATOM 9657 N N . PRO G 1 10 ? 35.665 -6.463 -41.222 1.00 21.76 10 PRO E N 1
ATOM 9658 C CA . PRO G 1 10 ? 36.984 -5.873 -41.531 1.00 19.80 10 PRO E CA 1
ATOM 9659 C C . PRO G 1 10 ? 37.591 -5.087 -40.372 1.00 18.76 10 PRO E C 1
ATOM 9660 O O . PRO G 1 10 ? 38.812 -5.155 -40.165 1.00 22.01 10 PRO E O 1
ATOM 9664 N N . ASP G 1 11 ? 36.778 -4.310 -39.640 1.00 19.85 11 ASP E N 1
ATOM 9665 C CA . ASP G 1 11 ? 37.280 -3.576 -38.479 1.00 24.33 11 ASP E CA 1
ATOM 9666 C C . ASP G 1 11 ? 37.810 -4.528 -37.413 1.00 21.47 11 ASP E C 1
ATOM 9667 O O . ASP G 1 11 ? 38.821 -4.235 -36.760 1.00 20.45 11 ASP E O 1
ATOM 9672 N N . VAL G 1 12 ? 37.112 -5.643 -37.188 1.00 22.45 12 VAL E N 1
ATOM 9673 C CA . VAL G 1 12 ? 37.588 -6.629 -36.212 1.00 21.81 12 VAL E CA 1
ATOM 9674 C C . VAL G 1 12 ? 38.927 -7.208 -36.655 1.00 20.57 12 VAL E C 1
ATOM 9675 O O . VAL G 1 12 ? 39.875 -7.293 -35.862 1.00 21.95 12 VAL E O 1
ATOM 9679 N N . ASP G 1 13 ? 39.044 -7.566 -37.950 1.00 22.68 13 ASP E N 1
ATOM 9680 C CA . ASP G 1 13 ? 40.302 -8.113 -38.463 1.00 21.72 13 ASP E CA 1
ATOM 9681 C C . ASP G 1 13 ? 41.452 -7.122 -38.298 1.00 21.63 13 ASP E C 1
ATOM 9682 O O . ASP G 1 13 ? 42.579 -7.523 -38.001 1.00 20.87 13 ASP E O 1
ATOM 9687 N N . ALA G 1 14 ? 41.193 -5.820 -38.479 1.00 20.86 14 ALA E N 1
ATOM 9688 C CA . ALA G 1 14 ? 42.258 -4.849 -38.251 1.00 24.57 14 ALA E CA 1
ATOM 9689 C C . ALA G 1 14 ? 42.726 -4.888 -36.800 1.00 22.00 14 ALA E C 1
ATOM 9690 O O . ALA G 1 14 ? 43.931 -4.813 -36.522 1.00 23.22 14 ALA E O 1
ATOM 9692 N N . PHE G 1 15 ? 41.781 -5.005 -35.861 1.00 22.18 15 PHE E N 1
ATOM 9693 C CA . PHE G 1 15 ? 42.132 -5.167 -34.455 1.00 23.53 15 PHE E CA 1
ATOM 9694 C C . PHE G 1 15 ? 42.904 -6.463 -34.228 1.00 21.88 15 PHE E C 1
ATOM 9695 O O . PHE G 1 15 ? 43.902 -6.485 -33.498 1.00 23.62 15 PHE E O 1
ATOM 9703 N N . LEU G 1 16 ? 42.430 -7.567 -34.814 1.00 20.62 16 LEU E N 1
ATOM 9704 C CA . LEU G 1 16 ? 43.118 -8.841 -34.617 1.00 22.43 16 LEU E CA 1
ATOM 9705 C C . LEU G 1 16 ? 44.529 -8.805 -35.198 1.00 25.27 16 LEU E C 1
ATOM 9706 O O . LEU G 1 16 ? 45.457 -9.368 -34.611 1.00 23.91 16 LEU E O 1
ATOM 9711 N N . ASP G 1 17 ? 44.702 -8.174 -36.370 1.00 23.53 17 ASP E N 1
ATOM 9712 C CA . ASP G 1 17 ? 46.035 -8.041 -36.965 1.00 27.91 17 ASP E CA 1
ATOM 9713 C C . ASP G 1 17 ? 46.985 -7.289 -36.032 1.00 26.61 17 ASP E C 1
ATOM 9714 O O . ASP G 1 17 ? 48.115 -7.734 -35.784 1.00 28.38 17 ASP E O 1
ATOM 9719 N N . SER G 1 18 ? 46.540 -6.145 -35.493 1.00 23.66 18 SER E N 1
ATOM 9720 C CA . SER G 1 18 ? 47.380 -5.365 -34.584 1.00 26.17 18 SER E CA 1
ATOM 9721 C C . SER G 1 18 ? 47.694 -6.154 -33.322 1.00 26.24 18 SER E C 1
ATOM 9722 O O . SER G 1 18 ? 48.810 -6.088 -32.793 1.00 27.29 18 SER E O 1
ATOM 9725 N N . THR G 1 19 ? 46.717 -6.911 -32.830 1.00 25.83 19 THR E N 1
ATOM 9726 C CA . THR G 1 19 ? 46.831 -7.494 -31.504 1.00 29.90 19 THR E CA 1
ATOM 9727 C C . THR G 1 19 ? 47.597 -8.812 -31.521 1.00 29.54 19 THR E C 1
ATOM 9728 O O . THR G 1 19 ? 48.360 -9.091 -30.586 1.00 31.94 19 THR E O 1
ATOM 9732 N N . LEU G 1 20 ? 47.404 -9.631 -32.564 1.00 24.98 20 LEU E N 1
ATOM 9733 C CA . LEU G 1 20 ? 47.931 -10.991 -32.593 1.00 23.27 20 LEU E CA 1
ATOM 9734 C C . LEU G 1 20 ? 49.060 -11.215 -33.591 1.00 31.02 20 LEU E C 1
ATOM 9735 O O . LEU G 1 20 ? 49.833 -12.164 -33.415 1.00 29.25 20 LEU E O 1
ATOM 9740 N N . VAL G 1 21 ? 49.188 -10.374 -34.615 1.00 29.08 21 VAL E N 1
ATOM 9741 C CA . VAL G 1 21 ? 50.232 -10.514 -35.621 1.00 26.65 21 VAL E CA 1
ATOM 9742 C C . VAL G 1 21 ? 51.281 -9.426 -35.473 1.00 29.78 21 VAL E C 1
ATOM 9743 O O . VAL G 1 21 ? 52.474 -9.712 -35.397 1.00 34.02 21 VAL E O 1
ATOM 9747 N N . GLY G 1 22 ? 50.848 -8.171 -35.385 1.00 27.90 22 GLY E N 1
ATOM 9748 C CA . GLY G 1 22 ? 51.771 -7.074 -35.230 1.00 34.94 22 GLY E CA 1
ATOM 9749 C C . GLY G 1 22 ? 52.468 -6.746 -36.538 1.00 32.03 22 GLY E C 1
ATOM 9750 O O . GLY G 1 22 ? 52.107 -7.223 -37.615 1.00 33.29 22 GLY E O 1
ATOM 9751 N N A ASP G 1 23 ? 53.494 -5.905 -36.422 0.50 35.51 23 ASP E N 1
ATOM 9752 N N B ASP G 1 23 ? 53.505 -5.919 -36.418 0.50 35.51 23 ASP E N 1
ATOM 9753 C CA A ASP G 1 23 ? 54.242 -5.458 -37.589 0.50 35.38 23 ASP E CA 1
ATOM 9754 C CA B ASP G 1 23 ? 54.255 -5.457 -37.579 0.50 35.41 23 ASP E CA 1
ATOM 9755 C C A ASP G 1 23 ? 54.888 -6.639 -38.304 0.50 32.90 23 ASP E C 1
ATOM 9756 C C B ASP G 1 23 ? 54.914 -6.625 -38.304 0.50 33.06 23 ASP E C 1
ATOM 9757 O O A ASP G 1 23 ? 55.470 -7.529 -37.678 0.50 34.53 23 ASP E O 1
ATOM 9758 O O B ASP G 1 23 ? 55.536 -7.491 -37.682 0.50 34.30 23 ASP E O 1
ATOM 9767 N N . ASP G 1 24 ? 54.795 -6.634 -39.629 1.00 26.19 24 ASP E N 1
ATOM 9768 C CA . ASP G 1 24 ? 55.327 -7.712 -40.462 1.00 25.67 24 ASP E CA 1
ATOM 9769 C C . ASP G 1 24 ? 55.969 -7.082 -41.689 1.00 28.26 24 ASP E C 1
ATOM 9770 O O . ASP G 1 24 ? 55.371 -7.037 -42.768 1.00 26.63 24 ASP E O 1
ATOM 9775 N N . PRO G 1 25 ? 57.208 -6.598 -41.560 1.00 30.09 25 PRO E N 1
ATOM 9776 C CA . PRO G 1 25 ? 57.836 -5.898 -42.697 1.00 29.87 25 PRO E CA 1
ATOM 9777 C C . PRO G 1 25 ? 58.055 -6.786 -43.906 1.00 30.23 25 PRO E C 1
ATOM 9778 O O . PRO G 1 25 ? 58.007 -6.291 -45.044 1.00 28.61 25 PRO E O 1
ATOM 9782 N N . ALA G 1 26 ? 58.296 -8.083 -43.698 1.00 26.67 26 ALA E N 1
ATOM 9783 C CA . ALA G 1 26 ? 58.495 -8.976 -44.833 1.00 27.61 26 ALA E CA 1
ATOM 9784 C C . ALA G 1 26 ? 57.235 -9.065 -45.684 1.00 27.25 26 ALA E C 1
ATOM 9785 O O . ALA G 1 26 ? 57.311 -9.099 -46.917 1.00 28.69 26 ALA E O 1
ATOM 9787 N N . LEU G 1 27 ? 56.066 -9.116 -45.047 1.00 22.83 27 LEU E N 1
ATOM 9788 C CA . LEU G 1 27 ? 54.824 -9.171 -45.811 1.00 22.08 27 LEU E CA 1
ATOM 9789 C C . LEU G 1 27 ? 54.431 -7.806 -46.370 1.00 23.28 27 LEU E C 1
ATOM 9790 O O . LEU G 1 27 ? 53.758 -7.744 -47.408 1.00 24.43 27 LEU E O 1
ATOM 9795 N N . ALA G 1 28 ? 54.797 -6.715 -45.684 1.00 21.85 28 ALA E N 1
ATOM 9796 C CA . ALA G 1 28 ? 54.622 -5.392 -46.276 1.00 24.55 28 ALA E CA 1
ATOM 9797 C C . ALA G 1 28 ? 55.433 -5.277 -47.564 1.00 28.85 28 ALA E C 1
ATOM 9798 O O . ALA G 1 28 ? 54.949 -4.755 -48.580 1.00 27.67 28 ALA E O 1
ATOM 9800 N N . ALA G 1 29 ? 56.668 -5.767 -47.540 1.00 22.86 29 ALA E N 1
ATOM 9801 C CA . ALA G 1 29 ? 57.491 -5.757 -48.746 1.00 24.31 29 ALA E CA 1
ATOM 9802 C C . ALA G 1 29 ? 56.916 -6.688 -49.813 1.00 26.08 29 ALA E C 1
ATOM 9803 O O . ALA G 1 29 ? 56.976 -6.381 -51.015 1.00 23.13 29 ALA E O 1
ATOM 9805 N N . ALA G 1 30 ? 56.359 -7.827 -49.392 1.00 25.18 30 ALA E N 1
ATOM 9806 C CA . ALA G 1 30 ? 55.750 -8.758 -50.342 1.00 23.04 30 ALA E CA 1
ATOM 9807 C C . ALA G 1 30 ? 54.554 -8.127 -51.038 1.00 25.86 30 ALA E C 1
ATOM 9808 O O . ALA G 1 30 ? 54.364 -8.302 -52.249 1.00 24.49 30 ALA E O 1
ATOM 9810 N N . LEU G 1 31 ? 53.745 -7.376 -50.289 1.00 20.70 31 LEU E N 1
ATOM 9811 C CA . LEU G 1 31 ? 52.624 -6.659 -50.886 1.00 20.83 31 LEU E CA 1
ATOM 9812 C C . LEU G 1 31 ? 53.101 -5.646 -51.917 1.00 26.04 31 LEU E C 1
ATOM 9813 O O . LEU G 1 31 ? 52.516 -5.542 -53.001 1.00 24.89 31 LEU E O 1
ATOM 9818 N N . ALA G 1 32 ? 54.156 -4.891 -51.594 1.00 24.21 32 ALA E N 1
ATOM 9819 C CA . ALA G 1 32 ? 54.699 -3.915 -52.544 1.00 22.91 32 ALA E CA 1
ATOM 9820 C C . ALA G 1 32 ? 55.172 -4.584 -53.827 1.00 25.51 32 ALA E C 1
ATOM 9821 O O . ALA G 1 32 ? 54.927 -4.073 -54.924 1.00 25.13 32 ALA E O 1
ATOM 9823 N N . ALA G 1 33 ? 55.867 -5.718 -53.715 1.00 23.91 33 ALA E N 1
ATOM 9824 C CA . ALA G 1 33 ? 56.333 -6.399 -54.925 1.00 26.07 33 ALA E CA 1
ATOM 9825 C C . ALA G 1 33 ? 55.157 -6.968 -55.709 1.00 26.62 33 ALA E C 1
ATOM 9826 O O . ALA G 1 33 ? 55.184 -7.014 -56.949 1.00 25.35 33 ALA E O 1
ATOM 9828 N N . SER G 1 34 ? 54.135 -7.444 -54.994 1.00 25.26 34 SER E N 1
ATOM 9829 C CA . SER G 1 34 ? 52.914 -7.911 -55.641 1.00 22.21 34 SER E CA 1
ATOM 9830 C C . SER G 1 34 ? 52.181 -6.764 -56.331 1.00 22.50 34 SER E C 1
ATOM 9831 O O . SER G 1 34 ? 51.716 -6.907 -57.466 1.00 24.25 34 SER E O 1
ATOM 9834 N N . ASP G 1 35 ? 52.049 -5.617 -55.650 1.00 23.49 35 ASP E N 1
ATOM 9835 C CA . ASP G 1 35 ? 51.388 -4.475 -56.276 1.00 24.93 35 ASP E CA 1
ATOM 9836 C C . ASP G 1 35 ? 52.159 -4.018 -57.506 1.00 28.40 35 ASP E C 1
ATOM 9837 O O . ASP G 1 35 ? 51.561 -3.731 -58.553 1.00 26.95 35 ASP E O 1
ATOM 9842 N N . ALA G 1 36 ? 53.492 -3.964 -57.408 1.00 25.08 36 ALA E N 1
ATOM 9843 C CA . ALA G 1 36 ? 54.305 -3.520 -58.536 1.00 29.05 36 ALA E CA 1
ATOM 9844 C C . ALA G 1 36 ? 54.129 -4.418 -59.755 1.00 29.04 36 ALA E C 1
ATOM 9845 O O . ALA G 1 36 ? 54.180 -3.940 -60.896 1.00 26.00 36 ALA E O 1
ATOM 9847 N N . ALA G 1 37 ? 53.923 -5.713 -59.542 1.00 28.64 37 ALA E N 1
ATOM 9848 C CA . ALA G 1 37 ? 53.685 -6.637 -60.640 1.00 30.53 37 ALA E CA 1
ATOM 9849 C C . ALA G 1 37 ? 52.207 -6.734 -61.010 1.00 28.09 37 ALA E C 1
ATOM 9850 O O . ALA G 1 37 ? 51.847 -7.555 -61.861 1.00 30.09 37 ALA E O 1
ATOM 9852 N N . GLU G 1 38 ? 51.359 -5.904 -60.399 1.00 26.28 38 GLU E N 1
ATOM 9853 C CA . GLU G 1 38 ? 49.923 -5.853 -60.676 1.00 21.94 38 GLU E CA 1
ATOM 9854 C C . GLU G 1 38 ? 49.229 -7.176 -60.350 1.00 32.19 38 GLU E C 1
ATOM 9855 O O . GLU G 1 38 ? 48.255 -7.554 -61.004 1.00 28.59 38 GLU E O 1
ATOM 9861 N N . LEU G 1 39 ? 49.691 -7.880 -59.316 1.00 26.72 39 LEU E N 1
ATOM 9862 C CA . LEU G 1 39 ? 48.976 -9.069 -58.878 1.00 26.13 39 LEU E CA 1
ATOM 9863 C C . LEU G 1 39 ? 47.650 -8.676 -58.236 1.00 23.92 39 LEU E C 1
ATOM 9864 O O . LEU G 1 39 ? 47.565 -7.652 -57.553 1.00 26.09 39 LEU E O 1
ATOM 9869 N N . PRO G 1 40 ? 46.598 -9.459 -58.450 1.00 27.24 40 PRO E N 1
ATOM 9870 C CA . PRO G 1 40 ? 45.333 -9.200 -57.755 1.00 28.81 40 PRO E CA 1
ATOM 9871 C C . PRO G 1 40 ? 45.500 -9.329 -56.249 1.00 29.19 40 PRO E C 1
ATOM 9872 O O . PRO G 1 40 ? 46.251 -10.172 -55.757 1.00 24.95 40 PRO E O 1
ATOM 9876 N N . ARG G 1 41 ? 44.794 -8.478 -55.514 1.00 26.64 41 ARG E N 1
ATOM 9877 C CA . ARG G 1 41 ? 44.887 -8.466 -54.060 1.00 26.18 41 ARG E CA 1
ATOM 9878 C C . ARG G 1 41 ? 43.934 -9.518 -53.486 1.00 30.58 41 ARG E C 1
ATOM 9879 O O . ARG G 1 41 ? 42.882 -9.218 -52.918 1.00 37.16 41 ARG E O 1
ATOM 9887 N N . ILE G 1 42 ? 44.307 -10.785 -53.672 1.00 23.96 42 ILE E N 1
ATOM 9888 C CA . ILE G 1 42 ? 43.442 -11.896 -53.258 1.00 20.98 42 ILE E CA 1
ATOM 9889 C C . ILE G 1 42 ? 44.183 -12.883 -52.359 1.00 25.18 42 ILE E C 1
ATOM 9890 O O . ILE G 1 42 ? 43.722 -14.014 -52.154 1.00 22.81 42 ILE E O 1
ATOM 9895 N N . ALA G 1 43 ? 45.322 -12.466 -51.812 1.00 19.61 43 ALA E N 1
ATOM 9896 C CA . ALA G 1 43 ? 46.089 -13.317 -50.913 1.00 21.45 43 ALA E CA 1
ATOM 9897 C C . ALA G 1 43 ? 45.343 -13.541 -49.597 1.00 18.78 43 ALA E C 1
ATOM 9898 O O . ALA G 1 43 ? 44.390 -12.824 -49.254 1.00 20.90 43 ALA E O 1
ATOM 9900 N N . VAL G 1 44 ? 45.801 -14.548 -48.844 1.00 18.04 44 VAL E N 1
ATOM 9901 C CA . VAL G 1 44 ? 45.245 -14.774 -47.518 1.00 17.38 44 VAL E CA 1
ATOM 9902 C C . VAL G 1 44 ? 45.419 -13.513 -46.666 1.00 20.74 44 VAL E C 1
ATOM 9903 O O . VAL G 1 44 ? 46.400 -12.770 -46.797 1.00 21.87 44 VAL E O 1
ATOM 9907 N N . SER G 1 45 ? 44.452 -13.276 -45.789 1.00 19.19 45 SER E N 1
ATOM 9908 C CA . SER G 1 45 ? 44.591 -12.227 -44.792 1.00 21.08 45 SER E CA 1
ATOM 9909 C C . SER G 1 45 ? 45.648 -12.624 -43.756 1.00 21.49 45 SER E C 1
ATOM 9910 O O . SER G 1 45 ? 46.078 -13.776 -43.682 1.00 20.74 45 SER E O 1
ATOM 9913 N N . ALA G 1 46 ? 46.048 -11.664 -42.918 1.00 19.46 46 ALA E N 1
ATOM 9914 C CA . ALA G 1 46 ? 47.057 -11.981 -41.904 1.00 19.41 46 ALA E CA 1
ATOM 9915 C C . ALA G 1 46 ? 46.562 -13.043 -40.923 1.00 21.39 46 ALA E C 1
ATOM 9916 O O . ALA G 1 46 ? 47.330 -13.925 -40.520 1.00 20.08 46 ALA E O 1
ATOM 9918 N N . GLN G 1 47 ? 45.295 -12.964 -40.495 1.00 19.93 47 GLN E N 1
ATOM 9919 C CA . GLN G 1 47 ? 44.795 -13.978 -39.561 1.00 20.76 47 GLN E CA 1
ATOM 9920 C C . GLN G 1 47 ? 44.742 -15.348 -40.216 1.00 18.96 47 GLN E C 1
ATOM 9921 O O . GLN G 1 47 ? 45.023 -16.366 -39.570 1.00 19.68 47 GLN E O 1
ATOM 9927 N N . GLN G 1 48 ? 44.350 -15.382 -41.491 1.00 18.55 48 GLN E N 1
ATOM 9928 C CA . GLN G 1 48 ? 44.297 -16.630 -42.244 1.00 21.40 48 GLN E CA 1
ATOM 9929 C C . GLN G 1 48 ? 45.688 -17.219 -42.437 1.00 21.07 48 GLN E C 1
ATOM 9930 O O . GLN G 1 48 ? 45.891 -18.430 -42.286 1.00 19.97 48 GLN E O 1
ATOM 9936 N N . GLY G 1 49 ? 46.651 -16.377 -42.818 1.00 20.60 49 GLY E N 1
ATOM 9937 C CA . GLY G 1 49 ? 48.019 -16.851 -42.952 1.00 20.36 49 GLY E CA 1
ATOM 9938 C C . GLY G 1 49 ? 48.597 -17.339 -41.637 1.00 22.74 49 GLY E C 1
ATOM 9939 O O . GLY G 1 49 ? 49.263 -18.372 -41.589 1.00 22.56 49 GLY E O 1
ATOM 9940 N N . LYS G 1 50 ? 48.365 -16.590 -40.554 1.00 20.40 50 LYS E N 1
ATOM 9941 C CA . LYS G 1 50 ? 48.821 -17.031 -39.245 1.00 21.39 50 LYS E CA 1
ATOM 9942 C C . LYS G 1 50 ? 48.175 -18.357 -38.874 1.00 20.80 50 LYS E C 1
ATOM 9943 O O . LYS G 1 50 ? 48.808 -19.209 -38.247 1.00 23.20 50 LYS E O 1
ATOM 9949 N N . PHE G 1 51 ? 46.912 -18.550 -39.256 1.00 20.42 51 PHE E N 1
ATOM 9950 C CA . PHE G 1 51 ? 46.270 -19.842 -39.019 1.00 21.05 51 PHE E CA 1
ATOM 9951 C C . PHE G 1 51 ? 47.029 -20.972 -39.720 1.00 18.50 51 PHE E C 1
ATOM 9952 O O . PHE G 1 51 ? 47.301 -22.015 -39.122 1.00 22.88 51 PHE E O 1
ATOM 9960 N N . LEU G 1 52 ? 47.351 -20.780 -41.008 1.00 22.65 52 LEU E N 1
ATOM 9961 C CA . LEU G 1 52 ? 48.138 -21.780 -41.732 1.00 19.26 52 LEU E CA 1
ATOM 9962 C C . LEU G 1 52 ? 49.476 -22.009 -41.051 1.00 20.77 52 LEU E C 1
ATOM 9963 O O . LEU G 1 52 ? 49.928 -23.152 -40.916 1.00 23.77 52 LEU E O 1
ATOM 9968 N N . CYS G 1 53 ? 50.121 -20.926 -40.603 1.00 21.94 53 CYS E N 1
ATOM 9969 C CA . CYS G 1 53 ? 51.398 -21.043 -39.910 1.00 23.71 53 CYS E CA 1
ATOM 9970 C C . CYS G 1 53 ? 51.263 -21.896 -38.657 1.00 27.71 53 CYS E C 1
ATOM 9971 O O . CYS G 1 53 ? 52.029 -22.845 -38.442 1.00 26.36 53 CYS E O 1
ATOM 9974 N N . LEU G 1 54 ? 50.278 -21.568 -37.821 1.00 23.53 54 LEU E N 1
ATOM 9975 C CA . LEU G 1 54 ? 50.096 -22.269 -36.558 1.00 24.53 54 LEU E CA 1
ATOM 9976 C C . LEU G 1 54 ? 49.589 -23.692 -36.768 1.00 24.78 54 LEU E C 1
ATOM 9977 O O . LEU G 1 54 ? 49.890 -24.579 -35.958 1.00 26.39 54 LEU E O 1
ATOM 9982 N N . LEU G 1 55 ? 48.818 -23.931 -37.833 1.00 24.62 55 LEU E N 1
ATOM 9983 C CA . LEU G 1 55 ? 48.377 -25.291 -38.139 1.00 25.46 55 LEU E CA 1
ATOM 9984 C C . LEU G 1 55 ? 49.565 -26.186 -38.492 1.00 23.79 55 LEU E C 1
ATOM 9985 O O . LEU G 1 55 ? 49.685 -27.308 -37.981 1.00 27.76 55 LEU E O 1
ATOM 9990 N N . ALA G 1 56 ? 50.468 -25.702 -39.355 1.00 25.62 56 ALA E N 1
ATOM 9991 C CA . ALA G 1 56 ? 51.698 -26.452 -39.634 1.00 29.62 56 ALA E CA 1
ATOM 9992 C C . ALA G 1 56 ? 52.532 -26.657 -38.371 1.00 30.07 56 ALA E C 1
ATOM 9993 O O . ALA G 1 56 ? 53.115 -27.733 -38.165 1.00 28.56 56 ALA E O 1
ATOM 9995 N N . GLY G 1 57 ? 52.627 -25.634 -37.520 1.00 28.42 57 GLY E N 1
ATOM 9996 C CA . GLY G 1 57 ? 53.357 -25.807 -36.276 1.00 30.32 57 GLY E CA 1
ATOM 9997 C C . GLY G 1 57 ? 52.689 -26.815 -35.360 1.00 28.17 57 GLY E C 1
ATOM 9998 O O . GLY G 1 57 ? 53.361 -27.609 -34.694 1.00 29.97 57 GLY E O 1
ATOM 9999 N N . ALA G 1 58 ? 51.352 -26.812 -35.334 1.00 28.97 58 ALA E N 1
ATOM 10000 C CA . ALA G 1 58 ? 50.618 -27.710 -34.448 1.00 27.91 58 ALA E CA 1
ATOM 10001 C C . ALA G 1 58 ? 50.874 -29.168 -34.794 1.00 31.22 58 ALA E C 1
ATOM 10002 O O . ALA G 1 58 ? 51.013 -30.010 -33.902 1.00 32.64 58 ALA E O 1
ATOM 10004 N N . ILE G 1 59 ? 50.905 -29.494 -36.090 1.00 30.34 59 ILE E N 1
ATOM 10005 C CA . ILE G 1 59 ? 51.098 -30.876 -36.507 1.00 34.81 59 ILE E CA 1
ATOM 10006 C C . ILE G 1 59 ? 52.559 -31.185 -36.766 1.00 31.93 59 ILE E C 1
ATOM 10007 O O . ILE G 1 59 ? 52.885 -32.308 -37.179 1.00 33.65 59 ILE E O 1
ATOM 10012 N N . GLN G 1 60 ? 53.452 -30.235 -36.489 1.00 33.18 60 GLN E N 1
ATOM 10013 C CA . GLN G 1 60 ? 54.884 -30.377 -36.732 1.00 34.15 60 GLN E CA 1
ATOM 10014 C C . GLN G 1 60 ? 55.163 -30.741 -38.184 1.00 32.55 60 GLN E C 1
ATOM 10015 O O . GLN G 1 60 ? 56.010 -31.590 -38.479 1.00 34.26 60 GLN E O 1
ATOM 10021 N N . ALA G 1 61 ? 54.446 -30.081 -39.094 1.00 31.49 61 ALA E N 1
ATOM 10022 C CA . ALA G 1 61 ? 54.610 -30.341 -40.517 1.00 34.75 61 ALA E CA 1
ATOM 10023 C C . ALA G 1 61 ? 56.033 -30.021 -40.940 1.00 35.81 61 ALA E C 1
ATOM 10024 O O . ALA G 1 61 ? 56.551 -28.937 -40.670 1.00 39.79 61 ALA E O 1
ATOM 10026 N N . ARG G 1 62 ? 56.662 -30.961 -41.624 1.00 39.02 62 ARG E N 1
ATOM 10027 C CA . ARG G 1 62 ? 57.977 -30.729 -42.178 1.00 42.50 62 ARG E CA 1
ATOM 10028 C C . ARG G 1 62 ? 57.974 -30.742 -43.693 1.00 39.58 62 ARG E C 1
ATOM 10029 O O . ARG G 1 62 ? 58.835 -30.106 -44.293 1.00 38.40 62 ARG E O 1
ATOM 10037 N N . ARG G 1 63 ? 56.981 -31.350 -44.330 1.00 37.48 63 ARG E N 1
ATOM 10038 C CA . ARG G 1 63 ? 56.861 -31.277 -45.779 1.00 34.81 63 ARG E CA 1
ATOM 10039 C C . ARG G 1 63 ? 55.459 -30.804 -46.125 1.00 37.37 63 ARG E C 1
ATOM 10040 O O . ARG G 1 63 ? 54.471 -31.453 -45.766 1.00 33.54 63 ARG E O 1
ATOM 10048 N N . VAL G 1 64 ? 55.378 -29.671 -46.807 1.00 30.14 64 VAL E N 1
ATOM 10049 C CA . VAL G 1 64 ? 54.111 -29.001 -47.075 1.00 29.08 64 VAL E CA 1
ATOM 10050 C C . VAL G 1 64 ? 53.962 -28.860 -48.583 1.00 29.45 64 VAL E C 1
ATOM 10051 O O . VAL G 1 64 ? 54.928 -28.529 -49.277 1.00 32.75 64 VAL E O 1
ATOM 10055 N N . LEU G 1 65 ? 52.763 -29.140 -49.086 1.00 25.94 65 LEU E N 1
ATOM 10056 C CA . LEU G 1 65 ? 52.423 -28.950 -50.493 1.00 25.47 65 LEU E CA 1
ATOM 10057 C C . LEU G 1 65 ? 51.383 -27.852 -50.587 1.00 25.93 65 LEU E C 1
ATOM 10058 O O . LEU G 1 65 ? 50.363 -27.908 -49.895 1.00 22.95 65 LEU E O 1
ATOM 10063 N N . GLU G 1 66 ? 51.654 -26.850 -51.419 1.00 26.19 66 GLU E N 1
ATOM 10064 C CA . GLU G 1 66 ? 50.711 -25.775 -51.685 1.00 26.63 66 GLU E CA 1
ATOM 10065 C C . GLU G 1 66 ? 50.439 -25.715 -53.181 1.00 24.56 66 GLU E C 1
ATOM 10066 O O . GLU G 1 66 ? 51.365 -25.791 -53.990 1.00 24.01 66 GLU E O 1
ATOM 10072 N N . ILE G 1 67 ? 49.169 -25.579 -53.543 1.00 22.45 67 ILE E N 1
ATOM 10073 C CA . ILE G 1 67 ? 48.754 -25.480 -54.941 1.00 21.40 67 ILE E CA 1
ATOM 10074 C C . ILE G 1 67 ? 48.112 -24.116 -55.116 1.00 23.57 67 ILE E C 1
ATOM 10075 O O . ILE G 1 67 ? 47.038 -23.858 -54.555 1.00 24.51 67 ILE E O 1
ATOM 10080 N N . GLY G 1 68 ? 48.786 -23.238 -55.859 1.00 22.49 68 GLY E N 1
ATOM 10081 C CA . GLY G 1 68 ? 48.351 -21.862 -56.044 1.00 21.06 68 GLY E CA 1
ATOM 10082 C C . GLY G 1 68 ? 49.179 -20.883 -55.224 1.00 22.33 68 GLY E C 1
ATOM 10083 O O . GLY G 1 68 ? 48.811 -20.552 -54.091 1.00 24.13 68 GLY E O 1
ATOM 10084 N N . THR G 1 69 ? 50.284 -20.385 -55.792 1.00 23.22 69 THR E N 1
ATOM 10085 C CA . THR G 1 69 ? 51.240 -19.576 -55.032 1.00 24.48 69 THR E CA 1
ATOM 10086 C C . THR G 1 69 ? 50.902 -18.090 -55.020 1.00 21.29 69 THR E C 1
ATOM 10087 O O . THR G 1 69 ? 51.089 -17.415 -53.998 1.00 20.62 69 THR E O 1
ATOM 10091 N N . LEU G 1 70 ? 50.441 -17.570 -56.156 1.00 18.79 70 LEU E N 1
ATOM 10092 C CA . LEU G 1 70 ? 50.336 -16.129 -56.396 1.00 22.51 70 LEU E CA 1
ATOM 10093 C C . LEU G 1 70 ? 51.656 -15.447 -56.032 1.00 24.02 70 LEU E C 1
ATOM 10094 O O . LEU G 1 70 ? 52.703 -15.766 -56.607 1.00 24.18 70 LEU E O 1
ATOM 10099 N N . GLY G 1 71 ? 51.640 -14.524 -55.076 1.00 21.31 71 GLY E N 1
ATOM 10100 C CA . GLY G 1 71 ? 52.856 -13.835 -54.697 1.00 24.64 71 GLY E CA 1
ATOM 10101 C C . GLY G 1 71 ? 53.564 -14.447 -53.511 1.00 27.13 71 GLY E C 1
ATOM 10102 O O . GLY G 1 71 ? 54.528 -13.856 -53.004 1.00 23.54 71 GLY E O 1
ATOM 10103 N N . GLY G 1 72 ? 53.114 -15.607 -53.047 1.00 22.85 72 GLY E N 1
ATOM 10104 C CA . GLY G 1 72 ? 53.781 -16.301 -51.966 1.00 23.88 72 GLY E CA 1
ATOM 10105 C C . GLY G 1 72 ? 53.389 -15.896 -50.565 1.00 21.04 72 GLY E C 1
ATOM 10106 O O . GLY G 1 72 ? 54.108 -16.247 -49.626 1.00 21.63 72 GLY E O 1
ATOM 10107 N N . PHE G 1 73 ? 52.284 -15.167 -50.381 1.00 19.77 73 PHE E N 1
ATOM 10108 C CA . PHE G 1 73 ? 51.858 -14.807 -49.025 1.00 22.63 73 PHE E CA 1
ATOM 10109 C C . PHE G 1 73 ? 51.565 -16.047 -48.191 1.00 20.04 73 PHE E C 1
ATOM 10110 O O . PHE G 1 73 ? 52.131 -16.228 -47.105 1.00 21.39 73 PHE E O 1
ATOM 10118 N N . SER G 1 74 ? 50.624 -16.883 -48.649 1.00 21.87 74 SER E N 1
ATOM 10119 C CA . SER G 1 74 ? 50.318 -18.111 -47.915 1.00 24.00 74 SER E CA 1
ATOM 10120 C C . SER G 1 74 ? 51.558 -18.981 -47.783 1.00 25.81 74 SER E C 1
ATOM 10121 O O . SER G 1 74 ? 51.787 -19.605 -46.737 1.00 21.54 74 SER E O 1
ATOM 10124 N N . THR G 1 75 ? 52.404 -18.977 -48.817 1.00 22.34 75 THR E N 1
ATOM 10125 C CA . THR G 1 75 ? 53.634 -19.760 -48.793 1.00 21.36 75 THR E CA 1
ATOM 10126 C C . THR G 1 75 ? 54.553 -19.318 -47.669 1.00 23.13 75 THR E C 1
ATOM 10127 O O . THR G 1 75 ? 55.127 -20.149 -46.956 1.00 26.21 75 THR E O 1
ATOM 10131 N N . ILE G 1 76 ? 54.727 -18.003 -47.511 1.00 22.68 76 ILE E N 1
ATOM 10132 C CA . ILE G 1 76 ? 55.596 -17.502 -46.444 1.00 21.30 76 ILE E CA 1
ATOM 10133 C C . ILE G 1 76 ? 55.081 -17.964 -45.091 1.00 21.11 76 ILE E C 1
ATOM 10134 O O . ILE G 1 76 ? 55.851 -18.430 -44.244 1.00 25.27 76 ILE E O 1
ATOM 10139 N N . TRP G 1 77 ? 53.762 -17.868 -44.882 1.00 22.09 77 TRP E N 1
ATOM 10140 C CA . TRP G 1 77 ? 53.163 -18.300 -43.622 1.00 20.27 77 TRP E CA 1
ATOM 10141 C C . TRP G 1 77 ? 53.379 -19.790 -43.398 1.00 22.28 77 TRP E C 1
ATOM 10142 O O . TRP G 1 77 ? 53.745 -20.217 -42.303 1.00 24.34 77 TRP E O 1
ATOM 10153 N N . LEU G 1 78 ? 53.172 -20.596 -44.435 1.00 22.05 78 LEU E N 1
ATOM 10154 C CA . LEU G 1 78 ? 53.410 -22.026 -44.292 1.00 22.41 78 LEU E CA 1
ATOM 10155 C C . LEU G 1 78 ? 54.874 -22.316 -43.982 1.00 28.77 78 LEU E C 1
ATOM 10156 O O . LEU G 1 78 ? 55.179 -23.215 -43.191 1.00 29.30 78 LEU E O 1
ATOM 10161 N N . ALA G 1 79 ? 55.797 -21.589 -44.620 1.00 24.07 79 ALA E N 1
ATOM 10162 C CA . ALA G 1 79 ? 57.219 -21.835 -44.368 1.00 25.20 79 ALA E CA 1
ATOM 10163 C C . ALA G 1 79 ? 57.610 -21.426 -42.951 1.00 25.78 79 ALA E C 1
ATOM 10164 O O . ALA G 1 79 ? 58.401 -22.115 -42.293 1.00 27.30 79 ALA E O 1
ATOM 10166 N N . ARG G 1 80 ? 57.038 -20.326 -42.454 1.00 28.04 80 ARG E N 1
ATOM 10167 C CA . ARG G 1 80 ? 57.269 -19.934 -41.067 1.00 30.45 80 ARG E CA 1
ATOM 10168 C C . ARG G 1 80 ? 56.789 -21.021 -40.116 1.00 29.14 80 ARG E C 1
ATOM 10169 O O . ARG G 1 80 ? 57.458 -21.330 -39.120 1.00 30.49 80 ARG E O 1
ATOM 10177 N N . GLY G 1 81 ? 55.625 -21.610 -40.402 1.00 28.30 81 GLY E N 1
ATOM 10178 C CA . GLY G 1 81 ? 55.087 -22.639 -39.528 1.00 30.25 81 GLY E CA 1
ATOM 10179 C C . GLY G 1 81 ? 55.851 -23.943 -39.604 1.00 30.93 81 GLY E C 1
ATOM 10180 O O . GLY G 1 81 ? 55.985 -24.644 -38.596 1.00 29.02 81 GLY E O 1
ATOM 10181 N N . ALA G 1 82 ? 56.367 -24.281 -40.789 1.00 32.46 82 ALA E N 1
ATOM 10182 C CA . ALA G 1 82 ? 57.168 -25.489 -40.960 1.00 30.19 82 ALA E CA 1
ATOM 10183 C C . ALA G 1 82 ? 58.520 -25.376 -40.267 1.00 33.22 82 ALA E C 1
ATOM 10184 O O . ALA G 1 82 ? 59.160 -26.403 -39.996 1.00 37.15 82 ALA E O 1
ATOM 10186 N N . GLY G 1 83 ? 58.982 -24.153 -39.999 1.00 30.24 83 GLY E N 1
ATOM 10187 C CA . GLY G 1 83 ? 60.182 -23.955 -39.224 1.00 32.00 83 GLY E CA 1
ATOM 10188 C C . GLY G 1 83 ? 61.449 -24.112 -40.025 1.00 35.17 83 GLY E C 1
ATOM 10189 O O . GLY G 1 83 ? 61.437 -24.368 -41.237 1.00 33.84 83 GLY E O 1
ATOM 10190 N N . PRO G 1 84 ? 62.588 -23.931 -39.356 1.00 40.43 84 PRO E N 1
ATOM 10191 C CA . PRO G 1 84 ? 63.866 -24.018 -40.073 1.00 46.54 84 PRO E CA 1
ATOM 10192 C C . PRO G 1 84 ? 64.130 -25.383 -40.698 1.00 48.13 84 PRO E C 1
ATOM 10193 O O . PRO G 1 84 ? 64.898 -25.444 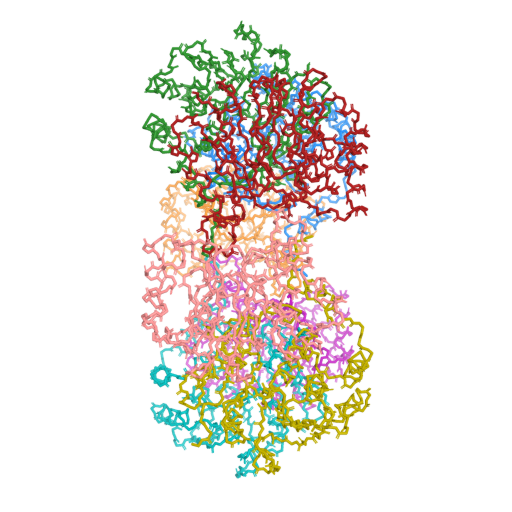-41.664 1.00 46.48 84 PRO E O 1
ATOM 10197 N N . GLN G 1 85 ? 63.526 -26.473 -40.197 1.00 47.83 85 GLN E N 1
ATOM 10198 C CA . GLN G 1 85 ? 63.712 -27.750 -40.867 1.00 54.64 85 GLN E CA 1
ATOM 10199 C C . GLN G 1 85 ? 62.727 -27.957 -41.993 1.00 52.68 85 GLN E C 1
ATOM 10200 O O . GLN G 1 85 ? 63.032 -28.736 -42.887 1.00 54.77 85 GLN E O 1
ATOM 10206 N N . GLY G 1 86 ? 61.658 -27.168 -42.065 1.00 37.73 86 GLY E N 1
ATOM 10207 C CA . GLY G 1 86 ? 60.570 -27.520 -42.940 1.00 37.39 86 GLY E CA 1
ATOM 10208 C C . GLY G 1 86 ? 60.844 -27.162 -44.366 1.00 37.40 86 GLY E C 1
ATOM 10209 O O . GLY G 1 86 ? 61.669 -26.288 -44.659 1.00 47.49 86 GLY E O 1
ATOM 10210 N N . ARG G 1 87 ? 60.115 -27.862 -45.260 1.00 39.36 87 ARG E N 1
ATOM 10211 C CA . ARG G 1 87 ? 60.217 -27.728 -46.716 1.00 43.52 87 ARG E CA 1
ATOM 10212 C C . ARG G 1 87 ? 58.829 -27.627 -47.338 1.00 41.81 87 ARG E C 1
ATOM 10213 O O . ARG G 1 87 ? 57.943 -28.461 -47.078 1.00 37.01 87 ARG E O 1
ATOM 10221 N N . VAL G 1 88 ? 58.660 -26.565 -48.132 1.00 31.34 88 VAL E N 1
ATOM 10222 C CA . VAL G 1 88 ? 57.412 -26.268 -48.804 1.00 28.28 88 VAL E CA 1
ATOM 10223 C C . VAL G 1 88 ? 57.639 -26.370 -50.301 1.00 29.05 88 VAL E C 1
ATOM 10224 O O . VAL G 1 88 ? 58.590 -25.784 -50.842 1.00 34.35 88 VAL E O 1
ATOM 10228 N N . VAL G 1 89 ? 56.774 -27.135 -50.957 1.00 29.99 89 VAL E N 1
ATOM 10229 C CA . VAL G 1 89 ? 56.691 -27.199 -52.408 1.00 29.44 89 VAL E CA 1
ATOM 10230 C C . VAL G 1 89 ? 55.402 -26.493 -52.801 1.00 28.76 89 VAL E C 1
ATOM 10231 O O . VAL G 1 89 ? 54.324 -26.835 -52.300 1.00 26.05 89 VAL E O 1
ATOM 10235 N N . THR G 1 90 ? 55.508 -25.476 -53.650 1.00 28.08 90 THR E N 1
ATOM 10236 C CA . THR G 1 90 ? 54.330 -24.715 -54.040 1.00 28.68 90 THR E CA 1
ATOM 10237 C C . THR G 1 90 ? 54.255 -24.666 -55.560 1.00 30.03 90 THR E C 1
ATOM 10238 O O . THR G 1 90 ? 55.280 -24.538 -56.239 1.00 29.46 90 THR E O 1
ATOM 10242 N N . LEU G 1 91 ? 53.048 -24.851 -56.087 1.00 28.15 91 LEU E N 1
ATOM 10243 C CA . LEU G 1 91 ? 52.814 -24.993 -57.521 1.00 29.42 91 LEU E CA 1
ATOM 10244 C C . LEU G 1 91 ? 52.142 -23.729 -58.047 1.00 26.62 91 LEU E C 1
ATOM 10245 O O . LEU G 1 91 ? 51.167 -23.255 -57.462 1.00 28.08 91 LEU E O 1
ATOM 10250 N N . GLU G 1 92 ? 52.651 -23.195 -59.151 1.00 28.36 92 GLU E N 1
ATOM 10251 C CA . GLU G 1 92 ? 52.142 -21.942 -59.695 1.00 26.85 92 GLU E CA 1
ATOM 10252 C C . GLU G 1 92 ? 52.141 -22.032 -61.214 1.00 25.62 92 GLU E C 1
ATOM 10253 O O . GLU G 1 92 ? 53.161 -22.369 -61.819 1.00 26.88 92 GLU E O 1
ATOM 10259 N N . TYR G 1 93 ? 51.017 -21.677 -61.828 1.00 25.64 93 TYR E N 1
ATOM 10260 C CA . TYR G 1 93 ? 50.927 -21.778 -63.282 1.00 27.54 93 TYR E CA 1
ATOM 10261 C C . TYR G 1 93 ? 51.588 -20.601 -63.998 1.00 30.07 93 TYR E C 1
ATOM 10262 O O . TYR G 1 93 ? 52.203 -20.790 -65.059 1.00 33.09 93 TYR E O 1
ATOM 10271 N N . GLN G 1 94 ? 51.531 -19.402 -63.414 1.00 25.02 94 GLN E N 1
ATOM 10272 C CA . GLN G 1 94 ? 52.001 -18.199 -64.096 1.00 29.77 94 GLN E CA 1
ATOM 10273 C C . GLN G 1 94 ? 53.464 -17.940 -63.779 1.00 30.86 94 GLN E C 1
ATOM 10274 O O . GLN G 1 94 ? 53.800 -17.712 -62.607 1.00 28.49 94 GLN E O 1
ATOM 10280 N N . PRO G 1 95 ? 54.352 -17.934 -64.778 1.00 28.32 95 PRO E N 1
ATOM 10281 C CA . PRO G 1 95 ? 55.757 -17.594 -64.502 1.00 32.43 95 PRO E CA 1
ATOM 10282 C C . PRO G 1 95 ? 55.919 -16.242 -63.825 1.00 34.14 95 PRO E C 1
ATOM 10283 O O . PRO G 1 95 ? 56.821 -16.078 -62.998 1.00 32.76 95 PRO E O 1
ATOM 10287 N N . LYS G 1 96 ? 55.087 -15.254 -64.173 1.00 29.44 96 LYS E N 1
ATOM 10288 C CA . LYS G 1 96 ? 55.233 -13.934 -63.566 1.00 32.96 96 LYS E CA 1
ATOM 10289 C C . LYS G 1 96 ? 54.897 -13.976 -62.086 1.00 30.80 96 LYS E C 1
ATOM 10290 O O . LYS G 1 96 ? 55.544 -13.302 -61.279 1.00 33.65 96 LYS E O 1
ATOM 10292 N N . HIS G 1 97 ? 53.879 -14.755 -61.714 1.00 29.69 97 HIS E N 1
ATOM 10293 C CA . HIS G 1 97 ? 53.564 -14.931 -60.303 1.00 23.07 97 HIS E CA 1
ATOM 10294 C C . HIS G 1 97 ? 54.712 -15.612 -59.580 1.00 28.33 97 HIS E C 1
ATOM 10295 O O . HIS G 1 97 ? 55.105 -15.192 -58.483 1.00 29.56 97 HIS E O 1
ATOM 10302 N N . ALA G 1 98 ? 55.271 -16.658 -60.186 1.00 24.83 98 ALA E N 1
ATOM 10303 C CA . ALA G 1 98 ? 56.381 -17.360 -59.549 1.00 30.55 98 ALA E CA 1
ATOM 10304 C C . ALA G 1 98 ? 57.564 -16.427 -59.303 1.00 29.55 98 ALA E C 1
ATOM 10305 O O . ALA G 1 98 ? 58.254 -16.542 -58.284 1.00 29.01 98 ALA E O 1
ATOM 10307 N N . GLU G 1 99 ? 57.840 -15.524 -60.245 1.00 27.52 99 GLU E N 1
ATOM 10308 C CA . GLU G 1 99 ? 58.988 -14.631 -60.098 1.00 32.74 99 GLU E CA 1
ATOM 10309 C C . GLU G 1 99 ? 58.800 -13.683 -58.920 1.00 29.32 99 GLU E C 1
ATOM 10310 O O . GLU G 1 99 ? 59.727 -13.484 -58.121 1.00 27.90 99 GLU E O 1
ATOM 10316 N N . VAL G 1 100 ? 57.602 -13.111 -58.779 1.00 27.86 100 VAL E N 1
ATOM 10317 C CA . VAL G 1 100 ? 57.303 -12.275 -57.618 1.00 27.40 100 VAL E CA 1
ATOM 10318 C C . VAL G 1 100 ? 57.394 -13.090 -56.337 1.00 29.77 100 VAL E C 1
ATOM 10319 O O . VAL G 1 100 ? 57.921 -12.623 -55.315 1.00 26.21 100 VAL E O 1
ATOM 10323 N N . ALA G 1 101 ? 56.856 -14.311 -56.359 1.00 25.44 101 ALA E N 1
ATOM 10324 C CA . ALA G 1 101 ? 56.879 -15.128 -55.151 1.00 31.31 101 ALA E CA 1
ATOM 10325 C C . ALA G 1 101 ? 58.311 -15.396 -54.704 1.00 30.80 101 ALA E C 1
ATOM 10326 O O . ALA G 1 101 ? 58.620 -15.341 -53.509 1.00 29.32 101 ALA E O 1
ATOM 10328 N N . ARG G 1 102 ? 59.206 -15.675 -55.651 1.00 29.09 102 ARG E N 1
ATOM 10329 C CA . ARG G 1 102 ? 60.586 -15.971 -55.273 1.00 29.55 102 ARG E CA 1
ATOM 10330 C C . ARG G 1 102 ? 61.266 -14.752 -54.657 1.00 30.59 102 ARG E C 1
ATOM 10331 O O . ARG G 1 102 ? 61.995 -14.877 -53.665 1.00 33.90 102 ARG E O 1
ATOM 10339 N N . VAL G 1 103 ? 61.016 -13.562 -55.211 1.00 32.46 103 VAL E N 1
ATOM 10340 C CA . VAL G 1 103 ? 61.509 -12.326 -54.603 1.00 32.42 103 VAL E CA 1
ATOM 10341 C C . VAL G 1 103 ? 60.990 -12.195 -53.172 1.00 27.82 103 VAL E C 1
ATOM 10342 O O . VAL G 1 103 ? 61.742 -11.870 -52.241 1.00 27.91 103 VAL E O 1
ATOM 10346 N N . ASN G 1 104 ? 59.692 -12.455 -52.983 1.00 25.51 104 ASN E N 1
ATOM 10347 C CA . ASN G 1 104 ? 59.057 -12.303 -51.673 1.00 29.32 104 ASN E CA 1
ATOM 10348 C C . ASN G 1 104 ? 59.561 -13.331 -50.668 1.00 28.59 104 ASN E C 1
ATOM 10349 O O . ASN G 1 104 ? 59.774 -13.005 -49.493 1.00 28.09 104 ASN E O 1
ATOM 10354 N N . LEU G 1 105 ? 59.770 -14.572 -51.111 1.00 27.66 105 LEU E N 1
ATOM 10355 C CA . LEU G 1 105 ? 60.296 -15.593 -50.210 1.00 26.93 105 LEU E CA 1
ATOM 10356 C C . LEU G 1 105 ? 61.717 -15.253 -49.781 1.00 33.46 105 LEU E C 1
ATOM 10357 O O . LEU G 1 105 ? 62.081 -15.431 -48.610 1.00 29.93 105 LEU E O 1
ATOM 10362 N N . GLN G 1 106 ? 62.527 -14.744 -50.712 1.00 28.85 106 GLN E N 1
ATOM 10363 C CA . GLN G 1 106 ? 63.886 -14.340 -50.373 1.00 30.61 106 GLN E CA 1
ATOM 10364 C C . GLN G 1 106 ? 63.881 -13.232 -49.324 1.00 33.39 106 GLN E C 1
ATOM 10365 O O . GLN G 1 106 ? 64.589 -13.311 -48.314 1.00 33.76 106 GLN E O 1
ATOM 10371 N N A ARG G 1 107 ? 63.075 -12.190 -49.551 0.56 33.70 107 ARG E N 1
ATOM 10372 N N B ARG G 1 107 ? 63.076 -12.189 -49.544 0.44 34.14 107 ARG E N 1
ATOM 10373 C CA A ARG G 1 107 ? 63.003 -11.074 -48.612 0.56 36.83 107 ARG E CA 1
ATOM 10374 C CA B ARG G 1 107 ? 63.025 -11.075 -48.603 0.44 36.92 107 ARG E CA 1
ATOM 10375 C C A ARG G 1 107 ? 62.451 -11.512 -47.260 0.56 37.53 107 ARG E C 1
ATOM 10376 C C B ARG G 1 107 ? 62.403 -11.471 -47.267 0.44 37.34 107 ARG E C 1
ATOM 10377 O O A ARG G 1 107 ? 62.847 -10.967 -46.223 0.56 39.25 107 ARG E O 1
ATOM 10378 O O B ARG G 1 107 ? 62.701 -10.841 -46.247 0.44 39.09 107 ARG E O 1
ATOM 10393 N N . ALA G 1 108 ? 61.553 -12.497 -47.245 1.00 30.88 108 ALA E N 1
ATOM 10394 C CA . ALA G 1 108 ? 60.992 -12.986 -45.990 1.00 33.47 108 ALA E CA 1
ATOM 10395 C C . ALA G 1 108 ? 61.935 -13.925 -45.248 1.00 39.43 108 ALA E C 1
ATOM 10396 O O . ALA G 1 108 ? 61.599 -14.378 -44.146 1.00 34.37 108 ALA E O 1
ATOM 10398 N N . GLY G 1 109 ? 63.105 -14.213 -45.811 1.00 29.59 109 GLY E N 1
ATOM 10399 C CA . GLY G 1 109 ? 64.085 -15.035 -45.131 1.00 33.78 109 GLY E CA 1
ATOM 10400 C C . GLY G 1 109 ? 63.805 -16.519 -45.153 1.00 31.19 109 GLY E C 1
ATOM 10401 O O . GLY G 1 109 ? 64.383 -17.256 -44.345 1.00 34.52 109 GLY E O 1
ATOM 10402 N N . VAL G 1 110 ? 62.937 -16.991 -46.053 1.00 32.43 110 VAL E N 1
ATOM 10403 C CA . VAL G 1 110 ? 62.550 -18.396 -46.073 1.00 31.88 110 VAL E CA 1
ATOM 10404 C C . VAL G 1 110 ? 62.832 -19.065 -47.410 1.00 34.98 110 VAL E C 1
ATOM 10405 O O . VAL G 1 110 ? 62.381 -20.187 -47.636 1.00 33.39 110 VAL E O 1
ATOM 10409 N N . ALA G 1 111 ? 63.620 -18.427 -48.281 1.00 37.86 111 ALA E N 1
ATOM 10410 C CA . ALA G 1 111 ? 63.835 -18.976 -49.618 1.00 40.78 111 ALA E CA 1
ATOM 10411 C C . ALA G 1 111 ? 64.445 -20.374 -49.568 1.00 42.91 111 ALA E C 1
ATOM 10412 O O . ALA G 1 111 ? 64.105 -21.233 -50.392 1.00 43.01 111 ALA E O 1
ATOM 10414 N N . ASP G 1 112 ? 65.327 -20.637 -48.596 1.00 38.56 112 ASP E N 1
ATOM 10415 C CA . ASP G 1 112 ? 65.955 -21.951 -48.520 1.00 41.47 112 ASP E CA 1
ATOM 10416 C C . ASP G 1 112 ? 64.980 -23.055 -48.131 1.00 38.67 112 ASP E C 1
ATOM 10417 O O . ASP G 1 112 ? 65.322 -24.233 -48.271 1.00 43.94 112 ASP E O 1
ATOM 10422 N N . ARG G 1 113 ? 63.791 -22.707 -47.639 1.00 35.12 113 ARG E N 1
ATOM 10423 C CA . ARG G 1 113 ? 62.786 -23.676 -47.229 1.00 37.81 113 ARG E CA 1
ATOM 10424 C C . ARG G 1 113 ? 61.748 -23.966 -48.304 1.00 35.59 113 ARG E C 1
ATOM 10425 O O . ARG G 1 113 ? 60.936 -24.881 -48.117 1.00 36.88 113 ARG E O 1
ATOM 10433 N N . VAL G 1 114 ? 61.740 -23.217 -49.409 1.00 31.27 114 VAL E N 1
ATOM 10434 C CA . VAL G 1 114 ? 60.633 -23.245 -50.358 1.00 30.79 114 VAL E CA 1
ATOM 10435 C C . VAL G 1 114 ? 61.152 -23.464 -51.774 1.00 37.70 114 VAL E C 1
ATOM 10436 O O . VAL G 1 114 ? 62.123 -22.828 -52.200 1.00 38.53 114 VAL E O 1
ATOM 10440 N N . GLU G 1 115 ? 60.483 -24.354 -52.503 1.00 30.88 115 GLU E N 1
ATOM 10441 C CA . GLU G 1 115 ? 60.665 -24.537 -53.937 1.00 35.40 115 GLU E CA 1
ATOM 10442 C C . GLU G 1 115 ? 59.364 -24.157 -54.639 1.00 35.40 115 GLU E C 1
ATOM 10443 O O . GLU G 1 115 ? 58.298 -24.677 -54.296 1.00 32.66 115 GLU E O 1
ATOM 10449 N N . VAL G 1 116 ? 59.443 -23.228 -55.590 1.00 32.68 116 VAL E N 1
ATOM 10450 C CA . VAL G 1 116 ? 58.306 -22.862 -56.432 1.00 28.60 116 VAL E CA 1
ATOM 10451 C C . VAL G 1 116 ? 58.453 -23.634 -57.740 1.00 31.84 116 VAL E C 1
ATOM 10452 O O . VAL G 1 116 ? 59.462 -23.489 -58.438 1.00 35.97 116 VAL E O 1
ATOM 10456 N N . VAL G 1 117 ? 57.461 -24.463 -58.061 1.00 33.65 117 VAL E N 1
ATOM 10457 C CA . VAL G 1 117 ? 57.466 -25.306 -59.254 1.00 33.67 117 VAL E CA 1
ATOM 10458 C C . VAL G 1 117 ? 56.458 -24.728 -60.239 1.00 30.21 117 VAL E C 1
ATOM 10459 O O . VAL G 1 117 ? 55.257 -24.680 -59.950 1.00 31.41 117 VAL E O 1
ATOM 10463 N N . VAL G 1 118 ? 56.936 -24.329 -61.420 1.00 34.04 118 VAL E N 1
ATOM 10464 C CA . VAL G 1 118 ? 56.124 -23.557 -62.358 1.00 31.20 118 VAL E CA 1
ATOM 10465 C C . VAL G 1 118 ? 55.458 -24.497 -63.350 1.00 33.74 118 VAL E C 1
ATOM 10466 O O . VAL G 1 118 ? 56.104 -25.396 -63.896 1.00 35.86 118 VAL E O 1
ATOM 10470 N N . GLY G 1 119 ? 54.162 -24.291 -63.575 1.00 34.17 119 GLY E N 1
ATOM 10471 C CA . GLY G 1 119 ? 53.410 -25.060 -64.540 1.00 31.12 119 GLY E CA 1
ATOM 10472 C C . GLY G 1 119 ? 52.027 -25.373 -64.019 1.00 31.20 119 GLY E C 1
ATOM 10473 O O . GLY G 1 119 ? 51.737 -25.170 -62.836 1.00 29.56 119 GLY E O 1
ATOM 10474 N N . PRO G 1 120 ? 51.145 -25.875 -64.891 1.00 32.00 120 PRO E N 1
ATOM 10475 C CA . PRO G 1 120 ? 49.836 -26.354 -64.423 1.00 30.86 120 PRO E CA 1
ATOM 10476 C C . PRO G 1 120 ? 50.026 -27.497 -63.436 1.00 29.20 120 PRO E C 1
ATOM 10477 O O . PRO G 1 120 ? 50.762 -28.456 -63.706 1.00 30.86 120 PRO E O 1
ATOM 10481 N N . ALA G 1 121 ? 49.336 -27.392 -62.297 1.00 27.42 121 ALA E N 1
ATOM 10482 C CA . ALA G 1 121 ? 49.539 -28.329 -61.194 1.00 34.11 121 ALA E CA 1
ATOM 10483 C C . ALA G 1 121 ? 49.248 -29.767 -61.608 1.00 35.97 121 ALA E C 1
ATOM 10484 O O . ALA G 1 121 ? 49.963 -30.688 -61.197 1.00 34.77 121 ALA E O 1
ATOM 10486 N N . LEU G 1 122 ? 48.237 -29.985 -62.458 1.00 30.71 122 LEU E N 1
ATOM 10487 C CA . LEU G 1 122 ? 47.987 -31.352 -62.921 1.00 36.21 122 LEU E CA 1
ATOM 10488 C C . LEU G 1 122 ? 49.164 -31.921 -63.707 1.00 43.49 122 LEU E C 1
ATOM 10489 O O . LEU G 1 122 ? 49.309 -33.146 -63.777 1.00 39.59 122 LEU E O 1
ATOM 10494 N N . ASP G 1 123 ? 50.018 -31.073 -64.284 1.00 38.15 123 ASP E N 1
ATOM 10495 C CA . ASP G 1 123 ? 51.203 -31.565 -64.972 1.00 39.70 123 ASP E CA 1
ATOM 10496 C C . ASP G 1 123 ? 52.408 -31.704 -64.056 1.00 39.22 123 ASP E C 1
ATOM 10497 O O . ASP G 1 123 ? 53.260 -32.569 -64.295 1.00 39.67 123 ASP E O 1
ATOM 10502 N N . THR G 1 124 ? 52.511 -30.880 -63.015 1.00 38.59 124 THR E N 1
ATOM 10503 C CA . THR G 1 124 ? 53.698 -30.936 -62.169 1.00 41.86 124 THR E CA 1
ATOM 10504 C C . THR G 1 124 ? 53.524 -31.875 -60.984 1.00 43.72 124 THR E C 1
ATOM 10505 O O . THR G 1 124 ? 54.513 -32.455 -60.519 1.00 41.56 124 THR E O 1
ATOM 10509 N N . LEU G 1 125 ? 52.291 -32.052 -60.505 1.00 39.44 125 LEU E N 1
ATOM 10510 C CA . LEU G 1 125 ? 52.022 -32.981 -59.407 1.00 40.52 125 LEU E CA 1
ATOM 10511 C C . LEU G 1 125 ? 52.599 -34.374 -59.630 1.00 43.54 125 LEU E C 1
ATOM 10512 O O . LEU G 1 125 ? 53.196 -34.917 -58.687 1.00 44.20 125 LEU E O 1
ATOM 10517 N N . PRO G 1 126 ? 52.473 -35.001 -60.809 1.00 45.66 126 PRO E N 1
ATOM 10518 C CA . PRO G 1 126 ? 53.080 -36.331 -61.003 1.00 45.32 126 PRO E CA 1
ATOM 10519 C C . PRO G 1 126 ? 54.599 -36.334 -60.961 1.00 53.12 126 PRO E C 1
ATOM 10520 O O . PRO G 1 126 ? 55.191 -37.419 -60.889 1.00 49.60 126 PRO E O 1
ATOM 10524 N N . THR G 1 127 ? 55.252 -35.175 -61.020 1.00 56.64 127 THR E N 1
ATOM 10525 C CA . THR G 1 127 ? 56.707 -35.126 -61.009 1.00 56.79 127 THR E CA 1
ATOM 10526 C C . THR G 1 127 ? 57.298 -34.877 -59.630 1.00 53.40 127 THR E C 1
ATOM 10527 O O . THR G 1 127 ? 58.524 -34.918 -59.498 1.00 54.11 127 THR E O 1
ATOM 10531 N N . LEU G 1 128 ? 56.479 -34.617 -58.610 1.00 39.12 128 LEU E N 1
ATOM 10532 C CA . LEU G 1 128 ? 57.021 -34.332 -57.284 1.00 39.62 128 LEU E CA 1
ATOM 10533 C C . LEU G 1 128 ? 57.587 -35.622 -56.707 1.00 49.74 128 LEU E C 1
ATOM 10534 O O . LEU G 1 128 ? 56.853 -36.597 -56.501 1.00 53.16 128 LEU E O 1
ATOM 10539 N N . ALA G 1 129 ? 58.892 -35.625 -56.430 1.00 60.17 129 ALA E N 1
ATOM 10540 C CA . ALA G 1 129 ? 59.602 -36.822 -55.971 1.00 69.95 129 ALA E CA 1
ATOM 10541 C C . ALA G 1 129 ? 60.384 -36.537 -54.691 1.00 80.48 129 ALA E C 1
ATOM 10542 O O . ALA G 1 129 ? 61.610 -36.403 -54.723 1.00 89.52 129 ALA E O 1
ATOM 10544 N N . GLY G 1 130 ? 59.684 -36.446 -53.568 1.00 75.98 130 GLY E N 1
ATOM 10545 C CA . GLY G 1 130 ? 60.373 -36.146 -52.330 1.00 75.52 130 GLY E CA 1
ATOM 10546 C C . GLY G 1 130 ? 59.850 -36.926 -51.145 1.00 75.98 130 GLY E C 1
ATOM 10547 O O . GLY G 1 130 ? 60.491 -36.977 -50.091 1.00 80.76 130 GLY E O 1
ATOM 10548 N N . GLY G 1 131 ? 58.692 -37.554 -51.309 1.00 68.15 131 GLY E N 1
ATOM 10549 C CA . GLY G 1 131 ? 58.081 -38.291 -50.233 1.00 63.25 131 GLY E CA 1
ATOM 10550 C C . GLY G 1 131 ? 56.812 -37.627 -49.740 1.00 57.19 131 GLY E C 1
ATOM 10551 O O . GLY G 1 131 ? 56.400 -36.565 -50.230 1.00 52.61 131 GLY E O 1
ATOM 10552 N N . PRO G 1 132 ? 56.187 -38.224 -48.728 1.00 53.64 132 PRO E N 1
ATOM 10553 C CA . PRO G 1 132 ? 54.807 -37.853 -48.398 1.00 48.20 132 PRO E CA 1
ATOM 10554 C C . PRO G 1 132 ? 54.723 -36.514 -47.680 1.00 42.95 132 PRO E C 1
ATOM 10555 O O . PRO G 1 132 ? 55.587 -36.157 -46.873 1.00 40.20 132 PRO E O 1
ATOM 10559 N N . PHE G 1 133 ? 53.659 -35.780 -47.985 1.00 34.34 133 PHE E N 1
ATOM 10560 C CA . PHE G 1 133 ? 53.430 -34.463 -47.415 1.00 32.38 133 PHE E CA 1
ATOM 10561 C C . PHE G 1 133 ? 52.620 -34.570 -46.131 1.00 37.38 133 PHE E C 1
ATOM 10562 O O . PHE G 1 133 ? 51.746 -35.430 -45.992 1.00 32.10 133 PHE E O 1
ATOM 10570 N N . ASP G 1 134 ? 52.918 -33.668 -45.196 1.00 33.52 134 ASP E N 1
ATOM 10571 C CA . ASP G 1 134 ? 52.212 -33.582 -43.924 1.00 30.53 134 ASP E CA 1
ATOM 10572 C C . ASP G 1 134 ? 50.993 -32.685 -44.002 1.00 31.34 134 ASP E C 1
ATOM 10573 O O . ASP G 1 134 ? 50.037 -32.865 -43.237 1.00 30.16 134 ASP E O 1
ATOM 10578 N N . LEU G 1 135 ? 51.023 -31.715 -44.904 1.00 27.11 135 LEU E N 1
ATOM 10579 C CA . LEU G 1 135 ? 50.002 -30.682 -44.960 1.00 25.15 135 LEU E CA 1
ATOM 10580 C C . LEU G 1 135 ? 49.884 -30.263 -46.413 1.00 28.33 135 LEU E C 1
ATOM 10581 O O . LEU G 1 135 ? 50.908 -30.063 -47.070 1.00 29.17 135 LEU E O 1
ATOM 10586 N N . VAL G 1 136 ? 48.654 -30.174 -46.917 1.00 23.39 136 VAL E N 1
ATOM 10587 C CA . VAL G 1 136 ? 48.404 -29.746 -48.290 1.00 24.11 136 VAL E CA 1
ATOM 10588 C C . VAL G 1 136 ? 47.399 -28.604 -48.269 1.00 24.65 136 VAL E C 1
ATOM 10589 O O . VAL G 1 136 ? 46.298 -28.754 -47.729 1.00 25.45 136 VAL E O 1
ATOM 10593 N N . PHE G 1 137 ? 47.771 -27.468 -48.863 1.00 24.86 137 PHE E N 1
ATOM 10594 C CA . PHE G 1 137 ? 46.907 -26.301 -48.970 1.00 20.04 137 PHE E CA 1
ATOM 10595 C C . PHE G 1 137 ? 46.520 -26.131 -50.436 1.00 20.76 137 PHE E C 1
ATOM 10596 O O . PHE G 1 137 ? 47.394 -25.962 -51.292 1.00 24.33 137 PHE E O 1
ATOM 10604 N N . ILE G 1 138 ? 45.222 -26.209 -50.726 1.00 22.17 138 ILE E N 1
ATOM 10605 C CA . ILE G 1 138 ? 44.714 -26.217 -52.098 1.00 24.19 138 ILE E CA 1
ATOM 10606 C C . ILE G 1 138 ? 44.029 -24.880 -52.344 1.00 21.59 138 ILE E C 1
ATOM 10607 O O . ILE G 1 138 ? 42.983 -24.588 -51.749 1.00 21.86 138 ILE E O 1
ATOM 10612 N N . ASP G 1 139 ? 44.607 -24.066 -53.225 1.00 19.97 139 ASP E N 1
ATOM 10613 C CA . ASP G 1 139 ? 44.131 -22.696 -53.397 1.00 18.87 139 ASP E CA 1
ATOM 10614 C C . ASP G 1 139 ? 44.474 -22.191 -54.798 1.00 21.64 139 ASP E C 1
ATOM 10615 O O . ASP G 1 139 ? 45.035 -21.106 -54.968 1.00 20.71 139 ASP E O 1
ATOM 10620 N N . ALA G 1 140 ? 44.131 -22.975 -55.825 1.00 23.11 140 ALA E N 1
ATOM 10621 C CA . ALA G 1 140 ? 44.466 -22.606 -57.198 1.00 23.04 140 ALA E CA 1
ATOM 10622 C C . ALA G 1 140 ? 43.202 -22.426 -58.044 1.00 21.30 140 ALA E C 1
ATOM 10623 O O . ALA G 1 140 ? 42.298 -21.676 -57.651 1.00 23.59 140 ALA E O 1
ATOM 10625 N N . ASP G 1 141 ? 43.132 -23.096 -59.194 1.00 23.10 141 ASP E N 1
ATOM 10626 C CA . ASP G 1 141 ? 41.931 -23.051 -60.031 1.00 23.65 141 ASP E CA 1
ATOM 10627 C C . ASP G 1 141 ? 40.865 -23.971 -59.428 1.00 23.75 141 ASP E C 1
ATOM 10628 O O . ASP G 1 141 ? 41.071 -25.183 -59.315 1.00 25.95 141 ASP E O 1
ATOM 10633 N N . LYS G 1 142 ? 39.719 -23.398 -59.051 1.00 21.73 142 LYS E N 1
ATOM 10634 C CA . LYS G 1 142 ? 38.778 -24.145 -58.212 1.00 22.66 142 LYS E CA 1
ATOM 10635 C C . LYS G 1 142 ? 38.134 -25.313 -58.954 1.00 24.01 142 LYS E C 1
ATOM 10636 O O . LYS G 1 142 ? 37.774 -26.311 -58.319 1.00 25.67 142 LYS E O 1
ATOM 10642 N N . GLU G 1 143 ? 37.969 -25.211 -60.278 1.00 26.46 143 GLU E N 1
ATOM 10643 C CA . GLU G 1 143 ? 37.374 -26.317 -61.032 1.00 26.15 143 GLU E CA 1
ATOM 10644 C C . GLU G 1 143 ? 38.223 -27.582 -60.942 1.00 27.54 143 GLU E C 1
ATOM 10645 O O . GLU G 1 143 ? 37.726 -28.679 -61.234 1.00 30.17 143 GLU E O 1
ATOM 10651 N N . ASN G 1 144 ? 39.485 -27.470 -60.527 1.00 27.27 144 ASN E N 1
ATOM 10652 C CA . ASN G 1 144 ? 40.320 -28.653 -60.336 1.00 25.72 144 ASN E CA 1
ATOM 10653 C C . ASN G 1 144 ? 40.512 -29.026 -58.870 1.00 25.24 144 ASN E C 1
ATOM 10654 O O . ASN G 1 144 ? 41.358 -29.875 -58.584 1.00 29.47 144 ASN E O 1
ATOM 10659 N N . ASN G 1 145 ? 39.754 -28.417 -57.942 1.00 23.14 145 ASN E N 1
ATOM 10660 C CA . ASN G 1 145 ? 39.830 -28.783 -56.524 1.00 24.87 145 ASN E CA 1
ATOM 10661 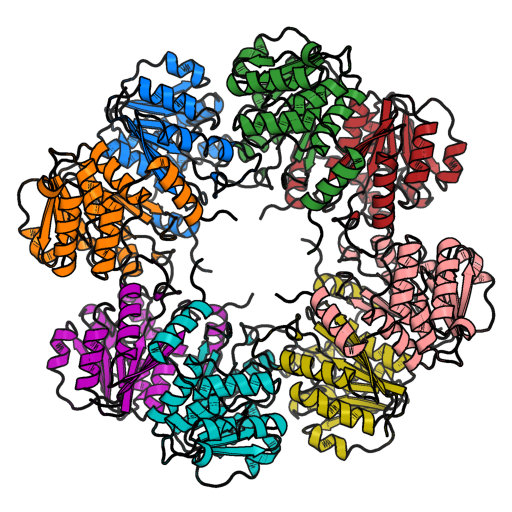C C . ASN G 1 145 ? 39.815 -30.298 -56.324 1.00 27.28 145 ASN E C 1
ATOM 10662 O O . ASN G 1 145 ? 40.633 -30.852 -55.581 1.00 28.55 145 ASN E O 1
ATOM 10667 N N . VAL G 1 146 ? 38.848 -30.979 -56.942 1.00 26.63 146 VAL E N 1
ATOM 10668 C CA . VAL G 1 146 ? 38.668 -32.405 -56.674 1.00 28.13 146 VAL E CA 1
ATOM 10669 C C . VAL G 1 146 ? 39.869 -33.201 -57.171 1.00 32.25 146 VAL E C 1
ATOM 10670 O O . VAL G 1 146 ? 40.381 -34.079 -56.465 1.00 29.92 146 VAL E O 1
ATOM 10674 N N . ALA G 1 147 ? 40.356 -32.897 -58.377 1.00 30.93 147 ALA E N 1
ATOM 10675 C CA . ALA G 1 147 ? 41.557 -33.568 -58.868 1.00 29.49 147 ALA E CA 1
ATOM 10676 C C . ALA G 1 147 ? 42.734 -33.349 -57.924 1.00 27.24 147 ALA E C 1
ATOM 10677 O O . ALA G 1 147 ? 43.536 -34.267 -57.699 1.00 33.70 147 ALA E O 1
ATOM 10679 N N . TYR G 1 148 ? 42.873 -32.129 -57.392 1.00 25.71 148 TYR E N 1
ATOM 10680 C CA . TYR G 1 148 ? 43.970 -31.832 -56.473 1.00 25.64 148 TYR E CA 1
ATOM 10681 C C . TYR G 1 148 ? 43.797 -32.579 -55.158 1.00 27.49 148 TYR E C 1
ATOM 10682 O O . TYR G 1 148 ? 44.783 -32.996 -54.546 1.00 32.71 148 TYR E O 1
ATOM 10691 N N . ILE G 1 149 ? 42.553 -32.737 -54.698 1.00 26.28 149 ILE E N 1
ATOM 10692 C CA . ILE G 1 149 ? 42.321 -33.502 -53.478 1.00 29.91 149 ILE E CA 1
ATOM 10693 C C . ILE G 1 149 ? 42.714 -34.957 -53.686 1.00 31.07 149 ILE E C 1
ATOM 10694 O O . ILE G 1 149 ? 43.369 -35.569 -52.832 1.00 32.76 149 ILE E O 1
ATOM 10699 N N . GLN G 1 150 ? 42.354 -35.529 -54.838 1.00 30.67 150 GLN E N 1
ATOM 10700 C CA . GLN G 1 150 ? 42.773 -36.893 -55.129 1.00 34.97 150 GLN E CA 1
ATOM 10701 C C . GLN G 1 150 ? 44.291 -36.997 -55.169 1.00 37.65 150 GLN E C 1
ATOM 10702 O O . GLN G 1 150 ? 44.869 -37.955 -54.640 1.00 33.66 150 GLN E O 1
ATOM 10708 N N . TRP G 1 151 ? 44.959 -35.999 -55.758 1.00 34.78 151 TRP E N 1
ATOM 10709 C CA . TRP G 1 151 ? 46.419 -35.991 -55.756 1.00 35.75 151 TRP E CA 1
ATOM 10710 C C . TRP G 1 151 ? 46.975 -35.834 -54.348 1.00 37.34 151 TRP E C 1
ATOM 10711 O O . TRP G 1 151 ? 47.976 -36.470 -53.996 1.00 35.63 151 TRP E O 1
ATOM 10722 N N . ALA G 1 152 ? 46.347 -34.980 -53.539 1.00 34.17 152 ALA E N 1
ATOM 10723 C CA . ALA G 1 152 ? 46.805 -34.781 -52.167 1.00 33.01 152 ALA E CA 1
ATOM 10724 C C . ALA G 1 152 ? 46.776 -36.089 -51.392 1.00 34.49 152 ALA E C 1
ATOM 10725 O O . ALA G 1 152 ? 47.754 -36.454 -50.729 1.00 37.83 152 ALA E O 1
ATOM 10727 N N . ILE G 1 153 ? 45.682 -36.839 -51.518 1.00 34.22 153 ILE E N 1
ATOM 10728 C CA . ILE G 1 153 ? 45.577 -38.131 -50.850 1.00 37.60 153 ILE E CA 1
ATOM 10729 C C . ILE G 1 153 ? 46.711 -39.058 -51.287 1.00 39.09 153 ILE E C 1
ATOM 10730 O O . ILE G 1 153 ? 47.374 -39.684 -50.454 1.00 42.53 153 ILE E O 1
ATOM 10735 N N . ARG G 1 154 ? 46.980 -39.124 -52.595 1.00 34.08 154 ARG E N 1
ATOM 10736 C CA . ARG G 1 154 ? 48.032 -40.008 -53.087 1.00 36.67 154 ARG E CA 1
ATOM 10737 C C . ARG G 1 154 ? 49.406 -39.596 -52.567 1.00 36.63 154 ARG E C 1
ATOM 10738 O O . ARG G 1 154 ? 50.254 -40.452 -52.296 1.00 38.63 154 ARG E O 1
ATOM 10740 N N . LEU G 1 155 ? 49.647 -38.295 -52.425 1.00 34.82 155 LEU E N 1
ATOM 10741 C CA . LEU G 1 155 ? 50.965 -37.777 -52.077 1.00 41.48 155 LEU E CA 1
ATOM 10742 C C . LEU G 1 155 ? 51.120 -37.488 -50.590 1.00 40.89 155 LEU E C 1
ATOM 10743 O O . LEU G 1 155 ? 52.201 -37.068 -50.166 1.00 42.75 155 LEU E O 1
ATOM 10748 N N . ALA G 1 156 ? 50.078 -37.692 -49.793 1.00 38.32 156 ALA E N 1
ATOM 10749 C CA . ALA G 1 156 ? 50.115 -37.360 -48.376 1.00 36.86 156 ALA E CA 1
ATOM 10750 C C . ALA G 1 156 ? 50.308 -38.611 -47.535 1.00 43.92 156 ALA E C 1
ATOM 10751 O O . ALA G 1 156 ? 49.978 -39.729 -47.942 1.00 42.10 156 ALA E O 1
ATOM 10753 N N . ARG G 1 157 ? 50.848 -38.411 -46.342 1.00 43.87 157 ARG E N 1
ATOM 10754 C CA . ARG G 1 157 ? 50.878 -39.506 -45.389 1.00 45.79 157 ARG E CA 1
ATOM 10755 C C . ARG G 1 157 ? 49.507 -39.655 -44.741 1.00 40.41 157 ARG E C 1
ATOM 10756 O O . ARG G 1 157 ? 48.681 -38.736 -44.763 1.00 39.01 157 ARG E O 1
ATOM 10764 N N . ARG G 1 158 ? 49.256 -40.836 -44.179 1.00 38.14 158 ARG E N 1
ATOM 10765 C CA . ARG G 1 158 ? 48.082 -40.998 -43.331 1.00 40.16 158 ARG E CA 1
ATOM 10766 C C . ARG G 1 158 ? 48.160 -40.006 -42.176 1.00 39.28 158 ARG E C 1
ATOM 10767 O O . ARG G 1 158 ? 49.233 -39.760 -41.620 1.00 44.50 158 ARG E O 1
ATOM 10775 N N . GLY G 1 159 ? 47.019 -39.426 -41.826 1.00 37.83 159 GLY E N 1
ATOM 10776 C CA . GLY G 1 159 ? 46.946 -38.405 -40.804 1.00 38.51 159 GLY E CA 1
ATOM 10777 C C . GLY G 1 159 ? 47.289 -37.004 -41.262 1.00 36.54 159 GLY E C 1
ATOM 10778 O O . GLY G 1 159 ? 47.178 -36.064 -40.460 1.00 36.69 159 GLY E O 1
ATOM 10779 N N . ALA G 1 160 ? 47.691 -36.824 -42.519 1.00 38.95 160 ALA E N 1
ATOM 10780 C CA . ALA G 1 160 ? 47.940 -35.481 -43.033 1.00 33.75 160 ALA E CA 1
ATOM 10781 C C . ALA G 1 160 ? 46.656 -34.663 -43.056 1.00 32.08 160 ALA E C 1
ATOM 10782 O O . ALA G 1 160 ? 45.539 -35.192 -43.053 1.00 30.59 160 ALA E O 1
ATOM 10784 N N . VAL G 1 161 ? 46.832 -33.348 -43.083 1.00 26.14 161 VAL E N 1
ATOM 10785 C CA . VAL G 1 161 ? 45.730 -32.403 -43.129 1.00 24.38 161 VAL E CA 1
ATOM 10786 C C . VAL G 1 161 ? 45.635 -31.830 -44.536 1.00 28.79 161 VAL E C 1
ATOM 10787 O O . VAL G 1 161 ? 46.653 -31.460 -45.131 1.00 27.72 161 VAL E O 1
ATOM 10791 N N . ILE G 1 162 ? 44.422 -31.754 -45.070 1.00 23.45 162 ILE E N 1
ATOM 10792 C CA . ILE G 1 162 ? 44.154 -31.039 -46.315 1.00 21.53 162 ILE E CA 1
ATOM 10793 C C . ILE G 1 162 ? 43.275 -29.841 -45.987 1.00 22.10 162 ILE E C 1
ATOM 10794 O O . ILE G 1 162 ? 42.268 -29.978 -45.280 1.00 24.63 162 ILE E O 1
ATOM 10799 N N . VAL G 1 163 ? 43.681 -28.664 -46.463 1.00 21.62 163 VAL E N 1
ATOM 10800 C CA . VAL G 1 163 ? 42.917 -27.432 -46.311 1.00 21.06 163 VAL E CA 1
ATOM 10801 C C . VAL G 1 163 ? 42.582 -26.914 -47.699 1.00 18.51 163 VAL E C 1
ATOM 10802 O O . VAL G 1 163 ? 43.476 -26.776 -48.546 1.00 21.07 163 VAL E O 1
ATOM 10806 N N . VAL G 1 164 ? 41.303 -26.606 -47.929 1.00 20.09 164 VAL E N 1
ATOM 10807 C CA . VAL G 1 164 ? 40.832 -26.049 -49.196 1.00 19.75 164 VAL E CA 1
ATOM 10808 C C . VAL G 1 164 ? 40.252 -24.668 -48.923 1.00 19.46 164 VAL E C 1
ATOM 10809 O O . VAL G 1 164 ? 39.369 -24.522 -48.072 1.00 19.45 164 VAL E O 1
ATOM 10813 N N . ASP G 1 165 ? 40.754 -23.659 -49.630 1.00 19.18 165 ASP E N 1
ATOM 10814 C CA . ASP G 1 165 ? 40.290 -22.290 -49.415 1.00 19.83 165 ASP E CA 1
ATOM 10815 C C . ASP G 1 165 ? 39.061 -21.957 -50.262 1.00 16.64 165 ASP E C 1
ATOM 10816 O O . ASP G 1 165 ? 38.863 -22.504 -51.348 1.00 19.35 165 ASP E O 1
ATOM 10821 N N . ASN G 1 166 ? 38.260 -21.000 -49.762 1.00 19.41 166 ASN E N 1
ATOM 10822 C CA . ASN G 1 166 ? 37.202 -20.320 -50.539 1.00 17.39 166 ASN E CA 1
ATOM 10823 C C . ASN G 1 166 ? 36.046 -21.250 -50.920 1.00 18.18 166 ASN E C 1
ATOM 10824 O O . ASN G 1 166 ? 35.593 -21.266 -52.067 1.00 18.83 166 ASN E O 1
ATOM 10829 N N . VAL G 1 167 ? 35.540 -22.018 -49.945 1.00 19.71 167 VAL E N 1
ATOM 10830 C CA . VAL G 1 167 ? 34.533 -23.033 -50.255 1.00 19.66 167 VAL E CA 1
ATOM 10831 C C . VAL G 1 167 ? 33.102 -22.568 -49.980 1.00 19.60 167 VAL E C 1
ATOM 10832 O O . VAL G 1 167 ? 32.175 -23.355 -50.155 1.00 20.31 167 VAL E O 1
ATOM 10836 N N . ILE G 1 168 ? 32.885 -21.312 -49.586 1.00 18.15 168 ILE E N 1
ATOM 10837 C CA . ILE G 1 168 ? 31.551 -20.835 -49.235 1.00 19.06 168 ILE E CA 1
ATOM 10838 C C . ILE G 1 168 ? 31.065 -19.730 -50.174 1.00 21.38 168 ILE E C 1
ATOM 10839 O O . ILE G 1 168 ? 29.900 -19.727 -50.578 1.00 22.48 168 ILE E O 1
ATOM 10844 N N . ARG G 1 169 ? 31.942 -18.797 -50.555 1.00 17.94 169 ARG E N 1
ATOM 10845 C CA . ARG G 1 169 ? 31.657 -17.764 -51.560 1.00 19.49 169 ARG E CA 1
ATOM 10846 C C . ARG G 1 169 ? 30.358 -17.013 -51.269 1.00 23.08 169 ARG E C 1
ATOM 10847 O O . ARG G 1 169 ? 29.473 -16.895 -52.125 1.00 21.30 169 ARG E O 1
ATOM 10855 N N . GLY G 1 170 ? 30.262 -16.463 -50.059 1.00 23.27 170 GLY E N 1
ATOM 10856 C CA . GLY G 1 170 ? 29.115 -15.632 -49.736 1.00 20.24 170 GLY E CA 1
ATOM 10857 C C . GLY G 1 170 ? 27.802 -16.371 -49.816 1.00 20.25 170 GLY E C 1
ATOM 10858 O O . GLY G 1 170 ? 26.767 -15.767 -50.123 1.00 23.27 170 GLY E O 1
ATOM 10859 N N . GLY G 1 171 ? 27.820 -17.676 -49.575 1.00 18.18 171 GLY E N 1
ATOM 10860 C CA . GLY G 1 171 ? 26.611 -18.465 -49.696 1.00 23.86 171 GLY E CA 1
ATOM 10861 C C . GLY G 1 171 ? 26.271 -18.905 -51.105 1.00 25.02 171 GLY E C 1
ATOM 10862 O O . GLY G 1 171 ? 25.259 -19.586 -51.285 1.00 24.49 171 GLY E O 1
ATOM 10863 N N . GLY G 1 172 ? 27.093 -18.566 -52.108 1.00 22.80 172 GLY E N 1
ATOM 10864 C CA . GLY G 1 172 ? 26.783 -18.943 -53.477 1.00 23.67 172 GLY E CA 1
ATOM 10865 C C . GLY G 1 172 ? 26.716 -20.436 -53.714 1.00 27.25 172 GLY E C 1
ATOM 10866 O O . GLY G 1 172 ? 26.091 -20.877 -54.692 1.00 25.88 172 GLY E O 1
ATOM 10867 N N . ILE G 1 173 ? 27.325 -21.237 -52.834 1.00 22.21 173 ILE E N 1
ATOM 10868 C CA . ILE G 1 173 ? 27.216 -22.680 -52.983 1.00 22.36 173 ILE E CA 1
ATOM 10869 C C . ILE G 1 173 ? 25.785 -23.160 -52.768 1.00 23.28 173 ILE E C 1
ATOM 10870 O O . ILE G 1 173 ? 25.467 -24.299 -53.125 1.00 27.45 173 ILE E O 1
ATOM 10875 N N . LEU G 1 174 ? 24.925 -22.329 -52.172 1.00 25.85 174 LEU E N 1
ATOM 10876 C CA . LEU G 1 174 ? 23.513 -22.650 -51.985 1.00 30.56 174 LEU E CA 1
ATOM 10877 C C . LEU G 1 174 ? 22.597 -21.897 -52.934 1.00 31.66 174 LEU E C 1
ATOM 10878 O O . LEU G 1 174 ? 21.407 -22.217 -53.007 1.00 37.08 174 LEU E O 1
ATOM 10883 N N . ALA G 1 175 ? 23.122 -20.926 -53.664 1.00 34.97 175 ALA E N 1
ATOM 10884 C CA . ALA G 1 175 ? 22.346 -20.017 -54.488 1.00 33.53 175 ALA E CA 1
ATOM 10885 C C . ALA G 1 175 ? 22.494 -20.377 -55.960 1.00 38.07 175 ALA E C 1
ATOM 10886 O O . ALA G 1 175 ? 23.575 -20.762 -56.410 1.00 51.17 175 ALA E O 1
ATOM 10888 N N . GLU G 1 176 ? 21.392 -20.342 -56.692 1.00 38.26 176 GLU E N 1
ATOM 10889 C CA . GLU G 1 176 ? 21.480 -20.431 -58.149 1.00 45.65 176 GLU E CA 1
ATOM 10890 C C . GLU G 1 176 ? 22.377 -19.310 -58.681 1.00 48.78 176 GLU E C 1
ATOM 10891 O O . GLU G 1 176 ? 21.919 -18.444 -59.435 1.00 55.73 176 GLU E O 1
ATOM 10897 N N . SER G 1 177 ? 23.639 -19.286 -58.252 1.00 39.27 177 SER E N 1
ATOM 10898 C CA . SER G 1 177 ? 24.550 -18.188 -58.541 1.00 33.76 177 SER E CA 1
ATOM 10899 C C . SER G 1 177 ? 25.442 -18.573 -59.718 1.00 32.92 177 SER E C 1
ATOM 10900 O O . SER G 1 177 ? 26.065 -19.645 -59.697 1.00 26.70 177 SER E O 1
ATOM 10903 N N . ASP G 1 178 ? 25.529 -17.668 -60.708 1.00 25.87 178 ASP E N 1
ATOM 10904 C CA . ASP G 1 178 ? 26.340 -17.837 -61.923 1.00 22.51 178 ASP E CA 1
ATOM 10905 C C . ASP G 1 178 ? 27.804 -17.581 -61.571 1.00 21.09 178 ASP E C 1
ATOM 10906 O O . ASP G 1 178 ? 28.412 -16.575 -61.942 1.00 25.05 178 ASP E O 1
ATOM 10911 N N . ASP G 1 179 ? 28.358 -18.530 -60.829 1.00 22.75 179 ASP E N 1
ATOM 10912 C CA . ASP G 1 179 ? 29.671 -18.410 -60.206 1.00 23.34 179 ASP E CA 1
ATOM 10913 C C . ASP G 1 179 ? 30.342 -19.769 -60.377 1.00 25.48 179 ASP E C 1
ATOM 10914 O O . ASP G 1 179 ? 30.021 -20.707 -59.644 1.00 27.13 179 ASP E O 1
ATOM 10919 N N . ALA G 1 180 ? 31.242 -19.891 -61.355 1.00 27.33 180 ALA E N 1
ATOM 10920 C CA . ALA G 1 180 ? 31.831 -21.201 -61.630 1.00 27.74 180 ALA E CA 1
ATOM 10921 C C . ALA G 1 180 ? 32.509 -21.773 -60.390 1.00 27.92 180 ALA E C 1
ATOM 10922 O O . ALA G 1 180 ? 32.465 -22.987 -60.142 1.00 28.49 180 ALA E O 1
ATOM 10924 N N . ASP G 1 181 ? 33.169 -20.924 -59.614 1.00 20.39 181 ASP E N 1
ATOM 10925 C CA . ASP G 1 181 ? 33.895 -21.411 -58.446 1.00 22.09 181 ASP E CA 1
ATOM 10926 C C . ASP G 1 181 ? 32.972 -21.752 -57.288 1.00 21.17 181 ASP E C 1
ATOM 10927 O O . ASP G 1 181 ? 33.388 -22.490 -56.387 1.00 20.63 181 ASP E O 1
ATOM 10932 N N . ALA G 1 182 ? 31.748 -21.202 -57.269 1.00 21.16 182 ALA E N 1
ATOM 10933 C CA . ALA G 1 182 ? 30.756 -21.669 -56.302 1.00 24.99 182 ALA E CA 1
ATOM 10934 C C . ALA G 1 182 ? 30.239 -23.047 -56.689 1.00 24.53 182 ALA E C 1
ATOM 10935 O O . ALA G 1 182 ? 29.997 -23.888 -55.817 1.00 23.66 182 ALA E O 1
ATOM 10937 N N . VAL G 1 183 ? 30.026 -23.288 -57.989 1.00 25.18 183 VAL E N 1
ATOM 10938 C CA . VAL G 1 183 ? 29.699 -24.639 -58.438 1.00 24.61 183 VAL E CA 1
ATOM 10939 C C . VAL G 1 183 ? 30.820 -25.589 -58.054 1.00 24.78 183 VAL E C 1
ATOM 10940 O O . VAL G 1 183 ? 30.587 -26.673 -57.503 1.00 26.17 183 VAL E O 1
ATOM 10944 N N . ALA G 1 184 ? 32.061 -25.180 -58.327 1.00 22.36 184 ALA E N 1
ATOM 10945 C CA . ALA G 1 184 ? 33.206 -26.009 -57.980 1.00 25.52 184 ALA E CA 1
ATOM 10946 C C . ALA G 1 184 ? 33.270 -26.255 -56.478 1.00 23.79 184 ALA E C 1
ATOM 10947 O O . ALA G 1 184 ? 33.436 -27.399 -56.045 1.00 23.88 184 ALA E O 1
ATOM 10949 N N . ALA G 1 185 ? 33.060 -25.214 -55.667 1.00 19.83 185 ALA E N 1
ATOM 10950 C CA . ALA G 1 185 ? 33.155 -25.375 -54.219 1.00 18.55 185 ALA E CA 1
ATOM 10951 C C . ALA G 1 185 ? 32.087 -26.322 -53.695 1.00 22.06 185 ALA E C 1
ATOM 10952 O O . ALA G 1 185 ? 32.364 -27.168 -52.835 1.00 22.30 185 ALA E O 1
ATOM 10954 N N . ARG G 1 186 ? 30.858 -26.198 -54.203 1.00 21.78 186 ARG E N 1
ATOM 10955 C CA . ARG G 1 186 ? 29.798 -27.085 -53.741 1.00 26.63 186 ARG E CA 1
ATOM 10956 C C . ARG G 1 186 ? 30.147 -28.535 -54.045 1.00 28.35 186 ARG E C 1
ATOM 10957 O O . ARG G 1 186 ? 29.990 -29.423 -53.193 1.00 25.25 186 ARG E O 1
ATOM 10965 N N . ARG G 1 187 ? 30.658 -28.786 -55.252 1.00 28.89 187 ARG E N 1
ATOM 10966 C CA . ARG G 1 187 ? 31.011 -30.144 -55.641 1.00 29.17 187 ARG E CA 1
ATOM 10967 C C . ARG G 1 187 ? 32.200 -30.673 -54.841 1.00 27.20 187 ARG E C 1
ATOM 10968 O O . ARG G 1 187 ? 32.255 -31.869 -54.539 1.00 24.38 187 ARG E O 1
ATOM 10976 N N . THR G 1 188 ? 33.182 -29.830 -54.510 1.00 22.51 188 THR E N 1
ATOM 10977 C CA . THR G 1 188 ? 34.284 -30.388 -53.728 1.00 30.25 188 THR E CA 1
ATOM 10978 C C . THR G 1 188 ? 33.833 -30.717 -52.310 1.00 24.20 188 THR E C 1
ATOM 10979 O O . THR G 1 188 ? 34.324 -31.684 -51.733 1.00 25.26 188 THR E O 1
ATOM 10983 N N . LEU G 1 189 ? 32.943 -29.908 -51.711 1.00 22.72 189 LEU E N 1
ATOM 10984 C CA . LEU G 1 189 ? 32.433 -30.265 -50.385 1.00 24.24 189 LEU E CA 1
ATOM 10985 C C . LEU G 1 189 ? 31.693 -31.600 -50.431 1.00 22.59 189 LEU E C 1
ATOM 10986 O O . LEU G 1 189 ? 31.876 -32.456 -49.551 1.00 23.55 189 LEU E O 1
ATOM 10991 N N . GLN G 1 190 ? 30.879 -31.814 -51.472 1.00 24.93 190 GLN E N 1
ATOM 10992 C CA . GLN G 1 190 ? 30.186 -33.094 -51.590 1.00 29.02 190 GLN E CA 1
ATOM 10993 C C . GLN G 1 190 ? 31.171 -34.229 -51.822 1.00 29.82 190 GLN E C 1
ATOM 10994 O O . GLN G 1 190 ? 30.996 -35.327 -51.287 1.00 33.21 190 GLN E O 1
ATOM 11000 N N . MET G 1 191 ? 32.223 -33.982 -52.607 1.00 25.18 191 MET E N 1
ATOM 11001 C CA . MET G 1 191 ? 33.215 -35.025 -52.837 1.00 30.23 191 MET E CA 1
ATOM 11002 C C . MET G 1 191 ? 33.947 -35.372 -51.549 1.00 33.38 191 MET E C 1
ATOM 11003 O O . MET G 1 191 ? 34.184 -36.552 -51.259 1.00 37.16 191 MET E O 1
ATOM 11008 N N . MET G 1 192 ? 34.289 -34.356 -50.752 1.00 28.67 192 MET E N 1
ATOM 11009 C CA . MET G 1 192 ? 35.032 -34.608 -49.522 1.00 29.23 192 MET E CA 1
ATOM 11010 C C . MET G 1 192 ? 34.178 -35.372 -48.522 1.00 34.22 192 MET E C 1
ATOM 11011 O O . MET G 1 192 ? 34.668 -36.280 -47.843 1.00 33.66 192 MET E O 1
ATOM 11016 N N . GLY G 1 193 ? 32.889 -35.045 -48.442 1.00 28.24 193 GLY E N 1
ATOM 11017 C CA . GLY G 1 193 ? 32.023 -35.767 -47.523 1.00 32.29 193 GLY E CA 1
ATOM 11018 C C . GLY G 1 193 ? 31.837 -37.218 -47.919 1.00 37.17 193 GLY E C 1
ATOM 11019 O O . GLY G 1 193 ? 31.776 -38.105 -47.061 1.00 36.04 193 GLY E O 1
ATOM 11020 N N . GLU G 1 194 ? 31.778 -37.488 -49.225 1.00 31.81 194 GLU E N 1
ATOM 11021 C CA . GLU G 1 194 ? 31.527 -38.840 -49.706 1.00 35.75 194 GLU E CA 1
ATOM 11022 C C . GLU G 1 194 ? 32.781 -39.700 -49.743 1.00 37.88 194 GLU E C 1
ATOM 11023 O O . GLU G 1 194 ? 32.665 -40.926 -49.806 1.00 38.31 194 GLU E O 1
ATOM 11029 N N . HIS G 1 195 ? 33.964 -39.097 -49.715 1.00 36.61 195 HIS E N 1
ATOM 11030 C CA . HIS G 1 195 ? 35.204 -39.854 -49.898 1.00 36.97 195 HIS E CA 1
ATOM 11031 C C . HIS G 1 195 ? 35.509 -40.691 -48.661 1.00 39.56 195 HIS E C 1
ATOM 11032 O O . HIS G 1 195 ? 35.653 -40.131 -47.569 1.00 37.41 195 HIS E O 1
ATOM 11039 N N . PRO G 1 196 ? 35.649 -42.012 -48.786 1.00 35.95 196 PRO E N 1
ATOM 11040 C CA . PRO G 1 196 ? 35.892 -42.846 -47.595 1.00 38.53 196 PRO E CA 1
ATOM 11041 C C . PRO G 1 196 ? 37.254 -42.628 -46.958 1.00 43.24 196 PRO E C 1
ATOM 11042 O O . PRO G 1 196 ? 37.452 -43.039 -45.807 1.00 45.10 196 PRO E O 1
ATOM 11046 N N . GLY G 1 197 ? 38.197 -42.012 -47.663 1.00 36.41 197 GLY E N 1
ATOM 11047 C CA . GLY G 1 197 ? 39.515 -41.758 -47.133 1.00 39.76 197 GLY E CA 1
ATOM 11048 C C . GLY G 1 197 ? 39.697 -40.428 -46.445 1.00 35.75 197 GLY E C 1
ATOM 11049 O O . GLY G 1 197 ? 40.796 -40.165 -45.941 1.00 40.54 197 GLY E O 1
ATOM 11050 N N . LEU G 1 198 ? 38.645 -39.611 -46.363 1.00 30.08 198 LEU E N 1
ATOM 11051 C CA . LEU G 1 198 ? 38.705 -38.282 -45.776 1.00 28.22 198 LEU E CA 1
ATOM 11052 C C . LEU G 1 198 ? 37.652 -38.126 -44.689 1.00 36.42 198 LEU E C 1
ATOM 11053 O O . LEU G 1 198 ? 36.541 -38.655 -44.800 1.00 41.10 198 LEU E O 1
ATOM 11058 N N . ASP G 1 199 ? 38.008 -37.388 -43.640 1.00 32.70 199 ASP E N 1
ATOM 11059 C CA . ASP G 1 199 ? 37.053 -36.893 -42.659 1.00 33.96 199 ASP E CA 1
ATOM 11060 C C . ASP G 1 199 ? 37.191 -35.380 -42.637 1.00 27.92 199 ASP E C 1
ATOM 11061 O O . ASP G 1 199 ? 38.296 -34.868 -42.431 1.00 28.76 199 ASP E O 1
ATOM 11066 N N . ALA G 1 200 ? 36.092 -34.670 -42.898 1.00 25.95 200 ALA E N 1
ATOM 11067 C CA . ALA G 1 200 ? 36.161 -33.258 -43.248 1.00 27.14 200 ALA E CA 1
ATOM 11068 C C . ALA G 1 200 ? 35.156 -32.427 -42.464 1.00 24.72 200 ALA E C 1
ATOM 11069 O O . ALA G 1 200 ? 34.117 -32.915 -42.018 1.00 27.44 200 ALA E O 1
ATOM 11071 N N . THR G 1 201 ? 35.490 -31.152 -42.305 1.00 25.40 201 THR E N 1
ATOM 11072 C CA . THR G 1 201 ? 34.574 -30.153 -41.781 1.00 25.89 201 THR E CA 1
ATOM 11073 C C . THR G 1 201 ? 34.740 -28.895 -42.612 1.00 23.02 201 THR E C 1
ATOM 11074 O O . THR G 1 201 ? 35.713 -28.742 -43.358 1.00 22.23 201 THR E O 1
ATOM 11078 N N . ALA G 1 202 ? 33.793 -27.972 -42.482 1.00 20.79 202 ALA E N 1
ATOM 11079 C CA . ALA G 1 202 ? 33.920 -26.708 -43.196 1.00 21.15 202 ALA E CA 1
ATOM 11080 C C . ALA G 1 202 ? 33.468 -25.587 -42.280 1.00 21.15 202 ALA E C 1
ATOM 11081 O O . ALA G 1 202 ? 32.388 -25.657 -41.692 1.00 23.48 202 ALA E O 1
ATOM 11083 N N . ILE G 1 203 ? 34.292 -24.553 -42.182 1.00 19.91 203 ILE E N 1
ATOM 11084 C CA . ILE G 1 203 ? 34.066 -23.449 -41.267 1.00 17.33 203 ILE E CA 1
ATOM 11085 C C . ILE G 1 203 ? 33.803 -22.205 -42.104 1.00 19.54 203 ILE E C 1
ATOM 11086 O O . ILE G 1 203 ? 34.633 -21.820 -42.936 1.00 22.11 203 ILE E O 1
ATOM 11091 N N . GLN G 1 204 ? 32.639 -21.589 -41.912 1.00 16.81 204 GLN E N 1
ATOM 11092 C CA . GLN G 1 204 ? 32.352 -20.325 -42.579 1.00 17.99 204 GLN E CA 1
ATOM 11093 C C . GLN G 1 204 ? 33.041 -19.194 -41.836 1.00 17.61 204 GLN E C 1
ATOM 11094 O O . GLN G 1 204 ? 32.999 -19.145 -40.610 1.00 18.56 204 GLN E O 1
ATOM 11100 N N . THR G 1 205 ? 33.629 -18.263 -42.588 1.00 16.90 205 THR E N 1
ATOM 11101 C CA . THR G 1 205 ? 34.402 -17.184 -42.002 1.00 17.90 205 THR E CA 1
ATOM 11102 C C . THR G 1 205 ? 33.920 -15.837 -42.519 1.00 17.83 205 THR E C 1
ATOM 11103 O O . THR G 1 205 ? 33.295 -15.734 -43.583 1.00 18.01 205 THR E O 1
ATOM 11107 N N . VAL G 1 206 ? 34.223 -14.801 -41.739 1.00 17.86 206 VAL E N 1
ATOM 11108 C CA . VAL G 1 206 ? 34.099 -13.421 -42.181 1.00 18.15 206 VAL E CA 1
ATOM 11109 C C . VAL G 1 206 ? 35.367 -12.683 -41.783 1.00 19.56 206 VAL E C 1
ATOM 11110 O O . VAL G 1 206 ? 36.213 -13.199 -41.050 1.00 19.48 206 VAL E O 1
ATOM 11114 N N . GLY G 1 207 ? 35.493 -11.474 -42.290 1.00 18.07 207 GLY E N 1
ATOM 11115 C CA . GLY G 1 207 ? 36.649 -10.644 -41.988 1.00 18.60 207 GLY E CA 1
ATOM 11116 C C . GLY G 1 207 ? 36.948 -9.720 -43.160 1.00 19.90 207 GLY E C 1
ATOM 11117 O O . GLY G 1 207 ? 36.048 -9.337 -43.911 1.00 19.02 207 GLY E O 1
ATOM 11118 N N . ARG G 1 208 ? 38.241 -9.415 -43.308 1.00 17.82 208 ARG E N 1
ATOM 11119 C CA . ARG G 1 208 ? 38.692 -8.506 -44.360 1.00 20.83 208 ARG E CA 1
ATOM 11120 C C . ARG G 1 208 ? 38.181 -8.917 -45.742 1.00 22.91 208 ARG E C 1
ATOM 11121 O O . ARG G 1 208 ? 37.877 -8.063 -46.584 1.00 22.84 208 ARG E O 1
ATOM 11129 N N . LYS G 1 209 ? 38.115 -10.216 -46.004 1.00 19.46 209 LYS E N 1
ATOM 11130 C CA . LYS G 1 209 ? 37.838 -10.717 -47.347 1.00 21.69 209 LYS E CA 1
ATOM 11131 C C . LYS G 1 209 ? 36.363 -11.058 -47.559 1.00 22.25 209 LYS E C 1
ATOM 11132 O O . LYS G 1 209 ? 36.009 -11.622 -48.598 1.00 23.54 209 LYS E O 1
ATOM 11138 N N . GLY G 1 210 ? 35.505 -10.770 -46.592 1.00 20.71 210 GLY E N 1
ATOM 11139 C CA . GLY G 1 210 ? 34.084 -11.050 -46.753 1.00 21.91 210 GLY E CA 1
ATOM 11140 C C . GLY G 1 210 ? 33.683 -12.433 -46.263 1.00 19.82 210 GLY E C 1
ATOM 11141 O O . GLY G 1 210 ? 34.452 -13.179 -45.648 1.00 20.36 210 GLY E O 1
ATOM 11142 N N . TRP G 1 211 ? 32.429 -12.782 -46.554 1.00 18.86 211 TRP E N 1
ATOM 11143 C CA . TRP G 1 211 ? 31.850 -14.045 -46.104 1.00 19.38 211 TRP E CA 1
ATOM 11144 C C . TRP G 1 211 ? 32.330 -15.161 -47.021 1.00 20.39 211 TRP E C 1
ATOM 11145 O O . TRP G 1 211 ? 31.983 -15.204 -48.214 1.00 18.08 211 TRP E O 1
ATOM 11156 N N . ASP G 1 212 ? 33.128 -16.067 -46.463 1.00 16.92 212 ASP E N 1
ATOM 11157 C CA . ASP G 1 212 ? 33.659 -17.189 -47.224 1.00 15.28 212 ASP E CA 1
ATOM 11158 C C . ASP G 1 212 ? 33.861 -18.346 -46.253 1.00 18.76 212 ASP E C 1
ATOM 11159 O O . ASP G 1 212 ? 33.073 -18.508 -45.314 1.00 17.44 212 ASP E O 1
ATOM 11164 N N . GLY G 1 213 ? 34.891 -19.144 -46.441 1.00 16.81 213 GLY E N 1
ATOM 11165 C CA . GLY G 1 213 ? 35.131 -20.250 -45.530 1.00 16.93 213 GLY E CA 1
ATOM 11166 C C . GLY G 1 213 ? 36.098 -21.245 -46.130 1.00 17.74 213 GLY E C 1
ATOM 11167 O O . GLY G 1 213 ? 36.526 -21.122 -47.274 1.00 19.40 213 GLY E O 1
ATOM 11168 N N . PHE G 1 214 ? 36.416 -22.260 -45.329 1.00 21.18 214 PHE E N 1
ATOM 11169 C CA . PHE G 1 214 ? 37.415 -23.238 -45.729 1.00 21.64 214 PHE E CA 1
ATOM 11170 C C . PHE G 1 214 ? 37.002 -24.643 -45.326 1.00 22.89 214 PHE E C 1
ATOM 11171 O O . PHE G 1 214 ? 36.249 -24.841 -44.369 1.00 21.76 214 PHE E O 1
ATOM 11179 N N . ALA G 1 215 ? 37.505 -25.625 -46.075 1.00 20.91 215 ALA E N 1
ATOM 11180 C CA . ALA G 1 215 ? 37.365 -27.024 -45.698 1.00 22.46 215 ALA E CA 1
ATOM 11181 C C . ALA G 1 215 ? 38.673 -27.532 -45.114 1.00 21.13 215 ALA E C 1
ATOM 11182 O O . ALA G 1 215 ? 39.760 -27.140 -45.547 1.00 21.34 215 ALA E O 1
ATOM 11184 N N . LEU G 1 216 ? 38.557 -28.369 -44.090 1.00 21.62 216 LEU E N 1
ATOM 11185 C CA . LEU G 1 216 ? 39.704 -29.024 -43.485 1.00 26.72 216 LEU E CA 1
ATOM 11186 C C . LEU G 1 216 ? 39.398 -30.510 -43.375 1.00 26.30 216 LEU E C 1
ATOM 11187 O O . LEU G 1 216 ? 38.349 -30.896 -42.849 1.00 27.73 216 LEU E O 1
ATOM 11192 N N . ALA G 1 217 ? 40.318 -31.340 -43.843 1.00 26.70 217 ALA E N 1
ATOM 11193 C CA . ALA G 1 217 ? 40.128 -32.780 -43.814 1.00 26.74 217 ALA E CA 1
ATOM 11194 C C . ALA G 1 217 ? 41.374 -33.462 -43.280 1.00 23.39 217 ALA E C 1
ATOM 11195 O O . ALA G 1 217 ? 42.494 -32.979 -43.460 1.00 28.81 217 ALA E O 1
ATOM 11197 N N . LEU G 1 218 ? 41.166 -34.604 -42.626 1.00 24.90 218 LEU E N 1
ATOM 11198 C CA . LEU G 1 218 ? 42.241 -35.515 -42.272 1.00 30.41 218 LEU E CA 1
ATOM 11199 C C . LEU G 1 218 ? 42.229 -36.663 -43.259 1.00 33.56 218 LEU E C 1
ATOM 11200 O O . LEU G 1 218 ? 41.158 -37.160 -43.617 1.00 29.86 218 LEU E O 1
ATOM 11205 N N . VAL G 1 219 ? 43.416 -37.083 -43.695 1.00 28.72 219 VAL E N 1
ATOM 11206 C CA . VAL G 1 219 ? 43.536 -38.257 -44.552 1.00 30.95 219 VAL E CA 1
ATOM 11207 C C . VAL G 1 219 ? 43.500 -39.464 -43.617 1.00 33.32 219 VAL E C 1
ATOM 11208 O O . VAL G 1 219 ? 44.482 -39.767 -42.932 1.00 38.07 219 VAL E O 1
ATOM 11212 N N . ARG G 1 220 ? 42.359 -40.155 -43.568 1.00 38.15 220 ARG E N 1
ATOM 11213 C CA . ARG G 1 220 ? 42.282 -41.350 -42.738 1.00 41.34 220 ARG E CA 1
ATOM 11214 C C . ARG G 1 220 ? 42.930 -42.544 -43.426 1.00 48.60 220 ARG E C 1
ATOM 11215 O O . ARG G 1 220 ? 43.460 -43.433 -42.747 1.00 48.24 220 ARG E O 1
ATOM 11223 N N . GLU G 1 221 ? 42.921 -42.575 -44.758 1.00 44.57 221 GLU E N 1
ATOM 11224 C CA . GLU G 1 221 ? 43.589 -43.635 -45.501 1.00 54.61 221 GLU E CA 1
ATOM 11225 C C . GLU G 1 221 ? 43.972 -43.127 -46.883 1.00 57.36 221 GLU E C 1
ATOM 11226 O O . GLU G 1 221 ? 43.199 -42.415 -47.530 1.00 52.75 221 GLU E O 1
ATOM 11232 N N . ASN G 1 222 ? 45.162 -43.511 -47.331 1.00 61.92 222 ASN E N 1
ATOM 11233 C CA . ASN G 1 222 ? 45.665 -43.098 -48.632 1.00 66.16 222 ASN E CA 1
ATOM 11234 C C . ASN G 1 222 ? 45.671 -44.271 -49.603 1.00 68.09 222 ASN E C 1
ATOM 11235 O O . ASN G 1 222 ? 46.296 -44.203 -50.659 1.00 72.08 222 ASN E O 1
ATOM 11240 N N . GLN H 1 5 ? 15.114 -14.665 -49.927 1.00 66.86 5 GLN F N 1
ATOM 11241 C CA . GLN H 1 5 ? 15.436 -16.080 -50.084 1.00 66.61 5 GLN F CA 1
ATOM 11242 C C . GLN H 1 5 ? 16.934 -16.295 -50.297 1.00 62.05 5 GLN F C 1
ATOM 11243 O O . GLN H 1 5 ? 17.374 -17.422 -50.530 1.00 67.83 5 GLN F O 1
ATOM 11245 N N . GLN H 1 6 ? 17.707 -15.213 -50.231 1.00 71.78 6 GLN F N 1
ATOM 11246 C CA . GLN H 1 6 ? 19.154 -15.331 -50.346 1.00 55.98 6 GLN F CA 1
ATOM 11247 C C . GLN H 1 6 ? 19.685 -16.217 -49.221 1.00 50.18 6 GLN F C 1
ATOM 11248 O O . GLN H 1 6 ? 19.197 -16.140 -48.089 1.00 45.87 6 GLN F O 1
ATOM 11250 N N . PRO H 1 7 ? 20.666 -17.076 -49.495 1.00 44.65 7 PRO F N 1
ATOM 11251 C CA . PRO H 1 7 ? 21.207 -17.941 -48.440 1.00 39.30 7 PRO F CA 1
ATOM 11252 C C . PRO H 1 7 ? 21.858 -17.145 -47.321 1.00 30.52 7 PRO F C 1
ATOM 11253 O O . PRO H 1 7 ? 22.466 -16.096 -47.536 1.00 30.73 7 PRO F O 1
ATOM 11257 N N . ASN H 1 8 ? 21.726 -17.671 -46.111 1.00 31.30 8 ASN F N 1
ATOM 11258 C CA . ASN H 1 8 ? 22.342 -17.050 -44.949 1.00 26.77 8 ASN F CA 1
ATOM 11259 C C . ASN H 1 8 ? 23.221 -18.104 -44.281 1.00 22.05 8 ASN F C 1
ATOM 11260 O O . ASN H 1 8 ? 23.135 -19.284 -44.650 1.00 24.52 8 ASN F O 1
ATOM 11265 N N . PRO H 1 9 ? 24.068 -17.732 -43.320 1.00 22.92 9 PRO F N 1
ATOM 11266 C CA . PRO H 1 9 ? 25.024 -18.698 -42.758 1.00 23.68 9 PRO F CA 1
ATOM 11267 C C . PRO H 1 9 ? 24.348 -19.871 -42.072 1.00 22.08 9 PRO F C 1
ATOM 11268 O O . PRO H 1 9 ? 24.830 -21.004 -42.205 1.00 22.52 9 PRO F O 1
ATOM 11272 N N . PRO H 1 10 ? 23.234 -19.679 -41.329 1.00 24.62 10 PRO F N 1
ATOM 11273 C CA . PRO H 1 10 ? 22.533 -20.871 -40.816 1.00 24.79 10 PRO F CA 1
ATOM 11274 C C . PRO H 1 10 ? 22.095 -21.839 -41.910 1.00 25.22 10 PRO F C 1
ATOM 11275 O O . PRO H 1 10 ? 22.233 -23.059 -41.731 1.00 25.21 10 PRO F O 1
ATOM 11279 N N . ASP H 1 11 ? 21.584 -21.333 -43.044 1.00 27.56 11 ASP F N 1
ATOM 11280 C CA . ASP H 1 11 ? 21.215 -22.206 -44.162 1.00 27.42 11 ASP F CA 1
ATOM 11281 C C . ASP H 1 11 ? 22.417 -22.995 -44.670 1.00 25.92 11 ASP F C 1
ATOM 11282 O O . ASP H 1 11 ? 22.308 -24.197 -44.951 1.00 27.00 11 ASP F O 1
ATOM 11287 N N . VAL H 1 12 ? 23.562 -22.324 -44.821 1.00 24.04 12 VAL F N 1
ATOM 11288 C CA . VAL H 1 12 ? 24.779 -22.981 -45.298 1.00 24.55 12 VAL F CA 1
ATOM 11289 C C . VAL H 1 12 ? 25.233 -24.050 -44.309 1.00 23.77 12 VAL F C 1
ATOM 11290 O O . VAL H 1 12 ? 25.624 -25.157 -44.703 1.00 25.08 12 VAL F O 1
ATOM 11294 N N . ASP H 1 13 ? 25.183 -23.741 -43.007 1.00 25.73 13 ASP F N 1
ATOM 11295 C CA . ASP H 1 13 ? 25.585 -24.727 -42.006 1.00 27.67 13 ASP F CA 1
ATOM 11296 C C . ASP H 1 13 ? 24.711 -25.972 -42.077 1.00 27.21 13 ASP F C 1
ATOM 11297 O O . ASP H 1 13 ? 25.196 -27.095 -41.889 1.00 25.76 13 ASP F O 1
ATOM 11302 N N . ALA H 1 14 ? 23.414 -25.802 -42.351 1.00 25.74 14 ALA F N 1
ATOM 11303 C CA . ALA H 1 14 ? 22.552 -26.970 -42.499 1.00 34.27 14 ALA F CA 1
ATOM 11304 C C . ALA H 1 14 ? 23.019 -27.840 -43.661 1.00 33.57 14 ALA F C 1
ATOM 11305 O O . ALA H 1 14 ? 23.034 -29.076 -43.556 1.00 29.94 14 ALA F O 1
ATOM 11307 N N . PHE H 1 15 ? 23.422 -27.206 -44.770 1.00 29.48 15 PHE F N 1
ATOM 11308 C CA . PHE H 1 15 ? 23.970 -27.952 -45.901 1.00 30.65 15 PHE F CA 1
ATOM 11309 C C . PHE H 1 15 ? 25.275 -28.644 -45.521 1.00 25.64 15 PHE F C 1
ATOM 11310 O O . PHE H 1 15 ? 25.479 -29.823 -45.847 1.00 29.11 15 PHE F O 1
ATOM 11318 N N . LEU H 1 16 ? 26.180 -27.918 -44.849 1.00 24.84 16 LEU F N 1
ATOM 11319 C CA . LEU H 1 16 ? 27.463 -28.503 -44.457 1.00 25.88 16 LEU F CA 1
ATOM 11320 C C . LEU H 1 16 ? 27.263 -29.677 -43.506 1.00 25.48 16 LEU F C 1
ATOM 11321 O O . LEU H 1 16 ? 27.941 -30.703 -43.626 1.00 27.88 16 LEU F O 1
ATOM 11326 N N . ASP H 1 17 ? 26.334 -29.544 -42.553 1.00 28.98 17 ASP F N 1
ATOM 11327 C CA . ASP H 1 17 ? 26.059 -30.641 -41.628 1.00 32.17 17 ASP F CA 1
ATOM 11328 C C . ASP H 1 17 ? 25.632 -31.893 -42.386 1.00 30.65 17 ASP F C 1
ATOM 11329 O O . ASP H 1 17 ? 26.171 -32.986 -42.163 1.00 32.42 17 ASP F O 1
ATOM 11334 N N . SER H 1 18 ? 24.644 -31.754 -43.276 1.00 28.86 18 SER F N 1
ATOM 11335 C CA . SER H 1 18 ? 24.183 -32.899 -44.061 1.00 37.27 18 SER F CA 1
ATOM 11336 C C . SER H 1 18 ? 25.309 -33.488 -44.900 1.00 34.10 18 SER F C 1
ATOM 11337 O O . SER H 1 18 ? 25.394 -34.707 -45.077 1.00 34.31 18 SER F O 1
ATOM 11340 N N . THR H 1 19 ? 26.177 -32.635 -45.436 1.00 29.18 19 THR F N 1
ATOM 11341 C CA . THR H 1 19 ? 27.142 -33.072 -46.436 1.00 31.42 19 THR F CA 1
ATOM 11342 C C . THR H 1 19 ? 28.380 -33.692 -45.794 1.00 32.99 19 THR F C 1
ATOM 11343 O O . THR H 1 19 ? 28.921 -34.680 -46.306 1.00 33.22 19 THR F O 1
ATOM 11347 N N . LEU H 1 20 ? 28.830 -33.140 -44.663 1.00 29.70 20 LEU F N 1
ATOM 11348 C CA . LEU H 1 20 ? 30.115 -33.504 -44.092 1.00 29.21 20 LEU F CA 1
ATOM 11349 C C . LEU H 1 20 ? 30.016 -34.267 -42.784 1.00 31.46 20 LEU F C 1
ATOM 11350 O O . LEU H 1 20 ? 30.984 -34.930 -42.402 1.00 36.63 20 LEU F O 1
ATOM 11355 N N . VAL H 1 21 ? 28.896 -34.166 -42.083 1.00 32.55 21 VAL F N 1
ATOM 11356 C CA . VAL H 1 21 ? 28.678 -34.872 -40.826 1.00 30.57 21 VAL F CA 1
ATOM 11357 C C . VAL H 1 21 ? 27.652 -35.988 -40.995 1.00 35.65 21 VAL F C 1
ATOM 11358 O O . VAL H 1 21 ? 27.917 -37.138 -40.650 1.00 37.47 21 VAL F O 1
ATOM 11362 N N . GLY H 1 22 ? 26.493 -35.675 -41.571 1.00 35.78 22 GLY F N 1
ATOM 11363 C CA . GLY H 1 22 ? 25.468 -36.679 -41.766 1.00 40.96 22 GLY F CA 1
ATOM 11364 C C . GLY H 1 22 ? 24.736 -37.007 -40.475 1.00 39.85 22 GLY F C 1
ATOM 11365 O O . GLY H 1 22 ? 24.858 -36.323 -39.455 1.00 40.86 22 GLY F O 1
ATOM 11366 N N . ASP H 1 23 ? 23.960 -38.085 -40.534 1.00 41.83 23 ASP F N 1
ATOM 11367 C CA . ASP H 1 23 ? 23.187 -38.522 -39.377 1.00 47.63 23 ASP F CA 1
ATOM 11368 C C . ASP H 1 23 ? 24.111 -39.023 -38.274 1.00 43.38 23 ASP F C 1
ATOM 11369 O O . ASP H 1 23 ? 25.012 -39.833 -38.517 1.00 49.35 23 ASP F O 1
ATOM 11374 N N . ASP H 1 24 ? 23.865 -38.561 -37.052 1.00 41.70 24 ASP F N 1
ATOM 11375 C CA . ASP H 1 24 ? 24.717 -38.881 -35.909 1.00 44.19 24 ASP F CA 1
ATOM 11376 C C . ASP H 1 24 ? 23.804 -39.076 -34.706 1.00 42.00 24 ASP F C 1
ATOM 11377 O O . ASP H 1 24 ? 23.570 -38.143 -33.927 1.00 41.33 24 ASP F O 1
ATOM 11382 N N . PRO H 1 25 ? 23.254 -40.283 -34.532 1.00 44.57 25 PRO F N 1
ATOM 11383 C CA . PRO H 1 25 ? 22.250 -40.489 -33.472 1.00 47.88 25 PRO F CA 1
ATOM 11384 C C . PRO H 1 25 ? 22.770 -40.220 -32.071 1.00 46.72 25 PRO F C 1
ATOM 11385 O O . PRO H 1 25 ? 21.995 -39.775 -31.213 1.00 47.83 25 PRO F O 1
ATOM 11389 N N . ALA H 1 26 ? 24.053 -40.477 -31.807 1.00 42.06 26 ALA F N 1
ATOM 11390 C CA . ALA H 1 26 ? 24.588 -40.227 -30.473 1.00 45.61 26 ALA F CA 1
ATOM 11391 C C . ALA H 1 26 ? 24.563 -38.740 -30.143 1.00 40.04 26 ALA F C 1
ATOM 11392 O O . ALA H 1 26 ? 24.284 -38.357 -28.998 1.00 41.01 26 ALA F O 1
ATOM 11394 N N . LEU H 1 27 ? 24.876 -37.886 -31.124 1.00 36.39 27 LEU F N 1
ATOM 11395 C CA . LEU H 1 27 ? 24.850 -36.450 -30.876 1.00 35.01 27 LEU F CA 1
ATOM 11396 C C . LEU H 1 27 ? 23.433 -35.889 -30.882 1.00 38.59 27 LEU F C 1
ATOM 11397 O O . LEU H 1 27 ? 23.140 -34.956 -30.126 1.00 36.63 27 LEU F O 1
ATOM 11402 N N . ALA H 1 28 ? 22.546 -36.437 -31.719 1.00 42.48 28 ALA F N 1
ATOM 11403 C CA . ALA H 1 28 ? 21.143 -36.040 -31.667 1.00 43.68 28 ALA F CA 1
ATOM 11404 C C . ALA H 1 28 ? 20.558 -36.312 -30.291 1.00 43.46 28 ALA F C 1
ATOM 11405 O O . ALA H 1 28 ? 19.846 -35.471 -29.726 1.00 45.36 28 ALA F O 1
ATOM 11407 N N . ALA H 1 29 ? 20.867 -37.479 -29.730 1.00 39.72 29 ALA F N 1
ATOM 11408 C CA . ALA H 1 29 ? 20.356 -37.840 -28.413 1.00 39.69 29 ALA F CA 1
ATOM 11409 C C . ALA H 1 29 ? 20.934 -36.949 -27.323 1.00 40.68 29 ALA F C 1
ATOM 11410 O O . ALA H 1 29 ? 20.235 -36.618 -26.356 1.00 39.82 29 ALA F O 1
ATOM 11412 N N . ALA H 1 30 ? 22.215 -36.582 -27.441 1.00 41.31 30 ALA F N 1
ATOM 11413 C CA . ALA H 1 30 ? 22.821 -35.696 -26.446 1.00 38.86 30 ALA F CA 1
ATOM 11414 C C . ALA H 1 30 ? 22.139 -34.338 -26.444 1.00 42.12 30 ALA F C 1
ATOM 11415 O O . ALA H 1 30 ? 21.885 -33.759 -25.380 1.00 39.63 30 ALA F O 1
ATOM 11417 N N . LEU H 1 31 ? 21.819 -33.819 -27.631 1.00 41.08 31 LEU F N 1
ATOM 11418 C CA . LEU H 1 31 ? 21.131 -32.537 -27.688 1.00 39.12 31 LEU F CA 1
ATOM 11419 C C . LEU H 1 31 ? 19.712 -32.664 -27.145 1.00 40.80 31 LEU F C 1
ATOM 11420 O O . LEU H 1 31 ? 19.218 -31.766 -26.454 1.00 39.66 31 LEU F O 1
ATOM 11425 N N . ALA H 1 32 ? 19.051 -33.789 -27.418 1.00 39.89 32 ALA F N 1
ATOM 11426 C CA . ALA H 1 32 ? 17.694 -33.981 -26.921 1.00 42.79 32 ALA F CA 1
ATOM 11427 C C . ALA H 1 32 ? 17.672 -34.100 -25.401 1.00 41.17 32 ALA F C 1
ATOM 11428 O O . ALA H 1 32 ? 16.797 -33.524 -24.742 1.00 49.12 32 ALA F O 1
ATOM 11430 N N . ALA H 1 33 ? 18.617 -34.850 -24.827 1.00 39.37 33 ALA F N 1
ATOM 11431 C CA . ALA H 1 33 ? 18.686 -34.974 -23.373 1.00 40.06 33 ALA F CA 1
ATOM 11432 C C . ALA H 1 33 ? 19.091 -33.653 -22.722 1.00 39.11 33 ALA F C 1
ATOM 11433 O O . ALA H 1 33 ? 18.659 -33.348 -21.602 1.00 40.55 33 ALA F O 1
ATOM 11435 N N . SER H 1 34 ? 19.958 -32.881 -23.382 1.00 39.44 34 SER F N 1
ATOM 11436 C CA . SER H 1 34 ? 20.294 -31.559 -22.858 1.00 40.05 34 SER F CA 1
ATOM 11437 C C . SER H 1 34 ? 19.056 -30.672 -22.831 1.00 46.56 34 SER F C 1
ATOM 11438 O O . SER H 1 34 ? 18.789 -29.992 -21.831 1.00 43.59 34 SER F O 1
ATOM 11441 N N . ASP H 1 35 ? 18.269 -30.699 -23.914 1.00 45.62 35 ASP F N 1
ATOM 11442 C CA . ASP H 1 35 ? 17.020 -29.948 -23.961 1.00 41.49 35 ASP F CA 1
ATOM 11443 C C . ASP H 1 35 ? 16.056 -30.420 -22.882 1.00 43.80 35 ASP F C 1
ATOM 11444 O O . ASP H 1 35 ? 15.396 -29.604 -22.228 1.00 47.61 35 ASP F O 1
ATOM 11449 N N . ALA H 1 36 ? 15.945 -31.740 -22.699 1.00 43.18 36 ALA F N 1
ATOM 11450 C CA . ALA H 1 36 ? 15.040 -32.284 -21.695 1.00 49.01 36 ALA F CA 1
ATOM 11451 C C . ALA H 1 36 ? 15.425 -31.842 -20.291 1.00 50.97 36 ALA F C 1
ATOM 11452 O O . ALA H 1 36 ? 14.547 -31.643 -19.445 1.00 54.90 36 ALA F O 1
ATOM 11454 N N . ALA H 1 37 ? 16.723 -31.684 -20.023 1.00 47.58 37 ALA F N 1
ATOM 11455 C CA . ALA H 1 37 ? 17.208 -31.221 -18.727 1.00 48.62 37 ALA F CA 1
ATOM 11456 C C . ALA H 1 37 ? 17.301 -29.702 -18.639 1.00 50.57 37 ALA F C 1
ATOM 11457 O O . ALA H 1 37 ? 17.845 -29.183 -17.658 1.00 46.24 37 ALA F O 1
ATOM 11459 N N . GLU H 1 38 ? 16.804 -28.989 -19.653 1.00 46.95 38 GLU F N 1
ATOM 11460 C CA . GLU H 1 38 ? 16.757 -27.525 -19.669 1.00 49.25 38 GLU F CA 1
ATOM 11461 C C . GLU H 1 38 ? 18.148 -26.895 -19.648 1.00 43.72 38 GLU F C 1
ATOM 11462 O O . GLU H 1 38 ? 18.337 -25.808 -19.099 1.00 47.45 38 GLU F O 1
ATOM 11468 N N . LEU H 1 39 ? 19.128 -27.548 -20.264 1.00 42.03 39 LEU F N 1
ATOM 11469 C CA . LEU H 1 39 ? 20.426 -26.915 -20.436 1.00 40.47 39 LEU F CA 1
ATOM 11470 C C . LEU H 1 39 ? 20.317 -25.793 -21.469 1.00 40.20 39 LEU F C 1
ATOM 11471 O O . LEU H 1 39 ? 19.542 -25.893 -22.424 1.00 40.86 39 LEU F O 1
ATOM 11476 N N . PRO H 1 40 ? 21.056 -24.697 -21.289 1.00 37.39 40 PRO F N 1
ATOM 11477 C CA . PRO H 1 40 ? 21.066 -23.668 -22.335 1.00 35.01 40 PRO F CA 1
ATOM 11478 C C . PRO H 1 40 ? 21.587 -24.272 -23.628 1.00 33.44 40 PRO F C 1
ATOM 11479 O O . PRO H 1 40 ? 22.500 -25.100 -23.623 1.00 32.58 40 PRO F O 1
ATOM 11483 N N . ARG H 1 41 ? 20.974 -23.873 -24.740 1.00 37.05 41 ARG F N 1
ATOM 11484 C CA . ARG H 1 41 ? 21.291 -24.461 -26.040 1.00 36.79 41 ARG F CA 1
ATOM 11485 C C . ARG H 1 41 ? 22.450 -23.705 -26.681 1.00 34.33 41 ARG F C 1
ATOM 11486 O O . ARG H 1 41 ? 22.324 -23.095 -27.741 1.00 36.98 41 ARG F O 1
ATOM 11494 N N . ILE H 1 42 ? 23.620 -23.845 -26.058 1.00 28.68 42 ILE F N 1
ATOM 11495 C CA . ILE H 1 42 ? 24.788 -23.056 -26.419 1.00 28.82 42 ILE F CA 1
ATOM 11496 C C . ILE H 1 42 ? 25.984 -23.940 -26.770 1.00 30.72 42 ILE F C 1
ATOM 11497 O O . ILE H 1 42 ? 27.115 -23.467 -26.791 1.00 29.92 42 ILE F O 1
ATOM 11502 N N . ALA H 1 43 ? 25.739 -25.217 -27.079 1.00 30.01 43 ALA F N 1
ATOM 11503 C CA . ALA H 1 43 ? 26.812 -26.105 -27.494 1.00 32.02 43 ALA F CA 1
ATOM 11504 C C . ALA H 1 43 ? 27.404 -25.642 -28.819 1.00 30.90 43 ALA F C 1
ATOM 11505 O O . ALA H 1 43 ? 26.778 -24.903 -29.591 1.00 27.73 43 ALA F O 1
ATOM 11507 N N . VAL H 1 44 ? 28.621 -26.117 -29.096 1.00 25.51 44 VAL F N 1
ATOM 11508 C CA . VAL H 1 44 ? 29.225 -25.854 -30.400 1.00 23.69 44 VAL F CA 1
ATOM 11509 C C . VAL H 1 44 ? 28.328 -26.404 -31.490 1.00 24.01 44 VAL F C 1
ATOM 11510 O O . VAL H 1 44 ? 27.570 -27.358 -31.293 1.00 27.35 44 VAL F O 1
ATOM 11514 N N . SER H 1 45 ? 28.394 -25.772 -32.655 1.00 26.77 45 SER F N 1
ATOM 11515 C CA . SER H 1 45 ? 27.706 -26.330 -33.807 1.00 26.56 45 SER F CA 1
ATOM 11516 C C . SER H 1 45 ? 28.389 -27.629 -34.258 1.00 25.74 45 SER F C 1
ATOM 11517 O O . SER H 1 45 ? 29.494 -27.966 -33.815 1.00 28.54 45 SER F O 1
ATOM 11520 N N . ALA H 1 46 ? 27.727 -28.358 -35.168 1.00 24.76 46 ALA F N 1
ATOM 11521 C CA . ALA H 1 46 ? 28.303 -29.613 -35.658 1.00 27.77 46 ALA F CA 1
ATOM 11522 C C . ALA H 1 46 ? 29.610 -29.372 -36.420 1.00 25.69 46 ALA F C 1
ATOM 11523 O O . ALA H 1 46 ? 30.581 -30.117 -36.240 1.00 27.70 46 ALA F O 1
ATOM 11525 N N . GLN H 1 47 ? 29.676 -28.320 -37.250 1.00 27.16 47 GLN F N 1
ATOM 11526 C CA . GLN H 1 47 ? 30.932 -28.049 -37.951 1.00 24.90 47 GLN F CA 1
ATOM 11527 C C . GLN H 1 47 ? 32.037 -27.675 -36.975 1.00 25.88 47 GLN F C 1
ATOM 11528 O O . GLN H 1 47 ? 33.194 -28.080 -37.149 1.00 25.14 47 GLN F O 1
ATOM 11534 N N . GLN H 1 48 ? 31.700 -26.878 -35.954 1.00 22.90 48 GLN F N 1
ATOM 11535 C CA . GLN H 1 48 ? 32.684 -26.480 -34.953 1.00 21.81 48 GLN F CA 1
ATOM 11536 C C . GLN H 1 48 ? 33.177 -27.691 -34.169 1.00 29.89 48 GLN F C 1
ATOM 11537 O O . GLN H 1 48 ? 34.383 -27.856 -33.945 1.00 25.65 48 GLN F O 1
ATOM 11543 N N . GLY H 1 49 ? 32.253 -28.554 -33.752 1.00 28.57 49 GLY F N 1
ATOM 11544 C CA . GLY H 1 49 ? 32.657 -29.756 -33.039 1.00 27.42 49 GLY F CA 1
ATOM 11545 C C . GLY H 1 49 ? 33.535 -30.665 -33.882 1.00 31.60 49 GLY F C 1
ATOM 11546 O O . GLY H 1 49 ? 34.535 -31.202 -33.400 1.00 33.95 49 GLY F O 1
ATOM 11547 N N . LYS H 1 50 ? 33.181 -30.845 -35.156 1.00 29.43 50 LYS F N 1
ATOM 11548 C CA . LYS H 1 50 ? 34.018 -31.665 -36.028 1.00 28.93 50 LYS F CA 1
ATOM 11549 C C . LYS H 1 50 ? 35.409 -31.057 -36.190 1.00 25.06 50 LYS F C 1
ATOM 11550 O O . LYS H 1 50 ? 36.409 -31.785 -36.258 1.00 29.00 50 LYS F O 1
ATOM 11556 N N . PHE H 1 51 ? 35.489 -29.725 -36.260 1.00 23.85 51 PHE F N 1
ATOM 11557 C CA . PHE H 1 51 ? 36.789 -29.060 -36.290 1.00 23.25 51 PHE F CA 1
ATOM 11558 C C . PHE H 1 51 ? 37.631 -29.453 -35.073 1.00 28.78 51 PHE F C 1
ATOM 11559 O O . PHE H 1 51 ? 38.812 -29.798 -35.206 1.00 26.78 51 PHE F O 1
ATOM 11567 N N . LEU H 1 52 ? 37.041 -29.404 -33.875 1.00 26.21 52 LEU F N 1
ATOM 11568 C CA . LEU H 1 52 ? 37.781 -29.828 -32.681 1.00 29.38 52 LEU F CA 1
ATOM 11569 C C . LEU H 1 52 ? 38.234 -31.280 -32.796 1.00 28.50 52 LEU F C 1
ATOM 11570 O O . LEU H 1 52 ? 39.373 -31.623 -32.442 1.00 26.48 52 LEU F O 1
ATOM 11575 N N . CYS H 1 53 ? 37.345 -32.145 -33.281 1.00 26.87 53 CYS F N 1
ATOM 11576 C CA . CYS H 1 53 ? 37.671 -33.552 -33.469 1.00 30.78 53 CYS F CA 1
ATOM 11577 C C . CYS H 1 53 ? 38.844 -33.722 -34.431 1.00 31.14 53 CYS F C 1
ATOM 11578 O O . CYS H 1 53 ? 39.803 -34.444 -34.137 1.00 31.73 53 CYS F O 1
ATOM 11581 N N . LEU H 1 54 ? 38.787 -33.053 -35.590 1.00 27.12 54 LEU F N 1
ATOM 11582 C CA . LEU H 1 54 ? 39.855 -33.204 -36.572 1.00 27.27 54 LEU F CA 1
ATOM 11583 C C . LEU H 1 54 ? 41.154 -32.560 -36.099 1.00 34.07 54 LEU F C 1
ATOM 11584 O O . LEU H 1 54 ? 42.238 -33.067 -36.408 1.00 31.62 54 LEU F O 1
ATOM 11589 N N . LEU H 1 55 ? 41.076 -31.462 -35.339 1.00 29.35 55 LEU F N 1
ATOM 11590 C CA . LEU H 1 55 ? 42.290 -30.886 -34.769 1.00 27.65 55 LEU F CA 1
ATOM 11591 C C . LEU H 1 55 ? 42.943 -31.860 -33.784 1.00 31.22 55 LEU F C 1
ATOM 11592 O O . LEU H 1 55 ? 44.162 -32.082 -33.821 1.00 29.38 55 LEU F O 1
ATOM 11597 N N . ALA H 1 56 ? 42.148 -32.475 -32.913 1.00 30.67 56 ALA F N 1
ATOM 11598 C CA . ALA H 1 56 ? 42.712 -33.469 -32.004 1.00 29.86 56 ALA F CA 1
ATOM 11599 C C . ALA H 1 56 ? 43.339 -34.632 -32.772 1.00 36.96 56 ALA F C 1
ATOM 11600 O O . ALA H 1 56 ? 44.415 -35.122 -32.406 1.00 40.16 56 ALA F O 1
ATOM 11602 N N . GLY H 1 57 ? 42.687 -35.087 -33.842 1.00 30.75 57 GLY F N 1
ATOM 11603 C CA . GLY H 1 57 ? 43.270 -36.150 -34.646 1.00 31.97 57 GLY F CA 1
ATOM 11604 C C . GLY H 1 57 ? 44.526 -35.712 -35.379 1.00 35.58 57 GLY F C 1
ATOM 11605 O O . GLY H 1 57 ? 45.478 -36.484 -35.510 1.00 38.47 57 GLY F O 1
ATOM 11606 N N . ALA H 1 58 ? 44.546 -34.465 -35.861 1.00 31.89 58 ALA F N 1
ATOM 11607 C CA . ALA H 1 58 ? 45.670 -33.989 -36.667 1.00 32.20 58 ALA F CA 1
ATOM 11608 C C . ALA H 1 58 ? 46.966 -33.982 -35.870 1.00 37.50 58 ALA F C 1
ATOM 11609 O O . ALA H 1 58 ? 48.029 -34.329 -36.394 1.00 40.94 58 ALA F O 1
ATOM 11611 N N . ILE H 1 59 ? 46.901 -33.583 -34.607 1.00 35.22 59 ILE F N 1
ATOM 11612 C CA . ILE H 1 59 ? 48.096 -33.484 -33.779 1.00 30.83 59 ILE F CA 1
ATOM 11613 C C . ILE H 1 59 ? 48.317 -34.778 -33.003 1.00 38.74 59 ILE F C 1
ATOM 11614 O O . ILE H 1 59 ? 49.244 -34.868 -32.191 1.00 41.70 59 ILE F O 1
ATOM 11619 N N . GLN H 1 60 ? 47.494 -35.796 -33.268 1.00 35.91 60 GLN F N 1
ATOM 11620 C CA . GLN H 1 60 ? 47.558 -37.070 -32.547 1.00 38.58 60 GLN F CA 1
ATOM 11621 C C . GLN H 1 60 ? 47.467 -36.857 -31.040 1.00 39.97 60 GLN F C 1
ATOM 11622 O O . GLN H 1 60 ? 48.212 -37.456 -30.262 1.00 41.59 60 GLN F O 1
ATOM 11628 N N . ALA H 1 61 ? 46.553 -35.984 -30.622 1.00 37.76 61 ALA F N 1
ATOM 11629 C CA . ALA H 1 61 ? 46.403 -35.686 -29.202 1.00 34.97 61 ALA F CA 1
ATOM 11630 C C . ALA H 1 61 ? 46.003 -36.931 -28.413 1.00 40.81 61 ALA F C 1
ATOM 11631 O O . ALA H 1 61 ? 45.064 -37.643 -28.776 1.00 45.68 61 ALA F O 1
ATOM 11633 N N . ARG H 1 62 ? 46.707 -37.180 -27.306 1.00 37.67 62 ARG F N 1
ATOM 11634 C CA . ARG H 1 62 ? 46.350 -38.276 -26.424 1.00 38.72 62 ARG F CA 1
ATOM 11635 C C . ARG H 1 62 ? 45.825 -37.799 -25.081 1.00 37.10 62 ARG F C 1
ATOM 11636 O O . ARG H 1 62 ? 45.162 -38.576 -24.385 1.00 39.45 62 ARG F O 1
ATOM 11644 N N A ARG H 1 63 ? 46.089 -36.546 -24.710 0.46 36.07 63 ARG F N 1
ATOM 11645 N N B ARG H 1 63 ? 46.095 -36.552 -24.698 0.54 36.08 63 ARG F N 1
ATOM 11646 C CA A ARG H 1 63 ? 45.610 -35.965 -23.459 0.46 36.27 63 ARG F CA 1
ATOM 11647 C CA B ARG H 1 63 ? 45.574 -35.992 -23.454 0.54 36.24 63 ARG F CA 1
ATOM 11648 C C A ARG H 1 63 ? 44.973 -34.618 -23.779 0.46 35.02 63 ARG F C 1
ATOM 11649 C C B ARG H 1 63 ? 44.973 -34.627 -23.758 0.54 34.89 63 ARG F C 1
ATOM 11650 O O A ARG H 1 63 ? 45.663 -33.686 -24.210 0.46 35.69 63 ARG F O 1
ATOM 11651 O O B ARG H 1 63 ? 45.686 -33.698 -24.155 0.54 35.83 63 ARG F O 1
ATOM 11666 N N . VAL H 1 64 ? 43.660 -34.519 -23.584 1.00 33.46 64 VAL F N 1
ATOM 11667 C CA . VAL H 1 64 ? 42.901 -33.325 -23.926 1.00 32.01 64 VAL F CA 1
ATOM 11668 C C . VAL H 1 64 ? 42.294 -32.762 -22.651 1.00 34.24 64 VAL F C 1
ATOM 11669 O O . VAL H 1 64 ? 41.763 -33.513 -21.826 1.00 34.84 64 VAL F O 1
ATOM 11673 N N . LEU H 1 65 ? 42.379 -31.440 -22.491 1.00 30.90 65 LEU F N 1
ATOM 11674 C CA . LEU H 1 65 ? 41.752 -30.731 -21.383 1.00 31.75 65 LEU F CA 1
ATOM 11675 C C . LEU H 1 65 ? 40.667 -29.824 -21.942 1.00 34.72 65 LEU F C 1
ATOM 11676 O O . LEU H 1 65 ? 40.932 -29.030 -22.848 1.00 32.04 65 LEU F O 1
ATOM 11681 N N . GLU H 1 66 ? 39.454 -29.949 -21.416 1.00 34.81 66 GLU F N 1
ATOM 11682 C CA . GLU H 1 66 ? 38.348 -29.087 -21.799 1.00 33.13 66 GLU F CA 1
ATOM 11683 C C . GLU H 1 66 ? 37.810 -28.384 -20.563 1.00 30.00 66 GLU F C 1
ATOM 11684 O O . GLU H 1 66 ? 37.650 -29.004 -19.512 1.00 31.76 66 GLU F O 1
ATOM 11690 N N . ILE H 1 67 ? 37.542 -27.086 -20.683 1.00 30.58 67 ILE F N 1
ATOM 11691 C CA . ILE H 1 67 ? 37.007 -26.301 -19.574 1.00 32.34 67 ILE F CA 1
ATOM 11692 C C . ILE H 1 67 ? 35.626 -25.811 -19.996 1.00 33.73 67 ILE F C 1
ATOM 11693 O O . ILE H 1 67 ? 35.507 -24.983 -20.908 1.00 30.50 67 ILE F O 1
ATOM 11698 N N . GLY H 1 68 ? 34.578 -26.345 -19.354 1.00 29.78 68 GLY F N 1
ATOM 11699 C CA . GLY H 1 68 ? 33.212 -26.027 -19.742 1.00 30.33 68 GLY F CA 1
ATOM 11700 C C . GLY H 1 68 ? 32.546 -27.158 -20.510 1.00 28.65 68 GLY F C 1
ATOM 11701 O O . GLY H 1 68 ? 32.651 -27.231 -21.736 1.00 31.80 68 GLY F O 1
ATOM 11702 N N . THR H 1 69 ? 31.880 -28.072 -19.798 1.00 29.80 69 THR F N 1
ATOM 11703 C CA . THR H 1 69 ? 31.364 -29.291 -20.419 1.00 31.34 69 THR F CA 1
ATOM 11704 C C . THR H 1 69 ? 29.961 -29.130 -20.995 1.00 32.56 69 THR F C 1
ATOM 11705 O O . THR H 1 69 ? 29.679 -29.647 -22.085 1.00 30.12 69 THR F O 1
ATOM 11709 N N . LEU H 1 70 ? 29.083 -28.408 -20.288 1.00 32.86 70 LEU F N 1
ATOM 11710 C CA . LEU H 1 70 ? 27.651 -28.371 -20.573 1.00 30.82 70 LEU F CA 1
ATOM 11711 C C . LEU H 1 70 ? 27.108 -29.794 -20.646 1.00 33.87 70 LEU F C 1
ATOM 11712 O O . LEU H 1 70 ? 27.206 -30.532 -19.667 1.00 34.77 70 LEU F O 1
ATOM 11717 N N . GLY H 1 71 ? 26.553 -30.199 -21.789 1.00 33.70 71 GLY F N 1
ATOM 11718 C CA . GLY H 1 71 ? 26.033 -31.542 -21.956 1.00 36.52 71 GLY F CA 1
ATOM 11719 C C . GLY H 1 71 ? 26.979 -32.514 -22.628 1.00 34.67 71 GLY F C 1
ATOM 11720 O O . GLY H 1 71 ? 26.555 -33.614 -23.006 1.00 36.45 71 GLY F O 1
ATOM 11721 N N . GLY H 1 72 ? 28.228 -32.122 -22.839 1.00 32.32 72 GLY F N 1
ATOM 11722 C CA . GLY H 1 72 ? 29.235 -32.982 -23.414 1.00 32.07 72 GLY F CA 1
ATOM 11723 C C . GLY H 1 72 ? 29.299 -33.017 -24.924 1.00 33.98 72 GLY F C 1
ATOM 11724 O O . GLY H 1 72 ? 29.947 -33.920 -25.468 1.00 34.36 72 GLY F O 1
ATOM 11725 N N . PHE H 1 73 ? 28.668 -32.061 -25.623 1.00 31.92 73 PHE F N 1
ATOM 11726 C CA . PHE H 1 73 ? 28.636 -32.120 -27.086 1.00 33.81 73 PHE F CA 1
ATOM 11727 C C . PHE H 1 73 ? 30.032 -31.904 -27.666 1.00 32.35 73 PHE F C 1
ATOM 11728 O O . PHE H 1 73 ? 30.531 -32.742 -28.428 1.00 31.89 73 PHE F O 1
ATOM 11736 N N . SER H 1 74 ? 30.702 -30.813 -27.275 1.00 31.29 74 SER F N 1
ATOM 11737 C CA . SER H 1 74 ? 32.095 -30.627 -27.677 1.00 34.50 74 SER F CA 1
ATOM 11738 C C . SER H 1 74 ? 32.979 -31.747 -27.136 1.00 34.68 74 SER F C 1
ATOM 11739 O O . SER H 1 74 ? 33.924 -32.187 -27.806 1.00 31.27 74 SER F O 1
ATOM 11742 N N . THR H 1 75 ? 32.674 -32.234 -25.928 1.00 29.40 75 THR F N 1
ATOM 11743 C CA . THR H 1 75 ? 33.465 -33.303 -25.328 1.00 31.07 75 THR F CA 1
ATOM 11744 C C . THR H 1 75 ? 33.430 -34.572 -26.166 1.00 33.51 75 THR F C 1
ATOM 11745 O O . THR H 1 75 ? 34.461 -35.235 -26.348 1.00 32.69 75 THR F O 1
ATOM 11749 N N . ILE H 1 76 ? 32.249 -34.942 -26.665 1.00 31.60 76 ILE F N 1
ATOM 11750 C CA . ILE H 1 76 ? 32.144 -36.132 -27.499 1.00 32.47 76 ILE F CA 1
ATOM 11751 C C . ILE H 1 76 ? 33.037 -36.000 -28.724 1.00 32.47 76 ILE F C 1
ATOM 11752 O O . ILE H 1 76 ? 33.751 -36.938 -29.101 1.00 32.52 76 ILE F O 1
ATOM 11757 N N . TRP H 1 77 ? 33.016 -34.828 -29.361 1.00 31.59 77 TRP F N 1
ATOM 11758 C CA . TRP H 1 77 ? 33.853 -34.624 -30.534 1.00 31.75 77 TRP F CA 1
ATOM 11759 C C . TRP H 1 77 ? 35.331 -34.725 -30.184 1.00 29.84 77 TRP F C 1
ATOM 11760 O O . TRP H 1 77 ? 36.114 -35.299 -30.948 1.00 30.18 77 TRP F O 1
ATOM 11771 N N . LEU H 1 78 ? 35.740 -34.132 -29.049 1.00 30.19 78 LEU F N 1
ATOM 11772 C CA . LEU H 1 78 ? 37.143 -34.209 -28.650 1.00 29.78 78 LEU F CA 1
ATOM 11773 C C . LEU H 1 78 ? 37.544 -35.652 -28.367 1.00 34.10 78 LEU F C 1
ATOM 11774 O O . LEU H 1 78 ? 38.629 -36.097 -28.764 1.00 31.67 78 LEU F O 1
ATOM 11779 N N . ALA H 1 79 ? 36.665 -36.413 -27.716 1.00 32.22 79 ALA F N 1
ATOM 11780 C CA . ALA H 1 79 ? 36.990 -37.801 -27.402 1.00 35.20 79 ALA F CA 1
ATOM 11781 C C . ALA H 1 79 ? 37.093 -38.635 -28.668 1.00 38.36 79 ALA F C 1
ATOM 11782 O O . ALA H 1 79 ? 37.938 -39.537 -28.761 1.00 35.35 79 ALA F O 1
ATOM 11784 N N . ARG H 1 80 ? 36.235 -38.345 -29.652 1.00 37.58 80 ARG F N 1
ATOM 11785 C CA . ARG H 1 80 ? 36.320 -39.036 -30.936 1.00 36.71 80 ARG F CA 1
ATOM 11786 C C . ARG H 1 80 ? 37.662 -38.784 -31.607 1.00 40.66 80 ARG F C 1
ATOM 11787 O O . ARG H 1 80 ? 38.284 -39.710 -32.134 1.00 42.82 80 ARG F O 1
ATOM 11795 N N . GLY H 1 81 ? 38.127 -37.534 -31.589 1.00 35.94 81 GLY F N 1
ATOM 11796 C CA . GLY H 1 81 ? 39.378 -37.204 -32.247 1.00 36.30 81 GLY F CA 1
ATOM 11797 C C . GLY H 1 81 ? 40.600 -37.725 -31.523 1.00 41.30 81 GLY F C 1
ATOM 11798 O O . GLY H 1 81 ? 41.606 -38.060 -32.159 1.00 40.73 81 GLY F O 1
ATOM 11799 N N . ALA H 1 82 ? 40.543 -37.779 -30.191 1.00 38.20 82 ALA F N 1
ATOM 11800 C CA . ALA H 1 82 ? 41.654 -38.304 -29.412 1.00 37.77 82 ALA F CA 1
ATOM 11801 C C . ALA H 1 82 ? 41.831 -39.810 -29.599 1.00 41.19 82 ALA F C 1
ATOM 11802 O O . ALA H 1 82 ? 42.927 -40.327 -29.358 1.00 44.22 82 ALA F O 1
ATOM 11804 N N . GLY H 1 83 ? 40.787 -40.516 -30.024 1.00 40.39 83 GLY F N 1
ATOM 11805 C CA . GLY H 1 83 ? 40.882 -41.924 -30.339 1.00 43.37 83 GLY F CA 1
ATOM 11806 C C . GLY H 1 83 ? 40.779 -42.832 -29.128 1.00 51.10 83 GLY F C 1
ATOM 11807 O O . GLY H 1 83 ? 40.664 -42.380 -27.979 1.00 48.91 83 GLY F O 1
ATOM 11808 N N . PRO H 1 84 ? 40.807 -44.148 -29.374 1.00 47.52 84 PRO F N 1
ATOM 11809 C CA . PRO H 1 84 ? 40.620 -45.107 -28.272 1.00 47.23 84 PRO F CA 1
ATOM 11810 C C . PRO H 1 84 ? 41.721 -45.069 -27.232 1.00 48.66 84 PRO F C 1
ATOM 11811 O O . PRO H 1 84 ? 41.470 -45.438 -26.080 1.00 49.56 84 PRO F O 1
ATOM 11815 N N . GLN H 1 85 ? 42.922 -44.630 -27.594 1.00 47.66 85 GLN F N 1
ATOM 11816 C CA . GLN H 1 85 ? 44.015 -44.500 -26.644 1.00 51.62 85 GLN F CA 1
ATOM 11817 C C . GLN H 1 85 ? 44.045 -43.140 -25.959 1.00 47.32 85 GLN F C 1
ATOM 11818 O O . GLN H 1 85 ? 44.831 -42.952 -25.024 1.00 50.74 85 GLN F O 1
ATOM 11820 N N . GLY H 1 86 ? 43.235 -42.183 -26.420 1.00 43.94 86 GLY F N 1
ATOM 11821 C CA . GLY H 1 86 ? 43.242 -40.852 -25.861 1.00 43.90 86 GLY F CA 1
ATOM 11822 C C . GLY H 1 86 ? 42.328 -40.688 -24.661 1.00 48.06 86 GLY F C 1
ATOM 11823 O O . GLY H 1 86 ? 41.376 -41.444 -24.460 1.00 54.02 86 GLY F O 1
ATOM 11824 N N . ARG H 1 87 ? 42.622 -39.660 -23.869 1.00 37.85 87 ARG F N 1
ATOM 11825 C CA . ARG H 1 87 ? 41.844 -39.335 -22.682 1.00 39.16 87 ARG F CA 1
ATOM 11826 C C . ARG H 1 87 ? 41.499 -37.853 -22.676 1.00 38.98 87 ARG F C 1
ATOM 11827 O O . ARG H 1 87 ? 42.352 -37.010 -22.959 1.00 42.35 87 ARG F O 1
ATOM 11829 N N . VAL H 1 88 ? 40.257 -37.546 -22.315 1.00 39.77 88 VAL F N 1
ATOM 11830 C CA . VAL H 1 88 ? 39.778 -36.177 -22.178 1.00 39.18 88 VAL F CA 1
ATOM 11831 C C . VAL H 1 88 ? 39.434 -35.948 -20.717 1.00 39.58 88 VAL F C 1
ATOM 11832 O O . VAL H 1 88 ? 38.731 -36.759 -20.106 1.00 36.60 88 VAL F O 1
ATOM 11836 N N . VAL H 1 89 ? 39.935 -34.852 -20.161 1.00 34.41 89 VAL F N 1
ATOM 11837 C CA . VAL H 1 89 ? 39.530 -34.358 -18.854 1.00 35.53 89 VAL F CA 1
ATOM 11838 C C . VAL H 1 89 ? 38.720 -33.095 -19.104 1.00 37.46 89 VAL F C 1
ATOM 11839 O O . VAL H 1 89 ? 39.228 -32.142 -19.705 1.00 36.43 89 VAL F O 1
ATOM 11843 N N . THR H 1 90 ? 37.469 -33.072 -18.650 1.00 35.46 90 THR F N 1
ATOM 11844 C CA . THR H 1 90 ? 36.615 -31.912 -18.871 1.00 38.87 90 THR F CA 1
ATOM 11845 C C . THR H 1 90 ? 36.087 -31.377 -17.540 1.00 33.19 90 THR F C 1
ATOM 11846 O O . THR H 1 90 ? 35.645 -32.141 -16.678 1.00 35.32 90 THR F O 1
ATOM 11850 N N . LEU H 1 91 ? 36.106 -30.053 -17.399 1.00 34.39 91 LEU F N 1
ATOM 11851 C CA . LEU H 1 91 ? 35.813 -29.375 -16.142 1.00 34.80 91 LEU F CA 1
ATOM 11852 C C . LEU H 1 91 ? 34.434 -28.735 -16.217 1.00 38.65 91 LEU F C 1
ATOM 11853 O O . LEU H 1 91 ? 34.130 -28.032 -17.183 1.00 35.53 91 LEU F O 1
ATOM 11858 N N . GLU H 1 92 ? 33.606 -28.966 -15.195 1.00 33.31 92 GLU F N 1
ATOM 11859 C CA . GLU H 1 92 ? 32.233 -28.469 -15.196 1.00 35.29 92 GLU F CA 1
ATOM 11860 C C . GLU H 1 92 ? 31.834 -28.032 -13.795 1.00 34.28 92 GLU F C 1
ATOM 11861 O O . GLU H 1 92 ? 31.986 -28.796 -12.840 1.00 36.71 92 GLU F O 1
ATOM 11867 N N . TYR H 1 93 ? 31.289 -26.815 -13.691 1.00 37.51 93 TYR F N 1
ATOM 11868 C CA . TYR H 1 93 ? 30.924 -26.216 -12.406 1.00 42.31 93 TYR F CA 1
ATOM 11869 C C . TYR H 1 93 ? 29.558 -26.679 -11.900 1.00 36.82 93 TYR F C 1
ATOM 11870 O O . TYR H 1 93 ? 29.365 -26.818 -10.687 1.00 39.86 93 TYR F O 1
ATOM 11879 N N . GLN H 1 94 ? 28.613 -26.943 -12.800 1.00 41.29 94 GLN F N 1
ATOM 11880 C CA . GLN H 1 94 ? 27.243 -27.280 -12.417 1.00 36.39 94 GLN F CA 1
ATOM 11881 C C . GLN H 1 94 ? 27.080 -28.786 -12.280 1.00 41.30 94 GLN F C 1
ATOM 11882 O O . GLN H 1 94 ? 27.263 -29.506 -13.272 1.00 43.10 94 GLN F O 1
ATOM 11888 N N . PRO H 1 95 ? 26.717 -29.305 -11.098 1.00 42.15 95 PRO F N 1
ATOM 11889 C CA . PRO H 1 95 ? 26.471 -30.754 -10.986 1.00 39.90 95 PRO F CA 1
ATOM 11890 C C . PRO H 1 95 ? 25.423 -31.264 -11.958 1.00 39.92 95 PRO F C 1
ATOM 11891 O O . PRO H 1 95 ? 25.577 -32.365 -12.497 1.00 40.13 95 PRO F O 1
ATOM 11895 N N . LYS H 1 96 ? 24.368 -30.490 -12.224 1.00 39.81 96 LYS F N 1
ATOM 11896 C CA . LYS H 1 96 ? 23.334 -30.969 -13.142 1.00 46.17 96 LYS F CA 1
ATOM 11897 C C . LYS H 1 96 ? 23.873 -31.112 -14.561 1.00 42.81 96 LYS F C 1
ATOM 11898 O O . LYS H 1 96 ? 23.541 -32.068 -15.272 1.00 41.21 96 LYS F O 1
ATOM 11904 N N . HIS H 1 97 ? 24.712 -30.175 -14.985 1.00 37.25 97 HIS F N 1
ATOM 11905 C CA . HIS H 1 97 ? 25.337 -30.288 -16.298 1.00 38.57 97 HIS F CA 1
ATOM 11906 C C . HIS H 1 97 ? 26.244 -31.507 -16.360 1.00 37.23 97 HIS F C 1
ATOM 11907 O O . HIS H 1 97 ? 26.256 -32.235 -17.361 1.00 36.17 97 HIS F O 1
ATOM 11914 N N . ALA H 1 98 ? 27.021 -31.739 -15.296 1.00 36.89 98 ALA F N 1
ATOM 11915 C CA . ALA H 1 98 ? 27.931 -32.880 -15.272 1.00 37.34 98 ALA F CA 1
ATOM 11916 C C . ALA H 1 98 ? 27.189 -34.207 -15.403 1.00 39.74 98 ALA F C 1
ATOM 11917 O O . ALA H 1 98 ? 27.631 -35.099 -16.135 1.00 39.19 98 ALA F O 1
ATOM 11919 N N . GLU H 1 99 ? 26.070 -34.373 -14.695 1.00 40.99 99 GLU F N 1
ATOM 11920 C CA . GLU H 1 99 ? 25.373 -35.656 -14.780 1.00 44.08 99 GLU F CA 1
ATOM 11921 C C . GLU H 1 99 ? 24.764 -35.868 -16.162 1.00 42.75 99 GLU F C 1
ATOM 11922 O O . GLU H 1 99 ? 24.789 -36.989 -16.684 1.00 43.95 99 GLU F O 1
ATOM 11928 N N . VAL H 1 100 ? 24.195 -34.813 -16.759 1.00 39.64 100 VAL F N 1
ATOM 11929 C CA . VAL H 1 100 ? 23.681 -34.920 -18.124 1.00 39.18 100 VAL F CA 1
ATOM 11930 C C . VAL H 1 100 ? 24.806 -35.294 -19.077 1.00 42.24 100 VAL F C 1
ATOM 11931 O O . VAL H 1 100 ? 24.655 -36.178 -19.930 1.00 39.63 100 VAL F O 1
ATOM 11935 N N . ALA H 1 101 ? 25.961 -34.633 -18.933 1.00 37.21 101 ALA F N 1
ATOM 11936 C CA . ALA H 1 101 ? 27.093 -34.922 -19.807 1.00 36.43 101 ALA F CA 1
ATOM 11937 C C . ALA H 1 101 ? 27.551 -36.374 -19.672 1.00 37.59 101 ALA F C 1
ATOM 11938 O O . ALA H 1 101 ? 27.866 -37.029 -20.671 1.00 39.20 101 ALA F O 1
ATOM 11940 N N A ARG H 1 102 ? 27.596 -36.896 -18.444 0.62 38.73 102 ARG F N 1
ATOM 11941 N N B ARG H 1 102 ? 27.581 -36.900 -18.445 0.38 38.74 102 ARG F N 1
ATOM 11942 C CA A ARG H 1 102 ? 28.051 -38.271 -18.259 0.62 43.41 102 ARG F CA 1
ATOM 11943 C CA B ARG H 1 102 ? 28.052 -38.269 -18.249 0.38 41.73 102 ARG F CA 1
ATOM 11944 C C A ARG H 1 102 ? 27.148 -39.255 -18.989 0.62 40.86 102 ARG F C 1
ATOM 11945 C C B ARG H 1 102 ? 27.146 -39.277 -18.949 0.38 40.90 102 ARG F C 1
ATOM 11946 O O A ARG H 1 102 ? 27.631 -40.208 -19.608 0.62 41.30 102 ARG F O 1
ATOM 11947 O O B ARG H 1 102 ? 27.625 -40.274 -19.500 0.38 41.42 102 ARG F O 1
ATOM 11962 N N . VAL H 1 103 ? 25.835 -39.033 -18.945 1.00 41.28 103 VAL F N 1
ATOM 11963 C CA . VAL H 1 103 ? 24.920 -39.924 -19.651 1.00 42.54 103 VAL F CA 1
ATOM 11964 C C . VAL H 1 103 ? 25.141 -39.813 -21.154 1.00 42.28 103 VAL F C 1
ATOM 11965 O O . VAL H 1 103 ? 25.185 -40.822 -21.865 1.00 42.05 103 VAL F O 1
ATOM 11969 N N . ASN H 1 104 ? 25.326 -38.585 -21.649 1.00 39.75 104 ASN F N 1
ATOM 11970 C CA . ASN H 1 104 ? 25.528 -38.371 -23.078 1.00 38.79 104 ASN F CA 1
ATOM 11971 C C . ASN H 1 104 ? 26.830 -39.003 -23.553 1.00 40.39 104 ASN F C 1
ATOM 11972 O O . ASN H 1 104 ? 26.906 -39.522 -24.673 1.00 40.76 104 ASN F O 1
ATOM 11977 N N . LEU H 1 105 ? 27.875 -38.940 -22.729 1.00 40.10 105 LEU F N 1
ATOM 11978 C CA . LEU H 1 105 ? 29.142 -39.565 -23.089 1.00 39.30 105 LEU F CA 1
ATOM 11979 C C . LEU H 1 105 ? 29.001 -41.078 -23.123 1.00 43.56 105 LEU F C 1
ATOM 11980 O O . LEU H 1 105 ? 29.543 -41.744 -24.014 1.00 46.01 105 LEU F O 1
ATOM 11985 N N . GLN H 1 106 ? 28.258 -41.630 -22.164 1.00 45.43 106 GLN F N 1
ATOM 11986 C CA . GLN H 1 106 ? 28.011 -43.065 -22.141 1.00 47.11 106 GLN F CA 1
ATOM 11987 C C . GLN H 1 106 ? 27.269 -43.502 -23.398 1.00 45.86 106 GLN F C 1
ATOM 11988 O O . GLN H 1 106 ? 27.675 -44.455 -24.072 1.00 46.97 106 GLN F O 1
ATOM 11994 N N . ARG H 1 107 ? 26.199 -42.783 -23.754 1.00 47.61 107 ARG F N 1
ATOM 11995 C CA . ARG H 1 107 ? 25.419 -43.136 -24.936 1.00 49.33 107 ARG F CA 1
ATOM 11996 C C . ARG H 1 107 ? 26.182 -42.903 -26.232 1.00 50.64 107 ARG F C 1
ATOM 11997 O O . ARG H 1 107 ? 25.786 -43.444 -27.271 1.00 50.65 107 ARG F O 1
ATOM 11999 N N . ALA H 1 108 ? 27.251 -42.103 -26.205 1.00 44.88 108 ALA F N 1
ATOM 12000 C CA . ALA H 1 108 ? 28.091 -41.879 -27.374 1.00 40.54 108 ALA F CA 1
ATOM 12001 C C . ALA H 1 108 ? 29.262 -42.848 -27.463 1.00 40.87 108 ALA F C 1
ATOM 12002 O O . ALA H 1 108 ? 30.053 -42.756 -28.406 1.00 44.84 108 ALA F O 1
ATOM 12004 N N . GLY H 1 109 ? 29.398 -43.764 -26.507 1.00 45.60 109 GLY F N 1
ATOM 12005 C CA . GLY H 1 109 ? 30.426 -44.785 -26.570 1.00 49.18 109 GLY F CA 1
ATOM 12006 C C . GLY H 1 109 ? 31.825 -44.345 -26.208 1.00 49.58 109 GLY F C 1
ATOM 12007 O O . GLY H 1 109 ? 32.780 -45.071 -26.498 1.00 54.08 109 GLY F O 1
ATOM 12008 N N . VAL H 1 110 ? 31.984 -43.194 -25.551 1.00 40.87 110 VAL F N 1
ATOM 12009 C CA . VAL H 1 110 ? 33.306 -42.681 -25.218 1.00 40.12 110 VAL F CA 1
ATOM 12010 C C . VAL H 1 110 ? 33.487 -42.468 -23.720 1.00 42.86 110 VAL F C 1
ATOM 12011 O O . VAL H 1 110 ? 34.450 -41.824 -23.309 1.00 44.48 110 VAL F O 1
ATOM 12015 N N . ALA H 1 111 ? 32.585 -43.004 -22.891 1.00 48.97 111 ALA F N 1
ATOM 12016 C CA . ALA H 1 111 ? 32.670 -42.766 -21.450 1.00 54.37 111 ALA F CA 1
ATOM 12017 C C . ALA H 1 111 ? 33.984 -43.271 -20.864 1.00 52.58 111 ALA F C 1
ATOM 12018 O O . ALA H 1 111 ? 34.503 -42.681 -19.913 1.00 55.61 111 ALA F O 1
ATOM 12020 N N . ASP H 1 112 ? 34.542 -44.347 -21.421 1.00 47.11 112 ASP F N 1
ATOM 12021 C CA . ASP H 1 112 ? 35.828 -44.849 -20.953 1.00 51.47 112 ASP F CA 1
ATOM 12022 C C . ASP H 1 112 ? 36.983 -43.908 -21.268 1.00 51.90 112 ASP F C 1
ATOM 12023 O O . ASP H 1 112 ? 38.068 -44.086 -20.705 1.00 52.11 112 ASP F O 1
ATOM 12028 N N . ARG H 1 113 ? 36.783 -42.918 -22.144 1.00 49.56 113 ARG F N 1
ATOM 12029 C CA . ARG H 1 113 ? 37.837 -41.996 -22.546 1.00 48.84 113 ARG F CA 1
ATOM 12030 C C . ARG H 1 113 ? 37.755 -40.645 -21.853 1.00 45.16 113 ARG F C 1
ATOM 12031 O O . ARG H 1 113 ? 38.675 -39.837 -22.011 1.00 50.32 113 ARG F O 1
ATOM 12039 N N . VAL H 1 114 ? 36.683 -40.374 -21.105 1.00 39.09 114 VAL F N 1
ATOM 12040 C CA . VAL H 1 114 ? 36.384 -39.031 -20.617 1.00 40.33 114 VAL F CA 1
ATOM 12041 C C . VAL H 1 114 ? 36.095 -39.092 -19.125 1.00 49.52 114 VAL F C 1
ATOM 12042 O O . VAL H 1 114 ? 35.342 -39.958 -18.669 1.00 49.03 114 VAL F O 1
ATOM 12046 N N . GLU H 1 115 ? 36.672 -38.166 -18.366 1.00 45.06 115 GLU F N 1
ATOM 12047 C CA . GLU H 1 115 ? 36.251 -37.943 -16.992 1.00 47.68 115 GLU F CA 1
ATOM 12048 C C . GLU H 1 115 ? 35.767 -36.507 -16.853 1.00 44.69 115 GLU F C 1
ATOM 12049 O O . GLU H 1 115 ? 36.444 -35.565 -17.287 1.00 37.02 115 GLU F O 1
ATOM 12055 N N . VAL H 1 116 ? 34.574 -36.357 -16.292 1.00 40.25 116 VAL F N 1
ATOM 12056 C CA . VAL H 1 116 ? 34.004 -35.055 -15.975 1.00 38.50 116 VAL F CA 1
ATOM 12057 C C . VAL H 1 116 ? 34.382 -34.732 -14.539 1.00 42.29 116 VAL F C 1
ATOM 12058 O O . VAL H 1 116 ? 33.986 -35.447 -13.613 1.00 38.98 116 VAL F O 1
ATOM 12062 N N . VAL H 1 117 ? 35.102 -33.631 -14.351 1.00 39.12 117 VAL F N 1
ATOM 12063 C CA . VAL H 1 117 ? 35.614 -33.215 -13.050 1.00 39.38 117 VAL F CA 1
ATOM 12064 C C . VAL H 1 117 ? 34.772 -32.038 -12.580 1.00 38.39 117 VAL F C 1
ATOM 12065 O O . VAL H 1 117 ? 34.763 -30.983 -13.226 1.00 35.99 117 VAL F O 1
ATOM 12069 N N . VAL H 1 118 ? 34.085 -32.202 -11.445 1.00 40.50 118 VAL F N 1
ATOM 12070 C CA . VAL H 1 118 ? 33.067 -31.248 -11.005 1.00 41.26 118 VAL F CA 1
ATOM 12071 C C . VAL H 1 118 ? 33.648 -30.240 -10.021 1.00 42.90 118 VAL F C 1
ATOM 12072 O O . VAL H 1 118 ? 34.244 -30.617 -9.000 1.00 43.75 118 VAL F O 1
ATOM 12076 N N . GLY H 1 119 ? 33.375 -28.961 -10.281 1.00 39.70 119 GLY F N 1
ATOM 12077 C CA . GLY H 1 119 ? 33.790 -27.865 -9.438 1.00 37.97 119 GLY F CA 1
ATOM 12078 C C . GLY H 1 119 ? 34.179 -26.653 -10.265 1.00 42.03 119 GLY F C 1
ATOM 12079 O O . GLY H 1 119 ? 34.316 -26.729 -11.488 1.00 40.89 119 GLY F O 1
ATOM 12080 N N . PRO H 1 120 ? 34.354 -25.505 -9.615 1.00 36.31 120 PRO F N 1
ATOM 12081 C CA . PRO H 1 120 ? 34.879 -24.337 -10.335 1.00 37.53 120 PRO F CA 1
ATOM 12082 C C . PRO H 1 120 ? 36.283 -24.628 -10.849 1.00 37.63 120 PRO F C 1
ATOM 12083 O O . PRO H 1 120 ? 37.131 -25.131 -10.110 1.00 37.41 120 PRO F O 1
ATOM 12087 N N . ALA H 1 121 ? 36.525 -24.311 -12.135 1.00 36.62 121 ALA F N 1
ATOM 12088 C CA . ALA H 1 121 ? 37.807 -24.657 -12.748 1.00 34.64 121 ALA F CA 1
ATOM 12089 C C . ALA H 1 121 ? 38.991 -24.027 -12.010 1.00 37.05 121 ALA F C 1
ATOM 12090 O O . ALA H 1 121 ? 40.058 -24.647 -11.926 1.00 39.44 121 ALA F O 1
ATOM 12092 N N . LEU H 1 122 ? 38.826 -22.818 -11.454 1.00 35.55 122 LEU F N 1
ATOM 12093 C CA . LEU H 1 122 ? 39.926 -22.206 -10.704 1.00 38.13 122 LEU F CA 1
ATOM 12094 C C . LEU H 1 122 ? 40.314 -23.048 -9.496 1.00 38.08 122 LEU F C 1
ATOM 12095 O O . LEU H 1 122 ? 41.452 -22.965 -9.016 1.00 40.00 122 LEU F O 1
ATOM 12100 N N . ASP H 1 123 ? 39.388 -23.854 -8.982 1.00 41.37 123 ASP F N 1
ATOM 12101 C CA . ASP H 1 123 ? 39.702 -24.735 -7.864 1.00 42.47 123 ASP F CA 1
ATOM 12102 C C . ASP H 1 123 ? 40.168 -26.117 -8.307 1.00 40.89 123 ASP F C 1
ATOM 12103 O O . ASP H 1 123 ? 40.949 -26.752 -7.589 1.00 40.29 123 ASP F O 1
ATOM 12108 N N . THR H 1 124 ? 39.716 -26.609 -9.463 1.00 37.49 124 THR F N 1
ATOM 12109 C CA . THR H 1 124 ? 40.065 -27.971 -9.866 1.00 38.71 124 THR F CA 1
ATOM 12110 C C . THR H 1 124 ? 41.326 -28.043 -10.722 1.00 38.47 124 THR F C 1
ATOM 12111 O O . THR H 1 124 ? 42.028 -29.063 -10.678 1.00 40.22 124 THR F O 1
ATOM 12115 N N . LEU H 1 125 ? 41.622 -27.002 -11.500 1.00 41.50 125 LEU F N 1
ATOM 12116 C CA . LEU H 1 125 ? 42.858 -26.978 -12.280 1.00 43.66 125 LEU F CA 1
ATOM 12117 C C . LEU H 1 125 ? 44.115 -27.239 -11.455 1.00 42.97 125 LEU F C 1
ATOM 12118 O O . LEU H 1 125 ? 44.963 -28.021 -11.916 1.00 44.03 125 LEU F O 1
ATOM 12123 N N . PRO H 1 126 ? 44.308 -26.644 -10.267 1.00 38.65 126 PRO F N 1
ATOM 12124 C CA . PRO H 1 126 ? 45.528 -26.945 -9.492 1.00 41.82 126 PRO F CA 1
ATOM 12125 C C . PRO H 1 126 ? 45.631 -28.382 -9.013 1.00 43.98 126 PRO F C 1
ATOM 12126 O O . PRO H 1 126 ? 46.731 -28.795 -8.623 1.00 47.48 126 PRO F O 1
ATOM 12130 N N . THR H 1 127 ? 44.543 -29.158 -9.036 1.00 41.61 127 THR F N 1
ATOM 12131 C CA . THR H 1 127 ? 44.565 -30.539 -8.569 1.00 45.39 127 THR F CA 1
ATOM 12132 C C . THR H 1 127 ? 44.721 -31.554 -9.689 1.00 47.95 127 THR F C 1
ATOM 12133 O O . THR H 1 127 ? 44.926 -32.735 -9.401 1.00 45.12 127 THR F O 1
ATOM 12137 N N . LEU H 1 128 ? 44.654 -31.126 -10.948 1.00 44.85 128 LEU F N 1
ATOM 12138 C CA . LEU H 1 128 ? 44.697 -32.060 -12.068 1.00 41.00 128 LEU F CA 1
ATOM 12139 C C . LEU H 1 128 ? 46.082 -32.667 -12.210 1.00 46.15 128 LEU F C 1
ATOM 12140 O O . LEU H 1 128 ? 47.087 -31.948 -12.230 1.00 52.93 128 LEU F O 1
ATOM 12145 N N . ALA H 1 129 ? 46.137 -33.986 -12.343 1.00 46.37 129 ALA F N 1
ATOM 12146 C CA . ALA H 1 129 ? 47.409 -34.681 -12.447 1.00 58.77 129 ALA F CA 1
ATOM 12147 C C . ALA H 1 129 ? 47.490 -35.425 -13.778 1.00 67.87 129 ALA F C 1
ATOM 12148 O O . ALA H 1 129 ? 46.708 -35.182 -14.705 1.00 70.66 129 ALA F O 1
ATOM 12150 N N . GLY H 1 130 ? 48.456 -36.334 -13.866 1.00 74.66 130 GLY F N 1
ATOM 12151 C CA . GLY H 1 130 ? 48.707 -37.065 -15.090 1.00 78.93 130 GLY F CA 1
ATOM 12152 C C . GLY H 1 130 ? 49.837 -36.423 -15.865 1.00 80.56 130 GLY F C 1
ATOM 12153 O O . GLY H 1 130 ? 50.715 -35.786 -15.270 1.00 83.57 130 GLY F O 1
ATOM 12154 N N . GLY H 1 131 ? 49.829 -36.573 -17.187 1.00 74.48 131 GLY F N 1
ATOM 12155 C CA . GLY H 1 131 ? 50.869 -36.010 -18.012 1.00 60.94 131 GLY F CA 1
ATOM 12156 C C . GLY H 1 131 ? 50.467 -34.665 -18.569 1.00 51.43 131 GLY F C 1
ATOM 12157 O O . GLY H 1 131 ? 49.367 -34.166 -18.314 1.00 53.85 131 GLY F O 1
ATOM 12158 N N . PRO H 1 132 ? 51.343 -34.061 -19.367 1.00 43.39 132 PRO F N 1
ATOM 12159 C CA . PRO H 1 132 ? 51.022 -32.758 -19.954 1.00 37.57 132 PRO F CA 1
ATOM 12160 C C . PRO H 1 132 ? 49.997 -32.902 -21.065 1.00 39.75 132 PRO F C 1
ATOM 12161 O O . PRO H 1 132 ? 49.936 -33.921 -21.758 1.00 44.12 132 PRO F O 1
ATOM 12165 N N . PHE H 1 133 ? 49.185 -31.860 -21.232 1.00 35.57 133 PHE F N 1
ATOM 12166 C CA . PHE H 1 133 ? 48.101 -31.900 -22.204 1.00 38.16 133 PHE F CA 1
ATOM 12167 C C . PHE H 1 133 ? 48.594 -31.479 -23.580 1.00 34.05 133 PHE F C 1
ATOM 12168 O O . PHE H 1 133 ? 49.453 -30.599 -23.706 1.00 34.48 133 PHE F O 1
ATOM 12176 N N . ASP H 1 134 ? 48.037 -32.128 -24.615 1.00 33.82 134 ASP F N 1
ATOM 12177 C CA . ASP H 1 134 ? 48.324 -31.823 -26.011 1.00 33.49 134 ASP F CA 1
ATOM 12178 C C . ASP H 1 134 ? 47.383 -30.781 -26.598 1.00 33.79 134 ASP F C 1
ATOM 12179 O O . ASP H 1 134 ? 47.763 -30.076 -27.532 1.00 30.52 134 ASP F O 1
ATOM 12184 N N . LEU H 1 135 ? 46.163 -30.684 -26.080 1.00 33.55 135 LEU F N 1
ATOM 12185 C CA . LEU H 1 135 ? 45.132 -29.815 -26.632 1.00 33.18 135 LEU F CA 1
ATOM 12186 C C . LEU H 1 135 ? 44.276 -29.340 -25.467 1.00 35.62 135 LEU F C 1
ATOM 12187 O O . LEU H 1 135 ? 43.843 -30.155 -24.647 1.00 35.84 135 LEU F O 1
ATOM 12192 N N . VAL H 1 136 ? 44.033 -28.035 -25.394 1.00 30.46 136 VAL F N 1
ATOM 12193 C CA . VAL H 1 136 ? 43.199 -27.453 -24.342 1.00 28.18 136 VAL F CA 1
ATOM 12194 C C . VAL H 1 136 ? 42.112 -26.646 -25.034 1.00 30.52 136 VAL F C 1
ATOM 12195 O O . VAL H 1 136 ? 42.418 -25.755 -25.836 1.00 30.82 136 VAL F O 1
ATOM 12199 N N . PHE H 1 137 ? 40.852 -26.947 -24.725 1.00 27.19 137 PHE F N 1
ATOM 12200 C CA . PHE H 1 137 ? 39.705 -26.211 -25.255 1.00 26.31 137 PHE F CA 1
ATOM 12201 C C . PHE H 1 137 ? 39.072 -25.422 -24.110 1.00 27.28 137 PHE F C 1
ATOM 12202 O O . PHE H 1 137 ? 38.612 -26.013 -23.130 1.00 28.70 137 PHE F O 1
ATOM 12210 N N . ILE H 1 138 ? 39.050 -24.099 -24.227 1.00 26.39 138 ILE F N 1
ATOM 12211 C CA . ILE H 1 138 ? 38.600 -23.226 -23.144 1.00 26.44 138 ILE F CA 1
ATOM 12212 C C . ILE H 1 138 ? 37.251 -22.635 -23.539 1.00 28.48 138 ILE F C 1
ATOM 12213 O O . ILE H 1 138 ? 37.158 -21.864 -24.505 1.00 25.72 138 ILE F O 1
ATOM 12218 N N . ASP H 1 139 ? 36.203 -23.000 -22.797 1.00 26.60 139 ASP F N 1
ATOM 12219 C CA . ASP H 1 139 ? 34.835 -22.656 -23.182 1.00 24.24 139 ASP F CA 1
ATOM 12220 C C . ASP H 1 139 ? 33.916 -22.625 -21.958 1.00 25.09 139 ASP F C 1
ATOM 12221 O O . ASP H 1 139 ? 32.828 -23.206 -21.961 1.00 28.44 139 ASP F O 1
ATOM 12226 N N . ALA H 1 140 ? 34.327 -21.908 -20.916 1.00 26.53 140 ALA F N 1
ATOM 12227 C CA . ALA H 1 140 ? 33.569 -21.871 -19.667 1.00 27.13 140 ALA F CA 1
ATOM 12228 C C . ALA H 1 140 ? 33.116 -20.446 -19.353 1.00 28.39 140 ALA F C 1
ATOM 12229 O O . ALA H 1 140 ? 32.503 -19.796 -20.214 1.00 30.76 140 ALA F O 1
ATOM 12231 N N . ASP H 1 141 ? 33.394 -19.961 -18.137 1.00 27.17 141 ASP F N 1
ATOM 12232 C CA . ASP H 1 141 ? 33.074 -18.585 -17.760 1.00 29.93 141 ASP F CA 1
ATOM 12233 C C . ASP H 1 141 ? 34.123 -17.648 -18.356 1.00 32.19 141 ASP F C 1
ATOM 12234 O O . ASP H 1 141 ? 35.317 -17.770 -18.066 1.00 29.51 141 ASP F O 1
ATOM 12239 N N . LYS H 1 142 ? 33.676 -16.712 -19.193 1.00 33.66 142 LYS F N 1
ATOM 12240 C CA . LYS H 1 142 ? 34.615 -15.965 -20.022 1.00 29.56 142 LYS F CA 1
ATOM 12241 C C . LYS H 1 142 ? 35.516 -15.045 -19.211 1.00 30.32 142 LYS F C 1
ATOM 12242 O O . LYS H 1 142 ? 36.661 -14.803 -19.612 1.00 29.34 142 LYS F O 1
ATOM 12248 N N . GLU H 1 143 ? 35.040 -14.541 -18.074 1.00 29.99 143 GLU F N 1
ATOM 12249 C CA . GLU H 1 143 ? 35.866 -13.643 -17.279 1.00 28.40 143 GLU F CA 1
ATOM 12250 C C . GLU H 1 143 ? 37.128 -14.327 -16.773 1.00 31.04 143 GLU F C 1
ATOM 12251 O O . GLU H 1 143 ? 38.099 -13.641 -16.449 1.00 34.49 143 GLU F O 1
ATOM 12257 N N . ASN H 1 144 ? 37.171 -15.665 -16.765 1.00 29.11 144 ASN F N 1
ATOM 12258 C CA . ASN H 1 144 ? 38.360 -16.380 -16.319 1.00 30.78 144 ASN F CA 1
ATOM 12259 C C . ASN H 1 144 ? 39.180 -16.972 -17.465 1.00 27.60 144 ASN F C 1
ATOM 12260 O O . ASN H 1 144 ? 40.073 -17.785 -17.202 1.00 31.01 144 ASN F O 1
ATOM 12265 N N . ASN H 1 145 ? 38.904 -16.585 -18.722 1.00 25.39 145 ASN F N 1
ATOM 12266 C CA . ASN H 1 145 ? 39.716 -17.030 -19.864 1.00 29.05 145 ASN F CA 1
ATOM 12267 C C . ASN H 1 145 ? 41.212 -16.875 -19.590 1.00 25.16 145 ASN F C 1
ATOM 12268 O O . ASN H 1 145 ? 42.003 -17.791 -19.836 1.00 29.13 145 ASN F O 1
ATOM 12273 N N . VAL H 1 146 ? 41.626 -15.707 -19.110 1.00 26.90 146 VAL F N 1
ATOM 12274 C CA . VAL H 1 146 ? 43.056 -15.440 -18.971 1.00 26.67 146 VAL F CA 1
ATOM 12275 C C . VAL H 1 146 ? 43.685 -16.367 -17.935 1.00 27.12 146 VAL F C 1
ATOM 12276 O O . VAL H 1 146 ? 44.746 -16.951 -18.173 1.00 30.64 146 VAL F O 1
ATOM 12280 N N . ALA H 1 147 ? 43.037 -16.522 -16.777 1.00 27.94 147 ALA F N 1
ATOM 12281 C CA . ALA H 1 147 ? 43.531 -17.462 -15.776 1.00 29.83 147 ALA F CA 1
ATOM 12282 C C . ALA H 1 147 ? 43.592 -18.884 -16.332 1.00 30.17 147 ALA F C 1
ATOM 12283 O O . ALA H 1 147 ? 44.549 -19.618 -16.065 1.00 31.87 147 ALA F O 1
ATOM 12285 N N . TYR H 1 148 ? 42.580 -19.290 -17.104 1.00 28.57 148 TYR F N 1
ATOM 12286 C CA . TYR H 1 148 ? 42.572 -20.635 -17.680 1.00 28.78 148 TYR F CA 1
ATOM 12287 C C . TYR H 1 148 ? 43.686 -20.811 -18.712 1.00 29.74 148 TYR F C 1
ATOM 12288 O O . TYR H 1 148 ? 44.274 -21.895 -18.820 1.00 31.04 148 TYR F O 1
ATOM 12297 N N . ILE H 1 149 ? 43.987 -19.762 -19.480 1.00 29.06 149 ILE F N 1
ATOM 12298 C CA . ILE H 1 149 ? 45.092 -19.834 -20.435 1.00 31.40 149 ILE F CA 1
ATOM 12299 C C . ILE H 1 149 ? 46.427 -19.948 -19.703 1.00 32.58 149 ILE F C 1
ATOM 12300 O O . ILE H 1 149 ? 47.319 -20.692 -20.125 1.00 31.57 149 ILE F O 1
ATOM 12305 N N . GLN H 1 150 ? 46.603 -19.188 -18.617 1.00 28.50 150 GLN F N 1
ATOM 12306 C CA . GLN H 1 150 ? 47.829 -19.314 -17.832 1.00 29.81 150 GLN F CA 1
ATOM 12307 C C . GLN H 1 150 ? 47.986 -20.726 -17.278 1.00 35.68 150 GLN F C 1
ATOM 12308 O O . GLN H 1 150 ? 49.084 -21.293 -17.307 1.00 35.67 150 GLN F O 1
ATOM 12314 N N . TRP H 1 151 ? 46.894 -21.318 -16.786 1.00 31.71 151 TRP F N 1
ATOM 12315 C CA . TRP H 1 151 ? 46.948 -22.698 -16.319 1.00 32.38 151 TRP F CA 1
ATOM 12316 C C . TRP H 1 151 ? 47.213 -23.656 -17.472 1.00 36.50 151 TRP F C 1
ATOM 12317 O O . TRP H 1 151 ? 47.951 -24.639 -17.317 1.00 34.12 151 TRP F O 1
ATOM 12328 N N . ALA H 1 152 ? 46.602 -23.392 -18.627 1.00 32.39 152 ALA F N 1
ATOM 12329 C CA . ALA H 1 152 ? 46.801 -24.248 -19.792 1.00 30.80 152 ALA F CA 1
ATOM 12330 C C . ALA H 1 152 ? 48.271 -24.301 -20.180 1.00 31.98 152 ALA F C 1
ATOM 12331 O O . ALA H 1 152 ? 48.822 -25.380 -20.419 1.00 35.79 152 ALA F O 1
ATOM 12333 N N . ILE H 1 153 ? 48.932 -23.142 -20.212 1.00 34.57 153 ILE F N 1
ATOM 12334 C CA . ILE H 1 153 ? 50.362 -23.102 -20.500 1.00 36.14 153 ILE F CA 1
ATOM 12335 C C . ILE H 1 153 ? 51.136 -23.944 -19.490 1.00 38.32 153 ILE F C 1
ATOM 12336 O O . ILE H 1 153 ? 52.054 -24.692 -19.852 1.00 39.46 153 ILE F O 1
ATOM 12341 N N . ARG H 1 154 ? 50.784 -23.834 -18.206 1.00 34.97 154 ARG F N 1
ATOM 12342 C CA . ARG H 1 154 ? 51.496 -24.590 -17.181 1.00 36.27 154 ARG F CA 1
ATOM 12343 C C . ARG H 1 154 ? 51.301 -26.096 -17.342 1.00 36.26 154 ARG F C 1
ATOM 12344 O O . ARG H 1 154 ? 52.234 -26.876 -17.116 1.00 39.77 154 ARG F O 1
ATOM 12352 N N . LEU H 1 155 ? 50.105 -26.524 -17.743 1.00 35.26 155 LEU F N 1
ATOM 12353 C CA . LEU H 1 155 ? 49.749 -27.936 -17.773 1.00 38.91 155 LEU F CA 1
ATOM 12354 C C . LEU H 1 155 ? 49.915 -28.565 -19.151 1.00 38.90 155 LEU F C 1
ATOM 12355 O O . LEU H 1 155 ? 49.663 -29.763 -19.303 1.00 36.09 155 LEU F O 1
ATOM 12360 N N . ALA H 1 156 ? 50.331 -27.801 -20.148 1.00 38.54 156 ALA F N 1
ATOM 12361 C CA . ALA H 1 156 ? 50.427 -28.324 -21.504 1.00 40.06 156 ALA F CA 1
ATOM 12362 C C . ALA H 1 156 ? 51.875 -28.637 -21.862 1.00 44.45 156 ALA F C 1
ATOM 12363 O O . ALA H 1 156 ? 52.818 -28.045 -21.329 1.00 45.33 156 ALA F O 1
ATOM 12365 N N . ARG H 1 157 ? 52.038 -29.540 -22.821 1.00 41.51 157 ARG F N 1
ATOM 12366 C CA . ARG H 1 157 ? 53.365 -29.795 -23.348 1.00 37.06 157 ARG F CA 1
ATOM 12367 C C . ARG H 1 157 ? 53.780 -28.659 -24.273 1.00 36.43 157 ARG F C 1
ATOM 12368 O O . ARG H 1 157 ? 52.949 -27.887 -24.777 1.00 33.59 157 ARG F O 1
ATOM 12376 N N . ARG H 1 158 ? 55.090 -28.540 -24.479 1.00 35.12 158 ARG F N 1
ATOM 12377 C CA . ARG H 1 158 ? 55.566 -27.611 -25.494 1.00 36.56 158 ARG F CA 1
ATOM 12378 C C . ARG H 1 158 ? 54.956 -27.995 -26.834 1.00 38.09 158 ARG F C 1
ATOM 12379 O O . ARG H 1 158 ? 54.833 -29.178 -27.156 1.00 40.61 158 ARG F O 1
ATOM 12381 N N . GLY H 1 159 ? 54.518 -26.991 -27.587 1.00 37.02 159 GLY F N 1
ATOM 12382 C CA . GLY H 1 159 ? 53.877 -27.226 -28.867 1.00 37.53 159 GLY F CA 1
ATOM 12383 C C . GLY H 1 159 ? 52.400 -27.551 -28.805 1.00 41.04 159 GLY F C 1
ATOM 12384 O O . GLY H 1 159 ? 51.787 -27.774 -29.863 1.00 37.36 159 GLY F O 1
ATOM 12385 N N . ALA H 1 160 ? 51.813 -27.611 -27.611 1.00 34.53 160 ALA F N 1
ATOM 12386 C CA . ALA H 1 160 ? 50.389 -27.877 -27.484 1.00 29.54 160 ALA F CA 1
ATOM 12387 C C . ALA H 1 160 ? 49.557 -26.757 -28.103 1.00 30.64 160 ALA F C 1
ATOM 12388 O O . ALA H 1 160 ? 50.005 -25.612 -28.266 1.00 29.87 160 ALA F O 1
ATOM 12390 N N . VAL H 1 161 ? 48.324 -27.109 -28.454 1.00 29.96 161 VAL F N 1
ATOM 12391 C CA . VAL H 1 161 ? 47.360 -26.182 -29.031 1.00 28.53 161 VAL F CA 1
ATOM 12392 C C . VAL H 1 161 ? 46.348 -25.785 -27.966 1.00 30.14 161 VAL F C 1
ATOM 12393 O O . VAL H 1 161 ? 45.807 -26.647 -27.261 1.00 27.02 161 VAL F O 1
ATOM 12397 N N . ILE H 1 162 ? 46.083 -24.484 -27.862 1.00 30.83 162 ILE F N 1
ATOM 12398 C CA . ILE H 1 162 ? 45.016 -23.930 -27.035 1.00 25.61 162 ILE F CA 1
ATOM 12399 C C . ILE H 1 162 ? 43.976 -23.317 -27.967 1.00 28.90 162 ILE F C 1
ATOM 12400 O O . ILE H 1 162 ? 44.325 -22.540 -28.866 1.00 27.48 162 ILE F O 1
ATOM 12405 N N . VAL H 1 163 ? 42.707 -23.671 -27.771 1.00 24.93 163 VAL F N 1
ATOM 12406 C CA . VAL H 1 163 ? 41.600 -23.086 -28.530 1.00 24.28 163 VAL F CA 1
ATOM 12407 C C . VAL H 1 163 ? 40.658 -22.415 -27.544 1.00 26.83 163 VAL F C 1
ATOM 12408 O O . VAL H 1 163 ? 40.287 -23.023 -26.534 1.00 27.92 163 VAL F O 1
ATOM 12412 N N . VAL H 1 164 ? 40.278 -21.170 -27.824 1.00 22.35 164 VAL F N 1
ATOM 12413 C CA . VAL H 1 164 ? 39.341 -20.427 -26.982 1.00 22.14 164 VAL F CA 1
ATOM 12414 C C . VAL H 1 164 ? 38.104 -20.109 -27.813 1.00 21.45 164 VAL F C 1
ATOM 12415 O O . VAL H 1 164 ? 38.219 -19.528 -28.896 1.00 22.14 164 VAL F O 1
ATOM 12419 N N . ASP H 1 165 ? 36.927 -20.484 -27.311 1.00 21.94 165 ASP F N 1
ATOM 12420 C CA . ASP H 1 165 ? 35.681 -20.228 -28.030 1.00 23.07 165 ASP F CA 1
ATOM 12421 C C . ASP H 1 165 ? 35.146 -18.823 -27.728 1.00 21.44 165 ASP F C 1
ATOM 12422 O O . ASP H 1 165 ? 35.407 -18.257 -26.667 1.00 24.55 165 ASP F O 1
ATOM 12427 N N . ASN H 1 166 ? 34.364 -18.291 -28.675 1.00 22.27 166 ASN F N 1
ATOM 12428 C CA . ASN H 1 166 ? 33.510 -17.104 -28.483 1.00 18.96 166 ASN F CA 1
ATOM 12429 C C . ASN H 1 166 ? 34.321 -15.821 -28.268 1.00 20.28 166 ASN F C 1
ATOM 12430 O O . ASN H 1 166 ? 33.995 -15.012 -27.399 1.00 22.64 166 ASN F O 1
ATOM 12435 N N . VAL H 1 167 ? 35.348 -15.598 -29.096 1.00 18.96 167 VAL F N 1
ATOM 12436 C CA . VAL H 1 167 ? 36.245 -14.460 -28.823 1.00 19.71 167 VAL F CA 1
ATOM 12437 C C . VAL H 1 167 ? 35.900 -13.210 -29.630 1.00 22.45 167 VAL F C 1
ATOM 12438 O O . VAL H 1 167 ? 36.644 -12.211 -29.554 1.00 21.90 167 VAL F O 1
ATOM 12442 N N . ILE H 1 168 ? 34.808 -13.218 -30.400 1.00 20.89 168 ILE F N 1
ATOM 12443 C CA . ILE H 1 168 ? 34.451 -12.083 -31.250 1.00 19.27 168 ILE F CA 1
ATOM 12444 C C . ILE H 1 168 ? 33.122 -11.457 -30.845 1.00 23.17 168 ILE F C 1
ATOM 12445 O O . ILE H 1 168 ? 32.981 -10.229 -30.870 1.00 23.05 168 ILE F O 1
ATOM 12450 N N . ARG H 1 169 ? 32.128 -12.282 -30.505 1.00 19.88 169 ARG F N 1
ATOM 12451 C CA . ARG H 1 169 ? 30.849 -11.844 -29.934 1.00 19.63 169 ARG F CA 1
ATOM 12452 C C . ARG H 1 169 ? 30.216 -10.728 -30.775 1.00 25.22 169 ARG F C 1
ATOM 12453 O O . ARG H 1 169 ? 29.938 -9.621 -30.297 1.00 22.47 169 ARG F O 1
ATOM 12461 N N . GLY H 1 170 ? 30.034 -11.027 -32.061 1.00 24.00 170 GLY F N 1
ATOM 12462 C CA . GLY H 1 170 ? 29.343 -10.096 -32.945 1.00 22.67 170 GLY F CA 1
ATOM 12463 C C . GLY H 1 170 ? 30.020 -8.750 -33.092 1.00 23.45 170 GLY F C 1
ATOM 12464 O O . GLY H 1 170 ? 29.338 -7.747 -33.314 1.00 23.79 170 GLY F O 1
ATOM 12465 N N . GLY H 1 171 ? 31.348 -8.698 -32.962 1.00 21.24 171 GLY F N 1
ATOM 12466 C CA . GLY H 1 171 ? 32.064 -7.438 -33.024 1.00 23.30 171 GLY F CA 1
ATOM 12467 C C . GLY H 1 171 ? 32.081 -6.644 -31.737 1.00 25.55 171 GLY F C 1
ATOM 12468 O O . GLY H 1 171 ? 32.689 -5.567 -31.708 1.00 24.06 171 GLY F O 1
ATOM 12469 N N . GLY H 1 172 ? 31.466 -7.155 -30.666 1.00 24.19 172 GLY F N 1
ATOM 12470 C CA . GLY H 1 172 ? 31.421 -6.455 -29.390 1.00 21.46 172 GLY F CA 1
ATOM 12471 C C . GLY H 1 172 ? 32.777 -6.205 -28.767 1.00 25.43 172 GLY F C 1
ATOM 12472 O O . GLY H 1 172 ? 32.900 -5.325 -27.900 1.00 25.82 172 GLY F O 1
ATOM 12473 N N . ILE H 1 173 ? 33.806 -6.942 -29.189 1.00 24.76 173 ILE F N 1
ATOM 12474 C CA . ILE H 1 173 ? 35.139 -6.700 -28.658 1.00 23.17 173 ILE F CA 1
ATOM 12475 C C . ILE H 1 173 ? 35.663 -5.320 -29.026 1.00 27.14 173 ILE F C 1
ATOM 12476 O O . ILE H 1 173 ? 36.657 -4.871 -28.451 1.00 27.91 173 ILE F O 1
ATOM 12481 N N . LEU H 1 174 ? 35.009 -4.631 -29.965 1.00 23.44 174 LEU F N 1
ATOM 12482 C CA . LEU H 1 174 ? 35.396 -3.280 -30.354 1.00 26.62 174 LEU F CA 1
ATOM 12483 C C . LEU H 1 174 ? 34.539 -2.198 -29.707 1.00 28.63 174 LEU F C 1
ATOM 12484 O O . LEU H 1 174 ? 34.816 -1.016 -29.922 1.00 32.71 174 LEU F O 1
ATOM 12489 N N . ALA H 1 175 ? 33.502 -2.574 -28.955 1.00 27.11 175 ALA F N 1
ATOM 12490 C CA . ALA H 1 175 ? 32.493 -1.660 -28.426 1.00 30.80 175 ALA F CA 1
ATOM 12491 C C . ALA H 1 175 ? 32.762 -1.362 -26.955 1.00 34.13 175 ALA F C 1
ATOM 12492 O O . ALA H 1 175 ? 33.134 -2.258 -26.201 1.00 40.07 175 ALA F O 1
ATOM 12494 N N . GLU H 1 176 ? 32.716 -0.081 -26.585 1.00 45.18 176 GLU F N 1
ATOM 12495 C CA . GLU H 1 176 ? 32.813 0.330 -25.184 1.00 48.36 176 GLU F CA 1
ATOM 12496 C C . GLU H 1 176 ? 31.564 0.009 -24.357 1.00 50.67 176 GLU F C 1
ATOM 12497 O O . GLU H 1 176 ? 31.025 0.893 -23.685 1.00 64.22 176 GLU F O 1
ATOM 12499 N N . SER H 1 177 ? 31.101 -1.236 -24.395 1.00 36.34 177 SER F N 1
ATOM 12500 C CA . SER H 1 177 ? 29.856 -1.677 -23.772 1.00 37.58 177 SER F CA 1
ATOM 12501 C C . SER H 1 177 ? 30.128 -2.518 -22.524 1.00 29.80 177 SER F C 1
ATOM 12502 O O . SER H 1 177 ? 31.113 -3.261 -22.485 1.00 30.80 177 SER F O 1
ATOM 12505 N N . ASP H 1 178 ? 29.267 -2.380 -21.502 1.00 28.73 178 ASP F N 1
ATOM 12506 C CA . ASP H 1 178 ? 29.310 -3.187 -20.280 1.00 29.38 178 ASP F CA 1
ATOM 12507 C C . ASP H 1 178 ? 28.781 -4.584 -20.581 1.00 25.49 178 ASP F C 1
ATOM 12508 O O . ASP H 1 178 ? 27.691 -4.965 -20.130 1.00 29.11 178 ASP F O 1
ATOM 12513 N N . ASP H 1 179 ? 29.597 -5.358 -21.285 1.00 26.40 179 ASP F N 1
ATOM 12514 C CA . ASP H 1 179 ? 29.209 -6.601 -21.948 1.00 28.68 179 ASP F CA 1
ATOM 12515 C C . ASP H 1 179 ? 30.276 -7.609 -21.538 1.00 25.62 179 ASP F C 1
ATOM 12516 O O . ASP H 1 179 ? 31.377 -7.601 -22.091 1.00 28.43 179 ASP F O 1
ATOM 12521 N N . ALA H 1 180 ? 29.943 -8.467 -20.566 1.00 27.66 180 ALA F N 1
ATOM 12522 C CA . ALA H 1 180 ? 30.968 -9.250 -19.875 1.00 27.40 180 ALA F CA 1
ATOM 12523 C C . ALA H 1 180 ? 31.747 -10.156 -20.823 1.00 27.61 180 ALA F C 1
ATOM 12524 O O . ALA H 1 180 ? 32.980 -10.192 -20.777 1.00 27.11 180 ALA F O 1
ATOM 12526 N N . ASP H 1 181 ? 31.059 -10.864 -21.722 1.00 24.10 181 ASP F N 1
ATOM 12527 C CA . ASP H 1 181 ? 31.801 -11.778 -22.588 1.00 22.59 181 ASP F CA 1
ATOM 12528 C C . ASP H 1 181 ? 32.562 -11.054 -23.685 1.00 24.47 181 ASP F C 1
ATOM 12529 O O . ASP H 1 181 ? 33.639 -11.514 -24.070 1.00 25.33 181 ASP F O 1
ATOM 12534 N N . ALA H 1 182 ? 32.075 -9.891 -24.138 1.00 25.99 182 ALA F N 1
ATOM 12535 C CA . ALA H 1 182 ? 32.836 -9.114 -25.113 1.00 26.04 182 ALA F CA 1
ATOM 12536 C C . ALA H 1 182 ? 34.048 -8.450 -24.471 1.00 22.71 182 ALA F C 1
ATOM 12537 O O . ALA H 1 182 ? 35.138 -8.437 -25.060 1.00 25.83 182 ALA F O 1
ATOM 12539 N N . VAL H 1 183 ? 33.884 -7.900 -23.265 1.00 24.57 183 VAL F N 1
ATOM 12540 C CA . VAL H 1 183 ? 35.028 -7.343 -22.539 1.00 27.84 183 VAL F CA 1
ATOM 12541 C C . VAL H 1 183 ? 36.069 -8.424 -22.269 1.00 29.08 183 VAL F C 1
ATOM 12542 O O . VAL H 1 183 ? 37.271 -8.238 -22.520 1.00 26.12 183 VAL F O 1
ATOM 12546 N N . ALA H 1 184 ? 35.615 -9.590 -21.789 1.00 25.65 184 ALA F N 1
ATOM 12547 C CA . ALA H 1 184 ? 36.539 -10.683 -21.516 1.00 28.96 184 ALA F CA 1
ATOM 12548 C C . ALA H 1 184 ? 37.240 -11.148 -22.787 1.00 25.97 184 ALA F C 1
ATOM 12549 O O . ALA H 1 184 ? 38.443 -11.435 -22.769 1.00 26.60 184 ALA F O 1
ATOM 12551 N N . ALA H 1 185 ? 36.500 -11.248 -23.900 1.00 21.31 185 ALA F N 1
ATOM 12552 C CA . ALA H 1 185 ? 37.121 -11.703 -25.140 1.00 21.17 185 ALA F CA 1
ATOM 12553 C C . ALA H 1 185 ? 38.189 -10.717 -25.601 1.00 26.11 185 ALA F C 1
ATOM 12554 O O . ALA H 1 185 ? 39.285 -11.120 -26.011 1.00 23.46 185 ALA F O 1
ATOM 12556 N N . ARG H 1 186 ? 37.895 -9.418 -25.518 1.00 23.36 186 ARG F N 1
ATOM 12557 C CA . ARG H 1 186 ? 38.882 -8.416 -25.905 1.00 22.66 186 ARG F CA 1
ATOM 12558 C C . ARG H 1 186 ? 40.152 -8.556 -25.075 1.00 22.76 186 ARG F C 1
ATOM 12559 O O . ARG H 1 186 ? 41.263 -8.562 -25.621 1.00 26.85 186 ARG F O 1
ATOM 12567 N N . ARG H 1 187 ? 40.003 -8.701 -23.745 1.00 23.47 187 ARG F N 1
ATOM 12568 C CA . ARG H 1 187 ? 41.160 -8.811 -22.869 1.00 25.17 187 ARG F CA 1
ATOM 12569 C C . ARG H 1 187 ? 41.893 -10.131 -23.092 1.00 26.61 187 ARG F C 1
ATOM 12570 O O . ARG H 1 187 ? 43.127 -10.173 -23.021 1.00 28.84 187 ARG F O 1
ATOM 12578 N N . THR H 1 188 ? 41.149 -11.212 -23.398 1.00 22.69 188 THR F N 1
ATOM 12579 C CA . THR H 1 188 ? 41.762 -12.498 -23.738 1.00 22.28 188 THR F CA 1
ATOM 12580 C C . THR H 1 188 ? 42.670 -12.371 -24.954 1.00 27.68 188 THR F C 1
ATOM 12581 O O . THR H 1 188 ? 43.828 -12.809 -24.926 1.00 24.82 188 THR F O 1
ATOM 12585 N N . LEU H 1 189 ? 42.167 -11.731 -26.017 1.00 24.90 189 LEU F N 1
ATOM 12586 C CA . LEU H 1 189 ? 42.955 -11.560 -27.233 1.00 23.16 189 LEU F CA 1
ATOM 12587 C C . LEU H 1 189 ? 44.198 -10.716 -26.970 1.00 24.46 189 LEU F C 1
ATOM 12588 O O . LEU H 1 189 ? 45.294 -11.045 -27.441 1.00 22.51 189 LEU F O 1
ATOM 12593 N N . GLN H 1 190 ? 44.060 -9.636 -26.195 1.00 23.65 190 GLN F N 1
ATOM 12594 C CA . GLN H 1 190 ? 45.234 -8.812 -25.921 1.00 24.16 190 GLN F CA 1
ATOM 12595 C C . GLN H 1 190 ? 46.270 -9.573 -25.108 1.00 25.82 190 GLN F C 1
ATOM 12596 O O . GLN H 1 190 ? 47.470 -9.490 -25.398 1.00 28.97 190 GLN F O 1
ATOM 12602 N N . MET H 1 191 ? 45.826 -10.368 -24.125 1.00 26.81 191 MET F N 1
ATOM 12603 C CA . MET H 1 191 ? 46.774 -11.133 -23.333 1.00 27.39 191 MET F CA 1
ATOM 12604 C C . MET H 1 191 ? 47.496 -12.159 -24.196 1.00 27.96 191 MET F C 1
ATOM 12605 O O . MET H 1 191 ? 48.710 -12.358 -24.047 1.00 34.38 191 MET F O 1
ATOM 12610 N N . MET H 1 192 ? 46.769 -12.828 -25.094 1.00 24.58 192 MET F N 1
ATOM 12611 C CA . MET H 1 192 ? 47.395 -13.863 -25.908 1.00 27.27 192 MET F CA 1
ATOM 12612 C C . MET H 1 192 ? 48.431 -13.258 -26.853 1.00 25.82 192 MET F C 1
ATOM 12613 O O . MET H 1 192 ? 49.514 -13.827 -27.036 1.00 30.12 192 MET F O 1
ATOM 12618 N N . GLY H 1 193 ? 48.129 -12.094 -27.436 1.00 27.19 193 GLY F N 1
ATOM 12619 C CA . GLY H 1 193 ? 49.087 -11.450 -28.323 1.00 31.14 193 GLY F CA 1
ATOM 12620 C C . GLY H 1 193 ? 50.345 -10.995 -27.601 1.00 36.17 193 GLY F C 1
ATOM 12621 O O . GLY H 1 193 ? 51.446 -11.064 -28.155 1.00 43.02 193 GLY F O 1
ATOM 12622 N N . GLU H 1 194 ? 50.202 -10.533 -26.350 1.00 32.51 194 GLU F N 1
ATOM 12623 C CA . GLU H 1 194 ? 51.328 -10.014 -25.582 1.00 38.63 194 GLU F CA 1
ATOM 12624 C C . GLU H 1 194 ? 52.136 -11.106 -24.894 1.00 37.08 194 GLU F C 1
ATOM 12625 O O . GLU H 1 194 ? 53.267 -10.848 -24.471 1.00 43.24 194 GLU F O 1
ATOM 12631 N N . HIS H 1 195 ? 51.586 -12.297 -24.753 1.00 37.64 195 HIS F N 1
ATOM 12632 C CA . HIS H 1 195 ? 52.247 -13.347 -23.988 1.00 37.08 195 HIS F CA 1
ATOM 12633 C C . HIS H 1 195 ? 53.454 -13.869 -24.755 1.00 39.35 195 HIS F C 1
ATOM 12634 O O . HIS H 1 195 ? 53.302 -14.330 -25.892 1.00 34.78 195 HIS F O 1
ATOM 12641 N N . PRO H 1 196 ? 54.659 -13.821 -24.187 1.00 40.15 196 PRO F N 1
ATOM 12642 C CA . PRO H 1 196 ? 55.833 -14.302 -24.931 1.00 41.19 196 PRO F CA 1
ATOM 12643 C C . PRO H 1 196 ? 55.845 -15.809 -25.140 1.00 47.39 196 PRO F C 1
ATOM 12644 O O . PRO H 1 196 ? 56.576 -16.288 -26.014 1.00 56.93 196 PRO F O 1
ATOM 12648 N N . GLY H 1 197 ? 55.066 -16.565 -24.373 1.00 42.88 197 GLY F N 1
ATOM 12649 C CA . GLY H 1 197 ? 54.966 -18.002 -24.497 1.00 38.30 197 GLY F CA 1
ATOM 12650 C C . GLY H 1 197 ? 53.881 -18.508 -25.435 1.00 33.78 197 GLY F C 1
ATOM 12651 O O . GLY H 1 197 ? 53.684 -19.725 -25.527 1.00 37.81 197 GLY F O 1
ATOM 12652 N N . LEU H 1 198 ? 53.150 -17.621 -26.105 1.00 32.02 198 LEU F N 1
ATOM 12653 C CA . LEU H 1 198 ? 52.060 -18.009 -26.994 1.00 32.02 198 LEU F CA 1
ATOM 12654 C C . LEU H 1 198 ? 52.260 -17.397 -28.368 1.00 33.79 198 LEU F C 1
ATOM 12655 O O . LEU H 1 198 ? 52.765 -16.279 -28.492 1.00 37.28 198 LEU F O 1
ATOM 12660 N N . ASP H 1 199 ? 51.865 -18.137 -29.401 1.00 29.44 199 ASP F N 1
ATOM 12661 C CA . ASP H 1 199 ? 51.723 -17.590 -30.744 1.00 28.84 199 ASP F CA 1
ATOM 12662 C C . ASP H 1 199 ? 50.293 -17.849 -31.203 1.00 26.43 199 ASP F C 1
ATOM 12663 O O . ASP H 1 199 ? 49.861 -19.004 -31.257 1.00 30.07 199 ASP F O 1
ATOM 12668 N N . ALA H 1 200 ? 49.567 -16.794 -31.547 1.00 22.78 200 ALA F N 1
ATOM 12669 C CA . ALA H 1 200 ? 48.116 -16.881 -31.645 1.00 25.12 200 ALA F CA 1
ATOM 12670 C C . ALA H 1 200 ? 47.566 -16.260 -32.917 1.00 28.88 200 ALA F C 1
ATOM 12671 O O . ALA H 1 200 ? 48.181 -15.375 -33.518 1.00 24.98 200 ALA F O 1
ATOM 12673 N N . THR H 1 201 ? 46.388 -16.753 -33.313 1.00 19.48 201 THR F N 1
ATOM 12674 C CA . THR H 1 201 ? 45.555 -16.156 -34.350 1.00 17.73 201 THR F CA 1
ATOM 12675 C C . THR H 1 201 ? 44.109 -16.219 -33.876 1.00 19.91 201 THR F C 1
ATOM 12676 O O . THR H 1 201 ? 43.784 -16.904 -32.899 1.00 20.56 201 THR F O 1
ATOM 12680 N N . ALA H 1 202 ? 43.241 -15.467 -34.549 1.00 19.98 202 ALA F N 1
ATOM 12681 C CA . ALA H 1 202 ? 41.813 -15.494 -34.248 1.00 20.89 202 ALA F CA 1
ATOM 12682 C C . ALA H 1 202 ? 41.041 -15.442 -35.553 1.00 20.15 202 ALA F C 1
ATOM 12683 O O . ALA H 1 202 ? 41.314 -14.591 -36.410 1.00 20.23 202 ALA F O 1
ATOM 12685 N N . ILE H 1 203 ? 40.080 -16.353 -35.698 1.00 19.63 203 ILE F N 1
ATOM 12686 C CA . ILE H 1 203 ? 39.304 -16.495 -36.930 1.00 18.13 203 ILE F CA 1
ATOM 12687 C C . ILE H 1 203 ? 37.861 -16.134 -36.626 1.00 20.04 203 ILE F C 1
ATOM 12688 O O . ILE H 1 203 ? 37.238 -16.745 -35.748 1.00 20.84 203 ILE F O 1
ATOM 12693 N N . GLN H 1 204 ? 37.326 -15.144 -37.342 1.00 17.85 204 GLN F N 1
ATOM 12694 C CA . GLN H 1 204 ? 35.912 -14.816 -37.208 1.00 18.27 204 GLN F CA 1
ATOM 12695 C C . GLN H 1 204 ? 35.076 -15.814 -37.986 1.00 16.84 204 GLN F C 1
ATOM 12696 O O . GLN H 1 204 ? 35.390 -16.143 -39.134 1.00 17.75 204 GLN F O 1
ATOM 12702 N N . THR H 1 205 ? 33.980 -16.264 -37.378 1.00 18.63 205 THR F N 1
ATOM 12703 C CA . THR H 1 205 ? 33.134 -17.270 -37.995 1.00 18.36 205 THR F CA 1
ATOM 12704 C C . THR H 1 205 ? 31.687 -16.794 -38.038 1.00 18.45 205 THR F C 1
ATOM 12705 O O . THR H 1 205 ? 31.266 -15.947 -37.245 1.00 19.61 205 THR F O 1
ATOM 12709 N N . VAL H 1 206 ? 30.921 -17.389 -38.953 1.00 17.77 206 VAL F N 1
ATOM 12710 C CA . VAL H 1 206 ? 29.473 -17.258 -38.983 1.00 20.03 206 VAL F CA 1
ATOM 12711 C C . VAL H 1 206 ? 28.887 -18.649 -39.156 1.00 22.33 206 VAL F C 1
ATOM 12712 O O . VAL H 1 206 ? 29.599 -19.628 -39.392 1.00 21.02 206 VAL F O 1
ATOM 12716 N N . GLY H 1 207 ? 27.581 -18.733 -39.023 1.00 21.17 207 GLY F N 1
ATOM 12717 C CA . GLY H 1 207 ? 26.917 -20.011 -39.135 1.00 23.26 207 GLY F CA 1
ATOM 12718 C C . GLY H 1 207 ? 25.649 -20.005 -38.298 1.00 22.74 207 GLY F C 1
ATOM 12719 O O . GLY H 1 207 ? 25.067 -18.950 -38.052 1.00 23.28 207 GLY F O 1
ATOM 12720 N N . ARG H 1 208 ? 25.266 -21.210 -37.877 1.00 22.27 208 ARG F N 1
ATOM 12721 C CA . ARG H 1 208 ? 24.075 -21.392 -37.053 1.00 22.66 208 ARG F CA 1
ATOM 12722 C C . ARG H 1 208 ? 24.107 -20.506 -35.807 1.00 27.41 208 ARG F C 1
ATOM 12723 O O . ARG H 1 208 ? 23.060 -20.043 -35.343 1.00 29.82 208 ARG F O 1
ATOM 12731 N N . LYS H 1 209 ? 25.291 -20.240 -35.263 1.00 23.61 209 LYS F N 1
ATOM 12732 C CA . LYS H 1 209 ? 25.392 -19.549 -33.978 1.00 25.27 209 LYS F CA 1
ATOM 12733 C C . LYS H 1 209 ? 25.639 -18.056 -34.113 1.00 26.63 209 LYS F C 1
ATOM 12734 O O . LYS H 1 209 ? 25.873 -17.384 -33.102 1.00 25.76 209 LYS F O 1
ATOM 12740 N N . GLY H 1 210 ? 25.624 -17.525 -35.325 1.00 24.47 210 GLY F N 1
ATOM 12741 C CA . GLY H 1 210 ? 25.813 -16.107 -35.511 1.00 21.65 210 GLY F CA 1
ATOM 12742 C C . GLY H 1 210 ? 27.275 -15.751 -35.688 1.00 23.32 210 GLY F C 1
ATOM 12743 O O . GLY H 1 210 ? 28.156 -16.611 -35.791 1.00 24.12 210 GLY F O 1
ATOM 12744 N N . TRP H 1 211 ? 27.533 -14.443 -35.698 1.00 21.88 211 TRP F N 1
ATOM 12745 C CA . TRP H 1 211 ? 28.878 -13.908 -35.897 1.00 21.99 211 TRP F CA 1
ATOM 12746 C C . TRP H 1 211 ? 29.670 -14.010 -34.598 1.00 23.45 211 TRP F C 1
ATOM 12747 O O . TRP H 1 211 ? 29.328 -13.385 -33.588 1.00 21.34 211 TRP F O 1
ATOM 12758 N N . ASP H 1 212 ? 30.699 -14.845 -34.603 1.00 19.41 212 ASP F N 1
ATOM 12759 C CA . ASP H 1 212 ? 31.531 -15.008 -33.418 1.00 19.90 212 ASP F CA 1
ATOM 12760 C C . ASP H 1 212 ? 32.915 -15.393 -33.910 1.00 19.65 212 ASP F C 1
ATOM 12761 O O . ASP H 1 212 ? 33.341 -14.905 -34.958 1.00 18.40 212 ASP F O 1
ATOM 12766 N N . GLY H 1 213 ? 33.627 -16.251 -33.194 1.00 20.61 213 GLY F N 1
ATOM 12767 C CA . GLY H 1 213 ? 34.943 -16.634 -33.663 1.00 20.85 213 GLY F CA 1
ATOM 12768 C C . GLY H 1 213 ? 35.709 -17.322 -32.563 1.00 18.67 213 GLY F C 1
ATOM 12769 O O . GLY H 1 213 ? 35.235 -17.449 -31.434 1.00 19.50 213 GLY F O 1
ATOM 12770 N N . PHE H 1 214 ? 36.912 -17.754 -32.909 1.00 18.19 214 PHE F N 1
ATOM 12771 C CA . PHE H 1 214 ? 37.729 -18.513 -31.967 1.00 19.20 214 PHE F CA 1
ATOM 12772 C C . PHE H 1 214 ? 39.177 -18.057 -32.059 1.00 18.57 214 PHE F C 1
ATOM 12773 O O . PHE H 1 214 ? 39.622 -17.555 -33.092 1.00 19.84 214 PHE F O 1
ATOM 12781 N N . ALA H 1 215 ? 39.905 -18.213 -30.962 1.00 20.79 215 ALA F N 1
ATOM 12782 C CA . ALA H 1 215 ? 41.345 -18.004 -30.943 1.00 21.77 215 ALA F CA 1
ATOM 12783 C C . ALA H 1 215 ? 42.037 -19.362 -30.921 1.00 23.84 215 ALA F C 1
ATOM 12784 O O . ALA H 1 215 ? 41.555 -20.304 -30.278 1.00 24.90 215 ALA F O 1
ATOM 12786 N N . LEU H 1 216 ? 43.150 -19.466 -31.655 1.00 24.79 216 LEU F N 1
ATOM 12787 C CA . LEU H 1 216 ? 43.978 -20.665 -31.671 1.00 25.51 216 LEU F CA 1
ATOM 12788 C C . LEU H 1 216 ? 45.422 -20.256 -31.412 1.00 25.44 216 LEU F C 1
ATOM 12789 O O . LEU H 1 216 ? 45.941 -19.355 -32.075 1.00 24.42 216 LEU F O 1
ATOM 12794 N N . ALA H 1 217 ? 46.075 -20.921 -30.459 1.00 23.97 217 ALA F N 1
ATOM 12795 C CA . ALA H 1 217 ? 47.442 -20.592 -30.088 1.00 26.76 217 ALA F CA 1
ATOM 12796 C C . ALA H 1 217 ? 48.288 -21.848 -29.944 1.00 24.53 217 ALA F C 1
ATOM 12797 O O . ALA H 1 217 ? 47.792 -22.914 -29.568 1.00 29.57 217 ALA F O 1
ATOM 12799 N N . LEU H 1 218 ? 49.579 -21.689 -30.225 1.00 26.31 218 LEU F N 1
ATOM 12800 C CA . LEU H 1 218 ? 50.600 -22.685 -29.929 1.00 26.88 218 LEU F CA 1
ATOM 12801 C C . LEU H 1 218 ? 51.388 -22.274 -28.695 1.00 31.31 218 LEU F C 1
ATOM 12802 O O . LEU H 1 218 ? 51.765 -21.107 -28.546 1.00 31.88 218 LEU F O 1
ATOM 12807 N N . VAL H 1 219 ? 51.656 -23.248 -27.838 1.00 31.74 219 VAL F N 1
ATOM 12808 C CA . VAL H 1 219 ? 52.493 -23.043 -26.659 1.00 32.05 219 VAL F CA 1
ATOM 12809 C C . VAL H 1 219 ? 53.956 -23.100 -27.081 1.00 39.03 219 VAL F C 1
ATOM 12810 O O . VAL H 1 219 ? 54.447 -24.147 -27.516 1.00 45.39 219 VAL F O 1
ATOM 12814 N N . ARG H 1 220 ? 54.654 -21.979 -26.936 1.00 46.17 220 ARG F N 1
ATOM 12815 C CA . ARG H 1 220 ? 56.069 -21.898 -27.267 1.00 56.00 220 ARG F CA 1
ATOM 12816 C C . ARG H 1 220 ? 56.908 -22.684 -26.273 1.00 55.73 220 ARG F C 1
ATOM 12817 O O . ARG H 1 220 ? 58.129 -22.730 -26.392 1.00 63.32 220 ARG F O 1
#

CATH classification: 3.40.50.150

Secondary structure (DSSP, 8-state):
----HHHHHHHHIIIII---HHHHHHHHHHHHTT--S-PPPHHHHHHHHHHHHHTT-SEEEEE--TTSHHHHHHHHHH-TT-EEEEEES-HHHHHHHHHHHHHTT-GGGEEEEES-HHHHGGG--S-SEEEEEE-S-GGGHHHHHHHHHHHEEEEEEEEEE--SGGGGGGS-S--HHHHHHHHHHHHHHH-TTEEEEEEEEESTT-SEEEEEEEE---/---HHHHHHHHIIIII---HHHHHHHHHHHHTT--S-PPPHHHHHHHHHHHHHTT--EEEEE--TTSHHHHHHHHHH-TT-EEEEEES-HHHHHHHHHHHHHTT-GGGEEEEES-HHHHGGG--SS-EEEEEE-S-GGGHHHHHHHHHHHEEEEEEEEEE--SGGGTTTTT---HHHHHHHHHHHHHHH-TTEEEEEEEE-STT-SEEEEEEEES--/----HHHHHHHHIIIII---HHHHHHHHHHHHTT--S-PPPHHHHHHHHHHHHHTT-SEEEEE--TTSHHHHHHHHHH-TT-EEEEEES-HHHHHHHHHHHHHTT-GGGEEEEES-HHHHGGG--S--EEEEEE-S-GGGHHHHHHHHHHHEEEEEEEEEE--SGGGGGGS----HHHHHHHHHHHHHHH-TTEEEEEEEE-STT-SEEEEEEEE-/---HHHHHHHHIIIII---HHHHHHHHHHHHTT--S-SPPHHHHHHHHHHHHHTT-SEEEEE--TTSHHHHHHHHHH-TT-EEEEEES-HHHHHHHHHHHHHTT-GGGEEEEES-HHHHGGG--SS-EEEEEE-S-GGGHHHHHHHHHHHEEEEEEEEEE--SGGGTTTTT---HHHHHHHHHHHHHHH-TTEEEEEEEEESTT-SEEEEEEEE-/---HHHHHHHHIIIII---HHHHHHHHHHHHTT--S-SPPHHHHHHHHHHHHHTT--EEEEE--TTSHHHHHHHHHHTTT-EEEEEES-HHHHHHHHHHHHHTT-GGGEEEEES-HHHHGGG--S--EEEEEE-S-GGGHHHHHHHHHHHEEEEEEEEEE--SGGGTTTTT---HHHHHHHHHHHHHHH-TTEEEEEEEEESTT-SEEEEEEEES--/----HHHHHHHHIIIII---HHHHHHHHHHHHTT--S-PPPHHHHHHHHHHHHHTT-SEEEEE--TTSHHHHHHHHHH-TT-EEEEEES-HHHHHHHHHHHHHTT-GGGEEEEES-HHHHGGG--SS-EEEEEE-S-GGGHHHHHHHHHHHEEEEEEEEEE--SGGGGGGS----HHHHHHHHHHHHHHH-TTEEEEEEEE-STT-SEEEEEEEE-/----HHHHHHHHIIIII---HHHHHHHHHHHHTT--S-PPPHHHHHHHHHHHHHTT-SEEEEE--TTSHHHHHHHHHH-TT-EEEEEES-HHHHHHHHHHHHHTT-GGGEEEEES-HHHHGGG--SS-EEEEEE-S-GGGHHHHHHHHHHHEEEEEEEEEE--SGGGGGGS-S--HHHHHHHHHHHHHHH-TTEEEEEEEE-STT-SEEEEEEEES---/---HHHHHHHHIIIII---HHHHHHHHHHHHTT--S-PPPHHHHHHHHHHHHHTT-SEEEEE--TTSHHHHHHHHHH-TT-EEEEEES-HHHHHHHHHHHHHTT-GGGEEEEES-HHHHGGG--SS-EEEEEE-S-GGGHHHHHHHHHHHEEEEEEEEEE--SGGGHHHHT-S-HHHHHHHHHHHHHHH-TTEEEEEEEE-STT-SEEEEEEEE--

Solvent-accessible surface area: 62400 Å² total; per-residue (Å²): 156,85,28,65,31,62,63,0,6,52,28,0,30,86,28,11,34,39,148,30,85,9,10,63,40,2,86,61,34,17,50,89,19,150,9,44,127,40,40,10,11,17,2,47,0,14,12,5,12,3,7,0,19,5,16,134,1,126,108,0,0,0,0,14,2,31,4,0,33,8,0,0,8,0,0,71,15,4,15,90,116,0,120,1,12,0,3,14,78,40,89,108,35,1,100,18,0,99,88,4,4,127,126,17,55,3,49,113,39,20,108,10,28,62,13,51,9,47,74,17,1,76,100,29,102,28,27,83,2,19,0,0,4,0,31,30,25,14,68,14,2,12,19,6,0,100,50,0,16,177,31,5,58,161,22,0,0,0,4,0,15,6,0,0,31,38,0,18,1,50,46,120,40,15,23,21,1,2,38,6,1,89,94,1,0,70,28,1,31,146,49,111,6,7,39,3,0,0,11,2,8,23,3,110,42,36,56,9,4,19,0,6,0,22,1,113,98,102,206,41,58,32,63,70,0,10,64,33,0,39,89,30,11,35,37,150,30,105,22,18,64,47,1,67,63,27,8,53,89,19,135,10,25,111,36,26,12,4,25,4,47,0,15,12,6,13,3,8,0,22,4,16,115,0,88,112,0,0,0,1,13,2,32,2,0,24,7,0,0,15,0,0,73,12,1,12,102,144,0,107,2,24,0,3,14,136,76,92,109,30,0,54,18,0,118,60,2,4,116,168,18,58,5,36,122,42,22,109,9,31,60,12,60,8,65,95,18,1,75,109,33,89,84,23,65,8,14,0,0,4,0,31,34,56,15,107,38,2,46,27,5,0,97,67,0,19,187,36,4,63,132,21,0,0,0,4,0,14,5,0,0,30,41,0,11,4,57,40,86,32,22,15,56,10,1,28,11,1,87,116,1,0,61,31,1,33,143,49,119,9,10,44,3,0,0,8,2,10,22,4,107,33,36,60,18,4,20,0,5,0,21,2,145,112,45,162,80,31,64,32,62,64,0,7,42,29,0,21,88,30,12,36,39,135,32,92,24,6,57,32,1,78,61,26,12,69,90,19,153,6,44,151,37,25,9,12,19,2,45,0,12,12,6,13,3,6,0,25,9,19,58,0,91,106,0,0,0,1,14,2,30,3,0,14,7,0,0,10,0,0,76,11,0,12,107,133,0,111,1,20,0,2,15,76,40,91,105,31,1,118,18,0,120,82,0,3,125,105,19,54,6,37,110,41,19,109,7,32,63,12,44,8,47,74,15,0,74,96,30,103,44,35,69,3,15,0,0,4,0,30,26,24,10,38,10,2,13,25,4,0,91,52,0,38,174,35,14,74,192,16,0,0,0,4,0,14,6,0,0,34,36,0,20,1,54,46,128,35,16,24,18,2,4,35,10,2,85,104,0,0,67,29,1,33,143,47,110,18,4,38,3,0,0,8,2,9,22,4,116,49,36,57,10,3,19,0,4,0,23,10,125,214,43,60,31,63,65,0,9,63,32,0,40,89,29,13,36,38,147,30,88,11,18,64,39,0,69,61,39,11,50,88,47,148,14,23,138,34,26,12,4,27,3,47,0,11,10,6,12,3,7,0,9,6,17,144,3,58,25,0,0,0,1,14,2,30,2,0,24,8,0,0,12,0,0,72,13,14,14,108,160,6,48,1,21,0,2,14,136,77,76,148,29,2,55,20,0,106,97,4,4,122,130,18,55,6,39,133,56,18,100,9,35,66,13,63,9,69,94,15,1,78,96,32,102,75,52,80,12,19,0,0,4,0,32,33,74,17,88,42,2,45,27,5,0,104,75,0,41,75,39,15,71,206,20,0,0,0,4,0,15,6,0,0,32,40,0,12,6,60,36,95,35,22,15,58,16,1,30,11,1,85,122,0,0,74,37,2,33,85,50,113,18,3,38,3,0,0,10,2,10,22,5,132,32,36,59,19,4,19,0,6,0,21,13,156,156,82,28,64,31,63,65,0,9,59,29,0,42,90,30,12,37,38,105,28,88,9,11,65,41,2,43,65,31,20,58,84,48,159,8,45,151,36,31,8,7,21,3,46,0,15,12,6,15,2,9,0,22,3,16,119,0,121,23,0,0,0,1,15,3,31,5,0,34,8,0,0,10,0,0,73,13,0,13,106,136,3,55,4,23,0,3,12,84,45,80,57,37,0,107,18,0,105,96,3,2,132,122,17,49,5,40,122,43,17,102,3,36,61,13,49,10,50,76,16,0,74,98,28,93,84,43,86,13,20,0,0,5,0,31,28,27,14,59,17,3,14,20,6,0,98,78,0,12,63,39,2,56,153,25,0,0,0,4,0,14,7,0,0,36,37,0,20,2,57,45,111,46,14,28,17,2,3,32,6,2,87,95,1,0,70,28,2,32,145,47,127,4,15,58,3,0,0,11,2,8,23,3,121,38,36,58,11,3,19,0,5,0,21,0,59,78,39,195,135,46,59,32,62,69,0,9,59,29,0,38,87,28,12,33,36,139,32,96,24,22,64,50,1,63,63,32,8,50,90,46,150,10,27,111,35,26,12,3,27,2,47,0,12,13,5,12,3,9,0,20,3,15,111,0,99,25,0,0,0,0,14,2,30,2,0,25,7,0,0,13,0,0,72,14,1,10,105,140,0,106,1,24,0,3,15,142,77,86,61,32,0,104,18,0,98,87,4,5,60,71,19,63,5,58,113,40,20,98,15,31,62,12,58,8,68,94,15,1,75,103,30,88,86,42,83,8,20,0,0,4,0,31,33,67,16,90,41,2,45,28,6,0,77,47,0,32,142,36,17,64,145,21,0,0,0,4,0,14,6,0,0,31,38,0,11,5,58,43,57,36,22,14,57,16,1,26,11,1,87,113,1,0,59,30,1,31,141,50,109,3,4,41,3,0,0,10,2,8,23,4,120,34,35,62,18,3,19,0,6,0,24,2,106,130,207,46,55,32,65,67,0,10,58,28,0,39,88,30,11,34,37,148,32,86,11,20,66,34,0,61,60,27,9,57,89,45,145,14,25,102,35,19,12,4,23,3,50,0,15,11,6,13,3,7,0,14,3,16,101,1,98,60,0,0,0,1,14,3,32,2,0,26,8,0,0,10,0,0,72,15,4,13,97,111,0,131,1,22,0,3,14,138,77,90,64,33,0,118,15,0,114,85,2,4,124,126,18,54,6,37,118,42,21,108,12,27,58,11,59,9,73,96,16,0,77,94,32,108,56,39,81,4,18,0,0,4,0,31,35,56,16,111,38,2,44,28,4,0,100,75,0,15,70,34,4,76,151,17,0,0,0,4,0,16,6,0,0,31,39,0,10,5,54,37,82,31,22,14,56,10,2,30,10,2,88,117,1,0,59,30,1,33,141,48,120,6,9,39,3,0,0,9,2,11,23,4,105,34,36,61,18,3,20,0,6,0,22,1,137,100,92,157,84,30,66,30,64,66,0,8,60,32,0,30,89,32,12,35,36,149,33,108,23,7,63,49,1,71,61,38,14,60,88,20,144,7,42,150,35,24,5,2,12,2,44,0,12,12,5,12,3,6,0,16,4,17,103,0,92,113,0,0,0,1,15,2,29,3,0,11,8,0,0,10,0,0,73,12,0,13,119,83,4,47,1,18,0,3,14,76,37,87,97,33,1,105,19,0,119,99,5,4,122,69,17,55,6,36,129,48,18,104,12,33,64,12,46,8,49,80,15,1,74,101,32,93,78,23,70,10,17,0,0,4,0,28,26,22,10,40,13,3,11,19,4,0,99,56,0,40,183,36,13,67,80,14,0,0,0,4,0,14,6,0,0,30,36,0,13,1,53,45,89,36,17,23,18,2,2,35,8,2,89,95,1,0,62,29,0,32,141,47,113,19,4,35,3,0,0,11,3,8,23,4,115,42,36,56,10,4,19,0,5,0,25,14,160

InterPro domains:
  IPR002935 Class I-like SAM-dependent O-methyltransferase [PF01596] (36-187)
  IPR002935 Class I-like SAM-dependent O-methyltransferase [PS51682] (3-220)
  IPR029063 S-adenosyl-L-methionine-dependent methyltransferase superfamily [G3DSA:3.40.50.150] (3-220)
  IPR029063 S-adenosyl-L-methionine-dependent methyltransferase superfamily [SSF53335] (4-216)
  IPR050362 Cation-dependent O-methyltransferase [PTHR10509] (33-187)

GO terms:
  GO:0005886 plasma membrane (C, HDA)
  GO:0016206 catechol O-methyltransferase activity (F, EXP)

Foldseek 3Di:
DDDDQQNVLVVCCCPPPNDDVLLVVLVVLLVVLPFDPPDDRPVRLLVLLVVLQVLLWQEEEEEAQQQNNSVLSNLNSNPPNHAYEYEEADVSRLVNNLVSCVSSVRNVRYDYDYRHCVVCLVVDPRDLGQEYEYEHQLLCLVVVVVSNLVSHDAFHKYKYWFLCVQVCLVPDDPDRNSVSSVVNVVCQVPDPQKDKDKDWDAHSVGTGTMMMITRNHD/DDDQANVLVVCCCVPPNDDVLVVVLVVLLVVLPFDPPDDRPVRLLVLLVVCQVLLWQEEEEEAQQQNSSVLSNLNNNDQNHAYEYEHADPSRQVNNCVSCVSSPRNSRYDYHYHHCVVCLVVDDDAAGQEYEYEHPLLCLLVVVVSNLVRHDAFHKYKYWFLQVQVVLVDPDPDVNSVSSVVNVVCQVPDPQKDKDKDWDAHPVGTTTMMMIGGHHD/DDDDQQNVLVVCCCVPPNDDVLLVVLQVLLVVLVFPNDDDRPVVLLVLLVVLLVVLWQEEEEEAQQQNNSVLSNLNSNPPNHAYEYEEADVSSVVNNLVSCVSSVRNVRYDYDYHDCVVCLVVDDPDLGQEYEYEHQLQCLQVVVVSNLVSHDAFHKYKYWFLCVQVLLVPPDPDRNSVSSVVNVVCQVPDPQKDKDKDWDAHSVGTGTMMMITGD/DDDQQNVLVVCCCPPPNDDVLVVVLVVLLVVLPFDPPDDRPVRLLVLLQVLQVQLWAEEEEEAQQQNSSVLSNLNNNPPRHAYEYEEADVVRQVNNLVSCVSSVRNVRYDYHYHDCVVCLVVDDDAAGQEYEYEHPLLCLVVVVVSNLVRHDAFHKYKYWFLQVQVCCVPPDPDVNSVSSVVNVVCQVPPPQKDKDKDWDAHPVGTTTMMMITGD/DDDDQQNVLVVCCCPPPNDDVLLVVLVVLLVVLPFPPPDDRPVRLLVLLCVCQVLLWAEEEEEAQQQNSSVLSNLNSNPPNHAYEYEHADPSSVVNNLVSCVSSVRNVRYDYDYHDCVVCLVVDDDAAGQEYEYEHQLQCLLVVVLSNLQRHDAFHKYKYWFLQVQVCLVPPDPDRNSVSSVVNVVSQVPDPQKDKDKDWDAHPVGTGTMMMIGGNHSD/DDDQANVLVVCCCVPPNDDVLVVVLVVLLVVLPFDPPDDRPVRLLVLLCVLQVQLWAEEEEEAQQQNSSVLSNLNSNPPNHAYEYEEADPSRVVNNCVSCVSSVRNSRYDYDYHHCVVCLVVDDPAAGQEYEYEHPLLCLLVVVVSNLVRHDAFHKYKYWFLQVQVLCPVVDPDVNSVSSVVNVVSQVPDPQKDKDKDWDAHPVGTTTMMMIGGRD/DDDQANVLVVCCCPPPNDDVLVVVLVVLLVVLVFDPPDDRPVRLLVLLVVCLVLLWAEEEEEAQQQNSSVLSNLNSNPPNHAYEYEEADPSRVVNNLVSCVSSVRNVRYDYHYHHCVVCLVVDDDAAGQEYEYEHPLLCVQVVVVSNLVRHDAFHKYKYWFLQVQPVLVPPDPDVNSVSSVVVVVVQVPDPQKDKDKDWDAHPVGTTIMMMIGGNHD/DPDDQQNVLVVCCCVPPNDDVLLVVLQVLLVVLVFPNDDDRPVVLLVLLVVLQVLLWAEEEEEAQQQNNSVLSNLNSNPPNHAYEYEEADPSRQVNNLVSCVSSPRNVRYDYHYHDCVVCLVVDDDAAGQEYEYEHQLQCLVVVVVSNLVRHDAFHKYKYWFLCVQVLLVPPDPDRNSVSSVVNVVCQVPPPQKDKDKDWDAHPVGTGTMMMIGGD

Nearest PDB structures (foldseek):
  6jcl-assembly1_A  TM=1.003E+00  e=4.967E-43  Mycobacterium tuberculosis H37Rv
  8c9t-assembly2_B  TM=9.644E-01  e=1.491E-28  Streptomyces avermitilis MA-4680 = NBRC 14893
  3duw-assembly1_B  TM=9.743E-01  e=1.101E-27  Bacillus cereus ATCC 10987
  7cvx-assembly1_B  TM=9.830E-01  e=7.154E-26  Niastella koreensis GR20-10
  5n5d-assembly1_B  TM=9.519E-01  e=3.783E-27  Streptomyces regensis

Sequence (1734 aa):
QQPNPPDVDAFLDSSTLVGDDPALAAALLAASDAAELPRIAVSAQQGKFLCLLAGAIQARRVLEIGTLGGFSTIWLARGAGPQGRVVTLEYQPKHAEVARVNLQRAGVADDRVEVVVGPALDTLPTLAGGPFDLVFIDADKENNVAYIQWAIRLARRRGAVIVVDNVIRGGGILAESDDADAVAARRRTLQMMGEHPGLDATAIQTVGRRKGWDGFALALVRENQPNPPDVDAFLDSTLVGDDPALAAALAASDAAELPRIAVSAQQGKFLCLLAGAIQARRVLEIGTLGGFSTIWLARGAGPQGRVVTLEYQPKHAEVARVNLQRAGVADRVEVVVGPALDTLPTLAGGPFDLVFIDADKENNVAYIQWAIRLARRGAVIVVDNVIRGGGILAESDDADAVAARRTLQMMGEHPGLDATAIQTVGRKGWDGFALALVREENQQPNPPDVDAFLDSTLVGDDPALAAALAASDAAELPRIAVSAQQGKFLCLLAGAIQARRVLEIGTLGGFSTIWLARGAGPQGRVVTLEYQPKHAEVARVNLQRAGVADRVEEVVVGPALDTLPTLAGGPFDLVFIDADKENNVAYIQWAIRLARRGAVIVVDNVIRGGGILAESDDADAVAARRRTLQMMGEHPGLDATAIQTVGRRKGWDGFALALVRQPNPPDVDAFLDSTLVGDDPALAAALAASDAAELPRIAVSAQQGKFLCLLAGAIQARRVLEIGTLGGFSTIWLARGAGPQGRVVTLEYQPKHAEVARRVNLQRAGVADRVEVVVGPALDTLPTLAGGPFDLVFIDADKENNVAYIQWAIRLARRGAVIVVDNVIRGGGILAESDDADAVAARRTLQMMGEHPGLDATAIQTVGRKGWDGFALALVRQQPNPPDVDAFLDSTLVGDDPALAAALAASDAAELPRIAVSAQQGKFLCLLAGAIQARRVLEIGTLGGFFSTIWLARGAGPQGRVVTLEYQPKHAEVARVNLQRAGVADRVEVVVGPALDTLPTLAGGPFDLVFIDADKENNVAYIQWAIRLARRGAVIVVDNVIRGGGILAESDDADAVAARRTLQMMGEHPGLDATAIQTVGRRKGWDGFALALVRENLQPNPPDVDAFLDSTLVGDDPALAAALAASDAAELPRIAVSAQQGKFLCLLAGAIQARRVLEIGTLGGFFSTIWLARGAGPQGRVVTLEYQPKHAEVARVNLQRAGVADRVEVVVGPALDTLPTLAGGPFDLVFIDADKENNVAYIQWAIRLARRGAVIVVDNVIRGGGILAESDDADAVAARRTLQMMGEHPGLDATAIQTVGRKGWDGFALALVREQPNPPDVDAFLDSTLVGDDDPALAAALAASDAAELPRIAVSAQQGKFLCLLAGAIQARRVLEIGTLGGFSTIWLARGAGPQGRVVTLEYQPKHAEVARVNLQRRAGVADRVEVVVGPALDTLPTLAGGPFDLVFIDADKENNVAYIQWAIRLARRGAVIVVDNVIRGGGILAESDDADAVAARRTLQMMGEHPGLDATAIQTVGRKGWDGFALALVRENQQPNPPDVDAFLDSTLVGDDPALAAALAASDAAELPRIAVSAQQGKFLCLLAGAIQARRRVLEIGTLGGFSTIWLARGAGPQGRVVTLEYQPKHAEVARRVNLQRAGVADRVEVVVGPALDTLPTLAGGPFDLVFIDADKENNVAYIQWAIRLARRGAVIVVDNVIRGGGILAESDDADAVAARRTLQMMGEHPGLDATAIQTVGRKGWDGFALALVR

B-factor: mean 35.41, std 13.74, range [13.45, 99.27]

Radius of gyration: 39.05 Å; Cα contacts (8 Å, |Δi|>4): 4114; chains: 8; bounding box: 94×91×104 Å